Protein AF-0000000085164240 (afdb_homodimer)

InterPro domains:
  IPR003018 GAF domain [PF01590] (214-352)
  IPR003018 GAF domain [SM00065] (28-179)
  IPR003018 GAF domain [SM00065] (210-363)
  IPR003018 GAF domain [SM00065] (384-533)
  IPR029016 GAF-like domain superfamily [G3DSA:3.30.450.40] (12-178)
  IPR029016 GAF-like domain superfamily [G3DSA:3.30.450.40] (197-368)
  IPR029016 GAF-like domain superfamily [G3DSA:3.30.450.40] (369-536)
  IPR029016 GAF-like domain superfamily [G3DSA:3.30.450.40] (543-715)
  IPR036890 Histidine kinase/HSP90-like ATPase superfamily [G3DSA:3.30.565.10] (780-933)
  IPR036890 Histidine kinase/HSP90-like ATPase superfamily [SSF55874] (793-945)

Organism: Thermosynechococcus vestitus (strain NIES-2133 / IAM M-273 / BP-1) (NCBI:txid197221)

Structure (mmCIF, N/CA/C/O backbone):
data_AF-0000000085164240-model_v1
#
loop_
_entity.id
_entity.type
_entity.pdbx_description
1 polymer 'Tlr1447 protein'
#
loop_
_atom_site.group_PDB
_atom_site.id
_atom_site.type_symbol
_atom_site.label_atom_id
_atom_site.label_alt_id
_atom_site.label_comp_id
_atom_site.label_asym_id
_atom_site.label_entity_id
_atom_site.label_seq_id
_atom_site.pdbx_PDB_ins_code
_atom_site.Cartn_x
_atom_site.Cartn_y
_atom_site.Cartn_z
_atom_site.occupancy
_atom_site.B_iso_or_equiv
_atom_site.auth_seq_id
_atom_site.auth_comp_id
_atom_site.auth_asym_id
_atom_site.auth_atom_id
_atom_site.pdbx_PDB_model_num
ATOM 1 N N . MET A 1 1 ? -30.953 139.5 67.5 1 20.92 1 MET A N 1
ATOM 2 C CA . MET A 1 1 ? -30.75 138.75 66.25 1 20.92 1 MET A CA 1
ATOM 3 C C . MET A 1 1 ? -29.328 139 65.75 1 20.92 1 MET A C 1
ATOM 5 O O . MET A 1 1 ? -29.062 139.875 64.875 1 20.92 1 MET A O 1
ATOM 9 N N . THR A 1 2 ? -28.453 138.875 66.625 1 24.66 2 THR A N 1
ATOM 10 C CA . THR A 1 2 ? -27.031 139.25 66.5 1 24.66 2 THR A CA 1
ATOM 11 C C . THR A 1 2 ? -26.391 138.25 65.5 1 24.66 2 THR A C 1
ATOM 13 O O . THR A 1 2 ? -26.625 137 65.5 1 24.66 2 THR A O 1
ATOM 16 N N . SER A 1 3 ? -26.25 138.75 64.25 1 29.78 3 SER A N 1
ATOM 17 C CA . SER A 1 3 ? -25.641 138.125 63.062 1 29.78 3 SER A CA 1
ATOM 18 C C . SER A 1 3 ? -24.281 137.5 63.375 1 29.78 3 SER A C 1
ATOM 20 O O . SER A 1 3 ? -23.312 138.25 63.625 1 29.78 3 SER A O 1
ATOM 22 N N . ALA A 1 4 ? -24.25 136.625 64.25 1 35.75 4 ALA A N 1
ATOM 23 C CA . ALA A 1 4 ? -23 135.875 64.562 1 35.75 4 ALA A CA 1
ATOM 24 C C . ALA A 1 4 ? -22.25 135.625 63.281 1 35.75 4 ALA A C 1
ATOM 26 O O . ALA A 1 4 ? -22.812 135 62.406 1 35.75 4 ALA A O 1
ATOM 27 N N . LYS A 1 5 ? -21.359 136.375 63 1 40.09 5 LYS A N 1
ATOM 28 C CA . LYS A 1 5 ? -20.406 136.5 61.906 1 40.09 5 LYS A CA 1
ATOM 29 C C . LYS A 1 5 ? -19.766 135.125 61.688 1 40.09 5 LYS A C 1
ATOM 31 O O . LYS A 1 5 ? -19.234 134.5 62.625 1 40.09 5 LYS A O 1
ATOM 36 N N . SER A 1 6 ? -20.266 134.5 60.719 1 45.69 6 SER A N 1
ATOM 37 C CA . SER A 1 6 ? -19.844 133.125 60.281 1 45.69 6 SER A CA 1
ATOM 38 C C . SER A 1 6 ? -18.328 133.125 60.125 1 45.69 6 SER A C 1
ATOM 40 O O . SER A 1 6 ? -17.75 133.875 59.406 1 45.69 6 SER A O 1
ATOM 42 N N . PRO A 1 7 ? -17.516 132.875 61.156 1 52.88 7 PRO A N 1
ATOM 43 C CA . PRO A 1 7 ? -16.047 132.875 61.125 1 52.88 7 PRO A CA 1
ATOM 44 C C . PRO A 1 7 ? -15.469 132.25 59.844 1 52.88 7 PRO A C 1
ATOM 46 O O . PRO A 1 7 ? -15.898 131.25 59.406 1 52.88 7 PRO A O 1
ATOM 49 N N . LYS A 1 8 ? -14.969 133.25 58.906 1 58.16 8 LYS A N 1
ATOM 50 C CA . LYS A 1 8 ? -14.453 133 57.562 1 58.16 8 LYS A CA 1
ATOM 51 C C . LYS A 1 8 ? -13.18 132.125 57.594 1 58.16 8 LYS A C 1
ATOM 53 O O . LYS A 1 8 ? -12.359 132.25 58.5 1 58.16 8 LYS A O 1
ATOM 58 N N . VAL A 1 9 ? -13.016 130.875 57.031 1 69.44 9 VAL A N 1
ATOM 59 C CA . VAL A 1 9 ? -11.844 130.125 56.875 1 69.44 9 VAL A CA 1
ATOM 60 C C . VAL A 1 9 ? -10.672 130.875 56.312 1 69.44 9 VAL A C 1
ATOM 62 O O . VAL A 1 9 ? -10.859 131.75 55.469 1 69.44 9 VAL A O 1
ATOM 65 N N . SER A 1 10 ? -9.562 131 57 1 79.31 10 SER A N 1
ATOM 66 C CA . SER A 1 10 ? -8.367 131.75 56.5 1 79.31 10 SER A CA 1
ATOM 67 C C . SER A 1 10 ? -8.078 131.375 55.062 1 79.31 10 SER A C 1
ATOM 69 O O . SER A 1 10 ? -8.258 130.25 54.656 1 79.31 10 SER A O 1
ATOM 71 N N . PRO A 1 11 ? -7.871 132.375 54.219 1 77.06 11 PRO A N 1
ATOM 72 C CA . PRO A 1 11 ? -7.73 132.125 52.781 1 77.06 11 PRO A CA 1
ATOM 73 C C . PRO A 1 11 ? -6.699 131 52.438 1 77.06 11 PRO A C 1
ATOM 75 O O . PRO A 1 11 ? -6.941 130.25 51.562 1 77.06 11 PRO A O 1
ATOM 78 N N . PRO A 1 12 ? -5.512 131 53.125 1 80.56 12 PRO A N 1
ATOM 79 C CA . PRO A 1 12 ? -4.562 129.875 52.75 1 80.56 12 PRO A CA 1
ATOM 80 C C . PRO A 1 12 ? -5.066 128.5 53.094 1 80.56 12 PRO A C 1
ATOM 82 O O . PRO A 1 12 ? -4.805 127.562 52.344 1 80.56 12 PRO A O 1
ATOM 85 N N . LEU A 1 13 ? -5.715 128.375 54.094 1 81.12 13 LEU A N 1
ATOM 86 C CA . LEU A 1 13 ? -6.262 127.062 54.469 1 81.12 13 LEU A CA 1
ATOM 87 C C . LEU A 1 13 ? -7.379 126.625 53.531 1 81.12 13 LEU A C 1
ATOM 89 O O . LEU A 1 13 ? -7.484 125.5 53.188 1 81.12 13 LEU A O 1
ATOM 93 N N . ALA A 1 14 ? -8.188 127.625 53.125 1 81.81 14 ALA A N 1
ATOM 94 C CA . ALA A 1 14 ? -9.242 127.312 52.156 1 81.81 14 ALA A CA 1
ATOM 95 C C . ALA A 1 14 ? -8.648 126.875 50.812 1 81.81 14 ALA A C 1
ATOM 97 O O . ALA A 1 14 ? -9.148 126 50.156 1 81.81 14 ALA A O 1
ATOM 98 N N . ALA A 1 15 ? -7.602 127.562 50.438 1 84.88 15 ALA A N 1
ATOM 99 C CA . ALA A 1 15 ? -6.93 127.25 49.188 1 84.88 15 ALA A CA 1
ATOM 100 C C . ALA A 1 15 ? -6.32 125.812 49.281 1 84.88 15 ALA A C 1
ATOM 102 O O . ALA A 1 15 ? -6.355 125.062 48.281 1 84.88 15 ALA A O 1
ATOM 103 N N . LEU A 1 16 ? -5.77 125.5 50.406 1 86.56 16 LEU A N 1
ATOM 104 C CA . LEU A 1 16 ? -5.172 124.188 50.594 1 86.56 16 LEU A CA 1
ATOM 105 C C . LEU A 1 16 ? -6.23 123.062 50.5 1 86.56 16 LEU A C 1
ATOM 107 O O . LEU A 1 16 ? -6.02 122.062 49.844 1 86.56 16 LEU A O 1
ATOM 111 N N . VAL A 1 17 ? -7.387 123.312 51.125 1 81.94 17 VAL A N 1
ATOM 112 C CA . VAL A 1 17 ? -8.461 122.312 51.125 1 81.94 17 VAL A CA 1
ATOM 113 C C . VAL A 1 17 ? -8.945 122.125 49.688 1 81.94 17 VAL A C 1
ATOM 115 O O . VAL A 1 17 ? -9.141 121 49.25 1 81.94 17 VAL A O 1
ATOM 118 N N . ASN A 1 18 ? -9.047 123.188 48.969 1 84.56 18 ASN A N 1
ATOM 119 C CA . ASN A 1 18 ? -9.492 123.062 47.594 1 84.56 18 ASN A CA 1
ATOM 120 C C . ASN A 1 18 ? -8.445 122.375 46.688 1 84.56 18 ASN A C 1
ATOM 122 O O . ASN A 1 18 ? -8.789 121.625 45.812 1 84.56 18 ASN A O 1
ATOM 126 N N . THR A 1 19 ? -7.211 122.75 46.906 1 88.5 19 THR A N 1
ATOM 127 C CA . THR A 1 19 ? -6.141 122.125 46.094 1 88.5 19 THR A CA 1
ATOM 128 C C . THR A 1 19 ? -6.082 120.625 46.344 1 88.5 19 THR A C 1
ATOM 130 O O . THR A 1 19 ? -5.922 119.875 45.406 1 88.5 19 THR A O 1
ATOM 133 N N . ILE A 1 20 ? -6.172 120.188 47.594 1 85.56 20 ILE A N 1
ATOM 134 C CA . ILE A 1 20 ? -6.113 118.812 47.906 1 85.56 20 ILE A CA 1
ATOM 135 C C . ILE A 1 20 ? -7.305 118.062 47.281 1 85.56 20 ILE A C 1
ATOM 137 O O . ILE A 1 20 ? -7.156 117 46.75 1 85.56 20 ILE A O 1
ATOM 141 N N . LYS A 1 21 ? -8.484 118.75 47.281 1 83.19 21 LYS A N 1
ATOM 142 C CA . LYS A 1 21 ? -9.656 118.125 46.594 1 83.19 21 LYS A CA 1
ATOM 143 C C . LYS A 1 21 ? -9.414 118 45.094 1 83.19 21 LYS A C 1
ATOM 145 O O . LYS A 1 21 ? -9.797 117 44.5 1 83.19 21 LYS A O 1
ATOM 150 N N . GLN A 1 22 ? -8.719 118.875 44.531 1 85 22 GLN A N 1
ATOM 151 C CA . GLN A 1 22 ? -8.406 118.812 43.094 1 85 22 GLN A CA 1
ATOM 152 C C . GLN A 1 22 ? -7.383 117.75 42.812 1 85 22 GLN A C 1
ATOM 154 O O . GLN A 1 22 ? -7.477 117.062 41.781 1 85 22 GLN A O 1
ATOM 159 N N . LEU A 1 23 ? -6.426 117.625 43.688 1 85.62 23 LEU A N 1
ATOM 160 C CA . LEU A 1 23 ? -5.418 116.562 43.5 1 85.62 23 LEU A CA 1
ATOM 161 C C . LEU A 1 23 ? -6.051 115.188 43.562 1 85.62 23 LEU A C 1
ATOM 163 O O . LEU A 1 23 ? -5.688 114.312 42.781 1 85.62 23 LEU A O 1
ATOM 167 N N . GLN A 1 24 ? -7.07 115 44.406 1 81.69 24 GLN A N 1
ATOM 168 C CA . GLN A 1 24 ? -7.73 113.75 44.594 1 81.69 24 GLN A CA 1
ATOM 169 C C . GLN A 1 24 ? -8.609 113.375 43.406 1 81.69 24 GLN A C 1
ATOM 171 O O . GLN A 1 24 ? -8.867 112.188 43.125 1 81.69 24 GLN A O 1
ATOM 176 N N . GLN A 1 25 ? -8.953 114.375 42.562 1 80 25 GLN A N 1
ATOM 177 C CA . GLN A 1 25 ? -9.836 114.188 41.438 1 80 25 GLN A CA 1
ATOM 178 C C . GLN A 1 25 ? -9.031 113.938 40.156 1 80 25 GLN A C 1
ATOM 180 O O . GLN A 1 25 ? -9.586 113.5 39.125 1 80 25 GLN A O 1
ATOM 185 N N . GLN A 1 26 ? -7.746 114 40.25 1 80.44 26 GLN A N 1
ATOM 186 C CA . GLN A 1 26 ? -6.938 113.812 39.031 1 80.44 26 GLN A CA 1
ATOM 187 C C . GLN A 1 26 ? -6.719 112.375 38.719 1 80.44 26 GLN A C 1
ATOM 189 O O . GLN A 1 26 ? -6.574 111.562 39.625 1 80.44 26 GLN A O 1
ATOM 194 N N . GLU A 1 27 ? -6.816 112.062 37.469 1 76.31 27 GLU A N 1
ATOM 195 C CA . GLU A 1 27 ? -6.691 110.625 37.031 1 76.31 27 GLU A CA 1
ATOM 196 C C . GLU A 1 27 ? -5.336 110.375 36.375 1 76.31 27 GLU A C 1
ATOM 198 O O . GLU A 1 27 ? -4.961 109.25 36.156 1 76.31 27 GLU A O 1
ATOM 203 N N . GLN A 1 28 ? -4.66 111.5 36.125 1 80.69 28 GLN A N 1
ATOM 204 C CA . GLN A 1 28 ? -3.346 111.375 35.5 1 80.69 28 GLN A CA 1
ATOM 205 C C . GLN A 1 28 ? -2.303 112.188 36.25 1 80.69 28 GLN A C 1
ATOM 207 O O . GLN A 1 28 ? -2.633 113.188 36.906 1 80.69 28 GLN A O 1
ATOM 212 N N . ILE A 1 29 ? -1.079 111.812 36.156 1 82.5 29 ILE A N 1
ATOM 213 C CA . ILE A 1 29 ? 0.023 112.438 36.844 1 82.5 29 ILE A CA 1
ATOM 214 C C . ILE A 1 29 ? 0.207 113.875 36.312 1 82.5 29 ILE A C 1
ATOM 216 O O . ILE A 1 29 ? 0.496 114.812 37.094 1 82.5 29 ILE A O 1
ATOM 220 N N . GLY A 1 30 ? 0.004 114 35.031 1 82.94 30 GLY A N 1
ATOM 221 C CA . GLY A 1 30 ? 0.122 115.312 34.438 1 82.94 30 GLY A CA 1
ATOM 222 C C . GLY A 1 30 ? -0.894 116.312 34.969 1 82.94 30 GLY A C 1
ATOM 223 O O . GLY A 1 30 ? -0.644 117.562 35 1 82.94 30 GLY A O 1
ATOM 224 N N . GLY A 1 31 ? -1.991 115.875 35.438 1 83.56 31 GLY A N 1
ATOM 225 C CA . GLY A 1 31 ? -3.055 116.688 35.969 1 83.56 31 GLY A CA 1
ATOM 226 C C . GLY A 1 31 ? -2.748 117.25 37.344 1 83.56 31 GLY A C 1
ATOM 227 O O . GLY A 1 31 ? -3.393 118.188 37.781 1 83.56 31 GLY A O 1
ATOM 228 N N . LEU A 1 32 ? -1.747 116.812 38.031 1 87 32 LEU A N 1
ATOM 229 C CA . LEU A 1 32 ? -1.395 117.25 39.375 1 87 32 LEU A CA 1
ATOM 230 C C . LEU A 1 32 ? -0.602 118.562 39.344 1 87 32 LEU A C 1
ATOM 232 O O . LEU A 1 32 ? -0.555 119.25 40.344 1 87 32 LEU A O 1
ATOM 236 N N . ILE A 1 33 ? -0.113 118.938 38.25 1 88.5 33 ILE A N 1
ATOM 237 C CA . ILE A 1 33 ? 0.854 120 38.156 1 88.5 33 ILE A CA 1
ATOM 238 C C . ILE A 1 33 ? 0.133 121.312 38.25 1 88.5 33 ILE A C 1
ATOM 240 O O . ILE A 1 33 ? 0.576 122.25 38.969 1 88.5 33 ILE A O 1
ATOM 244 N N . ALA A 1 34 ? -0.976 121.375 37.562 1 88.5 34 ALA A N 1
ATOM 245 C CA . ALA A 1 34 ? -1.675 122.688 37.531 1 88.5 34 ALA A CA 1
ATOM 246 C C . ALA A 1 34 ? -2.146 123.125 38.938 1 88.5 34 ALA A C 1
ATOM 248 O O . ALA A 1 34 ? -1.898 124.25 39.344 1 88.5 34 ALA A O 1
ATOM 249 N N . PRO A 1 35 ? -2.748 122.25 39.688 1 88.25 35 PRO A N 1
ATOM 250 C CA . PRO A 1 35 ? -3.156 122.625 41.031 1 88.25 35 PRO A CA 1
ATOM 251 C C . PRO A 1 35 ? -1.97 122.875 41.938 1 88.25 35 PRO A C 1
ATOM 253 O O . PRO A 1 35 ? -2.031 123.812 42.781 1 88.25 35 PRO A O 1
ATOM 256 N N . LEU A 1 36 ? -0.906 122.188 41.812 1 89.75 36 LEU A N 1
ATOM 257 C CA . LEU A 1 36 ? 0.3 122.375 42.625 1 89.75 36 LEU A CA 1
ATOM 258 C C . LEU A 1 36 ? 0.942 123.75 42.375 1 89.75 36 LEU A C 1
ATOM 260 O O . LEU A 1 36 ? 1.32 124.438 43.312 1 89.75 36 LEU A O 1
ATOM 264 N N . VAL A 1 37 ? 1 124.062 41.125 1 89.38 37 VAL A N 1
ATOM 265 C CA . VAL A 1 37 ? 1.612 125.375 40.75 1 89.38 37 VAL A CA 1
ATOM 266 C C . VAL A 1 37 ? 0.749 126.5 41.219 1 89.38 37 VAL A C 1
ATOM 268 O O . VAL A 1 37 ? 1.266 127.5 41.719 1 89.38 37 VAL A O 1
ATOM 271 N N . SER A 1 38 ? -0.516 126.312 41.062 1 89.12 38 SER A N 1
ATOM 272 C CA . SER A 1 38 ? -1.43 127.375 41.469 1 89.12 38 SER A CA 1
ATOM 273 C C . SER A 1 38 ? -1.333 127.625 42.969 1 89.12 38 SER A C 1
ATOM 275 O O . SER A 1 38 ? -1.288 128.75 43.406 1 89.12 38 SER A O 1
ATOM 277 N N . PHE A 1 39 ? -1.188 126.688 43.812 1 90.12 39 PHE A N 1
ATOM 278 C CA . PHE A 1 39 ? -1.126 126.812 45.281 1 90.12 39 PHE A CA 1
ATOM 279 C C . PHE A 1 39 ? 0.209 127.438 45.688 1 90.12 39 PHE A C 1
ATOM 281 O O . PHE A 1 39 ? 0.248 128.375 46.5 1 90.12 39 PHE A O 1
ATOM 288 N N . VAL A 1 40 ? 1.282 126.938 45.125 1 89.44 40 VAL A N 1
ATOM 289 C CA . VAL A 1 40 ? 2.621 127.312 45.562 1 89.44 40 VAL A CA 1
ATOM 290 C C . VAL A 1 40 ? 2.932 128.75 45.094 1 89.44 40 VAL A C 1
ATOM 292 O O . VAL A 1 40 ? 3.516 129.5 45.812 1 89.44 40 VAL A O 1
ATOM 295 N N . GLN A 1 41 ? 2.412 129.125 44 1 87.25 41 GLN A N 1
ATOM 296 C CA . GLN A 1 41 ? 2.693 130.375 43.438 1 87.25 41 GLN A CA 1
ATOM 297 C C . GLN A 1 41 ? 1.724 131.5 43.969 1 87.25 41 GLN A C 1
ATOM 299 O O . GLN A 1 41 ? 2.143 132.5 44.406 1 87.25 41 GLN A O 1
ATOM 304 N N . GLU A 1 42 ? 0.499 131.125 44 1 85.81 42 GLU A N 1
ATOM 305 C CA . GLU A 1 42 ? -0.506 132.125 44.344 1 85.81 42 GLU A CA 1
ATOM 306 C C . GLU A 1 42 ? -0.68 132.125 45.875 1 85.81 42 GLU A C 1
ATOM 308 O O . GLU A 1 42 ? -0.87 133.25 46.406 1 85.81 42 GLU A O 1
ATOM 313 N N . THR A 1 43 ? -0.626 131.125 46.531 1 85.56 43 THR A N 1
ATOM 314 C CA . THR A 1 43 ? -0.916 131.125 47.969 1 85.56 43 THR A CA 1
ATOM 315 C C . THR A 1 43 ? 0.367 131.25 48.781 1 85.56 43 THR A C 1
ATOM 317 O O . THR A 1 43 ? 0.399 132 49.75 1 85.56 43 THR A O 1
ATOM 320 N N . LEU A 1 44 ? 1.481 130.625 48.375 1 87.56 44 LEU A N 1
ATOM 321 C CA . LEU A 1 44 ? 2.705 130.625 49.156 1 87.56 44 LEU A CA 1
ATOM 322 C C . LEU A 1 44 ? 3.717 131.625 48.594 1 87.56 44 LEU A C 1
ATOM 324 O O . LEU A 1 44 ? 4.734 131.875 49.219 1 87.56 44 LEU A O 1
ATOM 328 N N . GLY A 1 45 ? 3.512 132.125 47.344 1 86.44 45 GLY A N 1
ATOM 329 C CA . GLY A 1 45 ? 4.332 133.125 46.781 1 86.44 45 GLY A CA 1
ATOM 330 C C . GLY A 1 45 ? 5.668 132.625 46.281 1 86.44 45 GLY A C 1
ATOM 331 O O . GLY A 1 45 ? 6.637 133.5 46.188 1 86.44 45 GLY A O 1
ATOM 332 N N . MET A 1 46 ? 5.816 131.375 45.969 1 88.25 46 MET A N 1
ATOM 333 C CA . MET A 1 46 ? 7.062 130.875 45.438 1 88.25 46 MET A CA 1
ATOM 334 C C . MET A 1 46 ? 7.074 130.875 43.938 1 88.25 46 MET A C 1
ATOM 336 O O . MET A 1 46 ? 6.047 130.625 43.281 1 88.25 46 MET A O 1
ATOM 340 N N . SER A 1 47 ? 8.195 131.125 43.281 1 89.44 47 SER A N 1
ATOM 341 C CA . SER A 1 47 ? 8.281 131.375 41.812 1 89.44 47 SER A CA 1
ATOM 342 C C . SER A 1 47 ? 8.742 130.125 41.094 1 89.44 47 SER A C 1
ATOM 344 O O . SER A 1 47 ? 8.672 130 39.875 1 89.44 47 SER A O 1
ATOM 346 N N . PHE A 1 48 ? 9.203 129.125 41.812 1 90.19 48 PHE A N 1
ATOM 347 C CA . PHE A 1 48 ? 9.703 127.875 41.219 1 90.19 48 PHE A CA 1
ATOM 348 C C . PHE A 1 48 ? 9.078 126.688 41.875 1 90.19 48 PHE A C 1
ATOM 350 O O . PHE A 1 48 ? 9.023 126.625 43.125 1 90.19 48 PHE A O 1
ATOM 357 N N . VAL A 1 49 ? 8.523 125.688 41.031 1 91 49 VAL A N 1
ATOM 358 C CA . VAL A 1 49 ? 7.98 124.438 41.5 1 91 49 VAL A CA 1
ATOM 359 C C . VAL A 1 49 ? 8.367 123.312 40.531 1 91 49 VAL A C 1
ATOM 361 O O . VAL A 1 49 ? 8.25 123.5 39.312 1 91 49 VAL A O 1
ATOM 364 N N . TRP A 1 50 ? 8.961 122.25 41.031 1 91.94 50 TRP A N 1
ATOM 365 C CA . TRP A 1 50 ? 9.344 121.125 40.188 1 91.94 50 TRP A CA 1
ATOM 366 C C . TRP A 1 50 ? 8.969 119.812 40.906 1 91.94 50 TRP A C 1
ATOM 368 O O . TRP A 1 50 ? 9.336 119.625 42.062 1 91.94 50 TRP A O 1
ATOM 378 N N . LEU A 1 51 ? 8.195 118.938 40.156 1 90.19 51 LEU A N 1
ATOM 379 C CA . LEU A 1 51 ? 7.836 117.625 40.656 1 90.19 51 LEU A CA 1
ATOM 380 C C . LEU A 1 51 ? 8.594 116.562 39.906 1 90.19 51 LEU A C 1
ATOM 382 O O . LEU A 1 51 ? 8.5 116.438 38.688 1 90.19 51 LEU A O 1
ATOM 386 N N . GLY A 1 52 ? 9.414 115.812 40.625 1 89.31 52 GLY A N 1
ATOM 387 C CA . GLY A 1 52 ? 10.156 114.688 40.062 1 89.31 52 GLY A CA 1
ATOM 388 C C . GLY A 1 52 ? 9.742 113.375 40.656 1 89.31 52 GLY A C 1
ATOM 389 O O . GLY A 1 52 ? 9.664 113.188 41.875 1 89.31 52 GLY A O 1
ATOM 390 N N . LEU A 1 53 ? 9.477 112.5 39.781 1 88.19 53 LEU A N 1
ATOM 391 C CA . LEU A 1 53 ? 9.117 111.125 40.219 1 88.19 53 LEU A CA 1
ATOM 392 C C . LEU A 1 53 ? 10.344 110.25 40.219 1 88.19 53 LEU A C 1
ATOM 394 O O . LEU A 1 53 ? 11.18 110.312 39.312 1 88.19 53 LEU A O 1
ATOM 398 N N . TYR A 1 54 ? 10.445 109.438 41.25 1 85.31 54 TYR A N 1
ATOM 399 C CA . TYR A 1 54 ? 11.594 108.562 41.438 1 85.31 54 TYR A CA 1
ATOM 400 C C . TYR A 1 54 ? 11.359 107.188 40.75 1 85.31 54 TYR A C 1
ATOM 402 O O . TYR A 1 54 ? 10.328 106.562 40.938 1 85.31 54 TYR A O 1
ATOM 410 N N . ASN A 1 55 ? 12.188 106.875 39.906 1 79.25 55 ASN A N 1
ATOM 411 C CA . ASN A 1 55 ? 12.227 105.562 39.281 1 79.25 55 ASN A CA 1
ATOM 412 C C . ASN A 1 55 ? 13.328 104.688 39.906 1 79.25 55 ASN A C 1
ATOM 414 O O . ASN A 1 55 ? 14.516 104.938 39.719 1 79.25 55 ASN A O 1
ATOM 418 N N . GLU A 1 56 ? 12.938 103.75 40.688 1 74.38 56 GLU A N 1
ATOM 419 C CA . GLU A 1 56 ? 13.875 102.938 41.438 1 74.38 56 GLU A CA 1
ATOM 420 C C . GLU A 1 56 ? 14.797 102.125 40.531 1 74.38 56 GLU A C 1
ATOM 422 O O . GLU A 1 56 ? 15.977 101.938 40.844 1 74.38 56 GLU A O 1
ATOM 427 N N . ALA A 1 57 ? 14.219 101.688 39.375 1 71.94 57 ALA A N 1
ATOM 428 C CA . ALA A 1 57 ? 14.977 100.812 38.438 1 71.94 57 ALA A CA 1
ATOM 429 C C . ALA A 1 57 ? 16.094 101.625 37.781 1 71.94 57 ALA A C 1
ATOM 431 O O . ALA A 1 57 ? 17.219 101.125 37.656 1 71.94 57 ALA A O 1
ATOM 432 N N . SER A 1 58 ? 15.961 102.875 37.438 1 77.62 58 SER A N 1
ATOM 433 C CA . SER A 1 58 ? 16.938 103.625 36.719 1 77.62 58 SER A CA 1
ATOM 434 C C . SER A 1 58 ? 17.594 104.688 37.656 1 77.62 58 SER A C 1
ATOM 436 O O . SER A 1 58 ? 18.516 105.375 37.219 1 77.62 58 SER A O 1
ATOM 438 N N . LYS A 1 59 ? 17.219 104.625 38.906 1 79.38 59 LYS A N 1
ATOM 439 C CA . LYS A 1 59 ? 17.719 105.562 39.906 1 79.38 59 LYS A CA 1
ATOM 440 C C . LYS A 1 59 ? 17.734 107 39.375 1 79.38 59 LYS A C 1
ATOM 442 O O . LYS A 1 59 ? 18.734 107.688 39.469 1 79.38 59 LYS A O 1
ATOM 447 N N . GLN A 1 60 ? 16.734 107.312 38.75 1 85 60 GLN A N 1
ATOM 448 C CA . GLN A 1 60 ? 16.578 108.625 38.125 1 85 60 GLN A CA 1
ATOM 449 C C . GLN A 1 60 ? 15.312 109.312 38.625 1 85 60 GLN A C 1
ATOM 451 O O . GLN A 1 60 ? 14.375 108.625 39.094 1 85 60 GLN A O 1
ATOM 456 N N . LEU A 1 61 ? 15.352 110.625 38.594 1 86.62 61 LEU A N 1
ATOM 457 C CA . LEU A 1 61 ? 14.172 111.438 38.844 1 86.62 61 LEU A CA 1
ATOM 458 C C . LEU A 1 61 ? 13.617 112.062 37.531 1 86.62 61 LEU A C 1
ATOM 460 O O . LEU A 1 61 ? 14.336 112.688 36.812 1 86.62 61 LEU A O 1
ATOM 464 N N . ILE A 1 62 ? 12.469 111.688 37.219 1 86.38 62 ILE A N 1
ATOM 465 C CA . ILE A 1 62 ? 11.836 112.125 36 1 86.38 62 ILE A CA 1
ATOM 466 C C . ILE A 1 62 ? 10.922 113.312 36.281 1 86.38 62 ILE A C 1
ATOM 468 O O . ILE A 1 62 ? 9.969 113.188 37.062 1 86.38 62 ILE A O 1
ATOM 472 N N . GLY A 1 63 ? 11.164 114.375 35.594 1 88.69 63 GLY A N 1
ATOM 473 C CA . GLY A 1 63 ? 10.359 115.562 35.781 1 88.69 63 GLY A CA 1
ATOM 474 C C . GLY A 1 63 ? 8.977 115.5 35.156 1 88.69 63 GLY A C 1
ATOM 475 O O . GLY A 1 63 ? 8.844 115 34 1 88.69 63 GLY A O 1
ATOM 476 N N . GLN A 1 64 ? 7.969 115.75 35.875 1 86.56 64 GLN A N 1
ATOM 477 C CA . GLN A 1 64 ? 6.59 115.688 35.406 1 86.56 64 GLN A CA 1
ATOM 478 C C . GLN A 1 64 ? 6.035 117 35 1 86.56 64 GLN A C 1
ATOM 480 O O . GLN A 1 64 ? 5.02 117.125 34.312 1 86.56 64 GLN A O 1
ATOM 485 N N . GLY A 1 65 ? 6.719 118.062 35.5 1 87.56 65 GLY A N 1
ATOM 486 C CA . GLY A 1 65 ? 6.266 119.438 35.156 1 87.56 65 GLY A CA 1
ATOM 487 C C . GLY A 1 65 ? 6.449 120.375 36.312 1 87.56 65 GLY A C 1
ATOM 488 O O . GLY A 1 65 ? 6.996 120.062 37.344 1 87.56 65 GLY A O 1
ATOM 489 N N . GLY A 1 66 ? 6.078 121.688 36.188 1 89.31 66 GLY A N 1
ATOM 490 C CA . GLY A 1 66 ? 6.199 122.75 37.156 1 89.31 66 GLY A CA 1
ATOM 491 C C . GLY A 1 66 ? 6.207 124.125 36.562 1 89.31 66 GLY A C 1
ATOM 492 O O . GLY A 1 66 ? 5.629 124.375 35.5 1 89.31 66 GLY A O 1
ATOM 493 N N . THR A 1 67 ? 6.723 125 37.312 1 88.75 67 THR A N 1
ATOM 494 C CA . THR A 1 67 ? 6.816 126.375 36.844 1 88.75 67 THR A CA 1
ATOM 495 C C . THR A 1 67 ? 8.188 127 37.156 1 88.75 67 THR A C 1
ATOM 497 O O . THR A 1 67 ? 8.812 126.625 38.156 1 88.75 67 THR A O 1
ATOM 500 N N . THR A 1 68 ? 8.75 127.812 36.281 1 87.62 68 THR A N 1
ATOM 501 C CA . THR A 1 68 ? 10.023 128.5 36.469 1 87.62 68 THR A CA 1
ATOM 502 C C . THR A 1 68 ? 9.828 130 36.438 1 87.62 68 THR A C 1
ATOM 504 O O . THR A 1 68 ? 8.805 130.5 35.969 1 87.62 68 THR A O 1
ATOM 507 N N . PRO A 1 69 ? 10.734 130.75 36.969 1 85.44 69 PRO A N 1
ATOM 508 C CA . PRO A 1 69 ? 10.609 132.125 36.938 1 85.44 69 PRO A CA 1
ATOM 509 C C . PRO A 1 69 ? 10.641 132.75 35.531 1 85.44 69 PRO A C 1
ATOM 511 O O . PRO A 1 69 ? 10.125 133.875 35.281 1 85.44 69 PRO A O 1
ATOM 514 N N . VAL A 1 70 ? 11.258 132 34.438 1 82.44 70 VAL A N 1
ATOM 515 C CA . VAL A 1 70 ? 11.375 132.5 33.062 1 82.44 70 VAL A CA 1
ATOM 516 C C . VAL A 1 70 ? 10.281 131.875 32.219 1 82.44 70 VAL A C 1
ATOM 518 O O . VAL A 1 70 ? 10.195 132.125 31.016 1 82.44 70 VAL A O 1
ATOM 521 N N . GLY A 1 71 ? 9.188 131.25 32.75 1 78.12 71 GLY A N 1
ATOM 522 C CA . GLY A 1 71 ? 8.094 130.625 32 1 78.12 71 GLY A CA 1
ATOM 523 C C . GLY A 1 71 ? 8.328 129.125 31.719 1 78.12 71 GLY A C 1
ATOM 524 O O . GLY A 1 71 ? 9.008 128.5 32.5 1 78.12 71 GLY A O 1
ATOM 525 N N . ASP A 1 72 ? 7.723 128.625 30.625 1 77.56 72 ASP A N 1
ATOM 526 C CA . ASP A 1 72 ? 7.828 127.188 30.266 1 77.56 72 ASP A CA 1
ATOM 527 C C . ASP A 1 72 ? 9.234 126.875 29.781 1 77.56 72 ASP A C 1
ATOM 529 O O . ASP A 1 72 ? 9.75 127.5 28.859 1 77.56 72 ASP A O 1
ATOM 533 N N . HIS A 1 73 ? 10.039 126.062 30.5 1 83.25 73 HIS A N 1
ATOM 534 C CA . HIS A 1 73 ? 11.414 125.625 30.188 1 83.25 73 HIS A CA 1
ATOM 535 C C . HIS A 1 73 ? 11.531 124.125 30.062 1 83.25 73 HIS A C 1
ATOM 537 O O . HIS A 1 73 ? 10.875 123.375 30.797 1 83.25 73 HIS A O 1
ATOM 543 N N . PRO A 1 74 ? 12.312 123.625 29.141 1 81.5 74 PRO A N 1
ATOM 544 C CA . PRO A 1 74 ? 12.453 122.188 28.922 1 81.5 74 PRO A CA 1
ATOM 545 C C . PRO A 1 74 ? 12.969 121.438 30.156 1 81.5 74 PRO A C 1
ATOM 547 O O . PRO A 1 74 ? 12.773 120.25 30.281 1 81.5 74 PRO A O 1
ATOM 550 N N . PHE A 1 75 ? 13.422 122.062 31.109 1 84.75 75 PHE A N 1
ATOM 551 C CA . PHE A 1 75 ? 13.922 121.5 32.344 1 84.75 75 PHE A CA 1
ATOM 552 C C . PHE A 1 75 ? 12.797 120.812 33.125 1 84.75 75 PHE A C 1
ATOM 554 O O . PHE A 1 75 ? 13.016 119.875 33.844 1 84.75 75 PHE A O 1
ATOM 561 N N . LEU A 1 76 ? 11.734 121.25 33 1 85.88 76 LEU A N 1
ATOM 562 C CA . LEU A 1 76 ? 10.594 120.812 33.781 1 85.88 76 LEU A CA 1
ATOM 563 C C . LEU A 1 76 ? 10.281 119.312 33.469 1 85.88 76 LEU A C 1
ATOM 565 O O . LEU A 1 76 ? 9.703 118.625 34.281 1 85.88 76 LEU A O 1
ATOM 569 N N . LYS A 1 77 ? 10.727 118.875 32.312 1 82.88 77 LYS A N 1
ATOM 570 C CA . LYS A 1 77 ? 10.477 117.5 31.938 1 82.88 77 LYS A CA 1
ATOM 571 C C . LYS A 1 77 ? 11.781 116.688 31.828 1 82.88 77 LYS A C 1
ATOM 573 O O . LYS A 1 77 ? 11.797 115.562 31.328 1 82.88 77 LYS A O 1
ATOM 578 N N . GLN A 1 78 ? 12.805 117.188 32.375 1 84 78 GLN A N 1
ATOM 579 C CA . GLN A 1 78 ? 14.125 116.625 32.25 1 84 78 GLN A CA 1
ATOM 580 C C . GLN A 1 78 ? 14.297 115.438 33.281 1 84 78 GLN A C 1
ATOM 582 O O . GLN A 1 78 ? 13.75 115.5 34.375 1 84 78 GLN A O 1
ATOM 587 N N . LYS A 1 79 ? 15.125 114.438 32.844 1 83.5 79 LYS A N 1
ATOM 588 C CA . LYS A 1 79 ? 15.5 113.312 33.719 1 83.5 79 LYS A CA 1
ATOM 589 C C . LYS A 1 79 ? 16.781 113.625 34.469 1 83.5 79 LYS A C 1
ATOM 591 O O . LYS A 1 79 ? 17.766 114.125 33.906 1 83.5 79 LYS A O 1
ATOM 596 N N . LEU A 1 80 ? 16.734 113.562 35.75 1 86 80 LEU A N 1
ATOM 597 C CA . LEU A 1 80 ? 17.906 113.812 36.594 1 86 80 LEU A CA 1
ATOM 598 C C . LEU A 1 80 ? 18.484 112.5 37.125 1 86 80 LEU A C 1
ATOM 600 O O . LEU A 1 80 ? 17.75 111.688 37.688 1 86 80 LEU A O 1
ATOM 604 N N . THR A 1 81 ? 19.656 112.25 36.844 1 82.19 81 THR A N 1
ATOM 605 C CA . THR A 1 81 ? 20.312 111.062 37.375 1 82.19 81 THR A CA 1
ATOM 606 C C . THR A 1 81 ? 20.703 111.25 38.844 1 82.19 81 THR A C 1
ATOM 608 O O . THR A 1 81 ? 21.281 112.25 39.188 1 82.19 81 THR A O 1
ATOM 611 N N . LEU A 1 82 ? 20.297 110.375 39.688 1 78.56 82 LEU A N 1
ATOM 612 C CA . LEU A 1 82 ? 20.594 110.438 41.125 1 78.56 82 LEU A CA 1
ATOM 613 C C . LEU A 1 82 ? 21.891 109.688 41.438 1 78.56 82 LEU A C 1
ATOM 615 O O . LEU A 1 82 ? 21.938 108.438 41.375 1 78.56 82 LEU A O 1
ATOM 619 N N . ALA A 1 83 ? 23.016 110.312 41.531 1 76.81 83 ALA A N 1
ATOM 620 C CA . ALA A 1 83 ? 24.281 109.75 41.969 1 76.81 83 ALA A CA 1
ATOM 621 C C . ALA A 1 83 ? 24.266 109.438 43.438 1 76.81 83 ALA A C 1
ATOM 623 O O . ALA A 1 83 ? 23.672 110.125 44.25 1 76.81 83 ALA A O 1
ATOM 624 N N . ALA A 1 84 ? 24.891 108.312 43.875 1 76.69 84 ALA A N 1
ATOM 625 C CA . ALA A 1 84 ? 24.984 107.875 45.281 1 76.69 84 ALA A CA 1
ATOM 626 C C . ALA A 1 84 ? 25.688 108.938 46.125 1 76.69 84 ALA A C 1
ATOM 628 O O . ALA A 1 84 ? 26.781 109.375 45.781 1 76.69 84 ALA A O 1
ATOM 629 N N . GLY A 1 85 ? 25 109.5 47.156 1 78.19 85 GLY A N 1
ATOM 630 C CA . GLY A 1 85 ? 25.594 110.5 48.031 1 78.19 85 GLY A CA 1
ATOM 631 C C . GLY A 1 85 ? 25.219 111.938 47.688 1 78.19 85 GLY A C 1
ATOM 632 O O . GLY A 1 85 ? 25.562 112.875 48.406 1 78.19 85 GLY A O 1
ATOM 633 N N . SER A 1 86 ? 24.594 112.125 46.625 1 82.31 86 SER A N 1
ATOM 634 C CA . SER A 1 86 ? 24.172 113.438 46.219 1 82.31 86 SER A CA 1
ATOM 635 C C . SER A 1 86 ? 23.094 114 47.156 1 82.31 86 SER A C 1
ATOM 637 O O . SER A 1 86 ? 22.5 113.188 47.938 1 82.31 86 SER A O 1
ATOM 639 N N . LEU A 1 87 ? 22.828 115.25 47.156 1 86.12 87 LEU A N 1
ATOM 640 C CA . LEU A 1 87 ? 21.891 115.812 48.062 1 86.12 87 LEU A CA 1
ATOM 641 C C . LEU A 1 87 ? 20.469 115.312 47.812 1 86.12 87 LEU A C 1
ATOM 643 O O . LEU A 1 87 ? 19.719 115.062 48.75 1 86.12 87 LEU A O 1
ATOM 647 N N . LEU A 1 88 ? 20.188 115.125 46.562 1 86.31 88 LEU A N 1
ATOM 648 C CA . LEU A 1 88 ? 18.859 114.625 46.25 1 86.31 88 LEU A CA 1
ATOM 649 C C . LEU A 1 88 ? 18.688 113.188 46.688 1 86.31 88 LEU A C 1
ATOM 651 O O . LEU A 1 88 ? 17.609 112.812 47.156 1 86.31 88 LEU A O 1
ATOM 655 N N . ASP A 1 89 ? 19.734 112.5 46.562 1 84.12 89 ASP A N 1
ATOM 656 C CA . ASP A 1 89 ? 19.703 111.125 47.062 1 84.12 89 ASP A CA 1
ATOM 657 C C . ASP A 1 89 ? 19.562 111.062 48.562 1 84.12 89 ASP A C 1
ATOM 659 O O . ASP A 1 89 ? 18.828 110.25 49.094 1 84.12 89 ASP A O 1
ATOM 663 N N . GLN A 1 90 ? 20.219 111.938 49.156 1 83.88 90 GLN A N 1
ATOM 664 C CA . GLN A 1 90 ? 20.141 112 50.625 1 83.88 90 GLN A CA 1
ATOM 665 C C . GLN A 1 90 ? 18.75 112.438 51.094 1 83.88 90 GLN A C 1
ATOM 667 O O . GLN A 1 90 ? 18.25 111.875 52.062 1 83.88 90 GLN A O 1
ATOM 672 N N . VAL A 1 91 ? 18.125 113.25 50.375 1 85.75 91 VAL A N 1
ATOM 673 C CA . VAL A 1 91 ? 16.781 113.688 50.75 1 85.75 91 VAL A CA 1
ATOM 674 C C . VAL A 1 91 ? 15.789 112.562 50.562 1 85.75 91 VAL A C 1
ATOM 676 O O . VAL A 1 91 ? 14.898 112.375 51.375 1 85.75 91 VAL A O 1
ATOM 679 N N . LEU A 1 92 ? 16.062 111.812 49.562 1 84.56 92 LEU A N 1
ATOM 680 C CA . LEU A 1 92 ? 15.156 110.688 49.281 1 84.56 92 LEU A CA 1
ATOM 681 C C . LEU A 1 92 ? 15.344 109.562 50.281 1 84.56 92 LEU A C 1
ATOM 683 O O . LEU A 1 92 ? 14.367 108.938 50.75 1 84.56 92 LEU A O 1
ATOM 687 N N . MET A 1 93 ? 16.594 109.375 50.719 1 81.25 93 MET A N 1
ATOM 688 C CA . MET A 1 93 ? 16.891 108.25 51.625 1 81.25 93 MET A CA 1
ATOM 689 C C . MET A 1 93 ? 16.594 108.625 53.094 1 81.25 93 MET A C 1
ATOM 691 O O . MET A 1 93 ? 16.078 107.812 53.844 1 81.25 93 MET A O 1
ATOM 695 N N . ASN A 1 94 ? 16.828 109.875 53.438 1 80.12 94 ASN A N 1
ATOM 696 C CA . ASN A 1 94 ? 16.609 110.312 54.812 1 80.12 94 ASN A CA 1
ATOM 697 C C . ASN A 1 94 ? 15.164 110.75 55.062 1 80.12 94 ASN A C 1
ATOM 699 O O . ASN A 1 94 ? 14.734 110.875 56.188 1 80.12 94 ASN A O 1
ATOM 703 N N . ARG A 1 95 ? 14.461 110.938 54.031 1 82.19 95 ARG A N 1
ATOM 704 C CA . ARG A 1 95 ? 13.031 111.25 54.062 1 82.19 95 ARG A CA 1
ATOM 705 C C . ARG A 1 95 ? 12.742 112.5 54.875 1 82.19 95 ARG A C 1
ATOM 707 O O . ARG A 1 95 ? 11.734 112.562 55.594 1 82.19 95 ARG A O 1
ATOM 714 N N . LYS A 1 96 ? 13.672 113.438 54.844 1 83.81 96 LYS A N 1
ATOM 715 C CA . LYS A 1 96 ? 13.508 114.688 55.531 1 83.81 96 LYS A CA 1
ATOM 716 C C . LYS A 1 96 ? 13.68 115.875 54.594 1 83.81 96 LYS A C 1
ATOM 718 O O . LYS A 1 96 ? 14.547 115.812 53.719 1 83.81 96 LYS A O 1
ATOM 723 N N . PRO A 1 97 ? 12.797 116.875 54.75 1 86.12 97 PRO A N 1
ATOM 724 C CA . PRO A 1 97 ? 12.93 118.062 53.875 1 86.12 97 PRO A CA 1
ATOM 725 C C . PRO A 1 97 ? 14.164 118.875 54.188 1 86.12 97 PRO A C 1
ATOM 727 O O . PRO A 1 97 ? 14.602 118.938 55.344 1 86.12 97 PRO A O 1
ATOM 730 N N . ILE A 1 98 ? 14.805 119.5 53.25 1 86.06 98 ILE A N 1
ATOM 731 C CA . ILE A 1 98 ? 15.984 120.312 53.406 1 86.06 98 ILE A CA 1
ATOM 732 C C . ILE A 1 98 ? 15.742 121.688 52.781 1 86.06 98 ILE A C 1
ATOM 734 O O . ILE A 1 98 ? 15.07 121.812 51.75 1 86.06 98 ILE A O 1
ATOM 738 N N . SER A 1 99 ? 16.062 122.75 53.469 1 86.56 99 SER A N 1
ATOM 739 C CA . SER A 1 99 ? 16.016 124.125 52.938 1 86.56 99 SER A CA 1
ATOM 740 C C . SER A 1 99 ? 17.406 124.625 52.625 1 86.56 99 SER A C 1
ATOM 742 O O . SER A 1 99 ? 18.344 124.438 53.438 1 86.56 99 SER A O 1
ATOM 744 N N . LEU A 1 100 ? 17.578 125.188 51.469 1 86.06 100 LEU A N 1
ATOM 745 C CA . LEU A 1 100 ? 18.859 125.75 51.031 1 86.06 100 LEU A CA 1
ATOM 746 C C . LEU A 1 100 ? 18.734 127.25 50.688 1 86.06 100 LEU A C 1
ATOM 748 O O . LEU A 1 100 ? 17.719 127.688 50.156 1 86.06 100 LEU A O 1
ATOM 752 N N . PRO A 1 101 ? 19.703 128 51.188 1 83.75 101 PRO A N 1
ATOM 753 C CA . PRO A 1 101 ? 19.672 129.5 50.875 1 83.75 101 PRO A CA 1
ATOM 754 C C . PRO A 1 101 ? 19.828 129.75 49.375 1 83.75 101 PRO A C 1
ATOM 756 O O . PRO A 1 101 ? 19.266 130.75 48.875 1 83.75 101 PRO A O 1
ATOM 759 N N . SER A 1 102 ? 20.703 129 48.719 1 83.19 102 SER A N 1
ATOM 760 C CA . SER A 1 102 ? 20.875 129.125 47.25 1 83.19 102 SER A CA 1
ATOM 761 C C . SER A 1 102 ? 21.141 127.812 46.562 1 83.19 102 SER A C 1
ATOM 763 O O . SER A 1 102 ? 22.031 127.062 47 1 83.19 102 SER A O 1
ATOM 765 N N . LEU A 1 103 ? 20.219 127.562 45.562 1 82.31 103 LEU A N 1
ATOM 766 C CA . LEU A 1 103 ? 20.391 126.312 44.781 1 82.31 103 LEU A CA 1
ATOM 767 C C . LEU A 1 103 ? 21.625 126.438 43.875 1 82.31 103 LEU A C 1
ATOM 769 O O . LEU A 1 103 ? 22.203 125.438 43.5 1 82.31 103 LEU A O 1
ATOM 773 N N . LYS A 1 104 ? 22.172 127.625 43.625 1 81.31 104 LYS A N 1
ATOM 774 C CA . LYS A 1 104 ? 23.312 127.938 42.75 1 81.31 104 LYS A CA 1
ATOM 775 C C . LYS A 1 104 ? 24.641 127.562 43.469 1 81.31 104 LYS A C 1
ATOM 777 O O . LYS A 1 104 ? 25.625 127.25 42.812 1 81.31 104 LYS A O 1
ATOM 782 N N . GLU A 1 105 ? 24.609 127.625 44.75 1 81.44 105 GLU A N 1
ATOM 783 C CA . GLU A 1 105 ? 25.859 127.562 45.469 1 81.44 105 GLU A CA 1
ATOM 784 C C . GLU A 1 105 ? 26.094 126.125 46 1 81.44 105 GLU A C 1
ATOM 786 O O . GLU A 1 105 ? 27.172 125.812 46.531 1 81.44 105 GLU A O 1
ATOM 791 N N . GLU A 1 106 ? 25.188 125.188 45.969 1 78.81 106 GLU A N 1
ATOM 792 C CA . GLU A 1 106 ? 25.344 123.812 46.5 1 78.81 106 GLU A CA 1
ATOM 793 C C . GLU A 1 106 ? 25.938 122.875 45.469 1 78.81 106 GLU A C 1
ATOM 795 O O . GLU A 1 106 ? 25.266 122.438 44.531 1 78.81 106 GLU A O 1
ATOM 800 N N . PRO A 1 107 ? 27.203 122.5 45.5 1 78.25 107 PRO A N 1
ATOM 801 C CA . PRO A 1 107 ? 27.875 121.625 44.5 1 78.25 107 PRO A CA 1
ATOM 802 C C . PRO A 1 107 ? 27.328 120.25 44.438 1 78.25 107 PRO A C 1
ATOM 804 O O . PRO A 1 107 ? 27.453 119.562 43.406 1 78.25 107 PRO A O 1
ATOM 807 N N . ARG A 1 108 ? 26.75 119.75 45.375 1 80.81 108 ARG A N 1
ATOM 808 C CA . ARG A 1 108 ? 26.297 118.312 45.438 1 80.81 108 ARG A CA 1
ATOM 809 C C . ARG A 1 108 ? 25.031 118.125 44.625 1 80.81 108 ARG A C 1
ATOM 811 O O . ARG A 1 108 ? 24.5 117 44.531 1 80.81 108 ARG A O 1
ATOM 818 N N . LEU A 1 109 ? 24.484 119.125 43.875 1 81.69 109 LEU A N 1
ATOM 819 C CA . LEU A 1 109 ? 23.234 119 43.125 1 81.69 109 LEU A CA 1
ATOM 820 C C . LEU A 1 109 ? 23.516 118.875 41.625 1 81.69 109 LEU A C 1
ATOM 822 O O . LEU A 1 109 ? 22.578 118.688 40.844 1 81.69 109 LEU A O 1
ATOM 826 N N . GLY A 1 110 ? 24.734 118.75 41.156 1 77.12 110 GLY A N 1
ATOM 827 C CA . GLY A 1 110 ? 25.156 118.438 39.812 1 77.12 110 GLY A CA 1
ATOM 828 C C . GLY A 1 110 ? 24.375 119.188 38.75 1 77.12 110 GLY A C 1
ATOM 829 O O . GLY A 1 110 ? 24.484 120.375 38.656 1 77.12 110 GLY A O 1
ATOM 830 N N . GLU A 1 111 ? 23.453 118.5 38.094 1 80.75 111 GLU A N 1
ATOM 831 C CA . GLU A 1 111 ? 22.703 119.062 36.938 1 80.75 111 GLU A CA 1
ATOM 832 C C . GLU A 1 111 ? 21.688 120.062 37.375 1 80.75 111 GLU A C 1
ATOM 834 O O . GLU A 1 111 ? 21.406 121 36.656 1 80.75 111 GLU A O 1
ATOM 839 N N . LEU A 1 112 ? 21.234 120 38.531 1 85.5 112 LEU A N 1
ATOM 840 C CA . LEU A 1 112 ? 20.25 120.938 39.062 1 85.5 112 LEU A CA 1
ATOM 841 C C . LEU A 1 112 ? 20.891 122.312 39.344 1 85.5 112 LEU A C 1
ATOM 843 O O . LEU A 1 112 ? 20.25 123.375 39.188 1 85.5 112 LEU A O 1
ATOM 847 N N . ARG A 1 113 ? 22.125 122.25 39.656 1 85.38 113 ARG A N 1
ATOM 848 C CA . ARG A 1 113 ? 22.859 123.5 39.906 1 85.38 113 ARG A CA 1
ATOM 849 C C . ARG A 1 113 ? 23 124.312 38.625 1 85.38 113 ARG A C 1
ATOM 851 O O . ARG A 1 113 ? 22.828 125.562 38.656 1 85.38 113 ARG A O 1
ATOM 858 N N . GLU A 1 114 ? 23.344 123.625 37.594 1 84.19 114 GLU A N 1
ATOM 859 C CA . GLU A 1 114 ? 23.5 124.312 36.312 1 84.19 114 GLU A CA 1
ATOM 860 C C . GLU A 1 114 ? 22.172 124.938 35.844 1 84.19 114 GLU A C 1
ATOM 862 O O . GLU A 1 114 ? 22.141 126.062 35.375 1 84.19 114 GLU A O 1
ATOM 867 N N . ALA A 1 115 ? 21.125 124.25 36.094 1 86.12 115 ALA A N 1
ATOM 868 C CA . ALA A 1 115 ? 19.812 124.75 35.719 1 86.12 115 ALA A CA 1
ATOM 869 C C . ALA A 1 115 ? 19.391 125.938 36.594 1 86.12 115 ALA A C 1
ATOM 871 O O . ALA A 1 115 ? 18.781 126.875 36.125 1 86.12 115 ALA A O 1
ATOM 872 N N . ALA A 1 116 ? 19.781 125.875 37.875 1 87.94 116 ALA A N 1
ATOM 873 C CA . ALA A 1 116 ? 19.438 126.938 38.844 1 87.94 116 ALA A CA 1
ATOM 874 C C . ALA A 1 116 ? 20.141 128.25 38.469 1 87.94 116 ALA A C 1
ATOM 876 O O . ALA A 1 116 ? 19.562 129.25 38.625 1 87.94 116 ALA A O 1
ATOM 877 N N . THR A 1 117 ? 21.391 128.125 37.969 1 85.94 117 THR A N 1
ATOM 878 C CA . THR A 1 117 ? 22.141 129.25 37.562 1 85.94 117 THR A CA 1
ATOM 879 C C . THR A 1 117 ? 21.516 129.875 36.312 1 85.94 117 THR A C 1
ATOM 881 O O . THR A 1 117 ? 21.422 131.125 36.219 1 85.94 117 THR A O 1
ATOM 884 N N . ARG A 1 118 ? 21.047 129.125 35.438 1 84.44 118 ARG A N 1
ATOM 885 C CA . ARG A 1 118 ? 20.469 129.5 34.188 1 84.44 118 ARG A CA 1
ATOM 886 C C . ARG A 1 118 ? 19.094 130.125 34.438 1 84.44 118 ARG A C 1
ATOM 888 O O . ARG A 1 118 ? 18.734 131.125 33.812 1 84.44 118 ARG A O 1
ATOM 895 N N . LEU A 1 119 ? 18.312 129.75 35.469 1 86.31 119 LEU A N 1
ATOM 896 C CA . LEU A 1 119 ? 16.922 130.125 35.656 1 86.31 119 LEU A CA 1
ATOM 897 C C . LEU A 1 119 ? 16.828 131.125 36.812 1 86.31 119 LEU A C 1
ATOM 899 O O . LEU A 1 119 ? 15.75 131.625 37.062 1 86.31 119 LEU A O 1
ATOM 903 N N . GLY A 1 120 ? 17.953 131.375 37.469 1 85.81 120 GLY A N 1
ATOM 904 C CA . GLY A 1 120 ? 18 132.375 38.5 1 85.81 120 GLY A CA 1
ATOM 905 C C . GLY A 1 120 ? 17.297 131.875 39.781 1 85.81 120 GLY A C 1
ATOM 906 O O . GLY A 1 120 ? 16.625 132.75 40.438 1 85.81 120 GLY A O 1
ATOM 907 N N . ILE A 1 121 ? 17.375 130.625 40.219 1 87 121 ILE A N 1
ATOM 908 C CA . ILE A 1 121 ? 16.719 130.125 41.406 1 87 121 ILE A CA 1
ATOM 909 C C . ILE A 1 121 ? 17.672 130.25 42.594 1 87 121 ILE A C 1
ATOM 911 O O . ILE A 1 121 ? 18.812 129.75 42.531 1 87 121 ILE A O 1
ATOM 915 N N . GLN A 1 122 ? 17.312 130.75 43.719 1 88.75 122 GLN A N 1
ATOM 916 C CA . GLN A 1 122 ? 18.156 130.875 44.875 1 88.75 122 GLN A CA 1
ATOM 917 C C . GLN A 1 122 ? 17.547 130.25 46.094 1 88.75 122 GLN A C 1
ATOM 919 O O . GLN A 1 122 ? 17.641 129 46.188 1 88.75 122 GLN A O 1
ATOM 924 N N . GLY A 1 123 ? 16.656 130.875 46.875 1 85.38 123 GLY A N 1
ATOM 925 C CA . GLY A 1 123 ? 16.031 130.25 48 1 85.38 123 GLY A CA 1
ATOM 926 C C . GLY A 1 123 ? 15.195 129 47.562 1 85.38 123 GLY A C 1
ATOM 927 O O . GLY A 1 123 ? 14.297 129.125 46.75 1 85.38 123 GLY A O 1
ATOM 928 N N . THR A 1 124 ? 15.641 127.75 48.094 1 88.38 124 THR A N 1
ATOM 929 C CA . THR A 1 124 ? 14.953 126.5 47.656 1 88.38 124 THR A CA 1
ATOM 930 C C . THR A 1 124 ? 14.703 125.562 48.812 1 88.38 124 THR A C 1
ATOM 932 O O . THR A 1 124 ? 15.484 125.5 49.75 1 88.38 124 THR A O 1
ATOM 935 N N . ALA A 1 125 ? 13.523 124.938 48.781 1 89.62 125 ALA A N 1
ATOM 936 C CA . ALA A 1 125 ? 13.211 123.812 49.688 1 89.62 125 ALA A CA 1
ATOM 937 C C . ALA A 1 125 ? 12.906 122.562 48.938 1 89.62 125 ALA A C 1
ATOM 939 O O . ALA A 1 125 ? 12.219 122.562 47.906 1 89.62 125 ALA A O 1
ATOM 940 N N . ILE A 1 126 ? 13.578 121.5 49.344 1 89.31 126 ILE A N 1
ATOM 941 C CA . ILE A 1 126 ? 13.383 120.188 48.719 1 89.31 126 ILE A CA 1
ATOM 942 C C . ILE A 1 126 ? 12.602 119.312 49.688 1 89.31 126 ILE A C 1
ATOM 944 O O . ILE A 1 126 ? 13 119.125 50.812 1 89.31 126 ILE A O 1
ATOM 948 N N . TYR A 1 127 ? 11.453 118.75 49.156 1 90.12 127 TYR A N 1
ATOM 949 C CA . TYR A 1 127 ? 10.578 117.938 49.969 1 90.12 127 TYR A CA 1
ATOM 950 C C . TYR A 1 127 ? 10.516 116.5 49.406 1 90.12 127 TYR A C 1
ATOM 952 O O . TYR A 1 127 ? 10.109 116.312 48.25 1 90.12 127 TYR A O 1
ATOM 960 N N . PRO A 1 128 ? 10.898 115.562 50.188 1 89 128 PRO A N 1
ATOM 961 C CA . PRO A 1 128 ? 10.719 114.188 49.75 1 89 128 PRO A CA 1
ATOM 962 C C . PRO A 1 128 ? 9.266 113.688 49.844 1 89 128 PRO A C 1
ATOM 964 O O . PRO A 1 128 ? 8.562 114.062 50.781 1 89 128 PRO A O 1
ATOM 967 N N . ILE A 1 129 ? 8.789 113.062 48.812 1 87.81 129 ILE A N 1
ATOM 968 C CA . ILE A 1 129 ? 7.461 112.438 48.812 1 87.81 129 ILE A CA 1
ATOM 969 C C . ILE A 1 129 ? 7.566 110.938 49.156 1 87.81 129 ILE A C 1
ATOM 971 O O . ILE A 1 129 ? 8.086 110.188 48.344 1 87.81 129 ILE A O 1
ATOM 975 N N . VAL A 1 130 ? 7.16 110.625 50.344 1 81.81 130 VAL A N 1
ATOM 976 C CA . VAL A 1 130 ? 7.34 109.25 50.844 1 81.81 130 VAL A CA 1
ATOM 977 C C . VAL A 1 130 ? 5.988 108.625 51.25 1 81.81 130 VAL A C 1
ATOM 979 O O . VAL A 1 130 ? 5.129 109.375 51.781 1 81.81 130 VAL A O 1
ATOM 982 N N . ARG A 1 131 ? 5.738 107.438 50.781 1 76.94 131 ARG A N 1
ATOM 983 C CA . ARG A 1 131 ? 4.566 106.688 51.25 1 76.94 131 ARG A CA 1
ATOM 984 C C . ARG A 1 131 ? 4.965 105.375 51.875 1 76.94 131 ARG A C 1
ATOM 986 O O . ARG A 1 131 ? 5.59 104.5 51.219 1 76.94 131 ARG A O 1
ATOM 993 N N . HIS A 1 132 ? 4.648 105.125 53.188 1 73.75 132 HIS A N 1
ATOM 994 C CA . HIS A 1 132 ? 4.922 103.938 53.938 1 73.75 132 HIS A CA 1
ATOM 995 C C . HIS A 1 132 ? 6.367 103.5 53.781 1 73.75 132 HIS A C 1
ATOM 997 O O . HIS A 1 132 ? 6.625 102.312 53.438 1 73.75 132 HIS A O 1
ATOM 1003 N N . ARG A 1 133 ? 7.305 104.25 53.844 1 68.38 133 ARG A N 1
ATOM 1004 C CA . ARG A 1 133 ? 8.75 104.125 53.844 1 68.38 133 ARG A CA 1
ATOM 1005 C C . ARG A 1 133 ? 9.289 103.875 52.438 1 68.38 133 ARG A C 1
ATOM 1007 O O . ARG A 1 133 ? 10.438 103.438 52.281 1 68.38 133 ARG A O 1
ATOM 1014 N N . GLN A 1 134 ? 8.492 104.062 51.406 1 77.94 134 GLN A N 1
ATOM 1015 C CA . GLN A 1 134 ? 8.938 103.938 50.031 1 77.94 134 GLN A CA 1
ATOM 1016 C C . GLN A 1 134 ? 8.992 105.312 49.375 1 77.94 134 GLN A C 1
ATOM 1018 O O . GLN A 1 134 ? 8.031 106.125 49.469 1 77.94 134 GLN A O 1
ATOM 1023 N N . PRO A 1 135 ? 10.07 105.625 48.781 1 84.62 135 PRO A N 1
ATOM 1024 C CA . PRO A 1 135 ? 10.188 106.938 48.125 1 84.62 135 PRO A CA 1
ATOM 1025 C C . PRO A 1 135 ? 9.477 107 46.781 1 84.62 135 PRO A C 1
ATOM 1027 O O . PRO A 1 135 ? 9.672 106.062 45.938 1 84.62 135 PRO A O 1
ATOM 1030 N N . LEU A 1 136 ? 8.672 107.938 46.562 1 86.62 136 LEU A N 1
ATOM 1031 C CA . LEU A 1 136 ? 7.902 108.062 45.312 1 86.62 136 LEU A CA 1
ATOM 1032 C C . LEU A 1 136 ? 8.453 109.188 44.438 1 86.62 136 LEU A C 1
ATOM 1034 O O . LEU A 1 136 ? 8.32 109.125 43.219 1 86.62 136 LEU A O 1
ATOM 1038 N N . GLY A 1 137 ? 9.039 110.188 45.094 1 90.12 137 GLY A N 1
ATOM 1039 C CA . GLY A 1 137 ? 9.547 111.312 44.312 1 90.12 137 GLY A CA 1
ATOM 1040 C C . GLY A 1 137 ? 9.969 112.5 45.188 1 90.12 137 GLY A C 1
ATOM 1041 O O . GLY A 1 137 ? 10.102 112.375 46.406 1 90.12 137 GLY A O 1
ATOM 1042 N N . ILE A 1 138 ? 10.234 113.75 44.5 1 91.25 138 ILE A N 1
ATOM 1043 C CA . ILE A 1 138 ? 10.703 114.938 45.188 1 91.25 138 ILE A CA 1
ATOM 1044 C C . ILE A 1 138 ? 9.945 116.125 44.656 1 91.25 138 ILE A C 1
ATOM 1046 O O . ILE A 1 138 ? 9.656 116.25 43.438 1 91.25 138 ILE A O 1
ATOM 1050 N N . LEU A 1 139 ? 9.547 117 45.562 1 91.94 139 LEU A N 1
ATOM 1051 C CA . LEU A 1 139 ? 8.984 118.312 45.219 1 91.94 139 LEU A CA 1
ATOM 1052 C C . LEU A 1 139 ? 9.945 119.438 45.562 1 91.94 139 LEU A C 1
ATOM 1054 O O . LEU A 1 139 ? 10.398 119.5 46.719 1 91.94 139 LEU A O 1
ATOM 1058 N N . ILE A 1 140 ? 10.312 120.25 44.625 1 91.25 140 ILE A N 1
ATOM 1059 C CA . ILE A 1 140 ? 11.234 121.312 44.875 1 91.25 140 ILE A CA 1
ATOM 1060 C C . ILE A 1 140 ? 10.508 122.688 44.688 1 91.25 140 ILE A C 1
ATOM 1062 O O . ILE A 1 140 ? 9.812 122.875 43.688 1 91.25 140 ILE A O 1
ATOM 1066 N N . THR A 1 141 ? 10.531 123.438 45.688 1 91.75 141 THR A N 1
ATOM 1067 C CA . THR A 1 141 ? 9.992 124.812 45.594 1 91.75 141 THR A CA 1
ATOM 1068 C C . THR A 1 141 ? 11.102 125.812 45.812 1 91.75 141 THR A C 1
ATOM 1070 O O . THR A 1 141 ? 12.055 125.625 46.531 1 91.75 141 THR A O 1
ATOM 1073 N N . GLY A 1 142 ? 11.047 126.938 45.031 1 89.38 142 GLY A N 1
ATOM 1074 C CA . GLY A 1 142 ? 12.117 127.938 45.125 1 89.38 142 GLY A CA 1
ATOM 1075 C C . GLY A 1 142 ? 11.648 129.375 44.812 1 89.38 142 GLY A C 1
ATOM 1076 O O . GLY A 1 142 ? 10.531 129.5 44.344 1 89.38 142 GLY A O 1
ATOM 1077 N N . SER A 1 143 ? 12.445 130.25 45.281 1 88.56 143 SER A N 1
ATOM 1078 C CA . SER A 1 143 ? 12.227 131.75 45.031 1 88.56 143 SER A CA 1
ATOM 1079 C C . SER A 1 143 ? 13.453 132.375 44.375 1 88.56 143 SER A C 1
ATOM 1081 O O . SER A 1 143 ? 14.523 131.75 44.344 1 88.56 143 SER A O 1
ATOM 1083 N N . THR A 1 144 ? 13.352 133.5 43.781 1 87.31 144 THR A N 1
ATOM 1084 C CA . THR A 1 144 ? 14.438 134.25 43.094 1 87.31 144 THR A CA 1
ATOM 1085 C C . THR A 1 144 ? 15.266 135 44.094 1 87.31 144 THR A C 1
ATOM 1087 O O . THR A 1 144 ? 16.281 135.625 43.75 1 87.31 144 THR A O 1
ATOM 1090 N N . THR A 1 145 ? 14.883 135 45.406 1 87.38 145 THR A N 1
ATOM 1091 C CA . THR A 1 145 ? 15.562 135.75 46.438 1 87.38 145 THR A CA 1
ATOM 1092 C C . THR A 1 145 ? 16.375 134.875 47.344 1 87.38 145 THR A C 1
ATOM 1094 O O . THR A 1 145 ? 15.922 133.75 47.719 1 87.38 145 THR A O 1
ATOM 1097 N N . TRP A 1 146 ? 17.547 135.375 47.625 1 80.69 146 TRP A N 1
ATOM 1098 C CA . TRP A 1 146 ? 18.484 134.5 48.438 1 80.69 146 TRP A CA 1
ATOM 1099 C C . TRP A 1 146 ? 17.922 134.375 49.844 1 80.69 146 TRP A C 1
ATOM 1101 O O . TRP A 1 146 ? 17.438 135.25 50.469 1 80.69 146 TRP A O 1
ATOM 1111 N N . GLY A 1 147 ? 17.797 133.125 50.406 1 80.25 147 GLY A N 1
ATOM 1112 C CA . GLY A 1 147 ? 17.422 132.75 51.75 1 80.25 147 GLY A CA 1
ATOM 1113 C C . GLY A 1 147 ? 15.922 132.75 51.969 1 80.25 147 GLY A C 1
ATOM 1114 O O . GLY A 1 147 ? 15.453 132.5 53.094 1 80.25 147 GLY A O 1
ATOM 1115 N N . ASP A 1 148 ? 15.156 133 50.969 1 80.06 148 ASP A N 1
ATOM 1116 C CA . ASP A 1 148 ? 13.703 133 51.062 1 80.06 148 ASP A CA 1
ATOM 1117 C C . ASP A 1 148 ? 13.094 131.625 51.031 1 80.06 148 ASP A C 1
ATOM 1119 O O . ASP A 1 148 ? 12.922 131 49.969 1 80.06 148 ASP A O 1
ATOM 1123 N N . THR A 1 149 ? 12.945 131 52.25 1 78.62 149 THR A N 1
ATOM 1124 C CA . THR A 1 149 ? 12.32 129.625 52.375 1 78.62 149 THR A CA 1
ATOM 1125 C C . THR A 1 149 ? 11.031 129.75 53.188 1 78.62 149 THR A C 1
ATOM 1127 O O . THR A 1 149 ? 10.797 130.75 53.875 1 78.62 149 THR A O 1
ATOM 1130 N N . LEU A 1 150 ? 10.141 128.875 52.938 1 81.31 150 LEU A N 1
ATOM 1131 C CA . LEU A 1 150 ? 8.852 128.875 53.594 1 81.31 150 LEU A CA 1
ATOM 1132 C C . LEU A 1 150 ? 9.031 128.75 55.125 1 81.31 150 LEU A C 1
ATOM 1134 O O . LEU A 1 150 ? 9.891 127.938 55.562 1 81.31 150 LEU A O 1
ATOM 1138 N N . ARG A 1 151 ? 8.453 129.625 55.938 1 78.69 151 ARG A N 1
ATOM 1139 C CA . ARG A 1 151 ? 8.555 129.625 57.406 1 78.69 151 ARG A CA 1
ATOM 1140 C C . ARG A 1 151 ? 7.176 129.625 58.031 1 78.69 151 ARG A C 1
ATOM 1142 O O . ARG A 1 151 ? 6.199 130 57.375 1 78.69 151 ARG A O 1
ATOM 1149 N N . GLY A 1 152 ? 6.957 129 59.125 1 80.75 152 GLY A N 1
ATOM 1150 C CA . GLY A 1 152 ? 5.75 129.125 59.938 1 80.75 152 GLY A CA 1
ATOM 1151 C C . GLY A 1 152 ? 4.578 128.375 59.375 1 80.75 152 GLY A C 1
ATOM 1152 O O . GLY A 1 152 ? 4.723 127.188 59.031 1 80.75 152 GLY A O 1
ATOM 1153 N N . ASP A 1 153 ? 3.385 129 59.188 1 80.56 153 ASP A N 1
ATOM 1154 C CA . ASP A 1 153 ? 2.16 128.375 58.719 1 80.56 153 ASP A CA 1
ATOM 1155 C C . ASP A 1 153 ? 2.309 127.875 57.281 1 80.56 153 ASP A C 1
ATOM 1157 O O . ASP A 1 153 ? 1.76 126.875 56.875 1 80.56 153 ASP A O 1
ATOM 1161 N N . ASP A 1 154 ? 3.162 128.625 56.531 1 84.56 154 ASP A N 1
ATOM 1162 C CA . ASP A 1 154 ? 3.363 128.25 55.156 1 84.56 154 ASP A CA 1
ATOM 1163 C C . ASP A 1 154 ? 4.094 126.875 55.031 1 84.56 154 ASP A C 1
ATOM 1165 O O . ASP A 1 154 ? 3.781 126.062 54.156 1 84.56 154 ASP A O 1
ATOM 1169 N N . LEU A 1 155 ? 5.031 126.625 55.906 1 84.5 155 LEU A N 1
ATOM 1170 C CA . LEU A 1 155 ? 5.727 125.375 55.938 1 84.5 155 LEU A CA 1
ATOM 1171 C C . LEU A 1 155 ? 4.773 124.25 56.312 1 84.5 155 LEU A C 1
ATOM 1173 O O . LEU A 1 155 ? 4.855 123.125 55.75 1 84.5 155 LEU A O 1
ATOM 1177 N N . ALA A 1 156 ? 3.9 124.438 57.219 1 85.12 156 ALA A N 1
ATOM 1178 C CA . ALA A 1 156 ? 2.92 123.438 57.625 1 85.12 156 ALA A CA 1
ATOM 1179 C C . ALA A 1 156 ? 1.964 123.125 56.5 1 85.12 156 ALA A C 1
ATOM 1181 O O . ALA A 1 156 ? 1.608 122 56.281 1 85.12 156 ALA A O 1
ATOM 1182 N N . HIS A 1 157 ? 1.597 124.188 55.75 1 87.62 157 HIS A N 1
ATOM 1183 C CA . HIS A 1 157 ? 0.726 124 54.594 1 87.62 157 HIS A CA 1
ATOM 1184 C C . HIS A 1 157 ? 1.407 123.125 53.531 1 87.62 157 HIS A C 1
ATOM 1186 O O . HIS A 1 157 ? 0.779 122.188 52.969 1 87.62 157 HIS A O 1
ATOM 1192 N N . MET A 1 158 ? 2.699 123.375 53.344 1 86.31 158 MET A N 1
ATOM 1193 C CA . MET A 1 158 ? 3.453 122.562 52.375 1 86.31 158 MET A CA 1
ATOM 1194 C C . MET A 1 158 ? 3.584 121.125 52.844 1 86.31 158 MET A C 1
ATOM 1196 O O . MET A 1 158 ? 3.465 120.188 52.062 1 86.31 158 MET A O 1
ATOM 1200 N N . SER A 1 159 ? 3.832 120.938 54.125 1 85.94 159 SER A N 1
ATOM 1201 C CA . SER A 1 159 ? 3.953 119.562 54.656 1 85.94 159 SER A CA 1
ATOM 1202 C C . SER A 1 159 ? 2.654 118.812 54.469 1 85.94 159 SER A C 1
ATOM 1204 O O . SER A 1 159 ? 2.678 117.625 54.156 1 85.94 159 SER A O 1
ATOM 1206 N N . LEU A 1 160 ? 1.559 119.5 54.656 1 86.25 160 LEU A N 1
ATOM 1207 C CA . LEU A 1 160 ? 0.261 118.875 54.469 1 86.25 160 LEU A CA 1
ATOM 1208 C C . LEU A 1 160 ? 0.016 118.562 53 1 86.25 160 LEU A C 1
ATOM 1210 O O . LEU A 1 160 ? -0.528 117.5 52.688 1 86.25 160 LEU A O 1
ATOM 1214 N N . LEU A 1 161 ? 0.456 119.375 52.156 1 86.88 161 LEU A N 1
ATOM 1215 C CA . LEU A 1 161 ? 0.297 119.188 50.719 1 86.88 161 LEU A CA 1
ATOM 1216 C C . LEU A 1 161 ? 1.132 118 50.25 1 86.88 161 LEU A C 1
ATOM 1218 O O . LEU A 1 161 ? 0.648 117.125 49.5 1 86.88 161 LEU A O 1
ATOM 1222 N N . VAL A 1 162 ? 2.363 117.938 50.719 1 87.31 162 VAL A N 1
ATOM 1223 C CA . VAL A 1 162 ? 3.254 116.812 50.344 1 87.31 162 VAL A CA 1
ATOM 1224 C C . VAL A 1 162 ? 2.707 115.5 50.875 1 87.31 162 VAL A C 1
ATOM 1226 O O . VAL A 1 162 ? 2.758 114.5 50.188 1 87.31 162 VAL A O 1
ATOM 1229 N N . SER A 1 163 ? 2.162 115.5 52.062 1 85.69 163 SER A N 1
ATOM 1230 C CA . SER A 1 163 ? 1.579 114.312 52.656 1 85.69 163 SER A CA 1
ATOM 1231 C C . SER A 1 163 ? 0.371 113.812 51.844 1 85.69 163 SER A C 1
ATOM 1233 O O . SER A 1 163 ? 0.112 112.625 51.75 1 85.69 163 SER A O 1
ATOM 1235 N N . ALA A 1 164 ? -0.368 114.75 51.219 1 85.44 164 ALA A N 1
ATOM 1236 C CA . ALA A 1 164 ? -1.5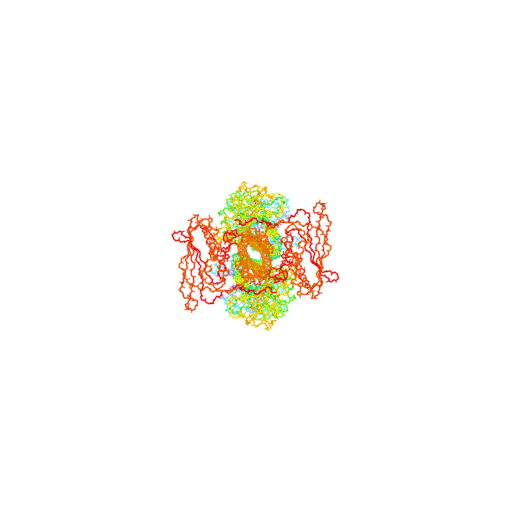31 114.375 50.406 1 85.44 164 ALA A CA 1
ATOM 1237 C C . ALA A 1 164 ? -1.109 113.875 49.031 1 85.44 164 ALA A C 1
ATOM 1239 O O . ALA A 1 164 ? -1.827 113.125 48.406 1 85.44 164 ALA A O 1
ATOM 1240 N N . LEU A 1 165 ? 0.064 114.312 48.594 1 85.88 165 LEU A N 1
ATOM 1241 C CA . LEU A 1 165 ? 0.561 113.938 47.25 1 85.88 165 LEU A CA 1
ATOM 1242 C C . LEU A 1 165 ? 1.014 112.5 47.25 1 85.88 165 LEU A C 1
ATOM 1244 O O . LEU A 1 165 ? 0.888 111.812 46.25 1 85.88 165 LEU A O 1
ATOM 1248 N N . GLY A 1 166 ? 1.514 112 48.312 1 83.56 166 GLY A N 1
ATOM 1249 C CA . GLY A 1 166 ? 2.027 110.625 48.406 1 83.56 166 GLY A CA 1
ATOM 1250 C C . GLY A 1 166 ? 1.009 109.562 48 1 83.56 166 GLY A C 1
ATOM 1251 O O . GLY A 1 166 ? 1.229 108.812 47.031 1 83.56 166 GLY A O 1
ATOM 1252 N N . PRO A 1 167 ? -0.135 109.5 48.625 1 81.75 167 PRO A N 1
ATOM 1253 C CA . PRO A 1 167 ? -1.151 108.5 48.25 1 81.75 167 PRO A CA 1
ATOM 1254 C C . PRO A 1 167 ? -1.688 108.688 46.844 1 81.75 167 PRO A C 1
ATOM 1256 O O . PRO A 1 167 ? -1.989 107.688 46.156 1 81.75 167 PRO A O 1
ATOM 1259 N N . GLU A 1 168 ? -1.731 109.875 46.375 1 84 168 GLU A N 1
ATOM 1260 C CA . GLU A 1 168 ? -2.232 110.125 45.031 1 84 168 GLU A CA 1
ATOM 1261 C C . GLU A 1 168 ? -1.216 109.688 43.969 1 84 168 GLU A C 1
ATOM 1263 O O . GLU A 1 168 ? -1.586 109.125 42.938 1 84 168 GLU A O 1
ATOM 1268 N N . LEU A 1 169 ? 0.009 109.938 44.156 1 82.88 169 LEU A N 1
ATOM 1269 C CA . LEU A 1 169 ? 1.043 109.5 43.219 1 82.88 169 LEU A CA 1
ATOM 1270 C C . LEU A 1 169 ? 1.137 108 43.188 1 82.88 169 LEU A C 1
ATOM 1272 O O . LEU A 1 169 ? 1.327 107.375 42.125 1 82.88 169 LEU A O 1
ATOM 1276 N N . GLU A 1 170 ? 1.016 107.312 44.281 1 78.44 170 GLU A N 1
ATOM 1277 C CA . GLU A 1 170 ? 1.034 105.875 44.312 1 78.44 170 GLU A CA 1
ATOM 1278 C C . GLU A 1 170 ? -0.126 105.25 43.531 1 78.44 170 GLU A C 1
ATOM 1280 O O . GLU A 1 170 ? 0.058 104.312 42.781 1 78.44 170 GLU A O 1
ATOM 1285 N N . ARG A 1 171 ? -1.202 105.812 43.594 1 75.81 171 ARG A N 1
ATOM 1286 C CA . ARG A 1 171 ? -2.385 105.375 42.875 1 75.81 171 ARG A CA 1
ATOM 1287 C C . ARG A 1 171 ? -2.221 105.625 41.375 1 75.81 171 ARG A C 1
ATOM 1289 O O . ARG A 1 171 ? -2.51 104.688 40.562 1 75.81 171 ARG A O 1
ATOM 1296 N N . LEU A 1 172 ? -1.789 106.75 41 1 75.19 172 LEU A N 1
ATOM 1297 C CA . LEU A 1 172 ? -1.688 107.125 39.594 1 75.19 172 LEU A CA 1
ATOM 1298 C C . LEU A 1 172 ? -0.525 106.375 38.906 1 75.19 172 LEU A C 1
ATOM 1300 O O . LEU A 1 172 ? -0.586 106.062 37.719 1 75.19 172 LEU A O 1
ATOM 1304 N N . ALA A 1 173 ? 0.466 106.125 39.531 1 64.69 173 ALA A N 1
ATOM 1305 C CA . ALA A 1 173 ? 1.578 105.312 39 1 64.69 173 ALA A CA 1
ATOM 1306 C C . ALA A 1 173 ? 1.17 103.875 38.75 1 64.69 173 ALA A C 1
ATOM 1308 O O . ALA A 1 173 ? 1.637 103.25 37.812 1 64.69 173 ALA A O 1
ATOM 1309 N N . ALA A 1 174 ? 0.272 103.375 39.5 1 59.41 174 ALA A N 1
ATOM 1310 C CA . ALA A 1 174 ? -0.245 102.062 39.312 1 59.41 174 ALA A CA 1
ATOM 1311 C C . ALA A 1 174 ? -1.188 102 38.094 1 59.41 174 ALA A C 1
ATOM 1313 O O . ALA A 1 174 ? -1.243 101 37.406 1 59.41 174 ALA A O 1
ATOM 1314 N N . THR A 1 175 ? -1.955 103 37.75 1 51.59 175 THR A N 1
ATOM 1315 C CA . THR A 1 175 ? -2.898 103.062 36.625 1 51.59 175 THR A CA 1
ATOM 1316 C C . THR A 1 175 ? -2.172 103.312 35.312 1 51.59 175 THR A C 1
ATOM 1318 O O . THR A 1 175 ? -2.684 103 34.219 1 51.59 175 THR A O 1
ATOM 1321 N N . LYS A 1 176 ? -1.279 104.062 34.875 1 46.41 176 LYS A N 1
ATOM 1322 C CA . LYS A 1 176 ? -0.6 104.375 33.625 1 46.41 176 LYS A CA 1
ATOM 1323 C C . LYS A 1 176 ? -0.08 103.125 32.938 1 46.41 176 LYS A C 1
ATOM 1325 O O . LYS A 1 176 ? 0.14 103.125 31.734 1 46.41 176 LYS A O 1
ATOM 1330 N N . THR A 1 177 ? 0.399 102.25 33.625 1 38.19 177 THR A N 1
ATOM 1331 C CA . THR A 1 177 ? 0.952 101.125 32.844 1 38.19 177 THR A CA 1
ATOM 1332 C C . THR A 1 177 ? -0.087 100.625 31.891 1 38.19 177 THR A C 1
ATOM 1334 O O . THR A 1 177 ? 0.228 99.75 31.047 1 38.19 177 THR A O 1
ATOM 1337 N N . THR A 1 178 ? -1.38 101 32 1 33.09 178 THR A N 1
ATOM 1338 C CA . THR A 1 178 ? -2.344 100.375 31.094 1 33.09 178 THR A CA 1
ATOM 1339 C C . THR A 1 178 ? -2.512 101.188 29.828 1 33.09 178 THR A C 1
ATOM 1341 O O . THR A 1 178 ? -2.965 100.688 28.812 1 33.09 178 THR A O 1
ATOM 1344 N N . LYS A 1 179 ? -2.604 102.438 29.609 1 34.78 179 LYS A N 1
ATOM 1345 C CA . LYS A 1 179 ? -3.281 103.125 28.5 1 34.78 179 LYS A CA 1
ATOM 1346 C C . LYS A 1 179 ? -2.336 103.312 27.312 1 34.78 179 LYS A C 1
ATOM 1348 O O . LYS A 1 179 ? -2.697 103.938 26.328 1 34.78 179 LYS A O 1
ATOM 1353 N N . GLY A 1 180 ? -1.173 103.438 27.344 1 30.88 180 GLY A N 1
ATOM 1354 C CA . GLY A 1 180 ? -0.596 104.125 26.203 1 30.88 180 GLY A CA 1
ATOM 1355 C C . GLY A 1 180 ? -0.749 103.375 24.906 1 30.88 180 GLY A C 1
ATOM 1356 O O . GLY A 1 180 ? -0.073 103.625 23.922 1 30.88 180 GLY A O 1
ATOM 1357 N N . VAL A 1 181 ? -1.02 102.125 24.734 1 27.31 181 VAL A N 1
ATOM 1358 C CA . VAL A 1 181 ? -0.793 101.625 23.375 1 27.31 181 VAL A CA 1
ATOM 1359 C C . VAL A 1 181 ? -1.832 102.25 22.438 1 27.31 181 VAL A C 1
ATOM 1361 O O . VAL A 1 181 ? -3.002 102.375 22.797 1 27.31 181 VAL A O 1
ATOM 1364 N N . PRO A 1 182 ? -1.5 103 21.375 1 27.41 182 PRO A N 1
ATOM 1365 C CA . PRO A 1 182 ? -2.311 103.625 20.328 1 27.41 182 PRO A CA 1
ATOM 1366 C C . PRO A 1 182 ? -3.467 102.75 19.875 1 27.41 182 PRO A C 1
ATOM 1368 O O . PRO A 1 182 ? -3.434 101.5 20.062 1 27.41 182 PRO A O 1
ATOM 1371 N N . GLU A 1 183 ? -4.625 103.25 19.266 1 26.33 183 GLU A N 1
ATOM 1372 C CA . GLU A 1 183 ? -5.926 102.688 18.875 1 26.33 183 GLU A CA 1
ATOM 1373 C C . GLU A 1 183 ? -5.766 101.438 18.016 1 26.33 183 GLU A C 1
ATOM 1375 O O . GLU A 1 183 ? -6.527 100.438 18.156 1 26.33 183 GLU A O 1
ATOM 1380 N N . ALA A 1 184 ? -5.223 101.688 16.656 1 27.8 184 ALA A N 1
ATOM 1381 C CA . ALA A 1 184 ? -5.375 100.688 15.578 1 27.8 184 ALA A CA 1
ATOM 1382 C C . ALA A 1 184 ? -4.879 99.312 16 1 27.8 184 ALA A C 1
ATOM 1384 O O . ALA A 1 184 ? -5.523 98.312 15.727 1 27.8 184 ALA A O 1
ATOM 1385 N N . LYS A 1 185 ? -3.67 99.312 15.953 1 29.28 185 LYS A N 1
ATOM 1386 C CA . LYS A 1 185 ? -3.123 98 16.203 1 29.28 185 LYS A CA 1
ATOM 1387 C C . LYS A 1 185 ? -3.518 97.5 17.594 1 29.28 185 LYS A C 1
ATOM 1389 O O . LYS A 1 185 ? -2.951 96.562 18.094 1 29.28 185 LYS A O 1
ATOM 1394 N N . GLN A 1 186 ? -4.297 98.188 18.312 1 25.92 186 GLN A N 1
ATOM 1395 C CA . GLN A 1 186 ? -5.016 97.875 19.547 1 25.92 186 GLN A CA 1
ATOM 1396 C C . GLN A 1 186 ? -5.992 96.688 19.328 1 25.92 186 GLN A C 1
ATOM 1398 O O . GLN A 1 186 ? -6.59 96.188 20.281 1 25.92 186 GLN A O 1
ATOM 1403 N N . VAL A 1 187 ? -6.637 96.625 18.172 1 25.94 187 VAL A N 1
ATOM 1404 C CA . VAL A 1 187 ? -7.641 95.625 17.859 1 25.94 187 VAL A CA 1
ATOM 1405 C C . VAL A 1 187 ? -7.074 94.25 18.094 1 25.94 187 VAL A C 1
ATOM 1407 O O . VAL A 1 187 ? -7.75 93.375 18.656 1 25.94 187 VAL A O 1
ATOM 1410 N N . ALA A 1 188 ? -5.984 93.938 17.422 1 26 188 ALA A N 1
ATOM 1411 C CA . ALA A 1 188 ? -5.477 92.562 17.5 1 26 188 ALA A CA 1
ATOM 1412 C C . ALA A 1 188 ? -4.898 92.25 18.875 1 26 188 ALA A C 1
ATOM 1414 O O . ALA A 1 188 ? -4.863 91.125 19.312 1 26 188 ALA A O 1
ATOM 1415 N N . ALA A 1 189 ? -4.164 93.188 19.438 1 27.94 189 ALA A N 1
ATOM 1416 C CA . ALA A 1 189 ? -3.557 93.062 20.766 1 27.94 189 ALA A CA 1
ATOM 1417 C C . ALA A 1 189 ? -4.598 93.188 21.875 1 27.94 189 ALA A C 1
ATOM 1419 O O . ALA A 1 189 ? -4.297 93 23.047 1 27.94 189 ALA A O 1
ATOM 1420 N N . ALA A 1 190 ? -5.574 94 21.875 1 30.92 190 ALA A N 1
ATOM 1421 C CA . ALA A 1 190 ? -6.664 94.062 22.828 1 30.92 190 ALA A CA 1
ATOM 1422 C C . ALA A 1 190 ? -7.246 92.688 23.156 1 30.92 190 ALA A C 1
ATOM 1424 O O . ALA A 1 190 ? -7.957 92.562 24.141 1 30.92 190 ALA A O 1
ATOM 1425 N N . ALA A 1 191 ? -7.43 92.062 22.156 1 30.09 191 ALA A N 1
ATOM 1426 C CA . ALA A 1 191 ? -7.965 90.75 22.359 1 30.09 191 ALA A CA 1
ATOM 1427 C C . ALA A 1 191 ? -7.059 89.938 23.297 1 30.09 191 ALA A C 1
ATOM 1429 O O . ALA A 1 191 ? -7.434 88.812 23.75 1 30.09 191 ALA A O 1
ATOM 1430 N N . MET A 1 192 ? -5.758 90.25 23.297 1 30.69 192 MET A N 1
ATOM 1431 C CA . MET A 1 192 ? -4.703 89.812 24.188 1 30.69 192 MET A CA 1
ATOM 1432 C C . MET A 1 192 ? -4.691 90.562 25.484 1 30.69 192 MET A C 1
ATOM 1434 O O . MET A 1 192 ? -3.715 90.562 26.234 1 30.69 192 MET A O 1
ATOM 1438 N N . THR A 1 193 ? -5.16 91.875 25.781 1 32.41 193 THR A N 1
ATOM 1439 C CA . THR A 1 193 ? -5.172 92.812 26.922 1 32.41 193 THR A CA 1
ATOM 1440 C C . THR A 1 193 ? -5.152 92 28.234 1 32.41 193 THR A C 1
ATOM 1442 O O . THR A 1 193 ? -4.293 92.25 29.094 1 32.41 193 THR A O 1
ATOM 1445 N N . SER A 1 194 ? -6.223 92.312 29.156 1 34.94 194 SER A N 1
ATOM 1446 C CA . SER A 1 194 ? -6.34 91.938 30.578 1 34.94 194 SER A CA 1
ATOM 1447 C C . SER A 1 194 ? -5.98 90.5 30.844 1 34.94 194 SER A C 1
ATOM 1449 O O . SER A 1 194 ? -6.164 90 31.969 1 34.94 194 SER A O 1
ATOM 1451 N N . ASP A 1 195 ? -5.992 89.625 29.938 1 42.88 195 ASP A N 1
ATOM 1452 C CA . ASP A 1 195 ? -6.219 88.188 30.094 1 42.88 195 ASP A CA 1
ATOM 1453 C C . ASP A 1 195 ? -4.977 87.5 30.641 1 42.88 195 ASP A C 1
ATOM 1455 O O . ASP A 1 195 ? -3.855 87.75 30.219 1 42.88 195 ASP A O 1
ATOM 1459 N N . ASP A 1 196 ? -5.039 87.125 31.875 1 66.19 196 ASP A N 1
ATOM 1460 C CA . ASP A 1 196 ? -4.137 86.312 32.656 1 66.19 196 ASP A CA 1
ATOM 1461 C C . ASP A 1 196 ? -3.32 85.375 31.734 1 66.19 196 ASP A C 1
ATOM 1463 O O . ASP A 1 196 ? -3.879 84.562 31.031 1 66.19 196 ASP A O 1
ATOM 1467 N N . PRO A 1 197 ? -1.964 86.062 31.203 1 78.62 197 PRO A N 1
ATOM 1468 C CA . PRO A 1 197 ? -1.132 85.25 30.344 1 78.62 197 PRO A CA 1
ATOM 1469 C C . PRO A 1 197 ? -1.229 83.75 30.688 1 78.62 197 PRO A C 1
ATOM 1471 O O . PRO A 1 197 ? -1.169 82.875 29.797 1 78.62 197 PRO A O 1
ATOM 1474 N N . ILE A 1 198 ? -1.37 83.562 31.859 1 79.31 198 ILE A N 1
ATOM 1475 C CA . ILE A 1 198 ? -1.445 82.188 32.312 1 79.31 198 ILE A CA 1
ATOM 1476 C C . ILE A 1 198 ? -2.721 81.562 31.766 1 79.31 198 ILE A C 1
ATOM 1478 O O . ILE A 1 198 ? -2.699 80.375 31.297 1 79.31 198 ILE A O 1
ATOM 1482 N N . ARG A 1 199 ? -3.707 82.312 31.75 1 76 199 ARG A N 1
ATOM 1483 C CA . ARG A 1 199 ? -4.965 81.812 31.234 1 76 199 ARG A CA 1
ATOM 1484 C C . ARG A 1 199 ? -4.895 81.562 29.734 1 76 199 ARG A C 1
ATOM 1486 O O . ARG A 1 199 ? -5.43 80.562 29.219 1 76 199 ARG A O 1
ATOM 1493 N N . HIS A 1 200 ? -4.238 82.5 29.125 1 81.56 200 HIS A N 1
ATOM 1494 C CA . HIS A 1 200 ? -4.09 82.312 27.672 1 81.56 200 HIS A CA 1
ATOM 1495 C C . HIS A 1 200 ? -3.26 81.062 27.328 1 81.56 200 HIS A C 1
ATOM 1497 O O . HIS A 1 200 ? -3.592 80.375 26.391 1 81.56 200 HIS A O 1
ATOM 1503 N N . LEU A 1 201 ? -2.25 80.875 28.062 1 86 201 LEU A N 1
ATOM 1504 C CA . LEU A 1 201 ? -1.413 79.688 27.828 1 86 201 LEU A CA 1
ATOM 1505 C C . LEU A 1 201 ? -2.203 78.438 28.062 1 86 201 LEU A C 1
ATOM 1507 O O . LEU A 1 201 ? -2.082 77.5 27.297 1 86 201 LEU A O 1
ATOM 1511 N N . LEU A 1 202 ? -3.004 78.438 29 1 79.12 202 LEU A N 1
ATOM 1512 C CA . LEU A 1 202 ? -3.811 77.25 29.328 1 79.12 202 LEU A CA 1
ATOM 1513 C C . LEU A 1 202 ? -4.848 77 28.234 1 79.12 202 LEU A C 1
ATOM 1515 O O . LEU A 1 202 ? -5.086 75.875 27.859 1 79.12 202 LEU A O 1
ATOM 1519 N N . GLN A 1 203 ? -5.375 78.062 27.75 1 76.25 203 GLN A N 1
ATOM 1520 C CA . GLN A 1 203 ? -6.375 77.938 26.703 1 76.25 203 GLN A CA 1
ATOM 1521 C C . GLN A 1 203 ? -5.75 77.375 25.406 1 76.25 203 GLN A C 1
ATOM 1523 O O . GLN A 1 203 ? -6.324 76.562 24.75 1 76.25 203 GLN A O 1
ATOM 1528 N N . GLU A 1 204 ? -4.578 77.875 25.141 1 80.06 204 GLU A N 1
ATOM 1529 C CA . GLU A 1 204 ? -3.883 77.438 23.953 1 80.06 204 GLU A CA 1
ATOM 1530 C C . GLU A 1 204 ? -3.494 75.938 24.062 1 80.06 204 GLU A C 1
ATOM 1532 O O . GLU A 1 204 ? -3.561 75.188 23.094 1 80.06 204 GLU A O 1
ATOM 1537 N N . ALA A 1 205 ? -3.129 75.562 25.188 1 79.56 205 ALA A N 1
ATOM 1538 C CA . ALA A 1 205 ? -2.719 74.188 25.422 1 79.56 205 ALA A CA 1
ATOM 1539 C C . ALA A 1 205 ? -3.906 73.25 25.297 1 79.56 205 ALA A C 1
ATOM 1541 O O . ALA A 1 205 ? -3.766 72.125 24.797 1 79.56 205 ALA A O 1
ATOM 1542 N N . SER A 1 206 ? -5.043 73.625 25.734 1 72.56 206 SER A N 1
ATOM 1543 C CA . SER A 1 206 ? -6.219 72.75 25.766 1 72.56 206 SER A CA 1
ATOM 1544 C C . SER A 1 206 ? -6.879 72.688 24.391 1 72.56 206 SER A C 1
ATOM 1546 O O . SER A 1 206 ? -7.52 71.688 24.062 1 72.56 206 SER A O 1
ATOM 1548 N N . ARG A 1 207 ? -6.672 73.688 23.609 1 70.06 207 ARG A N 1
ATOM 1549 C CA . ARG A 1 207 ? -7.32 73.75 22.312 1 70.06 207 ARG A CA 1
ATOM 1550 C C . ARG A 1 207 ? -6.605 72.812 21.312 1 70.06 207 ARG A C 1
ATOM 1552 O O . ARG A 1 207 ? -7.223 72.312 20.359 1 70.06 207 ARG A O 1
ATOM 1559 N N . ALA A 1 208 ? -5.414 72.562 21.531 1 71.5 208 ALA A N 1
ATOM 1560 C CA . ALA A 1 208 ? -4.641 71.812 20.594 1 71.5 208 ALA A CA 1
ATOM 1561 C C . ALA A 1 208 ? -5 70.312 20.688 1 71.5 208 ALA A C 1
ATOM 1563 O O . ALA A 1 208 ? -5.188 69.812 21.797 1 71.5 208 ALA A O 1
ATOM 1564 N N . ASN A 1 209 ? -5.199 69.688 19.547 1 66.62 209 ASN A N 1
ATOM 1565 C CA . ASN A 1 209 ? -5.625 68.312 19.484 1 66.62 209 ASN A CA 1
ATOM 1566 C C . ASN A 1 209 ? -4.434 67.375 19.531 1 66.62 209 ASN A C 1
ATOM 1568 O O . ASN A 1 209 ? -4.586 66.188 19.875 1 66.62 209 ASN A O 1
ATOM 1572 N N . SER A 1 210 ? -3.363 67.875 19.078 1 74 210 SER A N 1
ATOM 1573 C CA . SER A 1 210 ? -2.178 67.062 19.047 1 74 210 SER A CA 1
ATOM 1574 C C . SER A 1 210 ? -1.046 67.625 19.875 1 74 210 SER A C 1
ATOM 1576 O O . SER A 1 210 ? -1.054 68.812 20.172 1 74 210 SER A O 1
ATOM 1578 N N . PHE A 1 211 ? -0.194 66.812 20.328 1 75.62 211 PHE A N 1
ATOM 1579 C CA . PHE A 1 211 ? 0.941 67.25 21.109 1 75.62 211 PHE A CA 1
ATOM 1580 C C . PHE A 1 211 ? 1.784 68.25 20.312 1 75.62 211 PHE A C 1
ATOM 1582 O O . PHE A 1 211 ? 2.242 69.25 20.844 1 75.62 211 PHE A O 1
ATOM 1589 N N . SER A 1 212 ? 1.916 67.938 19.047 1 78.69 212 SER A N 1
ATOM 1590 C CA . SER A 1 212 ? 2.723 68.812 18.219 1 78.69 212 SER A CA 1
ATOM 1591 C C . SER A 1 212 ? 2.078 70.188 18.094 1 78.69 212 SER A C 1
ATOM 1593 O O . SER A 1 212 ? 2.764 71.25 18.172 1 78.69 212 SER A O 1
ATOM 1595 N N . GLN A 1 213 ? 0.785 70.188 18.031 1 80.62 213 GLN A N 1
ATOM 1596 C CA . GLN A 1 213 ? 0.067 71.438 17.938 1 80.62 213 GLN A CA 1
ATOM 1597 C C . GLN A 1 213 ? 0.117 72.188 19.25 1 80.62 213 GLN A C 1
ATOM 1599 O O . GLN A 1 213 ? 0.206 73.438 19.266 1 80.62 213 GLN A O 1
ATOM 1604 N N . ARG A 1 214 ? 0.124 71.438 20.25 1 81.56 214 ARG A N 1
ATOM 1605 C CA . ARG A 1 214 ? 0.193 72 21.578 1 81.56 214 ARG A CA 1
ATOM 1606 C C . ARG A 1 214 ? 1.541 72.688 21.797 1 81.56 214 ARG A C 1
ATOM 1608 O O . ARG A 1 214 ? 1.604 73.812 22.344 1 81.56 214 ARG A O 1
ATOM 1615 N N . ILE A 1 215 ? 2.551 72.062 21.328 1 83.62 215 ILE A N 1
ATOM 1616 C CA . ILE A 1 215 ? 3.891 72.625 21.469 1 83.62 215 ILE A CA 1
ATOM 1617 C C . ILE A 1 215 ? 3.986 73.875 20.688 1 83.62 215 ILE A C 1
ATOM 1619 O O . ILE A 1 215 ? 4.434 74.938 21.219 1 83.62 215 ILE A O 1
ATOM 1623 N N . GLU A 1 216 ? 3.516 73.875 19.547 1 86.25 216 GLU A N 1
ATOM 1624 C CA . GLU A 1 216 ? 3.611 75.062 18.688 1 86.25 216 GLU A CA 1
ATOM 1625 C C . GLU A 1 216 ? 2.787 76.188 19.234 1 86.25 216 GLU A C 1
ATOM 1627 O O . GLU A 1 216 ? 3.242 77.375 19.25 1 86.25 216 GLU A O 1
ATOM 1632 N N . ALA A 1 217 ? 1.6 75.812 19.703 1 85.56 217 ALA A N 1
ATOM 1633 C CA . ALA A 1 217 ? 0.72 76.875 20.25 1 85.56 217 ALA A CA 1
ATOM 1634 C C . ALA A 1 217 ? 1.309 77.5 21.5 1 85.56 217 ALA A C 1
ATOM 1636 O O . ALA A 1 217 ? 1.281 78.75 21.672 1 85.56 217 ALA A O 1
ATOM 1637 N N . LEU A 1 218 ? 1.863 76.75 22.312 1 87.75 218 LEU A N 1
ATOM 1638 C CA . LEU A 1 218 ? 2.428 77.188 23.578 1 87.75 218 LEU A CA 1
ATOM 1639 C C . LEU A 1 218 ? 3.701 78 23.328 1 87.75 218 LEU A C 1
ATOM 1641 O O . LEU A 1 218 ? 3.912 79.062 23.938 1 87.75 218 LEU A O 1
ATOM 1645 N N . LEU A 1 219 ? 4.527 77.5 22.422 1 89.44 219 LEU A N 1
ATOM 1646 C CA . LEU A 1 219 ? 5.762 78.25 22.109 1 89.44 219 LEU A CA 1
ATOM 1647 C C . LEU A 1 219 ? 5.465 79.562 21.5 1 89.44 219 LEU A C 1
ATOM 1649 O O . LEU A 1 219 ? 6.098 80.562 21.859 1 89.44 219 LEU A O 1
ATOM 1653 N N . LEU A 1 220 ? 4.5 79.625 20.688 1 87.69 220 LEU A N 1
ATOM 1654 C CA . LEU A 1 220 ? 4.125 80.875 20.062 1 87.69 220 LEU A CA 1
ATOM 1655 C C . LEU A 1 220 ? 3.543 81.875 21.094 1 87.69 220 LEU A C 1
ATOM 1657 O O . LEU A 1 220 ? 3.863 83.062 21.094 1 87.69 220 LEU A O 1
ATOM 1661 N N . ALA A 1 221 ? 2.701 81.375 21.953 1 87.12 221 ALA A N 1
ATOM 1662 C CA . ALA A 1 221 ? 2.053 82.188 22.953 1 87.12 221 ALA A CA 1
ATOM 1663 C C . ALA A 1 221 ? 3.076 82.812 23.922 1 87.12 221 ALA A C 1
ATOM 1665 O O . ALA A 1 221 ? 3.049 84 24.203 1 87.12 221 ALA A O 1
ATOM 1666 N N . VAL A 1 222 ? 3.992 82 24.344 1 89.19 222 VAL A N 1
ATOM 1667 C CA . VAL A 1 222 ? 4.969 82.438 25.312 1 89.19 222 VAL A CA 1
ATOM 1668 C C . VAL A 1 222 ? 5.953 83.438 24.625 1 89.19 222 VAL A C 1
ATOM 1670 O O . VAL A 1 222 ? 6.379 84.375 25.219 1 89.19 222 VAL A O 1
ATOM 1673 N N . HIS A 1 223 ? 6.25 83.125 23.453 1 90 223 HIS A N 1
ATOM 1674 C CA . HIS A 1 223 ? 7.145 84 22.703 1 90 223 HIS A CA 1
ATOM 1675 C C . HIS A 1 223 ? 6.52 85.375 22.484 1 90 223 HIS A C 1
ATOM 1677 O O . HIS A 1 223 ? 7.207 86.375 22.562 1 90 223 HIS A O 1
ATOM 1683 N N . GLN A 1 224 ? 5.289 85.438 22.234 1 84.12 224 GLN A N 1
ATOM 1684 C CA . GLN A 1 224 ? 4.586 86.688 21.984 1 84.12 224 GLN A CA 1
ATOM 1685 C C . GLN A 1 224 ? 4.48 87.5 23.266 1 84.12 224 GLN A C 1
ATOM 1687 O O . GLN A 1 224 ? 4.57 88.75 23.203 1 84.12 224 GLN A O 1
ATOM 1692 N N . PHE A 1 225 ? 4.406 86.875 24.375 1 85.31 225 PHE A N 1
ATOM 1693 C CA . PHE A 1 225 ? 4.258 87.562 25.641 1 85.31 225 PHE A CA 1
ATOM 1694 C C . PHE A 1 225 ? 5.598 88.125 26.109 1 85.31 225 PHE A C 1
ATOM 1696 O O . PHE A 1 225 ? 5.676 89.25 26.594 1 85.31 225 PHE A O 1
ATOM 1703 N N . CYS A 1 226 ? 6.633 87.312 25.922 1 86.31 226 CYS A N 1
ATOM 1704 C CA . CYS A 1 226 ? 7.926 87.688 26.484 1 86.31 226 CYS A CA 1
ATOM 1705 C C . CYS A 1 226 ? 8.836 88.25 25.406 1 86.31 226 CYS A C 1
ATOM 1707 O O . CYS A 1 226 ? 9.797 89 25.703 1 86.31 226 CYS A O 1
ATOM 1709 N N . GLN A 1 227 ? 8.641 88.125 24.172 1 83.19 227 GLN A N 1
ATOM 1710 C CA . GLN A 1 227 ? 9.328 88.625 22.984 1 83.19 227 GLN A CA 1
ATOM 1711 C C . GLN A 1 227 ? 10.836 88.5 23.125 1 83.19 227 GLN A C 1
ATOM 1713 O O . GLN A 1 227 ? 11.578 89.438 22.984 1 83.19 227 GLN A O 1
ATOM 1718 N N . PRO A 1 228 ? 11.25 87.312 23.453 1 89.12 228 PRO A N 1
ATOM 1719 C CA . PRO A 1 228 ? 12.695 87.062 23.344 1 89.12 228 PRO A CA 1
ATOM 1720 C C . PRO A 1 228 ? 13.18 87.062 21.891 1 89.12 228 PRO A C 1
ATOM 1722 O O . PRO A 1 228 ? 12.383 87.25 20.969 1 89.12 228 PRO A O 1
ATOM 1725 N N . GLN A 1 229 ? 14.508 87 21.734 1 86.94 229 GLN A N 1
ATOM 1726 C CA . GLN A 1 229 ? 15 86.875 20.359 1 86.94 229 GLN A CA 1
ATOM 1727 C C . GLN A 1 229 ? 14.648 85.5 19.781 1 86.94 229 GLN A C 1
ATOM 1729 O O . GLN A 1 229 ? 14.266 85.375 18.609 1 86.94 229 GLN A O 1
ATOM 1734 N N . ARG A 1 230 ? 14.844 84.5 20.719 1 88.88 230 ARG A N 1
ATOM 1735 C CA . ARG A 1 230 ? 14.531 83.125 20.297 1 88.88 230 ARG A CA 1
ATOM 1736 C C . ARG A 1 230 ? 13.977 82.312 21.453 1 88.88 230 ARG A C 1
ATOM 1738 O O . ARG A 1 230 ? 14.461 82.375 22.578 1 88.88 230 ARG A O 1
ATOM 1745 N N . THR A 1 231 ? 12.977 81.562 21.156 1 91.31 231 THR A N 1
ATOM 1746 C CA . THR A 1 231 ? 12.43 80.562 22.078 1 91.31 231 THR A CA 1
ATOM 1747 C C . THR A 1 231 ? 12.57 79.125 21.5 1 91.31 231 THR A C 1
ATOM 1749 O O . THR A 1 231 ? 12.133 78.875 20.391 1 91.31 231 THR A O 1
ATOM 1752 N N . SER A 1 232 ? 13.242 78.25 22.266 1 90.75 232 SER A N 1
ATOM 1753 C CA . SER A 1 232 ? 13.492 76.938 21.75 1 90.75 232 SER A CA 1
ATOM 1754 C C . SER A 1 232 ? 13.008 75.875 22.719 1 90.75 232 SER A C 1
ATOM 1756 O O . SER A 1 232 ? 13.008 76.062 23.938 1 90.75 232 SER A O 1
ATOM 1758 N N . LEU A 1 233 ? 12.586 74.812 22.109 1 91.88 233 LEU A N 1
ATOM 1759 C CA . LEU A 1 233 ? 12.211 73.625 22.875 1 91.88 233 LEU A CA 1
ATOM 1760 C C . LEU A 1 233 ? 13.125 72.438 22.531 1 91.88 233 LEU A C 1
ATOM 1762 O O . LEU A 1 233 ? 13.281 72.062 21.359 1 91.88 233 LEU A O 1
ATOM 1766 N N . PHE A 1 234 ? 13.758 71.875 23.547 1 89.69 234 PHE A N 1
ATOM 1767 C CA . PHE A 1 234 ? 14.578 70.688 23.391 1 89.69 234 PHE A CA 1
ATOM 1768 C C . PHE A 1 234 ? 13.906 69.438 24.031 1 89.69 234 PHE A C 1
ATOM 1770 O O . PHE A 1 234 ? 13.391 69.562 25.156 1 89.69 234 PHE A O 1
ATOM 1777 N N . TRP A 1 235 ? 13.859 68.375 23.266 1 86.75 235 TRP A N 1
ATOM 1778 C CA . TRP A 1 235 ? 13.188 67.188 23.703 1 86.75 235 TRP A CA 1
ATOM 1779 C C . TRP A 1 235 ? 14.125 65.938 23.656 1 86.75 235 TRP A C 1
ATOM 1781 O O . TRP A 1 235 ? 14.93 65.812 22.734 1 86.75 235 TRP A O 1
ATOM 1791 N N . ARG A 1 236 ? 13.922 65.125 24.578 1 81.69 236 ARG A N 1
ATOM 1792 C CA . ARG A 1 236 ? 14.773 63.906 24.672 1 81.69 236 ARG A CA 1
ATOM 1793 C C . ARG A 1 236 ? 14.453 62.906 23.578 1 81.69 236 ARG A C 1
ATOM 1795 O O . ARG A 1 236 ? 13.281 62.625 23.312 1 81.69 236 ARG A O 1
ATOM 1802 N N . ASP A 1 237 ? 15.453 62.438 23.016 1 72.69 237 ASP A N 1
ATOM 1803 C CA . ASP A 1 237 ? 15.281 61.406 22 1 72.69 237 ASP A CA 1
ATOM 1804 C C . ASP A 1 237 ? 15.055 60.062 22.641 1 72.69 237 ASP A C 1
ATOM 18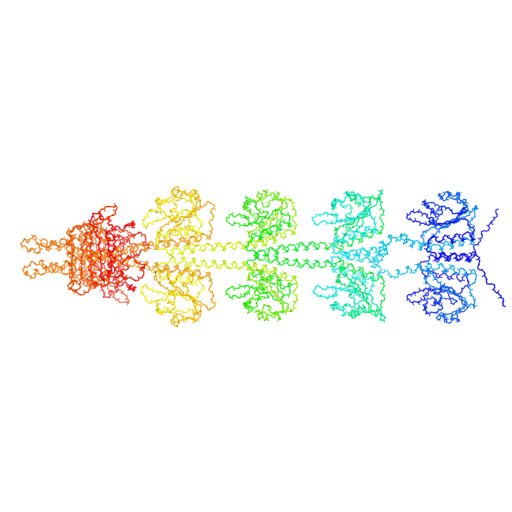06 O O . ASP A 1 237 ? 15.586 59.75 23.703 1 72.69 237 ASP A O 1
ATOM 1810 N N . VAL A 1 238 ? 14.18 59.281 22.109 1 61.69 238 VAL A N 1
ATOM 1811 C CA . VAL A 1 238 ? 13.82 57.969 22.641 1 61.69 238 VAL A CA 1
ATOM 1812 C C . VAL A 1 238 ? 14.977 57 22.422 1 61.69 238 VAL A C 1
ATOM 1814 O O . VAL A 1 238 ? 15.25 56.156 23.266 1 61.69 238 VAL A O 1
ATOM 1817 N N . ALA A 1 239 ? 15.688 57.094 21.359 1 60.12 239 ALA A N 1
ATOM 1818 C CA . ALA A 1 239 ? 16.672 56.062 20.984 1 60.12 239 ALA A CA 1
ATOM 1819 C C . ALA A 1 239 ? 18.047 56.406 21.531 1 60.12 239 ALA A C 1
ATOM 1821 O O . ALA A 1 239 ? 18.812 55.531 21.938 1 60.12 239 ALA A O 1
ATOM 1822 N N . GLN A 1 240 ? 18.391 57.781 21.656 1 64.25 240 GLN A N 1
ATOM 1823 C CA . GLN A 1 240 ? 19.719 58.25 22.062 1 64.25 240 GLN A CA 1
ATOM 1824 C C . GLN A 1 240 ? 19.625 59.219 23.25 1 64.25 240 GLN A C 1
ATOM 1826 O O . GLN A 1 240 ? 18.625 59.938 23.391 1 64.25 240 GLN A O 1
ATOM 1831 N N . PRO A 1 241 ? 20.438 59.031 24.188 1 68.69 241 PRO A N 1
ATOM 1832 C CA . PRO A 1 241 ? 20.438 59.969 25.312 1 68.69 241 PRO A CA 1
ATOM 1833 C C . PRO A 1 241 ? 20.797 61.406 24.891 1 68.69 241 PRO A C 1
ATOM 1835 O O . PRO A 1 241 ? 21.828 61.906 25.297 1 68.69 241 PRO A O 1
ATOM 1838 N N . LEU A 1 242 ? 20.109 61.938 23.969 1 79.31 242 LEU A N 1
ATOM 1839 C CA . LEU A 1 242 ? 20.344 63.312 23.516 1 79.31 242 LEU A CA 1
ATOM 1840 C C . LEU A 1 242 ? 19.047 64.062 23.422 1 79.31 242 LEU A C 1
ATOM 1842 O O . LEU A 1 242 ? 17.969 63.5 23.312 1 79.31 242 LEU A O 1
ATOM 1846 N N . TYR A 1 243 ? 19.156 65.375 23.703 1 85.38 243 TYR A N 1
ATOM 1847 C CA . TYR A 1 243 ? 18.031 66.312 23.547 1 85.38 243 TYR A CA 1
ATOM 1848 C C . TYR A 1 243 ? 18.062 67 22.188 1 85.38 243 TYR A C 1
ATOM 1850 O O . TYR A 1 243 ? 19.078 67.562 21.812 1 85.38 243 TYR A O 1
ATOM 1858 N N . ARG A 1 244 ? 17.047 66.812 21.422 1 85.25 244 ARG A N 1
ATOM 1859 C CA . ARG A 1 244 ? 16.953 67.438 20.109 1 85.25 244 ARG A CA 1
ATOM 1860 C C . ARG A 1 244 ? 16.016 68.688 20.141 1 85.25 244 ARG A C 1
ATOM 1862 O O . ARG A 1 244 ? 14.984 68.625 20.828 1 85.25 244 ARG A O 1
ATOM 1869 N N . ARG A 1 245 ? 16.422 69.688 19.438 1 85.56 245 ARG A N 1
ATOM 1870 C CA . ARG A 1 245 ? 15.531 70.812 19.312 1 85.56 245 ARG A CA 1
ATOM 1871 C C . ARG A 1 245 ? 14.297 70.5 18.484 1 85.56 245 ARG A C 1
ATOM 1873 O O . ARG A 1 245 ? 14.398 70.188 17.297 1 85.56 245 ARG A O 1
ATOM 1880 N N . ARG A 1 246 ? 13.242 70.312 19.047 1 81.88 246 ARG A N 1
ATOM 1881 C CA . ARG A 1 246 ? 12 69.875 18.406 1 81.88 246 ARG A CA 1
ATOM 1882 C C . ARG A 1 246 ? 11.32 71.062 17.688 1 81.88 246 ARG A C 1
ATOM 1884 O O . ARG A 1 246 ? 10.734 70.875 16.625 1 81.88 246 ARG A O 1
ATOM 1891 N N . SER A 1 247 ? 11.289 72.25 18.344 1 84.06 247 SER A N 1
ATOM 1892 C CA . SER A 1 247 ? 10.633 73.438 17.781 1 84.06 247 SER A CA 1
ATOM 1893 C C . SER A 1 247 ? 11.266 74.688 18.312 1 84.06 247 SER A C 1
ATOM 1895 O O . SER A 1 247 ? 11.891 74.688 19.359 1 84.06 247 SER A O 1
ATOM 1897 N N . TYR A 1 248 ? 11.297 75.75 17.562 1 82.19 248 TYR A N 1
ATOM 1898 C CA . TYR A 1 248 ? 11.773 77.062 18 1 82.19 248 TYR A CA 1
ATOM 1899 C C . TYR A 1 248 ? 10.984 78.188 17.328 1 82.19 248 TYR A C 1
ATOM 1901 O O . TYR A 1 248 ? 10.336 78 16.297 1 82.19 248 TYR A O 1
ATOM 1909 N N . THR A 1 249 ? 10.672 79.25 17.984 1 81.88 249 THR A N 1
ATOM 1910 C CA . THR A 1 249 ? 10.008 80.438 17.469 1 81.88 249 THR A CA 1
ATOM 1911 C C . THR A 1 249 ? 10.945 81.625 17.547 1 81.88 249 THR A C 1
ATOM 1913 O O . THR A 1 249 ? 11.648 81.812 18.531 1 81.88 249 THR A O 1
ATOM 1916 N N . VAL A 1 250 ? 11.156 82.438 16.344 1 75.5 250 VAL A N 1
ATOM 1917 C CA . VAL A 1 250 ? 12.047 83.562 16.266 1 75.5 250 VAL A CA 1
ATOM 1918 C C . VAL A 1 250 ? 11.234 84.875 16.109 1 75.5 250 VAL A C 1
ATOM 1920 O O . VAL A 1 250 ? 10.18 84.812 15.469 1 75.5 250 VAL A O 1
ATOM 1923 N N . GLY A 1 251 ? 11.336 85.875 16.938 1 62.03 251 GLY A N 1
ATOM 1924 C CA . GLY A 1 251 ? 10.656 87.188 16.734 1 62.03 251 GLY A CA 1
ATOM 1925 C C . GLY A 1 251 ? 10.875 87.75 15.359 1 62.03 251 GLY A C 1
ATOM 1926 O O . GLY A 1 251 ? 10.031 87.625 14.477 1 62.03 251 GLY A O 1
ATOM 1927 N N . LYS A 1 252 ? 11.859 88.875 15.062 1 53.31 252 LYS A N 1
ATOM 1928 C CA . LYS A 1 252 ? 12.141 89.562 13.781 1 53.31 252 LYS A CA 1
ATOM 1929 C C . LYS A 1 252 ? 12.867 88.562 12.844 1 53.31 252 LYS A C 1
ATOM 1931 O O . LYS A 1 252 ? 13.758 87.812 13.273 1 53.31 252 LYS A O 1
ATOM 1936 N N . PRO A 1 253 ? 12.289 88.5 11.641 1 46.44 253 PRO A N 1
ATOM 1937 C CA . PRO A 1 253 ? 12.859 87.562 10.641 1 46.44 253 PRO A CA 1
ATOM 1938 C C . PRO A 1 253 ? 14.383 87.688 10.555 1 46.44 253 PRO A C 1
ATOM 1940 O O . PRO A 1 253 ? 14.906 88.688 10.133 1 46.44 253 PRO A O 1
ATOM 1943 N N . GLN A 1 254 ? 15.195 87.688 11.477 1 41.56 254 GLN A N 1
ATOM 1944 C CA . GLN A 1 254 ? 16.578 87.75 11.016 1 41.56 254 GLN A CA 1
ATOM 1945 C C . GLN A 1 254 ? 16.859 86.688 9.922 1 41.56 254 GLN A C 1
ATOM 1947 O O . GLN A 1 254 ? 16.094 85.75 9.75 1 41.56 254 GLN A O 1
ATOM 1952 N N . SER A 1 255 ? 18.125 86.812 9.359 1 40.88 255 SER A N 1
ATOM 1953 C CA . SER A 1 255 ? 18.688 86.125 8.203 1 40.88 255 SER A CA 1
ATOM 1954 C C . SER A 1 255 ? 18.469 84.625 8.289 1 40.88 255 SER A C 1
ATOM 1956 O O . SER A 1 255 ? 18.359 84.062 9.383 1 40.88 255 SER A O 1
ATOM 1958 N N . ARG A 1 256 ? 18.312 83.938 7.168 1 41.59 256 ARG A N 1
ATOM 1959 C CA . ARG A 1 256 ? 17.984 82.625 6.617 1 41.59 256 ARG A CA 1
ATOM 1960 C C . ARG A 1 256 ? 18.734 81.5 7.352 1 41.59 256 ARG A C 1
ATOM 1962 O O . ARG A 1 256 ? 18.344 80.375 7.309 1 41.59 256 ARG A O 1
ATOM 1969 N N . GLU A 1 257 ? 20.109 81.688 7.465 1 38.88 257 GLU A N 1
ATOM 1970 C CA . GLU A 1 257 ? 21.047 80.562 7.426 1 38.88 257 GLU A CA 1
ATOM 1971 C C . GLU A 1 257 ? 20.875 79.625 8.641 1 38.88 257 GLU A C 1
ATOM 1973 O O . GLU A 1 257 ? 21.094 78.438 8.555 1 38.88 257 GLU A O 1
ATOM 1978 N N . SER A 1 258 ? 20.75 80.125 9.883 1 40.75 258 SER A N 1
ATOM 1979 C CA . SER A 1 258 ? 21.047 79.25 11.008 1 40.75 258 SER A CA 1
ATOM 1980 C C . SER A 1 258 ? 19.891 78.312 11.281 1 40.75 258 SER A C 1
ATOM 1982 O O . SER A 1 258 ? 19.844 77.625 12.328 1 40.75 258 SER A O 1
ATOM 1984 N N . GLN A 1 259 ? 18.844 78.375 10.523 1 42.91 259 GLN A N 1
ATOM 1985 C CA . GLN A 1 259 ? 17.578 77.688 10.719 1 42.91 259 GLN A CA 1
ATOM 1986 C C . GLN A 1 259 ? 17.766 76.125 10.695 1 42.91 259 GLN A C 1
ATOM 1988 O O . GLN A 1 259 ? 16.891 75.375 11.133 1 42.91 259 GLN A O 1
ATOM 1993 N N . ARG A 1 260 ? 18.656 75.562 9.805 1 47.72 260 ARG A N 1
ATOM 1994 C CA . ARG A 1 260 ? 18.453 74.25 9.203 1 47.72 260 ARG A CA 1
ATOM 1995 C C . ARG A 1 260 ? 18.984 73.125 10.109 1 47.72 260 ARG A C 1
ATOM 1997 O O . ARG A 1 260 ? 18.812 71.938 9.828 1 47.72 260 ARG A O 1
ATOM 2004 N N . GLN A 1 261 ? 20.078 73.438 10.969 1 50.5 261 GLN A N 1
ATOM 2005 C CA . GLN A 1 261 ? 20.688 72.188 11.406 1 50.5 261 GLN A CA 1
ATOM 2006 C C . GLN A 1 261 ? 20 71.625 12.641 1 50.5 261 GLN A C 1
ATOM 2008 O O . GLN A 1 261 ? 19.75 72.312 13.602 1 50.5 261 GLN A O 1
ATOM 2013 N N . PRO A 1 262 ? 19.5 70.5 12.609 1 64.25 262 PRO A N 1
ATOM 2014 C CA . PRO A 1 262 ? 18.984 69.812 13.789 1 64.25 262 PRO A CA 1
ATOM 2015 C C . PRO A 1 262 ? 19.953 69.812 14.969 1 64.25 262 PRO A C 1
ATOM 2017 O O . PRO A 1 262 ? 21.125 69.5 14.812 1 64.25 262 PRO A O 1
ATOM 2020 N N . LEU A 1 263 ? 19.766 70.75 15.984 1 76.12 263 LEU A N 1
ATOM 2021 C CA . LEU A 1 263 ? 20.609 70.875 17.172 1 76.12 263 LEU A CA 1
ATOM 2022 C C . LEU A 1 263 ? 20.312 69.75 18.156 1 76.12 263 LEU A C 1
ATOM 2024 O O . LEU A 1 263 ? 19.156 69.562 18.516 1 76.12 263 LEU A O 1
ATOM 2028 N N . ALA A 1 264 ? 21.266 68.875 18.375 1 80.19 264 ALA A N 1
ATOM 2029 C CA . ALA A 1 264 ? 21.219 67.812 19.359 1 80.19 264 ALA A CA 1
ATOM 2030 C C . ALA A 1 264 ? 22.234 68.062 20.484 1 80.19 264 ALA A C 1
ATOM 2032 O O . ALA A 1 264 ? 23.391 68.375 20.219 1 80.19 264 ALA A O 1
ATOM 2033 N N . ILE A 1 265 ? 21.719 68.125 21.688 1 83.69 265 ILE A N 1
ATOM 2034 C CA . ILE A 1 265 ? 22.562 68.375 22.859 1 83.69 265 ILE A CA 1
ATOM 2035 C C . ILE A 1 265 ? 22.672 67.125 23.703 1 83.69 265 ILE A C 1
ATOM 2037 O O . ILE A 1 265 ? 21.641 66.562 24.094 1 83.69 265 ILE A O 1
ATOM 2041 N N . THR A 1 266 ? 23.859 66.688 23.938 1 80.56 266 THR A N 1
ATOM 2042 C CA . THR A 1 266 ? 24.047 65.562 24.797 1 80.56 266 THR A CA 1
ATOM 2043 C C . THR A 1 266 ? 23.953 65.938 26.266 1 80.56 266 THR A C 1
ATOM 2045 O O . THR A 1 266 ? 24.109 67.062 26.625 1 80.56 266 THR A O 1
ATOM 2048 N N . GLN A 1 267 ? 23.578 65 27.062 1 77.38 267 GLN A N 1
ATOM 2049 C CA . GLN A 1 267 ? 23.5 65.25 28.5 1 77.38 267 GLN A CA 1
ATOM 2050 C C . GLN A 1 267 ? 24.844 65.688 29.047 1 77.38 267 GLN A C 1
ATOM 2052 O O . GLN A 1 267 ? 24.875 66.438 30.031 1 77.38 267 GLN A O 1
ATOM 2057 N N . GLN A 1 268 ? 25.906 65.312 28.422 1 74 268 GLN A N 1
ATOM 2058 C CA . GLN A 1 268 ? 27.234 65.688 28.844 1 74 268 GLN A CA 1
ATOM 2059 C C . GLN A 1 268 ? 27.484 67.188 28.562 1 74 268 GLN A C 1
ATOM 2061 O O . GLN A 1 268 ? 28.125 67.875 29.344 1 74 268 GLN A O 1
ATOM 2066 N N . GLU A 1 269 ? 27 67.625 27.5 1 78.56 269 GLU A N 1
ATOM 2067 C CA . GLU A 1 269 ? 27.141 69 27.141 1 78.56 269 GLU A CA 1
ATOM 2068 C C . GLU A 1 269 ? 26.312 69.938 28.047 1 78.56 269 GLU A C 1
ATOM 2070 O O . GLU A 1 269 ? 26.594 71.125 28.172 1 78.56 269 GLU A O 1
ATOM 2075 N N . LEU A 1 270 ? 25.328 69.25 28.641 1 77.69 270 LEU A N 1
ATOM 2076 C CA . LEU A 1 270 ? 24.484 70 29.562 1 77.69 270 LEU A CA 1
ATOM 2077 C C . LEU A 1 270 ? 24.969 69.812 31 1 77.69 270 LEU A C 1
ATOM 2079 O O . LEU A 1 270 ? 24.297 70.25 31.938 1 77.69 270 LEU A O 1
ATOM 2083 N N . ALA A 1 271 ? 26.062 69.25 31.203 1 71.81 271 ALA A N 1
ATOM 2084 C CA . ALA A 1 271 ? 26.547 68.812 32.531 1 71.81 271 ALA A CA 1
ATOM 2085 C C . ALA A 1 271 ? 26.547 70 33.5 1 71.81 271 ALA A C 1
ATOM 2087 O O . ALA A 1 271 ? 26.188 69.875 34.656 1 71.81 271 ALA A O 1
ATOM 2088 N N . GLY A 1 272 ? 26.906 71.25 33.125 1 71.25 272 GLY A N 1
ATOM 2089 C CA . GLY A 1 272 ? 27 72.438 34 1 71.25 272 GLY A CA 1
ATOM 2090 C C . GLY A 1 272 ? 25.641 72.875 34.562 1 71.25 272 GLY A C 1
ATOM 2091 O O . GLY A 1 272 ? 25.547 73.312 35.688 1 71.25 272 GLY A O 1
ATOM 2092 N N . CYS A 1 273 ? 24.562 72.562 33.75 1 79.44 273 CYS A N 1
ATOM 2093 C CA . CYS A 1 273 ? 23.266 73.062 34.188 1 79.44 273 CYS A CA 1
ATOM 2094 C C . CYS A 1 273 ? 22.266 71.875 34.375 1 79.44 273 CYS A C 1
ATOM 2096 O O . CYS A 1 273 ? 21.125 72.125 34.781 1 79.44 273 CYS A O 1
ATOM 2098 N N . TYR A 1 274 ? 22.719 70.75 34.125 1 82.12 274 TYR A N 1
ATOM 2099 C CA . TYR A 1 274 ? 21.781 69.625 34.156 1 82.12 274 TYR A CA 1
ATOM 2100 C C . TYR A 1 274 ? 21.297 69.312 35.562 1 82.12 274 TYR A C 1
ATOM 2102 O O . TYR A 1 274 ? 20.125 69 35.781 1 82.12 274 TYR A O 1
ATOM 2110 N N . THR A 1 275 ? 22.156 69.5 36.438 1 78.88 275 THR A N 1
ATOM 2111 C CA . THR A 1 275 ? 21.766 69.25 37.812 1 78.88 275 THR A CA 1
ATOM 2112 C C . THR A 1 275 ? 20.688 70.188 38.25 1 78.88 275 THR A C 1
ATOM 2114 O O . THR A 1 275 ? 19.75 69.812 38.969 1 78.88 275 THR A O 1
ATOM 2117 N N . ALA A 1 276 ? 20.859 71.438 37.844 1 81.94 276 ALA A N 1
ATOM 2118 C CA . ALA A 1 276 ? 19.859 72.5 38.188 1 81.94 276 ALA A CA 1
ATOM 2119 C C . ALA A 1 276 ? 18.531 72.188 37.5 1 81.94 276 ALA A C 1
ATOM 2121 O O . ALA A 1 276 ? 17.469 72.25 38.094 1 81.94 276 ALA A O 1
ATOM 2122 N N . LEU A 1 277 ? 18.672 71.812 36.281 1 85.81 277 LEU A N 1
ATOM 2123 C CA . LEU A 1 277 ? 17.469 71.5 35.531 1 85.81 277 LEU A CA 1
ATOM 2124 C C . LEU A 1 277 ? 16.766 70.25 36.094 1 85.81 277 LEU A C 1
ATOM 2126 O O . LEU A 1 277 ? 15.547 70.25 36.219 1 85.81 277 LEU A O 1
ATOM 2130 N N . ALA A 1 278 ? 17.516 69.312 36.438 1 83.19 278 ALA A N 1
ATOM 2131 C CA . ALA A 1 278 ? 16.953 68.062 36.969 1 83.19 278 ALA A CA 1
ATOM 2132 C C . ALA A 1 278 ? 16.266 68.312 38.312 1 83.19 278 ALA A C 1
ATOM 2134 O O . ALA A 1 278 ? 15.344 67.562 38.688 1 83.19 278 ALA A O 1
ATOM 2135 N N . SER A 1 279 ? 16.75 69.25 39 1 79.5 279 SER A N 1
ATOM 2136 C CA . SER A 1 279 ? 16.141 69.625 40.281 1 79.5 279 SER A CA 1
ATOM 2137 C C . SER A 1 279 ? 14.938 70.5 40.094 1 79.5 279 SER A C 1
ATOM 2139 O O . SER A 1 279 ? 14.328 70.938 41.062 1 79.5 279 SER A O 1
ATOM 2141 N N . GLY A 1 280 ? 14.586 70.812 38.844 1 80.25 280 GLY A N 1
ATOM 2142 C CA . GLY A 1 280 ? 13.422 71.688 38.562 1 80.25 280 GLY A CA 1
ATOM 2143 C C . GLY A 1 280 ? 13.711 73.125 38.656 1 80.25 280 GLY A C 1
ATOM 2144 O O . GLY A 1 280 ? 12.781 73.938 38.688 1 80.25 280 GLY A O 1
ATOM 2145 N N . GLN A 1 281 ? 14.969 73.5 38.625 1 81.75 281 GLN A N 1
ATOM 2146 C CA . GLN A 1 281 ? 15.328 74.938 38.781 1 81.75 281 GLN A CA 1
ATOM 2147 C C . GLN A 1 281 ? 15.523 75.562 37.438 1 81.75 281 GLN A C 1
ATOM 2149 O O . GLN A 1 281 ? 15.922 74.938 36.469 1 81.75 281 GLN A O 1
ATOM 2154 N N . THR A 1 282 ? 15.016 76.75 37.312 1 88.19 282 THR A N 1
ATOM 2155 C CA . THR A 1 282 ? 15.242 77.562 36.125 1 88.19 282 THR A CA 1
ATOM 2156 C C . THR A 1 282 ? 16.625 78.25 36.156 1 88.19 282 THR A C 1
ATOM 2158 O O . THR A 1 282 ? 17.047 78.75 37.188 1 88.19 282 THR A O 1
ATOM 2161 N N . VAL A 1 283 ? 17.328 78.062 35.125 1 84.69 283 VAL A N 1
ATOM 2162 C CA . VAL A 1 283 ? 18.672 78.625 35.031 1 84.69 283 VAL A CA 1
ATOM 2163 C C . VAL A 1 283 ? 18.625 79.938 34.219 1 84.69 283 VAL A C 1
ATOM 2165 O O . VAL A 1 283 ? 18.109 79.938 33.125 1 84.69 283 VAL A O 1
ATOM 2168 N N . SER A 1 284 ? 18.922 81.062 34.875 1 85.25 284 SER A N 1
ATOM 2169 C CA . SER A 1 284 ? 18.969 82.375 34.25 1 85.25 284 SER A CA 1
ATOM 2170 C C . SER A 1 284 ? 20.391 82.938 34.188 1 85.25 284 SER A C 1
ATOM 2172 O O . SER A 1 284 ? 21.094 83 35.188 1 85.25 284 SER A O 1
ATOM 2174 N N . VAL A 1 285 ? 20.922 83.188 32.938 1 78.19 285 VAL A N 1
ATOM 2175 C CA . VAL A 1 285 ? 22.266 83.688 32.781 1 78.19 285 VAL A CA 1
ATOM 2176 C C . VAL A 1 285 ? 22.219 85 31.984 1 78.19 285 VAL A C 1
ATOM 2178 O O . VAL A 1 285 ? 21.531 85.125 30.953 1 78.19 285 VAL A O 1
ATOM 2181 N N . SER A 1 286 ? 22.453 86.25 32.344 1 64.5 286 SER A N 1
ATOM 2182 C CA . SER A 1 286 ? 22.578 87.5 31.547 1 64.5 286 SER A CA 1
ATOM 2183 C C . SER A 1 286 ? 24.031 87.938 31.422 1 64.5 286 SER A C 1
ATOM 2185 O O . SER A 1 286 ? 24.922 87.312 32.062 1 64.5 286 SER A O 1
ATOM 2187 N N . ASP A 1 287 ? 24.578 89.312 31.75 1 50.44 287 ASP A N 1
ATOM 2188 C CA . ASP A 1 287 ? 25.812 90 31.359 1 50.44 287 ASP A CA 1
ATOM 2189 C C . ASP A 1 287 ? 27.031 89.25 31.859 1 50.44 287 ASP A C 1
ATOM 2191 O O . ASP A 1 287 ? 26.922 88.438 32.75 1 50.44 287 ASP A O 1
ATOM 2195 N N . SER A 1 288 ? 28.391 90.125 31.672 1 40.84 288 SER A N 1
ATOM 2196 C CA . SER A 1 288 ? 29.844 89.938 31.578 1 40.84 288 SER A CA 1
ATOM 2197 C C . SER A 1 288 ? 30.391 89.312 32.844 1 40.84 288 SER A C 1
ATOM 2199 O O . SER A 1 288 ? 31.188 88.375 32.781 1 40.84 288 SER A O 1
ATOM 2201 N N . GLN A 1 289 ? 30.938 90.375 33.969 1 38.03 289 GLN A N 1
ATOM 2202 C CA . GLN A 1 289 ? 32.062 90.062 34.844 1 38.03 289 GLN A CA 1
ATOM 2203 C C . GLN A 1 289 ? 31.703 88.938 35.781 1 38.03 289 GLN A C 1
ATOM 2205 O O . GLN A 1 289 ? 32.594 88.188 36.25 1 38.03 289 GLN A O 1
ATOM 2210 N N . SER A 1 290 ? 31.016 89.375 36.969 1 35.44 290 SER A N 1
ATOM 2211 C CA . SER A 1 290 ? 31.312 88.562 38.188 1 35.44 290 SER A CA 1
ATOM 2212 C C . SER A 1 290 ? 30.984 87.125 38 1 35.44 290 SER A C 1
ATOM 2214 O O . SER A 1 290 ? 31.828 86.25 38.25 1 35.44 290 SER A O 1
ATOM 2216 N N . VAL A 1 291 ? 29.859 86.688 38.75 1 36.97 291 VAL A N 1
ATOM 2217 C CA . VAL A 1 291 ? 29.766 85.375 39.438 1 36.97 291 VAL A CA 1
ATOM 2218 C C . VAL A 1 291 ? 29.578 84.25 38.406 1 36.97 291 VAL A C 1
ATOM 2220 O O . VAL A 1 291 ? 28.562 84.25 37.719 1 36.97 291 VAL A O 1
ATOM 2223 N N . VAL A 1 292 ? 30.609 83.875 37.719 1 39.59 292 VAL A N 1
ATOM 2224 C CA . VAL A 1 292 ? 30.844 82.562 37.281 1 39.59 292 VAL A CA 1
ATOM 2225 C C . VAL A 1 292 ? 30.281 81.562 38.281 1 39.59 292 VAL A C 1
ATOM 2227 O O . VAL A 1 292 ? 30.938 81.25 39.281 1 39.59 292 VAL A O 1
ATOM 2230 N N . SER A 1 293 ? 29.344 81.75 39.031 1 39.69 293 SER A N 1
ATOM 2231 C CA . SER A 1 293 ? 29.125 80.562 39.781 1 39.69 293 SER A CA 1
ATOM 2232 C C . SER A 1 293 ? 29.219 79.312 38.875 1 39.69 293 SER A C 1
ATOM 2234 O O . SER A 1 293 ? 29.031 79.375 37.688 1 39.69 293 SER A O 1
ATOM 2236 N N . ALA A 1 294 ? 30.016 78.25 39.188 1 43.28 294 ALA A N 1
ATOM 2237 C CA . ALA A 1 294 ? 30.391 76.938 38.75 1 43.28 294 ALA A CA 1
ATOM 2238 C C . ALA A 1 294 ? 29.266 76.312 37.938 1 43.28 294 ALA A C 1
ATOM 2240 O O . ALA A 1 294 ? 29.5 75.312 37.188 1 43.28 294 ALA A O 1
ATOM 2241 N N . THR A 1 295 ? 28.016 76.688 38.125 1 51.38 295 THR A N 1
ATOM 2242 C CA . THR A 1 295 ? 26.938 75.875 37.5 1 51.38 295 THR A CA 1
ATOM 2243 C C . THR A 1 295 ? 26.453 76.562 36.219 1 51.38 295 THR A C 1
ATOM 2245 O O . THR A 1 295 ? 25.359 76.25 35.719 1 51.38 295 THR A O 1
ATOM 2248 N N . ALA A 1 296 ? 27.125 77.5 35.562 1 55.09 296 ALA A N 1
ATOM 2249 C CA . ALA A 1 296 ? 26.641 78.25 34.406 1 55.09 296 ALA A CA 1
ATOM 2250 C C . ALA A 1 296 ? 26.734 77.375 33.125 1 55.09 296 ALA A C 1
ATOM 2252 O O . ALA A 1 296 ? 27.734 76.75 32.875 1 55.09 296 ALA A O 1
ATOM 2253 N N . PRO A 1 297 ? 25.609 77.188 32.312 1 69.12 297 PRO A N 1
ATOM 2254 C CA . PRO A 1 297 ? 25.594 76.375 31.094 1 69.12 297 PRO A CA 1
ATOM 2255 C C . PRO A 1 297 ? 26.328 77.062 29.938 1 69.12 297 PRO A C 1
ATOM 2257 O O . PRO A 1 297 ? 25.719 77.375 28.906 1 69.12 297 PRO A O 1
ATOM 2260 N N . LEU A 1 298 ? 27.75 77.375 30.031 1 72.31 298 LEU A N 1
ATOM 2261 C CA . LEU A 1 298 ? 28.531 78.062 29.016 1 72.31 298 LEU A CA 1
ATOM 2262 C C . LEU A 1 298 ? 28.5 77.312 27.703 1 72.31 298 LEU A C 1
ATOM 2264 O O . LEU A 1 298 ? 28.344 77.875 26.641 1 72.31 298 LEU A O 1
ATOM 2268 N N . ARG A 1 299 ? 28.703 76.062 27.859 1 79.75 299 ARG A N 1
ATOM 2269 C CA . ARG A 1 299 ? 28.719 75.25 26.641 1 79.75 299 ARG A CA 1
ATOM 2270 C C . ARG A 1 299 ? 27.375 75.375 25.906 1 79.75 299 ARG A C 1
ATOM 2272 O O . ARG A 1 299 ? 27.359 75.438 24.672 1 79.75 299 ARG A O 1
ATOM 2279 N N . LEU A 1 300 ? 26.375 75.438 26.625 1 84.44 300 LEU A N 1
ATOM 2280 C CA . LEU A 1 300 ? 25.047 75.562 26.016 1 84.44 300 LEU A CA 1
ATOM 2281 C C . LEU A 1 300 ? 24.891 76.938 25.359 1 84.44 300 LEU A C 1
ATOM 2283 O O . LEU A 1 300 ? 24.344 77 24.25 1 84.44 300 LEU A O 1
ATOM 2287 N N . MET A 1 301 ? 25.344 77.938 25.875 1 83.69 301 MET A N 1
ATOM 2288 C CA . MET A 1 301 ? 25.234 79.25 25.344 1 83.69 301 MET A CA 1
ATOM 2289 C C . MET A 1 301 ? 26.047 79.438 24.062 1 83.69 301 MET A C 1
ATOM 2291 O O . MET A 1 301 ? 25.625 80.062 23.125 1 83.69 301 MET A O 1
ATOM 2295 N N . GLN A 1 302 ? 27.219 78.75 24.078 1 81.44 302 GLN A N 1
ATOM 2296 C CA . GLN A 1 302 ? 28.031 78.812 22.875 1 81.44 302 GLN A CA 1
ATOM 2297 C C . GLN A 1 302 ? 27.344 78.062 21.719 1 81.44 302 GLN A C 1
ATOM 2299 O O . GLN A 1 302 ? 27.344 78.562 20.578 1 81.44 302 GLN A O 1
ATOM 2304 N N . MET A 1 303 ? 26.75 77 22.125 1 83.06 303 MET A N 1
ATOM 2305 C CA . MET A 1 303 ? 26.078 76.188 21.094 1 83.06 303 MET A CA 1
ATOM 2306 C C . MET A 1 303 ? 24.875 76.938 20.531 1 83.06 303 MET A C 1
ATOM 2308 O O . MET A 1 303 ? 24.578 76.875 19.344 1 83.06 303 MET A O 1
ATOM 2312 N N . LEU A 1 304 ? 24.172 77.688 21.406 1 85.81 304 LEU A N 1
ATOM 2313 C CA . LEU A 1 304 ? 22.984 78.438 21 1 85.81 304 LEU A CA 1
ATOM 2314 C C . LEU A 1 304 ? 23.344 79.812 20.516 1 85.81 304 LEU A C 1
ATOM 2316 O O . LEU A 1 304 ? 22.484 80.562 20.047 1 85.81 304 LEU A O 1
ATOM 2320 N N . ASN A 1 305 ? 24.594 80.188 20.547 1 81.62 305 ASN A N 1
ATOM 2321 C CA . ASN A 1 305 ? 25.094 81.5 20.125 1 81.62 305 ASN A CA 1
ATOM 2322 C C . ASN A 1 305 ? 24.312 82.625 20.766 1 81.62 305 ASN A C 1
ATOM 2324 O O . ASN A 1 305 ? 23.797 83.562 20.078 1 81.62 305 ASN A O 1
ATOM 2328 N N . CYS A 1 306 ? 24.141 82.562 22.141 1 83.31 306 CYS A N 1
ATOM 2329 C CA . CYS A 1 306 ? 23.406 83.562 22.859 1 83.31 306 CYS A CA 1
ATOM 2330 C C . CYS A 1 306 ? 24.219 84.125 24.047 1 83.31 306 CYS A C 1
ATOM 2332 O O . CYS A 1 306 ? 25.156 83.438 24.5 1 83.31 306 CYS A O 1
ATOM 2334 N N . ARG A 1 307 ? 23.953 85.375 24.469 1 82.12 307 ARG A N 1
ATOM 2335 C CA . ARG A 1 307 ? 24.656 86 25.594 1 82.12 307 ARG A CA 1
ATOM 2336 C C . ARG A 1 307 ? 23.766 86 26.828 1 82.12 307 ARG A C 1
ATOM 2338 O O . ARG A 1 307 ? 24.25 86.25 27.938 1 82.12 307 ARG A O 1
ATOM 2345 N N . ALA A 1 308 ? 22.531 85.938 26.656 1 86.44 308 ALA A N 1
ATOM 2346 C CA . ALA A 1 308 ? 21.578 85.75 27.75 1 86.44 308 ALA A CA 1
ATOM 2347 C C . ALA A 1 308 ? 20.703 84.562 27.547 1 86.44 308 ALA A C 1
ATOM 2349 O O . ALA A 1 308 ? 20.203 84.312 26.453 1 86.44 308 ALA A O 1
ATOM 2350 N N . LEU A 1 309 ? 20.656 83.75 28.625 1 89.56 309 LEU A N 1
ATOM 2351 C CA . LEU A 1 309 ? 19.938 82.5 28.5 1 89.56 309 LEU A CA 1
ATOM 2352 C C . LEU A 1 309 ? 19.062 82.25 29.719 1 89.56 309 LEU A C 1
ATOM 2354 O O . LEU A 1 309 ? 19.484 82.5 30.859 1 89.56 309 LEU A O 1
ATOM 2358 N N . LEU A 1 310 ? 17.797 81.938 29.453 1 90 310 LEU A N 1
ATOM 2359 C CA . LEU A 1 310 ? 16.875 81.375 30.453 1 90 310 LEU A CA 1
ATOM 2360 C C . LEU A 1 310 ? 16.422 80 30.078 1 90 310 LEU A C 1
ATOM 2362 O O . LEU A 1 310 ? 15.883 79.75 28.984 1 90 310 LEU A O 1
ATOM 2366 N N . ALA A 1 311 ? 16.75 79.062 30.906 1 90.81 311 ALA A N 1
ATOM 2367 C CA . ALA A 1 311 ? 16.391 77.688 30.625 1 90.81 311 ALA A CA 1
ATOM 2368 C C . ALA A 1 311 ? 15.594 77.062 31.781 1 90.81 311 ALA A C 1
ATOM 2370 O O . ALA A 1 311 ? 15.953 77.25 32.938 1 90.81 311 ALA A O 1
ATOM 2371 N N . THR A 1 312 ? 14.484 76.438 31.438 1 91.31 312 THR A N 1
ATOM 2372 C CA . THR A 1 312 ? 13.664 75.75 32.438 1 91.31 312 THR A CA 1
ATOM 2373 C C . THR A 1 312 ? 13.414 74.312 32 1 91.31 312 THR A C 1
ATOM 2375 O O . THR A 1 312 ? 13.234 74 30.828 1 91.31 312 THR A O 1
ATOM 2378 N N . PRO A 1 313 ? 13.43 73.375 32.938 1 89.94 313 PRO A N 1
ATOM 2379 C CA . PRO A 1 313 ? 13.25 72 32.625 1 89.94 313 PRO A CA 1
ATOM 2380 C C . PRO A 1 313 ? 11.781 71.562 32.469 1 89.94 313 PRO A C 1
ATOM 2382 O O . PRO A 1 313 ? 10.906 72.25 33.062 1 89.94 313 PRO A O 1
ATOM 2385 N N . ILE A 1 314 ? 11.531 70.75 31.641 1 88.56 314 ILE A N 1
ATOM 2386 C CA . ILE A 1 314 ? 10.258 70.062 31.562 1 88.56 314 ILE A CA 1
ATOM 2387 C C . ILE A 1 314 ? 10.367 68.688 32.281 1 88.56 314 ILE A C 1
ATOM 2389 O O . ILE A 1 314 ? 10.969 67.75 31.766 1 88.56 314 ILE A O 1
ATOM 2393 N N . LEU A 1 315 ? 9.75 68.688 33.438 1 82.12 315 LEU A N 1
ATOM 2394 C CA . LEU A 1 315 ? 9.922 67.5 34.281 1 82.12 315 LEU A CA 1
ATOM 2395 C C . LEU A 1 315 ? 8.664 66.625 34.312 1 82.12 315 LEU A C 1
ATOM 2397 O O . LEU A 1 315 ? 7.555 67.188 34.5 1 82.12 315 LEU A O 1
ATOM 2401 N N . VAL A 1 316 ? 8.805 65.438 33.969 1 76.31 316 VAL A N 1
ATOM 2402 C CA . VAL A 1 316 ? 7.766 64.438 34.219 1 76.31 316 VAL A CA 1
ATOM 2403 C C . VAL A 1 316 ? 8.211 63.469 35.312 1 76.31 316 VAL A C 1
ATOM 2405 O O . VAL A 1 316 ? 9.086 62.625 35.125 1 76.31 316 VAL A O 1
ATOM 2408 N N . GLY A 1 317 ? 7.641 63.656 36.5 1 68 317 GLY A N 1
ATOM 2409 C CA . GLY A 1 317 ? 8.195 62.938 37.625 1 68 317 GLY A CA 1
ATOM 2410 C C . GLY A 1 317 ? 9.57 63.438 38.031 1 68 317 GLY A C 1
ATOM 2411 O O . GLY A 1 317 ? 9.742 64.625 38.375 1 68 317 GLY A O 1
ATOM 2412 N N . THR A 1 318 ? 10.555 62.5 37.844 1 70.5 318 THR A N 1
ATOM 2413 C CA . THR A 1 318 ? 11.938 62.844 38.156 1 70.5 318 THR A CA 1
ATOM 2414 C C . THR A 1 318 ? 12.781 62.938 36.906 1 70.5 318 THR A C 1
ATOM 2416 O O . THR A 1 318 ? 13.977 63.25 36.969 1 70.5 318 THR A O 1
ATOM 2419 N N . GLU A 1 319 ? 12.156 62.812 35.812 1 78.06 319 GLU A N 1
ATOM 2420 C CA . GLU A 1 319 ? 12.914 62.75 34.562 1 78.06 319 GLU A CA 1
ATOM 2421 C C . GLU A 1 319 ? 12.781 64.062 33.75 1 78.06 319 GLU A C 1
ATOM 2423 O O . GLU A 1 319 ? 11.688 64.625 33.656 1 78.06 319 GLU A O 1
ATOM 2428 N N . VAL A 1 320 ? 13.938 64.5 33.312 1 83.44 320 VAL A N 1
ATOM 2429 C CA . VAL A 1 320 ? 13.945 65.688 32.438 1 83.44 320 VAL A CA 1
ATOM 2430 C C . VAL A 1 320 ? 13.648 65.25 31 1 83.44 320 VAL A C 1
ATOM 2432 O O . VAL A 1 320 ? 14.547 64.75 30.297 1 83.44 320 VAL A O 1
ATOM 2435 N N . VAL A 1 321 ? 12.453 65.375 30.531 1 84.25 321 VAL A N 1
ATOM 2436 C CA . VAL A 1 321 ? 12.047 64.938 29.203 1 84.25 321 VAL A CA 1
ATOM 2437 C C . VAL A 1 321 ? 12.461 66 28.172 1 84.25 321 VAL A C 1
ATOM 2439 O O . VAL A 1 321 ? 12.562 65.688 26.984 1 84.25 321 VAL A O 1
ATOM 2442 N N . GLY A 1 322 ? 12.695 67.25 28.688 1 88.44 322 GLY A N 1
ATOM 2443 C CA . GLY A 1 322 ? 13.117 68.312 27.844 1 88.44 322 GLY A CA 1
ATOM 2444 C C . GLY A 1 322 ? 13.336 69.625 28.625 1 88.44 322 GLY A C 1
ATOM 2445 O O . GLY A 1 322 ? 13.289 69.625 29.844 1 88.44 322 GLY A O 1
ATOM 2446 N N . PHE A 1 323 ? 13.688 70.688 27.922 1 90.38 323 PHE A N 1
ATOM 2447 C CA . PHE A 1 323 ? 13.805 72 28.547 1 90.38 323 PHE A CA 1
ATOM 2448 C C . PHE A 1 323 ? 13.477 73.125 27.547 1 90.38 323 PHE A C 1
ATOM 2450 O O . PHE A 1 323 ? 13.594 72.938 26.344 1 90.38 323 PHE A O 1
ATOM 2457 N N . LEU A 1 324 ? 12.953 74.125 28.016 1 92.81 324 LEU A N 1
ATOM 2458 C CA . LEU A 1 324 ? 12.602 75.312 27.266 1 92.81 324 LEU A CA 1
ATOM 2459 C C . LEU A 1 324 ? 13.633 76.438 27.469 1 92.81 324 LEU A C 1
ATOM 2461 O O . LEU A 1 324 ? 14.156 76.562 28.578 1 92.81 324 LEU A O 1
ATOM 2465 N N . THR A 1 325 ? 13.922 77.188 26.438 1 91.75 325 THR A N 1
ATOM 2466 C CA . THR A 1 325 ? 14.93 78.25 26.562 1 91.75 325 THR A CA 1
ATOM 2467 C C . THR A 1 325 ? 14.453 79.5 25.938 1 91.75 325 THR A C 1
ATOM 2469 O O . THR A 1 325 ? 13.742 79.5 24.922 1 91.75 325 THR A O 1
ATOM 2472 N N . PHE A 1 326 ? 14.734 80.625 26.594 1 90.94 326 PHE A N 1
ATOM 2473 C CA . PHE A 1 326 ? 14.727 82 26.016 1 90.94 326 PHE A CA 1
ATOM 2474 C C . PHE A 1 326 ? 16.156 82.438 25.703 1 90.94 326 PHE A C 1
ATOM 2476 O O . PHE A 1 326 ? 17.047 82.312 26.547 1 90.94 326 PHE A O 1
ATOM 2483 N N . GLU A 1 327 ? 16.297 82.875 24.5 1 90.25 327 GLU A N 1
ATOM 2484 C CA . GLU A 1 327 ? 17.641 83.25 24.062 1 90.25 327 GLU A CA 1
ATOM 2485 C C . GLU A 1 327 ? 17.656 84.625 23.516 1 90.25 327 GLU A C 1
ATOM 2487 O O . GLU A 1 327 ? 16.734 85.062 22.812 1 90.25 327 GLU A O 1
ATOM 2492 N N . ARG A 1 328 ? 18.656 85.375 23.938 1 85.88 328 ARG A N 1
ATOM 2493 C CA . ARG A 1 328 ? 18.906 86.688 23.375 1 85.88 328 ARG A CA 1
ATOM 2494 C C . ARG A 1 328 ? 20.391 86.875 23.078 1 85.88 328 ARG A C 1
ATOM 2496 O O . ARG A 1 328 ? 21.25 86.375 23.797 1 85.88 328 ARG A O 1
ATOM 2503 N N . ASN A 1 329 ? 20.719 87.5 22 1 83.19 329 ASN A N 1
ATOM 2504 C CA . ASN A 1 329 ? 22.109 87.75 21.594 1 83.19 329 ASN A CA 1
ATOM 2505 C C . ASN A 1 329 ? 22.75 88.875 22.375 1 83.19 329 ASN A C 1
ATOM 2507 O O . ASN A 1 329 ? 23.969 89.062 22.344 1 83.19 329 ASN A O 1
ATOM 2511 N N . ASP A 1 330 ? 21.969 89.688 23.109 1 80.31 330 ASP A N 1
ATOM 2512 C CA . ASP A 1 330 ? 22.453 90.75 23.938 1 80.31 330 ASP A CA 1
ATOM 2513 C C . ASP A 1 330 ? 22.203 90.5 25.422 1 80.31 330 ASP A C 1
ATOM 2515 O O . ASP A 1 330 ? 21.281 89.75 25.766 1 80.31 330 ASP A O 1
ATOM 2519 N N . PRO A 1 331 ? 23.141 90.938 26.25 1 78.88 331 PRO A N 1
ATOM 2520 C CA . PRO A 1 331 ? 22.891 90.688 27.688 1 78.88 331 PRO A CA 1
ATOM 2521 C C . PRO A 1 331 ? 21.547 91.25 28.125 1 78.88 331 PRO A C 1
ATOM 2523 O O . PRO A 1 331 ? 21.156 92.375 27.703 1 78.88 331 PRO A O 1
ATOM 2526 N N . TYR A 1 332 ? 20.812 90.5 28.719 1 81.69 332 TYR A N 1
ATOM 2527 C CA . TYR A 1 332 ? 19.453 90.875 29.109 1 81.69 332 TYR A CA 1
ATOM 2528 C C . TYR A 1 332 ? 19.109 90.312 30.484 1 81.69 332 TYR A C 1
ATOM 2530 O O . TYR A 1 332 ? 19.234 89.125 30.734 1 81.69 332 TYR A O 1
ATOM 2538 N N . PRO A 1 333 ? 18.844 91.188 31.453 1 78.12 333 PRO A N 1
ATOM 2539 C CA . PRO A 1 333 ? 18.406 90.688 32.75 1 78.12 333 PRO A CA 1
ATOM 2540 C C . PRO A 1 333 ? 16.953 90.188 32.75 1 78.12 333 PRO A C 1
ATOM 2542 O O . PRO A 1 333 ? 16.031 91 32.656 1 78.12 333 PRO A O 1
ATOM 2545 N N . TRP A 1 334 ? 16.703 89 32.812 1 85.19 334 TRP A N 1
ATOM 2546 C CA . TRP A 1 334 ? 15.375 88.375 32.719 1 85.19 334 TRP A CA 1
ATOM 2547 C C . TRP A 1 334 ? 14.539 88.75 33.938 1 85.19 334 TRP A C 1
ATOM 2549 O O . TRP A 1 334 ? 15.039 88.75 35.062 1 85.19 334 TRP A O 1
ATOM 2559 N N . ASN A 1 335 ? 13.305 89.188 33.781 1 79.38 335 ASN A N 1
ATOM 2560 C CA . ASN A 1 335 ? 12.391 89.562 34.875 1 79.38 335 ASN A CA 1
ATOM 2561 C C . ASN A 1 335 ? 11.688 88.312 35.469 1 79.38 335 ASN A C 1
ATOM 2563 O O . ASN A 1 335 ? 11.688 87.25 34.844 1 79.38 335 ASN A O 1
ATOM 2567 N N . ASP A 1 336 ? 11.18 88.5 36.594 1 80.56 336 ASP A N 1
ATOM 2568 C CA . ASP A 1 336 ? 10.523 87.375 37.312 1 80.56 336 ASP A CA 1
ATOM 2569 C C . ASP A 1 336 ? 9.266 86.938 36.562 1 80.56 336 ASP A C 1
ATOM 2571 O O . ASP A 1 336 ? 8.906 85.75 36.594 1 80.56 336 ASP A O 1
ATOM 2575 N N . ASN A 1 337 ? 8.633 87.812 35.906 1 80.5 337 ASN A N 1
ATOM 2576 C CA . ASN A 1 337 ? 7.449 87.438 35.156 1 80.5 337 ASN A CA 1
ATOM 2577 C C . ASN A 1 337 ? 7.805 86.562 33.969 1 80.5 337 ASN A C 1
ATOM 2579 O O . ASN A 1 337 ? 7.07 85.625 33.656 1 80.5 337 ASN A O 1
ATOM 2583 N N . GLU A 1 338 ? 8.906 86.875 33.344 1 87.88 338 GLU A N 1
ATOM 2584 C CA . GLU A 1 338 ? 9.367 86.062 32.219 1 87.88 338 GLU A CA 1
ATOM 2585 C C . GLU A 1 338 ? 9.758 84.688 32.688 1 87.88 338 GLU A C 1
ATOM 2587 O O . GLU A 1 338 ? 9.438 83.688 32.062 1 87.88 338 GLU A O 1
ATOM 2592 N N . LYS A 1 339 ? 10.398 84.688 33.844 1 87 339 LYS A N 1
ATOM 2593 C CA . LYS A 1 339 ? 10.773 83.375 34.438 1 87 339 LYS A CA 1
ATOM 2594 C C . LYS A 1 339 ? 9.547 82.562 34.812 1 87 339 LYS A C 1
ATOM 2596 O O . LYS A 1 339 ? 9.484 81.375 34.531 1 87 339 LYS A O 1
ATOM 2601 N N . LYS A 1 340 ? 8.586 83.25 35.312 1 82.62 340 LYS A N 1
ATOM 2602 C CA . LYS A 1 340 ? 7.359 82.562 35.719 1 82.62 340 LYS A CA 1
ATOM 2603 C C . LYS A 1 340 ? 6.59 82.062 34.531 1 82.62 340 LYS A C 1
ATOM 2605 O O . LYS A 1 340 ? 6.09 80.938 34.562 1 82.62 340 LYS A O 1
ATOM 2610 N N . LEU A 1 341 ? 6.531 82.75 33.531 1 87.31 341 LEU A N 1
ATOM 2611 C CA . LEU A 1 341 ? 5.789 82.312 32.344 1 87.31 341 LEU A CA 1
ATOM 2612 C C . LEU A 1 341 ? 6.477 81.188 31.641 1 87.31 341 LEU A C 1
ATOM 2614 O O . LEU A 1 341 ? 5.809 80.25 31.156 1 87.31 341 LEU A O 1
ATOM 2618 N N . LEU A 1 342 ? 7.777 81.188 31.578 1 90.75 342 LEU A N 1
ATOM 2619 C CA . LEU A 1 342 ? 8.508 80.125 31 1 90.75 342 LEU A CA 1
ATOM 2620 C C . LEU A 1 342 ? 8.328 78.812 31.828 1 90.75 342 LEU A C 1
ATOM 2622 O O . LEU A 1 342 ? 8.195 77.75 31.281 1 90.75 342 LEU A O 1
ATOM 2626 N N . GLN A 1 343 ? 8.375 79 33.094 1 88.06 343 GLN A N 1
ATOM 2627 C CA . GLN A 1 343 ? 8.188 77.875 34 1 88.06 343 GLN A CA 1
ATOM 2628 C C . GLN A 1 343 ? 6.785 77.25 33.844 1 88.06 343 GLN A C 1
ATOM 2630 O O . GLN A 1 343 ? 6.617 76.062 33.812 1 88.06 343 GLN A O 1
ATOM 2635 N N . ILE A 1 344 ? 5.832 78.125 33.75 1 84.19 344 ILE A N 1
ATOM 2636 C CA . ILE A 1 344 ? 4.457 77.688 33.562 1 84.19 344 ILE A CA 1
ATOM 2637 C C . ILE A 1 344 ? 4.312 76.938 32.25 1 84.19 344 ILE A C 1
ATOM 2639 O O . ILE A 1 344 ? 3.664 75.875 32.156 1 84.19 344 ILE A O 1
ATOM 2643 N N . THR A 1 345 ? 4.914 77.438 31.219 1 88 345 THR A N 1
ATOM 2644 C CA . THR A 1 345 ? 4.859 76.75 29.922 1 88 345 THR A CA 1
ATOM 2645 C C . THR A 1 345 ? 5.508 75.375 29.984 1 88 345 THR A C 1
ATOM 2647 O O . THR A 1 345 ? 4.992 74.438 29.406 1 88 345 THR A O 1
ATOM 2650 N N . ALA A 1 346 ? 6.59 75.312 30.625 1 88.88 346 ALA A N 1
ATOM 2651 C CA . ALA A 1 346 ? 7.273 74 30.781 1 88.88 346 ALA A CA 1
ATOM 2652 C C . ALA A 1 346 ? 6.406 73 31.562 1 88.88 346 ALA A C 1
ATOM 2654 O O . ALA A 1 346 ? 6.367 71.812 31.234 1 88.88 346 ALA A O 1
ATOM 2655 N N . GLU A 1 347 ? 5.777 73.5 32.562 1 82.06 347 GLU A N 1
ATOM 2656 C CA . GLU A 1 347 ? 4.918 72.625 33.344 1 82.06 347 GLU A CA 1
ATOM 2657 C C . GLU A 1 347 ? 3.719 72.125 32.531 1 82.06 347 GLU A C 1
ATOM 2659 O O . GLU A 1 347 ? 3.281 71 32.688 1 82.06 347 GLU A O 1
ATOM 2664 N N . LEU A 1 348 ? 3.24 73 31.734 1 82.69 348 LEU A N 1
ATOM 2665 C CA . LEU A 1 348 ? 2.133 72.625 30.859 1 82.69 348 LEU A CA 1
ATOM 2666 C C . LEU A 1 348 ? 2.58 71.562 29.859 1 82.69 348 LEU A C 1
ATOM 2668 O O . LEU A 1 348 ? 1.847 70.625 29.578 1 82.69 348 LEU A O 1
ATOM 2672 N N . LEU A 1 349 ? 3.705 71.688 29.328 1 84.19 349 LEU A N 1
ATOM 2673 C CA . LEU A 1 349 ? 4.246 70.688 28.406 1 84.19 349 LEU A CA 1
ATOM 2674 C C . LEU A 1 349 ? 4.523 69.375 29.109 1 84.19 349 LEU A C 1
ATOM 2676 O O . LEU A 1 349 ? 4.352 68.312 28.531 1 84.19 349 LEU A O 1
ATOM 2680 N N . ALA A 1 350 ? 4.957 69.438 30.359 1 79.94 350 ALA A N 1
ATOM 2681 C CA . ALA A 1 350 ? 5.199 68.25 31.141 1 79.94 350 ALA A CA 1
ATOM 2682 C C . ALA A 1 350 ? 3.914 67.438 31.328 1 79.94 350 ALA A C 1
ATOM 2684 O O . ALA A 1 350 ? 3.934 66.188 31.328 1 79.94 350 ALA A O 1
ATOM 2685 N N . LEU A 1 351 ? 2.854 68.125 31.438 1 75.56 351 LEU A N 1
ATOM 2686 C CA . LEU A 1 351 ? 1.561 67.5 31.625 1 75.56 351 LEU A CA 1
ATOM 2687 C C . LEU A 1 351 ? 1.123 66.812 30.328 1 75.56 351 LEU A C 1
ATOM 2689 O O . LEU A 1 351 ? 0.432 65.75 30.391 1 75.56 351 LEU A O 1
ATOM 2693 N N . ALA A 1 352 ? 1.559 67.25 29.203 1 74.06 352 ALA A N 1
ATOM 2694 C CA . ALA A 1 352 ? 1.142 66.688 27.922 1 74.06 352 ALA A CA 1
ATOM 2695 C C . ALA A 1 352 ? 2.135 65.625 27.422 1 74.06 352 ALA A C 1
ATOM 2697 O O . ALA A 1 352 ? 1.84 64.875 26.5 1 74.06 352 ALA A O 1
ATOM 2698 N N . ALA A 1 353 ? 3.35 65.562 27.953 1 74.06 353 ALA A N 1
ATOM 2699 C CA . ALA A 1 353 ? 4.438 64.688 27.469 1 74.06 353 ALA A CA 1
ATOM 2700 C C . ALA A 1 353 ? 4.039 63.25 27.484 1 74.06 353 ALA A C 1
ATOM 2702 O O . ALA A 1 353 ? 4.312 62.5 26.531 1 74.06 353 ALA A O 1
ATOM 2703 N N . PRO A 1 354 ? 3.357 62.781 28.531 1 70.81 354 PRO A N 1
ATOM 2704 C CA . PRO A 1 354 ? 3.029 61.344 28.531 1 70.81 354 PRO A CA 1
ATOM 2705 C C . PRO A 1 354 ? 2.105 60.938 27.391 1 70.81 354 PRO A C 1
ATOM 2707 O O . PRO A 1 354 ? 2.123 59.781 26.953 1 70.81 354 PRO A O 1
ATOM 2710 N N . THR A 1 355 ? 1.354 61.875 26.875 1 71.19 355 THR A N 1
ATOM 2711 C CA . THR A 1 355 ? 0.459 61.594 25.766 1 71.19 355 THR A CA 1
ATOM 2712 C C . THR A 1 355 ? 1.253 61.219 24.531 1 71.19 355 THR A C 1
ATOM 2714 O O . THR A 1 355 ? 0.853 60.312 23.781 1 71.19 355 THR A O 1
ATOM 2717 N N . GLU A 1 356 ? 2.371 61.812 24.266 1 68.75 356 GLU A N 1
ATOM 2718 C CA . GLU A 1 356 ? 3.18 61.5 23.094 1 68.75 356 GLU A CA 1
ATOM 2719 C C . GLU A 1 356 ? 3.768 60.094 23.188 1 68.75 356 GLU A C 1
ATOM 2721 O O . GLU A 1 356 ? 3.754 59.344 22.203 1 68.75 356 GLU A O 1
ATOM 2726 N N . ARG A 1 357 ? 4.266 59.844 24.344 1 68.44 357 ARG A N 1
ATOM 2727 C CA . ARG A 1 357 ? 4.859 58.531 24.547 1 68.44 357 ARG A CA 1
ATOM 2728 C C . ARG A 1 357 ? 3.818 57.438 24.359 1 68.44 357 ARG A C 1
ATOM 2730 O O . ARG A 1 357 ? 4.09 56.406 23.734 1 68.44 357 ARG A O 1
ATOM 2737 N N . LEU A 1 358 ? 2.691 57.719 24.922 1 68.69 358 LEU A N 1
ATOM 2738 C CA . LEU A 1 358 ? 1.64 56.719 24.859 1 68.69 358 LEU A CA 1
ATOM 2739 C C . LEU A 1 358 ? 1.117 56.562 23.438 1 68.69 358 LEU A C 1
ATOM 2741 O O . LEU A 1 358 ? 0.812 55.438 23 1 68.69 358 LEU A O 1
ATOM 2745 N N . GLU A 1 359 ? 1.112 57.656 22.75 1 69.5 359 GLU A N 1
ATOM 2746 C CA . GLU A 1 359 ? 0.67 57.562 21.359 1 69.5 359 GLU A CA 1
ATOM 2747 C C . GLU A 1 359 ? 1.657 56.781 20.516 1 69.5 359 GLU A C 1
ATOM 2749 O O . GLU A 1 359 ? 1.253 55.969 19.672 1 69.5 359 GLU A O 1
ATOM 2754 N N . HIS A 1 360 ? 2.932 56.969 20.828 1 66.25 360 HIS A N 1
ATOM 2755 C CA . HIS A 1 360 ? 3.947 56.219 20.078 1 66.25 360 HIS A CA 1
ATOM 2756 C C . HIS A 1 360 ? 3.898 54.75 20.406 1 66.25 360 HIS A C 1
ATOM 2758 O O . HIS A 1 360 ? 3.98 53.906 19.516 1 66.25 360 HIS A O 1
ATOM 2764 N N . LEU A 1 361 ? 3.736 54.469 21.625 1 66.88 361 LEU A N 1
ATOM 2765 C CA . LEU A 1 361 ? 3.674 53.062 22.047 1 66.88 361 LEU A CA 1
ATOM 2766 C C . LEU A 1 361 ? 2.436 52.375 21.469 1 66.88 361 LEU A C 1
ATOM 2768 O O . LEU A 1 361 ? 2.486 51.219 21.094 1 66.88 361 LEU A O 1
ATOM 2772 N N . LEU A 1 362 ? 1.404 53.125 21.484 1 68.56 362 LEU A N 1
ATOM 2773 C CA . LEU A 1 362 ? 0.175 52.562 20.922 1 68.56 362 LEU A CA 1
ATOM 2774 C C . LEU A 1 362 ? 0.327 52.281 19.438 1 68.56 362 LEU A C 1
ATOM 2776 O O . LEU A 1 362 ? -0.108 51.25 18.953 1 68.56 362 LEU A O 1
ATOM 2780 N N . ALA A 1 363 ? 0.938 53.25 18.766 1 68.75 363 ALA A N 1
ATOM 2781 C CA . ALA A 1 363 ? 1.135 53.062 17.344 1 68.75 363 ALA A CA 1
ATOM 2782 C C . ALA A 1 363 ? 2.016 51.844 17.062 1 68.75 363 ALA A C 1
ATOM 2784 O O . ALA A 1 363 ? 1.732 51.062 16.156 1 68.75 363 ALA A O 1
ATOM 2785 N N . GLN A 1 364 ? 3.02 51.719 17.891 1 65.44 364 GLN A N 1
ATOM 2786 C CA . GLN A 1 364 ? 3.928 50.594 17.719 1 65.44 364 GLN A CA 1
ATOM 2787 C C . GLN A 1 364 ? 3.219 49.25 17.984 1 65.44 364 GLN A C 1
ATOM 2789 O O . GLN A 1 364 ? 3.402 48.281 17.25 1 65.44 364 GLN A O 1
ATOM 2794 N N . THR A 1 365 ? 2.492 49.25 18.969 1 66.94 365 THR A N 1
ATOM 2795 C CA . THR A 1 365 ? 1.79 48 19.328 1 66.94 365 THR A CA 1
ATOM 2796 C C . THR A 1 365 ? 0.724 47.656 18.297 1 66.94 365 THR A C 1
ATOM 2798 O O . THR A 1 365 ? 0.525 46.5 17.953 1 66.94 365 THR A O 1
ATOM 2801 N N . GLN A 1 366 ? 0.101 48.781 17.922 1 69.5 366 GLN A N 1
ATOM 2802 C CA . GLN A 1 366 ? -0.928 48.531 16.922 1 69.5 366 GLN A CA 1
ATOM 2803 C C . GLN A 1 366 ? -0.315 48.062 15.617 1 69.5 366 GLN A C 1
ATOM 2805 O O . GLN A 1 366 ? -0.893 47.188 14.938 1 69.5 366 GLN A O 1
ATOM 2810 N N . HIS A 1 367 ? 0.839 48.562 15.336 1 68.25 367 HIS A N 1
ATOM 2811 C CA . HIS A 1 367 ? 1.517 48.125 14.125 1 68.25 367 HIS A CA 1
ATOM 2812 C C . HIS A 1 367 ? 1.945 46.656 14.242 1 68.25 367 HIS A C 1
ATOM 2814 O O . HIS A 1 367 ? 1.78 45.875 13.297 1 68.25 367 HIS A O 1
ATOM 2820 N N . ALA A 1 368 ? 2.48 46.344 15.328 1 65.31 368 ALA A N 1
ATOM 2821 C CA . ALA A 1 368 ? 2.881 44.969 15.555 1 65.31 368 ALA A CA 1
ATOM 2822 C C . ALA A 1 368 ? 1.68 44.031 15.469 1 65.31 368 ALA A C 1
ATOM 2824 O O . ALA A 1 368 ? 1.769 42.938 14.883 1 65.31 368 ALA A O 1
ATOM 2825 N N . GLN A 1 369 ? 0.638 44.531 16.016 1 65.56 369 GLN A N 1
ATOM 2826 C CA . GLN A 1 369 ? -0.575 43.719 15.992 1 65.56 369 GLN A CA 1
ATOM 2827 C C . GLN A 1 369 ? -1.106 43.562 14.57 1 65.56 369 GLN A C 1
ATOM 2829 O O . GLN A 1 369 ? -1.589 42.5 14.195 1 65.56 369 GLN A O 1
ATOM 2834 N N . SER A 1 370 ? -1.045 44.688 13.938 1 68.62 370 SER A N 1
ATOM 2835 C CA . SER A 1 370 ? -1.53 44.656 12.562 1 68.62 370 SER A CA 1
ATOM 2836 C C . SER A 1 370 ? -0.694 43.688 11.719 1 68.62 370 SER A C 1
ATOM 2838 O O . SER A 1 370 ? -1.231 42.969 10.891 1 68.62 370 SER A O 1
ATOM 2840 N N . LEU A 1 371 ? 0.576 43.688 11.922 1 69.88 371 LEU A N 1
ATOM 2841 C CA . LEU A 1 371 ? 1.45 42.812 11.172 1 69.88 371 LEU A CA 1
ATOM 2842 C C . LEU A 1 371 ? 1.147 41.344 11.5 1 69.88 371 LEU A C 1
ATOM 2844 O O . LEU A 1 371 ? 1.039 40.531 10.594 1 69.88 371 LEU A O 1
ATOM 2848 N N . VAL A 1 372 ? 1.019 41.125 12.727 1 66.19 372 VAL A N 1
ATOM 2849 C CA . VAL A 1 372 ? 0.75 39.75 13.164 1 66.19 372 VAL A CA 1
ATOM 2850 C C . VAL A 1 372 ? -0.603 39.281 12.625 1 66.19 372 VAL A C 1
ATOM 2852 O O . VAL A 1 372 ? -0.743 38.156 12.172 1 66.19 372 VAL A O 1
ATOM 2855 N N . SER A 1 373 ? -1.539 40.156 12.648 1 64.06 373 SER A N 1
ATOM 2856 C CA . SER A 1 373 ? -2.869 39.812 12.148 1 64.06 373 SER A CA 1
ATOM 2857 C C . SER A 1 373 ? -2.854 39.594 10.641 1 64.06 373 SER A C 1
ATOM 2859 O O . SER A 1 373 ? -3.516 38.688 10.133 1 64.06 373 SER A O 1
ATOM 2861 N N . GLU A 1 374 ? -2.123 40.438 10.023 1 67.19 374 GLU A N 1
ATOM 2862 C CA . GLU A 1 374 ? -2.033 40.281 8.57 1 67.19 374 GLU A CA 1
ATOM 2863 C C . GLU A 1 374 ? -1.347 38.969 8.195 1 67.19 374 GLU A C 1
ATOM 2865 O O . GLU A 1 374 ? -1.743 38.312 7.23 1 67.19 374 GLU A O 1
ATOM 2870 N N . LEU A 1 375 ? -0.381 38.688 8.891 1 68.19 375 LEU A N 1
ATOM 2871 C CA . LEU A 1 375 ? 0.326 37.438 8.625 1 68.19 375 LEU A CA 1
ATOM 2872 C C . LEU A 1 375 ? -0.557 36.219 8.93 1 68.19 375 LEU A C 1
ATOM 2874 O O . LEU A 1 375 ? -0.57 35.25 8.18 1 68.19 375 LEU A O 1
ATOM 2878 N N . ALA A 1 376 ? -1.231 36.312 10.016 1 61.25 376 ALA A N 1
ATOM 2879 C CA . ALA A 1 376 ? -2.152 35.219 10.359 1 61.25 376 ALA A CA 1
ATOM 2880 C C . ALA A 1 376 ? -3.219 35.062 9.281 1 61.25 376 ALA A C 1
ATOM 2882 O O . ALA A 1 376 ? -3.566 33.938 8.922 1 61.25 376 ALA A O 1
ATOM 2883 N N . GLN A 1 377 ? -3.652 36.188 8.812 1 62.66 377 GLN A N 1
ATOM 2884 C CA . GLN A 1 377 ? -4.648 36.156 7.746 1 62.66 377 GLN A CA 1
ATOM 2885 C C . GLN A 1 377 ? -4.07 35.531 6.477 1 62.66 377 GLN A C 1
ATOM 2887 O O . GLN A 1 377 ? -4.746 34.75 5.801 1 62.66 377 GLN A O 1
ATOM 2892 N N . ALA A 1 378 ? -2.93 35.844 6.199 1 62.12 378 ALA A N 1
ATOM 2893 C CA . ALA A 1 378 ? -2.299 35.344 4.988 1 62.12 378 ALA A CA 1
ATOM 2894 C C . ALA A 1 378 ? -2.096 33.812 5.078 1 62.12 378 ALA A C 1
ATOM 2896 O O . ALA A 1 378 ? -2.242 33.125 4.082 1 62.12 378 ALA A O 1
ATOM 2897 N N . ILE A 1 379 ? -1.767 33.406 6.254 1 61.59 379 ILE A N 1
ATOM 2898 C CA . ILE A 1 379 ? -1.53 31.984 6.477 1 61.59 379 ILE A CA 1
ATOM 2899 C C . ILE A 1 379 ? -2.826 31.203 6.258 1 61.59 379 ILE A C 1
ATOM 2901 O O . ILE A 1 379 ? -2.812 30.109 5.672 1 61.59 379 ILE A O 1
ATOM 2905 N N . CYS A 1 380 ? -3.916 31.812 6.73 1 56.16 380 CYS A N 1
ATOM 2906 C CA . CYS A 1 380 ? -5.203 31.141 6.621 1 56.16 380 CYS A CA 1
ATOM 2907 C C . CYS A 1 380 ? -5.723 31.172 5.191 1 56.16 380 CYS A C 1
ATOM 2909 O O . CYS A 1 380 ? -6.383 30.234 4.738 1 56.16 380 CYS A O 1
ATOM 2911 N N . ASP A 1 381 ? -5.512 32.375 4.484 1 56.09 381 ASP A N 1
ATOM 2912 C CA . ASP A 1 381 ? -6.129 32.625 3.188 1 56.09 381 ASP A CA 1
ATOM 2913 C C . ASP A 1 381 ? -5.387 31.875 2.076 1 56.09 381 ASP A C 1
ATOM 2915 O O . ASP A 1 381 ? -6.004 31.406 1.12 1 56.09 381 ASP A O 1
ATOM 2919 N N . GLU A 1 382 ? -4.059 32.188 2.086 1 54.44 382 GLU A N 1
ATOM 2920 C CA . GLU A 1 382 ? -3.334 31.906 0.853 1 54.44 382 GLU A CA 1
ATOM 2921 C C . GLU A 1 382 ? -2.807 30.469 0.852 1 54.44 382 GLU A C 1
ATOM 2923 O O . GLU A 1 382 ? -2.143 30.047 1.801 1 54.44 382 GLU A O 1
ATOM 2928 N N . GLN A 1 383 ? -3.498 29.859 -0.005 1 57.78 383 GLN A N 1
ATOM 2929 C CA . GLN A 1 383 ? -2.961 28.547 -0.366 1 57.78 383 GLN A CA 1
ATOM 2930 C C . GLN A 1 383 ? -1.496 28.656 -0.785 1 57.78 383 GLN A C 1
ATOM 2932 O O . GLN A 1 383 ? -0.721 27.719 -0.587 1 57.78 383 GLN A O 1
ATOM 2937 N N . ASP A 1 384 ? -1.178 29.906 -1.292 1 64.38 384 ASP A N 1
ATOM 2938 C CA . ASP A 1 384 ? 0.204 30.094 -1.729 1 64.38 384 ASP A CA 1
ATOM 2939 C C . ASP A 1 384 ? 1.062 30.672 -0.608 1 64.38 384 ASP A C 1
ATOM 2941 O O . ASP A 1 384 ? 1.105 31.891 -0.422 1 64.38 384 ASP A O 1
ATOM 2945 N N . TRP A 1 385 ? 1.617 30.047 0.192 1 69.12 385 TRP A N 1
ATOM 2946 C CA . TRP A 1 385 ? 2.43 30.406 1.353 1 69.12 385 TRP A CA 1
ATOM 2947 C C . TRP A 1 385 ? 3.617 31.266 0.946 1 69.12 385 TRP A C 1
ATOM 2949 O O . TRP A 1 385 ? 4.129 32.062 1.75 1 69.12 385 TRP A O 1
ATOM 2959 N N . ARG A 1 386 ? 4.039 31.188 -0.286 1 70.62 386 ARG A N 1
ATOM 2960 C CA . ARG A 1 386 ? 5.191 31.953 -0.735 1 70.62 386 ARG A CA 1
ATOM 2961 C C . ARG A 1 386 ? 4.867 33.438 -0.779 1 70.62 386 ARG A C 1
ATOM 2963 O O . ARG A 1 386 ? 5.711 34.281 -0.453 1 70.62 386 ARG A O 1
ATOM 2970 N N . ARG A 1 387 ? 3.643 33.656 -1.094 1 74.38 387 ARG A N 1
ATOM 2971 C CA . ARG A 1 387 ? 3.217 35.062 -1.158 1 74.38 387 ARG A CA 1
ATOM 2972 C C . ARG A 1 387 ? 3.109 35.656 0.237 1 74.38 387 ARG A C 1
ATOM 2974 O O . ARG A 1 387 ? 3.428 36.844 0.437 1 74.38 387 ARG A O 1
ATOM 2981 N N . VAL A 1 388 ? 2.672 34.844 1.106 1 74.19 388 VAL A N 1
ATOM 2982 C CA . VAL A 1 388 ? 2.547 35.312 2.484 1 74.19 388 VAL A CA 1
ATOM 2983 C C . VAL A 1 388 ? 3.934 35.625 3.059 1 74.19 388 VAL A C 1
ATOM 2985 O O . VAL A 1 388 ? 4.129 36.625 3.752 1 74.19 388 VAL A O 1
ATOM 2988 N N . LEU A 1 389 ? 4.871 34.812 2.725 1 79.06 389 LEU A N 1
ATOM 2989 C CA . LEU A 1 389 ? 6.227 34.969 3.23 1 79.06 389 LEU A CA 1
ATOM 2990 C C . LEU A 1 389 ? 6.871 36.219 2.627 1 79.06 389 LEU A C 1
ATOM 2992 O O . LEU A 1 389 ? 7.582 36.969 3.318 1 79.06 389 LEU A O 1
ATOM 2996 N N . HIS A 1 390 ? 6.539 36.469 1.436 1 81.5 390 HIS A N 1
ATOM 2997 C CA . HIS A 1 390 ? 7.102 37.656 0.777 1 81.5 390 HIS A CA 1
ATOM 2998 C C . HIS A 1 390 ? 6.543 38.938 1.379 1 81.5 390 HIS A C 1
ATOM 3000 O O . HIS A 1 390 ? 7.289 39.875 1.608 1 81.5 390 HIS A O 1
ATOM 3006 N N . ARG A 1 391 ? 5.312 38.844 1.603 1 76.81 391 ARG A N 1
ATOM 3007 C CA . ARG A 1 391 ? 4.688 40.031 2.205 1 76.81 391 ARG A CA 1
ATOM 3008 C C . ARG A 1 391 ? 5.207 40.25 3.621 1 76.81 391 ARG A C 1
ATOM 3010 O O . ARG A 1 391 ? 5.473 41.375 4.012 1 76.81 391 ARG A O 1
ATOM 3017 N N . ALA A 1 392 ? 5.25 39.219 4.312 1 78.81 392 ALA A N 1
ATOM 3018 C CA . ALA A 1 392 ? 5.746 39.312 5.684 1 78.81 392 ALA A CA 1
ATOM 3019 C C . ALA A 1 392 ? 7.195 39.781 5.707 1 78.81 392 ALA A C 1
ATOM 3021 O O . ALA A 1 392 ? 7.566 40.625 6.543 1 78.81 392 ALA A O 1
ATOM 3022 N N . GLY A 1 393 ? 7.984 39.312 4.824 1 83.12 393 GLY A N 1
ATOM 3023 C CA . GLY A 1 393 ? 9.383 39.688 4.758 1 83.12 393 GLY A CA 1
ATOM 3024 C C . GLY A 1 393 ? 9.578 41.156 4.355 1 83.12 393 GLY A C 1
ATOM 3025 O O . GLY A 1 393 ? 10.406 41.844 4.941 1 83.12 393 GLY A O 1
ATOM 3026 N N . GLU A 1 394 ? 8.781 41.531 3.473 1 84.62 394 GLU A N 1
ATOM 3027 C CA . GLU A 1 394 ? 8.859 42.906 3.016 1 84.62 394 GLU A CA 1
ATOM 3028 C C . GLU A 1 394 ? 8.445 43.875 4.121 1 84.62 394 GLU A C 1
ATOM 3030 O O . GLU A 1 394 ? 9.086 44.906 4.316 1 84.62 394 GLU A O 1
ATOM 3035 N N . ARG A 1 395 ? 7.43 43.531 4.762 1 81.38 395 ARG A N 1
ATOM 3036 C CA . ARG A 1 395 ? 6.938 44.406 5.832 1 81.38 395 ARG A CA 1
ATOM 3037 C C . ARG A 1 395 ? 7.918 44.438 7.004 1 81.38 395 ARG A C 1
ATOM 3039 O O . ARG A 1 395 ? 8.125 45.469 7.613 1 81.38 395 ARG A O 1
ATOM 3046 N N . LEU A 1 396 ? 8.414 43.344 7.281 1 86.25 396 LEU A N 1
ATOM 3047 C CA . LEU A 1 396 ? 9.383 43.25 8.367 1 86.25 396 LEU A CA 1
ATOM 3048 C C . LEU A 1 396 ? 10.641 44.062 8.031 1 86.25 396 LEU A C 1
ATOM 3050 O O . LEU A 1 396 ? 11.195 44.75 8.898 1 86.25 396 LEU A O 1
ATOM 3054 N N . ALA A 1 397 ? 11.062 43.938 6.871 1 89.5 397 ALA A N 1
ATOM 3055 C CA . ALA A 1 397 ? 12.242 44.688 6.426 1 89.5 397 ALA A CA 1
ATOM 3056 C C . ALA A 1 397 ? 12 46.188 6.484 1 89.5 397 ALA A C 1
ATOM 3058 O O . ALA A 1 397 ? 12.883 46.938 6.902 1 89.5 397 ALA A O 1
ATOM 3059 N N . ALA A 1 398 ? 10.828 46.594 6.121 1 83.44 398 ALA A N 1
ATOM 3060 C CA . ALA A 1 398 ? 10.477 48 6.117 1 83.44 398 ALA A CA 1
ATOM 3061 C C . ALA A 1 398 ? 10.367 48.531 7.543 1 83.44 398 ALA A C 1
ATOM 3063 O O . ALA A 1 398 ? 10.836 49.656 7.832 1 83.44 398 ALA A O 1
ATOM 3064 N N . ASP A 1 399 ? 9.789 47.781 8.328 1 80.5 399 ASP A N 1
ATOM 3065 C CA . ASP A 1 399 ? 9.555 48.219 9.703 1 80.5 399 ASP A CA 1
ATOM 3066 C C . ASP A 1 399 ? 10.867 48.312 10.477 1 80.5 399 ASP A C 1
ATOM 3068 O O . ASP A 1 399 ? 11.039 49.188 11.312 1 80.5 399 ASP A O 1
ATOM 3072 N N . LEU A 1 400 ? 11.758 47.406 10.227 1 86.38 400 LEU A N 1
ATOM 3073 C CA . LEU A 1 400 ? 13 47.344 10.992 1 86.38 400 LEU A CA 1
ATOM 3074 C C . LEU A 1 400 ? 14.133 48.031 10.234 1 86.38 400 LEU A C 1
ATOM 3076 O O . LEU A 1 400 ? 15.234 48.188 10.766 1 86.38 400 LEU A O 1
ATOM 3080 N N . GLY A 1 401 ? 13.852 48.531 9.078 1 86.31 401 GLY A N 1
ATOM 3081 C CA . GLY A 1 401 ? 14.914 49.094 8.25 1 86.31 401 GLY A CA 1
ATOM 3082 C C . GLY A 1 401 ? 16 48.094 7.91 1 86.31 401 GLY A C 1
ATOM 3083 O O . GLY A 1 401 ? 17.188 48.438 7.898 1 86.31 401 GLY A O 1
ATOM 3084 N N . ALA A 1 402 ? 15.594 46.875 7.816 1 91.88 402 ALA A N 1
ATOM 3085 C CA . ALA A 1 402 ? 16.547 45.812 7.523 1 91.88 402 ALA A CA 1
ATOM 3086 C C . ALA A 1 402 ? 16.688 45.594 6.02 1 91.88 402 ALA A C 1
ATOM 3088 O O . ALA A 1 402 ? 15.727 45.781 5.27 1 91.88 402 ALA A O 1
ATOM 3089 N N . GLN A 1 403 ? 17.844 45.156 5.59 1 91 403 GLN A N 1
ATOM 3090 C CA . GLN A 1 403 ? 18.094 44.938 4.172 1 91 403 GLN A CA 1
ATOM 3091 C C . GLN A 1 403 ? 17.875 43.469 3.812 1 91 403 GLN A C 1
ATOM 3093 O O . GLN A 1 403 ? 17.625 43.125 2.65 1 91 403 GLN A O 1
ATOM 3098 N N . TRP A 1 404 ? 18.109 42.625 4.832 1 91.81 404 TRP A N 1
ATOM 3099 C CA . TRP A 1 404 ? 18 41.188 4.543 1 91.81 404 TRP A CA 1
ATOM 3100 C C . TRP A 1 404 ? 17.047 40.531 5.523 1 91.81 404 TRP A C 1
ATOM 3102 O O . TRP A 1 404 ? 17.062 40.812 6.723 1 91.81 404 TRP A O 1
ATOM 3112 N N . VAL A 1 405 ? 16.219 39.656 5.043 1 92.88 405 VAL A N 1
ATOM 3113 C CA . VAL A 1 405 ? 15.375 38.781 5.852 1 92.88 405 VAL A CA 1
ATOM 3114 C C . VAL A 1 405 ? 15.406 37.375 5.297 1 92.88 405 VAL A C 1
ATOM 3116 O O . VAL A 1 405 ? 15.227 37.156 4.094 1 92.88 405 VAL A O 1
ATOM 3119 N N . PHE A 1 406 ? 15.75 36.375 6.141 1 92.19 406 PHE A N 1
ATOM 3120 C CA . PHE A 1 406 ? 15.812 35 5.727 1 92.19 406 PHE A CA 1
ATOM 3121 C C . PHE A 1 406 ? 14.906 34.125 6.598 1 92.19 406 PHE A C 1
ATOM 3123 O O . PHE A 1 406 ? 14.805 34.344 7.805 1 92.19 406 PHE A O 1
ATOM 3130 N N . LEU A 1 407 ? 14.242 33.281 6.012 1 90.94 407 LEU A N 1
ATOM 3131 C CA . LEU A 1 407 ? 13.617 32.188 6.727 1 90.94 407 LEU A CA 1
ATOM 3132 C C . LEU A 1 407 ? 14.305 30.859 6.387 1 90.94 407 LEU A C 1
ATOM 3134 O O . LEU A 1 407 ? 14.328 30.438 5.227 1 90.94 407 LEU A O 1
ATOM 3138 N N . LEU A 1 408 ? 14.898 30.234 7.359 1 91.5 408 LEU A N 1
ATOM 3139 C CA . LEU A 1 408 ? 15.656 29 7.184 1 91.5 408 LEU A CA 1
ATOM 3140 C C . LEU A 1 408 ? 14.922 27.812 7.797 1 91.5 408 LEU A C 1
ATOM 3142 O O . LEU A 1 408 ? 14.273 27.953 8.836 1 91.5 408 LEU A O 1
ATOM 3146 N N . THR A 1 409 ? 14.953 26.719 7.168 1 88.81 409 THR A N 1
ATOM 3147 C CA . THR A 1 409 ? 14.398 25.484 7.715 1 88.81 409 THR A CA 1
ATOM 3148 C C . THR A 1 409 ? 15.477 24.406 7.824 1 88.81 409 THR A C 1
ATOM 3150 O O . THR A 1 409 ? 16.328 24.297 6.945 1 88.81 409 THR A O 1
ATOM 3153 N N . TYR A 1 410 ? 15.391 23.641 8.844 1 86.75 410 TYR A N 1
ATOM 3154 C CA . TYR A 1 410 ? 16.359 22.578 9.078 1 86.75 410 TYR A CA 1
ATOM 3155 C C . TYR A 1 410 ? 16.047 21.344 8.258 1 86.75 410 TYR A C 1
ATOM 3157 O O . TYR A 1 410 ? 14.914 20.844 8.281 1 86.75 410 TYR A O 1
ATOM 3165 N N . ASN A 1 411 ? 17.016 20.938 7.551 1 83.19 411 ASN A N 1
ATOM 3166 C CA . ASN A 1 411 ? 16.922 19.688 6.809 1 83.19 411 ASN A CA 1
ATOM 3167 C C . ASN A 1 411 ? 17.641 18.547 7.535 1 83.19 411 ASN A C 1
ATOM 3169 O O . ASN A 1 411 ? 18.859 18.5 7.582 1 83.19 411 ASN A O 1
ATOM 3173 N N . SER A 1 412 ? 16.859 17.625 7.973 1 78.25 412 SER A N 1
ATOM 3174 C CA . SER A 1 412 ? 17.406 16.562 8.797 1 78.25 412 SER A CA 1
ATOM 3175 C C . SER A 1 412 ? 18.281 15.609 7.973 1 78.25 412 SER A C 1
ATOM 3177 O O . SER A 1 412 ? 19.156 14.938 8.516 1 78.25 412 SER A O 1
ATOM 3179 N N . LEU A 1 413 ? 18.141 15.578 6.715 1 73.25 413 LEU A N 1
ATOM 3180 C CA . LEU A 1 413 ? 18.922 14.688 5.855 1 73.25 413 LEU A CA 1
ATOM 3181 C C . LEU A 1 413 ? 20.312 15.25 5.629 1 73.25 413 LEU A C 1
ATOM 3183 O O . LEU A 1 413 ? 21.312 14.523 5.746 1 73.25 413 LEU A O 1
ATOM 3187 N N . THR A 1 414 ? 20.406 16.531 5.387 1 76.56 414 THR A N 1
ATOM 3188 C CA . THR A 1 414 ? 21.688 17.172 5.094 1 76.56 414 THR A CA 1
ATOM 3189 C C . THR A 1 414 ? 22.266 17.828 6.344 1 76.56 414 THR A C 1
ATOM 3191 O O . THR A 1 414 ? 23.453 18.188 6.379 1 76.56 414 THR A O 1
ATOM 3194 N N . GLN A 1 415 ? 21.453 17.984 7.434 1 81.06 415 GLN A N 1
ATOM 3195 C CA . GLN A 1 415 ? 21.812 18.656 8.68 1 81.06 415 GLN A CA 1
ATOM 3196 C C . GLN A 1 415 ? 22.172 20.125 8.438 1 81.06 415 GLN A C 1
ATOM 3198 O O . GLN A 1 415 ? 22.938 20.719 9.188 1 81.06 415 GLN A O 1
ATOM 3203 N N . ALA A 1 416 ? 21.703 20.547 7.281 1 87.44 416 ALA A N 1
ATOM 3204 C CA . ALA A 1 416 ? 21.891 21.953 6.922 1 87.44 416 ALA A CA 1
ATOM 3205 C C . ALA A 1 416 ? 20.578 22.719 6.957 1 87.44 416 ALA A C 1
ATOM 3207 O O . ALA A 1 416 ? 19.547 22.156 7.324 1 87.44 416 ALA A O 1
ATOM 3208 N N . PHE A 1 417 ? 20.719 24.062 6.855 1 90.06 417 PHE A N 1
ATOM 3209 C CA . PHE A 1 417 ? 19.531 24.891 6.855 1 90.06 417 PHE A CA 1
ATOM 3210 C C . PHE A 1 417 ? 19.219 25.406 5.453 1 90.06 417 PHE A C 1
ATOM 3212 O O . PHE A 1 417 ? 20.016 26.125 4.855 1 90.06 417 PHE A O 1
ATOM 3219 N N . ASP A 1 418 ? 18.109 25.016 4.973 1 88 418 ASP A N 1
ATOM 3220 C CA . ASP A 1 418 ? 17.672 25.438 3.645 1 88 418 ASP A CA 1
ATOM 3221 C C . ASP A 1 418 ? 16.984 26.797 3.695 1 88 418 ASP A C 1
ATOM 3223 O O . ASP A 1 418 ? 16.25 27.094 4.645 1 88 418 ASP A O 1
ATOM 3227 N N . VAL A 1 419 ? 17.188 27.562 2.691 1 88.44 419 VAL A N 1
ATOM 3228 C CA . VAL A 1 419 ? 16.547 28.859 2.609 1 88.44 419 VAL A CA 1
ATOM 3229 C C . VAL A 1 419 ? 15.156 28.719 1.98 1 88.44 419 VAL A C 1
ATOM 3231 O O . VAL A 1 419 ? 15.039 28.406 0.793 1 88.44 419 VAL A O 1
ATOM 3234 N N . VAL A 1 420 ? 14.203 28.891 2.748 1 81.12 420 VAL A N 1
ATOM 3235 C CA . VAL A 1 420 ? 12.828 28.797 2.273 1 81.12 420 VAL A CA 1
ATOM 3236 C C . VAL A 1 420 ? 12.391 30.125 1.665 1 81.12 420 VAL A C 1
ATOM 3238 O O . VAL A 1 420 ? 11.625 30.156 0.698 1 81.12 420 VAL A O 1
ATOM 3241 N N . PHE A 1 421 ? 12.891 31.172 2.385 1 84.62 421 PHE A N 1
ATOM 3242 C CA . PHE A 1 421 ? 12.531 32.531 1.953 1 84.62 421 PHE A CA 1
ATOM 3243 C C . PHE A 1 421 ? 13.68 33.5 2.18 1 84.62 421 PHE A C 1
ATOM 3245 O O . PHE A 1 421 ? 14.406 33.375 3.174 1 84.62 421 PHE A O 1
ATOM 3252 N N . GLN A 1 422 ? 13.82 34.312 1.2 1 88.31 422 GLN A N 1
ATOM 3253 C CA . GLN A 1 422 ? 14.828 35.344 1.287 1 88.31 422 GLN A CA 1
ATOM 3254 C C . GLN A 1 422 ? 14.289 36.688 0.752 1 88.31 422 GLN A C 1
ATOM 3256 O O . GLN A 1 422 ? 13.578 36.719 -0.253 1 88.31 422 GLN A O 1
ATOM 3261 N N . TYR A 1 423 ? 14.406 37.656 1.525 1 86.31 423 TYR A N 1
ATOM 3262 C CA . TYR A 1 423 ? 14.109 39 1.072 1 86.31 423 TYR A CA 1
ATOM 3263 C C . TYR A 1 423 ? 15.367 39.875 1.074 1 86.31 423 TYR A C 1
ATOM 3265 O O . TYR A 1 423 ? 16.062 39.969 2.088 1 86.31 423 TYR A O 1
ATOM 3273 N N . PRO A 1 424 ? 15.75 40.625 0.074 1 82.62 424 PRO A N 1
ATOM 3274 C CA . PRO A 1 424 ? 15.109 40.719 -1.239 1 82.62 424 PRO A CA 1
ATOM 3275 C C . PRO A 1 424 ? 15.266 39.438 -2.076 1 82.62 424 PRO A C 1
ATOM 3277 O O . PRO A 1 424 ? 16.219 38.688 -1.889 1 82.62 424 PRO A O 1
ATOM 3280 N N . ALA A 1 425 ? 14.211 39.219 -2.898 1 80.25 425 ALA A N 1
ATOM 3281 C CA . ALA A 1 425 ? 14.195 38 -3.713 1 80.25 425 ALA A CA 1
ATOM 3282 C C . ALA A 1 425 ? 15.477 37.875 -4.531 1 80.25 425 ALA A C 1
ATOM 3284 O O . ALA A 1 425 ? 16.016 38.875 -5.023 1 80.25 425 ALA A O 1
ATOM 3285 N N . PRO A 1 426 ? 15.977 36.625 -4.453 1 72.62 426 PRO A N 1
ATOM 3286 C CA . PRO A 1 426 ? 17.234 36.438 -5.184 1 72.62 426 PRO A CA 1
ATOM 3287 C C . PRO A 1 426 ? 17.109 36.75 -6.672 1 72.62 426 PRO A C 1
ATOM 3289 O O . PRO A 1 426 ? 16.047 36.531 -7.27 1 72.62 426 PRO A O 1
ATOM 3292 N N . ARG A 1 427 ? 17.703 37.656 -7.32 1 61.06 427 ARG A N 1
ATOM 3293 C CA . ARG A 1 427 ? 17.766 37.906 -8.758 1 61.06 427 ARG A CA 1
ATOM 3294 C C . ARG A 1 427 ? 18.562 36.812 -9.469 1 61.06 427 ARG A C 1
ATOM 3296 O O . ARG A 1 427 ? 19.719 36.594 -9.148 1 61.06 427 ARG A O 1
ATOM 3303 N N . GLY A 1 428 ? 17.891 35.906 -10.25 1 55.25 428 GLY A N 1
ATOM 3304 C CA . GLY A 1 428 ? 18.359 34.844 -11.117 1 55.25 428 GLY A CA 1
ATOM 3305 C C . GLY A 1 428 ? 19.188 33.781 -10.391 1 55.25 428 GLY A C 1
ATOM 3306 O O . GLY A 1 428 ? 18.656 32.781 -9.922 1 55.25 428 GLY A O 1
ATOM 3307 N N . ARG A 1 429 ? 20.547 33.938 -10.539 1 52.72 429 ARG A N 1
ATOM 3308 C CA . ARG A 1 429 ? 21.609 33.062 -10.117 1 52.72 429 ARG A CA 1
ATOM 3309 C C . ARG A 1 429 ? 21.812 33.125 -8.602 1 52.72 429 ARG A C 1
ATOM 3311 O O . ARG A 1 429 ? 22.609 32.344 -8.047 1 52.72 429 ARG A O 1
ATOM 3318 N N . ASP A 1 430 ? 21.094 33.938 -7.906 1 54.25 430 ASP A N 1
ATOM 3319 C CA . ASP A 1 430 ? 21.531 34.281 -6.559 1 54.25 430 ASP A CA 1
ATOM 3320 C C . ASP A 1 430 ? 20.797 33.438 -5.512 1 54.25 430 ASP A C 1
ATOM 3322 O O . ASP A 1 430 ? 20.516 33.938 -4.406 1 54.25 430 ASP A O 1
ATOM 3326 N N . ARG A 1 431 ? 20.406 32.281 -5.855 1 62.12 431 ARG A N 1
ATOM 3327 C CA . ARG A 1 431 ? 19.906 31.406 -4.785 1 62.12 431 ARG A CA 1
ATOM 3328 C C . ARG A 1 431 ? 21.016 31.078 -3.787 1 62.12 431 ARG A C 1
ATOM 3330 O O . ARG A 1 431 ? 22.094 30.609 -4.172 1 62.12 431 ARG A O 1
ATOM 3337 N N . HIS A 1 432 ? 20.812 31.609 -2.623 1 67.19 432 HIS A N 1
ATOM 3338 C CA . HIS A 1 432 ? 21.812 31.375 -1.591 1 67.19 432 HIS A CA 1
ATOM 3339 C C . HIS A 1 432 ? 21.922 29.891 -1.255 1 67.19 432 HIS A C 1
ATOM 3341 O O . HIS A 1 432 ? 20.906 29.188 -1.211 1 67.19 432 HIS A O 1
ATOM 3347 N N . PRO A 1 433 ? 23.109 29.453 -1.363 1 70.12 433 PRO A N 1
ATOM 3348 C CA . PRO A 1 433 ? 23.328 28.062 -0.932 1 70.12 433 PRO A CA 1
ATOM 3349 C C . PRO A 1 433 ? 22.812 27.797 0.481 1 70.12 433 PRO A C 1
ATOM 3351 O O . PRO A 1 433 ? 22.578 28.75 1.242 1 70.12 433 PRO A O 1
ATOM 3354 N N . PRO A 1 434 ? 22.562 26.609 0.803 1 81.75 434 PRO A N 1
ATOM 3355 C CA . PRO A 1 434 ? 22.156 26.25 2.162 1 81.75 434 PRO A CA 1
ATOM 3356 C C . PRO A 1 434 ? 23.172 26.656 3.217 1 81.75 434 PRO A C 1
ATOM 3358 O O . PRO A 1 434 ? 24.375 26.656 2.939 1 81.75 434 PRO A O 1
ATOM 3361 N N . PHE A 1 435 ? 22.594 27.125 4.289 1 90.56 435 PHE A N 1
ATOM 3362 C CA . PHE A 1 435 ? 23.453 27.469 5.414 1 90.56 435 PHE A CA 1
ATOM 3363 C C . PHE A 1 435 ? 24.062 26.219 6.035 1 90.56 435 PHE A C 1
ATOM 3365 O O . PHE A 1 435 ? 23.359 25.234 6.273 1 90.56 435 PHE A O 1
ATOM 3372 N N . PRO A 1 436 ? 25.344 26.219 6.121 1 89.38 436 PRO A N 1
ATOM 3373 C CA . PRO A 1 436 ? 26 25.047 6.68 1 89.38 436 PRO A CA 1
ATOM 3374 C C . PRO A 1 436 ? 25.469 24.656 8.062 1 89.38 436 PRO A C 1
ATOM 3376 O O . PRO A 1 436 ? 24.797 25.469 8.703 1 89.38 436 PRO A O 1
ATOM 3379 N N . PRO A 1 437 ? 25.75 23.422 8.57 1 90.81 437 PRO A N 1
ATOM 3380 C CA . PRO A 1 437 ? 25.281 22.984 9.891 1 90.81 437 PRO A CA 1
ATOM 3381 C C . PRO A 1 437 ? 25.875 23.812 11.031 1 90.81 437 PRO A C 1
ATOM 3383 O O . PRO A 1 437 ? 27 24.312 10.922 1 90.81 437 PRO A O 1
ATOM 3386 N N . LEU A 1 438 ? 25.062 23.938 12.008 1 89.75 438 LEU A N 1
ATOM 3387 C CA . LEU A 1 438 ? 25.469 24.719 13.172 1 89.75 438 LEU A CA 1
ATOM 3388 C C . LEU A 1 438 ? 26.297 23.859 14.133 1 89.75 438 LEU A C 1
ATOM 3390 O O . LEU A 1 438 ? 26.078 22.656 14.242 1 89.75 438 LEU A O 1
ATOM 3394 N N . GLN A 1 439 ? 27.234 24.531 14.773 1 89.06 439 GLN A N 1
ATOM 3395 C CA . GLN A 1 439 ? 27.969 23.859 15.852 1 89.06 439 GLN A CA 1
ATOM 3396 C C . GLN A 1 439 ? 27.062 23.594 17.047 1 89.06 439 GLN A C 1
ATOM 3398 O O . GLN A 1 439 ? 26 24.219 17.188 1 89.06 439 GLN A O 1
ATOM 3403 N N . LYS A 1 440 ? 27.453 22.75 17.953 1 89.56 440 LYS A N 1
ATOM 3404 C CA . LYS A 1 440 ? 26.625 22.297 19.078 1 89.56 440 LYS A CA 1
ATOM 3405 C C . LYS A 1 440 ? 26.281 23.469 19.984 1 89.56 440 LYS A C 1
ATOM 3407 O O . LYS A 1 440 ? 25.141 23.562 20.453 1 89.56 440 LYS A O 1
ATOM 3412 N N . MET A 1 441 ? 27.203 24.328 20.203 1 90 441 MET A N 1
ATOM 3413 C CA . MET A 1 441 ? 26.969 25.453 21.109 1 90 441 MET A CA 1
ATOM 3414 C C . MET A 1 441 ? 25.969 26.422 20.516 1 90 441 MET A C 1
ATOM 3416 O O . MET A 1 441 ? 25.078 26.922 21.219 1 90 441 MET A O 1
ATOM 3420 N N . ASP A 1 442 ? 26.141 26.734 19.266 1 91.12 442 ASP A N 1
ATOM 3421 C CA . ASP A 1 442 ? 25.219 27.641 18.609 1 91.12 442 ASP A CA 1
ATOM 3422 C C . ASP A 1 442 ? 23.812 27.031 18.484 1 91.12 442 ASP A C 1
ATOM 3424 O O . ASP A 1 442 ? 22.812 27.734 18.578 1 91.12 442 ASP A O 1
ATOM 3428 N N . TRP A 1 443 ? 23.812 25.734 18.312 1 91.62 443 TRP A N 1
ATOM 3429 C CA . TRP A 1 443 ? 22.531 25.031 18.25 1 91.62 443 TRP A CA 1
ATOM 3430 C C . TRP A 1 443 ? 21.781 25.172 19.562 1 91.62 443 TRP A C 1
ATOM 3432 O O . TRP A 1 443 ? 20.578 25.469 19.578 1 91.62 443 TRP A O 1
ATOM 3442 N N . GLN A 1 444 ? 22.469 24.984 20.641 1 89.69 444 GLN A N 1
ATOM 3443 C CA . GLN A 1 444 ? 21.844 25.078 21.953 1 89.69 444 GLN A CA 1
ATOM 3444 C C . GLN A 1 444 ? 21.406 26.5 22.266 1 89.69 444 GLN A C 1
ATOM 3446 O O . GLN A 1 444 ? 20.359 26.719 22.891 1 89.69 444 GLN A O 1
ATOM 3451 N N . LEU A 1 445 ? 22.172 27.453 21.781 1 90.81 445 LEU A N 1
ATOM 3452 C CA . LEU A 1 445 ? 21.844 28.859 21.969 1 90.81 445 LEU A CA 1
ATOM 3453 C C . LEU A 1 445 ? 20.5 29.203 21.328 1 90.81 445 LEU A C 1
ATOM 3455 O O . LEU A 1 445 ? 19.641 29.828 21.953 1 90.81 445 LEU A O 1
ATOM 3459 N N . LEU A 1 446 ? 20.375 28.766 20.156 1 90.31 446 LEU A N 1
ATOM 3460 C CA . LEU A 1 446 ? 19.172 29.078 19.391 1 90.31 446 LEU A CA 1
ATOM 3461 C C . LEU A 1 446 ? 17.984 28.266 19.906 1 90.31 446 LEU A C 1
ATOM 3463 O O . LEU A 1 446 ? 16.844 28.734 19.891 1 90.31 446 LEU A O 1
ATOM 3467 N N . GLU A 1 447 ? 18.234 27.078 20.359 1 88.25 447 GLU A N 1
ATOM 3468 C CA . GLU A 1 447 ? 17.172 26.188 20.828 1 88.25 447 GLU A CA 1
ATOM 3469 C C . GLU A 1 447 ? 16.594 26.688 22.156 1 88.25 447 GLU A C 1
ATOM 3471 O O . GLU A 1 447 ? 15.383 26.594 22.375 1 88.25 447 GLU A O 1
ATOM 3476 N N . THR A 1 448 ? 17.375 27.266 22.969 1 85.25 448 THR A N 1
ATOM 3477 C CA . THR A 1 448 ? 16.922 27.656 24.297 1 85.25 448 THR A CA 1
ATOM 3478 C C . THR A 1 448 ? 16.469 29.109 24.297 1 85.25 448 THR A C 1
ATOM 3480 O O . THR A 1 448 ? 15.875 29.578 25.266 1 85.25 448 THR A O 1
ATOM 3483 N N . ALA A 1 449 ? 16.656 29.766 23.219 1 84.75 449 ALA A N 1
ATOM 3484 C CA . ALA A 1 449 ? 16.312 31.188 23.172 1 84.75 449 ALA A CA 1
ATOM 3485 C C . ALA A 1 449 ? 14.805 31.391 23.203 1 84.75 449 ALA A C 1
ATOM 3487 O O . ALA A 1 449 ? 14.07 30.703 22.484 1 84.75 449 ALA A O 1
ATOM 3488 N N . THR A 1 450 ? 14.352 32.281 24.078 1 78.19 450 THR A N 1
ATOM 3489 C CA . THR A 1 450 ? 12.93 32.594 24.172 1 78.19 450 THR A CA 1
ATOM 3490 C C . THR A 1 450 ? 12.617 33.875 23.406 1 78.19 450 THR A C 1
ATOM 3492 O O . THR A 1 450 ? 11.469 34.125 23.031 1 78.19 450 THR A O 1
ATOM 3495 N N . THR A 1 451 ? 13.625 34.688 23.266 1 84 451 THR A N 1
ATOM 3496 C CA . THR A 1 451 ? 13.508 35.906 22.469 1 84 451 THR A CA 1
ATOM 3497 C C . THR A 1 451 ? 14.57 35.938 21.375 1 84 451 THR A C 1
ATOM 3499 O O . THR A 1 451 ? 15.516 35.156 21.391 1 84 451 THR A O 1
ATOM 3502 N N . ALA A 1 452 ? 14.328 36.781 20.422 1 92.06 452 ALA A N 1
ATOM 3503 C CA . ALA A 1 452 ? 15.289 36.906 19.328 1 92.06 452 ALA A CA 1
ATOM 3504 C C . ALA A 1 452 ? 16.672 37.281 19.844 1 92.06 452 ALA A C 1
ATOM 3506 O O . ALA A 1 452 ? 16.781 38.125 20.75 1 92.06 452 ALA A O 1
ATOM 3507 N N . ILE A 1 453 ? 17.672 36.688 19.344 1 92.5 453 ILE A N 1
ATOM 3508 C CA . ILE A 1 453 ? 19.062 36.969 19.719 1 92.5 453 ILE A CA 1
ATOM 3509 C C . ILE A 1 453 ? 19.594 38.125 18.859 1 92.5 453 ILE A C 1
ATOM 3511 O O . ILE A 1 453 ? 19.594 38.062 17.625 1 92.5 453 ILE A O 1
ATOM 3515 N N . ALA A 1 454 ? 19.953 39.188 19.531 1 92.94 454 ALA A N 1
ATOM 3516 C CA . ALA A 1 454 ? 20.5 40.344 18.844 1 92.94 454 ALA A CA 1
ATOM 3517 C C . ALA A 1 454 ? 22.016 40.281 18.781 1 92.94 454 ALA A C 1
ATOM 3519 O O . ALA A 1 454 ? 22.672 40.125 19.812 1 92.94 454 ALA A O 1
ATOM 3520 N N . LEU A 1 455 ? 22.531 40.281 17.625 1 92.12 455 LEU A N 1
ATOM 3521 C CA . LEU A 1 455 ? 23.969 40.438 17.391 1 92.12 455 LEU A CA 1
ATOM 3522 C C . LEU A 1 455 ? 24.297 41.781 16.781 1 92.12 455 LEU A C 1
ATOM 3524 O O . LEU A 1 455 ? 24.156 41.969 15.57 1 92.12 455 LEU A O 1
ATOM 3528 N N . GLU A 1 456 ? 24.766 42.688 17.531 1 87 456 GLU A N 1
ATOM 3529 C CA . GLU A 1 456 ? 24.922 44.094 17.156 1 87 456 GLU A CA 1
ATOM 3530 C C . GLU A 1 456 ? 26.125 44.312 16.25 1 87 456 GLU A C 1
ATOM 3532 O O . GLU A 1 456 ? 26.094 45.125 15.336 1 87 456 GLU A O 1
ATOM 3537 N N . ASP A 1 457 ? 27.219 43.688 16.516 1 85.31 457 ASP A N 1
ATOM 3538 C CA . ASP A 1 457 ? 28.406 43.719 15.656 1 85.31 457 ASP A CA 1
ATOM 3539 C C . ASP A 1 457 ? 28.859 42.281 15.32 1 85.31 457 ASP A C 1
ATOM 3541 O O . ASP A 1 457 ? 29.734 41.75 15.992 1 85.31 457 ASP A O 1
ATOM 3545 N N . TYR A 1 458 ? 28.328 41.812 14.266 1 83.88 458 TYR A N 1
ATOM 3546 C CA . TYR A 1 458 ? 28.5 40.406 13.891 1 83.88 458 TYR A CA 1
ATOM 3547 C C . TYR A 1 458 ? 29.938 40.156 13.453 1 83.88 458 TYR A C 1
ATOM 3549 O O . TYR A 1 458 ? 30.453 39.031 13.617 1 83.88 458 TYR A O 1
ATOM 3557 N N . SER A 1 459 ? 30.641 41.188 13.008 1 79.44 459 SER A N 1
ATOM 3558 C CA . SER A 1 459 ? 32.031 41 12.562 1 79.44 459 SER A CA 1
ATOM 3559 C C . SER A 1 459 ? 32.906 40.562 13.711 1 79.44 459 SER A C 1
ATOM 3561 O O . SER A 1 459 ? 33.875 39.812 13.5 1 79.44 459 SER A O 1
ATOM 3563 N N . ASN A 1 460 ? 32.469 40.875 14.938 1 80.88 460 ASN A N 1
ATOM 3564 C CA . ASN A 1 460 ? 33.344 40.562 16.078 1 80.88 460 ASN A CA 1
ATOM 3565 C C . ASN A 1 460 ? 32.656 39.562 17.016 1 80.88 460 ASN A C 1
ATOM 3567 O O . ASN A 1 460 ? 33.156 39.312 18.109 1 80.88 460 ASN A O 1
ATOM 3571 N N . GLU A 1 461 ? 31.609 38.969 16.547 1 83.06 461 GLU A N 1
ATOM 3572 C CA . GLU A 1 461 ? 30.844 38.031 17.375 1 83.06 461 GLU A CA 1
ATOM 3573 C C . GLU A 1 461 ? 31.281 36.594 17.156 1 83.06 461 GLU A C 1
ATOM 3575 O O . GLU A 1 461 ? 31.656 36.219 16.031 1 83.06 461 GLU A O 1
ATOM 3580 N N . LEU A 1 462 ? 31.312 35.75 18.156 1 83.94 462 LEU A N 1
ATOM 3581 C CA . LEU A 1 462 ? 31.641 34.344 18.078 1 83.94 462 LEU A CA 1
ATOM 3582 C C . LEU A 1 462 ? 30.391 33.5 17.891 1 83.94 462 LEU A C 1
ATOM 3584 O O . LEU A 1 462 ? 30.469 32.344 17.453 1 83.94 462 LEU A O 1
ATOM 3588 N N . ARG A 1 463 ? 29.344 34.062 18.281 1 91.19 463 ARG A N 1
ATOM 3589 C CA . ARG A 1 463 ? 28.078 33.344 18.109 1 91.19 463 ARG A CA 1
ATOM 3590 C C . ARG A 1 463 ? 27.719 33.188 16.641 1 91.19 463 ARG A C 1
ATOM 3592 O O . ARG A 1 463 ? 27.891 34.125 15.859 1 91.19 463 ARG A O 1
ATOM 3599 N N . LEU A 1 464 ? 27.266 32.031 16.219 1 92.31 464 LEU A N 1
ATOM 3600 C CA . LEU A 1 464 ? 26.875 31.688 14.859 1 92.31 464 LEU A CA 1
ATOM 3601 C C . LEU A 1 464 ? 28.047 31.859 13.898 1 92.31 464 LEU A C 1
ATOM 3603 O O . LEU A 1 464 ? 27.875 32.375 12.797 1 92.31 464 LEU A O 1
ATOM 3607 N N . TYR A 1 465 ? 29.188 31.422 14.391 1 89.25 465 TYR A N 1
ATOM 3608 C CA . TYR A 1 465 ? 30.422 31.531 13.625 1 89.25 465 TYR A CA 1
ATOM 3609 C C . TYR A 1 465 ? 30.344 30.719 12.336 1 89.25 465 TYR A C 1
ATOM 3611 O O . TYR A 1 465 ? 30.922 31.109 11.312 1 89.25 465 TYR A O 1
ATOM 3619 N N . SER A 1 466 ? 29.641 29.625 12.312 1 89.25 466 SER A N 1
ATOM 3620 C CA . SER A 1 466 ? 29.531 28.734 11.156 1 89.25 466 SER A CA 1
ATOM 3621 C C . SER A 1 466 ? 28.938 29.484 9.961 1 89.25 466 SER A C 1
ATOM 3623 O O . SER A 1 466 ? 29.156 29.078 8.812 1 89.25 466 SER A O 1
ATOM 3625 N N . TRP A 1 467 ? 28.219 30.562 10.234 1 91.88 467 TRP A N 1
ATOM 3626 C CA . TRP A 1 467 ? 27.531 31.266 9.164 1 91.88 467 TRP A CA 1
ATOM 3627 C C . TRP A 1 467 ? 28.266 32.562 8.797 1 91.88 467 TRP A C 1
ATOM 3629 O O . TRP A 1 467 ? 27.797 33.312 7.941 1 91.88 467 TRP A O 1
ATOM 3639 N N . LYS A 1 468 ? 29.359 32.781 9.328 1 88.69 468 LYS A N 1
ATOM 3640 C CA . LYS A 1 468 ? 30.094 34 9.133 1 88.69 468 LYS A CA 1
ATOM 3641 C C . LYS A 1 468 ? 30.484 34.188 7.668 1 88.69 468 LYS A C 1
ATOM 3643 O O . LYS A 1 468 ? 30.406 35.281 7.129 1 88.69 468 LYS A O 1
ATOM 3648 N N . GLU A 1 469 ? 30.844 33.125 7.066 1 86.94 469 GLU A N 1
ATOM 3649 C CA . GLU A 1 469 ? 31.25 33.188 5.668 1 86.94 469 GLU A CA 1
ATOM 3650 C C . GLU A 1 469 ? 30.078 33.531 4.762 1 86.94 469 GLU A C 1
ATOM 3652 O O . GLU A 1 469 ? 30.203 34.375 3.863 1 86.94 469 GLU A O 1
ATOM 3657 N N . VAL A 1 470 ? 28.984 32.906 4.984 1 88.31 470 VAL A N 1
ATOM 3658 C CA . VAL A 1 470 ? 27.812 33.062 4.141 1 88.31 470 VAL A CA 1
ATOM 3659 C C . VAL A 1 470 ? 27.234 34.469 4.367 1 88.31 470 VAL A C 1
ATOM 3661 O O . VAL A 1 470 ? 26.875 35.156 3.41 1 88.31 470 VAL A O 1
ATOM 3664 N N . LEU A 1 471 ? 27.125 34.906 5.625 1 88.56 471 LEU A N 1
ATOM 3665 C CA . LEU A 1 471 ? 26.516 36.156 5.965 1 88.56 471 LEU A CA 1
ATOM 3666 C C . LEU A 1 471 ? 27.469 37.312 5.695 1 88.56 471 LEU A C 1
ATOM 3668 O O . LEU A 1 471 ? 27.031 38.438 5.406 1 88.56 471 LEU A O 1
ATOM 3672 N N . GLY A 1 472 ? 28.734 37.062 5.805 1 85.19 472 GLY A N 1
ATOM 3673 C CA . GLY A 1 472 ? 29.734 38.094 5.492 1 85.19 472 GLY A CA 1
ATOM 3674 C C . GLY A 1 472 ? 29.719 38.5 4.031 1 85.19 472 GLY A C 1
ATOM 3675 O O . GLY A 1 472 ? 29.922 39.656 3.709 1 85.19 472 GLY A O 1
ATOM 3676 N N . LYS A 1 473 ? 29.422 37.531 3.227 1 85.88 473 LYS A N 1
ATOM 3677 C CA . LYS A 1 473 ? 29.359 37.812 1.794 1 85.88 473 LYS A CA 1
ATOM 3678 C C . LYS A 1 473 ? 28.219 38.75 1.46 1 85.88 473 LYS A C 1
ATOM 3680 O O . LYS A 1 473 ? 28.266 39.469 0.449 1 85.88 473 LYS A O 1
ATOM 3685 N N . LEU A 1 474 ? 27.281 38.812 2.326 1 87 474 LEU A N 1
ATOM 3686 C CA . LEU A 1 474 ? 26.141 39.688 2.117 1 87 474 LEU A CA 1
ATOM 3687 C C . LEU A 1 474 ? 26.328 41.031 2.832 1 87 474 LEU A C 1
ATOM 3689 O O . LEU A 1 474 ? 25.422 41.875 2.838 1 87 474 LEU A O 1
ATOM 3693 N N . ASN A 1 475 ? 27.453 41.188 3.453 1 87.94 475 ASN A N 1
ATOM 3694 C CA . ASN A 1 475 ? 27.812 42.406 4.164 1 87.94 475 ASN A CA 1
ATOM 3695 C C . ASN A 1 475 ? 26.891 42.688 5.352 1 87.94 475 ASN A C 1
ATOM 3697 O O . ASN A 1 475 ? 26.484 43.812 5.586 1 87.94 475 ASN A O 1
ATOM 3701 N N . ILE A 1 476 ? 26.469 41.688 5.977 1 91 476 ILE A N 1
ATOM 3702 C CA . ILE A 1 476 ? 25.609 41.844 7.156 1 91 476 ILE A CA 1
ATOM 3703 C C . ILE A 1 476 ? 26.484 42.125 8.383 1 91 476 ILE A C 1
ATOM 3705 O O . ILE A 1 476 ? 27.375 41.344 8.711 1 91 476 ILE A O 1
ATOM 3709 N N . GLN A 1 477 ? 26.188 43.25 9.062 1 91.19 477 GLN A N 1
ATOM 3710 C CA . GLN A 1 477 ? 26.984 43.656 10.211 1 91.19 477 GLN A CA 1
ATOM 3711 C C . GLN A 1 477 ? 26.203 43.5 11.508 1 91.19 477 GLN A C 1
ATOM 3713 O O . GLN A 1 477 ? 26.781 43.438 12.594 1 91.19 477 GLN A O 1
ATOM 3718 N N . SER A 1 478 ? 24.984 43.594 11.469 1 92.31 478 SER A N 1
ATOM 3719 C CA . SER A 1 478 ? 24.109 43.312 12.602 1 92.31 478 SER A CA 1
ATOM 3720 C C . SER A 1 478 ? 23.047 42.281 12.242 1 92.31 478 SER A C 1
ATOM 3722 O O . SER A 1 478 ? 22.547 42.281 11.109 1 92.31 478 SER A O 1
ATOM 3724 N N . LEU A 1 479 ? 22.766 41.406 13.164 1 93.5 479 LEU A N 1
ATOM 3725 C CA . LEU A 1 479 ? 21.875 40.281 12.859 1 93.5 479 LEU A CA 1
ATOM 3726 C C . LEU A 1 479 ? 20.938 40 14.023 1 93.5 479 LEU A C 1
ATOM 3728 O O . LEU A 1 479 ? 21.344 40.062 15.188 1 93.5 479 LEU A O 1
ATOM 3732 N N . LEU A 1 480 ? 19.688 39.812 13.703 1 94.56 480 LEU A N 1
ATOM 3733 C CA . LEU A 1 480 ? 18.703 39.281 14.641 1 94.56 480 LEU A CA 1
ATOM 3734 C C . LEU A 1 480 ? 18.312 37.844 14.266 1 94.56 480 LEU A C 1
ATOM 3736 O O . LEU A 1 480 ? 17.953 37.594 13.117 1 94.56 480 LEU A O 1
ATOM 3740 N N . ALA A 1 481 ? 18.5 36.938 15.125 1 94.81 481 ALA A N 1
ATOM 3741 C CA . ALA A 1 481 ? 18.141 35.531 14.883 1 94.81 481 ALA A CA 1
ATOM 3742 C C . ALA A 1 481 ? 17.047 35.094 15.852 1 94.81 481 ALA A C 1
ATOM 3744 O O . ALA A 1 481 ? 17.203 35.219 17.062 1 94.81 481 ALA A O 1
ATOM 3745 N N . ALA A 1 482 ? 15.945 34.656 15.312 1 93.12 482 ALA A N 1
ATOM 3746 C CA . ALA A 1 482 ? 14.844 34.156 16.141 1 93.12 482 ALA A CA 1
ATOM 3747 C C . ALA A 1 482 ? 14.43 32.75 15.727 1 93.12 482 ALA A C 1
ATOM 3749 O O . ALA A 1 482 ? 14.375 32.438 14.531 1 93.12 482 ALA A O 1
ATOM 3750 N N . THR A 1 483 ? 14.258 31.906 16.719 1 90 483 THR A N 1
ATOM 3751 C CA . THR A 1 483 ? 13.773 30.562 16.469 1 90 483 THR A CA 1
ATOM 3752 C C . THR A 1 483 ? 12.25 30.547 16.359 1 90 483 THR A C 1
ATOM 3754 O O . THR A 1 483 ? 11.57 31.344 17 1 90 483 THR A O 1
ATOM 3757 N N . THR A 1 484 ? 11.734 29.766 15.523 1 83.81 484 THR A N 1
ATOM 3758 C CA . THR A 1 484 ? 10.289 29.656 15.359 1 83.81 484 THR A CA 1
ATOM 3759 C C . THR A 1 484 ? 9.68 28.797 16.469 1 83.81 484 THR A C 1
ATOM 3761 O O . THR A 1 484 ? 8.469 28.859 16.703 1 83.81 484 THR A O 1
ATOM 3764 N N . THR A 1 485 ? 10.523 27.953 17.062 1 78.56 485 THR A N 1
ATOM 3765 C CA . THR A 1 485 ? 10.055 27.078 18.125 1 78.56 485 THR A CA 1
ATOM 3766 C C . THR A 1 485 ? 10.867 27.281 19.391 1 78.56 485 THR A C 1
ATOM 3768 O O . THR A 1 485 ? 11.664 26.422 19.766 1 78.56 485 THR A O 1
ATOM 3771 N N . PRO A 1 486 ? 10.57 28.281 19.984 1 74.56 486 PRO A N 1
ATOM 3772 C CA . PRO A 1 486 ? 11.383 28.547 21.188 1 74.56 486 PRO A CA 1
ATOM 3773 C C . PRO A 1 486 ? 11.266 27.438 22.234 1 74.56 486 PRO A C 1
ATOM 3775 O O . PRO A 1 486 ? 10.156 27.031 22.594 1 74.56 486 PRO A O 1
ATOM 3778 N N . GLY A 1 487 ? 12.375 26.906 22.641 1 69.44 487 GLY A N 1
ATOM 3779 C CA . GLY A 1 487 ? 12.414 25.891 23.688 1 69.44 487 GLY A CA 1
ATOM 3780 C C . GLY A 1 487 ? 12.328 24.469 23.141 1 69.44 487 GLY A C 1
ATOM 3781 O O . GLY A 1 487 ? 12.359 23.516 23.906 1 69.44 487 GLY A O 1
ATOM 3782 N N . HIS A 1 488 ? 12.109 24.328 21.844 1 75.5 488 HIS A N 1
ATOM 3783 C CA . HIS A 1 488 ? 12.039 23.016 21.203 1 75.5 488 HIS A CA 1
ATOM 3784 C C . HIS A 1 488 ? 13.133 22.844 20.156 1 75.5 488 HIS A C 1
ATOM 3786 O O . HIS A 1 488 ? 13.945 23.75 19.953 1 75.5 488 HIS A O 1
ATOM 3792 N N . SER A 1 489 ? 13.078 21.672 19.625 1 79.12 489 SER A N 1
ATOM 3793 C CA . SER A 1 489 ? 14.102 21.406 18.609 1 79.12 489 SER A CA 1
ATOM 3794 C C . SER A 1 489 ? 13.984 22.375 17.438 1 79.12 489 SER A C 1
ATOM 3796 O O . SER A 1 489 ? 12.883 22.781 17.062 1 79.12 489 SER A O 1
ATOM 3798 N N . LEU A 1 490 ? 15.07 22.719 16.875 1 83.75 490 LEU A N 1
ATOM 3799 C CA . LEU A 1 490 ? 15.133 23.719 15.82 1 83.75 490 LEU A CA 1
ATOM 3800 C C . LEU A 1 490 ? 14.484 23.219 14.539 1 83.75 490 LEU A C 1
ATOM 3802 O O . LEU A 1 490 ? 14.883 22.172 14.008 1 83.75 490 LEU A O 1
ATOM 3806 N N . GLU A 1 491 ? 13.414 23.891 14.125 1 81.62 491 GLU A N 1
ATOM 3807 C CA . GLU A 1 491 ? 12.773 23.547 12.859 1 81.62 491 GLU A CA 1
ATOM 3808 C C . GLU A 1 491 ? 13.023 24.625 11.812 1 81.62 491 GLU A C 1
ATOM 3810 O O . GLU A 1 491 ? 13.305 24.312 10.656 1 81.62 491 GLU A O 1
ATOM 3815 N N . ALA A 1 492 ? 12.883 25.828 12.25 1 88.31 492 ALA A N 1
ATOM 3816 C CA . ALA A 1 492 ? 13.078 26.969 11.359 1 88.31 492 ALA A CA 1
ATOM 3817 C C . ALA A 1 492 ? 13.602 28.172 12.125 1 88.31 492 ALA A C 1
ATOM 3819 O O . ALA A 1 492 ? 13.453 28.266 13.352 1 88.31 492 ALA A O 1
ATOM 3820 N N . LEU A 1 493 ? 14.297 29.062 11.352 1 92.44 493 LEU A N 1
ATOM 3821 C CA . LEU A 1 493 ? 14.883 30.266 11.93 1 92.44 493 LEU A CA 1
ATOM 3822 C C . LEU A 1 493 ? 14.586 31.484 11.062 1 92.44 493 LEU A C 1
ATOM 3824 O O . LEU A 1 493 ? 14.594 31.391 9.836 1 92.44 493 LEU A O 1
ATOM 3828 N N . LEU A 1 494 ? 14.25 32.469 11.719 1 93.31 494 LEU A N 1
ATOM 3829 C CA . LEU A 1 494 ? 14.094 33.75 11.055 1 93.31 494 LEU A CA 1
ATOM 3830 C C . LEU A 1 494 ? 15.305 34.656 11.305 1 93.31 494 LEU A C 1
ATOM 3832 O O . LEU A 1 494 ? 15.672 34.875 12.453 1 93.31 494 LEU A O 1
ATOM 3836 N N . LEU A 1 495 ? 15.953 35.062 10.242 1 94.44 495 LEU A N 1
ATOM 3837 C CA . LEU A 1 495 ? 17.109 35.969 10.336 1 94.44 495 LEU A CA 1
ATOM 3838 C C . LEU A 1 495 ? 16.812 37.312 9.727 1 94.44 495 LEU A C 1
ATOM 3840 O O . LEU A 1 495 ? 16.234 37.406 8.641 1 94.44 495 LEU A O 1
ATOM 3844 N N . VAL A 1 496 ? 17.078 38.281 10.43 1 94.12 496 VAL A N 1
ATOM 3845 C CA . VAL A 1 496 ? 16.969 39.656 9.945 1 94.12 496 VAL A CA 1
ATOM 3846 C C . VAL A 1 496 ? 18.328 40.375 10.062 1 94.12 496 VAL A C 1
ATOM 3848 O O . VAL A 1 496 ? 18.906 40.438 11.148 1 94.12 496 VAL A O 1
ATOM 3851 N N . GLY A 1 497 ? 18.828 40.906 8.953 1 92.88 497 GLY A N 1
ATOM 3852 C CA . GLY A 1 497 ? 20.172 41.5 8.945 1 92.88 497 GLY A CA 1
ATOM 3853 C C . GLY A 1 497 ? 20.188 42.906 8.406 1 92.88 497 GLY A C 1
ATOM 3854 O O . GLY A 1 497 ? 19.422 43.25 7.512 1 92.88 497 GLY A O 1
ATOM 3855 N N . ARG A 1 498 ? 21.062 43.656 8.992 1 91.56 498 ARG A N 1
ATOM 3856 C CA . ARG A 1 498 ? 21.359 45 8.523 1 91.56 498 ARG A CA 1
ATOM 3857 C C . ARG A 1 498 ? 22.812 45.125 8.102 1 91.56 498 ARG A C 1
ATOM 3859 O O . ARG A 1 498 ? 23.672 44.406 8.602 1 91.56 498 ARG A O 1
ATOM 3866 N N . THR A 1 499 ? 23.094 46.062 7.23 1 90.62 499 THR A N 1
ATOM 3867 C CA . THR A 1 499 ? 24.453 46.25 6.73 1 90.62 499 THR A CA 1
ATOM 3868 C C . THR A 1 499 ? 25.25 47.188 7.637 1 90.62 499 THR A C 1
ATOM 3870 O O . THR A 1 499 ? 26.469 47.281 7.5 1 90.62 499 THR A O 1
ATOM 3873 N N . GLU A 1 500 ? 24.594 47.844 8.609 1 87.12 500 GLU A N 1
ATOM 3874 C CA . GLU A 1 500 ? 25.25 48.719 9.57 1 87.12 500 GLU A CA 1
ATOM 3875 C C . GLU A 1 500 ? 25.109 48.188 10.992 1 87.12 500 GLU A C 1
ATOM 3877 O O . GLU A 1 500 ? 24.109 47.562 11.328 1 87.12 500 GLU A O 1
ATOM 3882 N N . PRO A 1 501 ? 26.172 48.438 11.773 1 85.31 501 PRO A N 1
ATOM 3883 C CA . PRO A 1 501 ? 26.031 48.031 13.172 1 85.31 501 PRO A CA 1
ATOM 3884 C C . PRO A 1 501 ? 24.922 48.812 13.891 1 85.31 501 PRO A C 1
ATOM 3886 O O . PRO A 1 501 ? 24.891 50.031 13.805 1 85.31 501 PRO A O 1
ATOM 3889 N N . THR A 1 502 ? 23.938 48.094 14.266 1 82.88 502 THR A N 1
ATOM 3890 C CA . THR A 1 502 ? 22.781 48.75 14.875 1 82.88 502 THR A CA 1
ATOM 3891 C C . THR A 1 502 ? 22.406 48.031 16.188 1 82.88 502 THR A C 1
ATOM 3893 O O . THR A 1 502 ? 22.578 46.812 16.312 1 82.88 502 THR A O 1
ATOM 3896 N N . LEU A 1 503 ? 22.078 48.875 17.188 1 82.12 503 LEU A N 1
ATOM 3897 C CA . LEU A 1 503 ? 21.562 48.312 18.438 1 82.12 503 LEU A CA 1
ATOM 3898 C C . LEU A 1 503 ? 20.078 48 18.297 1 82.12 503 LEU A C 1
ATOM 3900 O O . LEU A 1 503 ? 19.281 48.844 17.844 1 82.12 503 LEU A O 1
ATOM 3904 N N . TRP A 1 504 ? 19.703 46.719 18.469 1 86.5 504 TRP A N 1
ATOM 3905 C CA . TRP A 1 504 ? 18.328 46.25 18.375 1 86.5 504 TRP A CA 1
ATOM 3906 C C . TRP A 1 504 ? 17.594 46.438 19.703 1 86.5 504 TRP A C 1
ATOM 3908 O O . TRP A 1 504 ? 18.016 45.906 20.719 1 86.5 504 TRP A O 1
ATOM 3918 N N . GLY A 1 505 ? 16.547 47.188 19.75 1 76.19 505 GLY A N 1
ATOM 3919 C CA . GLY A 1 505 ? 15.75 47.406 20.953 1 76.19 505 GLY A CA 1
ATOM 3920 C C . GLY A 1 505 ? 14.992 46.156 21.391 1 76.19 505 GLY A C 1
ATOM 3921 O O . GLY A 1 505 ? 14.875 45.188 20.641 1 76.19 505 GLY A O 1
ATOM 3922 N N . LYS A 1 506 ? 14.57 46.125 22.609 1 76.69 506 LYS A N 1
ATOM 3923 C CA . LYS A 1 506 ? 13.805 45 23.141 1 76.69 506 LYS A CA 1
ATOM 3924 C C . LYS A 1 506 ? 12.477 44.875 22.406 1 76.69 506 LYS A C 1
ATOM 3926 O O . LYS A 1 506 ? 12 43.75 22.203 1 76.69 506 LYS A O 1
ATOM 3931 N N . GLY A 1 507 ? 11.906 45.969 22.031 1 72.38 507 GLY A N 1
ATOM 3932 C CA . GLY A 1 507 ? 10.664 45.938 21.266 1 72.38 507 GLY A CA 1
ATOM 3933 C C . GLY A 1 507 ? 10.828 45.281 19.906 1 72.38 507 GLY A C 1
ATOM 3934 O O . GLY A 1 507 ? 9.961 44.5 19.469 1 72.38 507 GLY A O 1
ATOM 3935 N N . GLN A 1 508 ? 11.961 45.562 19.312 1 81.75 508 GLN A N 1
ATOM 3936 C CA . GLN A 1 508 ? 12.234 44.969 18.016 1 81.75 508 GLN A CA 1
ATOM 3937 C C . GLN A 1 508 ? 12.492 43.469 18.141 1 81.75 508 GLN A C 1
ATOM 3939 O O . GLN A 1 508 ? 12.047 42.688 17.312 1 81.75 508 GLN A O 1
ATOM 3944 N N . GLN A 1 509 ? 13.156 43.062 19.219 1 87.62 509 GLN A N 1
ATOM 3945 C CA . GLN A 1 509 ? 13.43 41.656 19.453 1 87.62 509 GLN A CA 1
ATOM 3946 C C . GLN A 1 509 ? 12.133 40.906 19.703 1 87.62 509 GLN A C 1
ATOM 3948 O O . GLN A 1 509 ? 11.961 39.781 19.188 1 87.62 509 GLN A O 1
ATOM 3953 N N . THR A 1 510 ? 11.312 41.5 20.438 1 78.06 510 THR A N 1
ATOM 3954 C CA . THR A 1 510 ? 10.039 40.844 20.719 1 78.06 510 THR A CA 1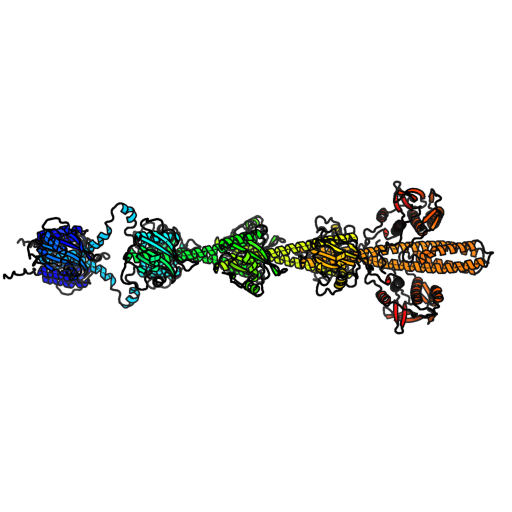
ATOM 3955 C C . THR A 1 510 ? 9.188 40.75 19.469 1 78.06 510 THR A C 1
ATOM 3957 O O . THR A 1 510 ? 8.5 39.75 19.25 1 78.06 510 THR A O 1
ATOM 3960 N N . LEU A 1 511 ? 9.219 41.75 18.672 1 78 511 LEU A N 1
ATOM 3961 C CA . LEU A 1 511 ? 8.445 41.75 17.438 1 78 511 LEU A CA 1
ATOM 3962 C C . LEU A 1 511 ? 8.93 40.656 16.5 1 78 511 LEU A C 1
ATOM 3964 O O . LEU A 1 511 ? 8.117 39.906 15.953 1 78 511 LEU A O 1
ATOM 3968 N N . VAL A 1 512 ? 10.227 40.562 16.328 1 87.19 512 VAL A N 1
ATOM 3969 C CA . VAL A 1 512 ? 10.789 39.562 15.414 1 87.19 512 VAL A CA 1
ATOM 3970 C C . VAL A 1 512 ? 10.5 38.156 15.938 1 87.19 512 VAL A C 1
ATOM 3972 O O . VAL A 1 512 ? 10.242 37.25 15.156 1 87.19 512 VAL A O 1
ATOM 3975 N N . GLN A 1 513 ? 10.547 38 17.203 1 84.38 513 GLN A N 1
ATOM 3976 C CA . GLN A 1 513 ? 10.25 36.688 17.781 1 84.38 513 GLN A CA 1
ATOM 3977 C C . GLN A 1 513 ? 8.789 36.312 17.547 1 84.38 513 GLN A C 1
ATOM 3979 O O . GLN A 1 513 ? 8.477 35.125 17.266 1 84.38 513 GLN A O 1
ATOM 3984 N N . GLU A 1 514 ? 7.918 37.25 17.688 1 76.38 514 GLU A N 1
ATOM 3985 C CA . GLU A 1 514 ? 6.504 36.969 17.453 1 76.38 514 GLU A CA 1
ATOM 3986 C C . GLU A 1 514 ? 6.246 36.625 15.992 1 76.38 514 GLU A C 1
ATOM 3988 O O . GLU A 1 514 ? 5.461 35.719 15.695 1 76.38 514 GLU A O 1
ATOM 3993 N N . VAL A 1 515 ? 6.91 37.344 15.164 1 79.19 515 VAL A N 1
ATOM 3994 C CA . VAL A 1 515 ? 6.758 37.062 13.742 1 79.19 515 VAL A CA 1
ATOM 3995 C C . VAL A 1 515 ? 7.336 35.688 13.422 1 79.19 515 VAL A C 1
ATOM 3997 O O . VAL A 1 515 ? 6.77 34.938 12.625 1 79.19 515 VAL A O 1
ATOM 4000 N N . ALA A 1 516 ? 8.469 35.406 14 1 83.56 516 ALA A N 1
ATOM 4001 C CA . ALA A 1 516 ? 9.086 34.094 13.789 1 83.56 516 ALA A CA 1
ATOM 4002 C C . ALA A 1 516 ? 8.148 32.969 14.227 1 83.56 516 ALA A C 1
ATOM 4004 O O . ALA A 1 516 ? 8.047 31.938 13.555 1 83.56 516 ALA A O 1
ATOM 4005 N N . ARG A 1 517 ? 7.547 33.125 15.312 1 76.56 517 ARG A N 1
ATOM 4006 C CA . ARG A 1 517 ? 6.609 32.125 15.805 1 76.56 517 ARG A CA 1
ATOM 4007 C C . ARG A 1 517 ? 5.457 31.922 14.828 1 76.56 517 ARG A C 1
ATOM 4009 O O . ARG A 1 517 ? 5.035 30.797 14.578 1 76.56 517 ARG A O 1
ATOM 4016 N N . LEU A 1 518 ? 4.988 33.031 14.344 1 72.31 518 LEU A N 1
ATOM 4017 C CA . LEU A 1 518 ? 3.881 32.938 13.398 1 72.31 518 LEU A CA 1
ATOM 4018 C C . LEU A 1 518 ? 4.324 32.281 12.094 1 72.31 518 LEU A C 1
ATOM 4020 O O . LEU A 1 518 ? 3.59 31.469 11.523 1 72.31 518 LEU A O 1
ATOM 4024 N N . LEU A 1 519 ? 5.5 32.656 11.695 1 77.31 519 LEU A N 1
ATOM 4025 C CA . LEU A 1 519 ? 6.008 32.062 10.469 1 77.31 519 LEU A CA 1
ATOM 4026 C C . LEU A 1 519 ? 6.312 30.578 10.664 1 77.31 519 LEU A C 1
ATOM 4028 O O . LEU A 1 519 ? 6.246 29.781 9.719 1 77.31 519 LEU A O 1
ATOM 4032 N N . GLY A 1 520 ? 6.719 30.234 11.852 1 75.75 520 GLY A N 1
ATOM 4033 C CA . GLY A 1 520 ? 6.922 28.828 12.172 1 75.75 520 GLY A CA 1
ATOM 4034 C C . GLY A 1 520 ? 5.664 28 12.008 1 75.75 520 GLY A C 1
ATOM 4035 O O . GLY A 1 520 ? 5.727 26.844 11.547 1 75.75 520 GLY A O 1
ATOM 4036 N N . LEU A 1 521 ? 4.555 28.578 12.297 1 70.62 521 LEU A N 1
ATOM 4037 C CA . LEU A 1 521 ? 3.287 27.875 12.117 1 70.62 521 LEU A CA 1
ATOM 4038 C C . LEU A 1 521 ? 3.006 27.625 10.641 1 70.62 521 LEU A C 1
ATOM 4040 O O . LEU A 1 521 ? 2.549 26.547 10.266 1 70.62 521 LEU A O 1
ATOM 4044 N N . ILE A 1 522 ? 3.393 28.578 9.906 1 69.38 522 ILE A N 1
ATOM 4045 C CA . ILE A 1 522 ? 3.168 28.453 8.469 1 69.38 522 ILE A CA 1
ATOM 4046 C C . ILE A 1 522 ? 4.113 27.422 7.879 1 69.38 522 ILE A C 1
ATOM 4048 O O . ILE A 1 522 ? 3.711 26.594 7.051 1 69.38 522 ILE A O 1
ATOM 4052 N N . SER A 1 523 ? 5.273 27.625 8.352 1 72.88 523 SER A N 1
ATOM 4053 C CA . SER A 1 523 ? 6.273 26.703 7.844 1 72.88 523 SER A CA 1
ATOM 4054 C C . SER A 1 523 ? 5.941 25.266 8.227 1 72.88 523 SER A C 1
ATOM 4056 O O . SER A 1 523 ? 6.121 24.344 7.426 1 72.88 523 SER A O 1
ATOM 4058 N N . HIS A 1 524 ? 5.461 25.109 9.383 1 72.5 524 HIS A N 1
ATOM 4059 C CA . HIS A 1 524 ? 5.086 23.781 9.836 1 72.5 524 HIS A CA 1
ATOM 4060 C C . HIS A 1 524 ? 3.896 23.234 9.047 1 72.5 524 HIS A C 1
ATOM 4062 O O . HIS A 1 524 ? 3.863 22.062 8.695 1 72.5 524 HIS A O 1
ATOM 4068 N N . GLN A 1 525 ? 2.969 24.109 8.852 1 70.12 525 GLN A N 1
ATOM 4069 C CA . GLN A 1 525 ? 1.819 23.703 8.055 1 70.12 525 GLN A CA 1
ATOM 4070 C C . GLN A 1 525 ? 2.246 23.297 6.645 1 70.12 525 GLN A C 1
ATOM 4072 O O . GLN A 1 525 ? 1.749 22.312 6.098 1 70.12 525 GLN A O 1
ATOM 4077 N N . TRP A 1 526 ? 3.148 24 6.203 1 71.75 526 TRP A N 1
ATOM 4078 C CA . TRP A 1 526 ? 3.621 23.703 4.855 1 71.75 526 TRP A CA 1
ATOM 4079 C C . TRP A 1 526 ? 4.379 22.391 4.82 1 71.75 526 TRP A C 1
ATOM 4081 O O . TRP A 1 526 ? 4.223 21.594 3.887 1 71.75 526 TRP A O 1
ATOM 4091 N N . GLN A 1 527 ? 5.164 22.25 5.816 1 73.56 527 GLN A N 1
ATOM 4092 C CA . GLN A 1 527 ? 5.91 21 5.883 1 73.56 527 GLN A CA 1
ATOM 4093 C C . GLN A 1 527 ? 4.969 19.797 6.016 1 73.56 527 GLN A C 1
ATOM 4095 O O . GLN A 1 527 ? 5.203 18.75 5.422 1 73.56 527 GLN A O 1
ATOM 4100 N N . LEU A 1 528 ? 3.92 20.016 6.766 1 73.44 528 LEU A N 1
ATOM 4101 C CA . LEU A 1 528 ? 2.936 18.953 6.934 1 73.44 528 LEU A CA 1
ATOM 4102 C C . LEU A 1 528 ? 2.193 18.688 5.625 1 73.44 528 LEU A C 1
ATOM 4104 O O . LEU A 1 528 ? 1.945 17.531 5.27 1 73.44 528 LEU A O 1
ATOM 4108 N N . GLN A 1 529 ? 1.956 19.734 4.953 1 74.56 529 GLN A N 1
ATOM 4109 C CA . GLN A 1 529 ? 1.275 19.578 3.672 1 74.56 529 GLN A CA 1
ATOM 4110 C C . GLN A 1 529 ? 2.182 18.891 2.646 1 74.56 529 GLN A C 1
ATOM 4112 O O . GLN A 1 529 ? 1.728 18.047 1.869 1 74.56 529 GLN A O 1
ATOM 4117 N N . LYS A 1 530 ? 3.4 19.359 2.676 1 73.88 530 LYS A N 1
ATOM 4118 C CA . LYS A 1 530 ? 4.359 18.75 1.761 1 73.88 530 LYS A CA 1
ATOM 4119 C C . LYS A 1 530 ? 4.527 17.266 2.051 1 73.88 530 LYS A C 1
ATOM 4121 O O . LYS A 1 530 ? 4.551 16.438 1.128 1 73.88 530 LYS A O 1
ATOM 4126 N N . THR A 1 531 ? 4.609 16.984 3.291 1 76.69 531 THR A N 1
ATOM 4127 C CA . THR A 1 531 ? 4.742 15.594 3.688 1 76.69 531 THR A CA 1
ATOM 4128 C C . THR A 1 531 ? 3.502 14.797 3.297 1 76.69 531 THR A C 1
ATOM 4130 O O . THR A 1 531 ? 3.605 13.664 2.82 1 76.69 531 THR A O 1
ATOM 4133 N N . ASN A 1 532 ? 2.4 15.398 3.439 1 79.12 532 ASN A N 1
ATOM 4134 C CA . ASN A 1 532 ? 1.153 14.734 3.08 1 79.12 532 ASN A CA 1
ATOM 4135 C C . ASN A 1 532 ? 1.06 14.492 1.576 1 79.12 532 ASN A C 1
ATOM 4137 O O . ASN A 1 532 ? 0.617 13.43 1.141 1 79.12 532 ASN A O 1
ATOM 4141 N N . THR A 1 533 ? 1.493 15.453 0.922 1 81.25 533 THR A N 1
ATOM 4142 C CA . THR A 1 533 ? 1.436 15.32 -0.53 1 81.25 533 THR A CA 1
ATOM 4143 C C . THR A 1 533 ? 2.428 14.266 -1.015 1 81.25 533 THR A C 1
ATOM 4145 O O . THR A 1 533 ? 2.117 13.484 -1.914 1 81.25 533 THR A O 1
ATOM 4148 N N . GLN A 1 534 ? 3.555 14.328 -0.43 1 83.19 534 GLN A N 1
ATOM 4149 C CA . GLN A 1 534 ? 4.555 13.328 -0.799 1 83.19 534 GLN A CA 1
ATOM 4150 C C . GLN A 1 534 ? 4.09 11.922 -0.431 1 83.19 534 GLN A C 1
ATOM 4152 O O . GLN A 1 534 ? 4.281 10.977 -1.2 1 83.19 534 GLN A O 1
ATOM 4157 N N . GLN A 1 535 ? 3.529 11.836 0.66 1 83.62 535 GLN A N 1
ATOM 4158 C CA . GLN A 1 535 ? 3.01 10.539 1.093 1 83.62 535 GLN A CA 1
ATOM 4159 C C . GLN A 1 535 ? 1.913 10.047 0.155 1 83.62 535 GLN A C 1
ATOM 4161 O O . GLN A 1 535 ? 1.865 8.859 -0.183 1 83.62 535 GLN A O 1
ATOM 4166 N N . GLU A 1 536 ? 1.113 10.977 -0.245 1 83.5 536 GLU A N 1
ATOM 4167 C CA . GLU A 1 536 ? 0.028 10.602 -1.146 1 83.5 536 GLU A CA 1
ATOM 4168 C C . GLU A 1 536 ? 0.563 10.203 -2.52 1 83.5 536 GLU A C 1
ATOM 4170 O O . GLU A 1 536 ? 0.065 9.266 -3.137 1 83.5 536 GLU A O 1
ATOM 4175 N N . GLN A 1 537 ? 1.543 10.891 -2.922 1 87.12 537 GLN A N 1
ATOM 4176 C CA . GLN A 1 537 ? 2.121 10.586 -4.227 1 87.12 537 GLN A CA 1
ATOM 4177 C C . GLN A 1 537 ? 2.809 9.227 -4.219 1 87.12 537 GLN A C 1
ATOM 4179 O O . GLN A 1 537 ? 2.639 8.438 -5.152 1 87.12 537 GLN A O 1
ATOM 4184 N N . VAL A 1 538 ? 3.594 8.961 -3.23 1 88.81 538 VAL A N 1
ATOM 4185 C CA . VAL A 1 538 ? 4.297 7.688 -3.115 1 88.81 538 VAL A CA 1
ATOM 4186 C C . VAL A 1 538 ? 3.291 6.551 -2.945 1 88.81 538 VAL A C 1
ATOM 4188 O O . VAL A 1 538 ? 3.434 5.488 -3.557 1 88.81 538 VAL A O 1
ATOM 4191 N N . ARG A 1 539 ? 2.289 6.762 -2.186 1 85.62 539 ARG A N 1
ATOM 4192 C CA . ARG A 1 539 ? 1.256 5.754 -1.979 1 85.62 539 ARG A CA 1
ATOM 4193 C C . ARG A 1 539 ? 0.515 5.453 -3.277 1 85.62 539 ARG A C 1
ATOM 4195 O O . ARG A 1 539 ? 0.294 4.289 -3.617 1 85.62 539 ARG A O 1
ATOM 4202 N N . SER A 1 540 ? 0.154 6.516 -3.934 1 88.25 540 SER A N 1
ATOM 4203 C CA . SER A 1 540 ? -0.581 6.332 -5.18 1 88.25 540 SER A CA 1
ATOM 4204 C C . SER A 1 540 ? 0.257 5.586 -6.211 1 88.25 540 SER A C 1
ATOM 4206 O O . SER A 1 540 ? -0.257 4.723 -6.93 1 88.25 540 SER A O 1
ATOM 4208 N N . ALA A 1 541 ? 1.5 5.918 -6.285 1 91.81 541 ALA A N 1
ATOM 4209 C CA . ALA A 1 541 ? 2.395 5.234 -7.215 1 91.81 541 ALA A CA 1
ATOM 4210 C C . ALA A 1 541 ? 2.562 3.766 -6.832 1 91.81 541 ALA A C 1
ATOM 4212 O O . ALA A 1 541 ? 2.586 2.889 -7.699 1 91.81 541 ALA A O 1
ATOM 4213 N N . MET A 1 542 ? 2.75 3.52 -5.625 1 92.25 542 MET A N 1
ATOM 4214 C CA . MET A 1 542 ? 2.883 2.148 -5.145 1 92.25 542 MET A CA 1
ATOM 4215 C C . MET A 1 542 ? 1.636 1.333 -5.469 1 92.25 542 MET A C 1
ATOM 4217 O O . MET A 1 542 ? 1.736 0.206 -5.953 1 92.25 542 MET A O 1
ATOM 4221 N N . LEU A 1 543 ? 0.422 1.907 -5.219 1 88.56 543 LEU A N 1
ATOM 4222 C CA . LEU A 1 543 ? -0.834 1.212 -5.477 1 88.56 543 LEU A CA 1
ATOM 4223 C C . LEU A 1 543 ? -1.026 0.97 -6.973 1 88.56 543 LEU A C 1
ATOM 4225 O O . LEU A 1 543 ? -1.52 -0.086 -7.375 1 88.56 543 LEU A O 1
ATOM 4229 N N . ALA A 1 544 ? -0.598 1.953 -7.719 1 90.31 544 ALA A N 1
ATOM 4230 C CA . ALA A 1 544 ? -0.661 1.772 -9.164 1 90.31 544 ALA A CA 1
ATOM 4231 C C . ALA A 1 544 ? 0.245 0.63 -9.617 1 90.31 544 ALA A C 1
ATOM 4233 O O . ALA A 1 544 ? -0.116 -0.144 -10.508 1 90.31 544 ALA A O 1
ATOM 4234 N N . GLY A 1 545 ? 1.438 0.573 -9.055 1 92.75 545 GLY A N 1
ATOM 4235 C CA . GLY A 1 545 ? 2.346 -0.522 -9.352 1 92.75 545 GLY A CA 1
ATOM 4236 C C . GLY A 1 545 ? 1.787 -1.881 -8.977 1 92.75 545 GLY A C 1
ATOM 4237 O O . GLY A 1 545 ? 1.897 -2.84 -9.742 1 92.75 545 GLY A O 1
ATOM 4238 N N . LEU A 1 546 ? 1.13 -2.033 -7.82 1 91.06 546 LEU A N 1
ATOM 4239 C CA . LEU A 1 546 ? 0.527 -3.283 -7.375 1 91.06 546 LEU A CA 1
ATOM 4240 C C . LEU A 1 546 ? -0.575 -3.729 -8.328 1 91.06 546 LEU A C 1
ATOM 4242 O O . LEU A 1 546 ? -0.64 -4.898 -8.711 1 91.06 546 LEU A O 1
ATOM 4246 N N . ARG A 1 547 ? -1.368 -2.787 -8.789 1 87.88 547 ARG A N 1
ATOM 4247 C CA . ARG A 1 547 ? -2.463 -3.098 -9.695 1 87.88 547 ARG A CA 1
ATOM 4248 C C . ARG A 1 547 ? -1.935 -3.559 -11.055 1 87.88 547 ARG A C 1
ATOM 4250 O O . ARG A 1 547 ? -2.465 -4.5 -11.641 1 87.88 547 ARG A O 1
ATOM 4257 N N . ALA A 1 548 ? -0.911 -2.918 -11.5 1 91.31 548 ALA A N 1
ATOM 4258 C CA . ALA A 1 548 ? -0.335 -3.264 -12.797 1 91.31 548 ALA A CA 1
ATOM 4259 C C . ALA A 1 548 ? 0.249 -4.676 -12.773 1 91.31 548 ALA A C 1
ATOM 4261 O O . ALA A 1 548 ? 0.108 -5.422 -13.742 1 91.31 548 ALA A O 1
ATOM 4262 N N . LEU A 1 549 ? 0.899 -5.023 -11.703 1 92.62 549 LEU A N 1
ATOM 4263 C CA . LEU A 1 549 ? 1.515 -6.344 -11.594 1 92.62 549 LEU A CA 1
ATOM 4264 C C . LEU A 1 549 ? 0.452 -7.434 -11.508 1 92.62 549 LEU A C 1
ATOM 4266 O O . LEU A 1 549 ? 0.629 -8.523 -12.047 1 92.62 549 LEU A O 1
ATOM 4270 N N . GLN A 1 550 ? -0.645 -7.16 -10.891 1 85.69 550 GLN A N 1
ATOM 4271 C CA . GLN A 1 550 ? -1.707 -8.141 -10.711 1 85.69 550 GLN A CA 1
ATOM 4272 C C . GLN A 1 550 ? -2.428 -8.422 -12.023 1 85.69 550 GLN A C 1
ATOM 4274 O O . GLN A 1 550 ? -2.953 -9.516 -12.227 1 85.69 550 GLN A O 1
ATOM 4279 N N . ARG A 1 551 ? -2.357 -7.508 -12.922 1 82.5 551 ARG A N 1
ATOM 4280 C CA . ARG A 1 551 ? -3.096 -7.641 -14.18 1 82.5 551 ARG A CA 1
ATOM 4281 C C . ARG A 1 551 ? -2.246 -8.328 -15.242 1 82.5 551 ARG A C 1
ATOM 4283 O O . ARG A 1 551 ? -2.754 -8.703 -16.297 1 82.5 551 ARG A O 1
ATOM 4290 N N . THR A 1 552 ? -0.988 -8.586 -14.93 1 85.5 552 THR A N 1
ATOM 4291 C CA . THR A 1 552 ? -0.087 -9.156 -15.93 1 85.5 552 THR A CA 1
ATOM 4292 C C . THR A 1 552 ? 0.145 -10.641 -15.664 1 85.5 552 THR A C 1
ATOM 4294 O O . THR A 1 552 ? 0.529 -11.023 -14.562 1 85.5 552 THR A O 1
ATOM 4297 N N . GLN A 1 553 ? -0.117 -11.484 -16.656 1 80.88 553 GLN A N 1
ATOM 4298 C CA . GLN A 1 553 ? -0.011 -12.922 -16.469 1 80.88 553 GLN A CA 1
ATOM 4299 C C . GLN A 1 553 ? 1.208 -13.492 -17.188 1 80.88 553 GLN A C 1
ATOM 4301 O O . GLN A 1 553 ? 1.675 -14.586 -16.875 1 80.88 553 GLN A O 1
ATOM 4306 N N . ASN A 1 554 ? 1.771 -12.773 -18.109 1 88.81 554 ASN A N 1
ATOM 4307 C CA . ASN A 1 554 ? 2.959 -13.203 -18.828 1 88.81 554 ASN A CA 1
ATOM 4308 C C . ASN A 1 554 ? 4.238 -12.789 -18.109 1 88.81 554 ASN A C 1
ATOM 4310 O O . ASN A 1 554 ? 4.371 -11.641 -17.688 1 88.81 554 ASN A O 1
ATOM 4314 N N . LEU A 1 555 ? 5.141 -13.719 -18.016 1 92.69 555 LEU A N 1
ATOM 4315 C CA . LEU A 1 555 ? 6.336 -13.492 -17.203 1 92.69 555 LEU A CA 1
ATOM 4316 C C . LEU A 1 555 ? 7.168 -12.344 -17.766 1 92.69 555 LEU A C 1
ATOM 4318 O O . LEU A 1 555 ? 7.629 -11.477 -17.031 1 92.69 555 LEU A O 1
ATOM 4322 N N . GLU A 1 556 ? 7.453 -12.344 -19.125 1 92.5 556 GLU A N 1
ATOM 4323 C CA . GLU A 1 556 ? 8.273 -11.305 -19.75 1 92.5 556 GLU A CA 1
ATOM 4324 C C . GLU A 1 556 ? 7.633 -9.93 -19.594 1 92.5 556 GLU A C 1
ATOM 4326 O O . GLU A 1 556 ? 8.32 -8.953 -19.266 1 92.5 556 GLU A O 1
ATOM 4331 N N . ARG A 1 557 ? 6.387 -9.93 -19.828 1 93.75 557 ARG A N 1
ATOM 4332 C CA . ARG A 1 557 ? 5.66 -8.672 -19.672 1 93.75 557 ARG A CA 1
ATOM 4333 C C . ARG A 1 557 ? 5.625 -8.234 -18.219 1 93.75 557 ARG A C 1
ATOM 4335 O O . ARG A 1 557 ? 5.652 -7.039 -17.906 1 93.75 557 ARG A O 1
ATOM 4342 N N . LEU A 1 558 ? 5.488 -9.188 -17.312 1 95.62 558 LEU A N 1
ATOM 4343 C CA . LEU A 1 558 ? 5.477 -8.906 -15.875 1 95.62 558 LEU A CA 1
ATOM 4344 C C . LEU A 1 558 ? 6.777 -8.234 -15.445 1 95.62 558 LEU A C 1
ATOM 4346 O O . LEU A 1 558 ? 6.762 -7.273 -14.68 1 95.62 558 LEU A O 1
ATOM 4350 N N . GLU A 1 559 ? 7.879 -8.758 -15.93 1 96.38 559 GLU A N 1
ATOM 4351 C CA . GLU A 1 559 ? 9.18 -8.195 -15.594 1 96.38 559 GLU A CA 1
ATOM 4352 C C . GLU A 1 559 ? 9.297 -6.75 -16.062 1 96.38 559 GLU A C 1
ATOM 4354 O O . GLU A 1 559 ? 9.664 -5.867 -15.289 1 96.38 559 GLU A O 1
ATOM 4359 N N . LEU A 1 560 ? 8.906 -6.48 -17.281 1 95.75 560 LEU A N 1
ATOM 4360 C CA . LEU A 1 560 ? 9.023 -5.137 -17.844 1 95.75 560 LEU A CA 1
ATOM 4361 C C . LEU A 1 560 ? 8.055 -4.176 -17.156 1 95.75 560 LEU A C 1
ATOM 4363 O O . LEU A 1 560 ? 8.414 -3.035 -16.859 1 95.75 560 LEU A O 1
ATOM 4367 N N . THR A 1 561 ? 6.852 -4.617 -16.922 1 95.75 561 THR A N 1
ATOM 4368 C CA . THR A 1 561 ? 5.867 -3.791 -16.234 1 95.75 561 THR A CA 1
ATOM 4369 C C . THR A 1 561 ? 6.34 -3.459 -14.828 1 95.75 561 THR A C 1
ATOM 4371 O O . THR A 1 561 ? 6.203 -2.32 -14.367 1 95.75 561 THR A O 1
ATOM 4374 N N . GLY A 1 562 ? 6.824 -4.465 -14.102 1 96.62 562 GLY A N 1
ATOM 4375 C CA . GLY A 1 562 ? 7.344 -4.23 -12.758 1 96.62 562 GLY A CA 1
ATOM 4376 C C . GLY A 1 562 ? 8.461 -3.209 -12.727 1 96.62 562 GLY A C 1
ATOM 4377 O O . GLY A 1 562 ? 8.477 -2.326 -11.867 1 96.62 562 GLY A O 1
ATOM 4378 N N . LEU A 1 563 ? 9.367 -3.285 -13.656 1 97.19 563 LEU A N 1
ATOM 4379 C CA . LEU A 1 563 ? 10.508 -2.377 -13.711 1 97.19 563 LEU A CA 1
ATOM 4380 C C . LEU A 1 563 ? 10.062 -0.959 -14.047 1 97.19 563 LEU A C 1
ATOM 4382 O O . LEU A 1 563 ? 10.555 0.008 -13.461 1 97.19 563 LEU A O 1
ATOM 4386 N N . GLN A 1 564 ? 9.125 -0.833 -14.922 1 95.88 564 G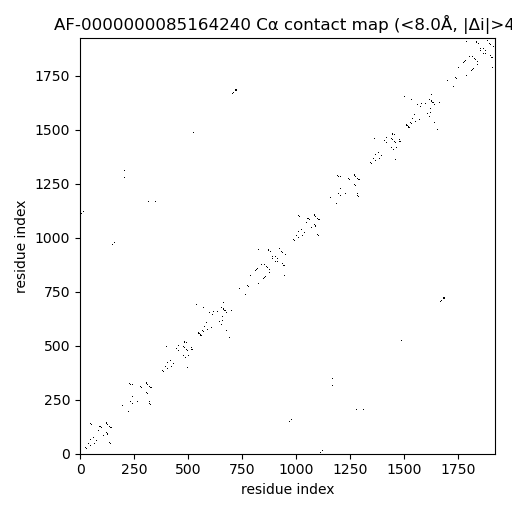LN A N 1
ATOM 4387 C CA . GLN A 1 564 ? 8.617 0.487 -15.273 1 95.88 564 GLN A CA 1
ATOM 4388 C C . GLN A 1 564 ? 7.93 1.146 -14.078 1 95.88 564 GLN A C 1
ATOM 4390 O O . GLN A 1 564 ? 8.086 2.348 -13.859 1 95.88 564 GLN A O 1
ATOM 4395 N N . GLN A 1 565 ? 7.148 0.375 -13.359 1 96.44 565 GLN A N 1
ATOM 4396 C CA . GLN A 1 565 ? 6.457 0.911 -12.195 1 96.44 565 GLN A CA 1
ATOM 4397 C C . GLN A 1 565 ? 7.449 1.312 -11.102 1 96.44 565 GLN A C 1
ATOM 4399 O O . GLN A 1 565 ? 7.23 2.293 -10.391 1 96.44 565 GLN A O 1
ATOM 4404 N N . LEU A 1 566 ? 8.508 0.546 -10.977 1 96.94 566 LEU A N 1
ATOM 4405 C CA . LEU A 1 566 ? 9.539 0.881 -10 1 96.94 566 LEU A CA 1
ATOM 4406 C C . LEU A 1 566 ? 10.281 2.148 -10.398 1 96.94 566 LEU A C 1
ATOM 4408 O O . LEU A 1 566 ? 10.648 2.959 -9.547 1 96.94 566 LEU A O 1
ATOM 4412 N N . MET A 1 567 ? 10.477 2.338 -11.711 1 95.56 567 MET A N 1
ATOM 4413 C CA . MET A 1 567 ? 11.102 3.559 -12.219 1 95.56 567 MET A CA 1
ATOM 4414 C C . MET A 1 567 ? 10.242 4.781 -11.898 1 95.56 567 MET A C 1
ATOM 4416 O O . MET A 1 567 ? 10.766 5.82 -11.492 1 95.56 567 MET A O 1
ATOM 4420 N N . ASN A 1 568 ? 8.984 4.641 -11.984 1 93.88 568 ASN A N 1
ATOM 4421 C CA . ASN A 1 568 ? 8.047 5.727 -11.695 1 93.88 568 ASN A CA 1
ATOM 4422 C C . ASN A 1 568 ? 7.965 6.012 -10.203 1 93.88 568 ASN A C 1
ATOM 4424 O O . ASN A 1 568 ? 7.891 7.172 -9.789 1 93.88 568 ASN A O 1
ATOM 4428 N N . LEU A 1 569 ? 7.918 4.953 -9.406 1 95.56 569 LEU A N 1
ATOM 4429 C CA . LEU A 1 569 ? 7.824 5.105 -7.957 1 95.56 569 LEU A CA 1
ATOM 4430 C C . LEU A 1 569 ? 9.055 5.809 -7.402 1 95.56 569 LEU A C 1
ATOM 4432 O O . LEU A 1 569 ? 8.938 6.75 -6.613 1 95.56 569 LEU A O 1
ATOM 4436 N N . MET A 1 570 ? 10.227 5.336 -7.891 1 94.69 570 MET A N 1
ATOM 4437 C CA . MET A 1 570 ? 11.477 5.852 -7.348 1 94.69 570 MET A CA 1
ATOM 4438 C C . MET A 1 570 ? 11.938 7.09 -8.109 1 94.69 570 MET A C 1
ATOM 4440 O O . MET A 1 570 ? 12.82 7.816 -7.648 1 94.69 570 MET A O 1
ATOM 4444 N N . GLN A 1 571 ? 11.32 7.406 -9.211 1 91.69 571 GLN A N 1
ATOM 4445 C CA . GLN A 1 571 ? 11.711 8.516 -10.07 1 91.69 571 GLN A CA 1
ATOM 4446 C C . GLN A 1 571 ? 13.203 8.477 -10.375 1 91.69 571 GLN A C 1
ATOM 4448 O O . GLN A 1 571 ? 13.914 9.453 -10.141 1 91.69 571 GLN A O 1
ATOM 4453 N N . VAL A 1 572 ? 13.633 7.344 -10.867 1 94.44 572 VAL A N 1
ATOM 4454 C CA . VAL A 1 572 ? 15.031 7.117 -11.211 1 94.44 572 VAL A CA 1
ATOM 4455 C C . VAL A 1 572 ? 15.172 6.859 -12.711 1 94.44 572 VAL A C 1
ATOM 4457 O O . VAL A 1 572 ? 14.219 6.426 -13.359 1 94.44 572 VAL A O 1
ATOM 4460 N N . PRO A 1 573 ? 16.344 7.098 -13.227 1 94.31 573 PRO A N 1
ATOM 4461 C CA . PRO A 1 573 ? 16.516 6.938 -14.672 1 94.31 573 PRO A CA 1
ATOM 4462 C C . PRO A 1 573 ? 16.766 5.488 -15.078 1 94.31 573 PRO A C 1
ATOM 4464 O O . PRO A 1 573 ? 16.594 5.129 -16.25 1 94.31 573 PRO A O 1
ATOM 4467 N N . LEU A 1 574 ? 17.234 4.602 -14.117 1 95.06 574 LEU A N 1
ATOM 4468 C CA . LEU A 1 574 ? 17.609 3.246 -14.508 1 95.06 574 LEU A CA 1
ATOM 4469 C C . LEU A 1 574 ? 17.141 2.23 -13.469 1 95.06 574 LEU A C 1
ATOM 4471 O O . LEU A 1 574 ? 17.406 2.395 -12.281 1 95.06 574 LEU A O 1
ATOM 4475 N N . VAL A 1 575 ? 16.469 1.256 -13.891 1 96.38 575 VAL A N 1
ATOM 4476 C CA . VAL A 1 575 ? 16.109 0.053 -13.141 1 96.38 575 VAL A CA 1
ATOM 4477 C C . VAL A 1 575 ? 16.344 -1.182 -14.016 1 96.38 575 VAL A C 1
ATOM 4479 O O . VAL A 1 575 ? 16 -1.188 -15.195 1 96.38 575 VAL A O 1
ATOM 4482 N N . ALA A 1 576 ? 17 -2.164 -13.5 1 96.5 576 ALA A N 1
ATOM 4483 C CA . ALA A 1 576 ? 17.281 -3.381 -14.258 1 96.5 576 ALA A CA 1
ATOM 4484 C C . ALA A 1 576 ? 17.094 -4.621 -13.391 1 96.5 576 ALA A C 1
ATOM 4486 O O . ALA A 1 576 ? 17.141 -4.547 -12.164 1 96.5 576 ALA A O 1
ATOM 4487 N N . LEU A 1 577 ? 16.797 -5.688 -14.016 1 97.69 577 LEU A N 1
ATOM 4488 C CA . LEU A 1 577 ? 16.625 -6.977 -13.359 1 97.69 577 LEU A CA 1
ATOM 4489 C C . LEU A 1 577 ? 17.547 -8.031 -13.953 1 97.69 577 LEU A C 1
ATOM 4491 O O . LEU A 1 577 ? 17.562 -8.234 -15.172 1 97.69 577 LEU A O 1
ATOM 4495 N N . VAL A 1 578 ? 18.406 -8.57 -13.172 1 97.38 578 VAL A N 1
ATOM 4496 C CA . VAL A 1 578 ? 19.172 -9.75 -13.555 1 97.38 578 VAL A CA 1
ATOM 4497 C C . VAL A 1 578 ? 18.406 -11.016 -13.156 1 97.38 578 VAL A C 1
ATOM 4499 O O . VAL A 1 578 ? 18.234 -11.289 -11.969 1 97.38 578 VAL A O 1
ATOM 4502 N N . THR A 1 579 ? 17.906 -11.711 -14.078 1 96.06 579 THR A N 1
ATOM 4503 C CA . THR A 1 579 ? 17.078 -12.875 -13.789 1 96.06 579 THR A CA 1
ATOM 4504 C C . THR A 1 579 ? 17.656 -14.125 -14.43 1 96.06 579 THR A C 1
ATOM 4506 O O . THR A 1 579 ? 18.5 -14.039 -15.336 1 96.06 579 THR A O 1
ATOM 4509 N N . TRP A 1 580 ? 17.312 -15.297 -13.883 1 93.75 580 TRP A N 1
ATOM 4510 C CA . TRP A 1 580 ? 17.781 -16.578 -14.383 1 93.75 580 TRP A CA 1
ATOM 4511 C C . TRP A 1 580 ? 16.719 -17.656 -14.195 1 93.75 580 TRP A C 1
ATOM 4513 O O . TRP A 1 580 ? 15.812 -17.5 -13.383 1 93.75 580 TRP A O 1
ATOM 4523 N N . GLN A 1 581 ? 16.812 -18.656 -14.984 1 88.19 581 GLN A N 1
ATOM 4524 C CA . GLN A 1 581 ? 15.945 -19.828 -14.812 1 88.19 581 GLN A CA 1
ATOM 4525 C C . GLN A 1 581 ? 16.422 -20.703 -13.656 1 88.19 581 GLN A C 1
ATOM 4527 O O . GLN A 1 581 ? 17.625 -20.75 -13.367 1 88.19 581 GLN A O 1
ATOM 4532 N N . PRO A 1 582 ? 15.461 -21.328 -13.023 1 83.81 582 PRO A N 1
ATOM 4533 C CA . PRO A 1 582 ? 15.852 -22.188 -11.906 1 83.81 582 PRO A CA 1
ATOM 4534 C C . PRO A 1 582 ? 16.922 -23.203 -12.281 1 83.81 582 PRO A C 1
ATOM 4536 O O . PRO A 1 582 ? 16.812 -23.875 -13.312 1 83.81 582 PRO A O 1
ATOM 4539 N N . GLY A 1 583 ? 17.984 -23.297 -11.531 1 82.62 583 GLY A N 1
ATOM 4540 C CA . GLY A 1 583 ? 19.062 -24.25 -11.742 1 82.62 583 GLY A CA 1
ATOM 4541 C C . GLY A 1 583 ? 20.219 -23.672 -12.555 1 82.62 583 GLY A C 1
ATOM 4542 O O . GLY A 1 583 ? 21.312 -24.219 -12.547 1 82.62 583 GLY A O 1
ATOM 4543 N N . GLN A 1 584 ? 19.969 -22.594 -13.234 1 88.25 584 GLN A N 1
ATOM 4544 C CA . GLN A 1 584 ? 21.016 -21.969 -14.039 1 88.25 584 GLN A CA 1
ATOM 4545 C C . GLN A 1 584 ? 21.953 -21.125 -13.172 1 88.25 584 GLN A C 1
ATOM 4547 O O . GLN A 1 584 ? 21.547 -20.641 -12.117 1 88.25 584 GLN A O 1
ATOM 4552 N N . THR A 1 585 ? 23.172 -20.984 -13.664 1 91.69 585 THR A N 1
ATOM 4553 C CA . THR A 1 585 ? 24.172 -20.219 -12.906 1 91.69 585 THR A CA 1
ATOM 4554 C C . THR A 1 585 ? 24.5 -18.906 -13.609 1 91.69 585 THR A C 1
ATOM 4556 O O . THR A 1 585 ? 25.359 -18.156 -13.156 1 91.69 585 THR A O 1
ATOM 4559 N N . VAL A 1 586 ? 23.828 -18.719 -14.766 1 94.31 586 VAL A N 1
ATOM 4560 C CA . VAL A 1 586 ? 24.016 -17.469 -15.508 1 94.31 586 VAL A CA 1
ATOM 4561 C C . VAL A 1 586 ? 22.688 -16.734 -15.625 1 94.31 586 VAL A C 1
ATOM 4563 O O . VAL A 1 586 ? 21.641 -17.344 -15.812 1 94.31 586 VAL A O 1
ATOM 4566 N N . GLY A 1 587 ? 22.844 -15.477 -15.414 1 94.38 587 GLY A N 1
ATOM 4567 C CA . GLY A 1 587 ? 21.641 -14.664 -15.508 1 94.38 587 GLY A CA 1
ATOM 4568 C C . GLY A 1 587 ? 21.641 -13.719 -16.688 1 94.38 587 GLY A C 1
ATOM 4569 O O . GLY A 1 587 ? 22.688 -13.469 -17.297 1 94.38 587 GLY A O 1
ATOM 4570 N N . SER A 1 588 ? 20.453 -13.312 -17.094 1 95.62 588 SER A N 1
ATOM 4571 C CA . SER A 1 588 ? 20.266 -12.336 -18.172 1 95.62 588 SER A CA 1
ATOM 4572 C C . SER A 1 588 ? 19.719 -11.023 -17.625 1 95.62 588 SER A C 1
ATOM 4574 O O . SER A 1 588 ? 19.047 -11.008 -16.578 1 95.62 588 SER A O 1
ATOM 4576 N N . ILE A 1 589 ? 20 -9.938 -18.344 1 96 589 ILE A N 1
ATOM 4577 C CA . ILE A 1 589 ? 19.594 -8.617 -17.891 1 96 589 ILE A CA 1
ATOM 4578 C C . ILE A 1 589 ? 18.344 -8.172 -18.641 1 96 589 ILE A C 1
ATOM 4580 O O . ILE A 1 589 ? 18.297 -8.234 -19.859 1 96 589 ILE A O 1
ATOM 4584 N N . VAL A 1 590 ? 17.312 -7.801 -17.906 1 95.75 590 VAL A N 1
ATOM 4585 C CA . VAL A 1 590 ? 16.109 -7.184 -18.453 1 95.75 590 VAL A CA 1
ATOM 4586 C C . VAL A 1 590 ? 16.016 -5.73 -17.984 1 95.75 590 VAL A C 1
ATOM 4588 O O . VAL A 1 590 ? 16.094 -5.445 -16.797 1 95.75 590 VAL A O 1
ATOM 4591 N N . ALA A 1 591 ? 15.938 -4.785 -18.859 1 93.62 591 ALA A N 1
ATOM 4592 C CA . ALA A 1 591 ? 15.852 -3.365 -18.516 1 93.62 591 ALA A CA 1
ATOM 4593 C C . ALA A 1 591 ? 14.977 -2.613 -19.516 1 93.62 591 ALA A C 1
ATOM 4595 O O . ALA A 1 591 ? 15.039 -2.863 -20.719 1 93.62 591 ALA A O 1
ATOM 4596 N N . PRO A 1 592 ? 14.062 -1.813 -18.953 1 91.38 592 PRO A N 1
ATOM 4597 C CA . PRO A 1 592 ? 13.352 -0.919 -19.875 1 91.38 592 PRO A CA 1
ATOM 4598 C C . PRO A 1 592 ? 14.266 0.13 -20.5 1 91.38 592 PRO A C 1
ATOM 4600 O O . PRO A 1 592 ? 15.391 0.335 -20.031 1 91.38 592 PRO A O 1
ATOM 4603 N N . PRO A 1 593 ? 13.805 0.682 -21.547 1 83.75 593 PRO A N 1
ATOM 4604 C CA . PRO A 1 593 ? 14.633 1.74 -22.125 1 83.75 593 PRO A CA 1
ATOM 4605 C C . PRO A 1 593 ? 14.914 2.879 -21.141 1 83.75 593 PRO A C 1
ATOM 4607 O O . PRO A 1 593 ? 14.008 3.318 -20.438 1 83.75 593 PRO A O 1
ATOM 4610 N N . PRO A 1 594 ? 16.219 3.186 -21.031 1 76.75 594 PRO A N 1
ATOM 4611 C CA . PRO A 1 594 ? 16.562 4.246 -20.094 1 76.75 594 PRO A CA 1
ATOM 4612 C C . PRO A 1 594 ? 15.961 5.598 -20.469 1 76.75 594 PRO A C 1
ATOM 4614 O O . PRO A 1 594 ? 15.75 5.871 -21.656 1 76.75 594 PRO A O 1
ATOM 4617 N N . SER A 1 595 ? 15.641 6.301 -19.438 1 78 595 SER A N 1
ATOM 4618 C CA . SER A 1 595 ? 15.094 7.637 -19.656 1 78 595 SER A CA 1
ATOM 4619 C C . SER A 1 595 ? 16.172 8.609 -20.109 1 78 595 SER A C 1
ATOM 4621 O O . SER A 1 595 ? 15.859 9.617 -20.766 1 78 595 SER A O 1
ATOM 4623 N N . HIS A 1 596 ? 17.453 8.352 -19.672 1 84.69 596 HIS A N 1
ATOM 4624 C CA . HIS A 1 596 ? 18.578 9.211 -20.031 1 84.69 596 HIS A CA 1
ATOM 4625 C C . HIS A 1 596 ? 19.719 8.406 -20.656 1 84.69 596 HIS A C 1
ATOM 4627 O O . HIS A 1 596 ? 20.062 7.328 -20.156 1 84.69 596 HIS A O 1
ATOM 4633 N N . PRO A 1 597 ? 20.328 8.82 -21.656 1 83.44 597 PRO A N 1
ATOM 4634 C CA . PRO A 1 597 ? 21.359 8.07 -22.391 1 83.44 597 PRO A CA 1
ATOM 4635 C C . PRO A 1 597 ? 22.609 7.82 -21.562 1 83.44 597 PRO A C 1
ATOM 4637 O O . PRO A 1 597 ? 23.406 6.934 -21.891 1 83.44 597 PRO A O 1
ATOM 4640 N N . LYS A 1 598 ? 22.797 8.586 -20.516 1 89.62 598 LYS A N 1
ATOM 4641 C CA . LYS A 1 598 ? 24.016 8.43 -19.734 1 89.62 598 LYS A CA 1
ATOM 4642 C C . LYS A 1 598 ? 23.859 7.332 -18.688 1 89.62 598 LYS A C 1
ATOM 4644 O O . LYS A 1 598 ? 24.797 7.016 -17.953 1 89.62 598 LYS A O 1
ATOM 4649 N N . PHE A 1 599 ? 22.75 6.84 -18.594 1 90.94 599 PHE A N 1
ATOM 4650 C CA . PHE A 1 599 ? 22.484 5.699 -17.734 1 90.94 599 PHE A CA 1
ATOM 4651 C C . PHE A 1 599 ? 22.375 4.414 -18.531 1 90.94 599 PHE A C 1
ATOM 4653 O O . PHE A 1 599 ? 21.281 3.875 -18.719 1 90.94 599 PHE A O 1
ATOM 4660 N N . VAL A 1 600 ? 23.562 3.904 -19.031 1 85.31 600 VAL A N 1
ATOM 4661 C CA . VAL A 1 600 ? 23.594 2.783 -19.969 1 85.31 600 VAL A CA 1
ATOM 4662 C C . VAL A 1 600 ? 23.922 1.496 -19.219 1 85.31 600 VAL A C 1
ATOM 4664 O O . VAL A 1 600 ? 24.75 1.501 -18.297 1 85.31 600 VAL A O 1
ATOM 4667 N N . ILE A 1 601 ? 23.234 0.427 -19.562 1 91 601 ILE A N 1
ATOM 4668 C CA . ILE A 1 601 ? 23.5 -0.925 -19.094 1 91 601 ILE A CA 1
ATOM 4669 C C . ILE A 1 601 ? 23.688 -1.864 -20.281 1 91 601 ILE A C 1
ATOM 4671 O O . ILE A 1 601 ? 22.969 -1.761 -21.266 1 91 601 ILE A O 1
ATOM 4675 N N . ARG A 1 602 ? 24.688 -2.721 -20.297 1 91.12 602 ARG A N 1
ATOM 4676 C CA . ARG A 1 602 ? 24.906 -3.699 -21.359 1 91.12 602 ARG A CA 1
ATOM 4677 C C . ARG A 1 602 ? 24.031 -4.934 -21.156 1 91.12 602 ARG A C 1
ATOM 4679 O O . ARG A 1 602 ? 24.438 -5.879 -20.469 1 91.12 602 ARG A O 1
ATOM 4686 N N . ASN A 1 603 ? 22.953 -4.984 -21.844 1 85.94 603 ASN A N 1
ATOM 4687 C CA . ASN A 1 603 ? 21.953 -6.027 -21.609 1 85.94 603 ASN A CA 1
ATOM 4688 C C . ASN A 1 603 ? 22.266 -7.289 -22.406 1 85.94 603 ASN A C 1
ATOM 4690 O O . ASN A 1 603 ? 21.578 -8.297 -22.281 1 85.94 603 ASN A O 1
ATOM 4694 N N . ASP A 1 604 ? 23.297 -7.371 -23.172 1 87.62 604 ASP A N 1
ATOM 4695 C CA . ASP A 1 604 ? 23.625 -8.531 -24 1 87.62 604 ASP A CA 1
ATOM 4696 C C . ASP A 1 604 ? 24.641 -9.438 -23.297 1 87.62 604 ASP A C 1
ATOM 4698 O O . ASP A 1 604 ? 24.891 -10.555 -23.766 1 87.62 604 ASP A O 1
ATOM 4702 N N . ILE A 1 605 ? 25.016 -9.055 -22.156 1 89.62 605 ILE A N 1
ATOM 4703 C CA . ILE A 1 605 ? 26.047 -9.82 -21.453 1 89.62 605 ILE A CA 1
ATOM 4704 C C . ILE A 1 605 ? 25.391 -10.789 -20.469 1 89.62 605 ILE A C 1
ATOM 4706 O O . ILE A 1 605 ? 24.375 -10.453 -19.859 1 89.62 605 ILE A O 1
ATOM 4710 N N . GLU A 1 606 ? 25.922 -11.969 -20.406 1 93.06 606 GLU A N 1
ATOM 4711 C CA . GLU A 1 606 ? 25.516 -12.938 -19.391 1 93.06 606 GLU A CA 1
ATOM 4712 C C . GLU A 1 606 ? 26.297 -12.742 -18.094 1 93.06 606 GLU A C 1
ATOM 4714 O O . GLU A 1 606 ? 27.516 -12.539 -18.109 1 93.06 606 GLU A O 1
ATOM 4719 N N . ILE A 1 607 ? 25.547 -12.766 -17.031 1 94.94 607 ILE A N 1
ATOM 4720 C CA . ILE A 1 607 ? 26.156 -12.461 -15.742 1 94.94 607 ILE A CA 1
ATOM 4721 C C . ILE A 1 607 ? 26.297 -13.742 -14.922 1 94.94 607 ILE A C 1
ATOM 4723 O O . ILE A 1 607 ? 25.297 -14.398 -14.617 1 94.94 607 ILE A O 1
ATOM 4727 N N . PRO A 1 608 ? 27.516 -14.102 -14.547 1 95.31 608 PRO A N 1
ATOM 4728 C CA . PRO A 1 608 ? 27.672 -15.219 -13.609 1 95.31 608 PRO A CA 1
ATOM 4729 C C . PRO A 1 608 ? 27.141 -14.891 -12.211 1 95.31 608 PRO A C 1
ATOM 4731 O O . PRO A 1 608 ? 27.734 -14.078 -11.508 1 95.31 608 PRO A O 1
ATOM 4734 N N . ILE A 1 609 ? 26.172 -15.508 -11.727 1 93.38 609 ILE A N 1
ATOM 4735 C CA . ILE A 1 609 ? 25.391 -15.172 -10.539 1 93.38 609 ILE A CA 1
ATOM 4736 C C . ILE A 1 609 ? 26.266 -15.273 -9.297 1 93.38 609 ILE A C 1
ATOM 4738 O O . ILE A 1 609 ? 26.203 -14.422 -8.406 1 93.38 609 ILE A O 1
ATOM 4742 N N . TYR A 1 610 ? 27.125 -16.234 -9.195 1 90.62 610 TYR A N 1
ATOM 4743 C CA . TYR A 1 610 ? 27.875 -16.469 -7.969 1 90.62 610 TYR A CA 1
ATOM 4744 C C . TYR A 1 610 ? 29.25 -15.812 -8.031 1 90.62 610 TYR A C 1
ATOM 4746 O O . TYR A 1 610 ? 29.906 -15.633 -7.004 1 90.62 610 TYR A O 1
ATOM 4754 N N . GLU A 1 611 ? 29.625 -15.336 -9.203 1 93.38 611 GLU A N 1
ATOM 4755 C CA . GLU A 1 611 ? 30.953 -14.758 -9.367 1 93.38 611 GLU A CA 1
ATOM 4756 C C . GLU A 1 611 ? 30.891 -13.227 -9.344 1 93.38 611 GLU A C 1
ATOM 4758 O O . GLU A 1 611 ? 31.844 -12.57 -8.938 1 93.38 611 GLU A O 1
ATOM 4763 N N . ASP A 1 612 ? 29.859 -12.68 -9.82 1 95.94 612 ASP A N 1
ATOM 4764 C CA . ASP A 1 612 ? 29.719 -11.227 -9.781 1 95.94 612 ASP A CA 1
ATOM 4765 C C . ASP A 1 612 ? 29.531 -10.734 -8.352 1 95.94 612 ASP A C 1
ATOM 4767 O O . ASP A 1 612 ? 28.594 -11.133 -7.668 1 95.94 612 ASP A O 1
ATOM 4771 N N . PRO A 1 613 ? 30.281 -9.867 -7.891 1 96.06 613 PRO A N 1
ATOM 4772 C CA . PRO A 1 613 ? 30.266 -9.484 -6.477 1 96.06 613 PRO A CA 1
ATOM 4773 C C . PRO A 1 613 ? 28.969 -8.781 -6.07 1 96.06 613 PRO A C 1
ATOM 4775 O O . PRO A 1 613 ? 28.484 -8.969 -4.949 1 96.06 613 PRO A O 1
ATOM 4778 N N . LEU A 1 614 ? 28.422 -7.875 -6.891 1 96.25 614 LEU A N 1
ATOM 4779 C CA . LEU A 1 614 ? 27.188 -7.188 -6.535 1 96.25 614 LEU A CA 1
ATOM 4780 C C . LEU A 1 614 ? 26.031 -8.172 -6.398 1 96.25 614 LEU A C 1
ATOM 4782 O O . LEU A 1 614 ? 25.266 -8.109 -5.434 1 96.25 614 LEU A O 1
ATOM 4786 N N . ILE A 1 615 ? 25.906 -9.102 -7.371 1 96.56 615 ILE A N 1
ATOM 4787 C CA . ILE A 1 615 ? 24.844 -10.102 -7.363 1 96.56 615 ILE A CA 1
ATOM 4788 C C . ILE A 1 615 ? 25.016 -11.031 -6.172 1 96.56 615 ILE A C 1
ATOM 4790 O O . ILE A 1 615 ? 24.062 -11.352 -5.469 1 96.56 615 ILE A O 1
ATOM 4794 N N . HIS A 1 616 ? 26.203 -11.359 -5.965 1 94.69 616 HIS A N 1
ATOM 4795 C CA . HIS A 1 616 ? 26.5 -12.258 -4.848 1 94.69 616 HIS A CA 1
ATOM 4796 C C . HIS A 1 616 ? 26.156 -11.594 -3.514 1 94.69 616 HIS A C 1
ATOM 4798 O O . HIS A 1 616 ? 25.609 -12.242 -2.621 1 94.69 616 HIS A O 1
ATOM 4804 N N . SER A 1 617 ? 26.562 -10.344 -3.379 1 94.69 617 SER A N 1
ATOM 4805 C CA . SER A 1 617 ? 26.266 -9.617 -2.148 1 94.69 617 SER A CA 1
ATOM 4806 C C . SER A 1 617 ? 24.766 -9.508 -1.903 1 94.69 617 SER A C 1
ATOM 4808 O O . SER A 1 617 ? 24.312 -9.625 -0.765 1 94.69 617 SER A O 1
ATOM 4810 N N . ALA A 1 618 ? 24.047 -9.227 -2.938 1 95.69 618 ALA A N 1
ATOM 4811 C CA . ALA A 1 618 ? 22.594 -9.117 -2.82 1 95.69 618 ALA A CA 1
ATOM 4812 C C . ALA A 1 618 ? 21.969 -10.453 -2.396 1 95.69 618 ALA A C 1
ATOM 4814 O O . ALA A 1 618 ? 21.031 -10.477 -1.594 1 95.69 618 ALA A O 1
ATOM 4815 N N . LEU A 1 619 ? 22.453 -11.602 -2.955 1 94.69 619 LEU A N 1
ATOM 4816 C CA . LEU A 1 619 ? 21.953 -12.93 -2.627 1 94.69 619 LEU A CA 1
ATOM 4817 C C . LEU A 1 619 ? 22.266 -13.281 -1.177 1 94.69 619 LEU A C 1
ATOM 4819 O O . LEU A 1 619 ? 21.422 -13.859 -0.481 1 94.69 619 LEU A O 1
ATOM 4823 N N . MET A 1 620 ? 23.359 -12.859 -0.697 1 92.62 620 MET A N 1
ATOM 4824 C CA . MET A 1 620 ? 23.75 -13.133 0.686 1 92.62 620 MET A CA 1
ATOM 4825 C C . MET A 1 620 ? 22.906 -12.305 1.653 1 92.62 620 MET A C 1
ATOM 4827 O O . MET A 1 620 ? 22.516 -12.789 2.713 1 92.62 620 MET A O 1
ATOM 4831 N N . ALA A 1 621 ? 22.672 -11.109 1.245 1 91.75 621 ALA A N 1
ATOM 4832 C CA . ALA A 1 621 ? 21.891 -10.211 2.09 1 91.75 621 ALA A CA 1
ATOM 4833 C C . ALA A 1 621 ? 20.453 -10.703 2.23 1 91.75 621 ALA A C 1
ATOM 4835 O O . ALA A 1 621 ? 19.812 -10.477 3.254 1 91.75 621 ALA A O 1
ATOM 4836 N N . SER A 1 622 ? 19.938 -11.328 1.259 1 90.12 622 SER A N 1
ATOM 4837 C CA . SER A 1 622 ? 18.547 -11.797 1.254 1 90.12 622 SER A CA 1
ATOM 4838 C C . SER A 1 622 ? 18.344 -12.906 2.277 1 90.12 622 SER A C 1
ATOM 4840 O O . SER A 1 622 ? 17.203 -13.195 2.662 1 90.12 622 SER A O 1
ATOM 4842 N N . GLN A 1 623 ? 19.391 -13.562 2.664 1 84.88 623 GLN A N 1
ATOM 4843 C CA . GLN A 1 623 ? 19.281 -14.664 3.621 1 84.88 623 GLN A CA 1
ATOM 4844 C C . GLN A 1 623 ? 19.344 -14.148 5.055 1 84.88 623 GLN A C 1
ATOM 4846 O O . GLN A 1 623 ? 19.141 -14.906 6.004 1 84.88 623 GLN A O 1
ATOM 4851 N N . ALA A 1 624 ? 19.5 -12.828 5.141 1 74.62 624 ALA A N 1
ATOM 4852 C CA . ALA A 1 624 ? 19.625 -12.227 6.469 1 74.62 624 ALA A CA 1
ATOM 4853 C C . ALA A 1 624 ? 18.281 -12.172 7.184 1 74.62 624 ALA A C 1
ATOM 4855 O O . ALA A 1 624 ? 17.234 -12.164 6.539 1 74.62 624 ALA A O 1
ATOM 4856 N N . ASP A 1 625 ? 18.25 -12.391 8.508 1 67.19 625 ASP A N 1
ATOM 4857 C CA . ASP A 1 625 ? 17.062 -12.359 9.336 1 67.19 625 ASP A CA 1
ATOM 4858 C C . ASP A 1 625 ? 16.453 -10.953 9.367 1 67.19 625 ASP A C 1
ATOM 4860 O O . ASP A 1 625 ? 17.125 -9.992 9.758 1 67.19 625 ASP A O 1
ATOM 4864 N N . VAL A 1 626 ? 15.266 -10.734 8.805 1 63.06 626 VAL A N 1
ATOM 4865 C CA . VAL A 1 626 ? 14.578 -9.461 8.617 1 63.06 626 VAL A CA 1
ATOM 4866 C C . VAL A 1 626 ? 13.969 -9 9.938 1 63.06 626 VAL A C 1
ATOM 4868 O O . VAL A 1 626 ? 13.523 -7.859 10.062 1 63.06 626 VAL A O 1
ATOM 4871 N N . ASN A 1 627 ? 13.906 -9.68 11.078 1 63.56 627 ASN A N 1
ATOM 4872 C CA . ASN A 1 627 ? 13.133 -9.336 12.266 1 63.56 627 ASN A CA 1
ATOM 4873 C C . ASN A 1 627 ? 13.602 -8.023 12.875 1 63.56 627 ASN A C 1
ATOM 4875 O O . ASN A 1 627 ? 12.805 -7.289 13.469 1 63.56 627 ASN A O 1
ATOM 4879 N N . GLY A 1 628 ? 14.773 -7.605 12.516 1 64.5 628 GLY A N 1
ATOM 4880 C CA . GLY A 1 628 ? 15.188 -6.383 13.188 1 64.5 628 GLY A CA 1
ATOM 4881 C C . GLY A 1 628 ? 15.297 -5.195 12.242 1 64.5 628 GLY A C 1
ATOM 4882 O O . GLY A 1 628 ? 14.906 -4.082 12.602 1 64.5 628 GLY A O 1
ATOM 4883 N N . ASN A 1 629 ? 15.641 -5.355 11.109 1 79.69 629 ASN A N 1
ATOM 4884 C CA . ASN A 1 629 ? 15.875 -4.297 10.133 1 79.69 629 ASN A CA 1
ATOM 4885 C C . ASN A 1 629 ? 15.188 -4.594 8.805 1 79.69 629 ASN A C 1
ATOM 4887 O O . ASN A 1 629 ? 15.625 -5.473 8.062 1 79.69 629 ASN A O 1
ATOM 4891 N N . PRO A 1 630 ? 14.102 -3.865 8.57 1 77.44 630 PRO A N 1
ATOM 4892 C CA . PRO A 1 630 ? 13.375 -4.129 7.332 1 77.44 630 PRO A CA 1
ATOM 4893 C C . PRO A 1 630 ? 14.219 -3.873 6.086 1 77.44 630 PRO A C 1
ATOM 4895 O O . PRO A 1 630 ? 13.844 -4.289 4.984 1 77.44 630 PRO A O 1
ATOM 4898 N N . TYR A 1 631 ? 15.438 -3.256 6.32 1 83.44 631 TYR A N 1
ATOM 4899 C CA . TYR A 1 631 ? 16.281 -2.922 5.176 1 83.44 631 TYR A CA 1
ATOM 4900 C C . TYR A 1 631 ? 17.5 -3.832 5.105 1 83.44 631 TYR A C 1
ATOM 4902 O O . TYR A 1 631 ? 18.438 -3.568 4.352 1 83.44 631 TYR A O 1
ATOM 4910 N N . ALA A 1 632 ? 17.516 -4.844 5.82 1 84.06 632 ALA A N 1
ATOM 4911 C CA . ALA A 1 632 ? 18.672 -5.727 5.902 1 84.06 632 ALA A CA 1
ATOM 4912 C C . ALA A 1 632 ? 18.953 -6.383 4.555 1 84.06 632 ALA A C 1
ATOM 4914 O O . ALA A 1 632 ? 20.109 -6.676 4.227 1 84.06 632 ALA A O 1
ATOM 4915 N N . GLY A 1 633 ? 18 -6.617 3.762 1 88.75 633 GLY A N 1
ATOM 4916 C CA . GLY A 1 633 ? 18.188 -7.277 2.479 1 88.75 633 GLY A CA 1
ATOM 4917 C C . GLY A 1 633 ? 18.531 -6.312 1.356 1 88.75 633 GLY A C 1
ATOM 4918 O O . GLY A 1 633 ? 18.828 -6.734 0.239 1 88.75 633 GLY A O 1
ATOM 4919 N N . LEU A 1 634 ? 18.578 -5.094 1.701 1 93.31 634 LEU A N 1
ATOM 4920 C CA . LEU A 1 634 ? 18.812 -4.055 0.703 1 93.31 634 LEU A CA 1
ATOM 4921 C C . LEU A 1 634 ? 20.266 -3.607 0.719 1 93.31 634 LEU A C 1
ATOM 4923 O O . LEU A 1 634 ? 20.797 -3.248 1.772 1 93.31 634 LEU A O 1
ATOM 4927 N N . ILE A 1 635 ? 20.906 -3.66 -0.435 1 95 635 ILE A N 1
ATOM 4928 C CA . ILE A 1 635 ? 22.281 -3.189 -0.578 1 95 635 ILE A CA 1
ATOM 4929 C C . ILE A 1 635 ? 22.281 -1.758 -1.112 1 95 635 ILE A C 1
ATOM 4931 O O . ILE A 1 635 ? 21.656 -1.468 -2.129 1 95 635 ILE A O 1
ATOM 4935 N N . GLN A 1 636 ? 22.891 -0.932 -0.368 1 94.06 636 GLN A N 1
ATOM 4936 C CA . GLN A 1 636 ? 23.109 0.441 -0.81 1 94.06 636 GLN A CA 1
ATOM 4937 C C . GLN A 1 636 ? 24.594 0.714 -1.037 1 94.06 636 GLN A C 1
ATOM 4939 O O . GLN A 1 636 ? 25.391 0.595 -0.113 1 94.06 636 GLN A O 1
ATOM 4944 N N . THR A 1 637 ? 24.938 0.959 -2.311 1 94.62 637 THR A N 1
ATOM 4945 C CA . THR A 1 637 ? 26.328 1.188 -2.639 1 94.62 637 THR A CA 1
ATOM 4946 C C . THR A 1 637 ? 26.469 2.309 -3.666 1 94.62 637 THR A C 1
ATOM 4948 O O . THR A 1 637 ? 25.469 2.861 -4.129 1 94.62 637 THR A O 1
ATOM 4951 N N . THR A 1 638 ? 27.703 2.684 -3.932 1 94.5 638 THR A N 1
ATOM 4952 C CA . THR A 1 638 ? 28 3.734 -4.898 1 94.5 638 THR A CA 1
ATOM 4953 C C . THR A 1 638 ? 28.766 3.172 -6.09 1 94.5 638 THR A C 1
ATOM 4955 O O . THR A 1 638 ? 29.359 2.092 -6.004 1 94.5 638 THR A O 1
ATOM 4958 N N . ALA A 1 639 ? 28.703 3.861 -7.184 1 92.25 639 ALA A N 1
ATOM 4959 C CA . ALA A 1 639 ? 29.391 3.434 -8.398 1 92.25 639 ALA A CA 1
ATOM 4960 C C . ALA A 1 639 ? 30.891 3.293 -8.148 1 92.25 639 ALA A C 1
ATOM 4962 O O . ALA A 1 639 ? 31.547 2.438 -8.75 1 92.25 639 ALA A O 1
ATOM 4963 N N . ALA A 1 640 ? 31.406 4.098 -7.219 1 90.69 640 ALA A N 1
ATOM 4964 C CA . ALA A 1 640 ? 32.844 4.082 -6.918 1 90.69 640 ALA A CA 1
ATOM 4965 C C . ALA A 1 640 ? 33.219 2.809 -6.18 1 90.69 640 ALA A C 1
ATOM 4967 O O . ALA A 1 640 ? 34.375 2.33 -6.309 1 90.69 640 ALA A O 1
ATOM 4968 N N . GLU A 1 641 ? 32.375 2.209 -5.531 1 93.38 641 GLU A N 1
ATOM 4969 C CA . GLU A 1 641 ? 32.656 1.038 -4.703 1 93.38 641 GLU A CA 1
ATOM 4970 C C . GLU A 1 641 ? 32.406 -0.254 -5.48 1 93.38 641 GLU A C 1
ATOM 4972 O O . GLU A 1 641 ? 32.719 -1.343 -4.996 1 93.38 641 GLU A O 1
ATOM 4977 N N . LEU A 1 642 ? 32 -0.17 -6.699 1 94.31 642 LEU A N 1
ATOM 4978 C CA . LEU A 1 642 ? 31.672 -1.356 -7.48 1 94.31 642 LEU A CA 1
ATOM 4979 C C . LEU A 1 642 ? 32.938 -2.055 -7.977 1 94.31 642 LEU A C 1
ATOM 4981 O O . LEU A 1 642 ? 33.906 -1.396 -8.352 1 94.31 642 LEU A O 1
ATOM 4985 N N . ASP A 1 643 ? 32.938 -3.348 -7.965 1 94.81 643 ASP A N 1
ATOM 4986 C CA . ASP A 1 643 ? 33.969 -4.164 -8.547 1 94.81 643 ASP A CA 1
ATOM 4987 C C . ASP A 1 643 ? 34.031 -4.004 -10.07 1 94.81 643 ASP A C 1
ATOM 4989 O O . ASP A 1 643 ? 33 -3.738 -10.695 1 94.81 643 ASP A O 1
ATOM 4993 N N . PRO A 1 644 ? 35.156 -4.184 -10.688 1 93.31 644 PRO A N 1
ATOM 4994 C CA . PRO A 1 644 ? 35.312 -4.035 -12.141 1 93.31 644 PRO A CA 1
ATOM 4995 C C . PRO A 1 644 ? 34.406 -4.996 -12.922 1 93.31 644 PRO A C 1
ATOM 4997 O O . PRO A 1 644 ? 33.938 -4.66 -14.008 1 93.31 644 PRO A O 1
ATOM 5000 N N . ARG A 1 645 ? 34.156 -6.125 -12.414 1 93.31 645 ARG A N 1
ATOM 5001 C CA . ARG A 1 645 ? 33.312 -7.09 -13.102 1 93.31 645 ARG A CA 1
ATOM 5002 C C . ARG A 1 645 ? 31.906 -6.555 -13.258 1 93.31 645 ARG A C 1
ATOM 5004 O O . ARG A 1 645 ? 31.266 -6.734 -14.305 1 93.31 645 ARG A O 1
ATOM 5011 N N . THR A 1 646 ? 31.406 -5.988 -12.172 1 95.31 646 THR A N 1
ATOM 5012 C CA . THR A 1 646 ? 30.062 -5.414 -12.203 1 95.31 646 THR A CA 1
ATOM 5013 C C . THR A 1 646 ? 30.031 -4.172 -13.094 1 95.31 646 THR A C 1
ATOM 5015 O O . THR A 1 646 ? 29.047 -3.924 -13.781 1 95.31 646 THR A O 1
ATOM 5018 N N . ARG A 1 647 ? 31.078 -3.385 -13.172 1 94 647 ARG A N 1
ATOM 5019 C CA . ARG A 1 647 ? 31.156 -2.148 -13.945 1 94 647 ARG A CA 1
ATOM 5020 C C . ARG A 1 647 ? 31.156 -2.436 -15.445 1 94 647 ARG A C 1
ATOM 5022 O O . ARG A 1 647 ? 30.875 -1.548 -16.25 1 94 647 ARG A O 1
ATOM 5029 N N . GLU A 1 648 ? 31.516 -3.631 -15.758 1 92.19 648 GLU A N 1
ATOM 5030 C CA . GLU A 1 648 ? 31.5 -4.012 -17.172 1 92.19 648 GLU A CA 1
ATOM 5031 C C . GLU A 1 648 ? 30.109 -3.9 -17.766 1 92.19 648 GLU A C 1
ATOM 5033 O O . GLU A 1 648 ? 29.938 -3.449 -18.891 1 92.19 648 GLU A O 1
ATOM 5038 N N . TRP A 1 649 ? 29.125 -4.348 -16.953 1 93.81 649 TRP A N 1
ATOM 5039 C CA . TRP A 1 649 ? 27.781 -4.316 -17.5 1 93.81 649 TRP A CA 1
ATOM 5040 C C . TRP A 1 649 ? 26.984 -3.137 -16.938 1 93.81 649 TRP A C 1
ATOM 5042 O O . TRP A 1 649 ? 25.984 -2.723 -17.531 1 93.81 649 TRP A O 1
ATOM 5052 N N . LEU A 1 650 ? 27.297 -2.588 -15.781 1 93.25 650 LEU A N 1
ATOM 5053 C CA . LEU A 1 650 ? 26.734 -1.353 -15.242 1 93.25 650 LEU A CA 1
ATOM 5054 C C . LEU A 1 650 ? 27.672 -0.175 -15.5 1 93.25 650 LEU A C 1
ATOM 5056 O O . LEU A 1 650 ? 28.266 0.364 -14.57 1 93.25 650 LEU A O 1
ATOM 5060 N N . SER A 1 651 ? 27.672 0.346 -16.719 1 88.44 651 SER A N 1
ATOM 5061 C CA . SER A 1 651 ? 28.781 1.165 -17.188 1 88.44 651 SER A CA 1
ATOM 5062 C C . SER A 1 651 ? 28.359 2.619 -17.359 1 88.44 651 SER A C 1
ATOM 5064 O O . SER A 1 651 ? 29.172 3.471 -17.719 1 88.44 651 SER A O 1
ATOM 5066 N N . GLY A 1 652 ? 27.25 3.035 -17.047 1 90.44 652 GLY A N 1
ATOM 5067 C CA . GLY A 1 652 ? 26.828 4.414 -17.25 1 90.44 652 GLY A CA 1
ATOM 5068 C C . GLY A 1 652 ? 27.641 5.414 -16.453 1 90.44 652 GLY A C 1
ATOM 5069 O O . GLY A 1 652 ? 27.891 5.207 -15.266 1 90.44 652 GLY A O 1
ATOM 5070 N N . PRO A 1 653 ? 28.078 6.441 -17.016 1 90.69 653 PRO A N 1
ATOM 5071 C CA . PRO A 1 653 ? 28.969 7.391 -16.344 1 90.69 653 PRO A CA 1
ATOM 5072 C C . PRO A 1 653 ? 28.234 8.211 -15.273 1 90.69 653 PRO A C 1
ATOM 5074 O O . PRO A 1 653 ? 28.859 8.664 -14.312 1 90.69 653 PRO A O 1
ATOM 5077 N N . ASP A 1 654 ? 26.984 8.422 -15.43 1 92.12 654 ASP A N 1
ATOM 5078 C CA . ASP A 1 654 ? 26.25 9.266 -14.492 1 92.12 654 ASP A CA 1
ATOM 5079 C C . ASP A 1 654 ? 25.719 8.445 -13.32 1 92.12 654 ASP A C 1
ATOM 5081 O O . ASP A 1 654 ? 25.109 8.992 -12.398 1 92.12 654 ASP A O 1
ATOM 5085 N N . ILE A 1 655 ? 26.016 7.156 -13.359 1 93.5 655 ILE A N 1
ATOM 5086 C CA . ILE A 1 655 ? 25.562 6.312 -12.258 1 93.5 655 ILE A CA 1
ATOM 5087 C C . ILE A 1 655 ? 26.375 6.617 -11.008 1 93.5 655 ILE A C 1
ATOM 5089 O O . ILE A 1 655 ? 27.609 6.531 -11.023 1 93.5 655 ILE A O 1
ATOM 5093 N N . GLY A 1 656 ? 25.688 7.07 -9.945 1 93.69 656 GLY A N 1
ATOM 5094 C CA . GLY A 1 656 ? 26.344 7.387 -8.695 1 93.69 656 GLY A CA 1
ATOM 5095 C C . GLY A 1 656 ? 25.906 6.508 -7.543 1 93.69 656 GLY A C 1
ATOM 5096 O O . GLY A 1 656 ? 26.719 5.793 -6.949 1 93.69 656 GLY A O 1
ATOM 5097 N N . GLN A 1 657 ? 24.594 6.52 -7.27 1 95.5 657 GLN A N 1
ATOM 5098 C CA . GLN A 1 657 ? 24.031 5.711 -6.195 1 95.5 657 GLN A CA 1
ATOM 5099 C C . GLN A 1 657 ? 23.344 4.469 -6.75 1 95.5 657 GLN A C 1
ATOM 5101 O O . GLN A 1 657 ? 22.672 4.535 -7.785 1 95.5 657 GLN A O 1
ATOM 5106 N N . ILE A 1 658 ? 23.578 3.275 -6.062 1 96.31 658 ILE A N 1
ATOM 5107 C CA . ILE A 1 658 ? 23.031 2.016 -6.551 1 96.31 658 ILE A CA 1
ATOM 5108 C C . ILE A 1 658 ? 22.344 1.272 -5.41 1 96.31 658 ILE A C 1
ATOM 5110 O O . ILE A 1 658 ? 22.859 1.216 -4.293 1 96.31 658 ILE A O 1
ATOM 5114 N N . LEU A 1 659 ? 21.125 0.802 -5.637 1 96.75 659 LEU A N 1
ATOM 5115 C CA . LEU A 1 659 ? 20.422 -0.121 -4.758 1 96.75 659 LEU A CA 1
ATOM 5116 C C . LEU A 1 659 ? 20.297 -1.5 -5.398 1 96.75 659 LEU A C 1
ATOM 5118 O O . LEU A 1 659 ? 20.094 -1.612 -6.609 1 96.75 659 LEU A O 1
ATOM 5122 N N . ALA A 1 660 ? 20.516 -2.541 -4.672 1 97.44 660 ALA A N 1
ATOM 5123 C CA . ALA A 1 660 ? 20.359 -3.908 -5.164 1 97.44 660 ALA A CA 1
ATOM 5124 C C . ALA A 1 660 ? 19.609 -4.77 -4.152 1 97.44 660 ALA A C 1
ATOM 5126 O O . ALA A 1 660 ? 19.859 -4.68 -2.947 1 97.44 660 ALA A O 1
ATOM 5127 N N . ILE A 1 661 ? 18.641 -5.547 -4.629 1 96.75 661 ILE A N 1
ATOM 5128 C CA . ILE A 1 661 ? 17.859 -6.402 -3.754 1 96.75 661 ILE A CA 1
ATOM 5129 C C . ILE A 1 66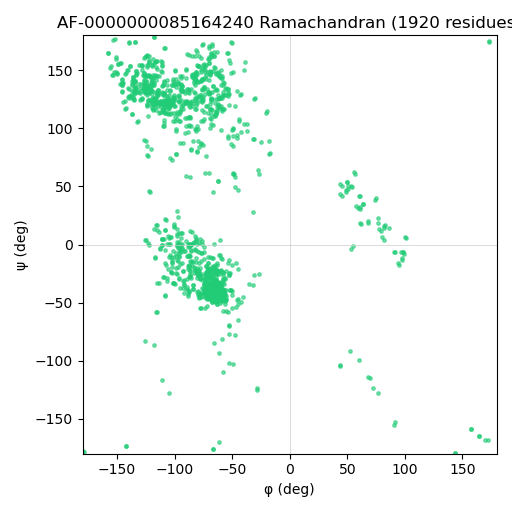1 ? 17.5 -7.695 -4.484 1 96.75 661 ILE A C 1
ATOM 5131 O O . ILE A 1 661 ? 17.172 -7.676 -5.676 1 96.75 661 ILE A O 1
ATOM 5135 N N . ALA A 1 662 ? 17.562 -8.812 -3.863 1 96.88 662 ALA A N 1
ATOM 5136 C CA . ALA A 1 662 ? 17.25 -10.109 -4.453 1 96.88 662 ALA A CA 1
ATOM 5137 C C . ALA A 1 662 ? 15.734 -10.359 -4.426 1 96.88 662 ALA A C 1
ATOM 5139 O O . ALA A 1 662 ? 15.055 -9.969 -3.477 1 96.88 662 ALA A O 1
ATOM 5140 N N . LEU A 1 663 ? 15.188 -10.938 -5.457 1 95.69 663 LEU A N 1
ATOM 5141 C CA . LEU A 1 663 ? 13.789 -11.328 -5.508 1 95.69 663 LEU A CA 1
ATOM 5142 C C . LEU A 1 663 ? 13.562 -12.648 -4.773 1 95.69 663 LEU A C 1
ATOM 5144 O O . LEU A 1 663 ? 13.469 -13.703 -5.402 1 95.69 663 LEU A O 1
ATOM 5148 N N . ARG A 1 664 ? 13.469 -12.586 -3.531 1 90.88 664 ARG A N 1
ATOM 5149 C CA . ARG A 1 664 ? 13.227 -13.766 -2.707 1 90.88 664 ARG A CA 1
ATOM 5150 C C . ARG A 1 664 ? 11.922 -13.625 -1.93 1 90.88 664 ARG A C 1
ATOM 5152 O O . ARG A 1 664 ? 11.688 -12.609 -1.278 1 90.88 664 ARG A O 1
ATOM 5159 N N . THR A 1 665 ? 11.039 -14.523 -2.021 1 87.69 665 THR A N 1
ATOM 5160 C CA . THR A 1 665 ? 9.727 -14.453 -1.387 1 87.69 665 THR A CA 1
ATOM 5161 C C . THR A 1 665 ? 9.758 -15.102 -0.008 1 87.69 665 THR A C 1
ATOM 5163 O O . THR A 1 665 ? 8.953 -14.766 0.862 1 87.69 665 THR A O 1
ATOM 5166 N N . ASP A 1 666 ? 10.555 -16.172 0.168 1 84.81 666 ASP A N 1
ATOM 5167 C CA . ASP A 1 666 ? 10.719 -16.906 1.411 1 84.81 666 ASP A CA 1
ATOM 5168 C C . ASP A 1 666 ? 12.172 -17.359 1.601 1 84.81 666 ASP A C 1
ATOM 5170 O O . ASP A 1 666 ? 12.859 -17.672 0.629 1 84.81 666 ASP A O 1
ATOM 5174 N N . PRO A 1 667 ? 12.625 -17.422 2.762 1 82.44 667 PRO A N 1
ATOM 5175 C CA . PRO A 1 667 ? 14.016 -17.828 3 1 82.44 667 PRO A CA 1
ATOM 5176 C C . PRO A 1 667 ? 14.32 -19.234 2.51 1 82.44 667 PRO A C 1
ATOM 5178 O O . PRO A 1 667 ? 15.461 -19.547 2.162 1 82.44 667 PRO A O 1
ATOM 5181 N N . GLU A 1 668 ? 13.32 -20.078 2.385 1 83.31 668 GLU A N 1
ATOM 5182 C CA . GLU A 1 668 ? 13.523 -21.469 1.958 1 83.31 668 GLU A CA 1
ATOM 5183 C C . GLU A 1 668 ? 13.5 -21.578 0.437 1 83.31 668 GLU A C 1
ATOM 5185 O O . GLU A 1 668 ? 13.914 -22.594 -0.119 1 83.31 668 GLU A O 1
ATOM 5190 N N . TYR A 1 669 ? 13.125 -20.531 -0.217 1 88.44 669 TYR A N 1
ATOM 5191 C CA . TYR A 1 669 ? 13.016 -20.562 -1.671 1 88.44 669 TYR A CA 1
ATOM 5192 C C . TYR A 1 669 ? 14.242 -19.938 -2.324 1 88.44 669 TYR A C 1
ATOM 5194 O O . TYR A 1 669 ? 14.867 -19.047 -1.757 1 88.44 669 TYR A O 1
ATOM 5202 N N . GLU A 1 670 ? 14.523 -20.406 -3.395 1 89.56 670 GLU A N 1
ATOM 5203 C CA . GLU A 1 670 ? 15.609 -19.812 -4.172 1 89.56 670 GLU A CA 1
ATOM 5204 C C . GLU A 1 670 ? 15.172 -18.516 -4.824 1 89.56 670 GLU A C 1
ATOM 5206 O O . GLU A 1 670 ? 14.039 -18.391 -5.289 1 89.56 670 GLU A O 1
ATOM 5211 N N . PRO A 1 671 ? 16.094 -17.578 -4.84 1 92.56 671 PRO A N 1
ATOM 5212 C CA . PRO A 1 671 ? 15.758 -16.328 -5.52 1 92.56 671 PRO A CA 1
ATOM 5213 C C . PRO A 1 671 ? 15.664 -16.484 -7.035 1 92.56 671 PRO A C 1
ATOM 5215 O O . PRO A 1 671 ? 16.25 -17.406 -7.598 1 92.56 671 PRO A O 1
ATOM 5218 N N . SER A 1 672 ? 14.93 -15.609 -7.648 1 92.5 672 SER A N 1
ATOM 5219 C CA . SER A 1 672 ? 14.695 -15.719 -9.086 1 92.5 672 SER A CA 1
ATOM 5220 C C . SER A 1 672 ? 15.367 -14.578 -9.836 1 92.5 672 SER A C 1
ATOM 5222 O O . SER A 1 672 ? 15.359 -14.547 -11.07 1 92.5 672 SER A O 1
ATOM 5224 N N . GLY A 1 673 ? 15.961 -13.656 -9.086 1 96 673 GLY A N 1
ATOM 5225 C CA . GLY A 1 673 ? 16.641 -12.539 -9.719 1 96 673 GLY A CA 1
ATOM 5226 C C . GLY A 1 673 ? 17.125 -11.492 -8.734 1 96 673 GLY A C 1
ATOM 5227 O O . GLY A 1 673 ? 16.953 -11.656 -7.523 1 96 673 GLY A O 1
ATOM 5228 N N . VAL A 1 674 ? 17.844 -10.508 -9.266 1 97.69 674 VAL A N 1
ATOM 5229 C CA . VAL A 1 674 ? 18.312 -9.367 -8.492 1 97.69 674 VAL A CA 1
ATOM 5230 C C . VAL A 1 674 ? 17.922 -8.07 -9.195 1 97.69 674 VAL A C 1
ATOM 5232 O O . VAL A 1 674 ? 18.219 -7.887 -10.375 1 97.69 674 VAL A O 1
ATOM 5235 N N . LEU A 1 675 ? 17.266 -7.258 -8.445 1 98.06 675 LEU A N 1
ATOM 5236 C CA . LEU A 1 675 ? 16.828 -5.969 -8.961 1 98.06 675 LEU A CA 1
ATOM 5237 C C . LEU A 1 675 ? 17.828 -4.875 -8.641 1 98.06 675 LEU A C 1
ATOM 5239 O O . LEU A 1 675 ? 18.344 -4.809 -7.52 1 98.06 675 LEU A O 1
ATOM 5243 N N . ILE A 1 676 ? 18.141 -4.035 -9.602 1 97.12 676 ILE A N 1
ATOM 5244 C CA . ILE A 1 676 ? 19.125 -2.971 -9.453 1 97.12 676 ILE A CA 1
ATOM 5245 C C . ILE A 1 676 ? 18.484 -1.627 -9.805 1 97.12 676 ILE A C 1
ATOM 5247 O O . ILE A 1 676 ? 17.812 -1.501 -10.836 1 97.12 676 ILE A O 1
ATOM 5251 N N . VAL A 1 677 ? 18.656 -0.672 -8.969 1 96.75 677 VAL A N 1
ATOM 5252 C CA . VAL A 1 677 ? 18.203 0.699 -9.188 1 96.75 677 VAL A CA 1
ATOM 5253 C C . VAL A 1 677 ? 19.391 1.65 -9.125 1 96.75 677 VAL A C 1
ATOM 5255 O O . VAL A 1 677 ? 20.25 1.532 -8.234 1 96.75 677 VAL A O 1
ATOM 5258 N N . ALA A 1 678 ? 19.469 2.535 -10.055 1 95.19 678 ALA A N 1
ATOM 5259 C CA . ALA A 1 678 ? 20.594 3.465 -10.094 1 95.19 678 ALA A CA 1
ATOM 5260 C C . ALA A 1 678 ? 20.125 4.891 -10.367 1 95.19 678 ALA A C 1
ATOM 5262 O O . ALA A 1 678 ? 19.172 5.102 -11.109 1 95.19 678 ALA A O 1
ATOM 5263 N N . ASP A 1 679 ? 20.75 5.793 -9.688 1 94.88 679 ASP A N 1
ATOM 5264 C CA . ASP A 1 679 ? 20.484 7.219 -9.852 1 94.88 679 ASP A CA 1
ATOM 5265 C C . ASP A 1 679 ? 21.766 8.039 -9.75 1 94.88 679 ASP A C 1
ATOM 5267 O O . ASP A 1 679 ? 22.859 7.473 -9.719 1 94.88 679 ASP A O 1
ATOM 5271 N N . HIS A 1 680 ? 21.625 9.344 -9.742 1 93.12 680 HIS A N 1
ATOM 5272 C CA . HIS A 1 680 ? 22.766 10.25 -9.711 1 93.12 680 HIS A CA 1
ATOM 5273 C C . HIS A 1 680 ? 23.469 10.211 -8.352 1 93.12 680 HIS A C 1
ATOM 5275 O O . HIS A 1 680 ? 22.922 9.68 -7.383 1 93.12 680 HIS A O 1
ATOM 5281 N N . ARG A 1 681 ? 24.609 10.828 -8.258 1 89.19 681 ARG A N 1
ATOM 5282 C CA . ARG A 1 681 ? 25.469 10.797 -7.078 1 89.19 681 ARG A CA 1
ATOM 5283 C C . ARG A 1 681 ? 24.828 11.555 -5.918 1 89.19 681 ARG A C 1
ATOM 5285 O O . ARG A 1 681 ? 25 11.18 -4.754 1 89.19 681 ARG A O 1
ATOM 5292 N N . ASP A 1 682 ? 24.031 12.5 -6.145 1 85.12 682 ASP A N 1
ATOM 5293 C CA . ASP A 1 682 ? 23.516 13.375 -5.102 1 85.12 682 ASP A CA 1
ATOM 5294 C C . ASP A 1 682 ? 22.156 12.867 -4.594 1 85.12 682 ASP A C 1
ATOM 5296 O O . ASP A 1 682 ? 21.547 13.492 -3.723 1 85.12 682 ASP A O 1
ATOM 5300 N N . ARG A 1 683 ? 21.859 11.664 -5.043 1 88.06 683 ARG A N 1
ATOM 5301 C CA . ARG A 1 683 ? 20.547 11.141 -4.652 1 88.06 683 ARG A CA 1
ATOM 5302 C C . ARG A 1 683 ? 20.562 10.68 -3.199 1 88.06 683 ARG A C 1
ATOM 5304 O O . ARG A 1 683 ? 21.484 9.977 -2.771 1 88.06 683 ARG A O 1
ATOM 5311 N N . LEU A 1 684 ? 19.594 11.281 -2.418 1 85.06 684 LEU A N 1
ATOM 5312 C CA . LEU A 1 684 ? 19.344 10.773 -1.074 1 85.06 684 LEU A CA 1
ATOM 5313 C C . LEU A 1 684 ? 18.031 9.992 -1.021 1 85.06 684 LEU A C 1
ATOM 5315 O O . LEU A 1 684 ? 17 10.484 -1.492 1 85.06 684 LEU A O 1
ATOM 5319 N N . TRP A 1 685 ? 18.125 8.719 -0.574 1 87.06 685 TRP A N 1
ATOM 5320 C CA . TRP A 1 685 ? 16.922 7.871 -0.536 1 87.06 685 TRP A CA 1
ATOM 5321 C C . TRP A 1 685 ? 16.094 8.156 0.713 1 87.06 685 TRP A C 1
ATOM 5323 O O . TRP A 1 685 ? 16.562 7.934 1.836 1 87.06 685 TRP A O 1
ATOM 5333 N N . SER A 1 686 ? 14.867 8.641 0.599 1 83.44 686 SER A N 1
ATOM 5334 C CA . SER A 1 686 ? 13.969 8.859 1.731 1 83.44 686 SER A CA 1
ATOM 5335 C C . SER A 1 686 ? 13.438 7.543 2.279 1 83.44 686 SER A C 1
ATOM 5337 O O . SER A 1 686 ? 13.297 6.566 1.539 1 83.44 686 SER A O 1
ATOM 5339 N N . THR A 1 687 ? 13.078 7.512 3.523 1 84 687 THR A N 1
ATOM 5340 C CA . THR A 1 687 ? 12.547 6.309 4.152 1 84 687 THR A CA 1
ATOM 5341 C C . THR A 1 687 ? 11.188 5.949 3.555 1 84 687 THR A C 1
ATOM 5343 O O . THR A 1 687 ? 10.859 4.766 3.418 1 84 687 THR A O 1
ATOM 5346 N N . LEU A 1 688 ? 10.453 6.953 3.219 1 83.19 688 LEU A N 1
ATOM 5347 C CA . LEU A 1 688 ? 9.141 6.727 2.631 1 83.19 688 LEU A CA 1
ATOM 5348 C C . LEU A 1 688 ? 9.258 6.012 1.29 1 83.19 688 LEU A C 1
ATOM 5350 O O . LEU A 1 688 ? 8.531 5.047 1.03 1 83.19 688 LEU A O 1
ATOM 5354 N N . HIS A 1 689 ? 10.211 6.387 0.508 1 89.69 689 HIS A N 1
ATOM 5355 C CA . HIS A 1 689 ? 10.422 5.781 -0.802 1 89.69 689 HIS A CA 1
ATOM 5356 C C . HIS A 1 689 ? 10.977 4.367 -0.674 1 89.69 689 HIS A C 1
ATOM 5358 O O . HIS A 1 689 ? 10.594 3.473 -1.433 1 89.69 689 HIS A O 1
ATOM 5364 N N . LEU A 1 690 ? 11.844 4.191 0.31 1 91.88 690 LEU A N 1
ATOM 5365 C CA . LEU A 1 690 ? 12.453 2.877 0.488 1 91.88 690 LEU A CA 1
ATOM 5366 C C . LEU A 1 690 ? 11.422 1.861 0.961 1 91.88 690 LEU A C 1
ATOM 5368 O O . LEU A 1 690 ? 11.43 0.707 0.528 1 91.88 690 LEU A O 1
ATOM 5372 N N . GLU A 1 691 ? 10.562 2.316 1.789 1 88 691 GLU A N 1
ATOM 5373 C CA . GLU A 1 691 ? 9.516 1.418 2.264 1 88 691 GLU A CA 1
ATOM 5374 C C . GLU A 1 691 ? 8.586 1.008 1.127 1 88 691 GLU A C 1
ATOM 5376 O O . GLU A 1 691 ? 8.219 -0.163 1.009 1 88 691 GLU A O 1
ATOM 5381 N N . ALA A 1 692 ? 8.141 1.994 0.377 1 91.06 692 ALA A N 1
ATOM 5382 C CA . ALA A 1 692 ? 7.289 1.715 -0.775 1 91.06 692 ALA A CA 1
ATOM 5383 C C . ALA A 1 692 ? 8.016 0.848 -1.799 1 91.06 692 ALA A C 1
ATOM 5385 O O . ALA A 1 692 ? 7.414 -0.042 -2.406 1 91.06 692 ALA A O 1
ATOM 5386 N N . PHE A 1 693 ? 9.336 1.079 -1.941 1 94.75 693 PHE A N 1
ATOM 5387 C CA . PHE A 1 693 ? 10.188 0.327 -2.855 1 94.75 693 PHE A CA 1
ATOM 5388 C C . PHE A 1 693 ? 10.242 -1.144 -2.459 1 94.75 693 PHE A C 1
ATOM 5390 O O . PHE A 1 693 ? 9.984 -2.023 -3.281 1 94.75 693 PHE A O 1
ATOM 5397 N N . ILE A 1 694 ? 10.523 -1.404 -1.236 1 92.25 694 ILE A N 1
ATOM 5398 C CA . ILE A 1 694 ? 10.648 -2.771 -0.745 1 92.25 694 ILE A CA 1
ATOM 5399 C C . ILE A 1 694 ? 9.305 -3.492 -0.874 1 92.25 694 ILE A C 1
ATOM 5401 O O . ILE A 1 694 ? 9.258 -4.668 -1.242 1 92.25 694 ILE A O 1
ATOM 5405 N N . THR A 1 695 ? 8.227 -2.799 -0.631 1 90.81 695 THR A N 1
ATOM 5406 C CA . THR A 1 695 ? 6.902 -3.395 -0.737 1 90.81 695 THR A CA 1
ATOM 5407 C C . THR A 1 695 ? 6.609 -3.814 -2.176 1 90.81 695 THR A C 1
ATOM 5409 O O . THR A 1 695 ? 6.141 -4.93 -2.42 1 90.81 695 THR A O 1
ATOM 5412 N N . LEU A 1 696 ? 6.855 -2.945 -3.09 1 94.25 696 LEU A N 1
ATOM 5413 C CA . LEU A 1 696 ? 6.586 -3.244 -4.492 1 94.25 696 LEU A CA 1
ATOM 5414 C C . LEU A 1 696 ? 7.512 -4.344 -5 1 94.25 696 LEU A C 1
ATOM 5416 O O . LEU A 1 696 ? 7.098 -5.191 -5.797 1 94.25 696 LEU A O 1
ATOM 5420 N N . VAL A 1 697 ? 8.781 -4.316 -4.574 1 95.31 697 VAL A N 1
ATOM 5421 C CA . VAL A 1 697 ? 9.734 -5.34 -4.977 1 95.31 697 VAL A CA 1
ATOM 5422 C C . VAL A 1 697 ? 9.297 -6.699 -4.445 1 95.31 697 VAL A C 1
ATOM 5424 O O . VAL A 1 697 ? 9.398 -7.711 -5.145 1 95.31 697 VAL A O 1
ATOM 5427 N N . ASN A 1 698 ? 8.852 -6.75 -3.254 1 91.69 698 ASN A N 1
ATOM 5428 C CA . ASN A 1 698 ? 8.359 -8 -2.684 1 91.69 698 ASN A CA 1
ATOM 5429 C C . ASN A 1 698 ? 7.172 -8.547 -3.471 1 91.69 698 ASN A C 1
ATOM 5431 O O . ASN A 1 698 ? 7.07 -9.75 -3.693 1 91.69 698 ASN A O 1
ATOM 5435 N N . HIS A 1 699 ? 6.305 -7.652 -3.816 1 92.94 699 HIS A N 1
ATOM 5436 C CA . HIS A 1 699 ? 5.168 -8.086 -4.621 1 92.94 699 HIS A CA 1
ATOM 5437 C C . HIS A 1 699 ? 5.621 -8.586 -5.988 1 92.94 699 HIS A C 1
ATOM 5439 O O . HIS A 1 699 ? 5.082 -9.57 -6.508 1 92.94 699 HIS A O 1
ATOM 5445 N N . LEU A 1 700 ? 6.543 -7.879 -6.562 1 95.25 700 LEU A N 1
ATOM 5446 C CA . LEU A 1 700 ? 7.094 -8.328 -7.836 1 95.25 700 LEU A CA 1
ATOM 5447 C C . LEU A 1 700 ? 7.73 -9.703 -7.699 1 95.25 700 LEU A C 1
ATOM 5449 O O . LEU A 1 700 ? 7.57 -10.555 -8.578 1 95.25 700 LEU A O 1
ATOM 5453 N N . ALA A 1 701 ? 8.492 -9.883 -6.648 1 94.94 701 ALA A N 1
ATOM 5454 C CA . ALA A 1 701 ? 9.117 -11.18 -6.402 1 94.94 701 ALA A CA 1
ATOM 5455 C C . ALA A 1 701 ? 8.062 -12.281 -6.309 1 94.94 701 ALA A C 1
ATOM 5457 O O . ALA A 1 701 ? 8.234 -13.359 -6.883 1 94.94 701 ALA A O 1
ATOM 5458 N N . TRP A 1 702 ? 7.023 -12.016 -5.617 1 92.44 702 TRP A N 1
ATOM 5459 C CA . TRP A 1 702 ? 5.938 -12.984 -5.461 1 92.44 702 TRP A CA 1
ATOM 5460 C C . TRP A 1 702 ? 5.266 -13.266 -6.801 1 92.44 702 TRP A C 1
ATOM 5462 O O . TRP A 1 702 ? 4.992 -14.422 -7.133 1 92.44 702 TRP A O 1
ATOM 5472 N N . ALA A 1 703 ? 4.93 -12.227 -7.484 1 92.69 703 ALA A N 1
ATOM 5473 C CA . ALA A 1 703 ? 4.293 -12.383 -8.789 1 92.69 703 ALA A CA 1
ATOM 5474 C C . ALA A 1 703 ? 5.207 -13.117 -9.766 1 92.69 703 ALA A C 1
ATOM 5476 O O . ALA A 1 703 ? 4.754 -13.977 -10.523 1 92.69 703 ALA A O 1
ATOM 5477 N N . HIS A 1 704 ? 6.461 -12.742 -9.742 1 95 704 HIS A N 1
ATOM 5478 C CA . HIS A 1 704 ? 7.461 -13.367 -10.594 1 95 704 HIS A CA 1
ATOM 5479 C C . HIS A 1 704 ? 7.559 -14.859 -10.32 1 95 704 HIS A C 1
ATOM 5481 O O . HIS A 1 704 ? 7.527 -15.672 -11.25 1 95 704 HIS A O 1
ATOM 5487 N N . ARG A 1 705 ? 7.629 -15.195 -9.102 1 92.56 705 ARG A N 1
ATOM 5488 C CA . ARG A 1 705 ? 7.742 -16.609 -8.719 1 92.56 705 ARG A CA 1
ATOM 5489 C C . ARG A 1 705 ? 6.465 -17.359 -9.047 1 92.56 705 ARG A C 1
ATOM 5491 O O . ARG A 1 705 ? 6.516 -18.469 -9.602 1 92.56 705 ARG A O 1
ATOM 5498 N N . SER A 1 706 ? 5.328 -16.859 -8.656 1 91.44 706 SER A N 1
ATOM 5499 C CA . SER A 1 706 ? 4.055 -17.547 -8.883 1 91.44 706 SER A CA 1
ATOM 5500 C C . SER A 1 706 ? 3.816 -17.781 -10.367 1 91.44 706 SER A C 1
ATOM 5502 O O . SER A 1 706 ? 3.387 -18.859 -10.773 1 91.44 706 SER A O 1
ATOM 5504 N N . THR A 1 707 ? 4.082 -16.75 -11.172 1 92.19 707 THR A N 1
ATOM 5505 C CA . THR A 1 707 ? 3.889 -16.891 -12.609 1 92.19 707 THR A CA 1
ATOM 5506 C C . THR A 1 707 ? 4.844 -17.922 -13.188 1 92.19 707 THR A C 1
ATOM 5508 O O . THR A 1 707 ? 4.457 -18.734 -14.039 1 92.19 707 THR A O 1
ATOM 5511 N N . SER A 1 708 ? 6.094 -17.891 -12.742 1 92.94 708 SER A N 1
ATOM 5512 C CA . SER A 1 708 ? 7.078 -18.875 -13.195 1 92.94 708 SER A CA 1
ATOM 5513 C C . SER A 1 708 ? 6.664 -20.297 -12.805 1 92.94 708 SER A C 1
ATOM 5515 O O . SER A 1 708 ? 6.785 -21.219 -13.609 1 92.94 708 SER A O 1
ATOM 5517 N N . LEU A 1 709 ? 6.215 -20.406 -11.594 1 92.69 709 LEU A N 1
ATOM 5518 C CA . LEU A 1 709 ? 5.812 -21.719 -11.094 1 92.69 709 LEU A CA 1
ATOM 5519 C C . LEU A 1 709 ? 4.59 -22.234 -11.844 1 92.69 709 LEU A C 1
ATOM 5521 O O . LEU A 1 709 ? 4.547 -23.406 -12.234 1 92.69 709 LEU A O 1
ATOM 5525 N N . ILE A 1 710 ? 3.6 -21.406 -12.07 1 92.06 710 ILE A N 1
ATOM 5526 C CA . ILE A 1 710 ? 2.389 -21.797 -12.789 1 92.06 710 ILE A CA 1
ATOM 5527 C C . ILE A 1 710 ? 2.738 -22.203 -14.211 1 92.06 710 ILE A C 1
ATOM 5529 O O . ILE A 1 710 ? 2.23 -23.219 -14.719 1 92.06 710 ILE A O 1
ATOM 5533 N N . GLN A 1 711 ? 3.598 -21.469 -14.812 1 90.62 711 GLN A N 1
ATOM 5534 C CA . GLN A 1 711 ? 4.016 -21.781 -16.172 1 90.62 711 GLN A CA 1
ATOM 5535 C C . GLN A 1 711 ? 4.727 -23.141 -16.219 1 90.62 711 GLN A C 1
ATOM 5537 O O . GLN A 1 711 ? 4.457 -23.953 -17.109 1 90.62 711 GLN A O 1
ATOM 5542 N N . MET A 1 712 ? 5.59 -23.328 -15.273 1 91.5 712 MET A N 1
ATOM 5543 C CA . MET A 1 712 ? 6.32 -24.594 -15.219 1 91.5 712 MET A CA 1
ATOM 5544 C C . MET A 1 712 ? 5.375 -25.766 -14.977 1 91.5 712 MET A C 1
ATOM 5546 O O . MET A 1 712 ? 5.465 -26.797 -15.648 1 91.5 712 MET A O 1
ATOM 5550 N N . LEU A 1 713 ? 4.48 -25.609 -14.047 1 92.81 713 LEU A N 1
ATOM 5551 C CA . LEU A 1 713 ? 3.555 -26.688 -13.695 1 92.81 713 LEU A CA 1
ATOM 5552 C C . LEU A 1 713 ? 2.592 -26.969 -14.844 1 92.81 713 LEU A C 1
ATOM 5554 O O . LEU A 1 713 ? 2.252 -28.125 -15.094 1 92.81 713 LEU A O 1
ATOM 5558 N N . THR A 1 714 ? 2.168 -25.938 -15.539 1 91.31 714 THR A N 1
ATOM 5559 C CA . THR A 1 714 ? 1.268 -26.109 -16.672 1 91.31 714 THR A CA 1
ATOM 5560 C C . THR A 1 714 ? 1.974 -26.844 -17.812 1 91.31 714 THR A C 1
ATOM 5562 O O . THR A 1 714 ? 1.398 -27.734 -18.438 1 91.31 714 THR A O 1
ATOM 5565 N N . GLN A 1 715 ? 3.178 -26.453 -18.062 1 89.69 715 GLN A N 1
ATOM 5566 C CA . GLN A 1 715 ? 3.953 -27.125 -19.094 1 89.69 715 GLN A CA 1
ATOM 5567 C C . GLN A 1 715 ? 4.219 -28.578 -18.734 1 89.69 715 GLN A C 1
ATOM 5569 O O . GLN A 1 715 ? 4.145 -29.469 -19.594 1 89.69 715 GLN A O 1
ATOM 5574 N N . GLY A 1 716 ? 4.574 -28.75 -17.453 1 90.31 716 GLY A N 1
ATOM 5575 C CA . GLY A 1 716 ? 4.766 -30.125 -16.984 1 90.31 716 GLY A CA 1
ATOM 5576 C C . GLY A 1 716 ? 3.514 -30.969 -17.094 1 90.31 716 GLY A C 1
ATOM 5577 O O . GLY A 1 716 ? 3.58 -32.125 -17.469 1 90.31 716 GLY A O 1
ATOM 5578 N N . TRP A 1 717 ? 2.416 -30.391 -16.766 1 91.62 717 TRP A N 1
ATOM 5579 C CA . TRP A 1 717 ? 1.128 -31.062 -16.875 1 91.62 717 TRP A CA 1
ATOM 5580 C C . TRP A 1 717 ? 0.839 -31.469 -18.312 1 91.62 717 TRP A C 1
ATOM 5582 O O . TRP A 1 717 ? 0.435 -32.594 -18.578 1 91.62 717 TRP A O 1
ATOM 5592 N N . GLN A 1 718 ? 1.058 -30.578 -19.219 1 90.5 718 GLN A N 1
ATOM 5593 C CA . GLN A 1 718 ? 0.789 -30.859 -20.641 1 90.5 718 GLN A CA 1
ATOM 5594 C C . GLN A 1 718 ? 1.686 -31.969 -21.156 1 90.5 718 GLN A C 1
ATOM 5596 O O . GLN A 1 718 ? 1.229 -32.844 -21.891 1 90.5 718 GLN A O 1
ATOM 5601 N N . THR A 1 719 ? 2.922 -31.953 -20.75 1 93.12 719 THR A N 1
ATOM 5602 C CA . THR A 1 719 ? 3.867 -32.969 -21.188 1 93.12 719 THR A CA 1
ATOM 5603 C C . THR A 1 719 ? 3.469 -34.344 -20.641 1 93.12 719 THR A C 1
ATOM 5605 O O . THR A 1 719 ? 3.453 -35.344 -21.375 1 93.12 719 THR A O 1
ATOM 5608 N N . LEU A 1 720 ? 3.123 -34.344 -19.375 1 95.31 720 LEU A N 1
ATOM 5609 C CA . LEU A 1 720 ? 2.768 -35.625 -18.75 1 95.31 720 LEU A CA 1
ATOM 5610 C C . LEU A 1 720 ? 1.425 -36.125 -19.266 1 95.31 720 LEU A C 1
ATOM 5612 O O . LEU A 1 720 ? 1.224 -37.344 -19.406 1 95.31 720 LEU A O 1
ATOM 5616 N N . GLU A 1 721 ? 0.54 -35.188 -19.547 1 95.19 721 GLU A N 1
ATOM 5617 C CA . GLU A 1 721 ? -0.755 -35.562 -20.125 1 95.19 721 GLU A CA 1
ATOM 5618 C C . GLU A 1 721 ? -0.592 -36.188 -21.5 1 95.19 721 GLU A C 1
ATOM 5620 O O . GLU A 1 721 ? -1.207 -37.219 -21.781 1 95.19 721 GLU A O 1
ATOM 5625 N N . THR A 1 722 ? 0.236 -35.594 -22.297 1 95.5 722 THR A N 1
ATOM 5626 C CA . THR A 1 722 ? 0.495 -36.125 -23.625 1 95.5 722 THR A CA 1
ATOM 5627 C C . THR A 1 722 ? 1.183 -37.469 -23.547 1 95.5 722 THR A C 1
ATOM 5629 O O . THR A 1 722 ? 0.844 -38.406 -24.312 1 95.5 722 THR A O 1
ATOM 5632 N N . LEU A 1 723 ? 2.115 -37.562 -22.672 1 95.81 723 LEU A N 1
ATOM 5633 C CA . LEU A 1 723 ? 2.842 -38.812 -22.516 1 95.81 723 LEU A CA 1
ATOM 5634 C C . LEU A 1 723 ? 1.906 -39.938 -22.047 1 95.81 723 LEU A C 1
ATOM 5636 O O . LEU A 1 723 ? 2 -41.062 -22.531 1 95.81 723 LEU A O 1
ATOM 5640 N N . ASN A 1 724 ? 1.035 -39.625 -21.109 1 96.44 724 ASN A N 1
ATOM 5641 C CA . ASN A 1 724 ? 0.081 -40.625 -20.609 1 96.44 724 ASN A CA 1
ATOM 5642 C C . ASN A 1 724 ? -0.85 -41.094 -21.719 1 96.44 724 ASN A C 1
ATOM 5644 O O . ASN A 1 724 ? -1.116 -42.281 -21.844 1 96.44 724 ASN A O 1
ATOM 5648 N N . TRP A 1 725 ? -1.369 -40.125 -22.484 1 97 725 TRP A N 1
ATOM 5649 C CA . TRP A 1 725 ? -2.221 -40.469 -23.625 1 97 725 TRP A CA 1
ATOM 5650 C C . TRP A 1 725 ? -1.484 -41.375 -24.609 1 97 725 TRP A C 1
ATOM 5652 O O . TRP A 1 725 ? -2.027 -42.375 -25.047 1 97 725 TRP A O 1
ATOM 5662 N N . TYR A 1 726 ? -0.266 -41 -24.953 1 95.88 726 TYR A N 1
ATOM 5663 C CA . TYR A 1 726 ? 0.542 -41.75 -25.906 1 95.88 726 TYR A CA 1
ATOM 5664 C C . TYR A 1 726 ? 0.773 -43.188 -25.438 1 95.88 726 TYR A C 1
ATOM 5666 O O . TYR A 1 726 ? 0.556 -44.125 -26.188 1 95.88 726 TYR A O 1
ATOM 5674 N N . LYS A 1 727 ? 1.183 -43.344 -24.188 1 95.5 727 LYS A N 1
ATOM 5675 C CA . LYS A 1 727 ? 1.456 -44.656 -23.641 1 95.5 727 LYS A CA 1
ATOM 5676 C C . LYS A 1 727 ? 0.188 -45.5 -23.594 1 95.5 727 LYS A C 1
ATOM 5678 O O . LYS A 1 727 ? 0.228 -46.719 -23.859 1 95.5 727 LYS A O 1
ATOM 5683 N N . HIS A 1 728 ? -0.882 -44.844 -23.203 1 95.81 728 HIS A N 1
ATOM 5684 C CA . HIS A 1 728 ? -2.141 -45.562 -23.109 1 95.81 728 HIS A CA 1
ATOM 5685 C C . HIS A 1 728 ? -2.586 -46.062 -24.484 1 95.81 728 HIS A C 1
ATOM 5687 O O . HIS A 1 728 ? -2.986 -47.219 -24.625 1 95.81 728 HIS A O 1
ATOM 5693 N N . ARG A 1 729 ? -2.477 -45.25 -25.453 1 95 729 ARG A N 1
ATOM 5694 C CA . ARG A 1 729 ? -2.902 -45.656 -26.797 1 95 729 ARG A CA 1
ATOM 5695 C C . ARG A 1 729 ? -1.979 -46.719 -27.391 1 95 729 ARG A C 1
ATOM 5697 O O . ARG A 1 729 ? -2.428 -47.594 -28.125 1 95 729 ARG A O 1
ATOM 5704 N N . ARG A 1 730 ? -0.71 -46.562 -27.109 1 92.81 730 ARG A N 1
ATOM 5705 C CA . ARG A 1 730 ? 0.228 -47.594 -27.547 1 92.81 730 ARG A CA 1
ATOM 5706 C C . ARG A 1 730 ? -0.079 -48.938 -26.891 1 92.81 730 ARG A C 1
ATOM 5708 O O . ARG A 1 730 ? 0.041 -50 -27.516 1 92.81 730 ARG A O 1
ATOM 5715 N N . LEU A 1 731 ? -0.453 -48.844 -25.609 1 92.88 731 LEU A N 1
ATOM 5716 C CA . LEU A 1 731 ? -0.821 -50.062 -24.875 1 92.88 731 LEU A CA 1
ATOM 5717 C C . LEU A 1 731 ? -2.088 -50.688 -25.453 1 92.88 731 LEU A C 1
ATOM 5719 O O . LEU A 1 731 ? -2.197 -51.906 -25.547 1 92.88 731 LEU A O 1
ATOM 5723 N N . GLU A 1 732 ? -2.988 -49.875 -25.812 1 92.69 732 GLU A N 1
ATOM 5724 C CA . GLU A 1 732 ? -4.215 -50.375 -26.438 1 92.69 732 GLU A CA 1
ATOM 5725 C C . GLU A 1 732 ? -3.916 -51.062 -27.766 1 92.69 732 GLU A C 1
ATOM 5727 O O . GLU A 1 732 ? -4.543 -52.062 -28.094 1 92.69 732 GLU A O 1
ATOM 5732 N N . GLN A 1 733 ? -3.018 -50.5 -28.484 1 89.19 733 GLN A N 1
ATOM 5733 C CA . GLN A 1 733 ? -2.615 -51.094 -29.75 1 89.19 733 GLN A CA 1
ATOM 5734 C C . GLN A 1 733 ? -1.986 -52.469 -29.547 1 89.19 733 GLN A C 1
ATOM 5736 O O . GLN A 1 733 ? -2.324 -53.438 -30.234 1 89.19 733 GLN A O 1
ATOM 5741 N N . VAL A 1 734 ? -1.146 -52.531 -28.578 1 87.69 734 VAL A N 1
ATOM 5742 C CA . VAL A 1 734 ? -0.485 -53.781 -28.266 1 87.69 734 VAL A CA 1
ATOM 5743 C C . VAL A 1 734 ? -1.517 -54.812 -27.797 1 87.69 734 VAL A C 1
ATOM 5745 O O . VAL A 1 734 ? -1.451 -55.969 -28.172 1 87.69 734 VAL A O 1
ATOM 5748 N N . TYR A 1 735 ? -2.41 -54.344 -27.047 1 90.31 735 TYR A N 1
ATOM 5749 C CA . TYR A 1 735 ? -3.465 -55.219 -26.531 1 90.31 735 TYR A CA 1
ATOM 5750 C C . TYR A 1 735 ? -4.289 -55.781 -27.672 1 90.31 735 TYR A C 1
ATOM 5752 O O . TYR A 1 735 ? -4.59 -57 -27.688 1 90.31 735 TYR A O 1
ATOM 5760 N N . GLY A 1 736 ? -4.656 -54.938 -28.641 1 88.56 736 GLY A N 1
ATOM 5761 C CA . GLY A 1 736 ? -5.414 -55.406 -29.797 1 88.56 736 GLY A CA 1
ATOM 5762 C C . GLY A 1 736 ? -4.664 -56.406 -30.625 1 88.56 736 GLY A C 1
ATOM 5763 O O . GLY A 1 736 ? -5.242 -57.438 -31.062 1 88.56 736 GLY A O 1
ATOM 5764 N N . GLN A 1 737 ? -3.465 -56.219 -30.812 1 85 737 GLN A N 1
ATOM 5765 C CA . GLN A 1 737 ? -2.637 -57.125 -31.594 1 85 737 GLN A CA 1
ATOM 5766 C C . GLN A 1 737 ? -2.445 -58.438 -30.859 1 85 737 GLN A C 1
ATOM 5768 O O . GLN A 1 737 ? -2.5 -59.5 -31.484 1 85 737 GLN A O 1
ATOM 5773 N N . LEU A 1 738 ? -2.236 -58.344 -29.562 1 87.31 738 LEU A N 1
ATOM 5774 C CA . LEU A 1 738 ? -2.051 -59.562 -28.766 1 87.31 738 LEU A CA 1
ATOM 5775 C C . LEU A 1 738 ? -3.342 -60.375 -28.688 1 87.31 738 LEU A C 1
ATOM 5777 O O . LEU A 1 738 ? -3.307 -61.594 -28.656 1 87.31 738 LEU A O 1
ATOM 5781 N N . THR A 1 739 ? -4.406 -59.625 -28.672 1 89.69 739 THR A N 1
ATOM 5782 C CA . THR A 1 739 ? -5.691 -60.344 -28.672 1 89.69 739 THR A CA 1
ATOM 5783 C C . THR A 1 739 ? -5.887 -61.125 -29.969 1 89.69 739 THR A C 1
ATOM 5785 O O . THR A 1 739 ? -6.324 -62.281 -29.938 1 89.69 739 THR A O 1
ATOM 5788 N N . SER A 1 740 ? -5.598 -60.469 -31.094 1 88.31 740 SER A N 1
ATOM 5789 C CA . SER A 1 740 ? -5.676 -61.156 -32.375 1 88.31 740 SER A CA 1
ATOM 5790 C C . SER A 1 740 ? -4.73 -62.344 -32.438 1 88.31 740 SER A C 1
ATOM 5792 O O . SER A 1 740 ? -5.094 -63.406 -32.938 1 88.31 740 SER A O 1
ATOM 5794 N N . PHE A 1 741 ? -3.59 -62.125 -31.922 1 88 741 PHE A N 1
ATOM 5795 C CA . PHE A 1 741 ? -2.6 -63.219 -31.859 1 88 741 PHE A CA 1
ATOM 5796 C C . PHE A 1 741 ? -3.119 -64.375 -31.016 1 88 741 PHE A C 1
ATOM 5798 O O . PHE A 1 741 ? -3.02 -65.5 -31.438 1 88 741 PHE A O 1
ATOM 5805 N N . CYS A 1 742 ? -3.646 -64.062 -29.875 1 88.5 742 CYS A N 1
ATOM 5806 C CA . CYS A 1 742 ? -4.156 -65.062 -28.953 1 88.5 742 CYS A CA 1
ATOM 5807 C C . CYS A 1 742 ? -5.312 -65.875 -29.578 1 88.5 742 CYS A C 1
ATOM 5809 O O . CYS A 1 742 ? -5.395 -67.062 -29.422 1 88.5 742 CYS A O 1
ATOM 5811 N N . GLN A 1 743 ? -6.09 -65.188 -30.328 1 89.88 743 GLN A N 1
ATOM 5812 C CA . GLN A 1 743 ? -7.227 -65.875 -30.984 1 89.88 743 GLN A CA 1
ATOM 5813 C C . GLN A 1 743 ? -6.766 -66.812 -32.062 1 89.88 743 GLN A C 1
ATOM 5815 O O . GLN A 1 743 ? -7.277 -67.938 -32.188 1 89.88 743 GLN A O 1
ATOM 5820 N N . GLN A 1 744 ? -5.84 -66.375 -32.812 1 89.69 744 GLN A N 1
ATOM 5821 C CA . GLN A 1 744 ? -5.309 -67.188 -33.906 1 89.69 744 GLN A CA 1
ATOM 5822 C C . GLN A 1 744 ? -4.598 -68.438 -33.344 1 89.69 744 GLN A C 1
ATOM 5824 O O . GLN A 1 744 ? -4.77 -69.562 -33.844 1 89.69 744 GLN A O 1
ATOM 5829 N N . LEU A 1 745 ? -3.859 -68.25 -32.344 1 88.56 745 LEU A N 1
ATOM 5830 C CA . LEU A 1 745 ? -3.133 -69.312 -31.719 1 88.56 745 LEU A CA 1
ATOM 5831 C C . LEU A 1 745 ? -4.094 -70.312 -31.062 1 88.56 745 LEU A C 1
ATOM 5833 O O . LEU A 1 745 ? -3.932 -71.562 -31.203 1 88.56 745 LEU A O 1
ATOM 5837 N N . THR A 1 746 ? -5.105 -69.812 -30.359 1 87.06 746 THR A N 1
ATOM 5838 C CA . THR A 1 746 ? -6.086 -70.688 -29.703 1 87.06 746 THR A CA 1
ATOM 5839 C C . THR A 1 746 ? -6.898 -71.438 -30.719 1 87.06 746 THR A C 1
ATOM 5841 O O . THR A 1 746 ? -7.184 -72.625 -30.516 1 87.06 746 THR A O 1
ATOM 5844 N N . GLN A 1 747 ? -7.238 -70.812 -31.797 1 88.62 747 GLN A N 1
ATOM 5845 C CA . GLN A 1 747 ? -7.953 -71.5 -32.844 1 88.62 747 GLN A CA 1
ATOM 5846 C C . GLN A 1 747 ? -7.098 -72.625 -33.469 1 88.62 747 GLN A C 1
ATOM 5848 O O . GLN A 1 747 ? -7.59 -73.75 -33.75 1 88.62 747 GLN A O 1
ATOM 5853 N N . TRP A 1 748 ? -5.848 -72.312 -33.719 1 87 748 TRP A N 1
ATOM 5854 C CA . TRP A 1 748 ? -4.93 -73.312 -34.281 1 87 748 TRP A CA 1
ATOM 5855 C C . TRP A 1 748 ? -4.781 -74.5 -33.344 1 87 748 TRP A C 1
ATOM 5857 O O . TRP A 1 748 ? -4.781 -75.625 -33.781 1 87 748 TRP A O 1
ATOM 5867 N N . VAL A 1 749 ? -4.648 -74.25 -32.031 1 86.31 749 VAL A N 1
ATOM 5868 C CA . VAL A 1 749 ? -4.477 -75.312 -31.031 1 86.31 749 VAL A CA 1
ATOM 5869 C C . VAL A 1 749 ? -5.734 -76.188 -30.969 1 86.31 749 VAL A C 1
ATOM 5871 O O . VAL A 1 749 ? -5.656 -77.375 -30.75 1 86.31 749 VAL A O 1
ATOM 5874 N N . GLN A 1 750 ? -6.852 -75.562 -31.141 1 87 750 GLN A N 1
ATOM 5875 C CA . GLN A 1 750 ? -8.109 -76.312 -31.125 1 87 750 GLN A CA 1
ATOM 5876 C C . GLN A 1 750 ? -8.25 -77.188 -32.344 1 87 750 GLN A C 1
ATOM 5878 O O . GLN A 1 750 ? -8.789 -78.312 -32.25 1 87 750 GLN A O 1
ATOM 5883 N N . GLU A 1 751 ? -7.773 -76.75 -33.469 1 88.56 751 GLU A N 1
ATOM 5884 C CA . GLU A 1 751 ? -7.852 -77.562 -34.719 1 88.56 751 GLU A CA 1
ATOM 5885 C C . GLU A 1 751 ? -6.805 -78.625 -34.781 1 88.56 751 GLU A C 1
ATOM 5887 O O . GLU A 1 751 ? -6.93 -79.625 -35.531 1 88.56 751 GLU A O 1
ATOM 5892 N N . HIS A 1 752 ? -5.781 -78.5 -33.938 1 87.44 752 HIS A N 1
ATOM 5893 C CA . HIS A 1 752 ? -4.703 -79.5 -33.906 1 87.44 752 HIS A CA 1
ATOM 5894 C C . HIS A 1 752 ? -4.551 -80.062 -32.5 1 87.44 752 HIS A C 1
ATOM 5896 O O . HIS A 1 752 ? -3.639 -79.75 -31.766 1 87.44 752 HIS A O 1
ATOM 5902 N N . PRO A 1 753 ? -5.336 -81.062 -32.156 1 82.94 753 PRO A N 1
ATOM 5903 C CA . PRO A 1 753 ? -5.301 -81.688 -30.828 1 82.94 753 PRO A CA 1
ATOM 5904 C C . PRO A 1 753 ? -3.959 -82.312 -30.516 1 82.94 753 PRO A C 1
ATOM 5906 O O . PRO A 1 753 ? -3.605 -82.5 -29.344 1 82.94 753 PRO A O 1
ATOM 5909 N N . GLU A 1 754 ? -3.225 -82.688 -31.562 1 81.62 754 GLU A N 1
ATOM 5910 C CA . GLU A 1 754 ? -1.933 -83.375 -31.359 1 81.62 754 GLU A CA 1
ATOM 5911 C C . GLU A 1 754 ? -0.817 -82.312 -31.188 1 81.62 754 GLU A C 1
ATOM 5913 O O . GLU A 1 754 ? 0.348 -82.688 -31.016 1 81.62 754 GLU A O 1
ATOM 5918 N N . ALA A 1 755 ? -1.252 -81 -31 1 78.88 755 ALA A N 1
ATOM 5919 C CA . ALA A 1 755 ? -0.278 -79.938 -30.938 1 78.88 755 ALA A CA 1
ATOM 5920 C C . ALA A 1 755 ? 0.591 -80.062 -29.688 1 78.88 755 ALA A C 1
ATOM 5922 O O . ALA A 1 755 ? 0.148 -80.625 -28.656 1 78.88 755 ALA A O 1
ATOM 5923 N N . ASP A 1 756 ? 1.854 -79.625 -29.734 1 84.12 756 ASP A N 1
ATOM 5924 C CA . ASP A 1 756 ? 2.836 -79.688 -28.656 1 84.12 756 ASP A CA 1
ATOM 5925 C C . ASP A 1 756 ? 2.289 -78.938 -27.406 1 84.12 756 ASP A C 1
ATOM 5927 O O . ASP A 1 756 ? 1.674 -77.875 -27.5 1 84.12 756 ASP A O 1
ATOM 5931 N N . PRO A 1 757 ? 2.357 -79.562 -26.266 1 87.69 757 PRO A N 1
ATOM 5932 C CA . PRO A 1 757 ? 1.887 -78.938 -25.016 1 87.69 757 PRO A CA 1
ATOM 5933 C C . PRO A 1 757 ? 2.457 -77.562 -24.75 1 87.69 757 PRO A C 1
ATOM 5935 O O . PRO A 1 757 ? 1.811 -76.75 -24.094 1 87.69 757 PRO A O 1
ATOM 5938 N N . LEU A 1 758 ? 3.564 -77.375 -25.328 1 87.94 758 LEU A N 1
ATOM 5939 C CA . LEU A 1 758 ? 4.18 -76.062 -25.156 1 87.94 758 LEU A CA 1
ATOM 5940 C C . LEU A 1 758 ? 3.33 -74.938 -25.812 1 87.94 758 LEU A C 1
ATOM 5942 O O . LEU A 1 758 ? 3.176 -73.875 -25.25 1 87.94 758 LEU A O 1
ATOM 5946 N N . LEU A 1 759 ? 2.783 -75.188 -26.953 1 87.5 759 LEU A N 1
ATOM 5947 C CA . LEU A 1 759 ? 1.979 -74.25 -27.672 1 87.5 759 LEU A CA 1
ATOM 5948 C C . LEU A 1 759 ? 0.671 -73.938 -26.938 1 87.5 759 LEU A C 1
ATOM 5950 O O . LEU A 1 759 ? 0.191 -72.812 -26.922 1 87.5 759 LEU A O 1
ATOM 5954 N N . ARG A 1 760 ? 0.125 -74.938 -26.312 1 88.94 760 ARG A N 1
ATOM 5955 C CA . ARG A 1 760 ? -1.077 -74.75 -25.5 1 88.94 760 ARG A CA 1
ATOM 5956 C C . ARG A 1 760 ? -0.789 -73.938 -24.266 1 88.94 760 ARG A C 1
ATOM 5958 O O . ARG A 1 760 ? -1.601 -73.062 -23.891 1 88.94 760 ARG A O 1
ATOM 5965 N N . ARG A 1 761 ? 0.306 -74.188 -23.734 1 88.31 761 ARG A N 1
ATOM 5966 C CA . ARG A 1 761 ? 0.708 -73.375 -22.562 1 88.31 761 ARG A CA 1
ATOM 5967 C C . ARG A 1 761 ? 0.932 -71.938 -22.922 1 88.31 761 ARG A C 1
ATOM 5969 O O . ARG A 1 761 ? 0.547 -71.062 -22.172 1 88.31 761 ARG A O 1
ATOM 5976 N N . LEU A 1 762 ? 1.542 -71.75 -24.031 1 86.81 762 LEU A N 1
ATOM 5977 C CA . LEU A 1 762 ? 1.795 -70.375 -24.5 1 86.81 762 LEU A CA 1
ATOM 5978 C C . LEU A 1 762 ? 0.487 -69.625 -24.766 1 86.81 762 LEU A C 1
ATOM 5980 O O . LEU A 1 762 ? 0.362 -68.438 -24.469 1 86.81 762 LEU A O 1
ATOM 5984 N N . GLY A 1 763 ? -0.427 -70.312 -25.297 1 86.12 763 GLY A N 1
ATOM 5985 C CA . GLY A 1 763 ? -1.738 -69.75 -25.516 1 86.12 763 GLY A CA 1
ATOM 5986 C C . GLY A 1 763 ? -2.434 -69.312 -24.234 1 86.12 763 GLY A C 1
ATOM 5987 O O . GLY A 1 763 ? -3.023 -68.25 -24.156 1 86.12 763 GLY A O 1
ATOM 5988 N N . THR A 1 764 ? -2.326 -70.188 -23.266 1 88.19 764 THR A N 1
ATOM 5989 C CA . THR A 1 764 ? -2.945 -69.875 -21.969 1 88.19 764 THR A CA 1
ATOM 5990 C C . THR A 1 764 ? -2.246 -68.75 -21.281 1 88.19 764 THR A C 1
ATOM 5992 O O . THR A 1 764 ? -2.895 -67.875 -20.641 1 88.19 764 THR A O 1
ATOM 5995 N N . LEU A 1 765 ? -0.953 -68.688 -21.406 1 84.94 765 LEU A N 1
ATOM 5996 C CA . LEU A 1 765 ? -0.177 -67.562 -20.812 1 84.94 765 LEU A CA 1
ATOM 5997 C C . LEU A 1 765 ? -0.545 -66.25 -21.438 1 84.94 765 LEU A C 1
ATOM 5999 O O . LEU A 1 765 ? -0.669 -65.25 -20.734 1 84.94 765 LEU A O 1
ATOM 6003 N N . LEU A 1 766 ? -0.677 -66.25 -22.688 1 88.19 766 LEU A N 1
ATOM 6004 C CA . LEU A 1 766 ? -1.04 -65.062 -23.406 1 88.19 766 LEU A CA 1
ATOM 6005 C C . LEU A 1 766 ? -2.439 -64.562 -23 1 88.19 766 LEU A C 1
ATOM 6007 O O . LEU A 1 766 ? -2.682 -63.375 -22.859 1 88.19 766 LEU A O 1
ATOM 6011 N N . GLN A 1 767 ? -3.309 -65.5 -22.844 1 89 767 GLN A N 1
ATOM 6012 C CA . GLN A 1 767 ? -4.668 -65.188 -22.438 1 89 767 GLN A CA 1
ATOM 6013 C C . GLN A 1 767 ? -4.68 -64.562 -21.031 1 89 767 GLN A C 1
ATOM 6015 O O . GLN A 1 767 ? -5.395 -63.594 -20.781 1 89 767 GLN A O 1
ATOM 6020 N N . THR A 1 768 ? -3.893 -65.062 -20.203 1 86.06 768 THR A N 1
ATOM 6021 C CA . THR A 1 768 ? -3.803 -64.562 -18.844 1 86.06 768 THR A CA 1
ATOM 6022 C C . THR A 1 768 ? -3.227 -63.156 -18.828 1 86.06 768 THR A C 1
ATOM 6024 O O . THR A 1 768 ? -3.652 -62.312 -18.047 1 86.06 768 THR A O 1
ATOM 6027 N N . GLN A 1 769 ? -2.271 -62.906 -19.641 1 84.56 769 GLN A N 1
ATOM 6028 C CA . GLN A 1 769 ? -1.663 -61.594 -19.734 1 84.56 769 GLN A CA 1
ATOM 6029 C C . GLN A 1 769 ? -2.666 -60.562 -20.25 1 84.56 769 GLN A C 1
ATOM 6031 O O . GLN A 1 769 ? -2.691 -59.438 -19.766 1 84.56 769 GLN A O 1
ATOM 6036 N N . LEU A 1 770 ? -3.424 -60.938 -21.203 1 89.44 770 LEU A N 1
ATOM 6037 C CA . LEU A 1 770 ? -4.434 -60.031 -21.766 1 89.44 770 LEU A CA 1
ATOM 6038 C C . LEU A 1 770 ? -5.488 -59.688 -20.719 1 89.44 770 LEU A C 1
ATOM 6040 O O . LEU A 1 770 ? -5.938 -58.562 -20.625 1 89.44 770 LEU A O 1
ATOM 6044 N N . GLU A 1 771 ? -5.828 -60.656 -19.922 1 87.81 771 GLU A N 1
ATOM 6045 C CA . GLU A 1 771 ? -6.801 -60.406 -18.859 1 87.81 771 GLU A CA 1
ATOM 6046 C C . GLU A 1 771 ? -6.242 -59.469 -17.797 1 87.81 771 GLU A C 1
ATOM 6048 O O . GLU A 1 771 ? -6.984 -58.656 -17.219 1 87.81 771 GLU A O 1
ATOM 6053 N N . SER A 1 772 ? -5.023 -59.562 -17.609 1 85.5 772 SER A N 1
ATOM 6054 C CA . SER A 1 772 ? -4.379 -58.719 -16.609 1 85.5 772 SER A CA 1
ATOM 6055 C C . SER A 1 772 ? -4.289 -57.281 -17.078 1 85.5 772 SER A C 1
ATOM 6057 O O . SER A 1 772 ? -4.246 -56.375 -16.266 1 85.5 772 SER A O 1
ATOM 6059 N N . LEU A 1 773 ? -4.262 -57.031 -18.359 1 89.81 773 LEU A N 1
ATOM 6060 C CA . LEU A 1 773 ? -4.086 -55.688 -18.922 1 89.81 773 LEU A CA 1
ATOM 6061 C C . LEU A 1 773 ? -5.426 -54.969 -19.078 1 89.81 773 LEU A C 1
ATOM 6063 O O . LEU A 1 773 ? -5.477 -53.75 -19.172 1 89.81 773 LEU A O 1
ATOM 6067 N N . HIS A 1 774 ? -6.484 -55.688 -19.047 1 87.88 774 HIS A N 1
ATOM 6068 C CA . HIS A 1 774 ? -7.801 -55.156 -19.344 1 87.88 774 HIS A CA 1
ATOM 6069 C C . HIS A 1 774 ? -8.203 -54.062 -18.359 1 87.88 774 HIS A C 1
ATOM 6071 O O . HIS A 1 774 ? -8.688 -53 -18.75 1 87.88 774 HIS A O 1
ATOM 6077 N N . PRO A 1 775 ? -7.98 -54.281 -17.062 1 87.19 775 PRO A N 1
ATOM 6078 C CA . PRO A 1 775 ? -8.367 -53.219 -16.125 1 87.19 775 PRO A CA 1
ATOM 6079 C C . PRO A 1 775 ? -7.594 -51.938 -16.328 1 87.19 775 PRO A C 1
ATOM 6081 O O . PRO A 1 775 ? -8.148 -50.844 -16.156 1 87.19 775 PRO A O 1
ATOM 6084 N N . LEU A 1 776 ? -6.34 -52.031 -16.641 1 91.5 776 LEU A N 1
ATOM 6085 C CA . LEU A 1 776 ? -5.508 -50.875 -16.906 1 91.5 776 LEU A CA 1
ATOM 6086 C C . LEU A 1 776 ? -6.047 -50.062 -18.078 1 91.5 776 LEU A C 1
ATOM 6088 O O . LEU A 1 776 ? -6.082 -48.844 -18.047 1 91.5 776 LEU A O 1
ATOM 6092 N N . LEU A 1 777 ? -6.5 -50.719 -19.109 1 93 777 LEU A N 1
ATOM 6093 C CA . LEU A 1 777 ? -6.941 -50.062 -20.344 1 93 777 LEU A CA 1
ATOM 6094 C C . LEU A 1 777 ? -8.344 -49.5 -20.188 1 93 777 LEU A C 1
ATOM 6096 O O . LEU A 1 777 ? -8.656 -48.438 -20.766 1 93 777 LEU A O 1
ATOM 6100 N N . SER A 1 778 ? -9.125 -50.094 -19.312 1 91.56 778 SER A N 1
ATOM 6101 C CA . SER A 1 778 ? -10.531 -49.719 -19.234 1 91.56 778 SER A CA 1
ATOM 6102 C C . SER A 1 778 ? -10.773 -48.75 -18.062 1 91.56 778 SER A C 1
ATOM 6104 O O . SER A 1 778 ? -11.57 -47.812 -18.172 1 91.56 778 SER A O 1
ATOM 6106 N N . HIS A 1 779 ? -10.039 -48.906 -16.953 1 90.94 779 HIS A N 1
ATOM 6107 C CA . HIS A 1 779 ? -10.406 -48.188 -15.734 1 90.94 779 HIS A CA 1
ATOM 6108 C C . HIS A 1 779 ? -9.305 -47.219 -15.32 1 90.94 779 HIS A C 1
ATOM 6110 O O . HIS A 1 779 ? -9.523 -46.375 -14.461 1 90.94 779 HIS A O 1
ATOM 6116 N N . GLU A 1 780 ? -8.203 -47.312 -15.891 1 93.44 780 GLU A N 1
ATOM 6117 C CA . GLU A 1 780 ? -7.09 -46.469 -15.438 1 93.44 780 GLU A CA 1
ATOM 6118 C C . GLU A 1 780 ? -6.562 -45.594 -16.562 1 93.44 780 GLU A C 1
ATOM 6120 O O . GLU A 1 780 ? -5.352 -45.5 -16.781 1 93.44 780 GLU A O 1
ATOM 6125 N N . VAL A 1 781 ? -7.473 -45 -17.281 1 93.5 781 VAL A N 1
ATOM 6126 C CA . VAL A 1 781 ? -7.086 -44.156 -18.406 1 93.5 781 VAL A CA 1
ATOM 6127 C C . VAL A 1 781 ? -6.469 -42.875 -17.891 1 93.5 781 VAL A C 1
ATOM 6129 O O . VAL A 1 781 ? -5.348 -42.531 -18.266 1 93.5 781 VAL A O 1
ATOM 6132 N N . TRP A 1 782 ? -7.188 -42.188 -17 1 93.81 782 TRP A N 1
ATOM 6133 C CA . TRP A 1 782 ? -6.715 -40.906 -16.531 1 93.81 782 TRP A CA 1
ATOM 6134 C C . TRP A 1 782 ? -6.641 -40.844 -15.016 1 93.81 782 TRP A C 1
ATOM 6136 O O . TRP A 1 782 ? -6.285 -39.812 -14.43 1 93.81 782 TRP A O 1
ATOM 6146 N N . GLN A 1 783 ? -6.934 -41.969 -14.391 1 90.81 783 GLN A N 1
ATOM 6147 C CA . GLN A 1 783 ? -6.828 -42.125 -12.945 1 90.81 783 GLN A CA 1
ATOM 6148 C C . GLN A 1 783 ? -6.586 -43.594 -12.578 1 90.81 783 GLN A C 1
ATOM 6150 O O . GLN A 1 783 ? -7.047 -44.5 -13.273 1 90.81 783 GLN A O 1
ATOM 6155 N N . LEU A 1 784 ? -5.84 -43.688 -11.57 1 92.69 784 LEU A N 1
ATOM 6156 C CA . LEU A 1 784 ? -5.609 -45.062 -11.109 1 92.69 784 LEU A CA 1
ATOM 6157 C C . LEU A 1 784 ? -6.852 -45.625 -10.414 1 92.69 784 LEU A C 1
ATOM 6159 O O . LEU A 1 784 ? -7.664 -44.844 -9.883 1 92.69 784 LEU A O 1
ATOM 6163 N N . ASP A 1 785 ? -6.996 -46.812 -10.531 1 89.44 785 ASP A N 1
ATOM 6164 C CA . ASP A 1 785 ? -8.102 -47.5 -9.875 1 89.44 785 ASP A CA 1
ATOM 6165 C C . ASP A 1 785 ? -7.59 -48.594 -8.953 1 89.44 785 ASP A C 1
ATOM 6167 O O . ASP A 1 785 ? -6.531 -49.188 -9.203 1 89.44 785 ASP A O 1
ATOM 6171 N N . LYS A 1 786 ? -8.266 -48.75 -7.906 1 86.69 786 LYS A N 1
ATOM 6172 C CA . LYS A 1 786 ? -7.875 -49.812 -6.957 1 86.69 786 LYS A CA 1
ATOM 6173 C C . LYS A 1 786 ? -8.555 -51.125 -7.281 1 86.69 786 LYS A C 1
ATOM 6175 O O . LYS A 1 786 ? -9.758 -51.188 -7.52 1 86.69 786 LYS A O 1
ATOM 6180 N N . ALA A 1 787 ? -7.723 -52.094 -7.477 1 83.81 787 ALA A N 1
ATOM 6181 C CA . ALA A 1 787 ? -8.227 -53.469 -7.699 1 83.81 787 ALA A CA 1
ATOM 6182 C C . ALA A 1 787 ? -7.719 -54.406 -6.633 1 83.81 787 ALA A C 1
ATOM 6184 O O . ALA A 1 787 ? -6.57 -54.312 -6.188 1 83.81 787 ALA A O 1
ATOM 6185 N N . THR A 1 788 ? -8.586 -55.312 -6.152 1 86.06 788 THR A N 1
ATOM 6186 C CA . THR A 1 788 ? -8.195 -56.25 -5.113 1 86.06 788 THR A CA 1
ATOM 6187 C C . THR A 1 788 ? -8.055 -57.656 -5.691 1 86.06 788 THR A C 1
ATOM 6189 O O . THR A 1 788 ? -8.977 -58.188 -6.34 1 86.06 788 THR A O 1
ATOM 6192 N N . HIS A 1 789 ? -6.812 -58.188 -5.555 1 85.88 789 HIS A N 1
ATOM 6193 C CA . HIS A 1 789 ? -6.504 -59.562 -5.938 1 85.88 789 HIS A CA 1
ATOM 6194 C C . HIS A 1 789 ? -5.852 -60.312 -4.789 1 85.88 789 HIS A C 1
ATOM 6196 O O . HIS A 1 789 ? -5.418 -59.719 -3.807 1 85.88 789 HIS A O 1
ATOM 6202 N N . THR A 1 790 ? -5.91 -61.625 -4.898 1 89.44 790 THR A N 1
ATOM 6203 C CA . THR A 1 790 ? -5.316 -62.469 -3.869 1 89.44 790 THR A CA 1
ATOM 6204 C C . THR A 1 790 ? -4.219 -63.344 -4.457 1 89.44 790 THR A C 1
ATOM 6206 O O . THR A 1 790 ? -4.367 -63.875 -5.559 1 89.44 790 THR A O 1
ATOM 6209 N N . ALA A 1 791 ? -3.121 -63.406 -3.869 1 90.88 791 ALA A N 1
ATOM 6210 C CA . ALA A 1 791 ? -2.016 -64.25 -4.262 1 90.88 791 ALA A CA 1
ATOM 6211 C C . ALA A 1 791 ? -1.094 -64.562 -3.08 1 90.88 791 ALA A C 1
ATOM 6213 O O . ALA A 1 791 ? -1.066 -63.781 -2.109 1 90.88 791 ALA A O 1
ATOM 6214 N N . GLY A 1 792 ? -0.431 -65.688 -3.203 1 90.56 792 GLY A N 1
ATOM 6215 C CA . GLY A 1 792 ? 0.539 -66 -2.164 1 90.56 792 GLY A CA 1
ATOM 6216 C C . GLY A 1 792 ? 1.759 -65.125 -2.197 1 90.56 792 GLY A C 1
ATOM 6217 O O . GLY A 1 792 ? 2.201 -64.688 -3.271 1 90.56 792 GLY A O 1
ATOM 6218 N N . LEU A 1 793 ? 2.332 -64.875 -1.023 1 93.19 793 LEU A N 1
ATOM 6219 C CA . LEU A 1 793 ? 3.516 -64 -0.921 1 93.19 793 LEU A CA 1
ATOM 6220 C C . LEU A 1 793 ? 4.66 -64.562 -1.758 1 93.19 793 LEU A C 1
ATOM 6222 O O . LEU A 1 793 ? 5.379 -63.812 -2.42 1 93.19 793 LEU A O 1
ATOM 6226 N N . ALA A 1 794 ? 4.789 -65.875 -1.779 1 92.06 794 ALA A N 1
ATOM 6227 C CA . ALA A 1 794 ? 5.871 -66.562 -2.514 1 92.06 794 ALA A CA 1
ATOM 6228 C C . ALA A 1 794 ? 5.746 -66.312 -4.012 1 92.06 794 ALA A C 1
ATOM 6230 O O . ALA A 1 794 ? 6.746 -66.125 -4.703 1 92.06 794 ALA A O 1
ATOM 6231 N N . VAL A 1 795 ? 4.531 -66.312 -4.477 1 91 795 VAL A N 1
ATOM 6232 C CA . VAL A 1 795 ? 4.273 -66.125 -5.898 1 91 795 VAL A CA 1
ATOM 6233 C C . VAL A 1 795 ? 4.621 -64.688 -6.289 1 91 795 VAL A C 1
ATOM 6235 O O . VAL A 1 795 ? 5.234 -64.438 -7.332 1 91 795 VAL A O 1
ATOM 6238 N N . VAL A 1 796 ? 4.246 -63.75 -5.414 1 93.38 796 VAL A N 1
ATOM 6239 C CA . VAL A 1 796 ? 4.496 -62.344 -5.68 1 93.38 796 VAL A CA 1
ATOM 6240 C C . VAL A 1 796 ? 6 -62.094 -5.691 1 93.38 796 VAL A C 1
ATOM 6242 O O . VAL A 1 796 ? 6.508 -61.406 -6.582 1 93.38 796 VAL A O 1
ATOM 6245 N N . LEU A 1 797 ? 6.727 -62.625 -4.742 1 94.5 797 LEU A N 1
ATOM 6246 C CA . LEU A 1 797 ? 8.164 -62.406 -4.641 1 94.5 797 LEU A CA 1
ATOM 6247 C C . LEU A 1 797 ? 8.898 -63.062 -5.805 1 94.5 797 LEU A C 1
ATOM 6249 O O . LEU A 1 797 ? 9.883 -62.531 -6.309 1 94.5 797 LEU A O 1
ATOM 6253 N N . LYS A 1 798 ? 8.414 -64.25 -6.199 1 92.38 798 LYS A N 1
ATOM 6254 C CA . LYS A 1 798 ? 9.031 -64.938 -7.336 1 92.38 798 LYS A CA 1
ATOM 6255 C C . LYS A 1 798 ? 8.906 -64.125 -8.609 1 92.38 798 LYS A C 1
ATOM 6257 O O . LYS A 1 798 ? 9.859 -63.969 -9.375 1 92.38 798 LYS A O 1
ATOM 6262 N N . ARG A 1 799 ? 7.77 -63.531 -8.82 1 89.81 799 ARG A N 1
ATOM 6263 C CA . ARG A 1 799 ? 7.543 -62.719 -10 1 89.81 799 ARG A CA 1
ATOM 6264 C C . ARG A 1 799 ? 8.461 -61.5 -10.008 1 89.81 799 ARG A C 1
ATOM 6266 O O . ARG A 1 799 ? 8.992 -61.125 -11.055 1 89.81 799 ARG A O 1
ATOM 6273 N N . VAL A 1 800 ? 8.625 -60.875 -8.844 1 94.56 800 VAL A N 1
ATOM 6274 C CA . VAL A 1 800 ? 9.477 -59.688 -8.734 1 94.56 800 VAL A CA 1
ATOM 6275 C C . VAL A 1 800 ? 10.938 -60.094 -8.938 1 94.56 800 VAL A C 1
ATOM 6277 O O . VAL A 1 800 ? 11.695 -59.375 -9.602 1 94.56 800 VAL A O 1
ATOM 6280 N N . MET A 1 801 ? 11.305 -61.281 -8.438 1 93.25 801 MET A N 1
ATOM 6281 C CA . MET A 1 801 ? 12.68 -61.75 -8.57 1 93.25 801 MET A CA 1
ATOM 6282 C C . MET A 1 801 ? 13.008 -62.062 -10.023 1 93.25 801 MET A C 1
ATOM 6284 O O . MET A 1 801 ? 14.133 -61.812 -10.477 1 93.25 801 MET A O 1
ATOM 6288 N N . ASP A 1 802 ? 12.016 -62.594 -10.719 1 90.25 802 ASP A N 1
ATOM 6289 C CA . ASP A 1 802 ? 12.195 -62.875 -12.141 1 90.25 802 ASP A CA 1
ATOM 6290 C C . ASP A 1 802 ? 12.477 -61.625 -12.93 1 90.25 802 ASP A C 1
ATOM 6292 O O . ASP A 1 802 ? 13.242 -61.625 -13.898 1 90.25 802 ASP A O 1
ATOM 6296 N N . ARG A 1 803 ? 11.914 -60.531 -12.516 1 90.25 803 ARG A N 1
ATOM 6297 C CA . ARG A 1 803 ? 12.055 -59.281 -13.219 1 90.25 803 ARG A CA 1
ATOM 6298 C C . ARG A 1 803 ? 13.445 -58.688 -13.016 1 90.25 803 ARG A C 1
ATOM 6300 O O . ARG A 1 803 ? 13.945 -57.938 -13.883 1 90.25 803 ARG A O 1
ATOM 6307 N N . ILE A 1 804 ? 14.055 -58.969 -11.875 1 93.44 804 ILE A N 1
ATOM 6308 C CA . ILE A 1 804 ? 15.336 -58.344 -11.594 1 93.44 804 ILE A CA 1
ATOM 6309 C C . ILE A 1 804 ? 16.469 -59.281 -11.938 1 93.44 804 ILE A C 1
ATOM 6311 O O . ILE A 1 804 ? 17.641 -59.031 -11.633 1 93.44 804 ILE A O 1
ATOM 6315 N N . GLU A 1 805 ? 16.141 -60.375 -12.539 1 90.88 805 GLU A N 1
ATOM 6316 C CA . GLU A 1 805 ? 17.109 -61.438 -12.82 1 90.88 805 GLU A CA 1
ATOM 6317 C C . GLU A 1 805 ? 18.281 -60.906 -13.656 1 90.88 805 GLU A C 1
ATOM 6319 O O . GLU A 1 805 ? 19.422 -61.281 -13.438 1 90.88 805 GLU A O 1
ATOM 6324 N N . ASN A 1 806 ? 17.984 -60.062 -14.578 1 88.5 806 ASN A N 1
ATOM 6325 C CA . ASN A 1 806 ? 19.031 -59.5 -15.422 1 88.5 806 ASN A CA 1
ATOM 6326 C C . ASN A 1 806 ? 20.047 -58.719 -14.609 1 88.5 806 ASN A C 1
ATOM 6328 O O . ASN A 1 806 ? 21.25 -58.781 -14.875 1 88.5 806 ASN A O 1
ATOM 6332 N N . TRP A 1 807 ? 19.578 -57.969 -13.656 1 91.81 807 TRP A N 1
ATOM 6333 C CA . TRP A 1 807 ? 20.453 -57.188 -12.797 1 91.81 807 TRP A CA 1
ATOM 6334 C C . TRP A 1 807 ? 21.281 -58.094 -11.891 1 91.81 807 TRP A C 1
ATOM 6336 O O . TRP A 1 807 ? 22.453 -57.812 -11.633 1 91.81 807 TRP A O 1
ATOM 6346 N N . LYS A 1 808 ? 20.625 -59.125 -11.383 1 93.56 808 LYS A N 1
ATOM 6347 C CA . LYS A 1 808 ? 21.297 -60.094 -10.539 1 93.56 808 LYS A CA 1
ATOM 6348 C C . LYS A 1 808 ? 22.484 -60.75 -11.273 1 93.56 808 LYS A C 1
ATOM 6350 O O . LYS A 1 808 ? 23.578 -60.844 -10.719 1 93.56 808 LYS A O 1
ATOM 6355 N N . GLN A 1 809 ? 22.234 -61.062 -12.555 1 94.5 809 GLN A N 1
ATOM 6356 C CA . GLN A 1 809 ? 23.266 -61.75 -13.352 1 94.5 809 GLN A CA 1
ATOM 6357 C C . GLN A 1 809 ? 24.375 -60.781 -13.742 1 94.5 809 GLN A C 1
ATOM 6359 O O . GLN A 1 809 ? 25.562 -61.125 -13.648 1 94.5 809 GLN A O 1
ATOM 6364 N N . ARG A 1 810 ? 23.953 -59.594 -14.125 1 94.12 810 ARG A N 1
ATOM 6365 C CA . ARG A 1 810 ? 24.922 -58.625 -14.602 1 94.12 810 ARG A CA 1
ATOM 6366 C C . ARG A 1 810 ? 25.891 -58.219 -13.492 1 94.12 810 ARG A C 1
ATOM 6368 O O . ARG A 1 810 ? 27.094 -58.062 -13.734 1 94.12 810 ARG A O 1
ATOM 6375 N N . LYS A 1 811 ? 25.406 -58.094 -12.32 1 94.75 811 LYS A N 1
ATOM 6376 C CA . LYS A 1 811 ? 26.234 -57.625 -11.211 1 94.75 811 LYS A CA 1
ATOM 6377 C C . LYS A 1 811 ? 26.625 -58.781 -10.297 1 94.75 811 LYS A C 1
ATOM 6379 O O . LYS A 1 811 ? 27.297 -58.594 -9.281 1 94.75 811 LYS A O 1
ATOM 6384 N N . GLN A 1 812 ? 26.188 -60.031 -10.609 1 95.62 812 GLN A N 1
ATOM 6385 C CA . GLN A 1 812 ? 26.469 -61.219 -9.836 1 95.62 812 GLN A CA 1
ATOM 6386 C C . GLN A 1 812 ? 26.078 -61.031 -8.375 1 95.62 812 GLN A C 1
ATOM 6388 O O . GLN A 1 812 ? 26.875 -61.312 -7.473 1 95.62 812 GLN A O 1
ATOM 6393 N N . LEU A 1 813 ? 24.922 -60.594 -8.195 1 96.56 813 LEU A N 1
ATOM 6394 C CA . LEU A 1 813 ? 24.438 -60.281 -6.855 1 96.56 813 LEU A CA 1
ATOM 6395 C C . LEU A 1 813 ? 23.938 -61.562 -6.16 1 96.56 813 LEU A C 1
ATOM 6397 O O . LEU A 1 813 ? 23.406 -62.469 -6.812 1 96.56 813 LEU A O 1
ATOM 6401 N N . TRP A 1 814 ? 24.125 -61.594 -4.848 1 95.69 814 TRP A N 1
ATOM 6402 C CA . TRP A 1 814 ? 23.547 -62.656 -4.016 1 95.69 814 TRP A CA 1
ATOM 6403 C C . TRP A 1 814 ? 22.266 -62.188 -3.344 1 95.69 814 TRP A C 1
ATOM 6405 O O . TRP A 1 814 ? 22.312 -61.438 -2.35 1 95.69 814 TRP A O 1
ATOM 6415 N N . ILE A 1 815 ? 21.156 -62.562 -3.916 1 95.94 815 ILE A N 1
ATOM 6416 C CA . ILE A 1 815 ? 19.859 -62.156 -3.367 1 95.94 815 ILE A CA 1
ATOM 6417 C C . ILE A 1 815 ? 19.219 -63.312 -2.619 1 95.94 815 ILE A C 1
ATOM 6419 O O . ILE A 1 815 ? 19.047 -64.375 -3.182 1 95.94 815 ILE A O 1
ATOM 6423 N N . GLN A 1 816 ? 18.875 -63.156 -1.333 1 94.75 816 GLN A N 1
ATOM 6424 C CA . GLN A 1 816 ? 18.281 -64.25 -0.529 1 94.75 816 GLN A CA 1
ATOM 6425 C C . GLN A 1 816 ? 17.016 -63.75 0.175 1 94.75 816 GLN A C 1
ATOM 6427 O O . GLN A 1 816 ? 16.953 -62.625 0.68 1 94.75 816 GLN A O 1
ATOM 6432 N N . VAL A 1 817 ? 15.984 -64.562 0.11 1 95.06 817 VAL A N 1
ATOM 6433 C CA . VAL A 1 817 ? 14.734 -64.312 0.817 1 95.06 817 VAL A CA 1
ATOM 6434 C C . VAL A 1 817 ? 14.703 -65.062 2.121 1 95.06 817 VAL A C 1
ATOM 6436 O O . VAL A 1 817 ? 14.953 -66.312 2.125 1 95.06 817 VAL A O 1
ATOM 6439 N N . HIS A 1 818 ? 14.445 -64.375 3.17 1 92.44 818 HIS A N 1
ATOM 6440 C CA . HIS A 1 818 ? 14.43 -65 4.477 1 92.44 818 HIS A CA 1
ATOM 6441 C C . HIS A 1 818 ? 13.016 -65.062 5.043 1 92.44 818 HIS A C 1
ATOM 6443 O O . HIS A 1 818 ? 12.203 -64.188 4.809 1 92.44 818 HIS A O 1
ATOM 6449 N N . ASN A 1 819 ? 12.688 -66.062 5.836 1 79.75 819 ASN A N 1
ATOM 6450 C CA . ASN A 1 819 ? 11.461 -66.25 6.613 1 79.75 819 ASN A CA 1
ATOM 6451 C C . ASN A 1 819 ? 10.219 -66.188 5.73 1 79.75 819 ASN A C 1
ATOM 6453 O O . ASN A 1 819 ? 9.383 -65.25 5.926 1 79.75 819 ASN A O 1
ATOM 6457 N N . GLN A 1 820 ? 10.031 -67 4.828 1 74.94 820 GLN A N 1
ATOM 6458 C CA . GLN A 1 820 ? 8.914 -66.938 3.891 1 74.94 820 GLN A CA 1
ATOM 6459 C C . GLN A 1 820 ? 7.668 -67.625 4.457 1 74.94 820 GLN A C 1
ATOM 6461 O O . GLN A 1 820 ? 7.383 -68.75 4.137 1 74.94 820 GLN A O 1
ATOM 6466 N N . PRO A 1 821 ? 7.102 -66.688 5.281 1 75.69 821 PRO A N 1
ATOM 6467 C CA . PRO A 1 821 ? 5.871 -67.312 5.789 1 75.69 821 PRO A CA 1
ATOM 6468 C C . PRO A 1 821 ? 4.871 -67.625 4.68 1 75.69 821 PRO A C 1
ATOM 6470 O O . PRO A 1 821 ? 4.871 -67 3.635 1 75.69 821 PRO A O 1
ATOM 6473 N N . VAL A 1 822 ? 4.121 -68.688 4.902 1 82.5 822 VAL A N 1
ATOM 6474 C CA . VAL A 1 822 ? 3.049 -69 3.963 1 82.5 822 VAL A CA 1
ATOM 6475 C C . VAL A 1 822 ? 1.857 -68.062 4.203 1 82.5 822 VAL A C 1
ATOM 6477 O O . VAL A 1 822 ? 1.049 -68.312 5.102 1 82.5 822 VAL A O 1
ATOM 6480 N N . LEU A 1 823 ? 1.942 -66.938 3.541 1 87.5 823 LEU A N 1
ATOM 6481 C CA . LEU A 1 823 ? 0.907 -65.875 3.707 1 87.5 823 LEU A CA 1
ATOM 6482 C C . LEU A 1 823 ? 0.221 -65.625 2.379 1 87.5 823 LEU A C 1
ATOM 6484 O O . LEU A 1 823 ? 0.851 -65.688 1.32 1 87.5 823 LEU A O 1
ATOM 6488 N N . THR A 1 824 ? -1.097 -65.312 2.514 1 87.94 824 THR A N 1
ATOM 6489 C CA . THR A 1 824 ? -1.876 -64.875 1.371 1 87.94 824 THR A CA 1
ATOM 6490 C C . THR A 1 824 ? -2.113 -63.375 1.456 1 87.94 824 THR A C 1
ATOM 6492 O O . THR A 1 824 ? -2.572 -62.875 2.482 1 87.94 824 THR A O 1
ATOM 6495 N N . LEU A 1 825 ? -1.684 -62.688 0.438 1 89.81 825 LEU A N 1
ATOM 6496 C CA . LEU A 1 825 ? -1.856 -61.25 0.375 1 89.81 825 LEU A CA 1
ATOM 6497 C C . LEU A 1 825 ? -3.16 -60.875 -0.329 1 89.81 825 LEU A C 1
ATOM 6499 O O . LEU A 1 825 ? -3.531 -61.5 -1.319 1 89.81 825 LEU A O 1
ATOM 6503 N N . ASN A 1 826 ? -3.914 -60.031 0.281 1 87.81 826 ASN A N 1
ATOM 6504 C CA . ASN A 1 826 ? -5.125 -59.469 -0.313 1 87.81 826 ASN A CA 1
ATOM 6505 C C . ASN A 1 826 ? -5.008 -57.938 -0.52 1 87.81 826 ASN A C 1
ATOM 6507 O O . ASN A 1 826 ? -4.773 -57.219 0.433 1 87.81 826 ASN A O 1
ATOM 6511 N N . GLY A 1 827 ? -5.023 -57.469 -1.681 1 88.31 827 GLY A N 1
ATOM 6512 C CA . GLY A 1 827 ? -4.918 -56.062 -1.999 1 88.31 827 GLY A CA 1
ATOM 6513 C C . GLY A 1 827 ? -4.586 -55.812 -3.457 1 88.31 827 GLY A C 1
ATOM 6514 O O . GLY A 1 827 ? -4.816 -56.656 -4.312 1 88.31 827 GLY A O 1
ATOM 6515 N N . ASP A 1 828 ? -4.18 -54.625 -3.799 1 90.44 828 ASP A N 1
ATOM 6516 C CA . ASP A 1 828 ? -3.779 -54.281 -5.16 1 90.44 828 ASP A CA 1
ATOM 6517 C C . ASP A 1 828 ? -2.389 -54.844 -5.48 1 90.44 828 ASP A C 1
ATOM 6519 O O . ASP A 1 828 ? -1.397 -54.094 -5.398 1 90.44 828 ASP A O 1
ATOM 6523 N N . LEU A 1 829 ? -2.348 -56.031 -5.895 1 90.5 829 LEU A N 1
ATOM 6524 C CA . LEU A 1 829 ? -1.094 -56.781 -6.043 1 90.5 829 LEU A CA 1
ATOM 6525 C C . LEU A 1 829 ? -0.304 -56.25 -7.242 1 90.5 829 LEU A C 1
ATOM 6527 O O . LEU A 1 829 ? 0.928 -56.312 -7.246 1 90.5 829 LEU A O 1
ATOM 6531 N N . SER A 1 830 ? -1.008 -55.781 -8.297 1 90.19 830 SER A N 1
ATOM 6532 C CA . SER A 1 830 ? -0.304 -55.25 -9.461 1 90.19 830 SER A CA 1
ATOM 6533 C C . SER A 1 830 ? 0.575 -54.062 -9.078 1 90.19 830 SER A C 1
ATOM 6535 O O . SER A 1 830 ? 1.723 -53.969 -9.516 1 90.19 830 SER A O 1
ATOM 6537 N N . LYS A 1 831 ? 0.032 -53.156 -8.242 1 94.19 831 LYS A N 1
ATOM 6538 C CA . LYS A 1 831 ? 0.784 -51.969 -7.809 1 94.19 831 LYS A CA 1
ATOM 6539 C C . LYS A 1 831 ? 1.822 -52.344 -6.754 1 94.19 831 LYS A C 1
ATOM 6541 O O . LYS A 1 831 ? 2.904 -51.75 -6.703 1 94.19 831 LYS A O 1
ATOM 6546 N N . LEU A 1 832 ? 1.459 -53.281 -5.867 1 94.56 832 LEU A N 1
ATOM 6547 C CA . LEU A 1 832 ? 2.4 -53.75 -4.852 1 94.56 832 LEU A CA 1
ATOM 6548 C C . LEU A 1 832 ? 3.633 -54.375 -5.496 1 94.56 832 LEU A C 1
ATOM 6550 O O . LEU A 1 832 ? 4.758 -54.125 -5.059 1 94.56 832 LEU A O 1
ATOM 6554 N N . GLU A 1 833 ? 3.391 -55.25 -6.5 1 95.31 833 GLU A N 1
ATOM 6555 C CA . GLU A 1 833 ? 4.496 -55.875 -7.211 1 95.31 833 GLU A CA 1
ATOM 6556 C C . GLU A 1 833 ? 5.43 -54.844 -7.824 1 95.31 833 GLU A C 1
ATOM 6558 O O . GLU A 1 833 ? 6.648 -55.031 -7.828 1 95.31 833 GLU A O 1
ATOM 6563 N N . LEU A 1 834 ? 4.836 -53.781 -8.375 1 96.19 834 LEU A N 1
ATOM 6564 C CA . LEU A 1 834 ? 5.648 -52.75 -9 1 96.19 834 LEU A CA 1
ATOM 6565 C C . LEU A 1 834 ? 6.438 -51.969 -7.953 1 96.19 834 LEU A C 1
ATOM 6567 O O . LEU A 1 834 ? 7.562 -51.531 -8.211 1 96.19 834 LEU A O 1
ATOM 6571 N N . ILE A 1 835 ? 5.828 -51.688 -6.75 1 97.25 835 ILE A N 1
ATOM 6572 C CA . ILE A 1 835 ? 6.531 -51.031 -5.656 1 97.25 835 ILE A CA 1
ATOM 6573 C C . ILE A 1 835 ? 7.727 -51.875 -5.223 1 97.25 835 ILE A C 1
ATOM 6575 O O . ILE A 1 835 ? 8.836 -51.375 -5.074 1 97.25 835 ILE A O 1
ATOM 6579 N N . LEU A 1 836 ? 7.465 -53.156 -5.035 1 97.06 836 LEU A N 1
ATOM 6580 C CA . LEU A 1 836 ? 8.523 -54.062 -4.625 1 97.06 836 LEU A CA 1
ATOM 6581 C C . LEU A 1 836 ? 9.625 -54.125 -5.684 1 97.06 836 LEU A C 1
ATOM 6583 O O . LEU A 1 836 ? 10.805 -54.188 -5.352 1 97.06 836 LEU A O 1
ATOM 6587 N N . TYR A 1 837 ? 9.195 -54.188 -6.887 1 96.75 837 TYR A N 1
ATOM 6588 C CA . TYR A 1 837 ? 10.156 -54.188 -7.988 1 96.75 837 TYR A CA 1
ATOM 6589 C C . TYR A 1 837 ? 11.062 -52.938 -7.922 1 96.75 837 TYR A C 1
ATOM 6591 O O . TYR A 1 837 ? 12.281 -53.062 -8.07 1 96.75 837 TYR A O 1
ATOM 6599 N N . GLU A 1 838 ? 10.453 -51.719 -7.75 1 97.56 838 GLU A N 1
ATOM 6600 C CA . GLU A 1 838 ? 11.227 -50.469 -7.703 1 97.56 838 GLU A CA 1
ATOM 6601 C C . GLU A 1 838 ? 12.227 -50.5 -6.547 1 97.56 838 GLU A C 1
ATOM 6603 O O . GLU A 1 838 ? 13.352 -50 -6.684 1 97.56 838 GLU A O 1
ATOM 6608 N N . LEU A 1 839 ? 11.781 -51 -5.402 1 97.38 839 LEU A N 1
ATOM 6609 C CA . LEU A 1 839 ? 12.641 -51.031 -4.227 1 97.38 839 LEU A CA 1
ATOM 6610 C C . LEU A 1 839 ? 13.812 -52 -4.457 1 97.38 839 LEU A C 1
ATOM 6612 O O . LEU A 1 839 ? 14.953 -51.656 -4.105 1 97.38 839 LEU A O 1
ATOM 6616 N N . LEU A 1 840 ? 13.516 -53.094 -5 1 97.06 840 LEU A N 1
ATOM 6617 C CA . LEU A 1 840 ? 14.57 -54.094 -5.266 1 97.06 840 LEU A CA 1
ATOM 6618 C C . LEU A 1 840 ? 15.5 -53.594 -6.367 1 97.06 840 LEU A C 1
ATOM 6620 O O . LEU A 1 840 ? 16.703 -53.844 -6.32 1 97.06 840 LEU A O 1
ATOM 6624 N N . LEU A 1 841 ? 14.875 -53 -7.434 1 96.12 841 LEU A N 1
ATOM 6625 C CA . LEU A 1 841 ? 15.688 -52.438 -8.5 1 96.12 841 LEU A CA 1
ATOM 6626 C C . LEU A 1 841 ? 16.656 -51.406 -7.93 1 96.12 841 LEU A C 1
ATOM 6628 O O . LEU A 1 841 ? 17.828 -51.375 -8.312 1 96.12 841 LEU A O 1
ATOM 6632 N N . PHE A 1 842 ? 16.156 -50.5 -7.09 1 96.06 842 PHE A N 1
ATOM 6633 C CA . PHE A 1 842 ? 16.984 -49.5 -6.434 1 96.06 842 PHE A CA 1
ATOM 6634 C C . PHE A 1 842 ? 18.109 -50.156 -5.641 1 96.06 842 PHE A C 1
ATOM 6636 O O . PHE A 1 842 ? 19.25 -49.688 -5.66 1 96.06 842 PHE A O 1
ATOM 6643 N N . ALA A 1 843 ? 17.812 -51.219 -4.922 1 96.69 843 ALA A N 1
ATOM 6644 C CA . ALA A 1 843 ? 18.812 -51.969 -4.152 1 96.69 843 ALA A CA 1
ATOM 6645 C C . ALA A 1 843 ? 19.875 -52.594 -5.07 1 96.69 843 ALA A C 1
ATOM 6647 O O . ALA A 1 843 ? 21.062 -52.562 -4.758 1 96.69 843 ALA A O 1
ATOM 6648 N N . CYS A 1 844 ? 19.438 -53.188 -6.164 1 96.44 844 CYS A N 1
ATOM 6649 C CA . CYS A 1 844 ? 20.344 -53.844 -7.109 1 96.44 844 CYS A CA 1
ATOM 6650 C C . CYS A 1 844 ? 21.297 -52.812 -7.73 1 96.44 844 CYS A C 1
ATOM 6652 O O . CYS A 1 844 ? 22.484 -53.062 -7.895 1 96.44 844 CYS A O 1
ATOM 6654 N N . GLN A 1 845 ? 20.734 -51.625 -8.094 1 94.44 845 GLN A N 1
ATOM 6655 C CA . GLN A 1 845 ? 21.516 -50.594 -8.781 1 94.44 845 GLN A CA 1
ATOM 6656 C C . GLN A 1 845 ? 22.594 -50.031 -7.863 1 94.44 845 GLN A C 1
ATOM 6658 O O . GLN A 1 845 ? 23.688 -49.719 -8.312 1 94.44 845 GLN A O 1
ATOM 6663 N N . ARG A 1 846 ? 22.328 -49.875 -6.586 1 94.12 846 ARG A N 1
ATOM 6664 C CA . ARG A 1 846 ? 23.266 -49.219 -5.684 1 94.12 846 ARG A CA 1
ATOM 6665 C C . ARG A 1 846 ? 24.25 -50.188 -5.086 1 94.12 846 ARG A C 1
ATOM 6667 O O . ARG A 1 846 ? 25.312 -49.812 -4.598 1 94.12 846 ARG A O 1
ATOM 6674 N N . SER A 1 847 ? 23.891 -51.469 -5.145 1 94.88 847 SER A N 1
ATOM 6675 C CA . SER A 1 847 ? 24.734 -52.5 -4.555 1 94.88 847 SER A CA 1
ATOM 6676 C C . SER A 1 847 ? 26 -52.719 -5.391 1 94.88 847 SER A C 1
ATOM 6678 O O . SER A 1 847 ? 25.953 -52.656 -6.621 1 94.88 847 SER A O 1
ATOM 6680 N N . PRO A 1 848 ? 27.125 -52.969 -4.738 1 94.19 848 PRO A N 1
ATOM 6681 C CA . PRO A 1 848 ? 28.344 -53.281 -5.484 1 94.19 848 PRO A CA 1
ATOM 6682 C C . PRO A 1 848 ? 28.297 -54.656 -6.164 1 94.19 848 PRO A C 1
ATOM 6684 O O . PRO A 1 848 ? 27.484 -55.5 -5.793 1 94.19 848 PRO A O 1
ATOM 6687 N N . SER A 1 849 ? 29.188 -54.781 -7.199 1 94.12 849 SER A N 1
ATOM 6688 C CA . SER A 1 849 ? 29.281 -56.094 -7.863 1 94.12 849 SER A CA 1
ATOM 6689 C C . SER A 1 849 ? 29.578 -57.188 -6.859 1 94.12 849 SER A C 1
ATOM 6691 O O . SER A 1 849 ? 30.391 -57.031 -5.949 1 94.12 849 SER A O 1
ATOM 6693 N N . GLN A 1 850 ? 28.875 -58.312 -6.949 1 94.44 850 GLN A N 1
ATOM 6694 C CA . GLN A 1 850 ? 28.984 -59.469 -6.066 1 94.44 850 GLN A CA 1
ATOM 6695 C C . GLN A 1 850 ? 28.484 -59.156 -4.66 1 94.44 850 GLN A C 1
ATOM 6697 O O . GLN A 1 850 ? 28.906 -59.75 -3.682 1 94.44 850 GLN A O 1
ATOM 6702 N N . GLY A 1 851 ? 27.734 -58.125 -4.609 1 94.12 851 GLY A N 1
ATOM 6703 C CA . GLY A 1 851 ? 27.156 -57.75 -3.33 1 94.12 851 GLY A CA 1
ATOM 6704 C C . GLY A 1 851 ? 26 -58.625 -2.898 1 94.12 851 GLY A C 1
ATOM 6705 O O . GLY A 1 851 ? 25.531 -59.469 -3.666 1 94.12 851 GLY A O 1
ATOM 6706 N N . ARG A 1 852 ? 25.547 -58.375 -1.598 1 95.38 852 ARG A N 1
ATOM 6707 C CA . ARG A 1 852 ? 24.484 -59.188 -1.024 1 95.38 852 ARG A CA 1
ATOM 6708 C C . ARG A 1 852 ? 23.25 -58.344 -0.744 1 95.38 852 ARG A C 1
ATOM 6710 O O . ARG A 1 852 ? 23.344 -57.219 -0.283 1 95.38 852 ARG A O 1
ATOM 6717 N N . ILE A 1 853 ? 22.047 -58.812 -1.175 1 97.31 853 ILE A N 1
ATOM 6718 C CA . ILE A 1 853 ? 20.75 -58.219 -0.881 1 97.31 853 ILE A CA 1
ATOM 6719 C C . ILE A 1 853 ? 19.875 -59.219 -0.124 1 97.31 853 ILE A C 1
ATOM 6721 O O . ILE A 1 853 ? 19.688 -60.344 -0.583 1 97.31 853 ILE A O 1
ATOM 6725 N N . ASP A 1 854 ? 19.438 -58.875 1.011 1 97 854 ASP A N 1
ATOM 6726 C CA . ASP A 1 854 ? 18.594 -59.75 1.821 1 97 854 ASP A CA 1
ATOM 6727 C C . ASP A 1 854 ? 17.172 -59.219 1.906 1 97 854 ASP A C 1
ATOM 6729 O O . ASP A 1 854 ? 16.953 -58 2.096 1 97 854 ASP A O 1
ATOM 6733 N N . ILE A 1 855 ? 16.188 -60.031 1.65 1 96.94 855 ILE A N 1
ATOM 6734 C CA . ILE A 1 855 ? 14.766 -59.719 1.791 1 96.94 855 ILE A CA 1
ATOM 6735 C C . ILE A 1 855 ? 14.18 -60.469 2.979 1 96.94 855 ILE A C 1
ATOM 6737 O O . ILE A 1 855 ? 14.164 -61.688 2.988 1 96.94 855 ILE A O 1
ATOM 6741 N N . TRP A 1 856 ? 13.789 -59.781 3.984 1 95.5 856 TRP A N 1
ATOM 6742 C CA . TRP A 1 856 ? 13.211 -60.375 5.191 1 95.5 856 TRP A CA 1
ATOM 6743 C C . TRP A 1 856 ? 11.695 -60.219 5.207 1 95.5 856 TRP A C 1
ATOM 6745 O O . TRP A 1 856 ? 11.18 -59.125 5.051 1 95.5 856 TRP A O 1
ATOM 6755 N N . CYS A 1 857 ? 10.945 -61.281 5.301 1 95.06 857 CYS A N 1
ATOM 6756 C CA . CYS A 1 857 ? 9.492 -61.281 5.387 1 95.06 857 CYS A CA 1
ATOM 6757 C C . CYS A 1 857 ? 9.023 -61.719 6.77 1 95.06 857 CYS A C 1
ATOM 6759 O O . CYS A 1 857 ? 9.297 -62.844 7.191 1 95.06 857 CYS A O 1
ATOM 6761 N N . GLN A 1 858 ? 8.406 -60.812 7.492 1 91.81 858 GLN A N 1
ATOM 6762 C CA . GLN A 1 858 ? 7.969 -61.156 8.844 1 91.81 858 GLN A CA 1
ATOM 6763 C C . GLN A 1 858 ? 6.535 -60.688 9.086 1 91.81 858 GLN A C 1
ATOM 6765 O O . GLN A 1 858 ? 6.141 -59.594 8.641 1 91.81 858 GLN A O 1
ATOM 6770 N N . GLN A 1 859 ? 5.781 -61.5 9.609 1 90.12 859 GLN A N 1
ATOM 6771 C CA . GLN A 1 859 ? 4.441 -61.125 10.039 1 90.12 859 GLN A CA 1
ATOM 6772 C C . GLN A 1 859 ? 4.473 -60.5 11.438 1 90.12 859 GLN A C 1
ATOM 6774 O O . GLN A 1 859 ? 5.062 -61.062 12.359 1 90.12 859 GLN A O 1
ATOM 6779 N N . ILE A 1 860 ? 3.994 -59.312 11.5 1 86.94 860 ILE A N 1
ATOM 6780 C CA . ILE A 1 860 ? 4.004 -58.594 12.773 1 86.94 860 ILE A CA 1
ATOM 6781 C C . ILE A 1 860 ? 2.57 -58.375 13.242 1 86.94 860 ILE A C 1
ATOM 6783 O O . ILE A 1 860 ? 1.683 -58.094 12.438 1 86.94 860 ILE A O 1
ATOM 6787 N N . GLU A 1 861 ? 2.303 -58.656 14.5 1 81.81 861 GLU A N 1
ATOM 6788 C CA . GLU A 1 861 ? 0.999 -58.406 15.102 1 81.81 861 GLU A CA 1
ATOM 6789 C C . GLU A 1 861 ? 1.01 -57.094 15.914 1 81.81 861 GLU A C 1
ATOM 6791 O O . GLU A 1 861 ? 2 -56.781 16.578 1 81.81 861 GLU A O 1
ATOM 6796 N N . GLY A 1 862 ? 0.192 -56.156 15.531 1 74.38 862 GLY A N 1
ATOM 6797 C CA . GLY A 1 862 ? 0.107 -54.906 16.297 1 74.38 862 GLY A CA 1
ATOM 6798 C C . GLY A 1 862 ? -1.319 -54.469 16.547 1 74.38 862 GLY A C 1
ATOM 6799 O O . GLY A 1 862 ? -2.27 -55.188 16.234 1 74.38 862 GLY A O 1
ATOM 6800 N N . ILE A 1 863 ? -1.529 -53.406 17.344 1 68.06 863 ILE A N 1
ATOM 6801 C CA . ILE A 1 863 ? -2.832 -52.844 17.672 1 68.06 863 ILE A CA 1
ATOM 6802 C C . ILE A 1 863 ? -3.24 -51.844 16.594 1 68.06 863 ILE A C 1
ATOM 6804 O O . ILE A 1 863 ? -2.49 -50.906 16.297 1 68.06 863 ILE A O 1
ATOM 6808 N N . GLY A 1 864 ? -4.133 -52.125 15.602 1 59.66 864 GLY A N 1
ATOM 6809 C CA . GLY A 1 864 ? -4.605 -51.188 14.586 1 59.66 864 GLY A CA 1
ATOM 6810 C C . GLY A 1 864 ? -5.434 -50.062 15.148 1 59.66 864 GLY A C 1
ATOM 6811 O O . GLY A 1 864 ? -5.504 -49.875 16.359 1 59.66 864 GLY A O 1
ATOM 6812 N N . GLN A 1 865 ? -5.984 -49.188 14.188 1 57.81 865 GLN A N 1
ATOM 6813 C CA . GLN A 1 865 ? -6.875 -48.094 14.586 1 57.81 865 GLN A CA 1
ATOM 6814 C C . GLN A 1 865 ? -8.141 -48.656 15.25 1 57.81 865 GLN A C 1
ATOM 6816 O O . GLN A 1 865 ? -8.758 -49.594 14.742 1 57.81 865 GLN A O 1
ATOM 6821 N N . GLY A 1 866 ? -8.477 -48.281 16.578 1 59.09 866 GLY A N 1
ATOM 6822 C CA . GLY A 1 866 ? -9.664 -48.594 17.344 1 59.09 866 GLY A CA 1
ATOM 6823 C C . GLY A 1 866 ? -9.445 -49.75 18.328 1 59.09 866 GLY A C 1
ATOM 6824 O O . GLY A 1 866 ? -10.406 -50.312 18.844 1 59.09 866 GLY A O 1
ATOM 6825 N N . GLY A 1 867 ? -8.25 -50.281 18.531 1 61.97 867 GLY A N 1
ATOM 6826 C CA . GLY A 1 867 ? -7.93 -51.281 19.562 1 61.97 867 GLY A CA 1
ATOM 6827 C C . GLY A 1 867 ? -7.938 -52.688 19.047 1 61.97 867 GLY A C 1
ATOM 6828 O O . GLY A 1 867 ? -7.734 -53.625 19.828 1 61.97 867 GLY A O 1
ATOM 6829 N N . LYS A 1 868 ? -8.352 -52.875 17.797 1 66.19 868 LYS A N 1
ATOM 6830 C CA . LYS A 1 868 ? -8.414 -54.219 17.297 1 66.19 868 LYS A CA 1
ATOM 6831 C C . LYS A 1 868 ? -7.051 -54.719 16.797 1 66.19 868 LYS A C 1
ATOM 6833 O O . LYS A 1 868 ? -6.215 -53.906 16.391 1 66.19 868 LYS A O 1
ATOM 6838 N N . THR A 1 869 ? -6.832 -55.969 16.969 1 72.56 869 THR A N 1
ATOM 6839 C CA . THR A 1 869 ? -5.578 -56.625 16.578 1 72.56 869 THR A CA 1
ATOM 6840 C C . THR A 1 869 ? -5.402 -56.594 15.07 1 72.56 869 THR A C 1
ATOM 6842 O O . THR A 1 869 ? -6.32 -56.969 14.328 1 72.56 869 THR A O 1
ATOM 6845 N N . ALA A 1 870 ? -4.434 -55.812 14.555 1 78.38 870 ALA A N 1
ATOM 6846 C CA . ALA A 1 870 ? -4.148 -55.75 13.125 1 78.38 870 ALA A CA 1
ATOM 6847 C C . ALA A 1 870 ? -2.854 -56.469 12.797 1 78.38 870 ALA A C 1
ATOM 6849 O O . ALA A 1 870 ? -1.919 -56.5 13.602 1 78.38 870 ALA A O 1
ATOM 6850 N N . SER A 1 871 ? -2.947 -57.375 11.82 1 85.75 871 SER A N 1
ATOM 6851 C CA . SER A 1 871 ? -1.769 -58.094 11.352 1 85.75 871 SER A CA 1
ATOM 6852 C C . SER A 1 871 ? -1.142 -57.406 10.141 1 85.75 871 SER A C 1
ATOM 6854 O O . SER A 1 871 ? -1.853 -56.938 9.258 1 85.75 871 SER A O 1
ATOM 6856 N N . TRP A 1 872 ? 0.179 -57.25 10.227 1 89.19 872 TRP A N 1
ATOM 6857 C CA . TRP A 1 872 ? 0.919 -56.625 9.133 1 89.19 872 TRP A CA 1
ATOM 6858 C C . TRP A 1 872 ? 2.004 -57.562 8.602 1 89.19 872 TRP A C 1
ATOM 6860 O O . TRP A 1 872 ? 2.51 -58.406 9.328 1 89.19 872 TRP A O 1
ATOM 6870 N N . LEU A 1 873 ? 2.273 -57.531 7.355 1 92.81 873 LEU A N 1
ATOM 6871 C CA . LEU A 1 873 ? 3.467 -58.094 6.758 1 92.81 873 LEU A CA 1
ATOM 6872 C C . LEU A 1 873 ? 4.582 -57.062 6.645 1 92.81 873 LEU A C 1
ATOM 6874 O O . LEU A 1 873 ? 4.375 -55.969 6.102 1 92.81 873 LEU A O 1
ATOM 6878 N N . GLU A 1 874 ? 5.617 -57.281 7.305 1 94.12 874 GLU A N 1
ATOM 6879 C CA . GLU A 1 874 ? 6.801 -56.438 7.168 1 94.12 874 GLU A CA 1
ATOM 6880 C C . GLU A 1 874 ? 7.793 -57.031 6.168 1 94.12 874 GLU A C 1
ATOM 6882 O O . GLU A 1 874 ? 8.258 -58.188 6.348 1 94.12 874 GLU A O 1
ATOM 6887 N N . LEU A 1 875 ? 8.008 -56.375 5.055 1 95.88 875 LEU A N 1
ATOM 6888 C CA . LEU A 1 875 ? 9.039 -56.719 4.086 1 95.88 875 LEU A CA 1
ATOM 6889 C C . LEU A 1 875 ? 10.234 -55.781 4.195 1 95.88 875 LEU A C 1
ATOM 6891 O O . LEU A 1 875 ? 10.102 -54.594 3.938 1 95.88 875 LEU A O 1
ATOM 6895 N N . SER A 1 876 ? 11.375 -56.312 4.625 1 96.25 876 SER A N 1
ATOM 6896 C CA . SER A 1 876 ? 12.578 -55.5 4.785 1 96.25 876 SER A CA 1
ATOM 6897 C C . SER A 1 876 ? 13.656 -55.906 3.793 1 96.25 876 SER A C 1
ATOM 6899 O O . SER A 1 876 ? 14.023 -57.094 3.717 1 96.25 876 SER A O 1
ATOM 6901 N N . ILE A 1 877 ? 14.086 -54.969 2.969 1 97.44 877 ILE A N 1
ATOM 6902 C CA . ILE A 1 877 ? 15.18 -55.219 2.025 1 97.44 877 ILE A CA 1
ATOM 6903 C C . ILE A 1 877 ? 16.453 -54.531 2.541 1 97.44 877 ILE A C 1
ATOM 6905 O O . ILE A 1 877 ? 16.469 -53.344 2.811 1 97.44 877 ILE A O 1
ATOM 6909 N N . THR A 1 878 ? 17.469 -55.25 2.775 1 96.69 878 THR A N 1
ATOM 6910 C CA . THR A 1 878 ? 18.734 -54.719 3.268 1 96.69 878 THR A CA 1
ATOM 6911 C C . THR A 1 878 ? 19.859 -54.969 2.273 1 96.69 878 THR A C 1
ATOM 6913 O O . THR A 1 878 ? 19.906 -56.031 1.641 1 96.69 878 THR A O 1
ATOM 6916 N N . ASP A 1 879 ? 20.719 -54.062 2.047 1 96.12 879 ASP A N 1
ATOM 6917 C CA . ASP A 1 879 ? 21.875 -54.188 1.166 1 96.12 879 ASP A CA 1
ATOM 6918 C C . ASP A 1 879 ? 23.016 -53.281 1.616 1 96.12 879 ASP A C 1
ATOM 6920 O O . ASP A 1 879 ? 22.859 -52.5 2.549 1 96.12 879 ASP A O 1
ATOM 6924 N N . ASN A 1 880 ? 24.141 -53.375 0.916 1 93.12 880 ASN A N 1
ATOM 6925 C CA . ASN A 1 880 ? 25.312 -52.594 1.294 1 93.12 880 ASN A CA 1
ATOM 6926 C C . ASN A 1 880 ? 25.578 -51.469 0.314 1 93.12 880 ASN A C 1
ATOM 6928 O O . ASN A 1 880 ? 26.703 -50.969 0.202 1 93.12 880 ASN A O 1
ATOM 6932 N N . GLY A 1 881 ? 24.641 -51.062 -0.405 1 93 881 GLY A N 1
ATOM 6933 C CA . GLY A 1 881 ? 24.828 -50 -1.361 1 93 881 GLY A CA 1
ATOM 6934 C C . GLY A 1 881 ? 24.828 -48.625 -0.716 1 93 881 GLY A C 1
ATOM 6935 O O . GLY A 1 881 ? 24.391 -48.469 0.421 1 93 881 GLY A O 1
ATOM 6936 N N . GLU A 1 882 ? 25.375 -47.625 -1.482 1 91.19 882 GLU A N 1
ATOM 6937 C CA . GLU A 1 882 ? 25.453 -46.25 -0.981 1 91.19 882 GLU A CA 1
ATOM 6938 C C . GLU A 1 882 ? 24.312 -45.406 -1.542 1 91.19 882 GLU A C 1
ATOM 6940 O O . GLU A 1 882 ? 23.938 -45.531 -2.709 1 91.19 882 GLU A O 1
ATOM 6945 N N . VAL A 1 883 ? 23.688 -44.625 -0.692 1 91.88 883 VAL A N 1
ATOM 6946 C CA . VAL A 1 883 ? 22.641 -43.688 -1.091 1 91.88 883 VAL A CA 1
ATOM 6947 C C . VAL A 1 883 ? 23 -42.281 -0.628 1 91.88 883 VAL A C 1
ATOM 6949 O O . VAL A 1 883 ? 23.516 -42.094 0.473 1 91.88 883 VAL A O 1
ATOM 6952 N N . GLU A 1 884 ? 22.828 -41.312 -1.484 1 90.94 884 GLU A N 1
ATOM 6953 C CA . GLU A 1 884 ? 23.062 -39.938 -1.112 1 90.94 884 GLU A CA 1
ATOM 6954 C C . GLU A 1 884 ? 22.125 -39.5 0.025 1 90.94 884 GLU A C 1
ATOM 6956 O O . GLU A 1 884 ? 20.906 -39.625 -0.087 1 90.94 884 GLU A O 1
ATOM 6961 N N . PRO A 1 885 ? 22.672 -39 1.072 1 89.81 885 PRO A N 1
ATOM 6962 C CA . PRO A 1 885 ? 21.859 -38.625 2.225 1 89.81 885 PRO A CA 1
ATOM 6963 C C . PRO A 1 885 ? 20.781 -37.594 1.869 1 89.81 885 PRO A C 1
ATOM 6965 O O . PRO A 1 885 ? 19.672 -37.625 2.422 1 89.81 885 PRO A O 1
ATOM 6968 N N . GLN A 1 886 ? 21.047 -36.75 0.954 1 88.44 886 GLN A N 1
ATOM 6969 C CA . GLN A 1 886 ? 20.078 -35.719 0.568 1 88.44 886 GLN A CA 1
ATOM 6970 C C . GLN A 1 886 ? 18.828 -36.344 -0.036 1 88.44 886 GLN A C 1
ATOM 6972 O O . GLN A 1 886 ? 17.719 -35.844 0.132 1 88.44 886 GLN A O 1
ATOM 6977 N N . LEU A 1 887 ? 18.984 -37.406 -0.767 1 91.44 887 LEU A N 1
ATOM 6978 C CA . LEU A 1 887 ? 17.844 -38.094 -1.355 1 91.44 887 LEU A CA 1
ATOM 6979 C C . LEU A 1 887 ? 16.922 -38.656 -0.271 1 91.44 887 LEU A C 1
ATOM 6981 O O . LEU A 1 887 ? 15.703 -38.562 -0.371 1 91.44 887 LEU A O 1
ATOM 6985 N N . LEU A 1 888 ? 17.531 -39.125 0.809 1 91.12 888 LEU A N 1
ATOM 6986 C CA . LEU A 1 888 ? 16.766 -39.719 1.897 1 91.12 888 LEU A CA 1
ATOM 6987 C C . LEU A 1 888 ? 15.977 -38.656 2.646 1 91.12 888 LEU A C 1
ATOM 6989 O O . LEU A 1 888 ? 14.82 -38.875 3.014 1 91.12 888 LEU A O 1
ATOM 6993 N N . ILE A 1 889 ? 16.594 -37.562 2.811 1 88.69 889 ILE A N 1
ATOM 6994 C CA . ILE A 1 889 ? 15.953 -36.469 3.504 1 88.69 889 ILE A CA 1
ATOM 6995 C C . ILE A 1 889 ? 14.75 -36 2.695 1 88.69 889 ILE A C 1
ATOM 6997 O O . ILE A 1 889 ? 13.672 -35.75 3.252 1 88.69 889 ILE A O 1
ATOM 7001 N N . LYS A 1 890 ? 14.938 -35.875 1.395 1 88.88 890 LYS A N 1
ATOM 7002 C CA . LYS A 1 890 ? 13.867 -35.375 0.527 1 88.88 890 LYS A CA 1
ATOM 7003 C C . LYS A 1 890 ? 12.727 -36.375 0.431 1 88.88 890 LYS A C 1
ATOM 7005 O O . LYS A 1 890 ? 11.562 -36 0.35 1 88.88 890 LYS A O 1
ATOM 7010 N N . LEU A 1 891 ? 13.039 -37.594 0.406 1 90.38 891 LEU A N 1
ATOM 7011 C CA . LEU A 1 891 ? 12.031 -38.625 0.332 1 90.38 891 LEU A CA 1
ATOM 7012 C C . LEU A 1 891 ? 11.203 -38.688 1.613 1 90.38 891 LEU A C 1
ATOM 7014 O O . LEU A 1 891 ? 10.016 -39 1.579 1 90.38 891 LEU A O 1
ATOM 7018 N N . HIS A 1 892 ? 11.852 -38.344 2.707 1 87 892 HIS A N 1
ATOM 7019 C CA . HIS A 1 892 ? 11.141 -38.312 3.98 1 87 892 HIS A CA 1
ATOM 7020 C C . HIS A 1 892 ? 10.141 -37.188 4.027 1 87 892 HIS A C 1
ATOM 7022 O O . HIS A 1 892 ? 9.078 -37.281 4.645 1 87 892 HIS A O 1
ATOM 7028 N N . GLN A 1 893 ? 10.531 -36.219 3.447 1 81.5 893 GLN A N 1
ATOM 7029 C CA . GLN A 1 893 ? 9.656 -35.031 3.443 1 81.5 893 GLN A CA 1
ATOM 7030 C C . GLN A 1 893 ? 8.57 -35.156 2.375 1 81.5 893 GLN A C 1
ATOM 7032 O O . GLN A 1 893 ? 7.449 -34.688 2.561 1 81.5 893 GLN A O 1
ATOM 7037 N N . LEU A 1 894 ? 8.789 -35.969 1.316 1 71.94 894 LEU A N 1
ATOM 7038 C CA . LEU A 1 894 ? 7.941 -36.312 0.182 1 71.94 894 LEU A CA 1
ATOM 7039 C C . LEU A 1 894 ? 7.422 -35.062 -0.523 1 71.94 894 LEU A C 1
ATOM 7041 O O . LEU A 1 894 ? 6.559 -35.156 -1.398 1 71.94 894 LEU A O 1
ATOM 7045 N N . GLU A 1 895 ? 7.746 -33.875 0.038 1 69.62 895 GLU A N 1
ATOM 7046 C CA . GLU A 1 895 ? 7.254 -32.656 -0.614 1 69.62 895 GLU A CA 1
ATOM 7047 C C . GLU A 1 895 ? 8.406 -31.734 -1 1 69.62 895 GLU A C 1
ATOM 7049 O O . GLU A 1 895 ? 9.398 -31.641 -0.277 1 69.62 895 GLU A O 1
ATOM 7054 N N . HIS A 1 896 ? 8.227 -31.344 -2.271 1 70.44 896 HIS A N 1
ATOM 7055 C CA . HIS A 1 896 ? 9.164 -30.312 -2.691 1 70.44 896 HIS A CA 1
ATOM 7056 C C . HIS A 1 896 ? 9.062 -29.078 -1.804 1 70.44 896 HIS A C 1
ATOM 7058 O O . HIS A 1 896 ? 7.988 -28.484 -1.682 1 70.44 896 HIS A O 1
ATOM 7064 N N . LEU A 1 897 ? 10.133 -28.859 -1.169 1 73.56 897 LEU A N 1
ATOM 7065 C CA . LEU A 1 897 ? 10.141 -27.609 -0.424 1 73.56 897 LEU A CA 1
ATOM 7066 C C . LEU A 1 897 ? 9.992 -26.422 -1.364 1 73.56 897 LEU A C 1
ATOM 7068 O O . LEU A 1 897 ? 9.234 -25.484 -1.076 1 73.56 897 LEU A O 1
ATOM 7072 N N . ASP A 1 898 ? 10.688 -26.547 -2.523 1 85.81 898 ASP A N 1
ATOM 7073 C CA . ASP A 1 898 ? 10.633 -25.531 -3.578 1 85.81 898 ASP A CA 1
ATOM 7074 C C . ASP A 1 898 ? 10.508 -26.188 -4.953 1 85.81 898 ASP A C 1
ATOM 7076 O O . ASP A 1 898 ? 11.469 -26.766 -5.461 1 85.81 898 ASP A O 1
ATOM 7080 N N . TRP A 1 899 ? 9.398 -26.031 -5.613 1 87.62 899 TRP A N 1
ATOM 7081 C CA . TRP A 1 899 ? 9.117 -26.656 -6.895 1 87.62 899 TRP A CA 1
ATOM 7082 C C . TRP A 1 899 ? 9.961 -26.047 -8 1 87.62 899 TRP A C 1
ATOM 7084 O O . TRP A 1 899 ? 10.188 -26.672 -9.039 1 87.62 899 TRP A O 1
ATOM 7094 N N . LEU A 1 900 ? 10.422 -24.891 -7.785 1 89.44 900 LEU A N 1
ATOM 7095 C CA . LEU A 1 900 ? 11.195 -24.234 -8.828 1 89.44 900 LEU A CA 1
ATOM 7096 C C . LEU A 1 900 ? 12.664 -24.625 -8.75 1 89.44 900 LEU A C 1
ATOM 7098 O O . LEU A 1 900 ? 13.398 -24.5 -9.734 1 89.44 900 LEU A O 1
ATOM 7102 N N . ALA A 1 901 ? 13.102 -25.062 -7.574 1 88.25 901 ALA A N 1
ATOM 7103 C CA . ALA A 1 901 ? 14.484 -25.484 -7.398 1 88.25 901 ALA A CA 1
ATOM 7104 C C . ALA A 1 901 ? 14.703 -26.906 -7.891 1 88.25 901 ALA A C 1
ATOM 7106 O O . ALA A 1 901 ? 13.836 -27.781 -7.707 1 88.25 901 ALA A O 1
ATOM 7107 N N . PRO A 1 902 ? 15.828 -27.125 -8.516 1 87.19 902 PRO A N 1
ATOM 7108 C CA . PRO A 1 902 ? 16.125 -28.516 -8.898 1 87.19 902 PRO A CA 1
ATOM 7109 C C . PRO A 1 902 ? 16.172 -29.453 -7.695 1 87.19 902 PRO A C 1
ATOM 7111 O O . PRO A 1 902 ? 16.641 -29.078 -6.625 1 87.19 902 PRO A O 1
ATOM 7114 N N . SER A 1 903 ? 15.703 -30.688 -7.855 1 88.56 903 SER A N 1
ATOM 7115 C CA . SER A 1 903 ? 15.656 -31.672 -6.785 1 88.56 903 SER A CA 1
ATOM 7116 C C . SER A 1 903 ? 16.016 -33.062 -7.301 1 88.56 903 SER A C 1
ATOM 7118 O O . SER A 1 903 ? 15.758 -33.375 -8.461 1 88.56 903 SER A O 1
ATOM 7120 N N . SER A 1 904 ? 16.562 -33.844 -6.465 1 90.06 904 SER A N 1
ATOM 7121 C CA . SER A 1 904 ? 16.859 -35.219 -6.805 1 90.06 904 SER A CA 1
ATOM 7122 C C . SER A 1 904 ? 15.57 -36.031 -6.992 1 90.06 904 SER A C 1
ATOM 7124 O O . SER A 1 904 ? 15.586 -37.094 -7.574 1 90.06 904 SER A O 1
ATOM 7126 N N . LEU A 1 905 ? 14.477 -35.469 -6.605 1 91.44 905 LEU A N 1
ATOM 7127 C CA . LEU A 1 905 ? 13.195 -36.125 -6.723 1 91.44 905 LEU A CA 1
ATOM 7128 C C . LEU A 1 905 ? 12.625 -35.969 -8.133 1 91.44 905 LEU A C 1
ATOM 7130 O O . LEU A 1 905 ? 11.633 -36.625 -8.477 1 91.44 905 LEU A O 1
ATOM 7134 N N . ASP A 1 906 ? 13.328 -35.219 -8.953 1 89 906 ASP A N 1
ATOM 7135 C CA . ASP A 1 906 ? 12.805 -34.938 -10.289 1 89 906 ASP A CA 1
ATOM 7136 C C . ASP A 1 906 ? 13.383 -35.906 -11.312 1 89 906 ASP A C 1
ATOM 7138 O O . ASP A 1 906 ? 12.898 -36 -12.445 1 89 906 ASP A O 1
ATOM 7142 N N . GLN A 1 907 ? 14.336 -36.688 -10.859 1 91.25 907 GLN A N 1
ATOM 7143 C CA . GLN A 1 907 ? 14.961 -37.688 -11.719 1 91.25 907 GLN A CA 1
ATOM 7144 C C . GLN A 1 907 ? 15.055 -39.031 -11.008 1 91.25 907 GLN A C 1
ATOM 7146 O O . GLN A 1 907 ? 15.102 -39.094 -9.781 1 91.25 907 GLN A O 1
ATOM 7151 N N . PRO A 1 908 ? 14.992 -40.156 -11.828 1 92.38 908 PRO A N 1
ATOM 7152 C CA . PRO A 1 908 ? 15.227 -41.438 -11.211 1 92.38 908 PRO A CA 1
ATOM 7153 C C . PRO A 1 908 ? 16.609 -41.562 -10.578 1 92.38 908 PRO A C 1
ATOM 7155 O O . PRO A 1 908 ? 17.562 -40.969 -11.062 1 92.38 908 PRO A O 1
ATOM 7158 N N . PRO A 1 909 ? 16.719 -42.219 -9.531 1 94.5 909 PRO A N 1
ATOM 7159 C CA . PRO A 1 909 ? 15.727 -43.062 -8.883 1 94.5 909 PRO A CA 1
ATOM 7160 C C . PRO A 1 909 ? 14.805 -42.281 -7.949 1 94.5 909 PRO A C 1
ATOM 7162 O O . PRO A 1 909 ? 13.773 -42.812 -7.52 1 94.5 909 PRO A O 1
ATOM 7165 N N . GLY A 1 910 ? 15.195 -41.031 -7.586 1 93.88 910 GLY A N 1
ATOM 7166 C CA . GLY A 1 910 ? 14.422 -40.25 -6.648 1 93.88 910 GLY A CA 1
ATOM 7167 C C . GLY A 1 910 ? 12.969 -40.062 -7.066 1 93.88 910 GLY A C 1
ATOM 7168 O O . GLY A 1 910 ? 12.062 -40.219 -6.242 1 93.88 910 GLY A O 1
ATOM 7169 N N . ARG A 1 911 ? 12.703 -39.781 -8.32 1 94.06 911 ARG A N 1
ATOM 7170 C CA . ARG A 1 911 ? 11.359 -39.594 -8.852 1 94.06 911 ARG A CA 1
ATOM 7171 C C . ARG A 1 911 ? 10.516 -40.844 -8.664 1 94.06 911 ARG A C 1
ATOM 7173 O O . ARG A 1 911 ? 9.359 -40.781 -8.242 1 94.06 911 ARG A O 1
ATOM 7180 N N . HIS A 1 912 ? 11.078 -42 -9.023 1 96.44 912 HIS A N 1
ATOM 7181 C CA . HIS A 1 912 ? 10.375 -43.281 -8.922 1 96.44 912 HIS A CA 1
ATOM 7182 C C . HIS A 1 912 ? 10.07 -43.625 -7.469 1 96.44 912 HIS A C 1
ATOM 7184 O O . HIS A 1 912 ? 8.977 -44.094 -7.156 1 96.44 912 HIS A O 1
ATOM 7190 N N . LEU A 1 913 ? 11.055 -43.438 -6.609 1 96.12 913 LEU A N 1
ATOM 7191 C CA . LEU A 1 913 ? 10.859 -43.719 -5.195 1 96.12 913 LEU A CA 1
ATOM 7192 C C . LEU A 1 913 ? 9.789 -42.812 -4.594 1 96.12 913 LEU A C 1
ATOM 7194 O O . LEU A 1 913 ? 9.008 -43.25 -3.744 1 96.12 913 LEU A O 1
ATOM 7198 N N . LYS A 1 914 ? 9.867 -41.562 -4.988 1 94.31 914 LYS A N 1
ATOM 7199 C CA . LYS A 1 914 ? 8.836 -40.625 -4.547 1 94.31 914 LYS A CA 1
ATOM 7200 C C . LYS A 1 914 ? 7.441 -41.125 -4.93 1 94.31 914 LYS A C 1
ATOM 7202 O O . LYS A 1 914 ? 6.512 -41.062 -4.125 1 94.31 914 LYS A O 1
ATOM 7207 N N . ILE A 1 915 ? 7.266 -41.562 -6.184 1 95.62 915 ILE A N 1
ATOM 7208 C CA . ILE A 1 915 ? 6 -42.094 -6.676 1 95.62 915 ILE A CA 1
ATOM 7209 C C . ILE A 1 915 ? 5.582 -43.281 -5.828 1 95.62 915 ILE A C 1
ATOM 7211 O O . ILE A 1 915 ? 4.414 -43.406 -5.449 1 95.62 915 ILE A O 1
ATOM 7215 N N . CYS A 1 916 ? 6.531 -44.156 -5.52 1 96.25 916 CYS A N 1
ATOM 7216 C CA . CYS A 1 916 ? 6.246 -45.344 -4.703 1 96.25 916 CYS A CA 1
ATOM 7217 C C . CYS A 1 916 ? 5.762 -44.938 -3.316 1 96.25 916 CYS A C 1
ATOM 7219 O O . CYS A 1 916 ? 4.828 -45.531 -2.781 1 96.25 916 CYS A O 1
ATOM 7221 N N . CYS A 1 917 ? 6.391 -43.969 -2.75 1 94.12 917 CYS A N 1
ATOM 7222 C CA . CYS A 1 917 ? 5.973 -43.469 -1.438 1 94.12 917 CYS A CA 1
ATOM 7223 C C . CYS A 1 917 ? 4.535 -42.969 -1.473 1 94.12 917 CYS A C 1
ATOM 7225 O O . CYS A 1 917 ? 3.738 -43.312 -0.589 1 94.12 917 CYS A O 1
ATOM 7227 N N . HIS A 1 918 ? 4.227 -42.219 -2.486 1 90.94 918 HIS A N 1
ATOM 7228 C CA . HIS A 1 918 ? 2.875 -41.688 -2.627 1 90.94 918 HIS A CA 1
ATOM 7229 C C . HIS A 1 918 ? 1.858 -42.812 -2.826 1 90.94 918 HIS A C 1
ATOM 7231 O O . HIS A 1 918 ? 0.753 -42.75 -2.281 1 90.94 918 HIS A O 1
ATOM 7237 N N . LEU A 1 919 ? 2.229 -43.719 -3.672 1 93.19 919 LEU A N 1
ATOM 7238 C CA . LEU A 1 919 ? 1.343 -44.844 -3.951 1 93.19 919 LEU A CA 1
ATOM 7239 C C . LEU A 1 919 ? 1.101 -45.656 -2.691 1 93.19 919 LEU A C 1
ATOM 7241 O O . LEU A 1 919 ? -0.016 -46.125 -2.457 1 93.19 919 LEU A O 1
ATOM 7245 N N . CYS A 1 920 ? 2.133 -45.844 -1.877 1 93.44 920 CYS A N 1
ATOM 7246 C CA . CYS A 1 920 ? 2.002 -46.594 -0.62 1 93.44 920 CYS A CA 1
ATOM 7247 C C . CYS A 1 920 ? 1.014 -45.906 0.311 1 93.44 920 CYS A C 1
ATOM 7249 O O . CYS A 1 920 ? 0.162 -46.562 0.916 1 93.44 920 CYS A O 1
ATOM 7251 N N . GLN A 1 921 ? 1.106 -44.625 0.375 1 89.25 921 GLN A N 1
ATOM 7252 C CA . GLN A 1 921 ? 0.201 -43.844 1.228 1 89.25 921 GLN A CA 1
ATOM 7253 C C . GLN A 1 921 ? -1.25 -44.031 0.789 1 89.25 921 GLN A C 1
ATOM 7255 O O . GLN A 1 921 ? -2.145 -44.188 1.626 1 89.25 921 GLN A O 1
ATOM 7260 N N . ARG A 1 922 ? -1.432 -44.031 -0.513 1 88.38 922 ARG A N 1
ATOM 7261 C CA . ARG A 1 922 ? -2.781 -44.156 -1.056 1 88.38 922 ARG A CA 1
ATOM 7262 C C . ARG A 1 922 ? -3.334 -45.562 -0.856 1 88.38 922 ARG A C 1
ATOM 7264 O O . ARG A 1 922 ? -4.547 -45.75 -0.777 1 88.38 922 ARG A O 1
ATOM 7271 N N . LEU A 1 923 ? -2.449 -46.531 -0.768 1 90.31 923 LEU A N 1
ATOM 7272 C CA . LEU A 1 923 ? -2.855 -47.906 -0.639 1 90.31 923 LEU A CA 1
ATOM 7273 C C . LEU A 1 923 ? -2.924 -48.344 0.827 1 90.31 923 LEU A C 1
ATOM 7275 O O . LEU A 1 923 ? -3.355 -49.438 1.144 1 90.31 923 LEU A O 1
ATOM 7279 N N . GLY A 1 924 ? -2.529 -47.406 1.73 1 87.38 924 GLY A N 1
ATOM 7280 C CA . GLY A 1 924 ? -2.529 -47.688 3.156 1 87.38 924 GLY A CA 1
ATOM 7281 C C . GLY A 1 924 ? -1.294 -48.438 3.615 1 87.38 924 GLY A C 1
ATOM 7282 O O . GLY A 1 924 ? -1.3 -49.062 4.68 1 87.38 924 GLY A O 1
ATOM 7283 N N . TYR A 1 925 ? -0.228 -48.5 2.756 1 92.19 925 TYR A N 1
ATOM 7284 C CA . TYR A 1 925 ? 1.052 -49.094 3.127 1 92.19 925 TYR A CA 1
ATOM 7285 C C . TYR A 1 925 ? 1.96 -48.062 3.787 1 92.19 925 TYR A C 1
ATOM 7287 O O . TYR A 1 925 ? 1.637 -46.875 3.822 1 92.19 925 TYR A O 1
ATOM 7295 N N . SER A 1 926 ? 2.988 -48.531 4.461 1 91.88 926 SER A N 1
ATOM 7296 C CA . SER A 1 926 ? 4.02 -47.656 5 1 91.88 926 SER A CA 1
ATOM 7297 C C . SER A 1 926 ? 5.402 -48.031 4.48 1 91.88 926 SER A C 1
ATOM 7299 O O . SER A 1 926 ? 5.762 -49.219 4.465 1 91.88 926 SER A O 1
ATOM 7301 N N . LEU A 1 927 ? 6.043 -47.094 3.885 1 95 927 LEU A N 1
ATOM 7302 C CA . LEU A 1 927 ? 7.379 -47.312 3.338 1 95 927 LEU A CA 1
ATOM 7303 C C . LEU A 1 927 ? 8.398 -46.406 4.043 1 95 927 LEU A C 1
ATOM 7305 O O . LEU A 1 927 ? 8.258 -45.188 4.082 1 95 927 LEU A O 1
ATOM 7309 N N . ASP A 1 928 ? 9.367 -47 4.629 1 94.06 928 ASP A N 1
ATOM 7310 C CA . ASP A 1 928 ? 10.445 -46.281 5.309 1 94.06 928 ASP A CA 1
ATOM 7311 C C . ASP A 1 928 ? 11.812 -46.688 4.762 1 94.06 928 ASP A C 1
ATOM 7313 O O . ASP A 1 928 ? 12.031 -47.875 4.445 1 94.06 928 ASP A O 1
ATOM 7317 N N . MET A 1 929 ? 12.648 -45.719 4.555 1 94.25 929 MET A N 1
ATOM 7318 C CA . MET A 1 929 ? 14 -45.969 4.059 1 94.25 929 MET A CA 1
ATOM 7319 C C . MET A 1 929 ? 15.039 -45.25 4.938 1 94.25 929 MET A C 1
ATOM 7321 O O . MET A 1 929 ? 14.945 -44.062 5.176 1 94.25 929 MET A O 1
ATOM 7325 N N . TYR A 1 930 ? 15.992 -45.938 5.465 1 91.88 930 TYR A N 1
ATOM 7326 C CA . TYR A 1 930 ? 17.031 -45.312 6.262 1 91.88 930 TYR A CA 1
ATOM 7327 C C . TYR A 1 930 ? 18.281 -46.188 6.309 1 91.88 930 TYR A C 1
ATOM 7329 O O . TYR A 1 930 ? 18.25 -47.344 5.934 1 91.88 930 TYR A O 1
ATOM 7337 N N . LYS A 1 931 ? 19.312 -45.562 6.723 1 91.94 931 LYS A N 1
ATOM 7338 C CA . LYS A 1 931 ? 20.594 -46.25 6.902 1 91.94 931 LYS A CA 1
ATOM 7339 C C . LYS A 1 931 ? 20.703 -46.844 8.305 1 91.94 931 LYS A C 1
ATOM 7341 O O . LYS A 1 931 ? 20.422 -46.156 9.289 1 91.94 931 LYS A O 1
ATOM 7346 N N . LEU A 1 932 ? 21.094 -48.094 8.328 1 92.38 932 LEU A N 1
ATOM 7347 C CA . LEU A 1 932 ? 21.25 -48.781 9.609 1 92.38 932 LEU A CA 1
ATOM 7348 C C . LEU A 1 932 ? 22.594 -48.438 10.242 1 92.38 932 LEU A C 1
ATOM 7350 O O . LEU A 1 932 ? 23.484 -47.938 9.57 1 92.38 932 LEU A O 1
ATOM 7354 N N . GLU A 1 933 ? 22.734 -48.812 11.578 1 90.69 933 GLU A N 1
ATOM 7355 C CA . GLU A 1 933 ? 23.953 -48.5 12.328 1 90.69 933 GLU A CA 1
ATOM 7356 C C . GLU A 1 933 ? 25.141 -49.281 11.789 1 90.69 933 GLU A C 1
ATOM 7358 O O . GLU A 1 933 ? 26.281 -48.812 11.828 1 90.69 933 GLU A O 1
ATOM 7363 N N . ASP A 1 934 ? 24.922 -50.438 11.305 1 90.88 934 ASP A N 1
ATOM 7364 C CA . ASP A 1 934 ? 26 -51.281 10.797 1 90.88 934 ASP A CA 1
ATOM 7365 C C . ASP A 1 934 ? 26.391 -50.875 9.375 1 90.88 934 ASP A C 1
ATOM 7367 O O . ASP A 1 934 ? 27.25 -51.5 8.758 1 90.88 934 ASP A O 1
ATOM 7371 N N . GLY A 1 935 ? 25.75 -49.781 8.867 1 87.44 935 GLY A N 1
ATOM 7372 C CA . GLY A 1 935 ? 26.141 -49.25 7.578 1 87.44 935 GLY A CA 1
ATOM 7373 C C . GLY A 1 935 ? 25.266 -49.719 6.434 1 87.44 935 GLY A C 1
ATOM 7374 O O . GLY A 1 935 ? 25.312 -49.125 5.34 1 87.44 935 GLY A O 1
ATOM 7375 N N . ARG A 1 936 ? 24.391 -50.781 6.609 1 93.38 936 ARG A N 1
ATOM 7376 C CA . ARG A 1 936 ? 23.5 -51.281 5.562 1 93.38 936 ARG A CA 1
ATOM 7377 C C . ARG A 1 936 ? 22.328 -50.312 5.352 1 93.38 936 ARG A C 1
ATOM 7379 O O . ARG A 1 936 ? 22 -49.531 6.23 1 93.38 936 ARG A O 1
ATOM 7386 N N . PHE A 1 937 ? 21.891 -50.375 4.145 1 95.25 937 PHE A N 1
ATOM 7387 C CA . PHE A 1 937 ? 20.703 -49.594 3.809 1 95.25 937 PHE A CA 1
ATOM 7388 C C . PHE A 1 937 ? 19.453 -50.469 3.918 1 95.25 937 PHE A C 1
ATOM 7390 O O . PHE A 1 937 ? 19.438 -51.625 3.484 1 95.25 937 PHE A O 1
ATOM 7397 N N . LEU A 1 938 ? 18.453 -49.938 4.551 1 96.25 938 LEU A N 1
ATOM 7398 C CA . LEU A 1 938 ? 17.219 -50.656 4.789 1 96.25 938 LEU A CA 1
ATOM 7399 C C . LEU A 1 938 ? 16.031 -50 4.109 1 96.25 938 LEU A C 1
ATOM 7401 O O . LEU A 1 938 ? 15.852 -48.781 4.242 1 96.25 938 LEU A O 1
ATOM 7405 N N . SER A 1 939 ? 15.297 -50.719 3.27 1 96.94 939 SER A N 1
ATOM 7406 C CA . SER A 1 939 ? 13.953 -50.344 2.807 1 96.94 939 SER A CA 1
ATOM 7407 C C . SER A 1 939 ? 12.891 -51.219 3.471 1 96.94 939 SER A C 1
ATOM 7409 O O . SER A 1 939 ? 12.82 -52.406 3.223 1 96.94 939 SER A O 1
ATOM 7411 N N . ARG A 1 940 ? 12.102 -50.656 4.27 1 96.19 940 ARG A N 1
ATOM 7412 C CA . ARG A 1 940 ? 11.102 -51.375 5.051 1 96.19 940 ARG A CA 1
ATOM 7413 C C . ARG A 1 940 ? 9.695 -51.062 4.555 1 96.19 940 ARG A C 1
ATOM 7415 O O . ARG A 1 940 ? 9.266 -49.906 4.547 1 96.19 940 ARG A O 1
ATOM 7422 N N . LEU A 1 941 ? 8.977 -52.031 4.051 1 96.56 941 LEU A N 1
ATOM 7423 C CA . LEU A 1 941 ? 7.609 -51.906 3.568 1 96.56 941 LEU A CA 1
ATOM 7424 C C . LEU A 1 941 ? 6.645 -52.656 4.48 1 96.56 941 LEU A C 1
ATOM 7426 O O . LEU A 1 941 ? 6.812 -53.844 4.707 1 96.56 941 LEU A O 1
ATOM 7430 N N . LEU A 1 942 ? 5.68 -52 5.059 1 93.69 942 LEU A N 1
ATOM 7431 C CA . LEU A 1 942 ? 4.652 -52.594 5.906 1 93.69 942 LEU A CA 1
ATOM 7432 C C . LEU A 1 942 ? 3.322 -52.688 5.168 1 93.69 942 LEU A C 1
ATOM 7434 O O . LEU A 1 942 ? 2.787 -51.688 4.715 1 93.69 942 LEU A O 1
ATOM 7438 N N . ILE A 1 943 ? 2.789 -53.812 5.02 1 92.5 943 ILE A N 1
ATOM 7439 C CA . ILE A 1 943 ? 1.549 -54.062 4.293 1 92.5 943 ILE A CA 1
ATOM 7440 C C . ILE A 1 943 ? 0.498 -54.625 5.246 1 92.5 943 ILE A C 1
ATOM 7442 O O . ILE A 1 943 ? 0.728 -55.656 5.902 1 92.5 943 ILE A O 1
ATOM 7446 N N . PRO A 1 944 ? -0.662 -54.031 5.332 1 89.12 944 PRO A N 1
ATOM 7447 C CA . PRO A 1 944 ? -1.719 -54.594 6.176 1 89.12 944 PRO A CA 1
ATOM 7448 C C . PRO A 1 944 ? -2.301 -55.906 5.609 1 89.12 944 PRO A C 1
ATOM 7450 O O . PRO A 1 944 ? -2.541 -56 4.406 1 89.12 944 PRO A O 1
ATOM 7453 N N . LEU A 1 945 ? -2.43 -57 6.344 1 83.19 945 LEU A N 1
ATOM 7454 C CA . LEU A 1 945 ? -2.941 -58.281 5.898 1 83.19 945 LEU A CA 1
ATOM 7455 C C . LEU A 1 945 ? -4.457 -58.344 6.035 1 83.19 945 LEU A C 1
ATOM 7457 O O . LEU A 1 945 ? -5.121 -59.094 5.32 1 83.19 945 LEU A O 1
ATOM 7461 N N . ASN A 1 946 ? -4.977 -57.812 7.129 1 65 946 ASN A N 1
ATOM 7462 C CA . ASN A 1 946 ? -6.414 -57.969 7.328 1 65 946 ASN A CA 1
ATOM 7463 C C . ASN A 1 946 ? -7.203 -57.031 6.391 1 65 946 ASN A C 1
ATOM 7465 O O . ASN A 1 946 ? -6.648 -56.094 5.824 1 65 946 ASN A O 1
ATOM 7469 N N . HIS A 1 947 ? -8.469 -57.219 5.973 1 56.72 947 HIS A N 1
ATOM 7470 C CA . HIS A 1 947 ? -9.523 -56.875 5.02 1 56.72 947 HIS A CA 1
ATOM 7471 C C . HIS A 1 947 ? -9.555 -55.375 4.758 1 56.72 947 HIS A C 1
ATOM 7473 O O . HIS A 1 947 ? -10.156 -54.938 3.781 1 56.72 947 HIS A O 1
ATOM 7479 N N . GLY A 1 948 ? -9.555 -54.562 5.59 1 49.44 948 GLY A N 1
ATOM 7480 C CA . GLY A 1 948 ? -10.172 -53.281 5.25 1 49.44 948 GLY A CA 1
ATOM 7481 C C . GLY A 1 948 ? -9.219 -52.312 4.57 1 49.44 948 GLY A C 1
ATOM 7482 O O . GLY A 1 948 ? -8.578 -51.5 5.234 1 49.44 948 GLY A O 1
ATOM 7483 N N . ASP A 1 949 ? -8.688 -52.812 3.426 1 53.03 949 ASP A N 1
ATOM 7484 C CA . ASP A 1 949 ? -7.867 -51.906 2.639 1 53.03 949 ASP A CA 1
ATOM 7485 C C . ASP A 1 949 ? -8.547 -50.562 2.498 1 53.03 949 ASP A C 1
ATOM 7487 O O . ASP A 1 949 ? -9.555 -50.406 1.805 1 53.03 949 ASP A O 1
ATOM 7491 N N . THR A 1 950 ? -8.312 -49.688 3.316 1 53.78 950 THR A N 1
ATOM 7492 C CA . THR A 1 950 ? -8.953 -48.375 3.434 1 53.78 950 THR A CA 1
ATOM 7493 C C . THR A 1 950 ? -8.344 -47.375 2.449 1 53.78 950 THR A C 1
ATOM 7495 O O . THR A 1 950 ? -8.734 -46.219 2.416 1 53.78 950 THR A O 1
ATOM 7498 N N . GLY A 1 951 ? -7.387 -47.906 1.534 1 54.69 951 GLY A N 1
ATOM 7499 C CA . GLY A 1 951 ? -6.805 -46.875 0.675 1 54.69 951 GLY A CA 1
ATOM 7500 C C . GLY A 1 951 ? -7.672 -46.531 -0.523 1 54.69 951 GLY A C 1
ATOM 7501 O O . GLY A 1 951 ? -8.445 -47.375 -0.995 1 54.69 951 GLY A O 1
ATOM 7502 N N . THR A 1 952 ? -7.984 -45.219 -0.842 1 57.25 952 THR A N 1
ATOM 7503 C CA . THR A 1 952 ? -8.758 -44.812 -2.012 1 57.25 952 THR A CA 1
ATOM 7504 C C . THR A 1 952 ? -7.926 -43.906 -2.918 1 57.25 952 THR A C 1
ATOM 7506 O O . THR A 1 952 ? -7.02 -43.219 -2.449 1 57.25 952 THR A O 1
ATOM 7509 N N . PHE A 1 953 ? -7.777 -44.344 -4.172 1 51.72 953 PHE A N 1
ATOM 7510 C CA . PHE A 1 953 ? -7.145 -43.438 -5.145 1 51.72 953 PHE A CA 1
ATOM 7511 C C . PHE A 1 953 ? -8.047 -42.25 -5.465 1 51.72 953 PHE A C 1
ATOM 7513 O O . PHE A 1 953 ? -7.688 -41.406 -6.262 1 51.72 953 PHE A O 1
ATOM 7520 N N . GLU A 1 954 ? -9.273 -42.406 -4.977 1 47.84 954 GLU A N 1
ATOM 7521 C CA . GLU A 1 954 ? -10.141 -41.281 -5.289 1 47.84 954 GLU A CA 1
ATOM 7522 C C . GLU A 1 954 ? -9.516 -39.969 -4.844 1 47.84 954 GLU A C 1
ATOM 7524 O O . GLU A 1 954 ? -8.984 -39.875 -3.734 1 47.84 954 GLU A O 1
ATOM 7529 N N . LEU A 1 955 ? -8.836 -39.375 -5.77 1 44.81 955 LEU A N 1
ATOM 7530 C CA . LEU A 1 955 ? -8.438 -38.031 -5.402 1 44.81 955 LEU A CA 1
ATOM 7531 C C . LEU A 1 955 ? -9.477 -37.375 -4.48 1 44.81 955 LEU A C 1
ATOM 7533 O O . LEU A 1 955 ? -10.68 -37.562 -4.691 1 44.81 955 LEU A O 1
ATOM 7537 N N . GLN A 1 956 ? -9.258 -37.562 -3.275 1 36.69 956 GLN A N 1
ATOM 7538 C CA . GLN A 1 956 ? -10.234 -36.75 -2.559 1 36.69 956 GLN A CA 1
ATOM 7539 C C . GLN A 1 956 ? -10.836 -35.688 -3.467 1 36.69 956 GLN A C 1
ATOM 7541 O O . GLN A 1 956 ? -10.109 -34.844 -4.012 1 36.69 956 GLN A O 1
ATOM 7546 N N . SER A 1 957 ? -11.789 -36.219 -4.281 1 33.12 957 SER A N 1
ATOM 7547 C CA . SER A 1 957 ? -12.617 -35.406 -5.18 1 33.12 957 SER A CA 1
ATOM 7548 C C . SER A 1 957 ? -12.773 -33.969 -4.664 1 33.12 957 SER A C 1
ATOM 7550 O O . SER A 1 957 ? -13.383 -33.75 -3.617 1 33.12 957 SER A O 1
ATOM 7552 N N . SER A 1 958 ? -11.852 -33.188 -4.48 1 34.06 958 SER A N 1
ATOM 7553 C CA . SER A 1 958 ? -12.508 -31.953 -4.883 1 34.06 958 SER A CA 1
ATOM 7554 C C . SER A 1 958 ? -13.305 -32.125 -6.172 1 34.06 958 SER A C 1
ATOM 7556 O O . SER A 1 958 ? -12.875 -32.875 -7.066 1 34.06 958 SER A O 1
ATOM 7558 N N . GLN A 1 959 ? -14.602 -32.156 -6.227 1 29.31 959 GLN A N 1
ATOM 7559 C CA . GLN A 1 959 ? -15.609 -32.312 -7.273 1 29.31 959 GLN A CA 1
ATOM 7560 C C . GLN A 1 959 ? -15.031 -31.969 -8.641 1 29.31 959 GLN A C 1
ATOM 7562 O O . GLN A 1 959 ? -14.344 -30.969 -8.797 1 29.31 959 GLN A O 1
ATOM 7567 N N . PRO A 1 960 ? -14.883 -33 -9.609 1 30.05 960 PRO A N 1
ATOM 7568 C CA . PRO A 1 960 ? -14.5 -32.812 -11.008 1 30.05 960 PRO A CA 1
ATOM 7569 C C . PRO A 1 960 ? -14.977 -31.453 -11.547 1 30.05 960 PRO A C 1
ATOM 7571 O O . PRO A 1 960 ? -15.984 -30.922 -11.086 1 30.05 960 PRO A O 1
ATOM 7574 N N . ARG A 1 961 ? -14.078 -30.625 -12.109 1 32.88 961 ARG A N 1
ATOM 7575 C CA . ARG A 1 961 ? -14.617 -29.609 -13.016 1 32.88 961 ARG A CA 1
ATOM 7576 C C . ARG A 1 961 ? -15.578 -30.234 -14.016 1 32.88 961 ARG A C 1
ATOM 7578 O O . ARG A 1 961 ? -15.156 -30.891 -14.969 1 32.88 961 ARG A O 1
ATOM 7585 N N . GLN A 1 962 ? -16.781 -30.922 -13.633 1 23.62 962 GLN A N 1
ATOM 7586 C CA . GLN A 1 962 ? -17.766 -31.125 -14.695 1 23.62 962 GLN A CA 1
ATOM 7587 C C . GLN A 1 962 ? -17.984 -29.844 -15.492 1 23.62 962 GLN A C 1
ATOM 7589 O O . GLN A 1 962 ? -18.078 -28.75 -14.922 1 23.62 962 GLN A O 1
ATOM 7594 N N . MET B 1 1 ? 21.766 142.125 64.438 1 20.59 1 MET B N 1
ATOM 7595 C CA . MET B 1 1 ? 21.547 140.75 64.75 1 20.59 1 MET B CA 1
ATOM 7596 C C . MET B 1 1 ? 20.094 140.5 65.125 1 20.59 1 MET B C 1
ATOM 7598 O O . MET B 1 1 ? 19.766 140.375 66.312 1 20.59 1 MET B O 1
ATOM 7602 N N . THR B 1 2 ? 19.266 141.125 64.438 1 24.78 2 THR B N 1
ATOM 7603 C CA . THR B 1 2 ? 17.828 141.125 64.688 1 24.78 2 THR B CA 1
ATOM 7604 C C . THR B 1 2 ? 17.234 139.75 64.625 1 24.78 2 THR B C 1
ATOM 7606 O O . THR B 1 2 ? 17.531 139 63.688 1 24.78 2 THR B O 1
ATOM 7609 N N . SER B 1 3 ? 17.031 139.125 65.75 1 29.75 3 SER B N 1
ATOM 7610 C CA . SER B 1 3 ? 16.484 137.875 66.062 1 29.75 3 SER B CA 1
ATOM 7611 C C . SER B 1 3 ? 15.148 137.625 65.375 1 29.75 3 SER B C 1
ATOM 7613 O O . SER B 1 3 ? 14.148 138.25 65.688 1 29.75 3 SER B O 1
ATOM 7615 N N . ALA B 1 4 ? 15.172 137.625 64.125 1 38.19 4 ALA B N 1
ATOM 7616 C CA . ALA B 1 4 ? 13.969 137.375 63.312 1 38.19 4 ALA B CA 1
ATOM 7617 C C . ALA B 1 4 ? 13.219 136.125 63.906 1 38.19 4 ALA B C 1
ATOM 7619 O O . ALA B 1 4 ? 13.789 135.125 64.062 1 38.19 4 ALA B O 1
ATOM 7620 N N . LYS B 1 5 ? 12.352 136.5 64.688 1 39.75 5 LYS B N 1
ATOM 7621 C CA . LYS B 1 5 ? 11.391 135.75 65.438 1 39.75 5 LYS B CA 1
ATOM 7622 C C . LYS B 1 5 ? 10.797 134.625 64.5 1 39.75 5 LYS B C 1
ATOM 7624 O O . LYS B 1 5 ? 10.305 135 63.406 1 39.75 5 LYS B O 1
ATOM 7629 N N . SER B 1 6 ? 11.344 133.5 64.625 1 45.25 6 SER B N 1
ATOM 7630 C CA . SER B 1 6 ? 10.984 132.375 63.875 1 45.25 6 SER B CA 1
ATOM 7631 C C . SER B 1 6 ? 9.477 132.125 63.875 1 45.25 6 SER B C 1
ATOM 7633 O O . SER B 1 6 ? 8.852 132 64.938 1 45.25 6 SER B O 1
ATOM 7635 N N . PRO B 1 7 ? 8.68 132.75 63 1 52.81 7 PRO B N 1
ATOM 7636 C CA . PRO B 1 7 ? 7.215 132.625 63 1 52.81 7 PRO B CA 1
ATOM 7637 C C . PRO B 1 7 ? 6.676 131.25 63.344 1 52.81 7 PRO B C 1
ATOM 7639 O O . PRO B 1 7 ? 7.164 130.25 62.812 1 52.81 7 PRO B O 1
ATOM 7642 N N . LYS B 1 8 ? 6.16 131.125 64.625 1 57.25 8 LYS B N 1
ATOM 7643 C CA . LYS B 1 8 ? 5.672 129.875 65.312 1 57.25 8 LYS B CA 1
ATOM 7644 C C . LYS B 1 8 ? 4.441 129.375 64.562 1 57.25 8 LYS B C 1
ATOM 7646 O O . LYS B 1 8 ? 3.594 130.125 64.125 1 57.25 8 LYS B O 1
ATOM 7651 N N . VAL B 1 9 ? 4.336 128.125 64 1 69.5 9 VAL B N 1
ATOM 7652 C CA . VAL B 1 9 ? 3.217 127.438 63.406 1 69.5 9 VAL B CA 1
ATOM 7653 C C . VAL B 1 9 ? 2.018 127.438 64.375 1 69.5 9 VAL B C 1
ATOM 7655 O O . VAL B 1 9 ? 2.174 127.375 65.562 1 69.5 9 VAL B O 1
ATOM 7658 N N . SER B 1 10 ? 0.895 128 64 1 79.31 10 SER B N 1
ATOM 7659 C CA . SER B 1 10 ? -0.32 128 64.812 1 79.31 10 SER B CA 1
ATOM 7660 C C . SER B 1 10 ? -0.561 126.688 65.438 1 79.31 10 SER B C 1
ATOM 7662 O O . SER B 1 10 ? -0.316 125.625 64.812 1 79.31 10 SER B O 1
ATOM 7664 N N . PRO B 1 11 ? -0.792 126.625 66.688 1 77.06 11 PRO B N 1
ATOM 7665 C CA . PRO B 1 11 ? -0.889 125.375 67.438 1 77.06 11 PRO B CA 1
ATOM 7666 C C . PRO B 1 11 ? -1.865 124.375 66.812 1 77.06 11 PRO B C 1
ATOM 7668 O O . PRO B 1 11 ? -1.563 123.188 66.688 1 77.06 11 PRO B O 1
ATOM 7671 N N . PRO B 1 12 ? -3.057 124.812 66.25 1 80.38 12 PRO B N 1
ATOM 7672 C CA . PRO B 1 12 ? -3.943 123.812 65.688 1 80.38 12 PRO B CA 1
ATOM 7673 C C . PRO B 1 12 ? -3.381 123.188 64.375 1 80.38 12 PRO B C 1
ATOM 7675 O O . PRO B 1 12 ? -3.578 122 64.125 1 80.38 12 PRO B O 1
ATOM 7678 N N . LEU B 1 13 ? -2.758 123.938 63.656 1 81.19 13 LEU B N 1
ATOM 7679 C CA . LEU B 1 13 ? -2.164 123.438 62.438 1 81.19 13 LEU B CA 1
ATOM 7680 C C . LEU B 1 13 ? -1.002 122.5 62.719 1 81.19 13 LEU B C 1
ATOM 7682 O O . LEU B 1 13 ? -0.834 121.5 62.031 1 81.19 13 LEU B O 1
ATOM 7686 N N . ALA B 1 14 ? -0.222 122.812 63.75 1 81.62 14 ALA B N 1
ATOM 7687 C CA . ALA B 1 14 ? 0.866 121.938 64.125 1 81.62 14 ALA B CA 1
ATOM 7688 C C . ALA B 1 14 ? 0.327 120.625 64.688 1 81.62 14 ALA B C 1
ATOM 7690 O O . ALA B 1 14 ? 0.887 119.562 64.375 1 81.62 14 ALA B O 1
ATOM 7691 N N . ALA B 1 15 ? -0.751 120.688 65.375 1 84.94 15 ALA B N 1
ATOM 7692 C CA . ALA B 1 15 ? -1.373 119.5 65.938 1 84.94 15 ALA B CA 1
ATOM 7693 C C . ALA B 1 15 ? -1.918 118.625 64.75 1 84.94 15 ALA B C 1
ATOM 7695 O O . ALA B 1 15 ? -1.826 117.375 64.812 1 84.94 15 ALA B O 1
ATOM 7696 N N . LEU B 1 16 ? -2.479 119.25 63.75 1 86.62 16 LEU B N 1
ATOM 7697 C CA . LEU B 1 16 ? -3.016 118.562 62.625 1 86.62 16 LEU B CA 1
ATOM 7698 C C . LEU B 1 16 ? -1.905 117.812 61.844 1 86.62 16 LEU B C 1
ATOM 7700 O O . LEU B 1 16 ? -2.051 116.688 61.469 1 86.62 16 LEU B O 1
ATOM 7704 N N . VAL B 1 17 ? -0.771 118.562 61.625 1 81.88 17 VAL B N 1
ATOM 7705 C CA . VAL B 1 17 ? 0.35 117.938 60.906 1 81.88 17 VAL B CA 1
ATOM 7706 C C . VAL B 1 17 ? 0.874 116.75 61.656 1 81.88 17 VAL B C 1
ATOM 7708 O O . VAL B 1 17 ? 1.134 115.688 61.062 1 81.88 17 VAL B O 1
ATOM 7711 N N . ASN B 1 18 ? 0.945 116.812 62.938 1 84.38 18 ASN B N 1
ATOM 7712 C CA . ASN B 1 18 ? 1.422 115.75 63.75 1 84.38 18 ASN B CA 1
ATOM 7713 C C . ASN B 1 18 ? 0.432 114.562 63.781 1 84.38 18 ASN B C 1
ATOM 7715 O O . ASN B 1 18 ? 0.833 113.438 63.719 1 84.38 18 ASN B O 1
ATOM 7719 N N . THR B 1 19 ? -0.824 114.875 63.875 1 88.62 19 THR B N 1
ATOM 7720 C CA . THR B 1 19 ? -1.845 113.812 63.875 1 88.62 19 THR B CA 1
ATOM 7721 C C . THR B 1 19 ? -1.838 113.062 62.562 1 88.62 19 THR B C 1
ATOM 7723 O O . THR B 1 19 ? -1.938 111.812 62.531 1 88.62 19 THR B O 1
ATOM 7726 N N . ILE B 1 20 ? -1.755 113.812 61.469 1 85.44 20 ILE B N 1
ATOM 7727 C CA . ILE B 1 20 ? -1.753 113.125 60.156 1 85.44 20 ILE B CA 1
ATOM 7728 C C . ILE B 1 20 ? -0.516 112.25 60.031 1 85.44 20 ILE B C 1
ATOM 7730 O O . ILE B 1 20 ? -0.598 111.125 59.5 1 85.44 20 ILE B O 1
ATOM 7734 N N . LYS B 1 21 ? 0.65 112.688 60.562 1 83.25 21 LYS B N 1
ATOM 7735 C CA . LYS B 1 21 ? 1.856 111.875 60.562 1 83.25 21 LYS B CA 1
ATOM 7736 C C . LYS B 1 21 ? 1.658 110.625 61.375 1 83.25 21 LYS B C 1
ATOM 7738 O O . LYS B 1 21 ? 2.104 109.5 60.969 1 83.25 21 LYS B O 1
ATOM 7743 N N . GLN B 1 22 ? 0.938 110.688 62.438 1 85 22 GLN B N 1
ATOM 7744 C CA . GLN B 1 22 ? 0.657 109.562 63.281 1 85 22 GLN B CA 1
ATOM 7745 C C . GLN B 1 22 ? -0.305 108.562 62.594 1 85 22 GLN B C 1
ATOM 7747 O O . GLN B 1 22 ? -0.157 107.375 62.719 1 85 22 GLN B O 1
ATOM 7752 N N . LEU B 1 23 ? -1.281 109.125 61.906 1 85.75 23 LEU B N 1
ATOM 7753 C CA . LEU B 1 23 ? -2.232 108.25 61.188 1 85.75 23 LEU B CA 1
ATOM 7754 C C . LEU B 1 23 ? -1.534 107.438 60.094 1 85.75 23 LEU B C 1
ATOM 7756 O O . LEU B 1 23 ? -1.838 106.312 59.906 1 85.75 23 LEU B O 1
ATOM 7760 N N . GLN B 1 24 ? -0.524 108.062 59.469 1 81.62 24 GLN B N 1
ATOM 7761 C CA . GLN B 1 24 ? 0.193 107.438 58.375 1 81.62 24 GLN B CA 1
ATOM 7762 C C . GLN B 1 24 ? 1.116 106.312 58.875 1 81.62 24 GLN B C 1
ATOM 7764 O O . GLN B 1 24 ? 1.434 105.375 58.156 1 81.62 24 GLN B O 1
ATOM 7769 N N . GLN B 1 25 ? 1.421 106.312 60.188 1 80 25 GLN B N 1
ATOM 7770 C CA . GLN B 1 25 ? 2.338 105.375 60.75 1 80 25 GLN B CA 1
ATOM 7771 C C . GLN B 1 25 ? 1.576 104.188 61.375 1 80 25 GLN B C 1
ATOM 7773 O O . GLN B 1 25 ? 2.178 103.188 61.719 1 80 25 GLN B O 1
ATOM 7778 N N . GLN B 1 26 ? 0.282 104.25 61.344 1 80.5 26 GLN B N 1
ATOM 7779 C CA . GLN B 1 26 ? -0.49 103.188 61.969 1 80.5 26 GLN B CA 1
ATOM 7780 C C . GLN B 1 26 ? -0.628 102 61.031 1 80.5 26 GLN B C 1
ATOM 7782 O O . GLN B 1 26 ? -0.763 102.125 59.812 1 80.5 26 GLN B O 1
ATOM 7787 N N . GLU B 1 27 ? -0.465 100.812 61.562 1 76.12 27 GLU B N 1
ATOM 7788 C CA . GLU B 1 27 ? -0.515 99.562 60.75 1 76.12 27 GLU B CA 1
ATOM 7789 C C . GLU B 1 27 ? -1.841 98.875 60.938 1 76.12 27 GLU B C 1
ATOM 7791 O O . GLU B 1 27 ? -2.148 97.938 60.188 1 76.12 27 GLU B O 1
ATOM 7796 N N . GLN B 1 28 ? -2.566 99.312 61.938 1 80.69 28 GLN B N 1
ATOM 7797 C CA . GLN B 1 28 ? -3.861 98.688 62.219 1 80.69 28 GLN B CA 1
ATOM 7798 C C . GLN B 1 28 ? -4.957 99.75 62.344 1 80.69 28 GLN B C 1
ATOM 7800 O O . GLN B 1 28 ? -4.691 100.875 62.719 1 80.69 28 GLN B O 1
ATOM 7805 N N . ILE B 1 29 ? -6.148 99.375 62.094 1 82.94 29 ILE B N 1
ATOM 7806 C CA . ILE B 1 29 ? -7.297 100.25 62.125 1 82.94 29 ILE B CA 1
ATOM 7807 C C . ILE B 1 29 ? -7.531 100.75 63.562 1 82.94 29 ILE B C 1
ATOM 7809 O O . ILE B 1 29 ? -7.879 101.938 63.781 1 82.94 29 ILE B O 1
ATOM 7813 N N . GLY B 1 30 ? -7.324 99.875 64.5 1 82.88 30 GLY B N 1
ATOM 7814 C CA . GLY B 1 30 ? -7.492 100.25 65.875 1 82.88 30 GLY B CA 1
ATOM 7815 C C . GLY B 1 30 ? -6.539 101.312 66.312 1 82.88 30 GLY B C 1
ATOM 7816 O O . GLY B 1 30 ? -6.844 102.062 67.25 1 82.88 30 GLY B O 1
ATOM 7817 N N . GLY B 1 31 ? -5.43 101.438 65.688 1 83.44 31 GLY B N 1
ATOM 7818 C CA . GLY B 1 31 ? -4.422 102.375 66.062 1 83.44 31 GLY B CA 1
ATOM 7819 C C . GLY B 1 31 ? -4.785 103.812 65.562 1 83.44 31 GLY B C 1
ATOM 7820 O O . GLY B 1 31 ? -4.203 104.812 66.062 1 83.44 31 GLY B O 1
ATOM 7821 N N . LEU B 1 32 ? -5.789 104 64.812 1 87.19 32 LEU B N 1
ATOM 7822 C CA . LEU B 1 32 ? -6.195 105.312 64.25 1 87.19 32 LEU B CA 1
ATOM 7823 C C . LEU B 1 32 ? -7.043 106.062 65.25 1 87.19 32 LEU B C 1
ATOM 7825 O O . LEU B 1 32 ? -7.141 107.312 65.188 1 87.19 32 LEU B O 1
ATOM 7829 N N . ILE B 1 33 ? -7.523 105.438 66.25 1 88.75 33 ILE B N 1
ATOM 7830 C CA . ILE B 1 33 ? -8.539 106 67.125 1 88.75 33 ILE B CA 1
ATOM 7831 C C . ILE B 1 33 ? -7.879 106.938 68.125 1 88.75 33 ILE B C 1
ATOM 7833 O O . ILE B 1 33 ? -8.375 108.062 68.375 1 88.75 33 ILE B O 1
ATOM 7837 N N . ALA B 1 34 ? -6.766 106.562 68.625 1 88.5 34 ALA B N 1
ATOM 7838 C CA . ALA B 1 34 ? -6.121 107.312 69.625 1 88.5 34 ALA B CA 1
ATOM 7839 C C . ALA B 1 34 ? -5.703 108.688 69.062 1 88.5 34 ALA B C 1
ATOM 7841 O O . ALA B 1 34 ? -6.016 109.75 69.688 1 88.5 34 ALA B O 1
ATOM 7842 N N . PRO B 1 35 ? -5.078 108.75 67.938 1 87.94 35 PRO B N 1
ATOM 7843 C CA . PRO B 1 35 ? -4.719 110.062 67.438 1 87.94 35 PRO B CA 1
ATOM 7844 C C . PRO B 1 35 ? -5.938 110.875 67 1 87.94 35 PRO B C 1
ATOM 7846 O O . PRO B 1 35 ? -5.934 112.125 67.188 1 87.94 35 PRO B O 1
ATOM 7849 N N . LEU B 1 36 ? -6.957 110.312 66.5 1 89.69 36 LEU B N 1
ATOM 7850 C CA . LEU B 1 36 ? -8.188 111 66.125 1 89.69 36 LEU B CA 1
ATOM 7851 C C . LEU B 1 36 ? -8.883 111.625 67.312 1 89.69 36 LEU B C 1
ATOM 7853 O O . LEU B 1 36 ? -9.312 112.812 67.25 1 89.69 36 LEU B O 1
ATOM 7857 N N . VAL B 1 37 ? -8.945 110.875 68.375 1 89.5 37 VAL B N 1
ATOM 7858 C CA . VAL B 1 37 ? -9.602 111.375 69.625 1 89.5 37 VAL B CA 1
ATOM 7859 C C . VAL B 1 37 ? -8.805 112.5 70.25 1 89.5 37 VAL B C 1
ATOM 7861 O O . VAL B 1 37 ? -9.375 113.5 70.688 1 89.5 37 VAL B O 1
ATOM 7864 N N . SER B 1 38 ? -7.527 112.312 70.188 1 89.19 38 SER B N 1
ATOM 7865 C CA . SER B 1 38 ? -6.668 113.375 70.812 1 89.19 38 SER B CA 1
ATOM 7866 C C . SER B 1 38 ? -6.812 114.688 70.062 1 89.19 38 SER B C 1
ATOM 7868 O O . SER B 1 38 ? -6.922 115.75 70.625 1 89.19 38 SER B O 1
ATOM 7870 N N . PHE B 1 39 ? -6.934 114.688 68.75 1 90.25 39 PHE B N 1
ATOM 7871 C CA . PHE B 1 39 ? -7.035 115.938 67.938 1 90.25 39 PHE B CA 1
ATOM 7872 C C . PHE B 1 39 ? -8.406 116.562 68.125 1 90.25 39 PHE B C 1
ATOM 7874 O O . PHE B 1 39 ? -8.508 117.75 68.312 1 90.25 39 PHE B O 1
ATOM 7881 N N . VAL B 1 40 ? -9.445 115.75 68.062 1 89.62 40 VAL B N 1
ATOM 7882 C CA . VAL B 1 40 ? -10.812 116.25 68.062 1 89.62 40 VAL B CA 1
ATOM 7883 C C . VAL B 1 40 ? -11.172 116.75 69.438 1 89.62 40 VAL B C 1
ATOM 7885 O O . VAL B 1 40 ? -11.805 117.812 69.625 1 89.62 40 VAL B O 1
ATOM 7888 N N . GLN B 1 41 ? -10.664 116.188 70.438 1 87.19 41 GLN B N 1
ATOM 7889 C CA . GLN B 1 41 ? -10.992 116.562 71.812 1 87.19 41 GLN B CA 1
ATOM 7890 C C . GLN B 1 41 ? -10.078 117.688 72.312 1 87.19 41 GLN B C 1
ATOM 7892 O O . GLN B 1 41 ? -10.555 118.688 72.875 1 87.19 41 GLN B O 1
ATOM 7897 N N . GLU B 1 42 ? -8.844 117.562 72 1 85.81 42 GLU B N 1
ATOM 7898 C CA . GLU B 1 42 ? -7.891 118.5 72.562 1 85.81 42 GLU B CA 1
ATOM 7899 C C . GLU B 1 42 ? -7.762 119.75 71.688 1 85.81 42 GLU B C 1
ATOM 7901 O O . GLU B 1 42 ? -7.641 120.875 72.25 1 85.81 42 GLU B O 1
ATOM 7906 N N . THR B 1 43 ? -7.77 119.562 70.438 1 85.69 43 THR B N 1
ATOM 7907 C CA . THR B 1 43 ? -7.52 120.688 69.562 1 85.69 43 THR B CA 1
ATOM 7908 C C . THR B 1 43 ? -8.828 121.375 69.125 1 85.69 43 THR B C 1
ATOM 7910 O O . THR B 1 43 ? -8.922 122.562 69.125 1 85.69 43 THR B O 1
ATOM 7913 N N . LEU B 1 44 ? -9.898 120.562 68.875 1 87.44 44 LEU B N 1
ATOM 7914 C CA . LEU B 1 44 ? -11.141 121.125 68.312 1 87.44 44 LEU B CA 1
ATOM 7915 C C . LEU B 1 44 ? -12.18 121.25 69.438 1 87.44 44 LEU B C 1
ATOM 7917 O O . LEU B 1 44 ? -13.227 121.875 69.25 1 87.44 44 LEU B O 1
ATOM 7921 N N . GLY B 1 45 ? -11.969 120.688 70.625 1 86.5 45 GLY B N 1
ATOM 7922 C CA . GLY B 1 45 ? -12.828 120.875 71.812 1 86.5 45 GLY B CA 1
ATOM 7923 C C . GLY B 1 45 ? -14.125 120.062 71.75 1 86.5 45 GLY B C 1
ATOM 7924 O O . GLY B 1 45 ? -15.125 120.438 72.312 1 86.5 45 GLY B O 1
ATOM 7925 N N . MET B 1 46 ? -14.195 119.062 70.938 1 88.19 46 MET B N 1
ATOM 7926 C CA . MET B 1 46 ? -15.398 118.25 70.812 1 88.19 46 MET B CA 1
ATOM 7927 C C . MET B 1 46 ? -15.375 117.062 71.812 1 88.19 46 MET B C 1
ATOM 7929 O O . MET B 1 46 ? -14.32 116.5 72.062 1 88.19 46 MET B O 1
ATOM 7933 N N . SER B 1 47 ? -16.516 116.688 72.375 1 89.31 47 SER B N 1
ATOM 7934 C CA . SER B 1 47 ? -16.578 115.688 73.438 1 89.31 47 SER B CA 1
ATOM 7935 C C . SER B 1 47 ? -16.953 114.312 72.938 1 89.31 47 SER B C 1
ATOM 7937 O O . SER B 1 47 ? -16.859 113.312 73.625 1 89.31 47 SER B O 1
ATOM 7939 N N . PHE B 1 48 ? -17.312 114.188 71.688 1 89.12 48 PHE B N 1
ATOM 7940 C CA . PHE B 1 48 ? -17.734 112.938 71.125 1 89.12 48 PHE B CA 1
ATOM 7941 C C . PHE B 1 48 ? -17.062 112.688 69.75 1 89.12 48 PHE B C 1
ATOM 7943 O O . PHE B 1 48 ? -17.031 113.625 68.938 1 89.12 48 PHE B O 1
ATOM 7950 N N . VAL B 1 49 ? -16.484 111.5 69.562 1 90.69 49 VAL B N 1
ATOM 7951 C CA . VAL B 1 49 ? -15.898 111.062 68.312 1 90.69 49 VAL B CA 1
ATOM 7952 C C . VAL B 1 49 ? -16.219 109.625 68.062 1 90.69 49 VAL B C 1
ATOM 7954 O O . VAL B 1 49 ? -16.062 108.75 68.938 1 90.69 49 VAL B O 1
ATOM 7957 N N . TRP B 1 50 ? -16.781 109.312 66.938 1 91.94 50 TRP B N 1
ATOM 7958 C CA . TRP B 1 50 ? -17.094 107.938 66.562 1 91.94 50 TRP B CA 1
ATOM 7959 C C . TRP B 1 50 ? -16.688 107.625 65.062 1 91.94 50 TRP B C 1
ATOM 7961 O O . TRP B 1 50 ? -17.078 108.375 64.188 1 91.94 50 TRP B O 1
ATOM 7971 N N . LEU B 1 51 ? -15.844 106.562 64.875 1 90.12 51 LEU B N 1
ATOM 7972 C CA . LEU B 1 51 ? -15.438 106.125 63.562 1 90.12 51 LEU B CA 1
ATOM 7973 C C . LEU B 1 51 ? -16.125 104.875 63.188 1 90.12 51 LEU B C 1
ATOM 7975 O O . LEU B 1 51 ? -16 103.812 63.875 1 90.12 51 LEU B O 1
ATOM 7979 N N . GLY B 1 52 ? -16.922 104.875 62.125 1 89.44 52 GLY B N 1
ATOM 7980 C CA . GLY B 1 52 ? -17.609 103.688 61.594 1 89.44 52 GLY B CA 1
ATOM 7981 C C . GLY B 1 52 ? -17.141 103.312 60.219 1 89.44 52 GLY B C 1
ATOM 7982 O O . GLY B 1 52 ? -17.094 104.188 59.312 1 89.44 52 GLY B O 1
ATOM 7983 N N . LEU B 1 53 ? -16.797 102.125 60.094 1 88.19 53 LEU B N 1
ATOM 7984 C CA . LEU B 1 53 ? -16.391 101.625 58.781 1 88.19 53 LEU B CA 1
ATOM 7985 C C . LEU B 1 53 ? -17.578 101 58.062 1 88.19 53 LEU B C 1
ATOM 7987 O O . LEU B 1 53 ? -18.391 100.312 58.656 1 88.19 53 LEU B O 1
ATOM 7991 N N . TYR B 1 54 ? -17.688 101.312 56.781 1 85.56 54 TYR B N 1
ATOM 7992 C CA . TYR B 1 54 ? -18.797 100.812 55.969 1 85.56 54 TYR B CA 1
ATOM 7993 C C . TYR B 1 54 ? -18.484 99.5 55.344 1 85.56 54 TYR B C 1
ATOM 7995 O O . TYR B 1 54 ? -17.422 99.312 54.75 1 85.56 54 TYR B O 1
ATOM 8003 N N . ASN B 1 55 ? -19.266 98.562 55.625 1 79.19 55 ASN B N 1
ATOM 8004 C CA . ASN B 1 55 ? -19.234 97.25 54.969 1 79.19 55 ASN B CA 1
ATOM 8005 C C . ASN B 1 55 ? -20.297 97.188 53.906 1 79.19 55 ASN B C 1
ATOM 8007 O O . ASN B 1 55 ? -21.5 97.125 54.219 1 79.19 55 ASN B O 1
ATOM 8011 N N . GLU B 1 56 ? -19.906 97.188 52.688 1 74.56 56 GLU B N 1
ATOM 8012 C CA . GLU B 1 56 ? -20.828 97.188 51.562 1 74.56 56 GLU B CA 1
ATOM 8013 C C . GLU B 1 56 ? -21.672 95.938 51.5 1 74.56 56 GLU B C 1
ATOM 8015 O O . GLU B 1 56 ? -22.844 96 51.125 1 74.56 56 GLU B O 1
ATOM 8020 N N . ALA B 1 57 ? -21.047 94.812 51.875 1 72.31 57 ALA B N 1
ATOM 8021 C CA . ALA B 1 57 ? -21.734 93.5 51.812 1 72.31 57 ALA B CA 1
ATOM 8022 C C . ALA B 1 57 ? -22.875 93.438 52.812 1 72.31 57 ALA B C 1
ATOM 8024 O O . ALA B 1 57 ? -23.984 93 52.5 1 72.31 57 ALA B O 1
ATOM 8025 N N . SER B 1 58 ? -22.812 93.938 54 1 78.06 58 SER B N 1
ATOM 8026 C CA . SER B 1 58 ? -23.797 93.875 55.062 1 78.06 58 SER B CA 1
ATOM 8027 C C . SER B 1 58 ? -24.531 95.188 55.25 1 78.06 58 SER B C 1
ATOM 8029 O O . SER B 1 58 ? -25.469 95.25 56.062 1 78.06 58 SER B O 1
ATOM 8031 N N . LYS B 1 59 ? -24.172 96.188 54.406 1 79.5 59 LYS B N 1
ATOM 8032 C CA . LYS B 1 59 ? -24.75 97.5 54.5 1 79.5 59 LYS B CA 1
ATOM 8033 C C . LYS B 1 59 ? -24.812 98 55.969 1 79.5 59 LYS B C 1
ATOM 8035 O O . LYS B 1 59 ? -25.844 98.438 56.406 1 79.5 59 LYS B O 1
ATOM 8040 N N . GLN B 1 60 ? -23.812 97.75 56.594 1 85.38 60 GLN B N 1
ATOM 8041 C CA . GLN B 1 60 ? -23.703 98.125 58.031 1 85.38 60 GLN B CA 1
ATOM 8042 C C . GLN B 1 60 ? -22.484 99 58.25 1 85.38 60 GLN B C 1
ATOM 8044 O O . GLN B 1 60 ? -21.531 99 57.5 1 85.38 60 GLN B O 1
ATOM 8049 N N . LEU B 1 61 ? -22.578 99.812 59.312 1 86.44 61 LEU B N 1
ATOM 8050 C CA . LEU B 1 61 ? -21.438 100.562 59.812 1 86.44 61 LEU B CA 1
ATOM 8051 C C . LEU B 1 61 ? -20.875 99.938 61.094 1 86.44 61 LEU B C 1
ATOM 8053 O O . LEU B 1 61 ? -21.609 99.75 62.062 1 86.44 61 LEU B O 1
ATOM 8057 N N . ILE B 1 62 ? -19.719 99.562 61.062 1 86.69 62 ILE B N 1
ATOM 8058 C CA . ILE B 1 62 ? -19.078 98.875 62.188 1 86.69 62 ILE B CA 1
ATOM 8059 C C . ILE B 1 62 ? -18.234 99.938 62.938 1 86.69 62 ILE B C 1
ATOM 8061 O O . ILE B 1 62 ? -17.297 100.5 62.375 1 86.69 62 ILE B O 1
ATOM 8065 N N . GLY B 1 63 ? -18.5 100.062 64.188 1 88.81 63 GLY B N 1
ATOM 8066 C CA . GLY B 1 63 ? -17.75 100.938 65 1 88.81 63 GLY B CA 1
ATOM 8067 C C . GLY B 1 63 ? -16.344 100.5 65.375 1 88.81 63 GLY B C 1
ATOM 8068 O O . GLY B 1 63 ? -16.156 99.312 65.75 1 88.81 63 GLY B O 1
ATOM 8069 N N . GLN B 1 64 ? -15.398 101.312 65.188 1 86.5 64 GLN B N 1
ATOM 8070 C CA . GLN B 1 64 ? -14.008 100.938 65.375 1 86.5 64 GLN B CA 1
ATOM 8071 C C . GLN B 1 64 ? -13.5 101.5 66.75 1 86.5 64 GLN B C 1
ATOM 8073 O O . GLN B 1 64 ? -12.477 101.062 67.25 1 86.5 64 GLN B O 1
ATOM 8078 N N . GLY B 1 65 ? -14.234 102.5 67.25 1 87.5 65 GLY B N 1
ATOM 8079 C CA . GLY B 1 65 ? -13.836 103.062 68.5 1 87.5 65 GLY B CA 1
ATOM 8080 C C . GLY B 1 65 ? -14.086 104.562 68.5 1 87.5 65 GLY B C 1
ATOM 8081 O O . GLY B 1 65 ? -14.656 105.125 67.562 1 87.5 65 GLY B O 1
ATOM 8082 N N . GLY B 1 66 ? -13.781 105.312 69.562 1 89.31 66 GLY B N 1
ATOM 8083 C CA . GLY B 1 66 ? -13.969 106.75 69.75 1 89.31 66 GLY B CA 1
ATOM 8084 C C . GLY B 1 66 ? -14.023 107.125 71.25 1 89.31 66 GLY B C 1
ATOM 8085 O O . GLY B 1 66 ? -13.43 106.5 72.125 1 89.31 66 GLY B O 1
ATOM 8086 N N . THR B 1 67 ? -14.602 108.25 71.438 1 89 67 THR B N 1
ATOM 8087 C CA . THR B 1 67 ? -14.75 108.75 72.812 1 89 67 THR B CA 1
ATOM 8088 C C . THR B 1 67 ? -16.156 109.312 73 1 89 67 THR B C 1
ATOM 8090 O O . THR B 1 67 ? -16.781 109.812 72.062 1 89 67 THR B O 1
ATOM 8093 N N . THR B 1 68 ? -16.719 109.125 74.188 1 87.56 68 THR B N 1
ATOM 8094 C CA . THR B 1 68 ? -18.031 109.688 74.562 1 87.56 68 THR B CA 1
ATOM 8095 C C . THR B 1 68 ? -17.906 110.562 75.812 1 87.56 68 THR B C 1
ATOM 8097 O O . THR B 1 68 ? -16.891 110.562 76.5 1 87.56 68 THR B O 1
ATOM 8100 N N . PRO B 1 69 ? -18.859 111.438 76 1 85.12 69 PRO B N 1
ATOM 8101 C CA . PRO B 1 69 ? -18.797 112.312 77.188 1 85.12 69 PRO B CA 1
ATOM 8102 C C . PRO B 1 69 ? -18.828 111.562 78.5 1 85.12 69 PRO B C 1
ATOM 8104 O O . PRO B 1 69 ? -18.344 112.062 79.5 1 85.12 69 PRO B O 1
ATOM 8107 N N . VAL B 1 70 ? -19.375 110.25 78.625 1 82.5 70 VAL B N 1
ATOM 8108 C CA . VAL B 1 70 ? -19.484 109.5 79.875 1 82.5 70 VAL B CA 1
ATOM 8109 C C . VAL B 1 70 ? -18.344 108.5 79.938 1 82.5 70 VAL B C 1
ATOM 8111 O O . VAL B 1 70 ? -18.234 107.75 80.938 1 82.5 70 VAL B O 1
ATOM 8114 N N . GLY B 1 71 ? -17.25 108.562 79.125 1 78.12 71 GLY B N 1
ATOM 8115 C CA . GLY B 1 71 ? -16.125 107.625 79.125 1 78.12 71 GLY B CA 1
ATOM 8116 C C . GLY B 1 71 ? -16.281 106.438 78.188 1 78.12 71 GLY B C 1
ATOM 8117 O O . GLY B 1 71 ? -16.953 106.562 77.125 1 78.12 71 GLY B O 1
ATOM 8118 N N . ASP B 1 72 ? -15.625 105.312 78.438 1 77.44 72 ASP B N 1
ATOM 8119 C CA . ASP B 1 72 ? -15.664 104.125 77.562 1 77.44 72 ASP B CA 1
ATOM 8120 C C . ASP B 1 72 ? -17.047 103.438 77.562 1 77.44 72 ASP B C 1
ATOM 8122 O O . ASP B 1 72 ? -17.578 103.125 78.625 1 77.44 72 ASP B O 1
ATOM 8126 N N . HIS B 1 73 ? -17.812 103.438 76.5 1 83.19 73 HIS B N 1
ATOM 8127 C CA . HIS B 1 73 ? -19.156 102.938 76.312 1 83.19 73 HIS B CA 1
ATOM 8128 C C . HIS B 1 73 ? -19.203 101.875 75.25 1 83.19 73 HIS B C 1
ATOM 8130 O O . HIS B 1 73 ? -18.531 102 74.25 1 83.19 73 HIS B O 1
ATOM 8136 N N . PRO B 1 74 ? -19.922 100.812 75.438 1 81.44 74 PRO B N 1
ATOM 8137 C CA . PRO B 1 74 ? -19.984 99.688 74.438 1 81.44 74 PRO B CA 1
ATOM 8138 C C . PRO B 1 74 ? -20.5 100.188 73.062 1 81.44 74 PRO B C 1
ATOM 8140 O O . PRO B 1 74 ? -20.25 99.5 72.062 1 81.44 74 PRO B O 1
ATOM 8143 N N . PHE B 1 75 ? -21.016 101.312 72.938 1 85.06 75 PHE B N 1
ATOM 8144 C CA . PHE B 1 75 ? -21.516 101.812 71.688 1 85.06 75 PHE B CA 1
ATOM 8145 C C . PHE B 1 75 ? -20.375 102.062 70.75 1 85.06 75 PHE B C 1
ATOM 8147 O O . PHE B 1 75 ? -20.562 102 69.5 1 85.06 75 PHE B O 1
ATOM 8154 N N . LEU B 1 76 ? -19.328 102.312 71.125 1 86.19 76 LEU B N 1
ATOM 8155 C CA . LEU B 1 76 ? -18.188 102.688 70.312 1 86.19 76 LEU B CA 1
ATOM 8156 C C . LEU B 1 76 ? -17.797 101.5 69.375 1 86.19 76 LEU B C 1
ATOM 8158 O O . LEU B 1 76 ? -17.203 101.75 68.312 1 86.19 76 LEU B O 1
ATOM 8162 N N . LYS B 1 77 ? -18.203 100.312 69.75 1 83.25 77 LYS B N 1
ATOM 8163 C CA . LYS B 1 77 ? -17.875 99.188 68.938 1 83.25 77 LYS B CA 1
ATOM 8164 C C . LYS B 1 77 ? -19.141 98.562 68.375 1 83.25 77 LYS B C 1
ATOM 8166 O O . LYS B 1 77 ? -19.078 97.438 67.812 1 83.25 77 LYS B O 1
ATOM 8171 N N . GLN B 1 78 ? -20.188 99.188 68.375 1 84.25 78 GLN B N 1
ATOM 8172 C CA . GLN B 1 78 ? -21.469 98.688 67.938 1 84.25 78 GLN B CA 1
ATOM 8173 C C . GLN B 1 78 ? -21.609 98.75 66.438 1 84.25 78 GLN B C 1
ATOM 8175 O O . GLN B 1 78 ? -21.094 99.625 65.812 1 84.25 78 GLN B O 1
ATOM 8180 N N . LYS B 1 79 ? -22.391 97.75 65.938 1 83.44 79 LYS B N 1
ATOM 8181 C CA . LYS B 1 79 ? -22.734 97.688 64.5 1 83.44 79 LYS B CA 1
ATOM 8182 C C . LYS B 1 79 ? -24.047 98.438 64.188 1 83.44 79 LYS B C 1
ATOM 8184 O O . LYS B 1 79 ? -25.031 98.188 64.938 1 83.44 79 LYS B O 1
ATOM 8189 N N . LEU B 1 80 ? -24.031 99.375 63.344 1 86.38 80 LEU B N 1
ATOM 8190 C CA . LEU B 1 80 ? -25.234 100.125 63 1 86.38 80 LEU B CA 1
ATOM 8191 C C . LEU B 1 80 ? -25.766 99.688 61.625 1 86.38 80 LEU B C 1
ATOM 8193 O O . LEU B 1 80 ? -25.016 99.625 60.656 1 86.38 80 LEU B O 1
ATOM 8197 N N . THR B 1 81 ? -26.906 99.25 61.594 1 82.25 81 THR B N 1
ATOM 8198 C CA . THR B 1 81 ? -27.531 98.875 60.344 1 82.25 81 THR B CA 1
ATOM 8199 C C . THR B 1 81 ? -27.969 100.062 59.562 1 82.25 81 THR B C 1
ATOM 8201 O O . THR B 1 81 ? -28.594 101 60.094 1 82.25 81 THR B O 1
ATOM 8204 N N . LEU B 1 82 ? -27.531 100.25 58.344 1 78.5 82 LEU B N 1
ATOM 8205 C CA . LEU B 1 82 ? -27.875 101.375 57.469 1 78.5 82 LEU B CA 1
ATOM 8206 C C . LEU B 1 82 ? -29.141 101.062 56.656 1 78.5 82 LEU B C 1
ATOM 8208 O O . LEU B 1 82 ? -29.125 100.25 55.75 1 78.5 82 LEU B O 1
ATOM 8212 N N . ALA B 1 83 ? -30.297 101.5 57.094 1 77 83 ALA B N 1
ATOM 8213 C CA . ALA B 1 83 ? -31.547 101.375 56.312 1 77 83 ALA B CA 1
ATOM 8214 C C . ALA B 1 83 ? -31.547 102.375 55.125 1 77 83 ALA B C 1
ATOM 8216 O O . ALA B 1 83 ? -31 103.438 55.219 1 77 83 ALA B O 1
ATOM 8217 N N . ALA B 1 84 ? -32.156 101.938 54.031 1 76.81 84 ALA B N 1
ATOM 8218 C CA . ALA B 1 84 ? -32.25 102.75 52.812 1 76.81 84 ALA B CA 1
ATOM 8219 C C . ALA B 1 84 ? -33.031 104.062 53.062 1 76.81 84 ALA B C 1
ATOM 8221 O O . ALA B 1 84 ? -34.125 104 53.594 1 76.81 84 ALA B O 1
ATOM 8222 N N . GLY B 1 85 ? -32.406 105.25 52.875 1 78.31 85 GLY B N 1
ATOM 8223 C CA . GLY B 1 85 ? -33.031 106.562 53.062 1 78.31 85 GLY B CA 1
ATOM 8224 C C . GLY B 1 85 ? -32.719 107.188 54.406 1 78.31 85 GLY B C 1
ATOM 8225 O O . GLY B 1 85 ? -33.125 108.375 54.656 1 78.31 85 GLY B O 1
ATOM 8226 N N . SER B 1 86 ? -32.094 106.5 55.219 1 82.44 86 SER B N 1
ATOM 8227 C CA . SER B 1 86 ? -31.703 107.062 56.5 1 82.44 86 SER B CA 1
ATOM 8228 C C . SER B 1 86 ? -30.672 108.188 56.344 1 82.44 86 SER B C 1
ATOM 8230 O O . SER B 1 86 ? -30.062 108.312 55.281 1 82.44 86 SER B O 1
ATOM 8232 N N . LEU B 1 87 ? -30.453 108.938 57.312 1 86.19 87 LEU B N 1
ATOM 8233 C CA . LEU B 1 87 ? -29.562 110.125 57.219 1 86.19 87 LEU B CA 1
ATOM 8234 C C . LEU B 1 87 ? -28.125 109.625 57.031 1 86.19 87 LEU B C 1
ATOM 8236 O O . LEU B 1 87 ? -27.375 110.25 56.25 1 86.19 87 LEU B O 1
ATOM 8240 N N . LEU B 1 88 ? -27.797 108.562 57.656 1 86.5 88 LEU B N 1
ATOM 8241 C CA . LEU B 1 88 ? -26.422 108.062 57.5 1 86.5 88 LEU B CA 1
ATOM 8242 C C . LEU B 1 88 ? -26.203 107.5 56.125 1 86.5 88 LEU B C 1
ATOM 8244 O O . LEU B 1 88 ? -25.125 107.688 55.531 1 86.5 88 LEU B O 1
ATOM 8248 N N . ASP B 1 89 ? -27.219 106.938 55.656 1 84.31 89 ASP B N 1
ATOM 8249 C CA . ASP B 1 89 ? -27.156 106.438 54.281 1 84.31 89 ASP B CA 1
ATOM 8250 C C . ASP B 1 89 ? -27.047 107.625 53.281 1 84.31 89 ASP B C 1
ATOM 8252 O O . ASP B 1 89 ? -26.281 107.5 52.312 1 84.31 89 ASP B O 1
ATOM 8256 N N . GLN B 1 90 ? -27.734 108.562 53.562 1 83.62 90 GLN B N 1
ATOM 8257 C CA . GLN B 1 90 ? -27.703 109.75 52.688 1 83.62 90 GLN B CA 1
ATOM 8258 C C . GLN B 1 90 ? -26.344 110.438 52.719 1 83.62 90 GLN B C 1
ATOM 8260 O O . GLN B 1 90 ? -25.828 110.875 51.688 1 83.62 90 GLN B O 1
ATOM 8265 N N . VAL B 1 91 ? -25.734 110.438 53.844 1 86 91 VAL B N 1
ATOM 8266 C CA . VAL B 1 91 ? -24.422 111.062 53.969 1 86 91 VAL B CA 1
ATOM 8267 C C . VAL B 1 91 ? -23.375 110.25 53.219 1 86 91 VAL B C 1
ATOM 8269 O O . VAL B 1 91 ? -22.5 110.812 52.562 1 86 91 VAL B O 1
ATOM 8272 N N . LEU B 1 92 ? -23.578 108.938 53.25 1 84.94 92 LEU B N 1
ATOM 8273 C CA . LEU B 1 92 ? -22.625 108.062 52.594 1 84.94 92 LEU B CA 1
ATOM 8274 C C . LEU B 1 92 ? -22.781 108.125 51.062 1 84.94 92 LEU B C 1
ATOM 8276 O O . LEU B 1 92 ? -21.797 108.125 50.344 1 84.94 92 LEU B O 1
ATOM 8280 N N . MET B 1 93 ? -24.047 108.312 50.625 1 81.19 93 MET B N 1
ATOM 8281 C CA . MET B 1 93 ? -24.312 108.312 49.219 1 81.19 93 MET B CA 1
ATOM 8282 C C . MET B 1 93 ? -24.062 109.688 48.594 1 81.19 93 MET B C 1
ATOM 8284 O O . MET B 1 93 ? -23.547 109.812 47.469 1 81.19 93 MET B O 1
ATOM 8288 N N . ASN B 1 94 ? -24.359 110.75 49.344 1 80.25 94 ASN B N 1
ATOM 8289 C CA . ASN B 1 94 ? -24.203 112.125 48.812 1 80.25 94 ASN B CA 1
ATOM 8290 C C . ASN B 1 94 ? -22.781 112.625 48.969 1 80.25 94 ASN B C 1
ATOM 8292 O O . ASN B 1 94 ? -22.391 113.625 48.375 1 80.25 94 ASN B O 1
ATOM 8296 N N . ARG B 1 95 ? -22.062 112 49.812 1 82.19 95 ARG B N 1
ATOM 8297 C CA . ARG B 1 95 ? -20.656 112.25 50.031 1 82.19 95 ARG B CA 1
ATOM 8298 C C . ARG B 1 95 ? -20.438 113.688 50.5 1 82.19 95 ARG B C 1
ATOM 8300 O O . ARG B 1 95 ? -19.453 114.312 50.125 1 82.19 95 ARG B O 1
ATOM 8307 N N . LYS B 1 96 ? -21.406 114.188 51.219 1 83.62 96 LYS B N 1
ATOM 8308 C CA . LYS B 1 96 ? -21.328 115.562 51.781 1 83.62 96 LYS B CA 1
ATOM 8309 C C . LYS B 1 96 ? -21.531 115.562 53.281 1 83.62 96 LYS B C 1
ATOM 8311 O O . LYS B 1 96 ? -22.359 114.812 53.781 1 83.62 96 LYS B O 1
ATOM 8316 N N . PRO B 1 97 ? -20.688 116.312 53.969 1 86.19 97 PRO B N 1
ATOM 8317 C CA . PRO B 1 97 ? -20.844 116.375 55.438 1 86.19 97 PRO B CA 1
ATOM 8318 C C . PRO B 1 97 ? -22.125 117.125 55.844 1 86.19 97 PRO B C 1
ATOM 8320 O O . PRO B 1 97 ? -22.594 118 55.125 1 86.19 97 PRO B O 1
ATOM 8323 N N . ILE B 1 98 ? -22.766 116.75 56.906 1 86.19 98 ILE B N 1
ATOM 8324 C CA . ILE B 1 98 ? -23.984 117.375 57.438 1 86.19 98 ILE B CA 1
ATOM 8325 C C . ILE B 1 98 ? -23.797 117.75 58.906 1 86.19 98 ILE B C 1
ATOM 8327 O O . ILE B 1 98 ? -23.109 117 59.656 1 86.19 98 ILE B O 1
ATOM 8331 N N . SER B 1 99 ? -24.188 118.938 59.25 1 86.62 99 SER B N 1
ATOM 8332 C CA . SER B 1 99 ? -24.188 119.375 60.656 1 86.62 99 SER B CA 1
ATOM 8333 C C . SER B 1 99 ? -25.594 119.375 61.219 1 86.62 99 SER B C 1
ATOM 8335 O O . SER B 1 99 ? -26.531 119.875 60.562 1 86.62 99 SER B O 1
ATOM 8337 N N . LEU B 1 100 ? -25.75 118.812 62.406 1 86.06 100 LEU B N 1
ATOM 8338 C CA . LEU B 1 100 ? -27.047 118.75 63.094 1 86.06 100 LEU B CA 1
ATOM 8339 C C . LEU B 1 100 ? -26.984 119.438 64.438 1 86.06 100 LEU B C 1
ATOM 8341 O O . LEU B 1 100 ? -25.984 119.375 65.188 1 86.06 100 LEU B O 1
ATOM 8345 N N . PRO B 1 101 ? -28 120.312 64.75 1 83.5 101 PRO B N 1
ATOM 8346 C CA . PRO B 1 101 ? -28.016 120.938 66.062 1 83.5 101 PRO B CA 1
ATOM 8347 C C . PRO B 1 101 ? -28.172 120 67.25 1 83.5 101 PRO B C 1
ATOM 8349 O O . PRO B 1 101 ? -27.625 120.188 68.312 1 83.5 101 PRO B O 1
ATOM 8352 N N . SER B 1 102 ? -29 118.938 67.062 1 82.81 102 SER B N 1
ATOM 8353 C CA . SER B 1 102 ? -29.156 117.938 68.062 1 82.81 102 SER B CA 1
ATOM 8354 C C . SER B 1 102 ? -29.344 116.562 67.5 1 82.81 102 SER B C 1
ATOM 8356 O O . SER B 1 102 ? -30.219 116.375 66.625 1 82.81 102 SER B O 1
ATOM 8358 N N . LEU B 1 103 ? -28.391 115.625 67.938 1 82.38 103 LEU B N 1
ATOM 8359 C CA . LEU B 1 103 ? -28.484 114.25 67.438 1 82.38 103 LEU B CA 1
ATOM 8360 C C . LEU B 1 103 ? -29.703 113.562 68.062 1 82.38 103 LEU B C 1
ATOM 8362 O O . LEU B 1 103 ? -30.234 112.562 67.5 1 82.38 103 LEU B O 1
ATOM 8366 N N . LYS B 1 104 ? -30.312 114.125 69.188 1 81.19 104 LYS B N 1
ATOM 8367 C CA . LYS B 1 104 ? -31.438 113.562 69.938 1 81.19 104 LYS B CA 1
ATOM 8368 C C . LYS B 1 104 ? -32.75 113.812 69.188 1 81.19 104 LYS B C 1
ATOM 8370 O O . LYS B 1 104 ? -33.719 113.062 69.375 1 81.19 104 LYS B O 1
ATOM 8375 N N . GLU B 1 105 ? -32.75 114.812 68.438 1 81.5 105 GLU B N 1
ATOM 8376 C CA . GLU B 1 105 ? -34.031 115.25 67.875 1 81.5 105 GLU B CA 1
ATOM 8377 C C . GLU B 1 105 ? -34.219 114.812 66.438 1 81.5 105 GLU B C 1
ATOM 8379 O O . GLU B 1 105 ? -35.281 114.938 65.812 1 81.5 105 GLU B O 1
ATOM 8384 N N . GLU B 1 106 ? -33.25 114.188 65.75 1 79.12 106 GLU B N 1
ATOM 8385 C CA . GLU B 1 106 ? -33.344 113.75 64.375 1 79.12 106 GLU B CA 1
ATOM 8386 C C . GLU B 1 106 ? -33.875 112.312 64.25 1 79.12 106 GLU B C 1
ATOM 8388 O O . GLU B 1 106 ? -33.156 111.375 64.562 1 79.12 106 GLU B O 1
ATOM 8393 N N . PRO B 1 107 ? -35.125 112.062 63.906 1 78.25 107 PRO B N 1
ATOM 8394 C CA . PRO B 1 107 ? -35.75 110.688 63.875 1 78.25 107 PRO B CA 1
ATOM 8395 C C . PRO B 1 107 ? -35.125 109.812 62.844 1 78.25 107 PRO B C 1
ATOM 8397 O O . PRO B 1 107 ? -35.219 108.562 62.938 1 78.25 107 PRO B O 1
ATOM 8400 N N . ARG B 1 108 ? -34.562 110.25 61.875 1 81.12 108 ARG B N 1
ATOM 8401 C CA . ARG B 1 108 ? -34.031 109.438 60.75 1 81.12 108 ARG B CA 1
ATOM 8402 C C . ARG B 1 108 ? -32.75 108.75 61.156 1 81.12 108 ARG B C 1
ATOM 8404 O O . ARG B 1 108 ? -32.156 108 60.344 1 81.12 108 ARG B O 1
ATOM 8411 N N . LEU B 1 109 ? -32.219 108.812 62.375 1 81.69 109 LEU B N 1
ATOM 8412 C CA . LEU B 1 109 ? -30.938 108.188 62.812 1 81.69 109 LEU B CA 1
ATOM 8413 C C . LEU B 1 109 ? -31.188 106.938 63.625 1 81.69 109 LEU B C 1
ATOM 8415 O O . LEU B 1 109 ? -30.234 106.25 64 1 81.69 109 LEU B O 1
ATOM 8419 N N . GLY B 1 110 ? -32.375 106.438 63.781 1 77.25 110 GLY B N 1
ATOM 8420 C CA . GLY B 1 110 ? -32.75 105.188 64.375 1 77.25 110 GLY B CA 1
ATOM 8421 C C . GLY B 1 110 ? -32 104.875 65.688 1 77.25 110 GLY B C 1
ATOM 8422 O O . GLY B 1 110 ? -32.156 105.562 66.688 1 77.25 110 GLY B O 1
ATOM 8423 N N . GLU B 1 111 ? -31.031 103.938 65.562 1 80.81 111 GLU B N 1
ATOM 8424 C CA . GLU B 1 111 ? -30.281 103.438 66.75 1 80.81 111 GLU B CA 1
ATOM 8425 C C . GLU B 1 111 ? -29.312 104.5 67.25 1 80.81 111 GLU B C 1
ATOM 8427 O O . GLU B 1 111 ? -29.062 104.562 68.5 1 80.81 111 GLU B O 1
ATOM 8432 N N . LEU B 1 112 ? -28.875 105.375 66.5 1 85.44 112 LEU B N 1
ATOM 8433 C CA . LEU B 1 112 ? -27.953 106.438 66.938 1 85.44 112 LEU B CA 1
ATOM 8434 C C . LEU B 1 112 ? -28.656 107.438 67.75 1 85.44 112 LEU B C 1
ATOM 8436 O O . LEU B 1 112 ? -28.062 108 68.688 1 85.44 112 LEU B O 1
ATOM 8440 N N . ARG B 1 113 ? -29.891 107.625 67.5 1 85.38 113 ARG B N 1
ATOM 8441 C CA . ARG B 1 113 ? -30.688 108.562 68.312 1 85.38 113 ARG B CA 1
ATOM 8442 C C . ARG B 1 113 ? -30.844 108.062 69.75 1 85.38 113 ARG B C 1
ATOM 8444 O O . ARG B 1 113 ? -30.719 108.875 70.688 1 85.38 113 ARG B O 1
ATOM 8451 N N . GLU B 1 114 ? -31.125 106.812 69.875 1 84.31 114 GLU B N 1
ATOM 8452 C CA . GLU B 1 114 ? -31.281 106.25 71.188 1 84.31 114 GLU B CA 1
ATOM 8453 C C . GLU B 1 114 ? -29.969 106.312 72 1 84.31 114 GLU B C 1
ATOM 8455 O O . GLU B 1 114 ? -29.984 106.688 73.188 1 84.31 114 GLU B O 1
ATOM 8460 N N . ALA B 1 115 ? -28.906 106.188 71.375 1 85.81 115 ALA B N 1
ATOM 8461 C CA . ALA B 1 115 ? -27.609 106.25 72 1 85.81 115 ALA B CA 1
ATOM 8462 C C . ALA B 1 115 ? -27.266 107.688 72.375 1 85.81 115 ALA B C 1
ATOM 8464 O O . ALA B 1 115 ? -26.688 107.938 73.438 1 85.81 115 ALA B O 1
ATOM 8465 N N . ALA B 1 116 ? -27.672 108.625 71.5 1 87.94 116 ALA B N 1
ATOM 8466 C CA . ALA B 1 116 ? -27.406 110.062 71.688 1 87.94 116 ALA B CA 1
ATOM 8467 C C . ALA B 1 116 ? -28.172 110.562 72.938 1 87.94 116 ALA B C 1
ATOM 8469 O O . ALA B 1 116 ? -27.641 111.375 73.688 1 87.94 116 ALA B O 1
ATOM 8470 N N . THR B 1 117 ? -29.391 110 73.125 1 85.69 117 THR B N 1
ATOM 8471 C CA . THR B 1 117 ? -30.188 110.375 74.312 1 85.69 117 THR B CA 1
ATOM 8472 C C . THR B 1 117 ? -29.562 109.875 75.562 1 85.69 117 THR B C 1
ATOM 8474 O O . THR B 1 117 ? -29.531 110.562 76.562 1 85.69 117 THR B O 1
ATOM 8477 N N . ARG B 1 118 ? -29.047 108.688 75.5 1 84.19 118 ARG B N 1
ATOM 8478 C CA . ARG B 1 118 ? -28.453 108.062 76.688 1 84.19 118 ARG B CA 1
ATOM 8479 C C . ARG B 1 118 ? -27.109 108.688 77 1 84.19 118 ARG B C 1
ATOM 8481 O O . ARG B 1 118 ? -26.781 108.875 78.188 1 84.19 118 ARG B O 1
ATOM 8488 N N . LEU B 1 119 ? -26.344 109.25 76.062 1 86.25 119 LEU B N 1
ATOM 8489 C CA . LEU B 1 119 ? -24.984 109.75 76.25 1 86.25 119 LEU B CA 1
ATOM 8490 C C . LEU B 1 119 ? -24.969 111.25 76.312 1 86.25 119 LEU B C 1
ATOM 8492 O O . LEU B 1 119 ? -23.922 111.875 76.562 1 86.25 119 LEU B O 1
ATOM 8496 N N . GLY B 1 120 ? -26.109 111.875 76 1 85.56 120 GLY B N 1
ATOM 8497 C CA . GLY B 1 120 ? -26.234 113.312 76.125 1 85.56 120 GLY B CA 1
ATOM 8498 C C . GLY B 1 120 ? -25.547 114.062 75.062 1 85.56 120 GLY B C 1
ATOM 8499 O O . GLY B 1 120 ? -24.938 115.125 75.25 1 85.56 120 GLY B O 1
ATOM 8500 N N . ILE B 1 121 ? -25.578 113.625 73.75 1 86.88 121 ILE B N 1
ATOM 8501 C CA . ILE B 1 121 ? -24.922 114.25 72.625 1 86.88 121 ILE B CA 1
ATOM 8502 C C . ILE B 1 121 ? -25.906 115.125 71.938 1 86.88 121 ILE B C 1
ATOM 8504 O O . ILE B 1 121 ? -27.016 114.688 71.562 1 86.88 121 ILE B O 1
ATOM 8508 N N . GLN B 1 122 ? -25.594 116.375 71.688 1 88.5 122 GLN B N 1
ATOM 8509 C CA . GLN B 1 122 ? -26.469 117.312 71 1 88.5 122 GLN B CA 1
ATOM 8510 C C . GLN B 1 122 ? -25.859 117.812 69.688 1 88.5 122 GLN B C 1
ATOM 8512 O O . GLN B 1 122 ? -25.891 117.125 68.688 1 88.5 122 GLN B O 1
ATOM 8517 N N . GLY B 1 123 ? -25 118.938 69.75 1 85.38 123 GLY B N 1
ATOM 8518 C CA . GLY B 1 123 ? -24.375 119.375 68.5 1 85.38 123 GLY B CA 1
ATOM 8519 C C . GLY B 1 123 ? -23.484 118.375 67.875 1 85.38 123 GLY B C 1
ATOM 8520 O O . GLY B 1 123 ? -22.562 117.812 68.5 1 85.38 123 GLY B O 1
ATOM 8521 N N . THR B 1 124 ? -23.875 117.938 66.562 1 88.5 124 TH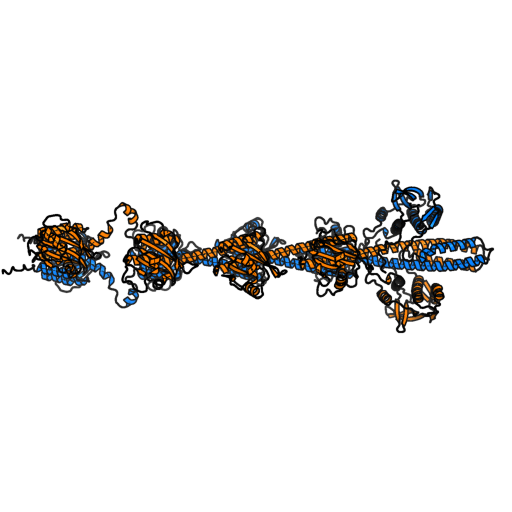R B N 1
ATOM 8522 C CA . THR B 1 124 ? -23.125 116.875 65.875 1 88.5 124 THR B CA 1
ATOM 8523 C C . THR B 1 124 ? -22.859 117.188 64.438 1 88.5 124 THR B C 1
ATOM 8525 O O . THR B 1 124 ? -23.672 117.812 63.781 1 88.5 124 THR B O 1
ATOM 8528 N N . ALA B 1 125 ? -21.641 116.75 63.969 1 89.62 125 ALA B N 1
ATOM 8529 C CA . ALA B 1 125 ? -21.297 116.812 62.531 1 89.62 125 ALA B CA 1
ATOM 8530 C C . ALA B 1 125 ? -20.922 115.438 62.031 1 89.62 125 ALA B C 1
ATOM 8532 O O . ALA B 1 125 ? -20.219 114.688 62.719 1 89.62 125 ALA B O 1
ATOM 8533 N N . ILE B 1 126 ? -21.547 115.062 60.969 1 89.5 126 ILE B N 1
ATOM 8534 C CA . ILE B 1 126 ? -21.281 113.75 60.344 1 89.5 126 ILE B CA 1
ATOM 8535 C C . ILE B 1 126 ? -20.484 113.938 59.062 1 89.5 126 ILE B C 1
ATOM 8537 O O . ILE B 1 126 ? -20.906 114.688 58.188 1 89.5 126 ILE B O 1
ATOM 8541 N N . TYR B 1 127 ? -19.297 113.25 59 1 90.19 127 TYR B N 1
ATOM 8542 C CA . TYR B 1 127 ? -18.406 113.438 57.844 1 90.19 127 TYR B CA 1
ATOM 8543 C C . TYR B 1 127 ? -18.266 112.062 57.094 1 90.19 127 TYR B C 1
ATOM 8545 O O . TYR B 1 127 ? -17.828 111.062 57.688 1 90.19 127 TYR B O 1
ATOM 8553 N N . PRO B 1 128 ? -18.609 112.062 55.844 1 89.06 128 PRO B N 1
ATOM 8554 C CA . PRO B 1 128 ? -18.359 110.875 55.062 1 89.06 128 PRO B CA 1
ATOM 8555 C C . PRO B 1 128 ? -16.875 110.688 54.688 1 89.06 128 PRO B C 1
ATOM 8557 O O . PRO B 1 128 ? -16.219 111.688 54.375 1 89.06 128 PRO B O 1
ATOM 8560 N N . ILE B 1 129 ? -16.359 109.5 54.812 1 87.69 129 ILE B N 1
ATOM 8561 C CA . ILE B 1 129 ? -15 109.188 54.375 1 87.69 129 ILE B CA 1
ATOM 8562 C C . ILE B 1 129 ? -15.047 108.5 53 1 87.69 129 ILE B C 1
ATOM 8564 O O . ILE B 1 129 ? -15.5 107.375 52.906 1 87.69 129 ILE B O 1
ATOM 8568 N N . VAL B 1 130 ? -14.664 109.25 52 1 81.88 130 VAL B N 1
ATOM 8569 C CA . VAL B 1 130 ? -14.797 108.75 50.625 1 81.88 130 VAL B CA 1
ATOM 8570 C C . VAL B 1 130 ? -13.422 108.75 49.938 1 81.88 130 VAL B C 1
ATOM 8572 O O . VAL B 1 130 ? -12.617 109.688 50.156 1 81.88 130 VAL B O 1
ATOM 8575 N N . ARG B 1 131 ? -13.094 107.625 49.312 1 76.75 131 ARG B N 1
ATOM 8576 C CA . ARG B 1 131 ? -11.898 107.625 48.469 1 76.75 131 ARG B CA 1
ATOM 8577 C C . ARG B 1 131 ? -12.25 107.188 47.031 1 76.75 131 ARG B C 1
ATOM 8579 O O . ARG B 1 131 ? -12.82 106.125 46.781 1 76.75 131 ARG B O 1
ATOM 8586 N N . HIS B 1 132 ? -11.961 108.125 46.031 1 73.75 132 HIS B N 1
ATOM 8587 C CA . HIS B 1 132 ? -12.195 107.938 44.594 1 73.75 132 HIS B CA 1
ATOM 8588 C C . HIS B 1 132 ? -13.609 107.438 44.344 1 73.75 132 HIS B C 1
ATOM 8590 O O . HIS B 1 132 ? -13.805 106.438 43.625 1 73.75 132 HIS B O 1
ATOM 8596 N N . ARG B 1 133 ? -14.586 107.938 44.875 1 68.31 133 ARG B N 1
ATOM 8597 C CA . ARG B 1 133 ? -16.031 107.75 44.688 1 68.31 133 ARG B CA 1
ATOM 8598 C C . ARG B 1 133 ? -16.516 106.5 45.375 1 68.31 133 ARG B C 1
ATOM 8600 O O . ARG B 1 133 ? -17.641 106.062 45.156 1 68.31 133 ARG B O 1
ATOM 8607 N N . GLN B 1 134 ? -15.711 105.875 46.219 1 77.88 134 GLN B N 1
ATOM 8608 C CA . GLN B 1 134 ? -16.125 104.688 47.031 1 77.88 134 GLN B CA 1
ATOM 8609 C C . GLN B 1 134 ? -16.234 105.062 48.5 1 77.88 134 GLN B C 1
ATOM 8611 O O . GLN B 1 134 ? -15.305 105.688 49.062 1 77.88 134 GLN B O 1
ATOM 8616 N N . PRO B 1 135 ? -17.297 104.75 49.062 1 84.75 135 PRO B N 1
ATOM 8617 C CA . PRO B 1 135 ? -17.469 105.062 50.469 1 84.75 135 PRO B CA 1
ATOM 8618 C C . PRO B 1 135 ? -16.734 104.125 51.375 1 84.75 135 PRO B C 1
ATOM 8620 O O . PRO B 1 135 ? -16.859 102.875 51.219 1 84.75 135 PRO B O 1
ATOM 8623 N N . LEU B 1 136 ? -15.961 104.562 52.281 1 86.69 136 LEU B N 1
ATOM 8624 C CA . LEU B 1 136 ? -15.164 103.688 53.188 1 86.69 136 LEU B CA 1
ATOM 8625 C C . LEU B 1 136 ? -15.75 103.688 54.594 1 86.69 136 LEU B C 1
ATOM 8627 O O . LEU B 1 136 ? -15.586 102.75 55.344 1 86.69 136 LEU B O 1
ATOM 8631 N N . GLY B 1 137 ? -16.391 104.875 55 1 90.31 137 GLY B N 1
ATOM 8632 C CA . GLY B 1 137 ? -16.938 104.938 56.344 1 90.31 137 GLY B CA 1
ATOM 8633 C C . GLY B 1 137 ? -17.422 106.312 56.688 1 90.31 137 GLY B C 1
ATOM 8634 O O . GLY B 1 137 ? -17.594 107.188 55.812 1 90.31 137 GLY B O 1
ATOM 8635 N N . ILE B 1 138 ? -17.734 106.562 58.062 1 91.25 138 ILE B N 1
ATOM 8636 C CA . ILE B 1 138 ? -18.266 107.812 58.562 1 91.25 138 ILE B CA 1
ATOM 8637 C C . ILE B 1 138 ? -17.562 108.188 59.844 1 91.25 138 ILE B C 1
ATOM 8639 O O . ILE B 1 138 ? -17.234 107.312 60.656 1 91.25 138 ILE B O 1
ATOM 8643 N N . LEU B 1 139 ? -17.25 109.438 59.938 1 92.19 139 LEU B N 1
ATOM 8644 C CA . LEU B 1 139 ? -16.734 110.062 61.188 1 92.19 139 LEU B CA 1
ATOM 8645 C C . LEU B 1 139 ? -17.75 111 61.812 1 92.19 139 LEU B C 1
ATOM 8647 O O . LEU B 1 139 ? -18.234 111.938 61.156 1 92.19 139 LEU B O 1
ATOM 8651 N N . ILE B 1 140 ? -18.141 110.75 63.031 1 91.19 140 ILE B N 1
ATOM 8652 C CA . ILE B 1 140 ? -19.109 111.562 63.719 1 91.19 140 ILE B CA 1
ATOM 8653 C C . ILE B 1 140 ? -18.438 112.312 64.875 1 91.19 140 ILE B C 1
ATOM 8655 O O . ILE B 1 140 ? -17.734 111.75 65.688 1 91.19 140 ILE B O 1
ATOM 8659 N N . THR B 1 141 ? -18.531 113.562 64.875 1 91.75 141 THR B N 1
ATOM 8660 C CA . THR B 1 141 ? -18.062 114.375 65.938 1 91.75 141 THR B CA 1
ATOM 8661 C C . THR B 1 141 ? -19.219 115.188 66.625 1 91.75 141 THR B C 1
ATOM 8663 O O . THR B 1 141 ? -20.172 115.5 65.938 1 91.75 141 THR B O 1
ATOM 8666 N N . GLY B 1 142 ? -19.203 115.25 67.938 1 89.38 142 GLY B N 1
ATOM 8667 C CA . GLY B 1 142 ? -20.312 115.938 68.625 1 89.38 142 GLY B CA 1
ATOM 8668 C C . GLY B 1 142 ? -19.906 116.562 69.938 1 89.38 142 GLY B C 1
ATOM 8669 O O . GLY B 1 142 ? -18.781 116.375 70.375 1 89.38 142 GLY B O 1
ATOM 8670 N N . SER B 1 143 ? -20.75 117.5 70.375 1 88.62 143 SER B N 1
ATOM 8671 C CA . SER B 1 143 ? -20.594 118.188 71.625 1 88.62 143 SER B CA 1
ATOM 8672 C C . SER B 1 143 ? -21.828 118.062 72.5 1 88.62 143 SER B C 1
ATOM 8674 O O . SER B 1 143 ? -22.859 117.562 72.062 1 88.62 143 SER B O 1
ATOM 8676 N N . THR B 1 144 ? -21.766 118.312 73.812 1 87.38 144 THR B N 1
ATOM 8677 C CA . THR B 1 144 ? -22.875 118.188 74.75 1 87.38 144 THR B CA 1
ATOM 8678 C C . THR B 1 144 ? -23.75 119.438 74.75 1 87.38 144 THR B C 1
ATOM 8680 O O . THR B 1 144 ? -24.797 119.5 75.375 1 87.38 144 THR B O 1
ATOM 8683 N N . THR B 1 145 ? -23.406 120.438 73.875 1 87.62 145 THR B N 1
ATOM 8684 C CA . THR B 1 145 ? -24.156 121.688 73.812 1 87.62 145 THR B CA 1
ATOM 8685 C C . THR B 1 145 ? -24.938 121.812 72.5 1 87.62 145 THR B C 1
ATOM 8687 O O . THR B 1 145 ? -24.438 121.438 71.438 1 87.62 145 THR B O 1
ATOM 8690 N N . TRP B 1 146 ? -26.141 122.25 72.688 1 80.31 146 TRP B N 1
ATOM 8691 C CA . TRP B 1 146 ? -27.047 122.375 71.562 1 80.31 146 TRP B CA 1
ATOM 8692 C C . TRP B 1 146 ? -26.5 123.312 70.5 1 80.31 146 TRP B C 1
ATOM 8694 O O . TRP B 1 146 ? -26.078 124.438 70.812 1 80.31 146 TRP B O 1
ATOM 8704 N N . GLY B 1 147 ? -26.344 123 69.188 1 80.38 147 GLY B N 1
ATOM 8705 C CA . GLY B 1 147 ? -25.969 123.812 68.062 1 80.38 147 GLY B CA 1
ATOM 8706 C C . GLY B 1 147 ? -24.484 124.062 67.938 1 80.38 147 GLY B C 1
ATOM 8707 O O . GLY B 1 147 ? -24.031 124.875 67.125 1 80.38 147 GLY B O 1
ATOM 8708 N N . ASP B 1 148 ? -23.703 123.438 68.75 1 79.69 148 ASP B N 1
ATOM 8709 C CA . ASP B 1 148 ? -22.25 123.625 68.812 1 79.69 148 ASP B CA 1
ATOM 8710 C C . ASP B 1 148 ? -21.594 122.75 67.75 1 79.69 148 ASP B C 1
ATOM 8712 O O . ASP B 1 148 ? -21.344 121.562 67.938 1 79.69 148 ASP B O 1
ATOM 8716 N N . THR B 1 149 ? -21.438 123.312 66.5 1 78.75 149 THR B N 1
ATOM 8717 C CA . THR B 1 149 ? -20.766 122.625 65.375 1 78.75 149 THR B CA 1
ATOM 8718 C C . THR B 1 149 ? -19.5 123.375 65 1 78.75 149 THR B C 1
ATOM 8720 O O . THR B 1 149 ? -19.328 124.562 65.312 1 78.75 149 THR B O 1
ATOM 8723 N N . LEU B 1 150 ? -18.562 122.625 64.5 1 81.44 150 LEU B N 1
ATOM 8724 C CA . LEU B 1 150 ? -17.281 123.25 64.125 1 81.44 150 LEU B CA 1
ATOM 8725 C C . LEU B 1 150 ? -17.5 124.312 63 1 81.44 150 LEU B C 1
ATOM 8727 O O . LEU B 1 150 ? -18.328 124.125 62.125 1 81.44 150 LEU B O 1
ATOM 8731 N N . ARG B 1 151 ? -16.984 125.5 63.219 1 78.06 151 ARG B N 1
ATOM 8732 C CA . ARG B 1 151 ? -17.125 126.562 62.25 1 78.06 151 ARG B CA 1
ATOM 8733 C C . ARG B 1 151 ? -15.766 127.188 61.906 1 78.06 151 ARG B C 1
ATOM 8735 O O . ARG B 1 151 ? -14.781 126.938 62.625 1 78.06 151 ARG B O 1
ATOM 8742 N N . GLY B 1 152 ? -15.547 127.688 60.75 1 80.75 152 GLY B N 1
ATOM 8743 C CA . GLY B 1 152 ? -14.367 128.375 60.312 1 80.75 152 GLY B CA 1
ATOM 8744 C C . GLY B 1 152 ? -13.148 127.562 60.094 1 80.75 152 GLY B C 1
ATOM 8745 O O . GLY B 1 152 ? -13.242 126.5 59.438 1 80.75 152 GLY B O 1
ATOM 8746 N N . ASP B 1 153 ? -11.984 127.812 60.719 1 80.62 153 ASP B N 1
ATOM 8747 C CA . ASP B 1 153 ? -10.719 127.125 60.562 1 80.62 153 ASP B CA 1
ATOM 8748 C C . ASP B 1 153 ? -10.812 125.688 61.094 1 80.62 153 ASP B C 1
ATOM 8750 O O . ASP B 1 153 ? -10.203 124.812 60.531 1 80.62 153 ASP B O 1
ATOM 8754 N N . ASP B 1 154 ? -11.68 125.562 62.094 1 84.62 154 ASP B N 1
ATOM 8755 C CA . ASP B 1 154 ? -11.836 124.25 62.688 1 84.62 154 ASP B CA 1
ATOM 8756 C C . ASP B 1 154 ? -12.5 123.25 61.719 1 84.62 154 ASP B C 1
ATOM 8758 O O . ASP B 1 154 ? -12.133 122.125 61.625 1 84.62 154 ASP B O 1
ATOM 8762 N N . LEU B 1 155 ? -13.438 123.75 60.938 1 84.5 155 LEU B N 1
ATOM 8763 C CA . LEU B 1 155 ? -14.07 122.938 59.906 1 84.5 155 LEU B CA 1
ATOM 8764 C C . LEU B 1 155 ? -13.078 122.562 58.812 1 84.5 155 LEU B C 1
ATOM 8766 O O . LEU B 1 155 ? -13.094 121.438 58.312 1 84.5 155 LEU B O 1
ATOM 8770 N N . ALA B 1 156 ? -12.234 123.438 58.438 1 85 156 ALA B N 1
ATOM 8771 C CA . ALA B 1 156 ? -11.219 123.188 57.438 1 85 156 ALA B CA 1
ATOM 8772 C C . ALA B 1 156 ? -10.227 122.125 57.938 1 85 156 ALA B C 1
ATOM 8774 O O . ALA B 1 156 ? -9.812 121.25 57.156 1 85 156 ALA B O 1
ATOM 8775 N N . HIS B 1 157 ? -9.883 122.25 59.219 1 87.56 157 HIS B N 1
ATOM 8776 C CA . HIS B 1 157 ? -8.984 121.25 59.812 1 87.56 157 HIS B CA 1
ATOM 8777 C C . HIS B 1 157 ? -9.602 119.875 59.781 1 87.56 157 HIS B C 1
ATOM 8779 O O . HIS B 1 157 ? -8.914 118.875 59.469 1 87.56 157 HIS B O 1
ATOM 8785 N N . MET B 1 158 ? -10.898 119.812 60.031 1 86.44 158 MET B N 1
ATOM 8786 C CA . MET B 1 158 ? -11.586 118.5 60.031 1 86.44 158 MET B CA 1
ATOM 8787 C C . MET B 1 158 ? -11.664 117.938 58.594 1 86.44 158 MET B C 1
ATOM 8789 O O . MET B 1 158 ? -11.484 116.75 58.406 1 86.44 158 MET B O 1
ATOM 8793 N N . SER B 1 159 ? -11.93 118.812 57.688 1 86.12 159 SER B N 1
ATOM 8794 C CA . SER B 1 159 ? -11.992 118.375 56.281 1 86.12 159 SER B CA 1
ATOM 8795 C C . SER B 1 159 ? -10.656 117.812 55.812 1 86.12 159 SER B C 1
ATOM 8797 O O . SER B 1 159 ? -10.617 116.812 55.125 1 86.12 159 SER B O 1
ATOM 8799 N N . LEU B 1 160 ? -9.602 118.438 56.312 1 86.12 160 LEU B N 1
ATOM 8800 C CA . LEU B 1 160 ? -8.273 117.938 55.938 1 86.12 160 LEU B CA 1
ATOM 8801 C C . LEU B 1 160 ? -7.977 116.625 56.625 1 86.12 160 LEU B C 1
ATOM 8803 O O . LEU B 1 160 ? -7.375 115.75 56 1 86.12 160 LEU B O 1
ATOM 8807 N N . LEU B 1 161 ? -8.438 116.5 57.812 1 86.94 161 LEU B N 1
ATOM 8808 C CA . LEU B 1 161 ? -8.234 115.25 58.531 1 86.94 161 LEU B CA 1
ATOM 8809 C C . LEU B 1 161 ? -9 114.062 57.875 1 86.94 161 LEU B C 1
ATOM 8811 O O . LEU B 1 161 ? -8.461 113 57.719 1 86.94 161 LEU B O 1
ATOM 8815 N N . VAL B 1 162 ? -10.234 114.312 57.5 1 87.5 162 VAL B N 1
ATOM 8816 C CA . VAL B 1 162 ? -11.062 113.312 56.875 1 87.5 162 VAL B CA 1
ATOM 8817 C C . VAL B 1 162 ? -10.461 112.938 55.531 1 87.5 162 VAL B C 1
ATOM 8819 O O . VAL B 1 162 ? -10.453 111.75 55.156 1 87.5 162 VAL B O 1
ATOM 8822 N N . SER B 1 163 ? -9.953 113.875 54.812 1 85.69 163 SER B N 1
ATOM 8823 C CA . SER B 1 163 ? -9.328 113.625 53.531 1 85.69 163 SER B CA 1
ATOM 8824 C C . SER B 1 163 ? -8.078 112.75 53.688 1 85.69 163 SER B C 1
ATOM 8826 O O . SER B 1 163 ? -7.762 111.938 52.812 1 85.69 163 SER B O 1
ATOM 8828 N N . ALA B 1 164 ? -7.359 112.875 54.781 1 85.44 164 ALA B N 1
ATOM 8829 C CA . ALA B 1 164 ? -6.16 112.062 55.062 1 85.44 164 ALA B CA 1
ATOM 8830 C C . ALA B 1 164 ? -6.523 110.688 55.531 1 85.44 164 ALA B C 1
ATOM 8832 O O . ALA B 1 164 ? -5.754 109.75 55.344 1 85.44 164 ALA B O 1
ATOM 8833 N N . LEU B 1 165 ? -7.715 110.562 56.156 1 85.88 165 LEU B N 1
ATOM 8834 C CA . LEU B 1 165 ? -8.156 109.25 56.688 1 85.88 165 LEU B CA 1
ATOM 8835 C C . LEU B 1 165 ? -8.539 108.312 55.562 1 85.88 165 LEU B C 1
ATOM 8837 O O . LEU B 1 165 ? -8.352 107.062 55.656 1 85.88 165 LEU B O 1
ATOM 8841 N N . GLY B 1 166 ? -9.039 108.812 54.5 1 83.75 166 GLY B N 1
ATOM 8842 C CA . GLY B 1 166 ? -9.492 107.938 53.375 1 83.75 166 GLY B CA 1
ATOM 8843 C C . GLY B 1 166 ? -8.414 107.062 52.844 1 83.75 166 GLY B C 1
ATOM 8844 O O . GLY B 1 166 ? -8.578 105.812 52.875 1 83.75 166 GLY B O 1
ATOM 8845 N N . PRO B 1 167 ? -7.281 107.5 52.375 1 81.69 167 PRO B N 1
ATOM 8846 C CA . PRO B 1 167 ? -6.211 106.688 51.875 1 81.69 167 PRO B CA 1
ATOM 8847 C C . PRO B 1 167 ? -5.652 105.688 52.906 1 81.69 167 PRO B C 1
ATOM 8849 O O . PRO B 1 167 ? -5.289 104.562 52.594 1 81.69 167 PRO B O 1
ATOM 8852 N N . GLU B 1 168 ? -5.648 106.062 54.125 1 83.88 168 GLU B N 1
ATOM 8853 C CA . GLU B 1 168 ? -5.129 105.25 55.188 1 83.88 168 GLU B CA 1
ATOM 8854 C C . GLU B 1 168 ? -6.098 104.062 55.5 1 83.88 168 GLU B C 1
ATOM 8856 O O . GLU B 1 168 ? -5.68 102.938 55.719 1 83.88 168 GLU B O 1
ATOM 8861 N N . LEU B 1 169 ? -7.348 104.312 55.531 1 83.06 169 LEU B N 1
ATOM 8862 C CA . LEU B 1 169 ? -8.336 103.312 55.75 1 83.06 169 LEU B CA 1
ATOM 8863 C C . LEU B 1 169 ? -8.359 102.312 54.594 1 83.06 169 LEU B C 1
ATOM 8865 O O . LEU B 1 169 ? -8.492 101.062 54.812 1 83.06 169 LEU B O 1
ATOM 8869 N N . GLU B 1 170 ? -8.227 102.75 53.438 1 78.25 170 GLU B N 1
ATOM 8870 C CA . GLU B 1 170 ? -8.18 101.875 52.281 1 78.25 170 GLU B CA 1
ATOM 8871 C C . GLU B 1 170 ? -6.977 100.938 52.312 1 78.25 170 GLU B C 1
ATOM 8873 O O . GLU B 1 170 ? -7.094 99.75 52.062 1 78.25 170 GLU B O 1
ATOM 8878 N N . ARG B 1 171 ? -5.926 101.375 52.75 1 75.62 171 ARG B N 1
ATOM 8879 C CA . ARG B 1 171 ? -4.707 100.562 52.875 1 75.62 171 ARG B CA 1
ATOM 8880 C C . ARG B 1 171 ? -4.844 99.562 53.969 1 75.62 171 ARG B C 1
ATOM 8882 O O . ARG B 1 171 ? -4.496 98.375 53.781 1 75.62 171 ARG B O 1
ATOM 8889 N N . LEU B 1 172 ? -5.324 99.938 55.094 1 75.25 172 LEU B N 1
ATOM 8890 C CA . LEU B 1 172 ? -5.41 99.062 56.25 1 75.25 172 LEU B CA 1
ATOM 8891 C C . LEU B 1 172 ? -6.52 98 56.094 1 75.25 172 LEU B C 1
ATOM 8893 O O . LEU B 1 172 ? -6.418 96.875 56.562 1 75.25 172 LEU B O 1
ATOM 8897 N N . ALA B 1 173 ? -7.52 98.312 55.469 1 64.69 173 ALA B N 1
ATOM 8898 C CA . ALA B 1 173 ? -8.578 97.312 55.188 1 64.69 173 ALA B CA 1
ATOM 8899 C C . ALA B 1 173 ? -8.094 96.25 54.219 1 64.69 173 ALA B C 1
ATOM 8901 O O . ALA B 1 173 ? -8.5 95.125 54.312 1 64.69 173 ALA B O 1
ATOM 8902 N N . ALA B 1 174 ? -7.203 96.562 53.375 1 59.34 174 ALA B N 1
ATOM 8903 C CA . ALA B 1 174 ? -6.621 95.562 52.469 1 59.34 174 ALA B CA 1
ATOM 8904 C C . ALA B 1 174 ? -5.645 94.688 53.188 1 59.34 174 ALA B C 1
ATOM 8906 O O . ALA B 1 174 ? -5.527 93.5 52.844 1 59.34 174 ALA B O 1
ATOM 8907 N N . THR B 1 175 ? -4.91 95.062 54.219 1 51.75 175 THR B N 1
ATOM 8908 C CA . THR B 1 175 ? -3.941 94.25 54.969 1 51.75 175 THR B CA 1
ATOM 8909 C C . THR B 1 175 ? -4.648 93.312 55.969 1 51.75 175 THR B C 1
ATOM 8911 O O . THR B 1 175 ? -4.098 92.312 56.375 1 51.75 175 THR B O 1
ATOM 8914 N N . LYS B 1 176 ? -5.586 93.438 56.812 1 47.12 176 LYS B N 1
ATOM 8915 C CA . LYS B 1 176 ? -6.258 92.562 57.812 1 47.12 176 LYS B CA 1
ATOM 8916 C C . LYS B 1 176 ? -6.695 91.25 57.219 1 47.12 176 LYS B C 1
ATOM 8918 O O . LYS B 1 176 ? -6.855 90.25 57.938 1 47.12 176 LYS B O 1
ATOM 8923 N N . THR B 1 177 ? -7.168 91.188 56.125 1 38.5 177 THR B N 1
ATOM 8924 C CA . THR B 1 177 ? -7.645 89.938 55.688 1 38.5 177 THR B CA 1
ATOM 8925 C C . THR B 1 177 ? -6.543 88.875 55.844 1 38.5 177 THR B C 1
ATOM 8927 O O . THR B 1 177 ? -6.797 87.688 55.688 1 38.5 177 THR B O 1
ATOM 8930 N N . THR B 1 178 ? -5.273 89.25 56.031 1 33.28 178 THR B N 1
ATOM 8931 C CA . THR B 1 178 ? -4.246 88.188 56.062 1 33.28 178 THR B CA 1
ATOM 8932 C C . THR B 1 178 ? -4.047 87.688 57.5 1 33.28 178 THR B C 1
ATOM 8934 O O . THR B 1 178 ? -3.502 86.562 57.688 1 33.28 178 THR B O 1
ATOM 8937 N N . LYS B 1 179 ? -4.027 88.25 58.625 1 35.25 179 LYS B N 1
ATOM 8938 C CA . LYS B 1 179 ? -3.346 87.812 59.844 1 35.25 179 LYS B CA 1
ATOM 8939 C C . LYS B 1 179 ? -4.238 86.875 60.656 1 35.25 179 LYS B C 1
ATOM 8941 O O . LYS B 1 179 ? -3.881 86.5 61.781 1 35.25 179 LYS B O 1
ATOM 8946 N N . GLY B 1 180 ? -5.434 86.875 60.656 1 31.23 180 GLY B N 1
ATOM 8947 C CA . GLY B 1 180 ? -5.992 86.25 61.875 1 31.23 180 GLY B CA 1
ATOM 8948 C C . GLY B 1 180 ? -5.648 84.812 62 1 31.23 180 GLY B C 1
ATOM 8949 O O . GLY B 1 180 ? -6.266 84.062 62.781 1 31.23 180 GLY B O 1
ATOM 8950 N N . VAL B 1 181 ? -5.312 84 61.062 1 27.5 181 VAL B N 1
ATOM 8951 C CA . VAL B 1 181 ? -5.379 82.625 61.469 1 27.5 181 VAL B CA 1
ATOM 8952 C C . VAL B 1 181 ? -4.301 82.312 62.5 1 27.5 181 VAL B C 1
ATOM 8954 O O . VAL B 1 181 ? -3.182 82.812 62.406 1 27.5 181 VAL B O 1
ATOM 8957 N N . PRO B 1 182 ? -4.574 81.812 63.688 1 28.05 182 PRO B N 1
ATOM 8958 C CA . PRO B 1 182 ? -3.701 81.375 64.75 1 28.05 182 PRO B CA 1
ATOM 8959 C C . PRO B 1 182 ? -2.445 80.625 64.312 1 28.05 182 PRO B C 1
ATOM 8961 O O . PRO B 1 182 ? -2.422 80.125 63.156 1 28.05 182 PRO B O 1
ATOM 8964 N N . GLU B 1 183 ? -1.25 80.625 65 1 26.84 183 GLU B N 1
ATOM 8965 C CA . GLU B 1 183 ? 0.114 80.125 64.75 1 26.84 183 GLU B CA 1
ATOM 8966 C C . GLU B 1 183 ? 0.128 78.75 64.188 1 26.84 183 GLU B C 1
ATOM 8968 O O . GLU B 1 183 ? 0.942 78.375 63.344 1 26.84 183 GLU B O 1
ATOM 8973 N N . ALA B 1 184 ? -0.396 77.75 65.125 1 28.2 184 ALA B N 1
ATOM 8974 C CA . ALA B 1 184 ? -0.1 76.312 64.938 1 28.2 184 ALA B CA 1
ATOM 8975 C C . ALA B 1 184 ? -0.477 75.875 63.5 1 28.2 184 ALA B C 1
ATOM 8977 O O . ALA B 1 184 ? 0.265 75.125 62.844 1 28.2 184 ALA B O 1
ATOM 8978 N N . LYS B 1 185 ? -1.687 75.875 63.406 1 30.31 185 LYS B N 1
ATOM 8979 C CA . LYS B 1 185 ? -2.104 75.312 62.125 1 30.31 185 LYS B CA 1
ATOM 8980 C C . LYS B 1 185 ? -1.675 76.188 60.969 1 30.31 185 LYS B C 1
ATOM 8982 O O . LYS B 1 185 ? -2.119 76 59.844 1 30.31 185 LYS B O 1
ATOM 8987 N N . GLN B 1 186 ? -1.023 77.25 61.188 1 26.06 186 GLN B N 1
ATOM 8988 C CA . GLN B 1 186 ? -0.339 78.188 60.25 1 26.06 186 GLN B CA 1
ATOM 8989 C C . GLN B 1 186 ? 0.786 77.438 59.531 1 26.06 186 GLN B C 1
ATOM 8991 O O . GLN B 1 186 ? 1.369 78 58.562 1 26.06 186 GLN B O 1
ATOM 8996 N N . VAL B 1 187 ? 1.502 76.562 60.188 1 26.44 187 VAL B N 1
ATOM 8997 C CA . VAL B 1 187 ? 2.621 75.812 59.594 1 26.44 187 VAL B CA 1
ATOM 8998 C C . VAL B 1 187 ? 2.176 75.188 58.281 1 26.44 187 VAL B C 1
ATOM 9000 O O . VAL B 1 187 ? 2.896 75.25 57.281 1 26.44 187 VAL B O 1
ATOM 9003 N N . ALA B 1 188 ? 1.124 74.438 58.344 1 27.33 188 ALA B N 1
ATOM 9004 C CA . ALA B 1 188 ? 0.77 73.688 57.156 1 27.33 188 ALA B CA 1
ATOM 9005 C C . ALA B 1 188 ? 0.261 74.625 56.062 1 27.33 188 ALA B C 1
ATOM 9007 O O . ALA B 1 188 ? 0.354 74.312 54.875 1 27.33 188 ALA B O 1
ATOM 9008 N N . ALA B 1 189 ? -0.511 75.562 56.438 1 28.3 189 ALA B N 1
ATOM 9009 C CA . ALA B 1 189 ? -1.061 76.5 55.469 1 28.3 189 ALA B CA 1
ATOM 9010 C C . ALA B 1 189 ? 0.013 77.5 54.969 1 28.3 189 ALA B C 1
ATOM 9012 O O . ALA B 1 189 ? -0.221 78.25 54.031 1 28.3 189 ALA B O 1
ATOM 9013 N N . ALA B 1 190 ? 0.955 78 55.719 1 28.64 190 ALA B N 1
ATOM 9014 C CA . ALA B 1 190 ? 2.053 78.875 55.25 1 28.64 190 ALA B CA 1
ATOM 9015 C C . ALA B 1 190 ? 2.686 78.312 53.969 1 28.64 190 ALA B C 1
ATOM 9017 O O . ALA B 1 190 ? 3.363 79.062 53.25 1 28.64 190 ALA B O 1
ATOM 9018 N N . ALA B 1 191 ? 2.967 77.125 54 1 29.22 191 ALA B N 1
ATOM 9019 C CA . ALA B 1 191 ? 3.545 76.562 52.812 1 29.22 191 ALA B CA 1
ATOM 9020 C C . ALA B 1 191 ? 2.652 76.812 51.594 1 29.22 191 ALA B C 1
ATOM 9022 O O . ALA B 1 191 ? 3.047 76.562 50.438 1 29.22 191 ALA B O 1
ATOM 9023 N N . MET B 1 192 ? 1.31 77.062 51.781 1 30.91 192 MET B N 1
ATOM 9024 C CA . MET B 1 192 ? 0.256 77.438 50.844 1 30.91 192 MET B CA 1
ATOM 9025 C C . MET B 1 192 ? 0.2 78.938 50.719 1 30.91 192 MET B C 1
ATOM 9027 O O . MET B 1 192 ? -0.782 79.5 50.188 1 30.91 192 MET B O 1
ATOM 9031 N N . THR B 1 193 ? 0.64 80 51.531 1 33 193 THR B N 1
ATOM 9032 C CA . THR B 1 193 ? 0.558 81.438 51.5 1 33 193 THR B CA 1
ATOM 9033 C C . THR B 1 193 ? 0.471 82 50.094 1 33 193 THR B C 1
ATOM 9035 O O . THR B 1 193 ? -0.444 82.75 49.75 1 33 193 THR B O 1
ATOM 9038 N N . SER B 1 194 ? 1.448 82.938 49.688 1 35.47 194 SER B N 1
ATOM 9039 C CA . SER B 1 194 ? 1.497 83.875 48.531 1 35.47 194 SER B CA 1
ATOM 9040 C C . SER B 1 194 ? 1.184 83.125 47.25 1 35.47 194 SER B C 1
ATOM 9042 O O . SER B 1 194 ? 1.334 83.688 46.156 1 35.47 194 SER B O 1
ATOM 9044 N N . ASP B 1 195 ? 1.227 81.875 47.094 1 42.97 195 ASP B N 1
ATOM 9045 C CA . ASP B 1 195 ? 1.516 81.062 45.906 1 42.97 195 ASP B CA 1
ATOM 9046 C C . ASP B 1 195 ? 0.292 80.938 45 1 42.97 195 ASP B C 1
ATOM 9048 O O . ASP B 1 195 ? -0.829 80.75 45.469 1 42.97 195 ASP B O 1
ATOM 9052 N N . ASP B 1 196 ? 0.323 81.75 43.906 1 65.88 196 ASP B N 1
ATOM 9053 C CA . ASP B 1 196 ? -0.55 81.75 42.75 1 65.88 196 ASP B CA 1
ATOM 9054 C C . ASP B 1 196 ? -1.312 80.438 42.625 1 65.88 196 ASP B C 1
ATOM 9056 O O . ASP B 1 196 ? -0.706 79.375 42.438 1 65.88 196 ASP B O 1
ATOM 9060 N N . PRO B 1 197 ? -2.701 80.438 43.406 1 78.31 197 PRO B N 1
ATOM 9061 C CA . PRO B 1 197 ? -3.479 79.188 43.344 1 78.31 197 PRO B CA 1
ATOM 9062 C C . PRO B 1 197 ? -3.32 78.5 41.969 1 78.31 197 PRO B C 1
ATOM 9064 O O . PRO B 1 197 ? -3.318 77.25 41.906 1 78.31 197 PRO B O 1
ATOM 9067 N N . ILE B 1 198 ? -3.213 79.312 41.094 1 79.25 198 ILE B N 1
ATOM 9068 C CA . ILE B 1 198 ? -3.082 78.75 39.75 1 79.25 198 ILE B CA 1
ATOM 9069 C C . ILE B 1 198 ? -1.764 77.938 39.656 1 79.25 198 ILE B C 1
ATOM 9071 O O . ILE B 1 198 ? -1.721 76.875 39.094 1 79.25 198 ILE B O 1
ATOM 9075 N N . ARG B 1 199 ? -0.814 78.5 40.25 1 75.69 199 ARG B N 1
ATOM 9076 C CA . ARG B 1 199 ? 0.479 77.875 40.219 1 75.69 199 ARG B CA 1
ATOM 9077 C C . ARG B 1 199 ? 0.453 76.562 41.031 1 75.69 199 ARG B C 1
ATOM 9079 O O . ARG B 1 199 ? 1.05 75.562 40.656 1 75.69 199 ARG B O 1
ATOM 9086 N N . HIS B 1 200 ? -0.235 76.625 42.094 1 81.44 200 HIS B N 1
ATOM 9087 C CA . HIS B 1 200 ? -0.344 75.438 42.938 1 81.44 200 HIS B CA 1
ATOM 9088 C C . HIS B 1 200 ? -1.107 74.375 42.219 1 81.44 200 HIS B C 1
ATOM 9090 O O . HIS B 1 200 ? -0.722 73.188 42.281 1 81.44 200 HIS B O 1
ATOM 9096 N N . LEU B 1 201 ? -2.125 74.688 41.562 1 86.12 201 LEU B N 1
ATOM 9097 C CA . LEU B 1 201 ? -2.9 73.75 40.812 1 86.12 201 LEU B CA 1
ATOM 9098 C C . LEU B 1 201 ? -2.057 73.125 39.688 1 86.12 201 LEU B C 1
ATOM 9100 O O . LEU B 1 201 ? -2.113 71.875 39.469 1 86.12 201 LEU B O 1
ATOM 9104 N N . LEU B 1 202 ? -1.276 73.875 39.094 1 79 202 LEU B N 1
ATOM 9105 C CA . LEU B 1 202 ? -0.423 73.375 38.031 1 79 202 LEU B CA 1
ATOM 9106 C C . LEU B 1 202 ? 0.652 72.438 38.562 1 79 202 LEU B C 1
ATOM 9108 O O . LEU B 1 202 ? 0.95 71.438 37.938 1 79 202 LEU B O 1
ATOM 9112 N N . GLN B 1 203 ? 1.146 72.812 39.688 1 76.25 203 GLN B N 1
ATOM 9113 C CA . GLN B 1 203 ? 2.176 71.938 40.281 1 76.25 203 GLN B CA 1
ATOM 9114 C C . GLN B 1 203 ? 1.606 70.625 40.719 1 76.25 203 GLN B C 1
ATOM 9116 O O . GLN B 1 203 ? 2.238 69.562 40.531 1 76.25 203 GLN B O 1
ATOM 9121 N N . GLU B 1 204 ? 0.417 70.688 41.25 1 80 204 GLU B N 1
ATOM 9122 C CA . GLU B 1 204 ? -0.227 69.438 41.688 1 80 204 GLU B CA 1
ATOM 9123 C C . GLU B 1 204 ? -0.545 68.562 40.469 1 80 204 GLU B C 1
ATOM 9125 O O . GLU B 1 204 ? -0.417 67.312 40.562 1 80 204 GLU B O 1
ATOM 9130 N N . ALA B 1 205 ? -0.92 69.125 39.438 1 79.75 205 ALA B N 1
ATOM 9131 C CA . ALA B 1 205 ? -1.263 68.375 38.25 1 79.75 205 ALA B CA 1
ATOM 9132 C C . ALA B 1 205 ? -0.026 67.75 37.625 1 79.75 205 ALA B C 1
ATOM 9134 O O . ALA B 1 205 ? -0.096 66.625 37.125 1 79.75 205 ALA B O 1
ATOM 9135 N N . SER B 1 206 ? 1.077 68.375 37.656 1 72.44 206 SER B N 1
ATOM 9136 C CA . SER B 1 206 ? 2.293 67.875 37 1 72.44 206 SER B CA 1
ATOM 9137 C C . SER B 1 206 ? 2.99 66.875 37.875 1 72.44 206 SER B C 1
ATOM 9139 O O . SER B 1 206 ? 3.68 66 37.344 1 72.44 206 SER B O 1
ATOM 9141 N N . ARG B 1 207 ? 2.766 66.875 39.125 1 69.88 207 ARG B N 1
ATOM 9142 C CA . ARG B 1 207 ? 3.439 65.938 40.031 1 69.88 207 ARG B CA 1
ATOM 9143 C C . ARG B 1 207 ? 2.793 64.562 40 1 69.88 207 ARG B C 1
ATOM 9145 O O . ARG B 1 207 ? 3.453 63.562 40.25 1 69.88 207 ARG B O 1
ATOM 9152 N N . ALA B 1 208 ? 1.601 64.562 39.656 1 71.19 208 ALA B N 1
ATOM 9153 C CA . ALA B 1 208 ? 0.887 63.281 39.656 1 71.19 208 ALA B CA 1
ATOM 9154 C C . ALA B 1 208 ? 1.312 62.406 38.469 1 71.19 208 ALA B C 1
ATOM 9156 O O . ALA B 1 208 ? 1.503 62.906 37.375 1 71.19 208 ALA B O 1
ATOM 9157 N N . ASN B 1 209 ? 1.564 61.156 38.812 1 66.44 209 ASN B N 1
ATOM 9158 C CA . ASN B 1 209 ? 2.064 60.219 37.812 1 66.44 209 ASN B CA 1
ATOM 9159 C C . ASN B 1 209 ? 0.923 59.562 37.031 1 66.44 209 ASN B C 1
ATOM 9161 O O . ASN B 1 209 ? 1.129 59.062 35.938 1 66.44 209 ASN B O 1
ATOM 9165 N N . SER B 1 210 ? -0.173 59.531 37.688 1 73.88 210 SER B N 1
ATOM 9166 C CA . SER B 1 210 ? -1.312 58.906 37.031 1 73.88 210 SER B CA 1
ATOM 9167 C C . SER B 1 210 ? -2.492 59.844 36.938 1 73.88 210 SER B C 1
ATOM 9169 O O . SER B 1 210 ? -2.555 60.875 37.625 1 73.88 210 SER B O 1
ATOM 9171 N N . PHE B 1 211 ? -3.309 59.594 35.969 1 75.25 211 PHE B N 1
ATOM 9172 C CA . PHE B 1 211 ? -4.484 60.438 35.781 1 75.25 211 PHE B CA 1
ATOM 9173 C C . PHE B 1 211 ? -5.359 60.438 37.031 1 75.25 211 PHE B C 1
ATOM 9175 O O . PHE B 1 211 ? -5.879 61.469 37.438 1 75.25 211 PHE B O 1
ATOM 9182 N N . SER B 1 212 ? -5.449 59.281 37.625 1 78.44 212 SER B N 1
ATOM 9183 C CA . SER B 1 212 ? -6.285 59.188 38.844 1 78.44 212 SER B CA 1
ATOM 9184 C C . SER B 1 212 ? -5.707 60.031 39.969 1 78.44 212 SER B C 1
ATOM 9186 O O . SER B 1 212 ? -6.445 60.719 40.688 1 78.44 212 SER B O 1
ATOM 9188 N N . GLN B 1 213 ? -4.414 60 40 1 80.56 213 GLN B N 1
ATOM 9189 C CA . GLN B 1 213 ? -3.762 60.781 41.031 1 80.56 213 GLN B CA 1
ATOM 9190 C C . GLN B 1 213 ? -3.877 62.281 40.719 1 80.56 213 GLN B C 1
ATOM 9192 O O . GLN B 1 213 ? -4.027 63.094 41.656 1 80.56 213 GLN B O 1
ATOM 9197 N N . ARG B 1 214 ? -3.854 62.531 39.5 1 81.56 214 ARG B N 1
ATOM 9198 C CA . ARG B 1 214 ? -3.982 63.938 39.094 1 81.56 214 ARG B CA 1
ATOM 9199 C C . ARG B 1 214 ? -5.367 64.5 39.438 1 81.56 214 ARG B C 1
ATOM 9201 O O . ARG B 1 214 ? -5.5 65.625 39.906 1 81.56 214 ARG B O 1
ATOM 9208 N N . ILE B 1 215 ? -6.336 63.625 39.188 1 83.56 215 ILE B N 1
ATOM 9209 C CA . ILE B 1 215 ? -7.707 64.062 39.5 1 83.56 215 ILE B CA 1
ATOM 9210 C C . ILE B 1 215 ? -7.848 64.312 40.969 1 83.56 215 ILE B C 1
ATOM 9212 O O . ILE B 1 215 ? -8.359 65.375 41.375 1 83.56 215 ILE B O 1
ATOM 9216 N N . GLU B 1 216 ? -7.359 63.438 41.719 1 86.25 216 GLU B N 1
ATOM 9217 C CA . GLU B 1 216 ? -7.496 63.562 43.156 1 86.25 216 GLU B CA 1
ATOM 9218 C C . GLU B 1 216 ? -6.742 64.75 43.688 1 86.25 216 GLU B C 1
ATOM 9220 O O . GLU B 1 216 ? -7.254 65.5 44.531 1 86.25 216 GLU B O 1
ATOM 9225 N N . ALA B 1 217 ? -5.539 64.938 43.156 1 85.69 217 ALA B N 1
ATOM 9226 C CA . ALA B 1 217 ? -4.727 66.062 43.594 1 85.69 217 ALA B CA 1
ATOM 9227 C C . ALA B 1 217 ? -5.375 67.375 43.219 1 85.69 217 ALA B C 1
ATOM 9229 O O . ALA B 1 217 ? -5.414 68.312 44.031 1 85.69 217 ALA B O 1
ATOM 9230 N N . LEU B 1 218 ? -5.906 67.438 42.094 1 87.75 218 LEU B N 1
ATOM 9231 C CA . LEU B 1 218 ? -6.52 68.688 41.625 1 87.75 218 LEU B CA 1
ATOM 9232 C C . LEU B 1 218 ? -7.828 69 42.375 1 87.75 218 LEU B C 1
ATOM 9234 O O . LEU B 1 218 ? -8.102 70.125 42.75 1 87.75 218 LEU B O 1
ATOM 9238 N N . LEU B 1 219 ? -8.609 67.938 42.562 1 89.31 219 LEU B N 1
ATOM 9239 C CA . LEU B 1 219 ? -9.867 68.125 43.281 1 89.31 219 LEU B CA 1
ATOM 9240 C C . LEU B 1 219 ? -9.625 68.562 44.719 1 89.31 219 LEU B C 1
ATOM 9242 O O . LEU B 1 219 ? -10.312 69.438 45.219 1 89.31 219 LEU B O 1
ATOM 9246 N N . LEU B 1 220 ? -8.656 68 45.281 1 87.5 220 LEU B N 1
ATOM 9247 C CA . LEU B 1 220 ? -8.336 68.375 46.656 1 87.5 220 LEU B CA 1
ATOM 9248 C C . LEU B 1 220 ? -7.824 69.812 46.719 1 87.5 220 LEU B C 1
ATOM 9250 O O . LEU B 1 220 ? -8.211 70.562 47.625 1 87.5 220 LEU B O 1
ATOM 9254 N N . ALA B 1 221 ? -6.965 70.188 45.812 1 87.38 221 ALA B N 1
ATOM 9255 C CA . ALA B 1 221 ? -6.383 71.5 45.812 1 87.38 221 ALA B CA 1
ATOM 9256 C C . ALA B 1 221 ? -7.457 72.562 45.594 1 87.38 221 ALA B C 1
ATOM 9258 O O . ALA B 1 221 ? -7.504 73.562 46.312 1 87.38 221 ALA B O 1
ATOM 9259 N N . VAL B 1 222 ? -8.336 72.312 44.688 1 89.19 222 VAL B N 1
ATOM 9260 C CA . VAL B 1 222 ? -9.359 73.312 44.406 1 89.19 222 VAL B CA 1
ATOM 9261 C C . VAL B 1 222 ? -10.375 73.375 45.531 1 89.19 222 VAL B C 1
ATOM 9263 O O . VAL B 1 222 ? -10.867 74.438 45.875 1 89.19 222 VAL B O 1
ATOM 9266 N N . HIS B 1 223 ? -10.633 72.25 46.062 1 89.88 223 HIS B N 1
ATOM 9267 C CA . HIS B 1 223 ? -11.555 72.25 47.188 1 89.88 223 HIS B CA 1
ATOM 9268 C C . HIS B 1 223 ? -11 73 48.406 1 89.88 223 HIS B C 1
ATOM 9270 O O . HIS B 1 223 ? -11.734 73.688 49.094 1 89.88 223 HIS B O 1
ATOM 9276 N N . GLN B 1 224 ? -9.766 72.938 48.625 1 84.06 224 GLN B N 1
ATOM 9277 C CA . GLN B 1 224 ? -9.117 73.562 49.75 1 84.06 224 GLN B CA 1
ATOM 9278 C C . GLN B 1 224 ? -9.086 75.062 49.562 1 84.06 224 GLN B C 1
ATOM 9280 O O . GLN B 1 224 ? -9.234 75.875 50.531 1 84.06 224 GLN B O 1
ATOM 9285 N N . PHE B 1 225 ? -9 75.5 48.344 1 85.44 225 PHE B N 1
ATOM 9286 C CA . PHE B 1 225 ? -8.922 76.938 48.062 1 85.44 225 PHE B CA 1
ATOM 9287 C C . PHE B 1 225 ? -10.297 77.562 48.125 1 85.44 225 PHE B C 1
ATOM 9289 O O . PHE B 1 225 ? -10.445 78.688 48.688 1 85.44 225 PHE B O 1
ATOM 9296 N N . CYS B 1 226 ? -11.289 76.875 47.625 1 86.38 226 CYS B N 1
ATOM 9297 C CA . CYS B 1 226 ? -12.609 77.438 47.531 1 86.38 226 CYS B CA 1
ATOM 9298 C C . CYS B 1 226 ? -13.523 77 48.656 1 86.38 226 CYS B C 1
ATOM 9300 O O . CYS B 1 226 ? -14.523 77.625 48.969 1 86.38 226 CYS B O 1
ATOM 9302 N N . GLN B 1 227 ? -13.281 75.938 49.344 1 83.25 227 GLN B N 1
ATOM 9303 C CA . GLN B 1 227 ? -13.977 75.312 50.469 1 83.25 227 GLN B CA 1
ATOM 9304 C C . GLN B 1 227 ? -15.477 75.25 50.219 1 83.25 227 GLN B C 1
ATOM 9306 O O . GLN B 1 227 ? -16.266 75.75 51.031 1 83.25 227 GLN B O 1
ATOM 9311 N N . PRO B 1 228 ? -15.844 74.75 49.094 1 89.12 228 PRO B N 1
ATOM 9312 C CA . PRO B 1 228 ? -17.281 74.438 48.969 1 89.12 228 PRO B CA 1
ATOM 9313 C C . PRO B 1 228 ? -17.719 73.312 49.875 1 89.12 228 PRO B C 1
ATOM 9315 O O . PRO B 1 228 ? -16.922 72.812 50.656 1 89.12 228 PRO B O 1
ATOM 9318 N N . GLN B 1 229 ? -19.047 73.125 49.938 1 87.06 229 GLN B N 1
ATOM 9319 C CA . GLN B 1 229 ? -19.5 71.938 50.719 1 87.06 229 GLN B CA 1
ATOM 9320 C C . GLN B 1 229 ? -19.078 70.625 50.094 1 87.06 229 GLN B C 1
ATOM 9322 O O . GLN B 1 229 ? -18.672 69.75 50.781 1 87.06 229 GLN B O 1
ATOM 9327 N N . ARG B 1 230 ? -19.234 70.688 48.688 1 88.94 230 ARG B N 1
ATOM 9328 C CA . ARG B 1 230 ? -18.844 69.5 47.938 1 88.94 230 ARG B CA 1
ATOM 9329 C C . ARG B 1 230 ? -18.281 69.875 46.562 1 88.94 230 ARG B C 1
ATOM 9331 O O . ARG B 1 230 ? -18.797 70.75 45.906 1 88.94 230 ARG B O 1
ATOM 9338 N N . THR B 1 231 ? -17.234 69.188 46.219 1 91.44 231 THR B N 1
ATOM 9339 C CA . THR B 1 231 ? -16.656 69.25 44.906 1 91.44 231 THR B CA 1
ATOM 9340 C C . THR B 1 231 ? -16.719 67.875 44.188 1 91.44 231 THR B C 1
ATOM 9342 O O . THR B 1 231 ? -16.25 66.875 44.75 1 91.44 231 THR B O 1
ATOM 9345 N N . SER B 1 232 ? -17.359 67.875 43.031 1 90.81 232 SER B N 1
ATOM 9346 C CA . SER B 1 232 ? -17.531 66.625 42.344 1 90.81 232 SER B CA 1
ATOM 9347 C C . SER B 1 232 ? -17.016 66.688 40.906 1 90.81 232 SER B C 1
ATOM 9349 O O . SER B 1 232 ? -17.047 67.75 40.281 1 90.81 232 SER B O 1
ATOM 9351 N N . LEU B 1 233 ? -16.516 65.5 40.5 1 92.06 233 LEU B N 1
ATOM 9352 C CA . LEU B 1 233 ? -16.094 65.312 39.125 1 92.06 233 LEU B CA 1
ATOM 9353 C C . LEU B 1 233 ? -16.953 64.25 38.438 1 92.06 233 LEU B C 1
ATOM 9355 O O . LEU B 1 233 ? -17.062 63.156 38.938 1 92.06 233 LEU B O 1
ATOM 9359 N N . PHE B 1 234 ? -17.562 64.625 37.344 1 89.81 234 PHE B N 1
ATOM 9360 C CA . PHE B 1 234 ? -18.328 63.719 36.531 1 89.81 234 PHE B CA 1
ATOM 9361 C C . PHE B 1 234 ? -17.609 63.438 35.219 1 89.81 234 PHE B C 1
ATOM 9363 O O . PHE B 1 234 ? -17.125 64.375 34.562 1 89.81 234 PHE B O 1
ATOM 9370 N N . TRP B 1 235 ? -17.484 62.156 34.906 1 87 235 TRP B N 1
ATOM 9371 C CA . TRP B 1 235 ? -16.75 61.719 33.719 1 87 235 TRP B CA 1
ATOM 9372 C C . TRP B 1 235 ? -17.625 60.844 32.812 1 87 235 TRP B C 1
ATOM 9374 O O . TRP B 1 235 ? -18.406 60.031 33.312 1 87 235 TRP B O 1
ATOM 9384 N N . ARG B 1 236 ? -17.406 60.969 31.562 1 81.88 236 ARG B N 1
ATOM 9385 C CA . ARG B 1 236 ? -18.203 60.25 30.594 1 81.88 236 ARG B CA 1
ATOM 9386 C C . ARG B 1 236 ? -17.812 58.75 30.578 1 81.88 236 ARG B C 1
ATOM 9388 O O . ARG B 1 236 ? -16.609 58.438 30.578 1 81.88 236 ARG B O 1
ATOM 9395 N N . ASP B 1 237 ? -18.766 58 30.562 1 72.88 237 ASP B N 1
ATOM 9396 C CA . ASP B 1 237 ? -18.531 56.562 30.469 1 72.88 237 ASP B CA 1
ATOM 9397 C C . ASP B 1 237 ? -18.25 56.156 29.016 1 72.88 237 ASP B C 1
ATOM 9399 O O . ASP B 1 237 ? -18.812 56.719 28.094 1 72.88 237 ASP B O 1
ATOM 9403 N N . VAL B 1 238 ? -17.344 55.281 28.812 1 61.88 238 VAL B N 1
ATOM 9404 C CA . VAL B 1 238 ? -16.938 54.844 27.484 1 61.88 238 VAL B CA 1
ATOM 9405 C C . VAL B 1 238 ? -18.031 53.969 26.875 1 61.88 238 VAL B C 1
ATOM 9407 O O . VAL B 1 238 ? -18.297 54.031 25.672 1 61.88 238 VAL B O 1
ATOM 9410 N N . ALA B 1 239 ? -18.719 53.188 27.625 1 60.69 239 ALA B N 1
ATOM 9411 C CA . ALA B 1 239 ? -19.641 52.188 27.094 1 60.69 239 ALA B CA 1
ATOM 9412 C C . ALA B 1 239 ? -21.047 52.75 26.969 1 60.69 239 ALA B C 1
ATOM 9414 O O . ALA B 1 239 ? -21.781 52.438 26.031 1 60.69 239 ALA B O 1
ATOM 9415 N N . GLN B 1 240 ? -21.453 53.75 27.891 1 64.62 240 GLN B N 1
ATOM 9416 C CA . GLN B 1 240 ? -22.797 54.312 27.953 1 64.62 240 GLN B CA 1
ATOM 9417 C C . GLN B 1 240 ? -22.781 55.812 27.891 1 64.62 240 GLN B C 1
ATOM 9419 O O . GLN B 1 240 ? -21.828 56.469 28.344 1 64.62 240 GLN B O 1
ATOM 9424 N N . PRO B 1 241 ? -23.625 56.375 27.109 1 69 241 PRO B N 1
ATOM 9425 C CA . PRO B 1 241 ? -23.703 57.844 27.062 1 69 241 PRO B CA 1
ATOM 9426 C C . PRO B 1 241 ? -24.109 58.438 28.391 1 69 241 PRO B C 1
ATOM 9428 O O . PRO B 1 241 ? -25.188 59.031 28.5 1 69 241 PRO B O 1
ATOM 9431 N N . LEU B 1 242 ? -23.438 58.156 29.438 1 79.31 242 LEU B N 1
ATOM 9432 C CA . LEU B 1 242 ? -23.734 58.688 30.75 1 79.31 242 LEU B CA 1
ATOM 9433 C C . LEU B 1 242 ? -22.469 59.188 31.422 1 79.31 242 LEU B C 1
ATOM 9435 O O . LEU B 1 242 ? -21.359 58.781 31.078 1 79.31 242 LEU B O 1
ATOM 9439 N N . TYR B 1 243 ? -22.641 60.25 32.219 1 85.38 243 TYR B N 1
ATOM 9440 C CA . TYR B 1 243 ? -21.562 60.781 33.031 1 85.38 243 TYR B CA 1
ATOM 9441 C C . TYR B 1 243 ? -21.609 60.188 34.438 1 85.38 243 TYR B C 1
ATOM 9443 O O . TYR B 1 243 ? -22.641 60.25 35.125 1 85.38 243 TYR B O 1
ATOM 9451 N N . ARG B 1 244 ? -20.562 59.594 34.875 1 85.31 244 ARG B N 1
ATOM 9452 C CA . ARG B 1 244 ? -20.484 59.031 36.219 1 85.31 244 ARG B CA 1
ATOM 9453 C C . ARG B 1 244 ? -19.594 59.875 37.125 1 85.31 244 ARG B C 1
ATOM 9455 O O . ARG B 1 244 ? -18.594 60.406 36.688 1 85.31 244 ARG B O 1
ATOM 9462 N N . ARG B 1 245 ? -20.047 59.969 38.312 1 85.56 245 ARG B N 1
ATOM 9463 C CA . ARG B 1 245 ? -19.219 60.688 39.312 1 85.56 245 ARG B CA 1
ATOM 9464 C C . ARG B 1 245 ? -17.938 59.906 39.594 1 85.56 245 ARG B C 1
ATOM 9466 O O . ARG B 1 245 ? -18 58.812 40.156 1 85.56 245 ARG B O 1
ATOM 9473 N N . ARG B 1 246 ? -16.906 60.25 39.125 1 82.19 246 ARG B N 1
ATOM 9474 C CA . ARG B 1 246 ? -15.625 59.562 39.25 1 82.19 246 ARG B CA 1
ATOM 9475 C C . ARG B 1 246 ? -14.992 59.812 40.625 1 82.19 246 ARG B C 1
ATOM 9477 O O . ARG B 1 246 ? -14.375 58.906 41.219 1 82.19 246 ARG B O 1
ATOM 9484 N N . SER B 1 247 ? -15.016 61.062 41.062 1 84.12 247 SER B N 1
ATOM 9485 C CA . SER B 1 247 ? -14.406 61.438 42.344 1 84.12 247 SER B CA 1
ATOM 9486 C C . SER B 1 247 ? -15.117 62.656 42.969 1 84.12 247 SER B C 1
ATOM 9488 O O . SER B 1 247 ? -15.773 63.406 42.25 1 84.12 247 SER B O 1
ATOM 9490 N N . TYR B 1 248 ? -15.195 62.781 44.25 1 82.06 248 TYR B N 1
ATOM 9491 C CA . TYR B 1 248 ? -15.742 63.938 44.938 1 82.06 248 TYR B CA 1
ATOM 9492 C C . TYR B 1 248 ? -14.992 64.188 46.25 1 82.06 248 TYR B C 1
ATOM 9494 O O . TYR B 1 248 ? -14.305 63.312 46.781 1 82.06 248 TYR B O 1
ATOM 9502 N N . THR B 1 249 ? -14.758 65.375 46.625 1 81.75 249 THR B N 1
ATOM 9503 C CA . THR B 1 249 ? -14.141 65.812 47.875 1 81.75 249 THR B CA 1
ATOM 9504 C C . THR B 1 249 ? -15.133 66.625 48.719 1 81.75 249 THR B C 1
ATOM 9506 O O . THR B 1 249 ? -15.867 67.438 48.188 1 81.75 249 THR B O 1
ATOM 9509 N N . VAL B 1 250 ? -15.367 66.188 50.094 1 75.12 250 VAL B N 1
ATOM 9510 C CA . VAL B 1 250 ? -16.312 66.812 51 1 75.12 250 VAL B CA 1
ATOM 9511 C C . VAL B 1 250 ? -15.562 67.562 52.094 1 75.12 250 VAL B C 1
ATOM 9513 O O . VAL B 1 250 ? -14.5 67.125 52.531 1 75.12 250 VAL B O 1
ATOM 9516 N N . GLY B 1 251 ? -15.727 68.875 52.375 1 61.81 251 GLY B N 1
ATOM 9517 C CA . GLY B 1 251 ? -15.109 69.625 53.469 1 61.81 251 GLY B CA 1
ATOM 9518 C C . GLY B 1 251 ? -15.344 68.938 54.812 1 61.81 251 GLY B C 1
ATOM 9519 O O . GLY B 1 251 ? -14.43 68.312 55.375 1 61.81 251 GLY B O 1
ATOM 9520 N N . LYS B 1 252 ? -16.391 69.375 55.844 1 53.38 252 LYS B N 1
ATOM 9521 C CA . LYS B 1 252 ? -16.688 68.812 57.156 1 53.38 252 LYS B CA 1
ATOM 9522 C C . LYS B 1 252 ? -17.359 67.438 57.031 1 53.38 252 LYS B C 1
ATOM 9524 O O . LYS B 1 252 ? -18.188 67.25 56.156 1 53.38 252 LYS B O 1
ATOM 9529 N N . PRO B 1 253 ? -16.766 66.5 57.812 1 46.12 253 PRO B N 1
ATOM 9530 C CA . PRO B 1 253 ? -17.281 65.125 57.781 1 46.12 253 PRO B CA 1
ATOM 9531 C C . PRO B 1 253 ? -18.797 65.062 57.844 1 46.12 253 PRO B C 1
ATOM 9533 O O . PRO B 1 253 ? -19.391 65.375 58.875 1 46.12 253 PRO B O 1
ATOM 9536 N N . GLN B 1 254 ? -19.625 65.688 57.219 1 41.53 254 GLN B N 1
ATOM 9537 C CA . GLN B 1 254 ? -21.016 65.312 57.531 1 41.53 254 GLN B CA 1
ATOM 9538 C C . GLN B 1 254 ? -21.219 63.812 57.438 1 41.53 254 GLN B C 1
ATOM 9540 O O . GLN B 1 254 ? -20.391 63.094 56.875 1 41.53 254 GLN B O 1
ATOM 9545 N N . SER B 1 255 ? -22.5 63.406 57.844 1 41.09 255 SER B N 1
ATOM 9546 C CA . SER B 1 255 ? -23 62.031 58.062 1 41.09 255 SER B CA 1
ATOM 9547 C C . SER B 1 255 ? -22.703 61.156 56.875 1 41.09 255 SER B C 1
ATOM 9549 O O . SER B 1 255 ? -22.562 61.625 55.75 1 41.09 255 SER B O 1
ATOM 9551 N N . ARG B 1 256 ? -22.453 59.844 57.062 1 41.88 256 ARG B N 1
ATOM 9552 C CA . ARG B 1 256 ? -22.016 58.625 56.438 1 41.88 256 ARG B CA 1
ATOM 9553 C C . ARG B 1 256 ? -22.719 58.406 55.094 1 41.88 256 ARG B C 1
ATOM 9555 O O . ARG B 1 256 ? -22.219 57.688 54.25 1 41.88 256 ARG B O 1
ATOM 9562 N N . GLU B 1 257 ? -24.094 58.438 55.125 1 39.03 257 GLU B N 1
ATOM 9563 C CA . GLU B 1 257 ? -24.953 57.594 54.281 1 39.03 257 GLU B CA 1
ATOM 9564 C C . GLU B 1 257 ? -24.812 58 52.812 1 39.03 257 GLU B C 1
ATOM 9566 O O . GLU B 1 257 ? -24.969 57.156 51.906 1 39.03 257 GLU B O 1
ATOM 9571 N N . SER B 1 258 ? -24.828 59.281 52.438 1 40.59 258 SER B N 1
ATOM 9572 C CA . SER B 1 258 ? -25.109 59.594 51.031 1 40.59 258 SER B CA 1
ATOM 9573 C C . SER B 1 258 ? -23.906 59.312 50.125 1 40.59 258 SER B C 1
ATOM 9575 O O . SER B 1 258 ? -23.891 59.688 48.969 1 40.59 258 SER B O 1
ATOM 9577 N N . GLN B 1 259 ? -22.812 58.844 50.656 1 43.19 259 GLN B N 1
ATOM 9578 C CA . GLN B 1 259 ? -21.5 58.688 50.062 1 43.19 259 GLN B CA 1
ATOM 9579 C C . GLN B 1 259 ? -21.547 57.625 48.938 1 43.19 259 GLN B C 1
ATOM 9581 O O . GLN B 1 259 ? -20.609 57.562 48.125 1 43.19 259 GLN B O 1
ATOM 9586 N N . ARG B 1 260 ? -22.328 56.5 49.062 1 48.44 260 ARG B N 1
ATOM 9587 C CA . ARG B 1 260 ? -22 55.219 48.469 1 48.44 260 ARG B CA 1
ATOM 9588 C C . ARG B 1 260 ? -22.531 55.156 47.031 1 48.44 260 ARG B C 1
ATOM 9590 O O . ARG B 1 260 ? -22.25 54.156 46.312 1 48.44 260 ARG B O 1
ATOM 9597 N N . GLN B 1 261 ? -23.625 55.906 46.656 1 50.53 261 GLN B N 1
ATOM 9598 C CA . GLN B 1 261 ? -24.188 55.375 45.438 1 50.53 261 GLN B CA 1
ATOM 9599 C C . GLN B 1 261 ? -23.5 55.969 44.188 1 50.53 261 GLN B C 1
ATOM 9601 O O . GLN B 1 261 ? -23.312 57.188 44.125 1 50.53 261 GLN B O 1
ATOM 9606 N N . PRO B 1 262 ? -22.984 55.25 43.375 1 64.5 262 PRO B N 1
ATOM 9607 C CA . PRO B 1 262 ? -22.469 55.688 42.094 1 64.5 262 PRO B CA 1
ATOM 9608 C C . PRO B 1 262 ? -23.469 56.531 41.312 1 64.5 262 PRO B C 1
ATOM 9610 O O . PRO B 1 262 ? -24.625 56.156 41.156 1 64.5 262 PRO B O 1
ATOM 9613 N N . LEU B 1 263 ? -23.344 57.938 41.344 1 76.31 263 LEU B N 1
ATOM 9614 C CA . LEU B 1 263 ? -24.219 58.844 40.625 1 76.31 263 LEU B CA 1
ATOM 9615 C C . LEU B 1 263 ? -23.891 58.875 39.156 1 76.31 263 LEU B C 1
ATOM 9617 O O . LEU B 1 263 ? -22.719 59.062 38.75 1 76.31 263 LEU B O 1
ATOM 9621 N N . ALA B 1 264 ? -24.812 58.438 38.312 1 80.38 264 ALA B N 1
ATOM 9622 C CA . ALA B 1 264 ? -24.734 58.469 36.875 1 80.38 264 ALA B CA 1
ATOM 9623 C C . ALA B 1 264 ? -25.781 59.406 36.281 1 80.38 264 ALA B C 1
ATOM 9625 O O . ALA B 1 264 ? -26.953 59.375 36.688 1 80.38 264 ALA B O 1
ATOM 9626 N N . ILE B 1 265 ? -25.297 60.406 35.594 1 83.69 265 ILE B N 1
ATOM 9627 C CA . ILE B 1 265 ? -26.188 61.438 35 1 83.69 265 ILE B CA 1
ATOM 9628 C C . ILE B 1 265 ? -26.234 61.219 33.469 1 83.69 265 ILE B C 1
ATOM 9630 O O . ILE B 1 265 ? -25.203 61.188 32.812 1 83.69 265 ILE B O 1
ATOM 9634 N N . THR B 1 266 ? -27.406 61.062 32.969 1 80.69 266 THR B N 1
ATOM 9635 C CA . THR B 1 266 ? -27.562 60.938 31.531 1 80.69 266 THR B CA 1
ATOM 9636 C C . THR B 1 266 ? -27.516 62.281 30.844 1 80.69 266 THR B C 1
ATOM 9638 O O . THR B 1 266 ? -27.719 63.312 31.5 1 80.69 266 THR B O 1
ATOM 9641 N N . GLN B 1 267 ? -27.125 62.281 29.625 1 77.12 267 GLN B N 1
ATOM 9642 C CA . GLN B 1 267 ? -27.094 63.531 28.859 1 77.12 267 GLN B CA 1
ATOM 9643 C C . GLN B 1 267 ? -28.469 64.188 28.844 1 77.12 267 GLN B C 1
ATOM 9645 O O . GLN B 1 267 ? -28.562 65.438 28.766 1 77.12 267 GLN B O 1
ATOM 9650 N N . GLN B 1 268 ? -29.5 63.406 28.922 1 73.88 268 GLN B N 1
ATOM 9651 C CA . GLN B 1 268 ? -30.859 63.938 28.938 1 73.88 268 GLN B CA 1
ATOM 9652 C C . GLN B 1 268 ? -31.156 64.688 30.234 1 73.88 268 GLN B C 1
ATOM 9654 O O . GLN B 1 268 ? -31.859 65.688 30.234 1 73.88 268 GLN B O 1
ATOM 9659 N N . GLU B 1 269 ? -30.688 64.188 31.25 1 78.44 269 GLU B N 1
ATOM 9660 C CA . GLU B 1 269 ? -30.875 64.812 32.562 1 78.44 269 GLU B CA 1
ATOM 9661 C C . GLU B 1 269 ? -30.109 66.125 32.656 1 78.44 269 GLU B C 1
ATOM 9663 O O . GLU B 1 269 ? -30.453 67 33.469 1 78.44 269 GLU B O 1
ATOM 9668 N N . LEU B 1 270 ? -29.109 66.188 31.797 1 77.62 270 LEU B N 1
ATOM 9669 C CA . LEU B 1 270 ? -28.312 67.438 31.75 1 77.62 270 LEU B CA 1
ATOM 9670 C C . LEU B 1 270 ? -28.828 68.375 30.688 1 77.62 270 LEU B C 1
ATOM 9672 O O . LEU B 1 270 ? -28.188 69.375 30.391 1 77.62 270 LEU B O 1
ATOM 9676 N N . ALA B 1 271 ? -29.891 68.062 30.078 1 72 271 ALA B N 1
ATOM 9677 C CA . ALA B 1 271 ? -30.375 68.812 28.906 1 72 271 ALA B CA 1
ATOM 9678 C C . ALA B 1 271 ? -30.453 70.312 29.172 1 72 271 ALA B C 1
ATOM 9680 O O . ALA B 1 271 ? -30.125 71.125 28.312 1 72 271 ALA B O 1
ATOM 9681 N N . GLY B 1 272 ? -30.875 70.812 30.375 1 71.44 272 GLY B N 1
ATOM 9682 C CA . GLY B 1 272 ? -31.047 72.188 30.656 1 71.44 272 GLY B CA 1
ATOM 9683 C C . GLY B 1 272 ? -29.734 73 30.656 1 71.44 272 GLY B C 1
ATOM 9684 O O . GLY B 1 272 ? -29.703 74.188 30.297 1 71.44 272 GLY B O 1
ATOM 9685 N N . CYS B 1 273 ? -28.609 72.25 30.938 1 79.31 273 CYS B N 1
ATOM 9686 C CA . CYS B 1 273 ? -27.359 72.938 31.047 1 79.31 273 CYS B CA 1
ATOM 9687 C C . CYS B 1 273 ? -26.312 72.375 30.078 1 79.31 273 CYS B C 1
ATOM 9689 O O . CYS B 1 273 ? -25.188 72.938 30 1 79.31 273 CYS B O 1
ATOM 9691 N N . TYR B 1 274 ? -26.703 71.438 29.344 1 82.12 274 TYR B N 1
ATOM 9692 C CA . TYR B 1 274 ? -25.703 70.75 28.5 1 82.12 274 TYR B CA 1
ATOM 9693 C C . TYR B 1 274 ? -25.234 71.688 27.375 1 82.12 274 TYR B C 1
ATOM 9695 O O . TYR B 1 274 ? -24.062 71.688 27.031 1 82.12 274 TYR B O 1
ATOM 9703 N N . THR B 1 275 ? -26.125 72.375 26.891 1 79 275 THR B N 1
ATOM 9704 C CA . THR B 1 275 ? -25.75 73.312 25.812 1 79 275 THR B CA 1
ATOM 9705 C C . THR B 1 275 ? -24.75 74.312 26.281 1 79 275 THR B C 1
ATOM 9707 O O . THR B 1 275 ? -23.797 74.688 25.562 1 79 275 THR B O 1
ATOM 9710 N N . ALA B 1 276 ? -24.953 74.812 27.516 1 81.94 276 ALA B N 1
ATOM 9711 C CA . ALA B 1 276 ? -24.016 75.812 28.078 1 81.94 276 ALA B CA 1
ATOM 9712 C C . ALA B 1 276 ? -22.656 75.125 28.344 1 81.94 276 ALA B C 1
ATOM 9714 O O . ALA B 1 276 ? -21.625 75.75 28.016 1 81.94 276 ALA B O 1
ATOM 9715 N N . LEU B 1 277 ? -22.766 74 28.844 1 85.88 277 LEU B N 1
ATOM 9716 C CA . LEU B 1 277 ? -21.516 73.25 29.141 1 85.88 277 LEU B CA 1
ATOM 9717 C C . LEU B 1 277 ? -20.781 72.938 27.859 1 85.88 277 LEU B C 1
ATOM 9719 O O . LEU B 1 277 ? -19.562 73.062 27.781 1 85.88 277 LEU B O 1
ATOM 9723 N N . ALA B 1 278 ? -21.484 72.5 26.875 1 83.25 278 ALA B N 1
ATOM 9724 C CA . ALA B 1 278 ? -20.875 72.125 25.609 1 83.25 278 ALA B CA 1
ATOM 9725 C C . ALA B 1 278 ? -20.234 73.312 24.906 1 83.25 278 ALA B C 1
ATOM 9727 O O . ALA B 1 278 ? -19.281 73.188 24.141 1 83.25 278 ALA B O 1
ATOM 9728 N N . SER B 1 279 ? -20.781 74.438 25.188 1 79.44 279 SER B N 1
ATOM 9729 C CA . SER B 1 279 ? -20.203 75.688 24.609 1 79.44 279 SER B CA 1
ATOM 9730 C C . SER B 1 279 ? -19.047 76.188 25.453 1 79.44 279 SER B C 1
ATOM 9732 O O . SER B 1 279 ? -18.469 77.25 25.141 1 79.44 279 SER B O 1
ATOM 9734 N N . GLY B 1 280 ? -18.688 75.5 26.516 1 80.38 280 GLY B N 1
ATOM 9735 C CA . GLY B 1 280 ? -17.562 75.875 27.344 1 80.38 280 GLY B CA 1
ATOM 9736 C C . GLY B 1 280 ? -17.922 76.875 28.406 1 80.38 280 GLY B C 1
ATOM 9737 O O . GLY B 1 280 ? -17.031 77.5 29.016 1 80.38 280 GLY B O 1
ATOM 9738 N N . GLN B 1 281 ? -19.188 77.062 28.656 1 81.81 281 GLN B N 1
ATOM 9739 C CA . GLN B 1 281 ? -19.625 78.062 29.609 1 81.81 281 GLN B CA 1
ATOM 9740 C C . GLN B 1 281 ? -19.828 77.438 31 1 81.81 281 GLN B C 1
ATOM 9742 O O . GLN B 1 281 ? -20.172 76.25 31.125 1 81.81 281 GLN B O 1
ATOM 9747 N N . THR B 1 282 ? -19.375 78.125 32 1 88.19 282 THR B N 1
ATOM 9748 C CA . THR B 1 282 ? -19.609 77.75 33.375 1 88.19 282 THR B CA 1
ATOM 9749 C C . THR B 1 282 ? -21.016 78.188 33.812 1 88.19 282 THR B C 1
ATOM 9751 O O . THR B 1 282 ? -21.484 79.25 33.531 1 88.19 282 THR B O 1
ATOM 9754 N N . VAL B 1 283 ? -21.703 77.25 34.312 1 84.81 283 VAL B N 1
ATOM 9755 C CA . VAL B 1 283 ? -23.078 77.438 34.781 1 84.81 283 VAL B CA 1
ATOM 9756 C C . VAL B 1 283 ? -23.078 77.688 36.281 1 84.81 283 VAL B C 1
ATOM 9758 O O . VAL B 1 283 ? -22.531 76.938 37.062 1 84.81 283 VAL B O 1
ATOM 9761 N N . SER B 1 284 ? -23.453 78.938 36.75 1 85.31 284 SER B N 1
ATOM 9762 C CA . SER B 1 284 ? -23.547 79.312 38.125 1 85.31 284 SER B CA 1
ATOM 9763 C C . SER B 1 284 ? -25 79.5 38.562 1 85.31 284 SER B C 1
ATOM 9765 O O . SER B 1 284 ? -25.719 80.312 37.938 1 85.31 284 SER B O 1
ATOM 9767 N N . VAL B 1 285 ? -25.547 78.688 39.469 1 78.12 285 VAL B N 1
ATOM 9768 C CA . VAL B 1 285 ? -26.922 78.812 39.969 1 78.12 285 VAL B CA 1
ATOM 9769 C C . VAL B 1 285 ? -26.906 79.062 41.469 1 78.12 285 VAL B C 1
ATOM 9771 O O . VAL B 1 285 ? -26.203 78.438 42.219 1 78.12 285 VAL B O 1
ATOM 9774 N N . SER B 1 286 ? -27.297 80.062 42.125 1 65.25 286 SER B N 1
ATOM 9775 C CA . SER B 1 286 ? -27.469 80.25 43.562 1 65.25 286 SER B CA 1
ATOM 9776 C C . SER B 1 286 ? -28.953 80.375 43.938 1 65.25 286 SER B C 1
ATOM 9778 O O . SER B 1 286 ? -29.812 80.312 43.062 1 65.25 286 SER B O 1
ATOM 9780 N N . ASP B 1 287 ? -29.688 81.5 44.531 1 51.38 287 ASP B N 1
ATOM 9781 C CA . ASP B 1 287 ? -30.953 81.688 45.25 1 51.38 287 ASP B CA 1
ATOM 9782 C C . ASP B 1 287 ? -32.125 81.312 44.344 1 51.38 287 ASP B C 1
ATOM 9784 O O . ASP B 1 287 ? -32.031 81.375 43.125 1 51.38 287 ASP B O 1
ATOM 9788 N N . SER B 1 288 ? -33.438 81.125 45.031 1 42.84 288 SER B N 1
ATOM 9789 C CA . SER B 1 288 ? -34.812 80.75 44.75 1 42.84 288 SER B CA 1
ATOM 9790 C C . SER B 1 288 ? -35.344 81.5 43.531 1 42.84 288 SER B C 1
ATOM 9792 O O . SER B 1 288 ? -36.094 80.938 42.719 1 42.84 288 SER B O 1
ATOM 9794 N N . GLN B 1 289 ? -35.75 82.938 43.812 1 39.59 289 GLN B N 1
ATOM 9795 C CA . GLN B 1 289 ? -36.812 83.562 43 1 39.59 289 GLN B CA 1
ATOM 9796 C C . GLN B 1 289 ? -36.438 83.562 41.531 1 39.59 289 GLN B C 1
ATOM 9798 O O . GLN B 1 289 ? -37.25 83.312 40.656 1 39.59 289 GLN B O 1
ATOM 9803 N N . SER B 1 290 ? -35.594 84.562 41.125 1 36.97 290 SER B N 1
ATOM 9804 C CA . SER B 1 290 ? -35.625 85 39.719 1 36.97 290 SER B CA 1
ATOM 9805 C C . SER B 1 290 ? -35.031 83.938 38.812 1 36.97 290 SER B C 1
ATOM 9807 O O . SER B 1 290 ? -34.844 84.188 37.594 1 36.97 290 SER B O 1
ATOM 9809 N N . VAL B 1 291 ? -34.25 83.188 39.219 1 40.81 291 VAL B N 1
ATOM 9810 C CA . VAL B 1 291 ? -33.5 82.625 38.125 1 40.81 291 VAL B CA 1
ATOM 9811 C C . VAL B 1 291 ? -34.406 81.75 37.25 1 40.81 291 VAL B C 1
ATOM 9813 O O . VAL B 1 291 ? -34.688 80.562 37.562 1 40.81 291 VAL B O 1
ATOM 9816 N N . VAL B 1 292 ? -35.531 82.188 36.938 1 38.88 292 VAL B N 1
ATOM 9817 C CA . VAL B 1 292 ? -36.344 81.625 35.844 1 38.88 292 VAL B CA 1
ATOM 9818 C C . VAL B 1 292 ? -35.5 81.438 34.625 1 38.88 292 VAL B C 1
ATOM 9820 O O . VAL B 1 292 ? -36 81.125 33.531 1 38.88 292 VAL B O 1
ATOM 9823 N N . SER B 1 293 ? -34.344 82 34.469 1 41.16 293 SER B N 1
ATOM 9824 C CA . SER B 1 293 ? -34 81.812 33.062 1 41.16 293 SER B CA 1
ATOM 9825 C C . SER B 1 293 ? -34 80.312 32.719 1 41.16 293 SER B C 1
ATOM 9827 O O . SER B 1 293 ? -33.781 79.438 33.625 1 41.16 293 SER B O 1
ATOM 9829 N N . ALA B 1 294 ? -34.656 79.812 31.703 1 43.56 294 ALA B N 1
ATOM 9830 C CA . ALA B 1 294 ? -34.938 78.562 30.953 1 43.56 294 ALA B CA 1
ATOM 9831 C C . ALA B 1 294 ? -33.75 77.625 31.016 1 43.56 294 ALA B C 1
ATOM 9833 O O . ALA B 1 294 ? -33.875 76.438 30.766 1 43.56 294 ALA B O 1
ATOM 9834 N N . THR B 1 295 ? -32.5 78.062 31.188 1 51.38 295 THR B N 1
ATOM 9835 C CA . THR B 1 295 ? -31.359 77.188 31 1 51.38 295 THR B CA 1
ATOM 9836 C C . THR B 1 295 ? -30.859 76.625 32.344 1 51.38 295 THR B C 1
ATOM 9838 O O . THR B 1 295 ? -29.75 76.125 32.438 1 51.38 295 THR B O 1
ATOM 9841 N N . ALA B 1 296 ? -31.516 76.688 33.469 1 55.25 296 ALA B N 1
ATOM 9842 C CA . ALA B 1 296 ? -31.062 76.312 34.812 1 55.25 296 ALA B CA 1
ATOM 9843 C C . ALA B 1 296 ? -31.078 74.812 35 1 55.25 296 ALA B C 1
ATOM 9845 O O . ALA B 1 296 ? -32.031 74.125 34.625 1 55.25 296 ALA B O 1
ATOM 9846 N N . PRO B 1 297 ? -29.906 74.188 35.375 1 69.25 297 PRO B N 1
ATOM 9847 C CA . PRO B 1 297 ? -29.812 72.688 35.562 1 69.25 297 PRO B CA 1
ATOM 9848 C C . PRO B 1 297 ? -30.562 72.188 36.781 1 69.25 297 PRO B C 1
ATOM 9850 O O . PRO B 1 297 ? -29.953 71.625 37.719 1 69.25 297 PRO B O 1
ATOM 9853 N N . LEU B 1 298 ? -31.984 72.375 36.875 1 72.62 298 LEU B N 1
ATOM 9854 C CA . LEU B 1 298 ? -32.781 72.062 38.062 1 72.62 298 LEU B CA 1
ATOM 9855 C C . LEU B 1 298 ? -32.688 70.562 38.344 1 72.62 298 LEU B C 1
ATOM 9857 O O . LEU B 1 298 ? -32.531 70.188 39.5 1 72.62 298 LEU B O 1
ATOM 9861 N N . ARG B 1 299 ? -32.812 69.875 37.312 1 80 299 ARG B N 1
ATOM 9862 C CA . ARG B 1 299 ? -32.781 68.438 37.5 1 80 299 ARG B CA 1
ATOM 9863 C C . ARG B 1 299 ? -31.438 68 38.094 1 80 299 ARG B C 1
ATOM 9865 O O . ARG B 1 299 ? -31.375 67.125 38.969 1 80 299 ARG B O 1
ATOM 9872 N N . LEU B 1 300 ? -30.422 68.625 37.688 1 84.5 300 LEU B N 1
ATOM 9873 C CA . LEU B 1 300 ? -29.109 68.312 38.219 1 84.5 300 LEU B CA 1
ATOM 9874 C C . LEU B 1 300 ? -29 68.75 39.688 1 84.5 300 LEU B C 1
ATOM 9876 O O . LEU B 1 300 ? -28.438 68 40.5 1 84.5 300 LEU B O 1
ATOM 9880 N N . MET B 1 301 ? -29.5 69.75 40.094 1 83.69 301 MET B N 1
ATOM 9881 C CA . MET B 1 301 ? -29.453 70.25 41.469 1 83.69 301 MET B CA 1
ATOM 9882 C C . MET B 1 301 ? -30.25 69.312 42.406 1 83.69 301 MET B C 1
ATOM 9884 O O . MET B 1 301 ? -29.844 69.062 43.531 1 83.69 301 MET B O 1
ATOM 9888 N N . GLN B 1 302 ? -31.375 68.875 41.875 1 81.88 302 GLN B N 1
ATOM 9889 C CA . GLN B 1 302 ? -32.156 67.938 42.656 1 81.88 302 GLN B CA 1
ATOM 9890 C C . GLN B 1 302 ? -31.406 66.625 42.875 1 81.88 302 GLN B C 1
ATOM 9892 O O . GLN B 1 302 ? -31.422 66.062 44 1 81.88 302 GLN B O 1
ATOM 9897 N N . MET B 1 303 ? -30.797 66.25 41.844 1 83.12 303 MET B N 1
ATOM 9898 C CA . MET B 1 303 ? -30.062 65 41.938 1 83.12 303 MET B CA 1
ATOM 9899 C C . MET B 1 303 ? -28.891 65.125 42.906 1 83.12 303 MET B C 1
ATOM 9901 O O . MET B 1 303 ? -28.562 64.188 43.594 1 83.12 303 MET B O 1
ATOM 9905 N N . LEU B 1 304 ? -28.234 66.312 42.875 1 85.94 304 LEU B N 1
ATOM 9906 C CA . LEU B 1 304 ? -27.078 66.5 43.75 1 85.94 304 LEU B CA 1
ATOM 9907 C C . LEU B 1 304 ? -27.5 67.062 45.094 1 85.94 304 LEU B C 1
ATOM 9909 O O . LEU B 1 304 ? -26.672 67.188 46 1 85.94 304 LEU B O 1
ATOM 9913 N N . ASN B 1 305 ? -28.766 67.25 45.344 1 81.75 305 ASN B N 1
ATOM 9914 C CA . ASN B 1 305 ? -29.328 67.75 46.594 1 81.75 305 ASN B CA 1
ATOM 9915 C C . ASN B 1 305 ? -28.609 69.062 47.031 1 81.75 305 ASN B C 1
ATOM 9917 O O . ASN B 1 305 ? -28.141 69.125 48.188 1 81.75 305 ASN B O 1
ATOM 9921 N N . CYS B 1 306 ? -28.469 70 46.062 1 83.44 306 CYS B N 1
ATOM 9922 C CA . CYS B 1 306 ? -27.797 71.25 46.406 1 83.44 306 CYS B CA 1
ATOM 9923 C C . CYS B 1 306 ? -28.656 72.5 46 1 83.44 306 CYS B C 1
ATOM 9925 O O . CYS B 1 306 ? -29.562 72.375 45.188 1 83.44 306 CYS B O 1
ATOM 9927 N N . ARG B 1 307 ? -28.469 73.625 46.656 1 82.19 307 ARG B N 1
ATOM 9928 C CA . ARG B 1 307 ? -29.219 74.812 46.406 1 82.19 307 ARG B CA 1
ATOM 9929 C C . ARG B 1 307 ? -28.359 75.812 45.656 1 82.19 307 ARG B C 1
ATOM 9931 O O . ARG B 1 307 ? -28.891 76.812 45.062 1 82.19 307 ARG B O 1
ATOM 9938 N N . ALA B 1 308 ? -27.109 75.688 45.719 1 86.56 308 ALA B N 1
ATOM 9939 C CA . ALA B 1 308 ? -26.172 76.5 44.906 1 86.56 308 ALA B CA 1
ATOM 9940 C C . ALA B 1 308 ? -25.234 75.562 44.125 1 86.56 308 ALA B C 1
ATOM 9942 O O . ALA B 1 308 ? -24.688 74.625 44.688 1 86.56 308 ALA B O 1
ATOM 9943 N N . LEU B 1 309 ? -25.156 75.875 42.844 1 89.62 309 LEU B N 1
ATOM 9944 C CA . LEU B 1 309 ? -24.375 75 42 1 89.62 309 LEU B CA 1
ATOM 9945 C C . LEU B 1 309 ? -23.516 75.812 41.031 1 89.62 309 LEU B C 1
ATOM 9947 O O . LEU B 1 309 ? -23.984 76.812 40.438 1 89.62 309 LEU B O 1
ATOM 9951 N N . LEU B 1 310 ? -22.234 75.438 40.969 1 90.12 310 LEU B N 1
ATOM 9952 C CA . LEU B 1 310 ? -21.297 75.938 39.938 1 90.12 310 LEU B CA 1
ATOM 9953 C C . LEU B 1 310 ? -20.766 74.75 39.125 1 90.12 310 LEU B C 1
ATOM 9955 O O . LEU B 1 310 ? -20.203 73.812 39.688 1 90.12 310 LEU B O 1
ATOM 9959 N N . ALA B 1 311 ? -21.062 74.75 37.875 1 90.94 311 ALA B N 1
ATOM 9960 C CA . ALA B 1 311 ? -20.641 73.625 37.031 1 90.94 311 ALA B CA 1
ATOM 9961 C C . ALA B 1 311 ? -19.844 74.188 35.844 1 90.94 311 ALA B C 1
ATOM 9963 O O . ALA B 1 311 ? -20.219 75.125 35.219 1 90.94 311 ALA B O 1
ATOM 9964 N N . THR B 1 312 ? -18.688 73.562 35.594 1 91.44 312 THR B N 1
ATOM 9965 C CA . THR B 1 312 ? -17.859 73.875 34.469 1 91.44 312 THR B CA 1
ATOM 9966 C C . THR B 1 312 ? -17.531 72.625 33.656 1 91.44 312 THR B C 1
ATOM 9968 O O . THR B 1 312 ? -17.312 71.562 34.219 1 91.44 312 THR B O 1
ATOM 9971 N N . PRO B 1 313 ? -17.516 72.75 32.344 1 90.06 313 PRO B N 1
ATOM 9972 C CA . PRO B 1 313 ? -17.266 71.562 31.484 1 90.06 313 PRO B CA 1
ATOM 9973 C C . PRO B 1 313 ? -15.773 71.312 31.312 1 90.06 313 PRO B C 1
ATOM 9975 O O . PRO B 1 313 ? -14.945 72.188 31.422 1 90.06 313 PRO B O 1
ATOM 9978 N N . ILE B 1 314 ? -15.477 70.125 31.234 1 88.75 314 ILE B N 1
ATOM 9979 C CA . ILE B 1 314 ? -14.164 69.688 30.781 1 88.75 314 ILE B CA 1
ATOM 9980 C C . ILE B 1 314 ? -14.227 69.312 29.297 1 88.75 314 ILE B C 1
ATOM 9982 O O . ILE B 1 314 ? -14.773 68.25 28.906 1 88.75 314 ILE B O 1
ATOM 9986 N N . LEU B 1 315 ? -13.625 70.188 28.531 1 82.12 315 LEU B N 1
ATOM 9987 C CA . LEU B 1 315 ? -13.758 70.062 27.078 1 82.12 315 LEU B CA 1
ATOM 9988 C C . LEU B 1 315 ? -12.461 69.562 26.453 1 82.12 315 LEU B C 1
ATOM 9990 O O . LEU B 1 315 ? -11.383 70.125 26.766 1 82.12 315 LEU B O 1
ATOM 9994 N N . VAL B 1 316 ? -12.539 68.5 25.734 1 76.44 316 VAL B N 1
ATOM 9995 C CA . VAL B 1 316 ? -11.461 68.125 24.844 1 76.44 316 VAL B CA 1
ATOM 9996 C C . VAL B 1 316 ? -11.883 68.312 23.391 1 76.44 316 VAL B C 1
ATOM 9998 O O . VAL B 1 316 ? -12.711 67.5 22.875 1 76.44 316 VAL B O 1
ATOM 10001 N N . GLY B 1 317 ? -11.352 69.312 22.797 1 68.31 317 GLY B N 1
ATOM 10002 C CA . GLY B 1 317 ? -11.891 69.688 21.5 1 68.31 317 GLY B CA 1
ATOM 10003 C C . GLY B 1 317 ? -13.305 70.25 21.578 1 68.31 317 GLY B C 1
ATOM 10004 O O . GLY B 1 317 ? -13.539 71.25 22.25 1 68.31 317 GLY B O 1
ATOM 10005 N N . THR B 1 318 ? -14.227 69.438 20.953 1 70.88 318 THR B N 1
ATOM 10006 C CA . THR B 1 318 ? -15.625 69.875 20.984 1 70.88 318 THR B CA 1
ATOM 10007 C C . THR B 1 318 ? -16.453 68.875 21.844 1 70.88 318 THR B C 1
ATOM 10009 O O . THR B 1 318 ? -17.656 69.062 22.016 1 70.88 318 THR B O 1
ATOM 10012 N N . GLU B 1 319 ? -15.789 68.062 22.5 1 78.12 319 GLU B N 1
ATOM 10013 C CA . GLU B 1 319 ? -16.516 67 23.25 1 78.12 319 GLU B CA 1
ATOM 10014 C C . GLU B 1 319 ? -16.438 67.25 24.75 1 78.12 319 GLU B C 1
ATOM 10016 O O . GLU B 1 319 ? -15.367 67.625 25.266 1 78.12 319 GLU B O 1
ATOM 10021 N N . VAL B 1 320 ? -17.594 67.188 25.359 1 83.69 320 VAL B N 1
ATOM 10022 C CA . VAL B 1 320 ? -17.641 67.25 26.828 1 83.69 320 VAL B CA 1
ATOM 10023 C C . VAL B 1 320 ? -17.312 65.938 27.438 1 83.69 320 VAL B C 1
ATOM 10025 O O . VAL B 1 320 ? -18.172 65.062 27.531 1 83.69 320 VAL B O 1
ATOM 10028 N N . VAL B 1 321 ? -16.109 65.75 27.891 1 84.62 321 VAL B N 1
ATOM 10029 C CA . VAL B 1 321 ? -15.656 64.438 28.453 1 84.62 321 VAL B CA 1
ATOM 10030 C C . VAL B 1 321 ? -16.094 64.375 29.906 1 84.62 321 VAL B C 1
ATOM 10032 O O . VAL B 1 321 ? -16.156 63.281 30.469 1 84.62 321 VAL B O 1
ATOM 10035 N N . GLY B 1 322 ? -16.391 65.562 30.484 1 88.5 322 GLY B N 1
ATOM 10036 C CA . GLY B 1 322 ? -16.844 65.625 31.875 1 88.5 322 GLY B CA 1
ATOM 10037 C C . GLY B 1 322 ? -17.156 67 32.344 1 88.5 322 GLY B C 1
ATOM 10038 O O . GLY B 1 322 ? -17.125 67.938 31.531 1 88.5 322 GLY B O 1
ATOM 10039 N N . PHE B 1 323 ? -17.547 67.188 33.594 1 90.44 323 PHE B N 1
ATOM 10040 C CA . PHE B 1 323 ? -17.734 68.5 34.156 1 90.44 323 PHE B CA 1
ATOM 10041 C C . PHE B 1 323 ? -17.453 68.5 35.656 1 90.44 323 PHE B C 1
ATOM 10043 O O . PHE B 1 323 ? -17.531 67.438 36.312 1 90.44 323 PHE B O 1
ATOM 10050 N N . LEU B 1 324 ? -16.984 69.5 36.125 1 93 324 LEU B N 1
ATOM 10051 C CA . LEU B 1 324 ? -16.672 69.75 37.531 1 93 324 LEU B CA 1
ATOM 10052 C C . LEU B 1 324 ? -17.766 70.562 38.219 1 93 324 LEU B C 1
ATOM 10054 O O . LEU B 1 324 ? -18.312 71.5 37.594 1 93 324 LEU B O 1
ATOM 10058 N N . THR B 1 325 ? -18.062 70.25 39.469 1 91.69 325 THR B N 1
ATOM 10059 C CA . THR B 1 325 ? -19.125 71 40.125 1 91.69 325 THR B CA 1
ATOM 10060 C C . THR B 1 325 ? -18.703 71.375 41.531 1 91.69 325 THR B C 1
ATOM 10062 O O . THR B 1 325 ? -17.969 70.688 42.219 1 91.69 325 THR B O 1
ATOM 10065 N N . PHE B 1 326 ? -19.047 72.625 41.938 1 91 326 PHE B N 1
ATOM 10066 C CA . PHE B 1 326 ? -19.109 73.062 43.344 1 91 326 PHE B CA 1
ATOM 10067 C C . PHE B 1 326 ? -20.547 73.062 43.844 1 91 326 PHE B C 1
ATOM 10069 O O . PHE B 1 326 ? -21.453 73.562 43.219 1 91 326 PHE B O 1
ATOM 10076 N N . GLU B 1 327 ? -20.688 72.375 44.938 1 90.5 327 GLU B N 1
ATOM 10077 C CA . GLU B 1 327 ? -22.031 72.25 45.469 1 90.5 327 GLU B CA 1
ATOM 10078 C C . GLU B 1 327 ? -22.125 72.75 46.906 1 90.5 327 GLU B C 1
ATOM 10080 O O . GLU B 1 327 ? -21.203 72.5 47.719 1 90.5 327 GLU B O 1
ATOM 10085 N N . ARG B 1 328 ? -23.156 73.5 47.156 1 85.81 328 ARG B N 1
ATOM 10086 C CA . ARG B 1 328 ? -23.469 73.875 48.531 1 85.81 328 ARG B CA 1
ATOM 10087 C C . ARG B 1 328 ? -24.953 73.688 48.812 1 85.81 328 ARG B C 1
ATOM 10089 O O . ARG B 1 328 ? -25.797 73.875 47.938 1 85.81 328 ARG B O 1
ATOM 10096 N N . ASN B 1 329 ? -25.297 73.312 50 1 83.12 329 ASN B N 1
ATOM 10097 C CA . ASN B 1 329 ? -26.672 73.062 50.406 1 83.12 329 ASN B CA 1
ATOM 10098 C C . ASN B 1 329 ? -27.391 74.375 50.75 1 83.12 329 ASN B C 1
ATOM 10100 O O . ASN B 1 329 ? -28.625 74.375 50.875 1 83.12 329 ASN B O 1
ATOM 10104 N N . ASP B 1 330 ? -26.656 75.5 50.875 1 80.06 330 ASP B N 1
ATOM 10105 C CA . ASP B 1 330 ? -27.219 76.812 51.156 1 80.06 330 ASP B CA 1
ATOM 10106 C C . ASP B 1 330 ? -26.984 77.75 49.969 1 80.06 330 ASP B C 1
ATOM 10108 O O . ASP B 1 330 ? -26.047 77.562 49.188 1 80.06 330 ASP B O 1
ATOM 10112 N N . PRO B 1 331 ? -27.969 78.625 49.75 1 79.19 331 PRO B N 1
ATOM 10113 C CA . PRO B 1 331 ? -27.734 79.625 48.656 1 79.19 331 PRO B CA 1
ATOM 10114 C C . PRO B 1 331 ? -26.422 80.375 48.844 1 79.19 331 PRO B C 1
ATOM 10116 O O . PRO B 1 331 ? -26.062 80.75 49.969 1 79.19 331 PRO B O 1
ATOM 10119 N N . TYR B 1 332 ? -25.672 80.375 47.875 1 81.81 332 TYR B N 1
ATOM 10120 C CA . TYR B 1 332 ? -24.344 80.938 47.938 1 81.81 332 TYR B CA 1
ATOM 10121 C C . TYR B 1 332 ? -24 81.625 46.625 1 81.81 332 TYR B C 1
ATOM 10123 O O . TYR B 1 332 ? -24.078 81.062 45.562 1 81.81 332 TYR B O 1
ATOM 10131 N N . PRO B 1 333 ? -23.781 82.938 46.656 1 78.69 333 PRO B N 1
ATOM 10132 C CA . PRO B 1 333 ? -23.359 83.625 45.438 1 78.69 333 PRO B CA 1
ATOM 10133 C C . PRO B 1 333 ? -21.875 83.375 45.094 1 78.69 333 PRO B C 1
ATOM 10135 O O . PRO B 1 333 ? -21 83.875 45.812 1 78.69 333 PRO B O 1
ATOM 10138 N N . TRP B 1 334 ? -21.578 82.625 44.156 1 85.5 334 TRP B N 1
ATOM 10139 C CA . TRP B 1 334 ? -20.219 82.25 43.781 1 85.5 334 TRP B CA 1
ATOM 10140 C C . TRP B 1 334 ? -19.422 83.5 43.281 1 85.5 334 TRP B C 1
ATOM 10142 O O . TRP B 1 334 ? -19.953 84.312 42.531 1 85.5 334 TRP B O 1
ATOM 10152 N N . ASN B 1 335 ? -18.203 83.688 43.75 1 79.62 335 ASN B N 1
ATOM 10153 C CA . ASN B 1 335 ? -17.344 84.812 43.344 1 79.62 335 ASN B CA 1
ATOM 10154 C C . ASN B 1 335 ? -16.594 84.5 42.062 1 79.62 335 ASN B C 1
ATOM 10156 O O . ASN B 1 335 ? -16.531 83.312 41.625 1 79.62 335 ASN B O 1
ATOM 10160 N N . ASP B 1 336 ? -16.109 85.5 41.438 1 80.69 336 ASP B N 1
ATOM 10161 C CA . ASP B 1 336 ? -15.414 85.312 40.156 1 80.69 336 ASP B CA 1
ATOM 10162 C C . ASP B 1 336 ? -14.109 84.562 40.312 1 80.69 336 ASP B C 1
ATOM 10164 O O . ASP B 1 336 ? -13.703 83.812 39.406 1 80.69 336 ASP B O 1
ATOM 10168 N N . ASN B 1 337 ? -13.516 84.625 41.438 1 80.38 337 ASN B N 1
ATOM 10169 C CA . ASN B 1 337 ? -12.297 83.875 41.688 1 80.38 337 ASN B CA 1
ATOM 10170 C C . ASN B 1 337 ? -12.586 82.375 41.75 1 80.38 337 ASN B C 1
ATOM 10172 O O . ASN B 1 337 ? -11.805 81.562 41.281 1 80.38 337 ASN B O 1
ATOM 10176 N N . GLU B 1 338 ? -13.688 82.062 42.406 1 88 338 GLU B N 1
ATOM 10177 C CA . GLU B 1 338 ? -14.086 80.688 42.5 1 88 338 GLU B CA 1
ATOM 10178 C C . GLU B 1 338 ? -14.422 80.125 41.125 1 88 338 GLU B C 1
ATOM 10180 O O . GLU B 1 338 ? -14.039 79 40.812 1 88 338 GLU B O 1
ATOM 10185 N N . LYS B 1 339 ? -15.078 80.938 40.375 1 87.19 339 LYS B N 1
ATOM 10186 C CA . LYS B 1 339 ? -15.406 80.562 39 1 87.19 339 LYS B CA 1
ATOM 10187 C C . LYS B 1 339 ? -14.141 80.312 38.156 1 87.19 339 LYS B C 1
ATOM 10189 O O . LYS B 1 339 ? -14.023 79.375 37.438 1 87.19 339 LYS B O 1
ATOM 10194 N N . LYS B 1 340 ? -13.234 81.188 38.344 1 82.56 340 LYS B N 1
ATOM 10195 C CA . LYS B 1 340 ? -11.984 81.125 37.594 1 82.56 340 LYS B CA 1
ATOM 10196 C C . LYS B 1 340 ? -11.164 79.938 38 1 82.56 340 LYS B C 1
ATOM 10198 O O . LYS B 1 340 ? -10.609 79.25 37.125 1 82.56 340 LYS B O 1
ATOM 10203 N N . LEU B 1 341 ? -11.117 79.625 39.188 1 87.38 341 LEU B N 1
ATOM 10204 C CA . LEU B 1 341 ? -10.328 78.5 39.688 1 87.38 341 LEU B CA 1
ATOM 10205 C C . LEU B 1 341 ? -10.945 77.188 39.219 1 87.38 341 LEU B C 1
ATOM 10207 O O . LEU B 1 341 ? -10.219 76.25 38.875 1 87.38 341 LEU B O 1
ATOM 10211 N N . LEU B 1 342 ? -12.25 77.125 39.281 1 90.88 342 LEU B N 1
ATOM 10212 C CA . LEU B 1 342 ? -12.914 75.875 38.812 1 90.88 342 LEU B CA 1
ATOM 10213 C C . LEU B 1 342 ? -12.688 75.688 37.312 1 90.88 342 LEU B C 1
ATOM 10215 O O . LEU B 1 342 ? -12.484 74.625 36.844 1 90.88 342 LEU B O 1
ATOM 10219 N N . GLN B 1 343 ? -12.766 76.812 36.594 1 88 343 GLN B N 1
ATOM 10220 C CA . GLN B 1 343 ? -12.539 76.75 35.156 1 88 343 GLN B CA 1
ATOM 10221 C C . GLN B 1 343 ? -11.102 76.312 34.844 1 88 343 GLN B C 1
ATOM 10223 O O . GLN B 1 343 ? -10.875 75.5 33.938 1 88 343 GLN B O 1
ATOM 10228 N N . ILE B 1 344 ? -10.195 76.812 35.562 1 84.31 344 ILE B N 1
ATOM 10229 C CA . ILE B 1 344 ? -8.797 76.438 35.375 1 84.31 344 ILE B CA 1
ATOM 10230 C C . ILE B 1 344 ? -8.586 75 35.688 1 84.31 344 ILE B C 1
ATOM 10232 O O . ILE B 1 344 ? -7.883 74.25 34.969 1 84.31 344 ILE B O 1
ATOM 10236 N N . THR B 1 345 ? -9.18 74.5 36.719 1 88.06 345 THR B N 1
ATOM 10237 C CA . THR B 1 345 ? -9.062 73.062 37.062 1 88.06 345 THR B CA 1
ATOM 10238 C C . THR B 1 345 ? -9.648 72.188 35.969 1 88.06 345 THR B C 1
ATOM 10240 O O . THR B 1 345 ? -9.078 71.125 35.625 1 88.06 345 THR B O 1
ATOM 10243 N N . ALA B 1 346 ? -10.742 72.562 35.469 1 88.94 346 ALA B N 1
ATOM 10244 C CA . ALA B 1 346 ? -11.367 71.812 34.375 1 88.94 346 ALA B CA 1
ATOM 10245 C C . ALA B 1 346 ? -10.469 71.812 33.156 1 88.94 346 ALA B C 1
ATOM 10247 O O . ALA B 1 346 ? -10.367 70.75 32.469 1 88.94 346 ALA B O 1
ATOM 10248 N N . GLU B 1 347 ? -9.891 72.875 32.812 1 82 347 GLU B N 1
ATOM 10249 C CA . GLU B 1 347 ? -9 72.938 31.672 1 82 347 GLU B CA 1
ATOM 10250 C C . GLU B 1 347 ? -7.766 72.062 31.875 1 82 347 GLU B C 1
ATOM 10252 O O . GLU B 1 347 ? -7.273 71.5 30.922 1 82 347 GLU B O 1
ATOM 10257 N N . LEU B 1 348 ? -7.301 72.062 33.062 1 82.56 348 LEU B N 1
ATOM 10258 C CA . LEU B 1 348 ? -6.156 71.188 33.375 1 82.56 348 LEU B CA 1
ATOM 10259 C C . LEU B 1 348 ? -6.531 69.75 33.219 1 82.56 348 LEU B C 1
ATOM 10261 O O . LEU B 1 348 ? -5.746 68.938 32.719 1 82.56 348 LEU B O 1
ATOM 10265 N N . LEU B 1 349 ? -7.648 69.375 33.656 1 84.44 349 LEU B N 1
ATOM 10266 C CA . LEU B 1 349 ? -8.117 68 33.5 1 84.44 349 LEU B CA 1
ATOM 10267 C C . LEU B 1 349 ? -8.344 67.688 32.031 1 84.44 349 LEU B C 1
ATOM 10269 O O . LEU B 1 349 ? -8.109 66.562 31.609 1 84.44 349 LEU B O 1
ATOM 10273 N N . ALA B 1 350 ? -8.812 68.625 31.266 1 79.94 350 ALA B N 1
ATOM 10274 C CA . ALA B 1 350 ? -9.016 68.438 29.828 1 79.94 350 ALA B CA 1
ATOM 10275 C C . ALA B 1 350 ? -7.695 68.125 29.125 1 79.94 350 ALA B C 1
ATOM 10277 O O . ALA B 1 350 ? -7.648 67.312 28.203 1 79.94 350 ALA B O 1
ATOM 10278 N N . LEU B 1 351 ? -6.672 68.688 29.609 1 75.69 351 LEU B N 1
ATOM 10279 C CA . LEU B 1 351 ? -5.352 68.5 29.031 1 75.69 351 LEU B CA 1
ATOM 10280 C C . LEU B 1 351 ? -4.848 67.062 29.344 1 75.69 351 LEU B C 1
ATOM 10282 O O . LEU B 1 351 ? -4.105 66.5 28.562 1 75.69 351 LEU B O 1
ATOM 10286 N N . ALA B 1 352 ? -5.281 66.5 30.438 1 73.94 352 ALA B N 1
ATOM 10287 C CA . ALA B 1 352 ? -4.809 65.188 30.859 1 73.94 352 ALA B CA 1
ATOM 10288 C C . ALA B 1 352 ? -5.734 64.062 30.359 1 73.94 352 ALA B C 1
ATOM 10290 O O . ALA B 1 352 ? -5.375 62.906 30.406 1 73.94 352 ALA B O 1
ATOM 10291 N N . ALA B 1 353 ? -6.949 64.375 29.922 1 74.12 353 ALA B N 1
ATOM 10292 C CA . ALA B 1 353 ? -7.98 63.375 29.578 1 74.12 353 ALA B CA 1
ATOM 10293 C C . ALA B 1 353 ? -7.508 62.469 28.469 1 74.12 353 ALA B C 1
ATOM 10295 O O . ALA B 1 353 ? -7.723 61.25 28.531 1 74.12 353 ALA B O 1
ATOM 10296 N N . PRO B 1 354 ? -6.828 62.969 27.422 1 70.81 354 PRO B N 1
ATOM 10297 C CA . PRO B 1 354 ? -6.43 62.062 26.344 1 70.81 354 PRO B CA 1
ATOM 10298 C C . PRO B 1 354 ? -5.457 61 26.812 1 70.81 354 PRO B C 1
ATOM 10300 O O . PRO B 1 354 ? -5.406 59.906 26.234 1 70.81 354 PRO B O 1
ATOM 10303 N N . THR B 1 355 ? -4.73 61.281 27.875 1 71.12 355 THR B N 1
ATOM 10304 C CA . THR B 1 355 ? -3.791 60.281 28.391 1 71.12 355 THR B CA 1
ATOM 10305 C C . THR B 1 355 ? -4.531 59.062 28.906 1 71.12 355 THR B C 1
ATOM 10307 O O . THR B 1 355 ? -4.066 57.906 28.734 1 71.12 355 THR B O 1
ATOM 10310 N N . GLU B 1 356 ? -5.676 59.219 29.5 1 68.62 356 GLU B N 1
ATOM 10311 C CA . GLU B 1 356 ? -6.438 58.094 30.031 1 68.62 356 GLU B CA 1
ATOM 10312 C C . GLU B 1 356 ? -6.961 57.188 28.906 1 68.62 356 GLU B C 1
ATOM 10314 O O . GLU B 1 356 ? -6.891 55.969 28.984 1 68.62 356 GLU B O 1
ATOM 10319 N N . ARG B 1 357 ? -7.477 57.875 27.938 1 68.38 357 ARG B N 1
ATOM 10320 C CA . ARG B 1 357 ? -8.008 57.125 26.797 1 68.38 357 ARG B CA 1
ATOM 10321 C C . ARG B 1 357 ? -6.91 56.312 26.109 1 68.38 357 ARG B C 1
ATOM 10323 O O . ARG B 1 357 ? -7.117 55.156 25.75 1 68.38 357 ARG B O 1
ATOM 10330 N N . LEU B 1 358 ? -5.809 57 25.969 1 68.81 358 LEU B N 1
ATOM 10331 C CA . LEU B 1 358 ? -4.707 56.344 25.281 1 68.81 358 LEU B CA 1
ATOM 10332 C C . LEU B 1 358 ? -4.148 55.188 26.109 1 68.81 358 LEU B C 1
ATOM 10334 O O . LEU B 1 358 ? -3.779 54.156 25.562 1 68.81 358 LEU B O 1
ATOM 10338 N N . GLU B 1 359 ? -4.176 55.406 27.406 1 69.12 359 GLU B N 1
ATOM 10339 C CA . GLU B 1 359 ? -3.697 54.312 28.266 1 69.12 359 GLU B CA 1
ATOM 10340 C C . GLU B 1 359 ? -4.625 53.125 28.188 1 69.12 359 GLU B C 1
ATOM 10342 O O . GLU B 1 359 ? -4.16 51.969 28.156 1 69.12 359 GLU B O 1
ATOM 10347 N N . HIS B 1 360 ? -5.906 53.406 28.109 1 66.31 360 HIS B N 1
ATOM 10348 C CA . HIS B 1 360 ? -6.867 52.312 28.031 1 66.31 360 HIS B CA 1
ATOM 10349 C C . HIS B 1 360 ? -6.758 51.594 26.688 1 66.31 360 HIS B C 1
ATOM 10351 O O . HIS B 1 360 ? -6.777 50.344 26.656 1 66.31 360 HIS B O 1
ATOM 10357 N N . LEU B 1 361 ? -6.609 52.312 25.672 1 66.56 361 LEU B N 1
ATOM 10358 C CA . LEU B 1 361 ? -6.484 51.719 24.344 1 66.56 361 LEU B CA 1
ATOM 10359 C C . LEU B 1 361 ? -5.203 50.906 24.234 1 66.56 361 LEU B C 1
ATOM 10361 O O . LEU B 1 361 ? -5.188 49.844 23.609 1 66.56 361 LEU B O 1
ATOM 10365 N N . LEU B 1 362 ? -4.211 51.469 24.812 1 68.69 362 LEU B N 1
ATOM 10366 C CA . LEU B 1 362 ? -2.941 50.75 24.781 1 68.69 362 LEU B CA 1
ATOM 10367 C C . LEU B 1 362 ? -3.045 49.438 25.562 1 68.69 362 LEU B C 1
ATOM 10369 O O . LEU B 1 362 ? -2.549 48.406 25.109 1 68.69 362 LEU B O 1
ATOM 10373 N N . ALA B 1 363 ? -3.682 49.562 26.719 1 68.75 363 ALA B N 1
ATOM 10374 C CA . ALA B 1 363 ? -3.838 48.344 27.516 1 68.75 363 ALA B CA 1
ATOM 10375 C C . ALA B 1 363 ? -4.652 47.281 26.781 1 68.75 363 ALA B C 1
ATOM 10377 O O . ALA B 1 363 ? -4.312 46.094 26.797 1 68.75 363 ALA B O 1
ATOM 10378 N N . GLN B 1 364 ? -5.664 47.75 26.094 1 65.56 364 GLN B N 1
ATOM 10379 C CA . GLN B 1 364 ? -6.512 46.844 25.344 1 65.56 364 GLN B CA 1
ATOM 10380 C C . GLN B 1 364 ? -5.75 46.219 24.172 1 65.56 364 GLN B C 1
ATOM 10382 O O . GLN B 1 364 ? -5.871 45 23.922 1 65.56 364 GLN B O 1
ATOM 10387 N N . THR B 1 365 ? -5.051 46.969 23.516 1 66.62 365 THR B N 1
ATOM 10388 C CA . THR B 1 365 ? -4.301 46.469 22.375 1 66.62 365 THR B CA 1
ATOM 10389 C C . THR B 1 365 ? -3.195 45.5 22.812 1 66.62 365 THR B C 1
ATOM 10391 O O . THR B 1 365 ? -2.934 44.5 22.172 1 66.62 365 THR B O 1
ATOM 10394 N N . GLN B 1 366 ? -2.617 46 23.906 1 69.25 366 GLN B N 1
ATOM 10395 C CA . GLN B 1 366 ? -1.556 45.156 24.422 1 69.25 366 GLN B CA 1
ATOM 10396 C C . GLN B 1 366 ? -2.113 43.812 24.906 1 69.25 366 GLN B C 1
ATOM 10398 O O . GLN B 1 366 ? -1.482 42.75 24.719 1 69.25 366 GLN B O 1
ATOM 10403 N N . HIS B 1 367 ? -3.279 43.875 25.453 1 68.12 367 HIS B N 1
ATOM 10404 C CA . HIS B 1 367 ? -3.908 42.656 25.906 1 68.12 367 HIS B CA 1
ATOM 10405 C C . HIS B 1 367 ? -4.277 41.75 24.734 1 68.12 367 HIS B C 1
ATOM 10407 O O . HIS B 1 367 ? -4.062 40.531 24.781 1 68.12 367 HIS B O 1
ATOM 10413 N N . ALA B 1 368 ? -4.824 42.344 23.781 1 65.38 368 ALA B N 1
ATOM 10414 C CA . ALA B 1 368 ? -5.168 41.594 22.578 1 65.38 368 ALA B CA 1
ATOM 10415 C C . ALA B 1 368 ? -3.928 40.969 21.953 1 65.38 368 ALA B C 1
ATOM 10417 O O . ALA B 1 368 ? -3.957 39.781 21.531 1 65.38 368 ALA B O 1
ATOM 10418 N N . GLN B 1 369 ? -2.928 41.75 21.984 1 65.62 369 GLN B N 1
ATOM 10419 C CA . GLN B 1 369 ? -1.683 41.25 21.406 1 65.62 369 GLN B CA 1
ATOM 10420 C C . GLN B 1 369 ? -1.112 40.094 22.25 1 65.62 369 GLN B C 1
ATOM 10422 O O . GLN B 1 369 ? -0.575 39.125 21.719 1 65.62 369 GLN B O 1
ATOM 10427 N N . SER B 1 370 ? -1.208 40.375 23.5 1 68.38 370 SER B N 1
ATOM 10428 C CA . SER B 1 370 ? -0.69 39.344 24.391 1 68.38 370 SER B CA 1
ATOM 10429 C C . SER B 1 370 ? -1.465 38.031 24.219 1 68.38 370 SER B C 1
ATOM 10431 O O . SER B 1 370 ? -0.878 36.969 24.234 1 68.38 370 SER B O 1
ATOM 10433 N N . LEU B 1 371 ? -2.746 38.125 24.062 1 69.5 371 LEU B N 1
ATOM 10434 C CA . LEU B 1 371 ? -3.562 36.938 23.875 1 69.5 371 LEU B CA 1
ATOM 10435 C C . LEU B 1 371 ? -3.199 36.219 22.578 1 69.5 371 LEU B C 1
ATOM 10437 O O . LEU B 1 371 ? -3.025 35 22.562 1 69.5 371 LEU B O 1
ATOM 10441 N N . VAL B 1 372 ? -3.082 37 21.594 1 66.06 372 VAL B N 1
ATOM 10442 C CA . VAL B 1 372 ? -2.764 36.438 20.281 1 66.06 372 VAL B CA 1
ATOM 10443 C C . VAL B 1 372 ? -1.379 35.781 20.328 1 66.06 372 VAL B C 1
ATOM 10445 O O . VAL B 1 372 ? -1.177 34.688 19.781 1 66.06 372 VAL B O 1
ATOM 10448 N N . SER B 1 373 ? -0.487 36.438 20.984 1 63.72 373 SER B N 1
ATOM 10449 C CA . SER B 1 373 ? 0.868 35.906 21.094 1 63.72 373 SER B CA 1
ATOM 10450 C C . SER B 1 373 ? 0.897 34.625 21.938 1 63.72 373 SER B C 1
ATOM 10452 O O . SER B 1 373 ? 1.611 33.656 21.609 1 63.72 373 SER B O 1
ATOM 10454 N N . GLU B 1 374 ? 0.145 34.688 22.938 1 67.06 374 GLU B N 1
ATOM 10455 C CA . GLU B 1 374 ? 0.095 33.5 23.781 1 67.06 374 GLU B CA 1
ATOM 10456 C C . GLU B 1 374 ? -0.519 32.312 23.047 1 67.06 374 GLU B C 1
ATOM 10458 O O . GLU B 1 374 ? -0.071 31.172 23.203 1 67.06 374 GLU B O 1
ATOM 10463 N N . LEU B 1 375 ? -1.49 32.562 22.344 1 68.06 375 LEU B N 1
ATOM 10464 C CA . LEU B 1 375 ? -2.129 31.516 21.578 1 68.06 375 LEU B CA 1
ATOM 10465 C C . LEU B 1 375 ? -1.194 30.984 20.5 1 68.06 375 LEU B C 1
ATOM 10467 O O . LEU B 1 375 ? -1.118 29.781 20.266 1 68.06 375 LEU B O 1
ATOM 10471 N N . ALA B 1 376 ? -0.545 31.891 19.859 1 61.16 376 ALA B N 1
ATOM 10472 C CA . ALA B 1 376 ? 0.42 31.469 18.844 1 61.16 376 ALA B CA 1
ATOM 10473 C C . ALA B 1 376 ? 1.517 30.609 19.453 1 61.16 376 ALA B C 1
ATOM 10475 O O . ALA B 1 376 ? 1.929 29.609 18.859 1 61.16 376 ALA B O 1
ATOM 10476 N N . GLN B 1 377 ? 1.904 31.031 20.625 1 62.38 377 GLN B N 1
ATOM 10477 C CA . GLN B 1 377 ? 2.924 30.25 21.328 1 62.38 377 GLN B CA 1
ATOM 10478 C C . GLN B 1 377 ? 2.408 28.875 21.703 1 62.38 377 GLN B C 1
ATOM 10480 O O . GLN B 1 377 ? 3.133 27.875 21.578 1 62.38 377 GLN B O 1
ATOM 10485 N N . ALA B 1 378 ? 1.264 28.812 22.094 1 62.16 378 ALA B N 1
ATOM 10486 C CA . ALA B 1 378 ? 0.685 27.547 22.516 1 62.16 378 ALA B CA 1
ATOM 10487 C C . ALA B 1 378 ? 0.556 26.594 21.328 1 62.16 378 ALA B C 1
ATOM 10489 O O . ALA B 1 378 ? 0.758 25.391 21.453 1 62.16 378 ALA B O 1
ATOM 10490 N N . ILE B 1 379 ? 0.224 27.156 20.219 1 61.56 379 ILE B N 1
ATOM 10491 C CA . ILE B 1 379 ? 0.057 26.359 19 1 61.56 379 ILE B CA 1
ATOM 10492 C C . ILE B 1 379 ? 1.394 25.75 18.609 1 61.56 379 ILE B C 1
ATOM 10494 O O . ILE B 1 379 ? 1.448 24.578 18.203 1 61.56 379 ILE B O 1
ATOM 10498 N N . CYS B 1 380 ? 2.438 26.562 18.766 1 56.09 380 CYS B N 1
ATOM 10499 C CA . CYS B 1 380 ? 3.76 26.094 18.359 1 56.09 380 CYS B CA 1
ATOM 10500 C C . CYS B 1 380 ? 4.309 25.078 19.359 1 56.09 380 CYS B C 1
ATOM 10502 O O . CYS B 1 380 ? 5.02 24.156 18.984 1 56.09 380 CYS B O 1
ATOM 10504 N N . ASP B 1 381 ? 4.047 25.359 20.719 1 56.09 381 ASP B N 1
ATOM 10505 C CA . ASP B 1 381 ? 4.676 24.578 21.781 1 56.09 381 ASP B CA 1
ATOM 10506 C C . ASP B 1 381 ? 3.994 23.219 21.953 1 56.09 381 ASP B C 1
ATOM 10508 O O . ASP B 1 381 ? 4.652 22.219 22.25 1 56.09 381 ASP B O 1
ATOM 10512 N N . GLU B 1 382 ? 2.639 23.391 22.156 1 54.28 382 GLU B N 1
ATOM 10513 C CA . GLU B 1 382 ? 1.957 22.234 22.75 1 54.28 382 GLU B CA 1
ATOM 10514 C C . GLU B 1 382 ? 1.496 21.25 21.688 1 54.28 382 GLU B C 1
ATOM 10516 O O . GLU B 1 382 ? 0.838 21.641 20.719 1 54.28 382 GLU B O 1
ATOM 10521 N N . GLN B 1 383 ? 2.246 20.25 21.828 1 57.84 383 GLN B N 1
ATOM 10522 C CA . GLN B 1 383 ? 1.772 19.078 21.109 1 57.84 383 GLN B CA 1
ATOM 10523 C C . GLN B 1 383 ? 0.318 18.766 21.453 1 57.84 383 GLN B C 1
ATOM 10525 O O . GLN B 1 383 ? -0.42 18.234 20.625 1 57.84 383 GLN B O 1
ATOM 10530 N N . ASP B 1 384 ? -0.042 19.234 22.703 1 64.38 384 ASP B N 1
ATOM 10531 C CA . ASP B 1 384 ? -1.417 18.953 23.109 1 64.38 384 ASP B CA 1
ATOM 10532 C C . ASP B 1 384 ? -2.328 20.141 22.781 1 64.38 384 ASP B C 1
ATOM 10534 O O . ASP B 1 384 ? -2.438 21.078 23.578 1 64.38 384 ASP B O 1
ATOM 10538 N N . TRP B 1 385 ? -2.865 20.297 21.766 1 69 385 TRP B N 1
ATOM 10539 C CA . TRP B 1 385 ? -3.715 21.359 21.234 1 69 385 TRP B CA 1
ATOM 10540 C C . TRP B 1 385 ? -4.941 21.562 22.125 1 69 385 TRP B C 1
ATOM 10542 O O . TRP B 1 385 ? -5.504 22.656 22.172 1 69 385 TRP B O 1
ATOM 10552 N N . ARG B 1 386 ? -5.336 20.547 22.859 1 73.06 386 ARG B N 1
ATOM 10553 C CA . ARG B 1 386 ? -6.52 20.672 23.719 1 73.06 386 ARG B CA 1
ATOM 10554 C C . ARG B 1 386 ? -6.27 21.641 24.859 1 73.06 386 ARG B C 1
ATOM 10556 O O . ARG B 1 386 ? -7.16 22.406 25.234 1 73.06 386 ARG B O 1
ATOM 10563 N N . ARG B 1 387 ? -5.074 21.656 25.266 1 74.5 387 ARG B N 1
ATOM 10564 C CA . ARG B 1 387 ? -4.723 22.562 26.359 1 74.5 387 ARG B CA 1
ATOM 10565 C C . ARG B 1 387 ? -4.668 24 25.875 1 74.5 387 ARG B C 1
ATOM 10567 O O . ARG B 1 387 ? -5.047 24.922 26.609 1 74.5 387 ARG B O 1
ATOM 10574 N N . VAL B 1 388 ? -4.195 24.125 24.703 1 73.88 388 VAL B N 1
ATOM 10575 C CA . VAL B 1 388 ? -4.121 25.469 24.125 1 73.88 388 VAL B CA 1
ATOM 10576 C C . VAL B 1 388 ? -5.531 26.031 23.922 1 73.88 388 VAL B C 1
ATOM 10578 O O . VAL B 1 388 ? -5.793 27.203 24.203 1 73.88 388 VAL B O 1
ATOM 10581 N N . LEU B 1 389 ? -6.414 25.203 23.516 1 78.62 389 LEU B N 1
ATOM 10582 C CA . LEU B 1 389 ? -7.789 25.625 23.266 1 78.62 389 LEU B CA 1
ATOM 10583 C C . LEU B 1 389 ? -8.484 25.984 24.578 1 78.62 389 LEU B C 1
ATOM 10585 O O . LEU B 1 389 ? -9.242 26.953 24.656 1 78.62 389 LEU B O 1
ATOM 10589 N N . HIS B 1 390 ? -8.141 25.266 25.578 1 81.44 390 HIS B N 1
ATOM 10590 C CA . HIS B 1 390 ? -8.75 25.531 26.875 1 81.44 390 HIS B CA 1
ATOM 10591 C C . HIS B 1 390 ? -8.266 26.875 27.453 1 81.44 390 HIS B C 1
ATOM 10593 O O . HIS B 1 390 ? -9.062 27.641 27.984 1 81.44 390 HIS B O 1
ATOM 10599 N N . ARG B 1 391 ? -7.035 27.031 27.266 1 76.69 391 ARG B N 1
ATOM 10600 C CA . ARG B 1 391 ? -6.484 28.297 27.75 1 76.69 391 ARG B CA 1
ATOM 10601 C C . ARG B 1 391 ? -7.035 29.484 26.969 1 76.69 391 ARG B C 1
ATOM 10603 O O . ARG B 1 391 ? -7.363 30.516 27.547 1 76.69 391 ARG B O 1
ATOM 10610 N N . ALA B 1 392 ? -7.043 29.312 25.719 1 78.38 392 ALA B N 1
ATOM 10611 C CA . ALA B 1 392 ? -7.57 30.375 24.875 1 78.38 392 ALA B CA 1
ATOM 10612 C C . ALA B 1 392 ? -9.039 30.641 25.172 1 78.38 392 ALA B C 1
ATOM 10614 O O . ALA B 1 392 ? -9.469 31.797 25.219 1 78.38 392 ALA B O 1
ATOM 10615 N N . GLY B 1 393 ? -9.781 29.609 25.391 1 82.94 393 GLY B N 1
ATOM 10616 C CA . GLY B 1 393 ? -11.195 29.766 25.688 1 82.94 393 GLY B CA 1
ATOM 10617 C C . GLY B 1 393 ? -11.453 30.422 27.031 1 82.94 393 GLY B C 1
ATOM 10618 O O . GLY B 1 393 ? -12.328 31.281 27.141 1 82.94 393 GLY B O 1
ATOM 10619 N N . GLU B 1 394 ? -10.672 30.062 27.922 1 84.5 394 GLU B N 1
ATOM 10620 C CA . GLU B 1 394 ? -10.805 30.641 29.25 1 84.5 394 GLU B CA 1
ATOM 10621 C C . GLU B 1 394 ? -10.461 32.125 29.25 1 84.5 394 GLU B C 1
ATOM 10623 O O . GLU B 1 394 ? -11.156 32.938 29.875 1 84.5 394 GLU B O 1
ATOM 10628 N N . ARG B 1 395 ? -9.438 32.406 28.578 1 81.25 395 ARG B N 1
ATOM 10629 C CA . ARG B 1 395 ? -9.008 33.812 28.516 1 81.25 395 ARG B CA 1
ATOM 10630 C C . ARG B 1 395 ? -10.008 34.656 27.734 1 81.25 395 ARG B C 1
ATOM 10632 O O . ARG B 1 395 ? -10.281 35.812 28.094 1 81.25 395 ARG B O 1
ATOM 10639 N N . LEU B 1 396 ? -10.461 34.125 26.719 1 86.31 396 LEU B N 1
ATOM 10640 C CA . LEU B 1 396 ? -11.445 34.844 25.922 1 86.31 396 LEU B CA 1
ATOM 10641 C C . LEU B 1 396 ? -12.734 35.062 26.703 1 86.31 396 LEU B C 1
ATOM 10643 O O . LEU B 1 396 ? -13.336 36.125 26.625 1 86.31 396 LEU B O 1
ATOM 10647 N N . ALA B 1 397 ? -13.117 34.094 27.391 1 89.38 397 ALA B N 1
ATOM 10648 C CA . ALA B 1 397 ? -14.32 34.188 28.219 1 89.38 397 ALA B CA 1
ATOM 10649 C C . ALA B 1 397 ? -14.156 35.25 29.297 1 89.38 397 ALA B C 1
ATOM 10651 O O . ALA B 1 397 ? -15.078 36.031 29.562 1 89.38 397 ALA B O 1
ATOM 10652 N N . ALA B 1 398 ? -12.992 35.312 29.859 1 83.44 398 ALA B N 1
ATOM 10653 C CA . ALA B 1 398 ? -12.711 36.281 30.922 1 83.44 398 ALA B CA 1
ATOM 10654 C C . ALA B 1 398 ? -12.656 37.688 30.375 1 83.44 398 ALA B C 1
ATOM 10656 O O . ALA B 1 398 ? -13.188 38.625 30.984 1 83.44 398 ALA B O 1
ATOM 10657 N N . ASP B 1 399 ? -12.055 37.812 29.281 1 80.38 399 ASP B N 1
ATOM 10658 C CA . ASP B 1 399 ? -11.875 39.125 28.688 1 80.38 399 ASP B CA 1
ATOM 10659 C C . ASP B 1 399 ? -13.203 39.688 28.219 1 80.38 399 ASP B C 1
ATOM 10661 O O . ASP B 1 399 ? -13.43 40.906 28.312 1 80.38 399 ASP B O 1
ATOM 10665 N N . LEU B 1 400 ? -14.047 38.875 27.688 1 86.19 400 LEU B N 1
ATOM 10666 C CA . LEU B 1 400 ? -15.297 39.344 27.109 1 86.19 400 LEU B CA 1
ATOM 10667 C C . LEU B 1 400 ? -16.453 39.188 28.094 1 86.19 400 LEU B C 1
ATOM 10669 O O . LEU B 1 400 ? -17.562 39.625 27.828 1 86.19 400 LEU B O 1
ATOM 10673 N N . GLY B 1 401 ? -16.172 38.656 29.234 1 86.12 401 GLY B N 1
ATOM 10674 C CA . GLY B 1 401 ? -17.234 38.375 30.188 1 86.12 401 GLY B CA 1
ATOM 10675 C C . GLY B 1 401 ? -18.266 37.406 29.656 1 86.12 401 GLY B C 1
ATOM 10676 O O . GLY B 1 401 ? -19.469 37.562 29.891 1 86.12 401 GLY B O 1
ATOM 10677 N N . ALA B 1 402 ? -17.797 36.531 28.812 1 91.88 402 ALA B N 1
ATOM 10678 C CA . ALA B 1 402 ? -18.703 35.562 28.203 1 91.88 402 ALA B CA 1
ATOM 10679 C C . ALA B 1 402 ? -18.797 34.281 29.047 1 91.88 402 ALA B C 1
ATOM 10681 O O . ALA B 1 402 ? -17.844 33.906 29.734 1 91.88 402 ALA B O 1
ATOM 10682 N N . GLN B 1 403 ? -19.922 33.625 28.984 1 90.88 403 GLN B N 1
ATOM 10683 C CA . GLN B 1 403 ? -20.141 32.406 29.766 1 90.88 403 GLN B CA 1
ATOM 10684 C C . GLN B 1 403 ? -19.844 31.172 28.922 1 90.88 403 GLN B C 1
ATOM 10686 O O . GLN B 1 403 ? -19.562 30.109 29.453 1 90.88 403 GLN B O 1
ATOM 10691 N N . TRP B 1 404 ? -20.078 31.375 27.609 1 91.56 404 TRP B N 1
ATOM 10692 C CA . TRP B 1 404 ? -19.875 30.219 26.75 1 91.56 404 TRP B CA 1
ATOM 10693 C C . TRP B 1 404 ? -18.922 30.531 25.609 1 91.56 404 TRP B C 1
ATOM 10695 O O . TRP B 1 404 ? -18.984 31.625 25.031 1 91.56 404 TRP B O 1
ATOM 10705 N N . VAL B 1 405 ? -18.031 29.625 25.312 1 92.88 405 VAL B N 1
ATOM 10706 C CA . VAL B 1 405 ? -17.156 29.688 24.141 1 92.88 405 VAL B CA 1
ATOM 10707 C C . VAL B 1 405 ? -17.109 28.328 23.453 1 92.88 405 VAL B C 1
ATOM 10709 O O . VAL B 1 405 ? -16.891 27.297 24.109 1 92.88 405 VAL B O 1
ATOM 10712 N N . PHE B 1 406 ? -17.422 28.297 22.172 1 92.06 406 PHE B N 1
ATOM 10713 C CA . PHE B 1 406 ? -17.406 27.047 21.406 1 92.06 406 PHE B CA 1
ATOM 10714 C C . PHE B 1 406 ? -16.484 27.156 20.203 1 92.06 406 PHE B C 1
ATOM 10716 O O . PHE B 1 406 ? -16.422 28.219 19.562 1 92.06 406 PHE B O 1
ATOM 10723 N N . LEU B 1 407 ? -15.766 26.188 19.984 1 90.88 407 LEU B N 1
ATOM 10724 C CA . LEU B 1 407 ? -15.109 26.016 18.688 1 90.88 407 LEU B CA 1
ATOM 10725 C C . LEU B 1 407 ? -15.719 24.844 17.922 1 90.88 407 LEU B C 1
ATOM 10727 O O . LEU B 1 407 ? -15.688 23.703 18.391 1 90.88 407 LEU B O 1
ATOM 10731 N N . LEU B 1 408 ? -16.312 25.109 16.797 1 91.38 408 LEU B N 1
ATOM 10732 C CA . LEU B 1 408 ? -17.016 24.109 15.992 1 91.38 408 LEU B CA 1
ATOM 10733 C C . LEU B 1 408 ? -16.234 23.812 14.719 1 91.38 408 LEU B C 1
ATOM 10735 O O . LEU B 1 408 ? -15.609 24.703 14.133 1 91.38 408 LEU B O 1
ATOM 10739 N N . THR B 1 409 ? -16.172 22.609 14.336 1 88.62 409 THR B N 1
ATOM 10740 C CA . THR B 1 409 ? -15.578 22.219 13.062 1 88.62 409 THR B CA 1
ATOM 10741 C C . THR B 1 409 ? -16.594 21.531 12.172 1 88.62 409 THR B C 1
ATOM 10743 O O . THR B 1 409 ? -17.438 20.75 12.648 1 88.62 409 THR B O 1
ATOM 10746 N N . TYR B 1 410 ? -16.516 21.766 10.906 1 86.56 410 TYR B N 1
ATOM 10747 C CA . TYR B 1 410 ? -17.453 21.188 9.945 1 86.56 410 TYR B CA 1
ATOM 10748 C C . TYR B 1 410 ? -17.047 19.766 9.586 1 86.56 410 TYR B C 1
ATOM 10750 O O . TYR B 1 410 ? -15.891 19.516 9.227 1 86.56 410 TYR B O 1
ATOM 10758 N N . ASN B 1 411 ? -17.969 18.906 9.75 1 83 411 ASN B N 1
ATOM 10759 C CA . ASN B 1 411 ? -17.812 17.531 9.32 1 83 411 ASN B CA 1
ATOM 10760 C C . ASN B 1 411 ? -18.469 17.281 7.973 1 83 411 ASN B C 1
ATOM 10762 O O . ASN B 1 411 ? -19.703 17.219 7.875 1 83 411 ASN B O 1
ATOM 10766 N N . SER B 1 412 ? -17.656 17.031 7.012 1 78.25 412 SER B N 1
ATOM 10767 C CA . SER B 1 412 ? -18.172 16.891 5.648 1 78.25 412 SER B CA 1
ATOM 10768 C C . SER B 1 412 ? -18.969 15.609 5.484 1 78.25 412 SER B C 1
ATOM 10770 O O . SER B 1 412 ? -19.828 15.516 4.598 1 78.25 412 SER B O 1
ATOM 10772 N N . LEU B 1 413 ? -18.812 14.664 6.305 1 73.19 413 LEU B N 1
ATOM 10773 C CA . LEU B 1 413 ? -19.516 13.398 6.203 1 73.19 413 LEU B CA 1
ATOM 10774 C C . LEU B 1 413 ? -20.938 13.531 6.742 1 73.19 413 LEU B C 1
ATOM 10776 O O . LEU B 1 413 ? -21.891 13.086 6.102 1 73.19 413 LEU B O 1
ATOM 10780 N N . THR B 1 414 ? -21.094 14.203 7.859 1 76.25 414 THR B N 1
ATOM 10781 C CA . THR B 1 414 ? -22.391 14.352 8.5 1 76.25 414 THR B CA 1
ATOM 10782 C C . THR B 1 414 ? -23.031 15.68 8.133 1 76.25 414 THR B C 1
ATOM 10784 O O . THR B 1 414 ? -24.234 15.883 8.352 1 76.25 414 THR B O 1
ATOM 10787 N N . GLN B 1 415 ? -22.266 16.641 7.547 1 80.81 415 GLN B N 1
ATOM 10788 C CA . GLN B 1 415 ? -22.688 18 7.199 1 80.81 415 GLN B CA 1
ATOM 10789 C C . GLN B 1 415 ? -23.094 18.781 8.445 1 80.81 415 GLN B C 1
ATOM 10791 O O . GLN B 1 415 ? -23.891 19.719 8.359 1 80.81 415 GLN B O 1
ATOM 10796 N N . ALA B 1 416 ? -22.641 18.219 9.547 1 87.19 416 ALA B N 1
ATOM 10797 C CA . ALA B 1 416 ? -22.891 18.875 10.828 1 87.19 416 ALA B CA 1
ATOM 10798 C C . ALA B 1 416 ? -21.609 19.484 11.391 1 87.19 416 ALA B C 1
ATOM 10800 O O . ALA B 1 416 ? -20.562 19.422 10.75 1 87.19 416 ALA B O 1
ATOM 10801 N N . PHE B 1 417 ? -21.812 20.297 12.445 1 89.81 417 PHE B N 1
ATOM 10802 C CA . PHE B 1 417 ? -20.656 20.922 13.086 1 89.81 417 PHE B CA 1
ATOM 10803 C C . PHE B 1 417 ? -20.344 20.234 14.406 1 89.81 417 PHE B C 1
ATOM 10805 O O . PHE B 1 417 ? -21.172 20.219 15.32 1 89.81 417 PHE B O 1
ATOM 10812 N N . ASP B 1 418 ? -19.203 19.688 14.469 1 87.75 418 ASP B N 1
ATOM 10813 C CA . ASP B 1 418 ? -18.75 19 15.672 1 87.75 418 ASP B CA 1
ATOM 10814 C C . ASP B 1 418 ? -18.125 19.984 16.672 1 87.75 418 ASP B C 1
ATOM 10816 O O . ASP B 1 418 ? -17.438 20.922 16.266 1 87.75 418 ASP B O 1
ATOM 10820 N N . VAL B 1 419 ? -18.344 19.734 17.906 1 88.25 419 VAL B N 1
ATOM 10821 C CA . VAL B 1 419 ? -17.766 20.578 18.953 1 88.25 419 VAL B CA 1
ATOM 10822 C C . VAL B 1 419 ? -16.359 20.094 19.297 1 88.25 419 VAL B C 1
ATOM 10824 O O . VAL B 1 419 ? -16.188 19.016 19.859 1 88.25 419 VAL B O 1
ATOM 10827 N N . VAL B 1 420 ? -15.445 20.828 18.922 1 80.94 420 VAL B N 1
ATOM 10828 C CA . VAL B 1 420 ? -14.055 20.469 19.188 1 80.94 420 VAL B CA 1
ATOM 10829 C C . VAL B 1 420 ? -13.664 20.922 20.594 1 80.94 420 VAL B C 1
ATOM 10831 O O . VAL B 1 420 ? -12.883 20.266 21.281 1 80.94 420 VAL B O 1
ATOM 10834 N N . PHE B 1 421 ? -14.242 22.141 20.875 1 84.31 421 PHE B N 1
ATOM 10835 C CA . PHE B 1 421 ? -13.93 22.734 22.172 1 84.31 421 PHE B CA 1
ATOM 10836 C C . PHE B 1 421 ? -15.133 23.5 22.719 1 84.31 421 PHE B C 1
ATOM 10838 O O . PHE B 1 421 ? -15.875 24.125 21.953 1 84.31 421 PHE B O 1
ATOM 10845 N N . GLN B 1 422 ? -15.281 23.312 23.969 1 88.06 422 GLN B N 1
ATOM 10846 C CA . GLN B 1 422 ? -16.344 24.047 24.672 1 88.06 422 GLN B CA 1
ATOM 10847 C C . GLN B 1 422 ? -15.852 24.562 26.031 1 88.06 422 GLN B C 1
ATOM 10849 O O . GLN B 1 422 ? -15.125 23.859 26.734 1 88.06 422 GLN B O 1
ATOM 10854 N N . TYR B 1 423 ? -16.047 25.766 26.219 1 86 423 TYR B N 1
ATOM 10855 C CA . TYR B 1 423 ? -15.797 26.359 27.531 1 86 423 TYR B CA 1
ATOM 10856 C C . TYR B 1 423 ? -17.094 26.875 28.141 1 86 423 TYR B C 1
ATOM 10858 O O . TYR B 1 423 ? -17.812 27.656 27.516 1 86 423 TYR B O 1
ATOM 10866 N N . PRO B 1 424 ? -17.484 26.609 29.359 1 82.56 424 PRO B N 1
ATOM 10867 C CA . PRO B 1 424 ? -16.828 25.734 30.328 1 82.56 424 PRO B CA 1
ATOM 10868 C C . PRO B 1 424 ? -16.906 24.266 29.938 1 82.56 424 PRO B C 1
ATOM 10870 O O . PRO B 1 424 ? -17.828 23.859 29.219 1 82.56 424 PRO B O 1
ATOM 10873 N N . ALA B 1 425 ? -15.844 23.531 30.328 1 80.19 425 ALA B N 1
ATOM 10874 C CA . ALA B 1 425 ? -15.75 22.125 29.969 1 80.19 425 ALA B CA 1
ATOM 10875 C C . ALA B 1 425 ? -17.016 21.375 30.391 1 80.19 425 ALA B C 1
ATOM 10877 O O . ALA B 1 425 ? -17.594 21.656 31.438 1 80.19 425 ALA B O 1
ATOM 10878 N N . PRO B 1 426 ? -17.453 20.578 29.406 1 72.44 426 PRO B N 1
ATOM 10879 C CA . PRO B 1 426 ? -18.672 19.844 29.703 1 72.44 426 PRO B CA 1
ATOM 10880 C C . PRO B 1 426 ? -18.562 18.969 30.953 1 72.44 426 PRO B C 1
ATOM 10882 O O . PRO B 1 426 ? -17.5 18.391 31.203 1 72.44 426 PRO B O 1
ATOM 10885 N N . ARG B 1 427 ? -19.203 19.062 32.031 1 61.31 427 ARG B N 1
ATOM 10886 C CA . ARG B 1 427 ? -19.281 18.156 33.156 1 61.31 427 ARG B CA 1
ATOM 10887 C C . ARG B 1 427 ? -20.031 16.875 32.781 1 61.31 427 ARG B C 1
ATOM 10889 O O . ARG B 1 427 ? -21.172 16.922 32.312 1 61.31 427 ARG B O 1
ATOM 10896 N N . GLY B 1 428 ? -19.328 15.703 32.656 1 55.34 428 GLY B N 1
ATOM 10897 C CA . GLY B 1 428 ? -19.75 14.336 32.406 1 55.34 428 GLY B CA 1
ATOM 10898 C C . GLY B 1 428 ? -20.656 14.203 31.188 1 55.34 428 GLY B C 1
ATOM 10899 O O . GLY B 1 428 ? -20.281 13.602 30.188 1 55.34 428 GLY B O 1
ATOM 10900 N N . ARG B 1 429 ? -22 14.289 31.453 1 52.47 429 ARG B N 1
ATOM 10901 C CA . ARG B 1 429 ? -23.125 14.055 30.562 1 52.47 429 ARG B CA 1
ATOM 10902 C C . ARG B 1 429 ? -23.297 15.219 29.578 1 52.47 429 ARG B C 1
ATOM 10904 O O . ARG B 1 429 ? -24.109 15.148 28.656 1 52.47 429 ARG B O 1
ATOM 10911 N N . ASP B 1 430 ? -22.578 16.25 29.703 1 54.06 430 ASP B N 1
ATOM 10912 C CA . ASP B 1 430 ? -22.938 17.5 29.031 1 54.06 430 ASP B CA 1
ATOM 10913 C C . ASP B 1 430 ? -22.188 17.656 27.719 1 54.06 430 ASP B C 1
ATOM 10915 O O . ASP B 1 430 ? -21.922 18.781 27.281 1 54.06 430 ASP B O 1
ATOM 10919 N N . ARG B 1 431 ? -21.766 16.578 27.156 1 61.22 431 ARG B N 1
ATOM 10920 C CA . ARG B 1 431 ? -21.234 16.75 25.797 1 61.22 431 ARG B CA 1
ATOM 10921 C C . ARG B 1 431 ? -22.328 17.203 24.828 1 61.22 431 ARG B C 1
ATOM 10923 O O . ARG B 1 431 ? -23.391 16.562 24.734 1 61.22 431 ARG B O 1
ATOM 10930 N N . HIS B 1 432 ? -22.156 18.422 24.422 1 66 432 HIS B N 1
ATOM 10931 C CA . HIS B 1 432 ? -23.156 18.969 23.516 1 66 432 HIS B CA 1
ATOM 10932 C C . HIS B 1 432 ? -23.172 18.203 22.188 1 66 432 HIS B C 1
ATOM 10934 O O . HIS B 1 432 ? -22.125 17.812 21.688 1 66 432 HIS B O 1
ATOM 10940 N N . PRO B 1 433 ? -24.344 17.766 21.906 1 68.12 433 PRO B N 1
ATOM 10941 C CA . PRO B 1 433 ? -24.516 17.141 20.594 1 68.12 433 PRO B CA 1
ATOM 10942 C C . PRO B 1 433 ? -24 18.031 19.453 1 68.12 433 PRO B C 1
ATOM 10944 O O . PRO B 1 433 ? -23.812 19.234 19.641 1 68.12 433 PRO B O 1
ATOM 10947 N N . PRO B 1 434 ? -23.672 17.453 18.375 1 80.12 434 PRO B N 1
ATOM 10948 C CA . PRO B 1 434 ? -23.266 18.234 17.203 1 80.12 434 PRO B CA 1
ATOM 10949 C C . PRO B 1 434 ? -24.328 19.234 16.75 1 80.12 434 PRO B C 1
ATOM 10951 O O . PRO B 1 434 ? -25.516 18.984 16.922 1 80.12 434 PRO B O 1
ATOM 10954 N N . PHE B 1 435 ? -23.781 20.391 16.406 1 90.19 435 PHE B N 1
ATOM 10955 C CA . PHE B 1 435 ? -24.672 21.406 15.867 1 90.19 435 PHE B CA 1
ATOM 10956 C C . PHE B 1 435 ? -25.219 20.984 14.508 1 90.19 435 PHE B C 1
ATOM 10958 O O . PHE B 1 435 ? -24.469 20.531 13.648 1 90.19 435 PHE B O 1
ATOM 10965 N N . PRO B 1 436 ? -26.5 21 14.438 1 89.19 436 PRO B N 1
ATOM 10966 C CA . PRO B 1 436 ? -27.109 20.594 13.172 1 89.19 436 PRO B CA 1
ATOM 10967 C C . PRO B 1 436 ? -26.578 21.391 11.977 1 89.19 436 PRO B C 1
ATOM 10969 O O . PRO B 1 436 ? -25.953 22.438 12.156 1 89.19 436 PRO B O 1
ATOM 10972 N N . PRO B 1 437 ? -26.812 20.906 10.695 1 90.69 437 PRO B N 1
ATOM 10973 C CA . PRO B 1 437 ? -26.359 21.625 9.5 1 90.69 437 PRO B CA 1
ATOM 10974 C C . PRO B 1 437 ? -27 23 9.344 1 90.69 437 PRO B C 1
ATOM 10976 O O . PRO B 1 437 ? -28.141 23.188 9.766 1 90.69 437 PRO B O 1
ATOM 10979 N N . LEU B 1 438 ? -26.25 23.844 8.797 1 89.69 438 LEU B N 1
ATOM 10980 C CA . LEU B 1 438 ? -26.719 25.219 8.586 1 89.69 438 LEU B CA 1
ATOM 10981 C C . LEU B 1 438 ? -27.516 25.312 7.289 1 89.69 438 LEU B C 1
ATOM 10983 O O . LEU B 1 438 ? -27.234 24.609 6.324 1 89.69 438 LEU B O 1
ATOM 10987 N N . GLN B 1 439 ? -28.516 26.188 7.34 1 88.88 439 GLN B N 1
ATOM 10988 C CA . GLN B 1 439 ? -29.234 26.5 6.109 1 88.88 439 GLN B CA 1
ATOM 10989 C C . GLN B 1 439 ? -28.344 27.266 5.129 1 88.88 439 GLN B C 1
ATOM 10991 O O . GLN B 1 439 ? -27.328 27.828 5.516 1 88.88 439 GLN B O 1
ATOM 10996 N N . LYS B 1 440 ? -28.719 27.344 3.891 1 89.44 440 LYS B N 1
ATOM 10997 C CA . LYS B 1 440 ? -27.906 27.922 2.822 1 89.44 440 LYS B CA 1
ATOM 10998 C C . LYS B 1 440 ? -27.625 29.406 3.082 1 89.44 440 LYS B C 1
ATOM 11000 O O . LYS B 1 440 ? -26.516 29.875 2.869 1 89.44 440 LYS B O 1
ATOM 11005 N N . MET B 1 441 ? -28.609 30.094 3.555 1 90 441 MET B N 1
ATOM 11006 C CA . MET B 1 441 ? -28.453 31.531 3.789 1 90 441 MET B CA 1
ATOM 11007 C C . MET B 1 441 ? -27.469 31.781 4.934 1 90 441 MET B C 1
ATOM 11009 O O . MET B 1 441 ? -26.641 32.688 4.848 1 90 441 MET B O 1
ATOM 11013 N N . ASP B 1 442 ? -27.641 31.047 5.996 1 91 442 ASP B N 1
ATOM 11014 C CA . ASP B 1 442 ? -26.75 31.219 7.141 1 91 442 ASP B CA 1
ATOM 11015 C C . ASP B 1 442 ? -25.328 30.781 6.789 1 91 442 ASP B C 1
ATOM 11017 O O . ASP B 1 442 ? -24.359 31.375 7.277 1 91 442 ASP B O 1
ATOM 11021 N N . TRP B 1 443 ? -25.25 29.781 5.945 1 91.44 443 TRP B N 1
ATOM 11022 C CA . TRP B 1 443 ? -23.938 29.328 5.492 1 91.44 443 TRP B CA 1
ATOM 11023 C C . TRP B 1 443 ? -23.219 30.438 4.723 1 91.44 443 TRP B C 1
ATOM 11025 O O . TRP B 1 443 ? -22.031 30.703 4.969 1 91.44 443 TRP B O 1
ATOM 11035 N N . GLN B 1 444 ? -23.922 31.078 3.857 1 89.69 444 GLN B N 1
ATOM 11036 C CA . GLN B 1 444 ? -23.328 32.156 3.049 1 89.69 444 GLN B CA 1
ATOM 11037 C C . GLN B 1 444 ? -22.969 33.344 3.908 1 89.69 444 GLN B C 1
ATOM 11039 O O . GLN B 1 444 ? -21.953 34 3.666 1 89.69 444 GLN B O 1
ATOM 11044 N N . LEU B 1 445 ? -23.766 33.594 4.922 1 90.88 445 LEU B N 1
ATOM 11045 C CA . LEU B 1 445 ? -23.516 34.688 5.836 1 90.88 445 LEU B CA 1
ATOM 11046 C C . LEU B 1 445 ? -22.172 34.5 6.555 1 90.88 445 LEU B C 1
ATOM 11048 O O . LEU B 1 445 ? -21.359 35.438 6.617 1 90.88 445 LEU B O 1
ATOM 11052 N N . LEU B 1 446 ? -21.984 33.375 7.023 1 90.38 446 LEU B N 1
ATOM 11053 C CA . LEU B 1 446 ? -20.781 33.062 7.785 1 90.38 446 LEU B CA 1
ATOM 11054 C C . LEU B 1 446 ? -19.562 32.969 6.863 1 90.38 446 LEU B C 1
ATOM 11056 O O . LEU B 1 446 ? -18.453 33.312 7.246 1 90.38 446 LEU B O 1
ATOM 11060 N N . GLU B 1 447 ? -19.766 32.469 5.668 1 88.25 447 GLU B N 1
ATOM 11061 C CA . GLU B 1 447 ? -18.688 32.281 4.711 1 88.25 447 GLU B CA 1
ATOM 11062 C C . GLU B 1 447 ? -18.156 33.625 4.211 1 88.25 447 GLU B C 1
ATOM 11064 O O . GLU B 1 447 ? -16.953 33.812 4.008 1 88.25 447 GLU B O 1
ATOM 11069 N N . THR B 1 448 ? -18.984 34.594 4.078 1 85.19 448 THR B N 1
ATOM 11070 C CA . THR B 1 448 ? -18.594 35.844 3.488 1 85.19 448 THR B CA 1
ATOM 11071 C C . THR B 1 448 ? -18.203 36.875 4.57 1 85.19 448 THR B C 1
ATOM 11073 O O . THR B 1 448 ? -17.641 37.906 4.273 1 85.19 448 THR B O 1
ATOM 11076 N N . ALA B 1 449 ? -18.391 36.469 5.777 1 84.88 449 ALA B N 1
ATOM 11077 C CA . ALA B 1 449 ? -18.125 37.406 6.871 1 84.88 449 ALA B CA 1
ATOM 11078 C C . ALA B 1 449 ? -16.625 37.656 7.031 1 84.88 449 ALA B C 1
ATOM 11080 O O . ALA B 1 449 ? -15.836 36.688 7.012 1 84.88 449 ALA B O 1
ATOM 11081 N N . THR B 1 450 ? -16.234 38.938 7.113 1 78.19 450 THR B N 1
ATOM 11082 C CA . THR B 1 450 ? -14.828 39.281 7.32 1 78.19 450 THR B CA 1
ATOM 11083 C C . THR B 1 450 ? -14.555 39.562 8.789 1 78.19 450 THR B C 1
ATOM 11085 O O . THR B 1 450 ? -13.414 39.531 9.242 1 78.19 450 THR B O 1
ATOM 11088 N N . THR B 1 451 ? -15.609 39.969 9.469 1 84.06 451 THR B N 1
ATOM 11089 C CA . THR B 1 451 ? -15.531 40.219 10.906 1 84.06 451 THR B CA 1
ATOM 11090 C C . THR B 1 451 ? -16.562 39.344 11.648 1 84.06 451 THR B C 1
ATOM 11092 O O . THR B 1 451 ? -17.469 38.812 11.031 1 84.06 451 THR B O 1
ATOM 11095 N N . ALA B 1 452 ? -16.344 39.219 12.914 1 92.06 452 ALA B N 1
ATOM 11096 C CA . ALA B 1 452 ? -17.281 38.438 13.703 1 92.06 452 ALA B CA 1
ATOM 11097 C C . ALA B 1 452 ? -18.688 39 13.633 1 92.06 452 ALA B C 1
ATOM 11099 O O . ALA B 1 452 ? -18.859 40.219 13.633 1 92.06 452 ALA B O 1
ATOM 11100 N N . ILE B 1 453 ? -19.641 38.188 13.5 1 92.5 453 ILE B N 1
ATOM 11101 C CA . ILE B 1 453 ? -21.047 38.594 13.438 1 92.5 453 ILE B CA 1
ATOM 11102 C C . ILE B 1 453 ? -21.625 38.688 14.844 1 92.5 453 ILE B C 1
ATOM 11104 O O . ILE B 1 453 ? -21.594 37.719 15.609 1 92.5 453 ILE B O 1
ATOM 11108 N N . ALA B 1 454 ? -22.047 39.875 15.172 1 92.94 454 ALA B N 1
ATOM 11109 C CA . ALA B 1 454 ? -22.625 40.125 16.484 1 92.94 454 ALA B CA 1
ATOM 11110 C C . ALA B 1 454 ? -24.141 39.969 16.453 1 92.94 454 ALA B C 1
ATOM 11112 O O . ALA B 1 454 ? -24.812 40.594 15.625 1 92.94 454 ALA B O 1
ATOM 11113 N N . LEU B 1 455 ? -24.641 39.094 17.219 1 92.12 455 LEU B N 1
ATOM 11114 C CA . LEU B 1 455 ? -26.062 38.938 17.438 1 92.12 455 LEU B CA 1
ATOM 11115 C C . LEU B 1 455 ? -26.453 39.375 18.844 1 92.12 455 LEU B C 1
ATOM 11117 O O . LEU B 1 455 ? -26.281 38.594 19.812 1 92.12 455 LEU B O 1
ATOM 11121 N N . GLU B 1 456 ? -27 40.531 19.016 1 86.62 456 GLU B N 1
ATOM 11122 C CA . GLU B 1 456 ? -27.203 41.188 20.297 1 86.62 456 GLU B CA 1
ATOM 11123 C C . GLU B 1 456 ? -28.391 40.562 21.047 1 86.62 456 GLU B C 1
ATOM 11125 O O . GLU B 1 456 ? -28.375 40.469 22.266 1 86.62 456 GLU B O 1
ATOM 11130 N N . ASP B 1 457 ? -29.469 40.312 20.391 1 85.06 457 ASP B N 1
ATOM 11131 C CA . ASP B 1 457 ? -30.625 39.625 20.953 1 85.06 457 ASP B CA 1
ATOM 11132 C C . ASP B 1 457 ? -31 38.406 20.125 1 85.06 457 ASP B C 1
ATOM 11134 O O . ASP B 1 457 ? -31.859 38.469 19.25 1 85.06 457 ASP B O 1
ATOM 11138 N N . TYR B 1 458 ? -30.406 37.344 20.484 1 84.25 458 TYR B N 1
ATOM 11139 C CA . TYR B 1 458 ? -30.5 36.125 19.688 1 84.25 458 TYR B CA 1
ATOM 11140 C C . TYR B 1 458 ? -31.906 35.531 19.75 1 84.25 458 TYR B C 1
ATOM 11142 O O . TYR B 1 458 ? -32.375 34.875 18.812 1 84.25 458 TYR B O 1
ATOM 11150 N N . SER B 1 459 ? -32.656 35.844 20.812 1 79.69 459 SER B N 1
ATOM 11151 C CA . SER B 1 459 ? -34 35.312 20.938 1 79.69 459 SER B CA 1
ATOM 11152 C C . SER B 1 459 ? -34.906 35.844 19.828 1 79.69 459 SER B C 1
ATOM 11154 O O . SER B 1 459 ? -35.812 35.125 19.391 1 79.69 459 SER B O 1
ATOM 11156 N N . ASN B 1 460 ? -34.531 37 19.281 1 80.88 460 ASN B N 1
ATOM 11157 C CA . ASN B 1 460 ? -35.375 37.594 18.266 1 80.88 460 ASN B CA 1
ATOM 11158 C C . ASN B 1 460 ? -34.688 37.656 16.906 1 80.88 460 ASN B C 1
ATOM 11160 O O . ASN B 1 460 ? -35.188 38.281 15.977 1 80.88 460 ASN B O 1
ATOM 11164 N N . GLU B 1 461 ? -33.594 36.969 16.797 1 83.12 461 GLU B N 1
ATOM 11165 C CA . GLU B 1 461 ? -32.812 37.031 15.57 1 83.12 461 GLU B CA 1
ATOM 11166 C C . GLU B 1 461 ? -33.188 35.844 14.648 1 83.12 461 GLU B C 1
ATOM 11168 O O . GLU B 1 461 ? -33.5 34.75 15.109 1 83.12 461 GLU B O 1
ATOM 11173 N N . LEU B 1 462 ? -33.188 36.062 13.336 1 84.06 462 LEU B N 1
ATOM 11174 C CA . LEU B 1 462 ? -33.438 35.031 12.344 1 84.06 462 LEU B CA 1
ATOM 11175 C C . LEU B 1 462 ? -32.156 34.375 11.852 1 84.06 462 LEU B C 1
ATOM 11177 O O . LEU B 1 462 ? -32.156 33.281 11.305 1 84.06 462 LEU B O 1
ATOM 11181 N N . ARG B 1 463 ? -31.141 35.094 12.016 1 91.31 463 ARG B N 1
ATOM 11182 C CA . ARG B 1 463 ? -29.844 34.562 11.617 1 91.31 463 ARG B CA 1
ATOM 11183 C C . ARG B 1 463 ? -29.453 33.375 12.508 1 91.31 463 ARG B C 1
ATOM 11185 O O . ARG B 1 463 ? -29.656 33.406 13.719 1 91.31 463 ARG B O 1
ATOM 11192 N N . LEU B 1 464 ? -28.938 32.312 11.945 1 92.25 464 LEU B N 1
ATOM 11193 C CA . LEU B 1 464 ? -28.484 31.094 12.602 1 92.25 464 LEU B CA 1
ATOM 11194 C C . LEU B 1 464 ? -29.641 30.422 13.344 1 92.25 464 LEU B C 1
ATOM 11196 O O . LEU B 1 464 ? -29.469 29.969 14.477 1 92.25 464 LEU B O 1
ATOM 11200 N N . TYR B 1 465 ? -30.781 30.438 12.656 1 89.12 465 TYR B N 1
ATOM 11201 C CA . TYR B 1 465 ? -32 29.891 13.227 1 89.12 465 TYR B CA 1
ATOM 11202 C C . TYR B 1 465 ? -31.859 28.391 13.492 1 89.12 465 TYR B C 1
ATOM 11204 O O . TYR B 1 465 ? -32.438 27.859 14.445 1 89.12 465 TYR B O 1
ATOM 11212 N N . SER B 1 466 ? -31.094 27.672 12.695 1 89.06 466 SER B N 1
ATOM 11213 C CA . SER B 1 466 ? -30.906 26.234 12.82 1 89.06 466 SER B CA 1
ATOM 11214 C C . SER B 1 466 ? -30.328 25.859 14.18 1 89.06 466 SER B C 1
ATOM 11216 O O . SER B 1 466 ? -30.484 24.734 14.648 1 89.06 466 SER B O 1
ATOM 11218 N N . TRP B 1 467 ? -29.672 26.828 14.828 1 91.62 467 TRP B N 1
ATOM 11219 C CA . TRP B 1 467 ? -28.984 26.531 16.078 1 91.62 467 TRP B CA 1
ATOM 11220 C C . TRP B 1 467 ? -29.781 27.078 17.266 1 91.62 467 TRP B C 1
ATOM 11222 O O . TRP B 1 467 ? -29.328 26.984 18.406 1 91.62 467 TRP B O 1
ATOM 11232 N N . LYS B 1 468 ? -30.906 27.578 17.047 1 88.56 468 LYS B N 1
ATOM 11233 C CA . LYS B 1 468 ? -31.703 28.219 18.094 1 88.56 468 LYS B CA 1
ATOM 11234 C C . LYS B 1 468 ? -32.062 27.234 19.203 1 88.56 468 LYS B C 1
ATOM 11236 O O . LYS B 1 468 ? -32.031 27.562 20.375 1 88.56 468 LYS B O 1
ATOM 11241 N N . GLU B 1 469 ? -32.344 26.047 18.781 1 86.62 469 GLU B N 1
ATOM 11242 C CA . GLU B 1 469 ? -32.719 25.047 19.766 1 86.62 469 GLU B CA 1
ATOM 11243 C C . GLU B 1 469 ? -31.547 24.656 20.656 1 86.62 469 GLU B C 1
ATOM 11245 O O . GLU B 1 469 ? -31.688 24.531 21.875 1 86.62 469 GLU B O 1
ATOM 11250 N N . VAL B 1 470 ? -30.438 24.438 20.047 1 88.06 470 VAL B N 1
ATOM 11251 C CA . VAL B 1 470 ? -29.25 24 20.781 1 88.06 470 VAL B CA 1
ATOM 11252 C C . VAL B 1 470 ? -28.734 25.125 21.672 1 88.06 470 VAL B C 1
ATOM 11254 O O . VAL B 1 470 ? -28.406 24.891 22.844 1 88.06 470 VAL B O 1
ATOM 11257 N N . LEU B 1 471 ? -28.703 26.359 21.156 1 88.38 471 LEU B N 1
ATOM 11258 C CA . LEU B 1 471 ? -28.141 27.484 21.891 1 88.38 471 LEU B CA 1
ATOM 11259 C C . LEU B 1 471 ? -29.156 28.016 22.906 1 88.38 471 LEU B C 1
ATOM 11261 O O . LEU B 1 471 ? -28.766 28.578 23.938 1 88.38 471 LEU B O 1
ATOM 11265 N N . GLY B 1 472 ? -30.406 27.859 22.594 1 84.81 472 GLY B N 1
ATOM 11266 C CA . GLY B 1 472 ? -31.453 28.25 23.531 1 84.81 472 GLY B CA 1
ATOM 11267 C C . GLY B 1 472 ? -31.438 27.453 24.828 1 84.81 472 GLY B C 1
ATOM 11268 O O . GLY B 1 472 ? -31.672 27.984 25.906 1 84.81 472 GLY B O 1
ATOM 11269 N N . LYS B 1 473 ? -31.062 26.219 24.641 1 85.62 473 LYS B N 1
ATOM 11270 C CA . LYS B 1 473 ? -31 25.344 25.812 1 85.62 473 LYS B CA 1
ATOM 11271 C C . LYS B 1 473 ? -29.891 25.781 26.766 1 85.62 473 LYS B C 1
ATOM 11273 O O . LYS B 1 473 ? -29.938 25.5 27.969 1 85.62 473 LYS B O 1
ATOM 11278 N N . LEU B 1 474 ? -28.984 26.531 26.266 1 86.81 474 LEU B N 1
ATOM 11279 C CA . LEU B 1 474 ? -27.875 27.016 27.078 1 86.81 474 LEU B CA 1
ATOM 11280 C C . LEU B 1 474 ? -28.141 28.422 27.578 1 86.81 474 LEU B C 1
ATOM 11282 O O . LEU B 1 474 ? -27.281 29.031 28.219 1 86.81 474 LEU B O 1
ATOM 11286 N N . ASN B 1 475 ? -29.281 28.938 27.266 1 87.75 475 ASN B N 1
ATOM 11287 C CA . ASN B 1 475 ? -29.734 30.25 27.688 1 87.75 475 ASN B CA 1
ATOM 11288 C C . ASN B 1 475 ? -28.844 31.359 27.109 1 87.75 475 ASN B C 1
ATOM 11290 O O . ASN B 1 475 ? -28.5 32.312 27.797 1 87.75 475 ASN B O 1
ATOM 11294 N N . ILE B 1 476 ? -28.375 31.172 25.969 1 90.81 476 ILE B N 1
ATOM 11295 C CA . ILE B 1 476 ? -27.562 32.188 25.312 1 90.81 476 ILE B CA 1
ATOM 11296 C C . ILE B 1 476 ? -28.469 33.25 24.688 1 90.81 476 ILE B C 1
ATOM 11298 O O . ILE B 1 476 ? -29.328 32.938 23.859 1 90.81 476 ILE B O 1
ATOM 11302 N N . GLN B 1 477 ? -28.25 34.531 25.094 1 91.12 477 GLN B N 1
ATOM 11303 C CA . GLN B 1 477 ? -29.094 35.625 24.594 1 91.12 477 GLN B CA 1
ATOM 11304 C C . GLN B 1 477 ? -28.328 36.531 23.625 1 91.12 477 GLN B C 1
ATOM 11306 O O . GLN B 1 477 ? -28.922 37.25 22.844 1 91.12 477 GLN B O 1
ATOM 11311 N N . SER B 1 478 ? -27.109 36.625 23.75 1 92.31 478 SER B N 1
ATOM 11312 C CA . SER B 1 478 ? -26.25 37.312 22.797 1 92.31 478 SER B CA 1
ATOM 11313 C C . SER B 1 478 ? -25.141 36.406 22.297 1 92.31 478 SER B C 1
ATOM 11315 O O . SER B 1 478 ? -24.609 35.562 23.047 1 92.31 478 SER B O 1
ATOM 11317 N N . LEU B 1 479 ? -24.828 36.5 21.031 1 93.44 479 LEU B N 1
ATOM 11318 C CA . LEU B 1 479 ? -23.875 35.562 20.422 1 93.44 479 LEU B CA 1
ATOM 11319 C C . LEU B 1 479 ? -22.953 36.281 19.453 1 93.44 479 LEU B C 1
ATOM 11321 O O . LEU B 1 479 ? -23.391 37.188 18.719 1 93.44 479 LEU B O 1
ATOM 11325 N N . LEU B 1 480 ? -21.672 36 19.547 1 94.56 480 LEU B N 1
ATOM 11326 C CA . LEU B 1 480 ? -20.688 36.375 18.547 1 94.56 480 LEU B CA 1
ATOM 11327 C C . LEU B 1 480 ? -20.234 35.156 17.75 1 94.56 480 LEU B C 1
ATOM 11329 O O . LEU B 1 480 ? -19.844 34.156 18.328 1 94.56 480 LEU B O 1
ATOM 11333 N N . ALA B 1 481 ? -20.375 35.188 16.484 1 94.75 481 ALA B N 1
ATOM 11334 C CA . ALA B 1 481 ? -19.953 34.094 15.617 1 94.75 481 ALA B CA 1
ATOM 11335 C C . ALA B 1 481 ? -18.875 34.562 14.648 1 94.75 481 ALA B C 1
ATOM 11337 O O . ALA B 1 481 ? -19.062 35.531 13.922 1 94.75 481 ALA B O 1
ATOM 11338 N N . ALA B 1 482 ? -17.734 33.906 14.719 1 93.19 482 ALA B N 1
ATOM 11339 C CA . ALA B 1 482 ? -16.625 34.25 13.828 1 93.19 482 ALA B CA 1
ATOM 11340 C C . ALA B 1 482 ? -16.141 33.031 13.062 1 93.19 482 ALA B C 1
ATOM 11342 O O . ALA B 1 482 ? -16.031 31.938 13.633 1 93.19 482 ALA B O 1
ATOM 11343 N N . THR B 1 483 ? -15.961 33.219 11.781 1 89.94 483 THR B N 1
ATOM 11344 C CA . THR B 1 483 ? -15.398 32.156 10.953 1 89.94 483 THR B CA 1
ATOM 11345 C C . THR B 1 483 ? -13.875 32.125 11.039 1 89.94 483 THR B C 1
ATOM 11347 O O . THR B 1 483 ? -13.25 33.188 11.227 1 89.94 483 THR B O 1
ATOM 11350 N N . THR B 1 484 ? -13.305 31 11.031 1 83.94 484 THR B N 1
ATOM 11351 C CA . THR B 1 484 ? -11.852 30.891 11.094 1 83.94 484 THR B CA 1
ATOM 11352 C C . THR B 1 484 ? -11.227 31.156 9.727 1 83.94 484 THR B C 1
ATOM 11354 O O . THR B 1 484 ? -10.031 31.438 9.633 1 83.94 484 THR B O 1
ATOM 11357 N N . THR B 1 485 ? -12.055 30.984 8.688 1 78.5 485 THR B N 1
ATOM 11358 C CA . THR B 1 485 ? -11.562 31.219 7.336 1 78.5 485 THR B CA 1
ATOM 11359 C C . THR B 1 485 ? -12.422 32.25 6.617 1 78.5 485 THR B C 1
ATOM 11361 O O . THR B 1 485 ? -13.188 31.922 5.711 1 78.5 485 THR B O 1
ATOM 11364 N N . PRO B 1 486 ? -12.188 33.375 6.961 1 74.94 486 PRO B N 1
ATOM 11365 C CA . PRO B 1 486 ? -13.031 34.406 6.328 1 74.94 486 PRO B CA 1
ATOM 11366 C C . PRO B 1 486 ? -12.883 34.438 4.809 1 74.94 486 PRO B C 1
ATOM 11368 O O . PRO B 1 486 ? -11.766 34.5 4.301 1 74.94 486 PRO B O 1
ATOM 11371 N N . GLY B 1 487 ? -13.977 34.344 4.117 1 69.5 487 GLY B N 1
ATOM 11372 C CA . GLY B 1 487 ? -13.977 34.438 2.666 1 69.5 487 GLY B CA 1
ATOM 11373 C C . GLY B 1 487 ? -13.805 33.094 1.986 1 69.5 487 GLY B C 1
ATOM 11374 O O . GLY B 1 487 ? -13.797 33 0.756 1 69.5 487 GLY B O 1
ATOM 11375 N N . HIS B 1 488 ? -13.547 32.031 2.756 1 75.44 488 HIS B N 1
ATOM 11376 C CA . HIS B 1 488 ? -13.391 30.688 2.209 1 75.44 488 HIS B CA 1
ATOM 11377 C C . HIS B 1 488 ? -14.453 29.75 2.758 1 75.44 488 HIS B C 1
ATOM 11379 O O . HIS B 1 488 ? -15.312 30.156 3.537 1 75.44 488 HIS B O 1
ATOM 11385 N N . SER B 1 489 ? -14.328 28.562 2.246 1 79.06 489 SER B N 1
ATOM 11386 C CA . SER B 1 489 ? -15.305 27.578 2.699 1 79.06 489 SER B CA 1
ATOM 11387 C C . SER B 1 489 ? -15.211 27.35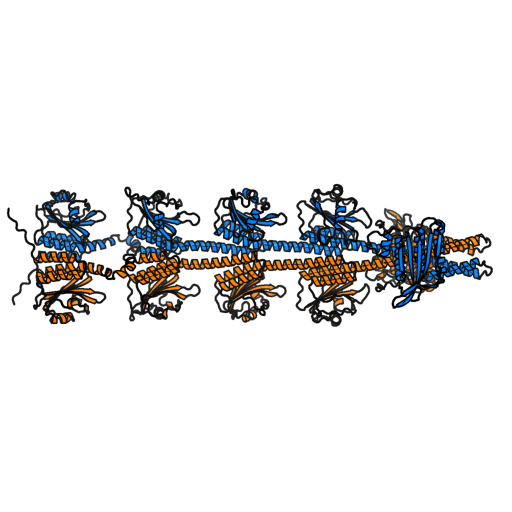9 4.203 1 79.06 489 SER B C 1
ATOM 11389 O O . SER B 1 489 ? -14.125 27.406 4.777 1 79.06 489 SER B O 1
ATOM 11391 N N . LEU B 1 490 ? -16.312 27.125 4.816 1 83.44 490 LEU B N 1
ATOM 11392 C CA . LEU B 1 490 ? -16.406 27.016 6.27 1 83.44 490 LEU B CA 1
ATOM 11393 C C . LEU B 1 490 ? -15.711 25.75 6.766 1 83.44 490 LEU B C 1
ATOM 11395 O O . LEU B 1 490 ? -16.047 24.641 6.344 1 83.44 490 LEU B O 1
ATOM 11399 N N . GLU B 1 491 ? -14.664 25.938 7.566 1 81.69 491 GLU B N 1
ATOM 11400 C CA . GLU B 1 491 ? -13.984 24.797 8.18 1 81.69 491 GLU B CA 1
ATOM 11401 C C . GLU B 1 491 ? -14.266 24.734 9.68 1 81.69 491 GLU B C 1
ATOM 11403 O O . GLU B 1 491 ? -14.523 23.656 10.219 1 81.69 491 GLU B O 1
ATOM 11408 N N . ALA B 1 492 ? -14.195 25.875 10.281 1 88.19 492 ALA B N 1
ATOM 11409 C CA . ALA B 1 492 ? -14.422 25.969 11.719 1 88.19 492 ALA B CA 1
ATOM 11410 C C . ALA B 1 492 ? -15.023 27.328 12.094 1 88.19 492 ALA B C 1
ATOM 11412 O O . ALA B 1 492 ? -14.914 28.297 11.336 1 88.19 492 ALA B O 1
ATOM 11413 N N . LEU B 1 493 ? -15.742 27.312 13.25 1 92.38 493 LEU B N 1
ATOM 11414 C CA . LEU B 1 493 ? -16.406 28.516 13.742 1 92.38 493 LEU B CA 1
ATOM 11415 C C . LEU B 1 493 ? -16.141 28.703 15.234 1 92.38 493 LEU B C 1
ATOM 11417 O O . LEU B 1 493 ? -16.125 27.734 15.992 1 92.38 493 LEU B O 1
ATOM 11421 N N . LEU B 1 494 ? -15.859 29.875 15.531 1 93.19 494 LEU B N 1
ATOM 11422 C CA . LEU B 1 494 ? -15.75 30.234 16.938 1 93.19 494 LEU B CA 1
ATOM 11423 C C . LEU B 1 494 ? -17 30.969 17.406 1 93.19 494 LEU B C 1
ATOM 11425 O O . LEU B 1 494 ? -17.422 31.953 16.797 1 93.19 494 LEU B O 1
ATOM 11429 N N . LEU B 1 495 ? -17.672 30.438 18.438 1 94.31 495 LEU B N 1
ATOM 11430 C CA . LEU B 1 495 ? -18.859 31.047 19 1 94.31 495 LEU B CA 1
ATOM 11431 C C . LEU B 1 495 ? -18.609 31.516 20.422 1 94.31 495 LEU B C 1
ATOM 11433 O O . LEU B 1 495 ? -18.016 30.797 21.234 1 94.31 495 LEU B O 1
ATOM 11437 N N . VAL B 1 496 ? -18.953 32.688 20.672 1 94.06 496 VAL B N 1
ATOM 11438 C CA . VAL B 1 496 ? -18.891 33.25 22.016 1 94.06 496 VAL B CA 1
ATOM 11439 C C . VAL B 1 496 ? -20.281 33.75 22.422 1 94.06 496 VAL B C 1
ATOM 11441 O O . VAL B 1 496 ? -20.875 34.562 21.734 1 94.06 496 VAL B O 1
ATOM 11444 N N . GLY B 1 497 ? -20.797 33.25 23.578 1 92.75 497 GLY B N 1
ATOM 11445 C CA . GLY B 1 497 ? -22.156 33.562 23.984 1 92.75 497 GLY B CA 1
ATOM 11446 C C . GLY B 1 497 ? -22.234 34.125 25.391 1 92.75 497 GLY B C 1
ATOM 11447 O O . GLY B 1 497 ? -21.453 33.719 26.266 1 92.75 497 GLY B O 1
ATOM 11448 N N . ARG B 1 498 ? -23.141 35 25.516 1 91.5 498 ARG B N 1
ATOM 11449 C CA . ARG B 1 498 ? -23.484 35.531 26.828 1 91.5 498 ARG B CA 1
ATOM 11450 C C . ARG B 1 498 ? -24.938 35.25 27.172 1 91.5 498 ARG B C 1
ATOM 11452 O O . ARG B 1 498 ? -25.781 35.094 26.281 1 91.5 498 ARG B O 1
ATOM 11459 N N . THR B 1 499 ? -25.25 35.188 28.438 1 90.56 499 THR B N 1
ATOM 11460 C CA . THR B 1 499 ? -26.609 34.875 28.875 1 90.56 499 THR B CA 1
ATOM 11461 C C . THR B 1 499 ? -27.453 36.125 28.953 1 90.56 499 THR B C 1
ATOM 11463 O O . THR B 1 499 ? -28.672 36.062 29.109 1 90.56 499 THR B O 1
ATOM 11466 N N . GLU B 1 500 ? -26.875 37.344 28.828 1 87 500 GLU B N 1
ATOM 11467 C CA . GLU B 1 500 ? -27.594 38.594 28.828 1 87 500 GLU B CA 1
ATOM 11468 C C . GLU B 1 500 ? -27.438 39.312 27.484 1 87 500 GLU B C 1
ATOM 11470 O O . GLU B 1 500 ? -26.422 39.188 26.828 1 87 500 GLU B O 1
ATOM 11475 N N . PRO B 1 501 ? -28.531 40 27.094 1 85 501 PRO B N 1
ATOM 11476 C CA . PRO B 1 501 ? -28.391 40.781 25.875 1 85 501 PRO B CA 1
ATOM 11477 C C . PRO B 1 501 ? -27.359 41.875 26 1 85 501 PRO B C 1
ATOM 11479 O O . PRO B 1 501 ? -27.375 42.656 26.969 1 85 501 PRO B O 1
ATOM 11482 N N . THR B 1 502 ? -26.344 41.75 25.266 1 82.62 502 THR B N 1
ATOM 11483 C CA . THR B 1 502 ? -25.234 42.688 25.344 1 82.62 502 THR B CA 1
ATOM 11484 C C . THR B 1 502 ? -24.844 43.219 23.969 1 82.62 502 THR B C 1
ATOM 11486 O O . THR B 1 502 ? -24.969 42.5 22.969 1 82.62 502 THR B O 1
ATOM 11489 N N . LEU B 1 503 ? -24.578 44.531 23.906 1 81.75 503 LEU B N 1
ATOM 11490 C CA . LEU B 1 503 ? -24.062 45.094 22.672 1 81.75 503 LEU B CA 1
ATOM 11491 C C . LEU B 1 503 ? -22.562 44.844 22.562 1 81.75 503 LEU B C 1
ATOM 11493 O O . LEU B 1 503 ? -21.797 45.125 23.5 1 81.75 503 LEU B O 1
ATOM 11497 N N . TRP B 1 504 ? -22.141 44.156 21.484 1 86.5 504 TRP B N 1
ATOM 11498 C CA . TRP B 1 504 ? -20.734 43.844 21.25 1 86.5 504 TRP B CA 1
ATOM 11499 C C . TRP B 1 504 ? -20.047 45 20.516 1 86.5 504 TRP B C 1
ATOM 11501 O O . TRP B 1 504 ? -20.469 45.375 19.406 1 86.5 504 TRP B O 1
ATOM 11511 N N . GLY B 1 505 ? -19.016 45.594 21.047 1 76.44 505 GLY B N 1
ATOM 11512 C CA . GLY B 1 505 ? -18.266 46.656 20.406 1 76.44 505 GLY B CA 1
ATOM 11513 C C . GLY B 1 505 ? -17.453 46.188 19.219 1 76.44 505 GLY B C 1
ATOM 11514 O O . GLY B 1 505 ? -17.266 45 19.016 1 76.44 505 GLY B O 1
ATOM 11515 N N . LYS B 1 506 ? -17.078 47.094 18.391 1 76.69 506 LYS B N 1
ATOM 11516 C CA . LYS B 1 506 ? -16.266 46.75 17.219 1 76.69 506 LYS B CA 1
ATOM 11517 C C . LYS B 1 506 ? -14.914 46.188 17.625 1 76.69 506 LYS B C 1
ATOM 11519 O O . LYS B 1 506 ? -14.375 45.312 16.953 1 76.69 506 LYS B O 1
ATOM 11524 N N . GLY B 1 507 ? -14.391 46.688 18.734 1 72.44 507 GLY B N 1
ATOM 11525 C CA . GLY B 1 507 ? -13.133 46.125 19.234 1 72.44 507 GLY B CA 1
ATOM 11526 C C . GLY B 1 507 ? -13.234 44.688 19.641 1 72.44 507 GLY B C 1
ATOM 11527 O O . GLY B 1 507 ? -12.328 43.875 19.375 1 72.44 507 GLY B O 1
ATOM 11528 N N . GLN B 1 508 ? -14.375 44.406 20.234 1 81.69 508 GLN B N 1
ATOM 11529 C CA . GLN B 1 508 ? -14.586 43 20.656 1 81.69 508 GLN B CA 1
ATOM 11530 C C . GLN B 1 508 ? -14.773 42.094 19.453 1 81.69 508 GLN B C 1
ATOM 11532 O O . GLN B 1 508 ? -14.273 40.969 19.438 1 81.69 508 GLN B O 1
ATOM 11537 N N . GLN B 1 509 ? -15.438 42.594 18.422 1 87.56 509 GLN B N 1
ATOM 11538 C CA . GLN B 1 509 ? -15.648 41.812 17.203 1 87.56 509 GLN B CA 1
ATOM 11539 C C . GLN B 1 509 ? -14.32 41.531 16.5 1 87.56 509 GLN B C 1
ATOM 11541 O O . GLN B 1 509 ? -14.078 40.406 16.031 1 87.56 509 GLN B O 1
ATOM 11546 N N . THR B 1 510 ? -13.539 42.531 16.469 1 78.06 510 THR B N 1
ATOM 11547 C CA . THR B 1 510 ? -12.242 42.375 15.82 1 78.06 510 THR B CA 1
ATOM 11548 C C . THR B 1 510 ? -11.359 41.406 16.609 1 78.06 510 THR B C 1
ATOM 11550 O O . THR B 1 510 ? -10.617 40.625 16.016 1 78.06 510 THR B O 1
ATOM 11553 N N . LEU B 1 511 ? -11.43 41.5 17.891 1 77.94 511 LEU B N 1
ATOM 11554 C CA . LEU B 1 511 ? -10.633 40.594 18.734 1 77.94 511 LEU B CA 1
ATOM 11555 C C . LEU B 1 511 ? -11.039 39.156 18.531 1 77.94 511 LEU B C 1
ATOM 11557 O O . LEU B 1 511 ? -10.18 38.281 18.344 1 77.94 511 LEU B O 1
ATOM 11561 N N . VAL B 1 512 ? -12.328 38.906 18.547 1 87.12 512 VAL B N 1
ATOM 11562 C CA . VAL B 1 512 ? -12.82 37.531 18.422 1 87.12 512 VAL B CA 1
ATOM 11563 C C . VAL B 1 512 ? -12.477 37 17.031 1 87.12 512 VAL B C 1
ATOM 11565 O O . VAL B 1 512 ? -12.156 35.812 16.875 1 87.12 512 VAL B O 1
ATOM 11568 N N . GLN B 1 513 ? -12.539 37.812 16.047 1 84.38 513 GLN B N 1
ATOM 11569 C CA . GLN B 1 513 ? -12.195 37.375 14.703 1 84.38 513 GLN B CA 1
ATOM 11570 C C . GLN B 1 513 ? -10.711 37.031 14.602 1 84.38 513 GLN B C 1
ATOM 11572 O O . GLN B 1 513 ? -10.344 36.062 13.93 1 84.38 513 GLN B O 1
ATOM 11577 N N . GLU B 1 514 ? -9.898 37.812 15.211 1 76.25 514 GLU B N 1
ATOM 11578 C CA . GLU B 1 514 ? -8.469 37.5 15.195 1 76.25 514 GLU B CA 1
ATOM 11579 C C . GLU B 1 514 ? -8.164 36.219 15.922 1 76.25 514 GLU B C 1
ATOM 11581 O O . GLU B 1 514 ? -7.328 35.406 15.469 1 76.25 514 GLU B O 1
ATOM 11586 N N . VAL B 1 515 ? -8.844 36.031 17 1 79.31 515 VAL B N 1
ATOM 11587 C CA . VAL B 1 515 ? -8.648 34.812 17.75 1 79.31 515 VAL B CA 1
ATOM 11588 C C . VAL B 1 515 ? -9.156 33.625 16.938 1 79.31 515 VAL B C 1
ATOM 11590 O O . VAL B 1 515 ? -8.531 32.562 16.922 1 79.31 515 VAL B O 1
ATOM 11593 N N . ALA B 1 516 ? -10.289 33.812 16.312 1 83.56 516 ALA B N 1
ATOM 11594 C CA . ALA B 1 516 ? -10.836 32.75 15.477 1 83.56 516 ALA B CA 1
ATOM 11595 C C . ALA B 1 516 ? -9.859 32.375 14.359 1 83.56 516 ALA B C 1
ATOM 11597 O O . ALA B 1 516 ? -9.695 31.188 14.047 1 83.56 516 ALA B O 1
ATOM 11598 N N . ARG B 1 517 ? -9.289 33.312 13.766 1 76.62 517 ARG B N 1
ATOM 11599 C CA . ARG B 1 517 ? -8.312 33.031 12.703 1 76.62 517 ARG B CA 1
ATOM 11600 C C . ARG B 1 517 ? -7.133 32.25 13.234 1 76.62 517 ARG B C 1
ATOM 11602 O O . ARG B 1 517 ? -6.652 31.312 12.57 1 76.62 517 ARG B O 1
ATOM 11609 N N . LEU B 1 518 ? -6.715 32.625 14.383 1 72.5 518 LEU B N 1
ATOM 11610 C CA . LEU B 1 518 ? -5.582 31.922 14.977 1 72.5 518 LEU B CA 1
ATOM 11611 C C . LEU B 1 518 ? -5.961 30.5 15.352 1 72.5 518 LEU B C 1
ATOM 11613 O O . LEU B 1 518 ? -5.176 29.562 15.148 1 72.5 518 LEU B O 1
ATOM 11617 N N . LEU B 1 519 ? -7.148 30.391 15.875 1 77.25 519 LEU B N 1
ATOM 11618 C CA . LEU B 1 519 ? -7.598 29.062 16.25 1 77.25 519 LEU B CA 1
ATOM 11619 C C . LEU B 1 519 ? -7.836 28.203 15.016 1 77.25 519 LEU B C 1
ATOM 11621 O O . LEU B 1 519 ? -7.695 26.984 15.062 1 77.25 519 LEU B O 1
ATOM 11625 N N . GLY B 1 520 ? -8.25 28.844 13.961 1 75.81 520 GLY B N 1
ATOM 11626 C CA . GLY B 1 520 ? -8.391 28.125 12.703 1 75.81 520 GLY B CA 1
ATOM 11627 C C . GLY B 1 520 ? -7.094 27.516 12.219 1 75.81 520 GLY B C 1
ATOM 11628 O O . GLY B 1 520 ? -7.086 26.406 11.68 1 75.81 520 GLY B O 1
ATOM 11629 N N . LEU B 1 521 ? -6.027 28.172 12.461 1 70.44 521 LEU B N 1
ATOM 11630 C CA . LEU B 1 521 ? -4.723 27.641 12.086 1 70.44 521 LEU B CA 1
ATOM 11631 C C . LEU B 1 521 ? -4.387 26.406 12.906 1 70.44 521 LEU B C 1
ATOM 11633 O O . LEU B 1 521 ? -3.865 25.422 12.367 1 70.44 521 LEU B O 1
ATOM 11637 N N . ILE B 1 522 ? -4.812 26.469 14.086 1 69.31 522 ILE B N 1
ATOM 11638 C CA . ILE B 1 522 ? -4.543 25.344 14.977 1 69.31 522 ILE B CA 1
ATOM 11639 C C . ILE B 1 522 ? -5.418 24.156 14.578 1 69.31 522 ILE B C 1
ATOM 11641 O O . ILE B 1 522 ? -4.945 23.016 14.539 1 69.31 522 ILE B O 1
ATOM 11645 N N . SER B 1 523 ? -6.59 24.594 14.391 1 72.88 523 SER B N 1
ATOM 11646 C CA . SER B 1 523 ? -7.527 23.531 14.031 1 72.88 523 SER B CA 1
ATOM 11647 C C . SER B 1 523 ? -7.129 22.875 12.711 1 72.88 523 SER B C 1
ATOM 11649 O O . SER B 1 523 ? -7.242 21.656 12.57 1 72.88 523 SER B O 1
ATOM 11651 N N . HIS B 1 524 ? -6.68 23.656 11.836 1 72.38 524 HIS B N 1
ATOM 11652 C CA . HIS B 1 524 ? -6.25 23.125 10.547 1 72.38 524 HIS B CA 1
ATOM 11653 C C . HIS B 1 524 ? -5.012 22.25 10.703 1 72.38 524 HIS B C 1
ATOM 11655 O O . HIS B 1 524 ? -4.906 21.188 10.07 1 72.38 524 HIS B O 1
ATOM 11661 N N . GLN B 1 525 ? -4.129 22.719 11.492 1 69.94 525 GLN B N 1
ATOM 11662 C CA . GLN B 1 525 ? -2.938 21.922 11.75 1 69.94 525 GLN B CA 1
ATOM 11663 C C . GLN B 1 525 ? -3.303 20.594 12.391 1 69.94 525 GLN B C 1
ATOM 11665 O O . GLN B 1 525 ? -2.742 19.547 12.039 1 69.94 525 GLN B O 1
ATOM 11670 N N . TRP B 1 526 ? -4.219 20.688 13.203 1 71.75 526 TRP B N 1
ATOM 11671 C CA . TRP B 1 526 ? -4.633 19.469 13.875 1 71.75 526 TRP B CA 1
ATOM 11672 C C . TRP B 1 526 ? -5.324 18.516 12.906 1 71.75 526 TRP B C 1
ATOM 11674 O O . TRP B 1 526 ? -5.102 17.297 12.953 1 71.75 526 TRP B O 1
ATOM 11684 N N . GLN B 1 527 ? -6.133 19.109 12.117 1 73.5 527 GLN B N 1
ATOM 11685 C CA . GLN B 1 527 ? -6.816 18.281 11.133 1 73.5 527 GLN B CA 1
ATOM 11686 C C . GLN B 1 527 ? -5.82 17.625 10.172 1 73.5 527 GLN B C 1
ATOM 11688 O O . GLN B 1 527 ? -5.984 16.469 9.789 1 73.5 527 GLN B O 1
ATOM 11693 N N . LEU B 1 528 ? -4.812 18.375 9.852 1 73.31 528 LEU B N 1
ATOM 11694 C CA . LEU B 1 528 ? -3.781 17.844 8.969 1 73.31 528 LEU B CA 1
ATOM 11695 C C . LEU B 1 528 ? -2.988 16.75 9.672 1 73.31 528 LEU B C 1
ATOM 11697 O O . LEU B 1 528 ? -2.674 15.719 9.062 1 73.31 528 LEU B O 1
ATOM 11701 N N . GLN B 1 529 ? -2.777 16.953 10.891 1 74.75 529 GLN B N 1
ATOM 11702 C CA . GLN B 1 529 ? -2.053 15.945 11.648 1 74.75 529 GLN B CA 1
ATOM 11703 C C . GLN B 1 529 ? -2.893 14.688 11.82 1 74.75 529 GLN B C 1
ATOM 11705 O O . GLN B 1 529 ? -2.377 13.57 11.734 1 74.75 529 GLN B O 1
ATOM 11710 N N . LYS B 1 530 ? -4.133 14.953 12.133 1 73.88 530 LYS B N 1
ATOM 11711 C CA . LYS B 1 530 ? -5.035 13.812 12.281 1 73.88 530 LYS B CA 1
ATOM 11712 C C . LYS B 1 530 ? -5.141 13.023 10.984 1 73.88 530 LYS B C 1
ATOM 11714 O O . LYS B 1 530 ? -5.098 11.789 11 1 73.88 530 LYS B O 1
ATOM 11719 N N . THR B 1 531 ? -5.238 13.75 9.938 1 76.5 531 THR B N 1
ATOM 11720 C CA . THR B 1 531 ? -5.316 13.102 8.633 1 76.5 531 THR B CA 1
ATOM 11721 C C . THR B 1 531 ? -4.023 12.344 8.336 1 76.5 531 THR B C 1
ATOM 11723 O O . THR B 1 531 ? -4.062 11.227 7.816 1 76.5 531 THR B O 1
ATOM 11726 N N . ASN B 1 532 ? -2.961 12.914 8.703 1 79.25 532 ASN B N 1
ATOM 11727 C CA . ASN B 1 532 ? -1.672 12.266 8.469 1 79.25 532 ASN B CA 1
ATOM 11728 C C . ASN B 1 532 ? -1.523 11 9.305 1 79.25 532 ASN B C 1
ATOM 11730 O O . ASN B 1 532 ? -1.016 9.984 8.82 1 79.25 532 ASN B O 1
ATOM 11734 N N . THR B 1 533 ? -1.986 11.141 10.445 1 81.38 533 THR B N 1
ATOM 11735 C CA . THR B 1 533 ? -1.881 9.977 11.328 1 81.38 533 THR B CA 1
ATOM 11736 C C . THR B 1 533 ? -2.805 8.859 10.852 1 81.38 533 THR B C 1
ATOM 11738 O O . THR B 1 533 ? -2.43 7.684 10.883 1 81.38 533 THR B O 1
ATOM 11741 N N . GLN B 1 534 ? -3.961 9.273 10.492 1 83.19 534 GLN B N 1
ATOM 11742 C CA . GLN B 1 534 ? -4.898 8.273 9.984 1 83.19 534 GLN B CA 1
ATOM 11743 C C . GLN B 1 534 ? -4.375 7.629 8.711 1 83.19 534 GLN B C 1
ATOM 11745 O O . GLN B 1 534 ? -4.5 6.418 8.523 1 83.19 534 GLN B O 1
ATOM 11750 N N . GLN B 1 535 ? -3.838 8.406 7.906 1 83.62 535 GLN B N 1
ATOM 11751 C CA . GLN B 1 535 ? -3.27 7.887 6.664 1 83.62 535 GLN B CA 1
ATOM 11752 C C . GLN B 1 535 ? -2.123 6.918 6.949 1 83.62 535 GLN B C 1
ATOM 11754 O O . GLN B 1 535 ? -2.004 5.879 6.297 1 83.62 535 GLN B O 1
ATOM 11759 N N . GLU B 1 536 ? -1.357 7.285 7.93 1 83.56 536 GLU B N 1
ATOM 11760 C CA . GLU B 1 536 ? -0.231 6.426 8.273 1 83.56 536 GLU B CA 1
ATOM 11761 C C . GLU B 1 536 ? -0.708 5.113 8.898 1 83.56 536 GLU B C 1
ATOM 11763 O O . GLU B 1 536 ? -0.149 4.051 8.625 1 83.56 536 GLU B O 1
ATOM 11768 N N . GLN B 1 537 ? -1.717 5.234 9.656 1 86.94 537 GLN B N 1
ATOM 11769 C CA . GLN B 1 537 ? -2.242 4.035 10.305 1 86.94 537 GLN B CA 1
ATOM 11770 C C . GLN B 1 537 ? -2.861 3.09 9.273 1 86.94 537 GLN B C 1
ATOM 11772 O O . GLN B 1 537 ? -2.629 1.881 9.32 1 86.94 537 GLN B O 1
ATOM 11777 N N . VAL B 1 538 ? -3.668 3.594 8.406 1 88.88 538 VAL B N 1
ATOM 11778 C CA . VAL B 1 538 ? -4.316 2.789 7.375 1 88.88 538 VAL B CA 1
ATOM 11779 C C . VAL B 1 538 ? -3.26 2.207 6.438 1 88.88 538 VAL B C 1
ATOM 11781 O O . VAL B 1 538 ? -3.332 1.034 6.062 1 88.88 538 VAL B O 1
ATOM 11784 N N . ARG B 1 539 ? -2.283 2.965 6.102 1 85.81 539 ARG B N 1
ATOM 11785 C CA . ARG B 1 539 ? -1.21 2.496 5.23 1 85.81 539 ARG B CA 1
ATOM 11786 C C . ARG B 1 539 ? -0.419 1.372 5.895 1 85.81 539 ARG B C 1
ATOM 11788 O O . ARG B 1 539 ? -0.135 0.351 5.266 1 85.81 539 ARG B O 1
ATOM 11795 N N . SER B 1 540 ? -0.093 1.614 7.133 1 88.38 540 SER B N 1
ATOM 11796 C CA . SER B 1 540 ? 0.685 0.609 7.848 1 88.38 540 SER B CA 1
ATOM 11797 C C . SER B 1 540 ? -0.086 -0.701 7.973 1 88.38 540 SER B C 1
ATOM 11799 O O . SER B 1 540 ? 0.489 -1.782 7.828 1 88.38 540 SER B O 1
ATOM 11801 N N . ALA B 1 541 ? -1.342 -0.592 8.234 1 92.06 541 ALA B N 1
ATOM 11802 C CA . ALA B 1 541 ? -2.174 -1.787 8.336 1 92.06 541 ALA B CA 1
ATOM 11803 C C . ALA B 1 541 ? -2.279 -2.498 6.988 1 92.06 541 ALA B C 1
ATOM 11805 O O . ALA B 1 541 ? -2.236 -3.729 6.922 1 92.06 541 ALA B O 1
ATOM 11806 N N . MET B 1 542 ? -2.486 -1.776 5.996 1 92.25 542 MET B N 1
ATOM 11807 C CA . MET B 1 542 ? -2.562 -2.346 4.652 1 92.25 542 MET B CA 1
ATOM 11808 C C . MET B 1 542 ? -1.267 -3.066 4.293 1 92.25 542 MET B C 1
ATOM 11810 O O . MET B 1 542 ? -1.295 -4.188 3.785 1 92.25 542 MET B O 1
ATOM 11814 N N . LEU B 1 543 ? -0.09 -2.432 4.582 1 88.69 543 LEU B N 1
ATOM 11815 C CA . LEU B 1 543 ? 1.207 -3.02 4.266 1 88.69 543 LEU B CA 1
ATOM 11816 C C . LEU B 1 543 ? 1.448 -4.277 5.094 1 88.69 543 LEU B C 1
ATOM 11818 O O . LEU B 1 543 ? 2.006 -5.258 4.594 1 88.69 543 LEU B O 1
ATOM 11822 N N . ALA B 1 544 ? 0.985 -4.191 6.316 1 90.19 544 ALA B N 1
ATOM 11823 C CA . ALA B 1 544 ? 1.097 -5.383 7.156 1 90.19 544 ALA B CA 1
ATOM 11824 C C . ALA B 1 544 ? 0.262 -6.531 6.594 1 90.19 544 ALA B C 1
ATOM 11826 O O . ALA B 1 544 ? 0.687 -7.688 6.625 1 90.19 544 ALA B O 1
ATOM 11827 N N . GLY B 1 545 ? -0.932 -6.219 6.152 1 92.81 545 GLY B N 1
ATOM 11828 C CA . GLY B 1 545 ? -1.775 -7.223 5.523 1 92.81 545 GLY B CA 1
ATOM 11829 C C . GLY B 1 545 ? -1.158 -7.824 4.273 1 92.81 545 GLY B C 1
ATOM 11830 O O . GLY B 1 545 ? -1.198 -9.039 4.078 1 92.81 545 GLY B O 1
ATOM 11831 N N . LEU B 1 546 ? -0.537 -7.035 3.395 1 91 546 LEU B N 1
ATOM 11832 C CA . LEU B 1 546 ? 0.115 -7.512 2.18 1 91 546 LEU B CA 1
ATOM 11833 C C . LEU B 1 546 ? 1.265 -8.461 2.512 1 91 546 LEU B C 1
ATOM 11835 O O . LEU B 1 546 ? 1.399 -9.516 1.899 1 91 546 LEU B O 1
ATOM 11839 N N . ARG B 1 547 ? 2.02 -8.125 3.529 1 87.81 547 ARG B N 1
ATOM 11840 C CA . ARG B 1 547 ? 3.156 -8.953 3.93 1 87.81 547 ARG B CA 1
ATOM 11841 C C . ARG B 1 547 ? 2.689 -10.289 4.488 1 87.81 547 ARG B C 1
ATOM 11843 O O . ARG B 1 547 ? 3.285 -11.328 4.203 1 87.81 547 ARG B O 1
ATOM 11850 N N . ALA B 1 548 ? 1.644 -10.242 5.234 1 91.31 548 ALA B N 1
ATOM 11851 C CA . ALA B 1 548 ? 1.124 -11.469 5.836 1 91.31 548 ALA B CA 1
ATOM 11852 C C . ALA B 1 548 ? 0.614 -12.438 4.77 1 91.31 548 ALA B C 1
ATOM 11854 O O . ALA B 1 548 ? 0.821 -13.648 4.871 1 91.31 548 ALA B O 1
ATOM 11855 N N . LEU B 1 549 ? -0.039 -11.914 3.781 1 92.62 549 LEU B N 1
ATOM 11856 C CA . LEU B 1 549 ? -0.59 -12.75 2.721 1 92.62 549 LEU B CA 1
ATOM 11857 C C . LEU B 1 549 ? 0.523 -13.359 1.875 1 92.62 549 LEU B C 1
ATOM 11859 O O . LEU B 1 549 ? 0.414 -14.508 1.43 1 92.62 549 LEU B O 1
ATOM 11863 N N . GLN B 1 550 ? 1.59 -12.656 1.678 1 85.5 550 GLN B N 1
ATOM 11864 C CA . GLN B 1 550 ? 2.695 -13.125 0.85 1 85.5 550 GLN B CA 1
ATOM 11865 C C . GLN B 1 550 ? 3.463 -14.25 1.542 1 85.5 550 GLN B C 1
ATOM 11867 O O . GLN B 1 550 ? 4.051 -15.102 0.879 1 85.5 550 GLN B O 1
ATOM 11872 N N . ARG B 1 551 ? 3.369 -14.312 2.836 1 82.38 551 ARG B N 1
ATOM 11873 C CA . ARG B 1 551 ? 4.148 -15.281 3.594 1 82.38 551 ARG B CA 1
ATOM 11874 C C . ARG B 1 551 ? 3.359 -16.578 3.797 1 82.38 551 ARG B C 1
ATOM 11876 O O . ARG B 1 551 ? 3.912 -17.578 4.242 1 82.38 551 ARG B O 1
ATOM 11883 N N . THR B 1 552 ? 2.104 -16.594 3.381 1 85.44 552 THR B N 1
ATOM 11884 C CA . THR B 1 552 ? 1.257 -17.75 3.623 1 85.44 552 THR B CA 1
ATOM 11885 C C . THR B 1 552 ? 1.093 -18.578 2.348 1 85.44 552 THR B C 1
ATOM 11887 O O . THR B 1 552 ? 0.706 -18.047 1.305 1 85.44 552 THR B O 1
ATOM 11890 N N . GLN B 1 553 ? 1.42 -19.859 2.414 1 80.75 553 GLN B N 1
ATOM 11891 C CA . GLN B 1 553 ? 1.385 -20.688 1.218 1 80.75 553 GLN B CA 1
ATOM 11892 C C . GLN B 1 553 ? 0.218 -21.672 1.27 1 80.75 553 GLN B C 1
ATOM 11894 O O . GLN B 1 553 ? -0.185 -22.219 0.241 1 80.75 553 GLN B O 1
ATOM 11899 N N . ASN B 1 554 ? -0.365 -21.891 2.395 1 88.75 554 ASN B N 1
ATOM 11900 C CA . ASN B 1 554 ? -1.508 -22.781 2.549 1 88.75 554 ASN B CA 1
ATOM 11901 C C . ASN B 1 554 ? -2.828 -22.047 2.35 1 88.75 554 ASN B C 1
ATOM 11903 O O . ASN B 1 554 ? -3.027 -20.969 2.906 1 88.75 554 ASN B O 1
ATOM 11907 N N . LEU B 1 555 ? -3.684 -22.641 1.58 1 92.75 555 LEU B N 1
ATOM 11908 C CA . LEU B 1 555 ? -4.91 -21.953 1.183 1 92.75 555 LEU B CA 1
ATOM 11909 C C . LEU B 1 555 ? -5.781 -21.656 2.396 1 92.75 555 LEU B C 1
ATOM 11911 O O . LEU B 1 555 ? -6.305 -20.547 2.531 1 92.75 555 LEU B O 1
ATOM 11915 N N . GLU B 1 556 ? -6.027 -22.672 3.299 1 92.62 556 GLU B N 1
ATOM 11916 C CA . GLU B 1 556 ? -6.879 -22.484 4.469 1 92.62 556 GLU B CA 1
ATOM 11917 C C . GLU B 1 556 ? -6.312 -21.406 5.391 1 92.62 556 GLU B C 1
ATOM 11919 O O . GLU B 1 556 ? -7.055 -20.547 5.891 1 92.62 556 GLU B O 1
ATOM 11924 N N . ARG B 1 557 ? -5.059 -21.5 5.586 1 93.75 557 ARG B N 1
ATOM 11925 C CA . ARG B 1 557 ? -4.402 -20.5 6.418 1 93.75 557 ARG B CA 1
ATOM 11926 C C . ARG B 1 557 ? -4.43 -19.125 5.75 1 93.75 557 ARG B C 1
ATOM 11928 O O . ARG B 1 557 ? -4.527 -18.109 6.43 1 93.75 557 ARG B O 1
ATOM 11935 N N . LEU B 1 558 ? -4.273 -19.094 4.434 1 95.69 558 LEU B N 1
ATOM 11936 C CA . LEU B 1 558 ? -4.32 -17.844 3.68 1 95.69 558 LEU B CA 1
ATOM 11937 C C . LEU B 1 558 ? -5.664 -17.156 3.861 1 95.69 558 LEU B C 1
ATOM 11939 O O . LEU B 1 558 ? -5.719 -15.938 4.055 1 95.69 558 LEU B O 1
ATOM 11943 N N . GLU B 1 559 ? -6.727 -17.922 3.785 1 96.44 559 GLU B N 1
ATOM 11944 C CA . GLU B 1 559 ? -8.062 -17.375 3.951 1 96.44 559 GLU B CA 1
ATOM 11945 C C . GLU B 1 559 ? -8.242 -16.75 5.336 1 96.44 559 GLU B C 1
ATOM 11947 O O . GLU B 1 559 ? -8.672 -15.602 5.457 1 96.44 559 GLU B O 1
ATOM 11952 N N . LEU B 1 560 ? -7.824 -17.453 6.355 1 95.69 560 LEU B N 1
ATOM 11953 C CA . LEU B 1 560 ? -7.992 -16.969 7.723 1 95.69 560 LEU B CA 1
ATOM 11954 C C . LEU B 1 560 ? -7.098 -15.758 7.984 1 95.69 560 LEU B C 1
ATOM 11956 O O . LEU B 1 560 ? -7.523 -14.789 8.617 1 95.69 560 LEU B O 1
ATOM 11960 N N . THR B 1 561 ? -5.871 -15.828 7.531 1 95.69 561 THR B N 1
ATOM 11961 C CA . THR B 1 561 ? -4.949 -14.703 7.695 1 95.69 561 THR B CA 1
ATOM 11962 C C . THR B 1 561 ? -5.477 -13.469 6.973 1 95.69 561 THR B C 1
ATOM 11964 O O . THR B 1 561 ? -5.406 -12.359 7.504 1 95.69 561 THR B O 1
ATOM 11967 N N . GLY B 1 562 ? -5.934 -13.641 5.734 1 96.69 562 GLY B N 1
ATOM 11968 C CA . GLY B 1 562 ? -6.5 -12.523 4.992 1 96.69 562 GLY B CA 1
ATOM 11969 C C . GLY B 1 562 ? -7.668 -11.867 5.699 1 96.69 562 GLY B C 1
ATOM 11970 O O . GLY B 1 562 ? -7.75 -10.641 5.77 1 96.69 562 GLY B O 1
ATOM 11971 N N . LEU B 1 563 ? -8.547 -12.648 6.254 1 97.19 563 LEU B N 1
ATOM 11972 C CA . LEU B 1 563 ? -9.727 -12.133 6.938 1 97.19 563 LEU B CA 1
ATOM 11973 C C . LEU B 1 563 ? -9.344 -11.406 8.219 1 97.19 563 LEU B C 1
ATOM 11975 O O . LEU B 1 563 ? -9.898 -10.352 8.531 1 97.19 563 LEU B O 1
ATOM 11979 N N . GLN B 1 564 ? -8.391 -11.914 8.922 1 95.88 564 GLN B N 1
ATOM 11980 C CA . GLN B 1 564 ? -7.934 -11.258 10.141 1 95.88 564 GLN B CA 1
ATOM 11981 C C . GLN B 1 564 ? -7.312 -9.898 9.836 1 95.88 564 GLN B C 1
ATOM 11983 O O . GLN B 1 564 ? -7.535 -8.93 10.57 1 95.88 564 GLN B O 1
ATOM 11988 N N . GLN B 1 565 ? -6.516 -9.852 8.797 1 96.44 565 GLN B N 1
ATOM 11989 C CA . GLN B 1 565 ? -5.887 -8.594 8.422 1 96.44 565 GLN B CA 1
ATOM 11990 C C . GLN B 1 565 ? -6.926 -7.574 7.965 1 96.44 565 GLN B C 1
ATOM 11992 O O . GLN B 1 565 ? -6.777 -6.375 8.211 1 96.44 565 GLN B O 1
ATOM 11997 N N . LEU B 1 566 ? -7.945 -8.055 7.297 1 96.88 566 LEU B N 1
ATOM 11998 C CA . LEU B 1 566 ? -9.016 -7.156 6.863 1 96.88 566 LEU B CA 1
ATOM 11999 C C . LEU B 1 566 ? -9.812 -6.645 8.062 1 96.88 566 LEU B C 1
ATOM 12001 O O . LEU B 1 566 ? -10.234 -5.488 8.078 1 96.88 566 LEU B O 1
ATOM 12005 N N . MET B 1 567 ? -9.992 -7.496 9.07 1 95.56 567 MET B N 1
ATOM 12006 C CA . MET B 1 567 ? -10.656 -7.086 10.305 1 95.56 567 MET B CA 1
ATOM 12007 C C . MET B 1 567 ? -9.875 -5.984 11.008 1 95.56 567 MET B C 1
ATOM 12009 O O . MET B 1 567 ? -10.461 -5.012 11.492 1 95.56 567 MET B O 1
ATOM 12013 N N . ASN B 1 568 ? -8.609 -6.07 10.992 1 93.88 568 ASN B N 1
ATOM 12014 C CA . ASN B 1 568 ? -7.742 -5.082 11.617 1 93.88 568 ASN B CA 1
ATOM 12015 C C . ASN B 1 568 ? -7.711 -3.777 10.82 1 93.88 568 ASN B C 1
ATOM 12017 O O . ASN B 1 568 ? -7.715 -2.691 11.406 1 93.88 568 ASN B O 1
ATOM 12021 N N . LEU B 1 569 ? -7.629 -3.887 9.508 1 95.62 569 LEU B N 1
ATOM 12022 C CA . LEU B 1 569 ? -7.582 -2.709 8.641 1 95.62 569 LEU B CA 1
ATOM 12023 C C . LEU B 1 569 ? -8.867 -1.895 8.766 1 95.62 569 LEU B C 1
ATOM 12025 O O . LEU B 1 569 ? -8.812 -0.673 8.93 1 95.62 569 LEU B O 1
ATOM 12029 N N . MET B 1 570 ? -9.992 -2.641 8.719 1 94.69 570 MET B N 1
ATOM 12030 C CA . MET B 1 570 ? -11.281 -1.961 8.703 1 94.69 570 MET B CA 1
ATOM 12031 C C . MET B 1 570 ? -11.781 -1.716 10.125 1 94.69 570 MET B C 1
ATOM 12033 O O . MET B 1 570 ? -12.719 -0.939 10.336 1 94.69 570 MET B O 1
ATOM 12037 N N . GLN B 1 571 ? -11.156 -2.285 11.109 1 91.69 571 GLN B N 1
ATOM 12038 C CA . GLN B 1 571 ? -11.586 -2.189 12.5 1 91.69 571 GLN B CA 1
ATOM 12039 C C . GLN B 1 571 ? -13.062 -2.521 12.648 1 91.69 571 GLN B C 1
ATOM 12041 O O . GLN B 1 571 ? -13.836 -1.729 13.195 1 91.69 571 GLN B O 1
ATOM 12046 N N . VAL B 1 572 ? -13.422 -3.676 12.133 1 94.5 572 VAL B N 1
ATOM 12047 C CA . VAL B 1 572 ? -14.805 -4.148 12.164 1 94.5 572 VAL B CA 1
ATOM 12048 C C . VAL B 1 572 ? -14.883 -5.438 12.984 1 94.5 572 VAL B C 1
ATOM 12050 O O . VAL B 1 572 ? -13.898 -6.16 13.117 1 94.5 572 VAL B O 1
ATOM 12053 N N . PRO B 1 573 ? -16.047 -5.723 13.484 1 94.38 573 PRO B N 1
ATOM 12054 C CA . PRO B 1 573 ? -16.188 -6.906 14.336 1 94.38 573 PRO B CA 1
ATOM 12055 C C . PRO B 1 573 ? -16.344 -8.195 13.531 1 94.38 573 PRO B C 1
ATOM 12057 O O . PRO B 1 573 ? -16.125 -9.289 14.055 1 94.38 573 PRO B O 1
ATOM 12060 N N . LEU B 1 574 ? -16.797 -8.102 12.219 1 95.12 574 LEU B N 1
ATOM 12061 C CA . LEU B 1 574 ? -17.094 -9.32 11.477 1 95.12 574 LEU B CA 1
ATOM 12062 C C . LEU B 1 574 ? -16.594 -9.211 10.039 1 95.12 574 LEU B C 1
ATOM 12064 O O . LEU B 1 574 ? -16.891 -8.234 9.344 1 95.12 574 LEU B O 1
ATOM 12068 N N . VAL B 1 575 ? -15.859 -10.141 9.617 1 96.44 575 VAL B N 1
ATOM 12069 C CA . VAL B 1 575 ? -15.469 -10.383 8.234 1 96.44 575 VAL B CA 1
ATOM 12070 C C . VAL B 1 575 ? -15.609 -11.859 7.902 1 96.44 575 VAL B C 1
ATOM 12072 O O . VAL B 1 575 ? -15.234 -12.719 8.703 1 96.44 575 VAL B O 1
ATOM 12075 N N . ALA B 1 576 ? -16.219 -12.18 6.812 1 96.56 576 ALA B N 1
ATOM 12076 C CA . ALA B 1 576 ? -16.422 -13.57 6.414 1 96.56 576 ALA B CA 1
ATOM 12077 C C . ALA B 1 576 ? -16.188 -13.758 4.922 1 96.56 576 ALA B C 1
ATOM 12079 O O . ALA B 1 576 ? -16.266 -12.805 4.145 1 96.56 576 ALA B O 1
ATOM 12080 N N . LEU B 1 577 ? -15.836 -14.922 4.57 1 97.75 577 LEU B N 1
ATOM 12081 C CA . LEU B 1 577 ? -15.602 -15.297 3.178 1 97.75 577 LEU B CA 1
ATOM 12082 C C . LEU B 1 577 ? -16.469 -16.484 2.787 1 97.75 577 LEU B C 1
ATOM 12084 O O . LEU B 1 577 ? -16.438 -17.531 3.459 1 97.75 577 LEU B O 1
ATOM 12088 N N . VAL B 1 578 ? -17.297 -16.328 1.841 1 97.38 578 VAL B N 1
ATOM 12089 C CA . VAL B 1 578 ? -18 -17.453 1.216 1 97.38 578 VAL B CA 1
ATOM 12090 C C . VAL B 1 578 ? -17.188 -17.969 0.029 1 97.38 578 VAL B C 1
ATOM 12092 O O . VAL B 1 578 ? -17.031 -17.266 -0.978 1 97.38 578 VAL B O 1
ATOM 12095 N N . THR B 1 579 ? -16.625 -19.078 0.149 1 96.12 579 THR B N 1
ATOM 12096 C CA . THR B 1 579 ? -15.742 -19.594 -0.887 1 96.12 579 THR B CA 1
ATOM 12097 C C . THR B 1 579 ? -16.25 -20.953 -1.394 1 96.12 579 THR B C 1
ATOM 12099 O O . THR B 1 579 ? -17.062 -21.594 -0.736 1 96.12 579 THR B O 1
ATOM 12102 N N . TRP B 1 580 ? -15.852 -21.312 -2.621 1 93.75 580 TRP B N 1
ATOM 12103 C CA . TRP B 1 580 ? -16.25 -22.578 -3.242 1 93.75 580 TRP B CA 1
ATOM 12104 C C . TRP B 1 580 ? -15.141 -23.109 -4.145 1 93.75 580 TRP B C 1
ATOM 12106 O O . TRP B 1 580 ? -14.258 -22.359 -4.562 1 93.75 580 TRP B O 1
ATOM 12116 N N . GLN B 1 581 ? -15.156 -24.375 -4.355 1 88.12 581 GLN B N 1
ATOM 12117 C CA . GLN B 1 581 ? -14.234 -24.984 -5.312 1 88.12 581 GLN B CA 1
ATOM 12118 C C . GLN B 1 581 ? -14.703 -24.75 -6.746 1 88.12 581 GLN B C 1
ATOM 12120 O O . GLN B 1 581 ? -15.906 -24.625 -7 1 88.12 581 GLN B O 1
ATOM 12125 N N . PRO B 1 582 ? -13.727 -24.688 -7.617 1 83.81 582 PRO B N 1
ATOM 12126 C CA . PRO B 1 582 ? -14.109 -24.469 -9.016 1 83.81 582 PRO B CA 1
ATOM 12127 C C . PRO B 1 582 ? -15.133 -25.484 -9.516 1 83.81 582 PRO B C 1
ATOM 12129 O O . PRO B 1 582 ? -14.961 -26.688 -9.305 1 83.81 582 PRO B O 1
ATOM 12132 N N . GLY B 1 583 ? -16.203 -25.047 -10.117 1 82.75 583 GLY B N 1
ATOM 12133 C CA . GLY B 1 583 ? -17.234 -25.906 -10.688 1 82.75 583 GLY B CA 1
ATOM 12134 C C . GLY B 1 583 ? -18.375 -26.172 -9.742 1 82.75 583 GLY B C 1
ATOM 12135 O O . GLY B 1 583 ? -19.453 -26.578 -10.164 1 82.75 583 GLY B O 1
ATOM 12136 N N . GLN B 1 584 ? -18.172 -25.906 -8.477 1 88.25 584 GLN B N 1
ATOM 12137 C CA . GLN B 1 584 ? -19.234 -26.125 -7.496 1 88.25 584 GLN B CA 1
ATOM 12138 C C . GLN B 1 584 ? -20.234 -24.984 -7.488 1 88.25 584 GLN B C 1
ATOM 12140 O O . GLN B 1 584 ? -19.891 -23.844 -7.836 1 88.25 584 GLN B O 1
ATOM 12145 N N . THR B 1 585 ? -21.453 -25.312 -7.066 1 91.69 585 THR B N 1
ATOM 12146 C CA . THR B 1 585 ? -22.5 -24.297 -7.043 1 91.69 585 THR B CA 1
ATOM 12147 C C . THR B 1 585 ? -22.875 -23.938 -5.609 1 91.69 585 THR B C 1
ATOM 12149 O O . THR B 1 585 ? -23.797 -23.156 -5.379 1 91.69 585 THR B O 1
ATOM 12152 N N . VAL B 1 586 ? -22.188 -24.625 -4.676 1 94.25 586 VAL B N 1
ATOM 12153 C CA . VAL B 1 586 ? -22.422 -24.344 -3.264 1 94.25 586 VAL B CA 1
ATOM 12154 C C . VAL B 1 586 ? -21.125 -23.859 -2.615 1 94.25 586 VAL B C 1
ATOM 12156 O O . VAL B 1 586 ? -20.031 -24.359 -2.926 1 94.25 586 VAL B O 1
ATOM 12159 N N . GLY B 1 587 ? -21.328 -22.859 -1.826 1 94.31 587 GLY B N 1
ATOM 12160 C CA . GLY B 1 587 ? -20.172 -22.312 -1.146 1 94.31 587 GLY B CA 1
ATOM 12161 C C . GLY B 1 587 ? -20.188 -22.562 0.352 1 94.31 587 GLY B C 1
ATOM 12162 O O . GLY B 1 587 ? -21.219 -22.891 0.919 1 94.31 587 GLY B O 1
ATOM 12163 N N . SER B 1 588 ? -19.016 -22.531 0.948 1 95.69 588 SER B N 1
ATOM 12164 C CA . SER B 1 588 ? -18.844 -22.641 2.393 1 95.69 588 SER B CA 1
ATOM 12165 C C . SER B 1 588 ? -18.375 -21.328 3.004 1 95.69 588 SER B C 1
ATOM 12167 O O . SER B 1 588 ? -17.734 -20.516 2.328 1 95.69 588 SER B O 1
ATOM 12169 N N . ILE B 1 589 ? -18.703 -21.156 4.289 1 96 589 ILE B N 1
ATOM 12170 C CA . ILE B 1 589 ? -18.375 -19.891 4.961 1 96 589 ILE B CA 1
ATOM 12171 C C . ILE B 1 589 ? -17.125 -20.078 5.82 1 96 589 ILE B C 1
ATOM 12173 O O . ILE B 1 589 ? -17.047 -21.031 6.613 1 96 589 ILE B O 1
ATOM 12177 N N . VAL B 1 590 ? -16.141 -19.234 5.629 1 95.75 590 VAL B N 1
ATOM 12178 C CA . VAL B 1 590 ? -14.945 -19.156 6.473 1 95.75 590 VAL B CA 1
ATOM 12179 C C . VAL B 1 590 ? -14.945 -17.828 7.234 1 95.75 590 VAL B C 1
ATOM 12181 O O . VAL B 1 590 ? -15.07 -16.766 6.633 1 95.75 590 VAL B O 1
ATOM 12184 N N . ALA B 1 591 ? -14.891 -17.828 8.523 1 93.69 591 ALA B N 1
ATOM 12185 C CA . ALA B 1 591 ? -14.891 -16.625 9.336 1 93.69 591 ALA B CA 1
ATOM 12186 C C . ALA B 1 591 ? -14.023 -16.812 10.586 1 93.69 591 ALA B C 1
ATOM 12188 O O . ALA B 1 591 ? -14.055 -17.859 11.219 1 93.69 591 ALA B O 1
ATOM 12189 N N . PRO B 1 592 ? -13.164 -15.82 10.812 1 91.44 592 PRO B N 1
ATOM 12190 C CA . PRO B 1 592 ? -12.477 -15.859 12.109 1 91.44 592 PRO B CA 1
ATOM 12191 C C . PRO B 1 592 ? -13.43 -15.656 13.289 1 91.44 592 PRO B C 1
ATOM 12193 O O . PRO B 1 592 ? -14.57 -15.227 13.094 1 91.44 592 PRO B O 1
ATOM 12196 N N . PRO B 1 593 ? -12.977 -16.031 14.406 1 83.81 593 PRO B N 1
ATOM 12197 C CA . PRO B 1 593 ? -13.844 -15.789 15.562 1 83.81 593 PRO B CA 1
ATOM 12198 C C . PRO B 1 593 ? -14.195 -14.312 15.734 1 83.81 593 PRO B C 1
ATOM 12200 O O . PRO B 1 593 ? -13.328 -13.445 15.594 1 83.81 593 PRO B O 1
ATOM 12203 N N . PRO B 1 594 ? -15.531 -14.094 15.859 1 76.75 594 PRO B N 1
ATOM 12204 C CA . PRO B 1 594 ? -15.938 -12.695 15.992 1 76.75 594 PRO B CA 1
ATOM 12205 C C . PRO B 1 594 ? -15.406 -12.047 17.266 1 76.75 594 PRO B C 1
ATOM 12207 O O . PRO B 1 594 ? -15.172 -12.727 18.266 1 76.75 594 PRO B O 1
ATOM 12210 N N . SER B 1 595 ? -15.156 -10.781 17.109 1 78.12 595 SER B N 1
ATOM 12211 C CA . SER B 1 595 ? -14.664 -10.023 18.25 1 78.12 595 SER B CA 1
ATOM 12212 C C . SER B 1 595 ? -15.781 -9.773 19.266 1 78.12 595 SER B C 1
ATOM 12214 O O . SER B 1 595 ? -15.523 -9.578 20.453 1 78.12 595 SER B O 1
ATOM 12216 N N . HIS B 1 596 ? -17.062 -9.695 18.734 1 84.62 596 HIS B N 1
ATOM 12217 C CA . HIS B 1 596 ? -18.234 -9.438 19.578 1 84.62 596 HIS B CA 1
ATOM 12218 C C . HIS B 1 596 ? -19.297 -10.5 19.375 1 84.62 596 HIS B C 1
ATOM 12220 O O . HIS B 1 596 ? -19.594 -10.883 18.25 1 84.62 596 HIS B O 1
ATOM 12226 N N . PRO B 1 597 ? -19.922 -10.984 20.344 1 83.44 597 PRO B N 1
ATOM 12227 C CA . PRO B 1 597 ? -20.891 -12.086 20.266 1 83.44 597 PRO B CA 1
ATOM 12228 C C . PRO B 1 597 ? -22.156 -11.711 19.5 1 83.44 597 PRO B C 1
ATOM 12230 O O . PRO B 1 597 ? -22.891 -12.594 19.047 1 83.44 597 PRO B O 1
ATOM 12233 N N . LYS B 1 598 ? -22.391 -10.43 19.359 1 89.69 598 LYS B N 1
ATOM 12234 C CA . LYS B 1 598 ? -23.609 -10.023 18.688 1 89.69 598 LYS B CA 1
ATOM 12235 C C . LYS B 1 598 ? -23.422 -9.977 17.172 1 89.69 598 LYS B C 1
ATOM 12237 O O . LYS B 1 598 ? -24.375 -9.703 16.438 1 89.69 598 LYS B O 1
ATOM 12242 N N . PHE B 1 599 ? -22.297 -10.195 16.781 1 91.06 599 PHE B N 1
ATOM 12243 C CA . PHE B 1 599 ? -22 -10.305 15.359 1 91.06 599 PHE B CA 1
ATOM 12244 C C . PHE B 1 599 ? -21.797 -11.758 14.961 1 91.06 599 PHE B C 1
ATOM 12246 O O . PHE B 1 599 ? -20.672 -12.195 14.719 1 91.06 599 PHE B O 1
ATOM 12253 N N . VAL B 1 600 ? -22.938 -12.523 14.875 1 85.56 600 VAL B N 1
ATOM 12254 C CA . VAL B 1 600 ? -22.891 -13.969 14.672 1 85.56 600 VAL B CA 1
ATOM 12255 C C . VAL B 1 600 ? -23.172 -14.297 13.211 1 85.56 600 VAL B C 1
ATOM 12257 O O . VAL B 1 600 ? -24.016 -13.648 12.57 1 85.56 600 VAL B O 1
ATOM 12260 N N . ILE B 1 601 ? -22.438 -15.234 12.672 1 91 601 ILE B N 1
ATOM 12261 C CA . ILE B 1 601 ? -22.641 -15.805 11.344 1 91 601 ILE B CA 1
ATOM 12262 C C . ILE B 1 601 ? -22.75 -17.328 11.453 1 91 601 ILE B C 1
ATOM 12264 O O . ILE B 1 601 ? -22.016 -17.953 12.219 1 91 601 ILE B O 1
ATOM 12268 N N . ARG B 1 602 ? -23.703 -17.984 10.812 1 91.19 602 ARG B N 1
ATOM 12269 C CA . ARG B 1 602 ? -23.859 -19.438 10.805 1 91.19 602 ARG B CA 1
ATOM 12270 C C . ARG B 1 602 ? -22.922 -20.078 9.781 1 91.19 602 ARG B C 1
ATOM 12272 O O . ARG B 1 602 ? -23.297 -20.234 8.617 1 91.19 602 ARG B O 1
ATOM 12279 N N . ASN B 1 603 ? -21.812 -20.547 10.227 1 85.94 603 ASN B N 1
ATOM 12280 C CA . ASN B 1 603 ? -20.766 -21.031 9.328 1 85.94 603 ASN B CA 1
ATOM 12281 C C . ASN B 1 603 ? -21 -22.484 8.938 1 85.94 603 ASN B C 1
ATOM 12283 O O . ASN B 1 603 ? -20.266 -23.031 8.117 1 85.94 603 ASN B O 1
ATOM 12287 N N . ASP B 1 604 ? -22.016 -23.156 9.367 1 87.56 604 ASP B N 1
ATOM 12288 C CA . ASP B 1 604 ? -22.281 -24.562 9.078 1 87.56 604 ASP B CA 1
ATOM 12289 C C . ASP B 1 604 ? -23.25 -24.703 7.906 1 87.56 604 ASP B C 1
ATOM 12291 O O . ASP B 1 604 ? -23.453 -25.812 7.398 1 87.56 604 ASP B O 1
ATOM 12295 N N . ILE B 1 605 ? -23.672 -23.641 7.41 1 89.62 605 ILE B N 1
ATOM 12296 C CA . ILE B 1 605 ? -24.672 -23.688 6.352 1 89.62 605 ILE B CA 1
ATOM 12297 C C . ILE B 1 605 ? -23.984 -23.578 4.988 1 89.62 605 ILE B C 1
ATOM 12299 O O . ILE B 1 605 ? -23.016 -22.828 4.836 1 89.62 605 ILE B O 1
ATOM 12303 N N . GLU B 1 606 ? -24.469 -24.344 4.051 1 93.06 606 GLU B N 1
ATOM 12304 C CA . GLU B 1 606 ? -24.031 -24.219 2.662 1 93.06 606 GLU B CA 1
ATOM 12305 C C . GLU B 1 606 ? -24.859 -23.188 1.914 1 93.06 606 GLU B C 1
ATOM 12307 O O . GLU B 1 606 ? -26.078 -23.125 2.055 1 93.06 606 GLU B O 1
ATOM 12312 N N . ILE B 1 607 ? -24.125 -22.359 1.214 1 94.94 607 ILE B N 1
ATOM 12313 C CA . ILE B 1 607 ? -24.797 -21.25 0.555 1 94.94 607 ILE B CA 1
ATOM 12314 C C . ILE B 1 607 ? -24.891 -21.516 -0.946 1 94.94 607 ILE B C 1
ATOM 12316 O O . ILE B 1 607 ? -23.859 -21.672 -1.617 1 94.94 607 ILE B O 1
ATOM 12320 N N . PRO B 1 608 ? -26.094 -21.547 -1.492 1 95.25 608 PRO B N 1
ATOM 12321 C CA . PRO B 1 608 ? -26.203 -21.625 -2.951 1 95.25 608 PRO B CA 1
ATOM 12322 C C . PRO B 1 608 ? -25.734 -20.344 -3.645 1 95.25 608 PRO B C 1
ATOM 12324 O O . PRO B 1 608 ? -26.375 -19.297 -3.529 1 95.25 608 PRO B O 1
ATOM 12327 N N . ILE B 1 609 ? -24.75 -20.344 -4.406 1 93.38 609 ILE B N 1
ATOM 12328 C CA . ILE B 1 609 ? -24.016 -19.203 -4.945 1 93.38 609 ILE B CA 1
ATOM 12329 C C . ILE B 1 609 ? -24.922 -18.391 -5.875 1 93.38 609 ILE B C 1
ATOM 12331 O O . ILE B 1 609 ? -24.906 -17.172 -5.848 1 93.38 609 ILE B O 1
ATOM 12335 N N . TYR B 1 610 ? -25.734 -19.016 -6.66 1 90.62 610 TYR B N 1
ATOM 12336 C CA . TYR B 1 610 ? -26.5 -18.312 -7.68 1 90.62 610 TYR B CA 1
ATOM 12337 C C . TYR B 1 610 ? -27.906 -17.984 -7.18 1 90.62 610 TYR B C 1
ATOM 12339 O O . TYR B 1 610 ? -28.594 -17.141 -7.758 1 90.62 610 TYR B O 1
ATOM 12347 N N . GLU B 1 611 ? -28.266 -18.547 -6.055 1 93.38 611 GLU B N 1
ATOM 12348 C CA . GLU B 1 611 ? -29.625 -18.344 -5.547 1 93.38 611 GLU B CA 1
ATOM 12349 C C . GLU B 1 611 ? -29.641 -17.297 -4.434 1 93.38 611 GLU B C 1
ATOM 12351 O O . GLU B 1 611 ? -30.641 -16.609 -4.234 1 93.38 611 GLU B O 1
ATOM 12356 N N . ASP B 1 612 ? -28.641 -17.219 -3.68 1 95.94 612 ASP B N 1
ATOM 12357 C CA . ASP B 1 612 ? -28.578 -16.203 -2.631 1 95.94 612 ASP B CA 1
ATOM 12358 C C . ASP B 1 612 ? -28.453 -14.805 -3.227 1 95.94 612 ASP B C 1
ATOM 12360 O O . ASP B 1 612 ? -27.5 -14.523 -3.961 1 95.94 612 ASP B O 1
ATOM 12364 N N . PRO B 1 613 ? -29.234 -13.922 -2.922 1 96.06 613 PRO B N 1
ATOM 12365 C CA . PRO B 1 613 ? -29.266 -12.625 -3.594 1 96.06 613 PRO B CA 1
ATOM 12366 C C . PRO B 1 613 ? -28.031 -11.781 -3.326 1 96.06 613 PRO B C 1
ATOM 12368 O O . PRO B 1 613 ? -27.562 -11.055 -4.211 1 96.06 613 PRO B O 1
ATOM 12371 N N . LEU B 1 614 ? -27.5 -11.75 -2.092 1 96.19 614 LEU B N 1
ATOM 12372 C CA . LEU B 1 614 ? -26.312 -10.953 -1.799 1 96.19 614 LEU B CA 1
ATOM 12373 C C . LEU B 1 614 ? -25.109 -11.461 -2.596 1 96.19 614 LEU B C 1
ATOM 12375 O O . LEU B 1 614 ? -24.375 -10.664 -3.182 1 96.19 614 LEU B O 1
ATOM 12379 N N . ILE B 1 615 ? -24.906 -12.797 -2.615 1 96.62 615 ILE B N 1
ATOM 12380 C CA . ILE B 1 615 ? -23.797 -13.406 -3.338 1 96.62 615 ILE B CA 1
ATOM 12381 C C . ILE B 1 615 ? -23.969 -13.164 -4.836 1 96.62 615 ILE B C 1
ATOM 12383 O O . ILE B 1 615 ? -23 -12.812 -5.523 1 96.62 615 ILE B O 1
ATOM 12387 N N . HIS B 1 616 ? -25.141 -13.305 -5.238 1 94.69 616 HIS B N 1
ATOM 12388 C CA . HIS B 1 616 ? -25.406 -13.102 -6.656 1 94.69 616 HIS B CA 1
ATOM 12389 C C . HIS B 1 616 ? -25.141 -11.656 -7.066 1 94.69 616 HIS B C 1
ATOM 12391 O O . HIS B 1 616 ? -24.578 -11.398 -8.133 1 94.69 616 HIS B O 1
ATOM 12397 N N . SER B 1 617 ? -25.609 -10.727 -6.246 1 94.69 617 SER B N 1
ATOM 12398 C CA . SER B 1 617 ? -25.391 -9.312 -6.531 1 94.69 617 SER B CA 1
ATOM 12399 C C . SER B 1 617 ? -23.906 -8.977 -6.582 1 94.69 617 SER B C 1
ATOM 12401 O O . SER B 1 617 ? -23.469 -8.188 -7.422 1 94.69 617 SER B O 1
ATOM 12403 N N . ALA B 1 618 ? -23.156 -9.516 -5.664 1 95.69 618 ALA B N 1
ATOM 12404 C CA . ALA B 1 618 ? -21.719 -9.281 -5.633 1 95.69 618 ALA B CA 1
ATOM 12405 C C . ALA B 1 618 ? -21.047 -9.828 -6.887 1 95.69 618 ALA B C 1
ATOM 12407 O O . ALA B 1 618 ? -20.125 -9.211 -7.43 1 95.69 618 ALA B O 1
ATOM 12408 N N . LEU B 1 619 ? -21.453 -11.047 -7.367 1 94.75 619 LEU B N 1
ATOM 12409 C CA . LEU B 1 619 ? -20.891 -11.672 -8.562 1 94.75 619 LEU B CA 1
ATOM 12410 C C . LEU B 1 619 ? -21.219 -10.852 -9.805 1 94.75 619 LEU B C 1
ATOM 12412 O O . LEU B 1 619 ? -20.359 -10.688 -10.68 1 94.75 619 LEU B O 1
ATOM 12416 N N . MET B 1 620 ? -22.344 -10.281 -9.844 1 92.69 620 MET B N 1
ATOM 12417 C CA . MET B 1 620 ? -22.75 -9.461 -10.977 1 92.69 620 MET B CA 1
ATOM 12418 C C . MET B 1 620 ? -21.984 -8.148 -11 1 92.69 620 MET B C 1
ATOM 12420 O O . MET B 1 620 ? -21.594 -7.668 -12.07 1 92.69 620 MET B O 1
ATOM 12424 N N . ALA B 1 621 ? -21.812 -7.625 -9.844 1 91.81 621 ALA B N 1
ATOM 12425 C CA . ALA B 1 621 ? -21.094 -6.359 -9.734 1 91.81 621 ALA B CA 1
ATOM 12426 C C . ALA B 1 621 ? -19.641 -6.512 -10.164 1 91.81 621 ALA B C 1
ATOM 12428 O O . ALA B 1 621 ? -19.031 -5.562 -10.664 1 91.81 621 ALA B O 1
ATOM 12429 N N . SER B 1 622 ? -19.047 -7.625 -9.961 1 90.12 622 SER B N 1
ATOM 12430 C CA . SER B 1 622 ? -17.656 -7.871 -10.273 1 90.12 622 SER B CA 1
ATOM 12431 C C . SER B 1 622 ? -17.406 -7.848 -11.781 1 90.12 622 SER B C 1
ATOM 12433 O O . SER B 1 622 ? -16.266 -7.695 -12.227 1 90.12 622 SER B O 1
ATOM 12435 N N . GLN B 1 623 ? -18.422 -8.062 -12.555 1 84.94 623 GLN B N 1
ATOM 12436 C CA . GLN B 1 623 ? -18.297 -8.086 -14.008 1 84.94 623 GLN B CA 1
ATOM 12437 C C . GLN B 1 623 ? -18.422 -6.684 -14.594 1 84.94 623 GLN B C 1
ATOM 12439 O O . GLN B 1 623 ? -18.203 -6.48 -15.789 1 84.94 623 GLN B O 1
ATOM 12444 N N . ALA B 1 624 ? -18.625 -5.738 -13.672 1 74.88 624 ALA B N 1
ATOM 12445 C CA . ALA B 1 624 ? -18.828 -4.363 -14.125 1 74.88 624 ALA B CA 1
ATOM 12446 C C . ALA B 1 624 ? -17.516 -3.723 -14.539 1 74.88 624 ALA B C 1
ATOM 12448 O O . ALA B 1 624 ? -16.438 -4.133 -14.078 1 74.88 624 ALA B O 1
ATOM 12449 N N . ASP B 1 625 ? -17.5 -2.891 -15.602 1 67.38 625 ASP B N 1
ATOM 12450 C CA . ASP B 1 625 ? -16.328 -2.188 -16.109 1 67.38 625 ASP B CA 1
ATOM 12451 C C . ASP B 1 625 ? -15.797 -1.184 -15.086 1 67.38 625 ASP B C 1
ATOM 12453 O O . ASP B 1 625 ? -16.531 -0.297 -14.648 1 67.38 625 ASP B O 1
ATOM 12457 N N . VAL B 1 626 ? -14.609 -1.386 -14.523 1 63.12 626 VAL B N 1
ATOM 12458 C CA . VAL B 1 626 ? -13.977 -0.628 -13.445 1 63.12 626 VAL B CA 1
ATOM 12459 C C . VAL B 1 626 ? -13.445 0.696 -13.992 1 63.12 626 VAL B C 1
ATOM 12461 O O . VAL B 1 626 ? -13.078 1.587 -13.219 1 63.12 626 VAL B O 1
ATOM 12464 N N . ASN B 1 627 ? -13.391 1.09 -15.273 1 63.94 627 ASN B N 1
ATOM 12465 C CA . ASN B 1 627 ? -12.672 2.242 -15.812 1 63.94 627 ASN B CA 1
ATOM 12466 C C . ASN B 1 627 ? -13.227 3.553 -15.25 1 63.94 627 ASN B C 1
ATOM 12468 O O . ASN B 1 627 ? -12.484 4.527 -15.109 1 63.94 627 ASN B O 1
ATOM 12472 N N . GLY B 1 628 ? -14.398 3.5 -14.672 1 64.81 628 GLY B N 1
ATOM 12473 C CA . GLY B 1 628 ? -14.891 4.789 -14.219 1 64.81 628 GLY B CA 1
ATOM 12474 C C . GLY B 1 628 ? -15.031 4.883 -12.719 1 64.81 628 GLY B C 1
ATOM 12475 O O . GLY B 1 628 ? -14.719 5.914 -12.117 1 64.81 628 GLY B O 1
ATOM 12476 N N . ASN B 1 629 ? -15.328 3.916 -12.094 1 79.62 629 ASN B N 1
ATOM 12477 C CA . ASN B 1 629 ? -15.586 3.895 -10.656 1 79.62 629 ASN B CA 1
ATOM 12478 C C . ASN B 1 629 ? -14.859 2.746 -9.969 1 79.62 629 ASN B C 1
ATOM 12480 O O . ASN B 1 629 ? -15.234 1.583 -10.117 1 79.62 629 ASN B O 1
ATOM 12484 N N . PRO B 1 630 ? -13.805 3.123 -9.266 1 77.44 630 PRO B N 1
ATOM 12485 C CA . PRO B 1 630 ? -13.031 2.062 -8.609 1 77.44 630 PRO B CA 1
ATOM 12486 C C . PRO B 1 630 ? -13.859 1.275 -7.594 1 77.44 630 PRO B C 1
ATOM 12488 O O . PRO B 1 630 ? -13.438 0.201 -7.152 1 77.44 630 PRO B O 1
ATOM 12491 N N . TYR B 1 631 ? -15.109 1.803 -7.32 1 83.75 631 TYR B N 1
ATOM 12492 C CA . TYR B 1 631 ? -15.938 1.142 -6.312 1 83.75 631 TYR B CA 1
ATOM 12493 C C . TYR B 1 631 ? -17.109 0.409 -6.965 1 83.75 631 TYR B C 1
ATOM 12495 O O . TYR B 1 631 ? -18.031 -0.019 -6.277 1 83.75 631 TYR B O 1
ATOM 12503 N N . ALA B 1 632 ? -17.094 0.249 -8.195 1 84.19 632 ALA B N 1
ATOM 12504 C CA . ALA B 1 632 ? -18.203 -0.348 -8.922 1 84.19 632 ALA B CA 1
ATOM 12505 C C . ALA B 1 632 ? -18.422 -1.801 -8.508 1 84.19 632 ALA B C 1
ATOM 12507 O O . ALA B 1 632 ? -19.547 -2.299 -8.523 1 84.19 632 ALA B O 1
ATOM 12508 N N . GLY B 1 633 ? -17.438 -2.49 -8.133 1 88.75 633 GLY B N 1
ATOM 12509 C CA . GLY B 1 633 ? -17.547 -3.889 -7.754 1 88.75 633 GLY B CA 1
ATOM 12510 C C . GLY B 1 633 ? -17.906 -4.086 -6.293 1 88.75 633 GLY B C 1
ATOM 12511 O O . GLY B 1 633 ? -18.156 -5.211 -5.855 1 88.75 633 GLY B O 1
ATOM 12512 N N . LEU B 1 634 ? -18.031 -3.01 -5.625 1 93.38 634 LEU B N 1
ATOM 12513 C CA . LEU B 1 634 ? -18.281 -3.062 -4.188 1 93.38 634 LEU B CA 1
ATOM 12514 C C . LEU B 1 634 ? -19.766 -2.826 -3.896 1 93.38 634 LEU B C 1
ATOM 12516 O O . LEU B 1 634 ? -20.344 -1.835 -4.352 1 93.38 634 LEU B O 1
ATOM 12520 N N . ILE B 1 635 ? -20.375 -3.75 -3.172 1 95 635 ILE B N 1
ATOM 12521 C CA . ILE B 1 635 ? -21.766 -3.611 -2.752 1 95 635 ILE B CA 1
ATOM 12522 C C . ILE B 1 635 ? -21.812 -3.037 -1.338 1 95 635 ILE B C 1
ATOM 12524 O O . ILE B 1 635 ? -21.172 -3.553 -0.426 1 95 635 ILE B O 1
ATOM 12528 N N . GLN B 1 636 ? -22.484 -1.972 -1.245 1 94.06 636 GLN B N 1
ATOM 12529 C CA . GLN B 1 636 ? -22.766 -1.383 0.06 1 94.06 636 GLN B CA 1
ATOM 12530 C C . GLN B 1 636 ? -24.25 -1.442 0.385 1 94.06 636 GLN B C 1
ATOM 12532 O O . GLN B 1 636 ? -25.078 -0.881 -0.343 1 94.06 636 GLN B O 1
ATOM 12537 N N . THR B 1 637 ? -24.578 -2.242 1.412 1 94.62 637 THR B N 1
ATOM 12538 C CA . THR B 1 637 ? -25.984 -2.404 1.774 1 94.62 637 THR B CA 1
ATOM 12539 C C . THR B 1 637 ? -26.141 -2.416 3.291 1 94.62 637 THR B C 1
ATOM 12541 O O . THR B 1 637 ? -25.172 -2.332 4.031 1 94.62 637 THR B O 1
ATOM 12544 N N . THR B 1 638 ? -27.391 -2.434 3.725 1 94.5 638 THR B N 1
ATOM 12545 C CA . THR B 1 638 ? -27.719 -2.455 5.145 1 94.5 638 THR B CA 1
ATOM 12546 C C . THR B 1 638 ? -28.438 -3.752 5.52 1 94.5 638 THR B C 1
ATOM 12548 O O . THR B 1 638 ? -28.969 -4.445 4.652 1 94.5 638 THR B O 1
ATOM 12551 N N . ALA B 1 639 ? -28.375 -4.086 6.77 1 92.31 639 ALA B N 1
ATOM 12552 C CA . ALA B 1 639 ? -29.016 -5.301 7.258 1 92.31 639 ALA B CA 1
ATOM 12553 C C . ALA B 1 639 ? -30.516 -5.293 6.953 1 92.31 639 ALA B C 1
ATOM 12555 O O . ALA B 1 639 ? -31.109 -6.344 6.715 1 92.31 639 ALA B O 1
ATOM 12556 N N . ALA B 1 640 ? -31.094 -4.098 6.906 1 90.62 640 ALA B N 1
ATOM 12557 C CA . ALA B 1 640 ? -32.531 -3.959 6.664 1 90.62 640 ALA B CA 1
ATOM 12558 C C . ALA B 1 640 ? -32.875 -4.293 5.219 1 90.62 640 ALA B C 1
ATOM 12560 O O . ALA B 1 640 ? -33.969 -4.77 4.934 1 90.62 640 ALA B O 1
ATOM 12561 N N . GLU B 1 641 ? -32 -4.168 4.348 1 93.38 641 GLU B N 1
ATOM 12562 C CA . GLU B 1 641 ? -32.25 -4.363 2.92 1 93.38 641 GLU B CA 1
ATOM 12563 C C . GLU B 1 641 ? -31.922 -5.793 2.494 1 93.38 641 GLU B C 1
ATOM 12565 O O . GLU B 1 641 ? -32.188 -6.184 1.356 1 93.38 641 GLU B O 1
ATOM 12570 N N . LEU B 1 642 ? -31.5 -6.609 3.402 1 94.25 642 LEU B N 1
ATOM 12571 C CA . LEU B 1 642 ? -31.078 -7.965 3.059 1 94.25 642 LEU B CA 1
ATOM 12572 C C . LEU B 1 642 ? -32.281 -8.867 2.848 1 94.25 642 LEU B C 1
ATOM 12574 O O . LEU B 1 642 ? -33.281 -8.758 3.564 1 94.25 642 LEU B O 1
ATOM 12578 N N . ASP B 1 643 ? -32.219 -9.734 1.876 1 94.75 643 ASP B N 1
ATOM 12579 C CA . ASP B 1 643 ? -33.219 -10.781 1.644 1 94.75 643 ASP B CA 1
ATOM 12580 C C . ASP B 1 643 ? -33.219 -11.797 2.783 1 94.75 643 ASP B C 1
ATOM 12582 O O . ASP B 1 643 ? -32.188 -12.031 3.422 1 94.75 643 ASP B O 1
ATOM 12586 N N . PRO B 1 644 ? -34.312 -12.438 3.045 1 93.31 644 PRO B N 1
ATOM 12587 C CA . PRO B 1 644 ? -34.438 -13.414 4.129 1 93.31 644 PRO B CA 1
ATOM 12588 C C . PRO B 1 644 ? -33.469 -14.586 3.957 1 93.31 644 PRO B C 1
ATOM 12590 O O . PRO B 1 644 ? -32.969 -15.141 4.949 1 93.31 644 PRO B O 1
ATOM 12593 N N . ARG B 1 645 ? -33.188 -14.961 2.789 1 93.31 645 ARG B N 1
ATOM 12594 C CA . ARG B 1 645 ? -32.281 -16.062 2.555 1 93.31 645 ARG B CA 1
ATOM 12595 C C . ARG B 1 645 ? -30.875 -15.742 3.082 1 93.31 645 ARG B C 1
ATOM 12597 O O . ARG B 1 645 ? -30.219 -16.609 3.666 1 93.31 645 ARG B O 1
ATOM 12604 N N . THR B 1 646 ? -30.453 -14.523 2.789 1 95.38 646 THR B N 1
ATOM 12605 C CA . THR B 1 646 ? -29.141 -14.094 3.268 1 95.38 646 THR B CA 1
ATOM 12606 C C . THR B 1 646 ? -29.156 -13.914 4.785 1 95.38 646 THR B C 1
ATOM 12608 O O . THR B 1 646 ? -28.156 -14.203 5.453 1 95.38 646 THR B O 1
ATOM 12611 N N . ARG B 1 647 ? -30.234 -13.5 5.395 1 94 647 ARG B N 1
ATOM 12612 C CA . ARG B 1 647 ? -30.359 -13.25 6.824 1 94 647 ARG B CA 1
ATOM 12613 C C . ARG B 1 647 ? -30.297 -14.555 7.617 1 94 647 ARG B C 1
ATOM 12615 O O . ARG B 1 647 ? -30.031 -14.539 8.82 1 94 647 ARG B O 1
ATOM 12622 N N . GLU B 1 648 ? -30.594 -15.602 6.938 1 92.25 648 GLU B N 1
ATOM 12623 C CA . GLU B 1 648 ? -30.531 -16.906 7.602 1 92.25 648 GLU B CA 1
ATOM 12624 C C . GLU B 1 648 ? -29.125 -17.203 8.109 1 92.25 648 GLU B C 1
ATOM 12626 O O . GLU B 1 648 ? -28.953 -17.734 9.211 1 92.25 648 GLU B O 1
ATOM 12631 N N . TRP B 1 649 ? -28.141 -16.844 7.258 1 93.94 649 TRP B N 1
ATOM 12632 C CA . TRP B 1 649 ? -26.766 -17.156 7.68 1 93.94 649 TRP B CA 1
ATOM 12633 C C . TRP B 1 649 ? -26.062 -15.914 8.195 1 93.94 649 TRP B C 1
ATOM 12635 O O . TRP B 1 649 ? -25.062 -16.016 8.914 1 93.94 649 TRP B O 1
ATOM 12645 N N . LEU B 1 650 ? -26.438 -14.695 7.812 1 93.31 650 LEU B N 1
ATOM 12646 C CA . LEU B 1 650 ? -25.953 -13.438 8.375 1 93.31 650 LEU B CA 1
ATOM 12647 C C . LEU B 1 650 ? -26.938 -12.883 9.398 1 93.31 650 LEU B C 1
ATOM 12649 O O . LEU B 1 650 ? -27.578 -11.859 9.156 1 93.31 650 LEU B O 1
ATOM 12653 N N . SER B 1 651 ? -26.938 -13.43 10.594 1 88.56 651 SER B N 1
ATOM 12654 C CA . SER B 1 651 ? -28.078 -13.281 11.492 1 88.56 651 SER B CA 1
ATOM 12655 C C . SER B 1 651 ? -27.719 -12.406 12.695 1 88.56 651 SER B C 1
ATOM 12657 O O . SER B 1 651 ? -28.578 -12.141 13.547 1 88.56 651 SER B O 1
ATOM 12659 N N . GLY B 1 652 ? -26.641 -11.836 12.812 1 90.5 652 GLY B N 1
ATOM 12660 C CA . GLY B 1 652 ? -26.297 -11.055 13.984 1 90.5 652 GLY B CA 1
ATOM 12661 C C . GLY B 1 652 ? -27.172 -9.836 14.172 1 90.5 652 GLY B C 1
ATOM 12662 O O . GLY B 1 652 ? -27.453 -9.109 13.219 1 90.5 652 GLY B O 1
ATOM 12663 N N . PRO B 1 653 ? -27.641 -9.586 15.305 1 90.69 653 PRO B N 1
ATOM 12664 C CA . PRO B 1 653 ? -28.594 -8.492 15.539 1 90.69 653 PRO B CA 1
ATOM 12665 C C . PRO B 1 653 ? -27.938 -7.117 15.438 1 90.69 653 PRO B C 1
ATOM 12667 O O . PRO B 1 653 ? -28.609 -6.133 15.117 1 90.69 653 PRO B O 1
ATOM 12670 N N . ASP B 1 654 ? -26.688 -7.031 15.734 1 92.19 654 ASP B N 1
ATOM 12671 C CA . ASP B 1 654 ? -26.016 -5.73 15.734 1 92.19 654 ASP B CA 1
ATOM 12672 C C . ASP B 1 654 ? -25.469 -5.387 14.352 1 92.19 654 ASP B C 1
ATOM 12674 O O . ASP B 1 654 ? -24.906 -4.309 14.156 1 92.19 654 ASP B O 1
ATOM 12678 N N . ILE B 1 655 ? -25.703 -6.289 13.414 1 93.62 655 ILE B N 1
ATOM 12679 C CA . ILE B 1 655 ? -25.234 -6.016 12.062 1 93.62 655 ILE B CA 1
ATOM 12680 C C . ILE B 1 655 ? -26.094 -4.93 11.422 1 93.62 655 ILE B C 1
ATOM 12682 O O . ILE B 1 655 ? -27.312 -5.062 11.344 1 93.62 655 ILE B O 1
ATOM 12686 N N . GLY B 1 656 ? -25.453 -3.814 11.07 1 93.75 656 GLY B N 1
ATOM 12687 C CA . GLY B 1 656 ? -26.156 -2.707 10.445 1 93.75 656 GLY B CA 1
ATOM 12688 C C . GLY B 1 656 ? -25.703 -2.428 9.031 1 93.75 656 GLY B C 1
ATOM 12689 O O . GLY B 1 656 ? -26.5 -2.506 8.086 1 93.75 656 GLY B O 1
ATOM 12690 N N . GLN B 1 657 ? -24.406 -2.148 8.875 1 95.56 657 GLN B N 1
ATOM 12691 C CA . GLN B 1 657 ? -23.828 -1.871 7.562 1 95.56 657 GLN B CA 1
ATOM 12692 C C . GLN B 1 657 ? -23.062 -3.078 7.031 1 95.56 657 GLN B C 1
ATOM 12694 O O . GLN B 1 657 ? -22.375 -3.766 7.789 1 95.56 657 GLN B O 1
ATOM 12699 N N . ILE B 1 658 ? -23.25 -3.379 5.688 1 96.38 658 ILE B N 1
ATOM 12700 C CA . ILE B 1 658 ? -22.641 -4.562 5.098 1 96.38 658 ILE B CA 1
ATOM 12701 C C . ILE B 1 658 ? -21.938 -4.184 3.795 1 96.38 658 ILE B C 1
ATOM 12703 O O . ILE B 1 658 ? -22.469 -3.424 2.99 1 96.38 658 ILE B O 1
ATOM 12707 N N . LEU B 1 659 ? -20.703 -4.598 3.617 1 96.81 659 LEU B N 1
ATOM 12708 C CA . LEU B 1 659 ? -19.969 -4.531 2.359 1 96.81 659 LEU B CA 1
ATOM 12709 C C . LEU B 1 659 ? -19.766 -5.926 1.774 1 96.81 659 LEU B C 1
ATOM 12711 O O . LEU B 1 659 ? -19.531 -6.883 2.514 1 96.81 659 LEU B O 1
ATOM 12715 N N . ALA B 1 660 ? -19.938 -6.105 0.516 1 97.44 660 ALA B N 1
ATOM 12716 C CA . ALA B 1 660 ? -19.703 -7.379 -0.158 1 97.44 660 ALA B CA 1
ATOM 12717 C C . ALA B 1 660 ? -18.938 -7.176 -1.461 1 97.44 660 ALA B C 1
ATOM 12719 O O . ALA B 1 660 ? -19.203 -6.238 -2.213 1 97.44 660 ALA B O 1
ATOM 12720 N N . ILE B 1 661 ? -17.922 -8 -1.696 1 96.81 661 ILE B N 1
ATOM 12721 C CA . ILE B 1 661 ? -17.109 -7.891 -2.902 1 96.81 661 ILE B CA 1
ATOM 12722 C C . ILE B 1 661 ? -16.656 -9.281 -3.355 1 96.81 661 ILE B C 1
ATOM 12724 O O . ILE B 1 661 ? -16.312 -10.125 -2.529 1 96.81 661 ILE B O 1
ATOM 12728 N N . ALA B 1 662 ? -16.688 -9.578 -4.598 1 96.88 662 ALA B N 1
ATOM 12729 C CA . ALA B 1 662 ? -16.281 -10.867 -5.148 1 96.88 662 ALA B CA 1
ATOM 12730 C C . ALA B 1 662 ? -14.766 -10.938 -5.316 1 96.88 662 ALA B C 1
ATOM 12732 O O . ALA B 1 662 ? -14.125 -9.938 -5.652 1 96.88 662 ALA B O 1
ATOM 12733 N N . LEU B 1 663 ? -14.172 -12.062 -5.043 1 95.81 663 LEU B N 1
ATOM 12734 C CA . LEU B 1 663 ? -12.75 -12.289 -5.27 1 95.81 663 LEU B CA 1
ATOM 12735 C C . LEU B 1 663 ? -12.477 -12.617 -6.734 1 95.81 663 LEU B C 1
ATOM 12737 O O . LEU B 1 663 ? -12.305 -13.789 -7.086 1 95.81 663 LEU B O 1
ATOM 12741 N N . ARG B 1 664 ? -12.43 -11.656 -7.527 1 91.25 664 ARG B N 1
ATOM 12742 C CA . ARG B 1 664 ? -12.148 -11.828 -8.953 1 91.25 664 ARG B CA 1
ATOM 12743 C C . ARG B 1 664 ? -10.867 -11.094 -9.344 1 91.25 664 ARG B C 1
ATOM 12745 O O . ARG B 1 664 ? -10.695 -9.922 -9.023 1 91.25 664 ARG B O 1
ATOM 12752 N N . THR B 1 665 ? -9.945 -11.727 -9.922 1 88.12 665 THR B N 1
ATOM 12753 C CA . THR B 1 665 ? -8.648 -11.148 -10.266 1 88.12 665 THR B CA 1
ATOM 12754 C C . THR B 1 665 ? -8.672 -10.578 -11.68 1 88.12 665 THR B C 1
ATOM 12756 O O . THR B 1 665 ? -7.898 -9.672 -12.008 1 88.12 665 THR B O 1
ATOM 12759 N N . ASP B 1 666 ? -9.43 -11.203 -12.602 1 85.25 666 ASP B N 1
ATOM 12760 C CA . ASP B 1 666 ? -9.578 -10.797 -14 1 85.25 666 ASP B CA 1
ATOM 12761 C C . ASP B 1 666 ? -11.008 -11.031 -14.484 1 85.25 666 ASP B C 1
ATOM 12763 O O . ASP B 1 666 ? -11.664 -11.992 -14.078 1 85.25 666 ASP B O 1
ATOM 12767 N N . PRO B 1 667 ? -11.484 -10.242 -15.328 1 82.5 667 PRO B N 1
ATOM 12768 C CA . PRO B 1 667 ? -12.859 -10.406 -15.812 1 82.5 667 PRO B CA 1
ATOM 12769 C C . PRO B 1 667 ? -13.078 -11.734 -16.531 1 82.5 667 PRO B C 1
ATOM 12771 O O . PRO B 1 667 ? -14.203 -12.258 -16.547 1 82.5 667 PRO B O 1
ATOM 12774 N N . GLU B 1 668 ? -12.031 -12.344 -17.047 1 83.19 668 GLU B N 1
ATOM 12775 C CA . GLU B 1 668 ? -12.156 -13.602 -17.781 1 83.19 668 GLU B CA 1
ATOM 12776 C C . GLU B 1 668 ? -12.094 -14.805 -16.844 1 83.19 668 GLU B C 1
ATOM 12778 O O . GLU B 1 668 ? -12.445 -15.914 -17.219 1 83.19 668 GLU B O 1
ATOM 12783 N N . TYR B 1 669 ? -11.75 -14.555 -15.617 1 88.56 669 TYR B N 1
ATOM 12784 C CA . TYR B 1 669 ? -11.609 -15.648 -14.664 1 88.56 669 TYR B CA 1
ATOM 12785 C C . TYR B 1 669 ? -12.844 -15.766 -13.789 1 88.56 669 TYR B C 1
ATOM 12787 O O . TYR B 1 669 ? -13.531 -14.773 -13.523 1 88.56 669 TYR B O 1
ATOM 12795 N N . GLU B 1 670 ? -13.078 -16.875 -13.406 1 89.56 670 GLU B N 1
ATOM 12796 C CA . GLU B 1 670 ? -14.172 -17.109 -12.469 1 89.56 670 GLU B CA 1
ATOM 12797 C C . GLU B 1 670 ? -13.781 -16.688 -11.055 1 89.56 670 GLU B C 1
ATOM 12799 O O . GLU B 1 670 ? -12.641 -16.906 -10.633 1 89.56 670 GLU B O 1
ATOM 12804 N N . PRO B 1 671 ? -14.758 -16.125 -10.367 1 92.62 671 PRO B N 1
ATOM 12805 C CA . PRO B 1 671 ? -14.469 -15.766 -8.977 1 92.62 671 PRO B CA 1
ATOM 12806 C C . PRO B 1 671 ? -14.328 -16.984 -8.07 1 92.62 671 PRO B C 1
ATOM 12808 O O . PRO B 1 671 ? -14.852 -18.062 -8.391 1 92.62 671 PRO B O 1
ATOM 12811 N N . SER B 1 672 ? -13.617 -16.797 -7 1 92.56 672 SER B N 1
ATOM 12812 C CA . SER B 1 672 ? -13.344 -17.922 -6.105 1 92.56 672 SER B CA 1
ATOM 12813 C C . SER B 1 672 ? -14.055 -17.734 -4.766 1 92.56 672 SER B C 1
ATOM 12815 O O . SER B 1 672 ? -14.016 -18.625 -3.916 1 92.56 672 SER B O 1
ATOM 12817 N N . GLY B 1 673 ? -14.711 -16.609 -4.613 1 96 673 GLY B N 1
ATOM 12818 C CA . GLY B 1 673 ? -15.43 -16.344 -3.375 1 96 673 GLY B CA 1
ATOM 12819 C C . GLY B 1 673 ? -15.984 -14.945 -3.283 1 96 673 GLY B C 1
ATOM 12820 O O . GLY B 1 673 ? -15.836 -14.148 -4.211 1 96 673 GLY B O 1
ATOM 12821 N N . VAL B 1 674 ? -16.75 -14.719 -2.209 1 97.69 674 VAL B N 1
ATOM 12822 C CA . VAL B 1 674 ? -17.297 -13.398 -1.902 1 97.69 674 VAL B CA 1
ATOM 12823 C C . VAL B 1 674 ? -16.969 -13.023 -0.462 1 97.69 674 VAL B C 1
ATOM 12825 O O . VAL B 1 674 ? -17.234 -13.789 0.467 1 97.69 674 VAL B O 1
ATOM 12828 N N . LEU B 1 675 ? -16.359 -11.898 -0.357 1 98.06 675 LEU B N 1
ATOM 12829 C CA . LEU B 1 675 ? -15.969 -11.391 0.954 1 98.06 675 LEU B CA 1
ATOM 12830 C C . LEU B 1 675 ? -17.047 -10.469 1.521 1 98.06 675 LEU B C 1
ATOM 12832 O O . LEU B 1 675 ? -17.594 -9.633 0.802 1 98.06 675 LEU B O 1
ATOM 12836 N N . ILE B 1 676 ? -17.359 -10.625 2.789 1 97.12 676 ILE B N 1
ATOM 12837 C CA . ILE B 1 676 ? -18.406 -9.852 3.453 1 97.12 676 ILE B CA 1
ATOM 12838 C C . ILE B 1 676 ? -17.828 -9.172 4.695 1 97.12 676 ILE B C 1
ATOM 12840 O O . ILE B 1 676 ? -17.141 -9.805 5.496 1 97.12 676 ILE B O 1
ATOM 12844 N N . VAL B 1 677 ? -18.062 -7.922 4.828 1 96.81 677 VAL B N 1
ATOM 12845 C CA . VAL B 1 677 ? -17.688 -7.137 5.996 1 96.81 677 VAL B CA 1
ATOM 12846 C C . VAL B 1 677 ? -18.922 -6.512 6.629 1 96.81 677 VAL B C 1
ATOM 12848 O O . VAL B 1 677 ? -19.781 -5.98 5.93 1 96.81 677 VAL B O 1
ATOM 12851 N N . ALA B 1 678 ? -19.031 -6.609 7.906 1 95.25 678 ALA B N 1
ATOM 12852 C CA . ALA B 1 678 ? -20.203 -6.07 8.594 1 95.25 678 ALA B CA 1
ATOM 12853 C C . ALA B 1 678 ? -19.797 -5.289 9.836 1 95.25 678 ALA B C 1
ATOM 12855 O O . ALA B 1 678 ? -18.828 -5.645 10.516 1 95.25 678 ALA B O 1
ATOM 12856 N N . ASP B 1 679 ? -20.469 -4.219 10.039 1 94.88 679 ASP B N 1
ATOM 12857 C CA . ASP B 1 679 ? -20.266 -3.369 11.211 1 94.88 679 ASP B CA 1
ATOM 12858 C C . ASP B 1 679 ? -21.594 -2.811 11.719 1 94.88 679 ASP B C 1
ATOM 12860 O O . ASP B 1 679 ? -22.656 -3.223 11.258 1 94.88 679 ASP B O 1
ATOM 12864 N N . HIS B 1 680 ? -21.531 -1.926 12.68 1 93.25 680 HIS B N 1
ATOM 12865 C CA . HIS B 1 680 ? -22.703 -1.344 13.305 1 93.25 680 HIS B CA 1
ATOM 12866 C C . HIS B 1 680 ? -23.438 -0.402 12.344 1 93.25 680 HIS B C 1
ATOM 12868 O O . HIS B 1 680 ? -22.875 -0.018 11.312 1 93.25 680 HIS B O 1
ATOM 12874 N N . ARG B 1 681 ? -24.609 0.013 12.703 1 89.25 681 ARG B N 1
ATOM 12875 C CA . ARG B 1 681 ? -25.5 0.821 11.859 1 89.25 681 ARG B CA 1
ATOM 12876 C C . ARG B 1 681 ? -24.922 2.223 11.664 1 89.25 681 ARG B C 1
ATOM 12878 O O . ARG B 1 681 ? -25.094 2.82 10.602 1 89.25 681 ARG B O 1
ATOM 12885 N N . ASP B 1 682 ? -24.172 2.732 12.539 1 85.31 682 ASP B N 1
ATOM 12886 C CA . ASP B 1 682 ? -23.703 4.117 12.492 1 85.31 682 ASP B CA 1
ATOM 12887 C C . ASP B 1 682 ? -22.344 4.219 11.805 1 85.31 682 ASP B C 1
ATOM 12889 O O . ASP B 1 682 ? -21.781 5.312 11.688 1 85.31 682 ASP B O 1
ATOM 12893 N N . ARG B 1 683 ? -21.984 3.104 11.227 1 88.06 683 ARG B N 1
ATOM 12894 C CA . ARG B 1 683 ? -20.672 3.109 10.602 1 88.06 683 ARG B CA 1
ATOM 12895 C C . ARG B 1 683 ? -20.688 3.875 9.281 1 88.06 683 ARG B C 1
ATOM 12897 O O . ARG B 1 683 ? -21.562 3.658 8.445 1 88.06 683 ARG B O 1
ATOM 12904 N N . LEU B 1 684 ? -19.766 4.898 9.219 1 85.06 684 LEU B N 1
ATOM 12905 C CA . LEU B 1 684 ? -19.531 5.562 7.941 1 85.06 684 LEU B CA 1
ATOM 12906 C C . LEU B 1 684 ? -18.188 5.148 7.363 1 85.06 684 LEU B C 1
ATOM 12908 O O . LEU B 1 684 ? -17.156 5.184 8.055 1 85.06 684 LEU B O 1
ATOM 12912 N N . TRP B 1 685 ? -18.219 4.621 6.117 1 87.12 685 TRP B N 1
ATOM 12913 C CA . TRP B 1 685 ? -16.984 4.141 5.492 1 87.12 685 TRP B CA 1
ATOM 12914 C C . TRP B 1 685 ? -16.203 5.297 4.875 1 87.12 685 TRP B C 1
ATOM 12916 O O . TRP B 1 685 ? -16.688 5.949 3.941 1 87.12 685 TRP B O 1
ATOM 12926 N N . SER B 1 686 ? -14.984 5.609 5.336 1 83.56 686 SER B N 1
ATOM 12927 C CA . SER B 1 686 ? -14.141 6.641 4.754 1 83.56 686 SER B CA 1
ATOM 12928 C C . SER B 1 686 ? -13.547 6.188 3.424 1 83.56 686 SER B C 1
ATOM 12930 O O . SER B 1 686 ? -13.344 4.992 3.205 1 83.56 686 SER B O 1
ATOM 12932 N N . THR B 1 687 ? -13.227 7.098 2.564 1 84.06 687 THR B N 1
ATOM 12933 C CA . THR B 1 687 ? -12.641 6.781 1.265 1 84.06 687 THR B CA 1
ATOM 12934 C C . THR B 1 687 ? -11.25 6.168 1.43 1 84.06 687 THR B C 1
ATOM 12936 O O . THR B 1 687 ? -10.859 5.289 0.66 1 84.06 687 THR B O 1
ATOM 12939 N N . LEU B 1 688 ? -10.562 6.641 2.418 1 83.25 688 LEU B N 1
ATOM 12940 C CA . LEU B 1 688 ? -9.227 6.125 2.68 1 83.25 688 LEU B CA 1
ATOM 12941 C C . LEU B 1 688 ? -9.281 4.645 3.051 1 83.25 688 LEU B C 1
ATOM 12943 O O . LEU B 1 688 ? -8.5 3.844 2.529 1 83.25 688 LEU B O 1
ATOM 12947 N N . HIS B 1 689 ? -10.242 4.277 3.826 1 89.69 689 HIS B N 1
ATOM 12948 C CA . HIS B 1 689 ? -10.391 2.893 4.258 1 89.69 689 HIS B CA 1
ATOM 12949 C C . HIS B 1 689 ? -10.875 2.008 3.113 1 89.69 689 HIS B C 1
ATOM 12951 O O . HIS B 1 689 ? -10.43 0.868 2.973 1 89.69 689 HIS B O 1
ATOM 12957 N N . LEU B 1 690 ? -11.758 2.574 2.311 1 92 690 LEU B N 1
ATOM 12958 C CA . LEU B 1 690 ? -12.305 1.79 1.206 1 92 690 LEU B CA 1
ATOM 12959 C C . LEU B 1 690 ? -11.227 1.51 0.16 1 92 690 LEU B C 1
ATOM 12961 O O . LEU B 1 690 ? -11.172 0.412 -0.4 1 92 690 LEU B O 1
ATOM 12965 N N . GLU B 1 691 ? -10.406 2.467 -0.053 1 88 691 GLU B N 1
ATOM 12966 C CA . GLU B 1 691 ? -9.328 2.266 -1.014 1 88 691 GLU B CA 1
ATOM 12967 C C . GLU B 1 691 ? -8.344 1.202 -0.528 1 88 691 GLU B C 1
ATOM 12969 O O . GLU B 1 691 ? -7.918 0.344 -1.304 1 88 691 GLU B O 1
ATOM 12974 N N . ALA B 1 692 ? -7.949 1.337 0.718 1 91.12 692 ALA B N 1
ATOM 12975 C CA . ALA B 1 692 ? -7.055 0.345 1.308 1 91.12 692 ALA B CA 1
ATOM 12976 C C . ALA B 1 692 ? -7.711 -1.033 1.344 1 91.12 692 ALA B C 1
ATOM 12978 O O . ALA B 1 692 ? -7.047 -2.049 1.11 1 91.12 692 ALA B O 1
ATOM 12979 N N . PHE B 1 693 ? -9.031 -1.059 1.577 1 94.88 693 PHE B N 1
ATOM 12980 C CA . PHE B 1 693 ? -9.82 -2.285 1.621 1 94.88 693 PHE B CA 1
ATOM 12981 C C . PHE B 1 693 ? -9.812 -2.982 0.266 1 94.88 693 PHE B C 1
ATOM 12983 O O . PHE B 1 693 ? -9.484 -4.168 0.175 1 94.88 693 PHE B O 1
ATOM 12990 N N . ILE B 1 694 ? -10.109 -2.268 -0.75 1 92.31 694 ILE B N 1
ATOM 12991 C CA . ILE B 1 694 ? -10.172 -2.83 -2.094 1 92.31 694 ILE B CA 1
ATOM 12992 C C . ILE B 1 694 ? -8.797 -3.34 -2.51 1 92.31 694 ILE B C 1
ATOM 12994 O O . ILE B 1 694 ? -8.68 -4.398 -3.129 1 92.31 694 ILE B O 1
ATOM 12998 N N . THR B 1 695 ? -7.758 -2.637 -2.146 1 91 695 THR B N 1
ATOM 12999 C CA . THR B 1 695 ? -6.402 -3.045 -2.486 1 91 695 THR B CA 1
ATOM 13000 C C . THR B 1 695 ? -6.055 -4.375 -1.822 1 91 695 THR B C 1
ATOM 13002 O O . THR B 1 695 ? -5.52 -5.277 -2.469 1 91 695 THR B O 1
ATOM 13005 N N . LEU B 1 696 ? -6.32 -4.477 -0.566 1 94.31 696 LEU B N 1
ATOM 13006 C CA . LEU B 1 696 ? -6.004 -5.699 0.165 1 94.31 696 LEU B CA 1
ATOM 13007 C C . LEU B 1 696 ? -6.855 -6.863 -0.325 1 94.31 696 LEU B C 1
ATOM 13009 O O . LEU B 1 696 ? -6.375 -7.996 -0.409 1 94.31 696 LEU B O 1
ATOM 13013 N N . VAL B 1 697 ? -8.133 -6.598 -0.621 1 95.38 697 VAL B N 1
ATOM 13014 C CA . VAL B 1 697 ? -9.023 -7.637 -1.124 1 95.38 697 VAL B CA 1
ATOM 13015 C C . VAL B 1 697 ? -8.523 -8.133 -2.479 1 95.38 697 VAL B C 1
ATOM 13017 O O . VAL B 1 697 ? -8.555 -9.336 -2.756 1 95.38 697 VAL B O 1
ATOM 13020 N N . ASN B 1 698 ? -8.109 -7.27 -3.307 1 91.75 698 ASN B N 1
ATOM 13021 C CA . ASN B 1 698 ? -7.566 -7.664 -4.602 1 91.75 698 ASN B CA 1
ATOM 13022 C C . ASN B 1 698 ? -6.336 -8.547 -4.449 1 91.75 698 ASN B C 1
ATOM 13024 O O . ASN B 1 698 ? -6.168 -9.523 -5.184 1 91.75 698 ASN B O 1
ATOM 13028 N N . HIS B 1 699 ? -5.508 -8.156 -3.543 1 92.94 699 HIS B N 1
ATOM 13029 C CA . HIS B 1 699 ? -4.332 -8.984 -3.301 1 92.94 699 HIS B CA 1
ATOM 13030 C C . HIS B 1 699 ? -4.723 -10.352 -2.754 1 92.94 699 HIS B C 1
ATOM 13032 O O . HIS B 1 699 ? -4.121 -11.367 -3.115 1 92.94 699 HIS B O 1
ATOM 13038 N N . LEU B 1 700 ? -5.668 -10.336 -1.871 1 95.31 700 LEU B N 1
ATOM 13039 C CA . LEU B 1 700 ? -6.16 -11.609 -1.351 1 95.31 700 LEU B CA 1
ATOM 13040 C C . LEU B 1 700 ? -6.73 -12.469 -2.473 1 95.31 700 LEU B C 1
ATOM 13042 O O . LEU B 1 700 ? -6.504 -13.688 -2.502 1 95.31 700 LEU B O 1
ATOM 13046 N N . ALA B 1 701 ? -7.5 -11.859 -3.324 1 95.06 701 ALA B N 1
ATOM 13047 C CA . ALA B 1 701 ? -8.062 -12.586 -4.461 1 95.06 701 ALA B CA 1
ATOM 13048 C C . ALA B 1 701 ? -6.961 -13.211 -5.312 1 95.06 701 ALA B C 1
ATOM 13050 O O . ALA B 1 701 ? -7.066 -14.367 -5.723 1 95.06 701 ALA B O 1
ATOM 13051 N N . TRP B 1 702 ? -5.949 -12.477 -5.555 1 92.56 702 TRP B N 1
ATOM 13052 C CA . TRP B 1 702 ? -4.828 -12.961 -6.355 1 92.56 702 TRP B CA 1
ATOM 13053 C C . TRP B 1 702 ? -4.102 -14.102 -5.645 1 92.56 702 TRP B C 1
ATOM 13055 O O . TRP B 1 702 ? -3.766 -15.109 -6.262 1 92.56 702 TRP B O 1
ATOM 13065 N N . ALA B 1 703 ? -3.811 -13.875 -4.402 1 92.75 703 ALA B N 1
ATOM 13066 C CA . ALA B 1 703 ? -3.137 -14.906 -3.621 1 92.75 703 ALA B CA 1
ATOM 13067 C C . ALA B 1 703 ? -3.99 -16.172 -3.525 1 92.75 703 ALA B C 1
ATOM 13069 O O . ALA B 1 703 ? -3.475 -17.281 -3.633 1 92.75 703 ALA B O 1
ATOM 13070 N N . HIS B 1 704 ? -5.262 -15.961 -3.295 1 95.06 704 HIS B N 1
ATOM 13071 C CA . HIS B 1 704 ? -6.207 -17.062 -3.199 1 95.06 704 HIS B CA 1
ATOM 13072 C C . HIS B 1 704 ? -6.234 -17.875 -4.488 1 95.06 704 HIS B C 1
ATOM 13074 O O . HIS B 1 704 ? -6.137 -19.109 -4.457 1 95.06 704 HIS B O 1
ATOM 13080 N N . ARG B 1 705 ? -6.32 -17.203 -5.559 1 92.69 705 ARG B N 1
ATOM 13081 C CA . ARG B 1 705 ? -6.371 -17.891 -6.848 1 92.69 705 ARG B CA 1
ATOM 13082 C C . ARG B 1 705 ? -5.047 -18.578 -7.16 1 92.69 705 ARG B C 1
ATOM 13084 O O . ARG B 1 705 ? -5.027 -19.734 -7.594 1 92.69 705 ARG B O 1
ATOM 13091 N N . SER B 1 706 ? -3.941 -17.891 -7.043 1 91.5 706 SER B N 1
ATOM 13092 C CA . SER B 1 706 ? -2.631 -18.453 -7.355 1 91.5 706 SER B CA 1
ATOM 13093 C C . SER B 1 706 ? -2.348 -19.688 -6.52 1 91.5 706 SER B C 1
ATOM 13095 O O . SER B 1 706 ? -1.853 -20.688 -7.035 1 91.5 706 SER B O 1
ATOM 13097 N N . THR B 1 707 ? -2.652 -19.594 -5.223 1 92.31 707 THR B N 1
ATOM 13098 C CA . THR B 1 707 ? -2.418 -20.734 -4.344 1 92.31 707 THR B CA 1
ATOM 13099 C C . THR B 1 707 ? -3.307 -21.906 -4.738 1 92.31 707 THR B C 1
ATOM 13101 O O . THR B 1 707 ? -2.857 -23.047 -4.746 1 92.31 707 THR B O 1
ATOM 13104 N N . SER B 1 708 ? -4.566 -21.625 -5.051 1 93.06 708 SER B N 1
ATOM 13105 C CA . SER B 1 708 ? -5.488 -22.672 -5.492 1 93.06 708 SER B CA 1
ATOM 13106 C C . SER B 1 708 ? -5.008 -23.328 -6.785 1 93.06 708 SER B C 1
ATOM 13108 O O . SER B 1 708 ? -5.062 -24.547 -6.93 1 93.06 708 SER B O 1
ATOM 13110 N N . LEU B 1 709 ? -4.586 -22.484 -7.68 1 92.69 709 LEU B N 1
ATOM 13111 C CA . LEU B 1 709 ? -4.125 -22.969 -8.977 1 92.69 709 LEU B CA 1
ATOM 13112 C C . LEU B 1 709 ? -2.861 -23.812 -8.82 1 92.69 709 LEU B C 1
ATOM 13114 O O . LEU B 1 709 ? -2.746 -24.891 -9.422 1 92.69 709 LEU B O 1
ATOM 13118 N N . ILE B 1 710 ? -1.904 -23.375 -8.031 1 92.19 710 ILE B N 1
ATOM 13119 C CA . ILE B 1 710 ? -0.658 -24.094 -7.809 1 92.19 710 ILE B CA 1
ATOM 13120 C C . ILE B 1 710 ? -0.955 -25.438 -7.156 1 92.19 710 ILE B C 1
ATOM 13122 O O . ILE B 1 710 ? -0.384 -26.469 -7.539 1 92.19 710 ILE B O 1
ATOM 13126 N N . GLN B 1 711 ? -1.837 -25.438 -6.223 1 90.69 711 GLN B N 1
ATOM 13127 C CA . GLN B 1 711 ? -2.207 -26.672 -5.555 1 90.69 711 GLN B CA 1
ATOM 13128 C C . GLN B 1 711 ? -2.844 -27.656 -6.535 1 90.69 711 GLN B C 1
ATOM 13130 O O . GLN B 1 711 ? -2.51 -28.844 -6.535 1 90.69 711 GLN B O 1
ATOM 13135 N N . MET B 1 712 ? -3.715 -27.141 -7.34 1 91.44 712 MET B N 1
ATOM 13136 C CA . MET B 1 712 ? -4.379 -27.984 -8.32 1 91.44 712 MET B CA 1
ATOM 13137 C C . MET B 1 712 ? -3.375 -28.547 -9.328 1 91.44 712 MET B C 1
ATOM 13139 O O . MET B 1 712 ? -3.395 -29.734 -9.641 1 91.44 712 MET B O 1
ATOM 13143 N N . LEU B 1 713 ? -2.502 -27.703 -9.812 1 92.88 713 LEU B N 1
ATOM 13144 C CA . LEU B 1 713 ? -1.526 -28.125 -10.82 1 92.88 713 LEU B CA 1
ATOM 13145 C C . LEU B 1 713 ? -0.522 -29.109 -10.234 1 92.88 713 LEU B C 1
ATOM 13147 O O . LEU B 1 713 ? -0.112 -30.047 -10.906 1 92.88 713 LEU B O 1
ATOM 13151 N N . THR B 1 714 ? -0.151 -28.891 -8.984 1 91.38 714 THR B N 1
ATOM 13152 C CA . THR B 1 714 ? 0.782 -29.812 -8.328 1 91.38 714 THR B CA 1
ATOM 13153 C C . THR B 1 714 ? 0.143 -31.172 -8.117 1 91.38 714 THR B C 1
ATOM 13155 O O . THR B 1 714 ? 0.784 -32.219 -8.344 1 91.38 714 THR B O 1
ATOM 13158 N N . GLN B 1 715 ? -1.07 -31.172 -7.707 1 89.69 715 GLN B N 1
ATOM 13159 C CA . GLN B 1 715 ? -1.782 -32.438 -7.523 1 89.69 715 GLN B CA 1
ATOM 13160 C C . GLN B 1 715 ? -1.969 -33.156 -8.852 1 89.69 715 GLN B C 1
ATOM 13162 O O . GLN B 1 715 ? -1.826 -34.375 -8.922 1 89.69 715 GLN B O 1
ATOM 13167 N N . GLY B 1 716 ? -2.332 -32.344 -9.867 1 90.44 716 GLY B N 1
ATOM 13168 C CA . GLY B 1 716 ? -2.451 -32.938 -11.188 1 90.44 716 GLY B CA 1
ATOM 13169 C C . GLY B 1 716 ? -1.147 -33.5 -11.703 1 90.44 716 GLY B C 1
ATOM 13170 O O . GLY B 1 716 ? -1.137 -34.562 -12.32 1 90.44 716 GLY B O 1
ATOM 13171 N N . TRP B 1 717 ? -0.097 -32.812 -11.453 1 91.62 717 TRP B N 1
ATOM 13172 C CA . TRP B 1 717 ? 1.231 -33.281 -11.836 1 91.62 717 TRP B CA 1
ATOM 13173 C C . TRP B 1 717 ? 1.57 -34.594 -11.156 1 91.62 717 TRP B C 1
ATOM 13175 O O . TRP B 1 717 ? 2.049 -35.531 -11.797 1 91.62 717 TRP B O 1
ATOM 13185 N N . GLN B 1 718 ? 1.311 -34.688 -9.883 1 90.5 718 GLN B N 1
ATOM 13186 C CA . GLN B 1 718 ? 1.619 -35.906 -9.125 1 90.5 718 GLN B CA 1
ATOM 13187 C C . GLN B 1 718 ? 0.8 -37.094 -9.625 1 90.5 718 GLN B C 1
ATOM 13189 O O . GLN B 1 718 ? 1.321 -38.188 -9.758 1 90.5 718 GLN B O 1
ATOM 13194 N N . THR B 1 719 ? -0.439 -36.844 -9.93 1 93.06 719 THR B N 1
ATOM 13195 C CA . THR B 1 719 ? -1.31 -37.906 -10.43 1 93.06 719 THR B CA 1
ATOM 13196 C C . THR B 1 719 ? -0.829 -38.406 -11.789 1 93.06 719 THR B C 1
ATOM 13198 O O . THR B 1 719 ? -0.744 -39.594 -12.016 1 93.06 719 THR B O 1
ATOM 13201 N N . LEU B 1 720 ? -0.501 -37.438 -12.625 1 95.19 720 LEU B N 1
ATOM 13202 C CA . LEU B 1 720 ? -0.063 -37.812 -13.969 1 95.19 720 LEU B CA 1
ATOM 13203 C C . LEU B 1 720 ? 1.312 -38.469 -13.93 1 95.19 720 LEU B C 1
ATOM 13205 O O . LEU B 1 720 ? 1.593 -39.375 -14.711 1 95.19 720 LEU B O 1
ATOM 13209 N N . GLU B 1 721 ? 2.141 -38 -13.023 1 94.94 721 GLU B N 1
ATOM 13210 C CA . GLU B 1 721 ? 3.455 -38.625 -12.852 1 94.94 721 GLU B CA 1
ATOM 13211 C C . GLU B 1 721 ? 3.332 -40.062 -12.422 1 94.94 721 GLU B C 1
ATOM 13213 O O . GLU B 1 721 ? 4.008 -40.938 -12.977 1 94.94 721 GLU B O 1
ATOM 13218 N N . THR B 1 722 ? 2.461 -40.312 -11.5 1 95.38 722 THR B N 1
ATOM 13219 C CA . THR B 1 722 ? 2.238 -41.656 -11 1 95.38 722 THR B CA 1
ATOM 13220 C C . THR B 1 722 ? 1.633 -42.531 -12.086 1 95.38 722 THR B C 1
ATOM 13222 O O . THR B 1 722 ? 2.037 -43.688 -12.258 1 95.38 722 THR B O 1
ATOM 13225 N N . LEU B 1 723 ? 0.705 -42 -12.781 1 95.5 723 LEU B N 1
ATOM 13226 C CA . LEU B 1 723 ? 0.043 -42.75 -13.852 1 95.5 723 LEU B CA 1
ATOM 13227 C C . LEU B 1 723 ? 1.031 -43.094 -14.953 1 95.5 723 LEU B C 1
ATOM 13229 O O . LEU B 1 723 ? 1.009 -44.219 -15.469 1 95.5 723 LEU B O 1
ATOM 13233 N N . ASN B 1 724 ? 1.888 -42.188 -15.344 1 96.31 724 ASN B N 1
ATOM 13234 C CA . ASN B 1 724 ? 2.887 -42.438 -16.375 1 96.31 724 ASN B CA 1
ATOM 13235 C C . ASN B 1 724 ? 3.883 -43.5 -15.945 1 96.31 724 ASN B C 1
ATOM 13237 O O . ASN B 1 724 ? 4.254 -44.375 -16.734 1 96.31 724 ASN B O 1
ATOM 13241 N N . TRP B 1 725 ? 4.312 -43.375 -14.695 1 97 725 TRP B N 1
ATOM 13242 C CA . TRP B 1 725 ? 5.211 -44.375 -14.148 1 97 725 TRP B CA 1
ATOM 13243 C C . TRP B 1 725 ? 4.555 -45.75 -14.164 1 97 725 TRP B C 1
ATOM 13245 O O . TRP B 1 725 ? 5.164 -46.75 -14.602 1 97 725 TRP B O 1
ATOM 13255 N N . TYR B 1 726 ? 3.314 -45.875 -13.648 1 95.69 726 TYR B N 1
ATOM 13256 C CA . TYR B 1 726 ? 2.576 -47.125 -13.555 1 95.69 726 TYR B CA 1
ATOM 13257 C C . TYR B 1 726 ? 2.42 -47.781 -14.93 1 95.69 726 TYR B C 1
ATOM 13259 O O . TYR B 1 726 ? 2.713 -48.969 -15.102 1 95.69 726 TYR B O 1
ATOM 13267 N N . LYS B 1 727 ? 2.02 -46.969 -15.914 1 95.62 727 LYS B N 1
ATOM 13268 C CA . LYS B 1 727 ? 1.79 -47.5 -17.25 1 95.62 727 LYS B CA 1
ATOM 13269 C C . LYS B 1 727 ? 3.102 -47.938 -17.906 1 95.62 727 LYS B C 1
ATOM 13271 O O . LYS B 1 727 ? 3.141 -48.938 -18.641 1 95.62 727 LYS B O 1
ATOM 13276 N N . HIS B 1 728 ? 4.113 -47.125 -17.672 1 95.88 728 HIS B N 1
ATOM 13277 C CA . HIS B 1 728 ? 5.41 -47.469 -18.25 1 95.88 728 HIS B CA 1
ATOM 13278 C C . HIS B 1 728 ? 5.922 -48.781 -17.688 1 95.88 728 HIS B C 1
ATOM 13280 O O . HIS B 1 728 ? 6.402 -49.656 -18.422 1 95.88 728 HIS B O 1
ATOM 13286 N N . ARG B 1 729 ? 5.777 -48.969 -16.422 1 95 729 ARG B N 1
ATOM 13287 C CA . ARG B 1 729 ? 6.258 -50.219 -15.789 1 95 729 ARG B CA 1
ATOM 13288 C C . ARG B 1 729 ? 5.41 -51.406 -16.203 1 95 729 ARG B C 1
ATOM 13290 O O . ARG B 1 729 ? 5.93 -52.5 -16.359 1 95 729 ARG B O 1
ATOM 13297 N N . ARG B 1 730 ? 4.145 -51.188 -16.312 1 92.88 730 ARG B N 1
ATOM 13298 C CA . ARG B 1 730 ? 3.275 -52.25 -16.797 1 92.88 730 ARG B CA 1
ATOM 13299 C C . ARG B 1 730 ? 3.641 -52.656 -18.219 1 92.88 730 ARG B C 1
ATOM 13301 O O . ARG B 1 730 ? 3.598 -53.844 -18.578 1 92.88 730 ARG B O 1
ATOM 13308 N N . LEU B 1 731 ? 3.973 -51.625 -19.016 1 92.88 731 LEU B N 1
ATOM 13309 C CA . LEU B 1 731 ? 4.391 -51.875 -20.391 1 92.88 731 LEU B CA 1
ATOM 13310 C C . LEU B 1 731 ? 5.703 -52.656 -20.422 1 92.88 731 LEU B C 1
ATOM 13312 O O . LEU B 1 731 ? 5.883 -53.562 -21.266 1 92.88 731 LEU B O 1
ATOM 13316 N N . GLU B 1 732 ? 6.566 -52.344 -19.562 1 92.56 732 GLU B N 1
ATOM 13317 C CA . GLU B 1 732 ? 7.836 -53.062 -19.469 1 92.56 732 GLU B CA 1
ATOM 13318 C C . GLU B 1 732 ? 7.609 -54.5 -19.094 1 92.56 732 GLU B C 1
ATOM 13320 O O . GLU B 1 732 ? 8.305 -55.406 -19.594 1 92.56 732 GLU B O 1
ATOM 13325 N N . GLN B 1 733 ? 6.699 -54.719 -18.219 1 89.25 733 GLN B N 1
ATOM 13326 C CA . GLN B 1 733 ? 6.359 -56.062 -17.812 1 89.25 733 GLN B CA 1
ATOM 13327 C C . GLN B 1 733 ? 5.805 -56.875 -18.984 1 89.25 733 GLN B C 1
ATOM 13329 O O . GLN B 1 733 ? 6.211 -58 -19.203 1 89.25 733 GLN B O 1
ATOM 13334 N N . VAL B 1 734 ? 4.949 -56.25 -19.688 1 87.75 734 VAL B N 1
ATOM 13335 C CA . VAL B 1 734 ? 4.352 -56.906 -20.844 1 87.75 734 VAL B CA 1
ATOM 13336 C C . VAL B 1 734 ? 5.426 -57.188 -21.891 1 87.75 734 VAL B C 1
ATOM 13338 O O . VAL B 1 734 ? 5.438 -58.25 -22.516 1 87.75 734 VAL B O 1
ATOM 13341 N N . TYR B 1 735 ? 6.266 -56.25 -22.031 1 90.19 735 TYR B N 1
ATOM 13342 C CA . TYR B 1 735 ? 7.352 -56.406 -23 1 90.19 735 TYR B CA 1
ATOM 13343 C C . TYR B 1 735 ? 8.234 -57.594 -22.625 1 90.19 735 TYR B C 1
ATOM 13345 O O . TYR B 1 735 ? 8.602 -58.406 -23.5 1 90.19 735 TYR B O 1
ATOM 13353 N N . GLY B 1 736 ? 8.594 -57.719 -21.344 1 88.5 736 GLY B N 1
ATOM 13354 C CA . GLY B 1 736 ? 9.406 -58.844 -20.891 1 88.5 736 GLY B CA 1
ATOM 13355 C C . GLY B 1 736 ? 8.734 -60.188 -21.109 1 88.5 736 GLY B C 1
ATOM 13356 O O . GLY B 1 736 ? 9.383 -61.156 -21.531 1 88.5 736 GLY B O 1
ATOM 13357 N N . GLN B 1 737 ? 7.531 -60.25 -20.859 1 84.94 737 GLN B N 1
ATOM 13358 C CA . GLN B 1 737 ? 6.777 -61.469 -21.016 1 84.94 737 GLN B CA 1
ATOM 13359 C C . GLN B 1 737 ? 6.641 -61.844 -22.5 1 84.94 737 GLN B C 1
ATOM 13361 O O . GLN B 1 737 ? 6.773 -63.031 -22.859 1 84.94 737 GLN B O 1
ATOM 13366 N N . LEU B 1 738 ? 6.402 -60.844 -23.312 1 87.12 738 LEU B N 1
ATOM 13367 C CA . LEU B 1 738 ? 6.266 -61.062 -24.75 1 87.12 738 LEU B CA 1
ATOM 13368 C C . LEU B 1 738 ? 7.598 -61.5 -25.359 1 87.12 738 LEU B C 1
ATOM 13370 O O . LEU B 1 738 ? 7.633 -62.281 -26.297 1 87.12 738 LEU B O 1
ATOM 13374 N N . THR B 1 739 ? 8.617 -60.906 -24.797 1 89.56 739 THR B N 1
ATOM 13375 C CA . THR B 1 739 ? 9.938 -61.312 -25.281 1 89.56 739 THR B CA 1
ATOM 13376 C C . THR B 1 739 ? 10.203 -62.781 -24.984 1 89.56 739 THR B C 1
ATOM 13378 O O . THR B 1 739 ? 10.703 -63.5 -25.828 1 89.56 739 THR B O 1
ATOM 13381 N N . SER B 1 740 ? 9.906 -63.188 -23.766 1 88.19 740 SER B N 1
ATOM 13382 C CA . SER B 1 740 ? 10.055 -64.562 -23.391 1 88.19 740 SER B CA 1
ATOM 13383 C C . SER B 1 740 ? 9.18 -65.5 -24.25 1 88.19 740 SER B C 1
ATOM 13385 O O . SER B 1 740 ? 9.617 -66.562 -24.688 1 88.19 740 SER B O 1
ATOM 13387 N N . PHE B 1 741 ? 8.016 -65.062 -24.469 1 87.69 741 PHE B N 1
ATOM 13388 C CA . PHE B 1 741 ? 7.09 -65.75 -25.328 1 87.69 741 PHE B CA 1
ATOM 13389 C C . PHE B 1 741 ? 7.652 -65.875 -26.734 1 87.69 741 PHE B C 1
ATOM 13391 O O . PHE B 1 741 ? 7.625 -67 -27.312 1 87.69 741 PHE B O 1
ATOM 13398 N N . CYS B 1 742 ? 8.141 -64.812 -27.281 1 88.31 742 CYS B N 1
ATOM 13399 C CA . CYS B 1 742 ? 8.68 -64.812 -28.641 1 88.31 742 CYS B CA 1
ATOM 13400 C C . CYS B 1 742 ? 9.891 -65.688 -28.75 1 88.31 742 CYS B C 1
ATOM 13402 O O . CYS B 1 742 ? 10.039 -66.438 -29.75 1 88.31 742 CYS B O 1
ATOM 13404 N N . GLN B 1 743 ? 10.656 -65.812 -27.75 1 89.75 743 GLN B N 1
ATOM 13405 C CA . GLN B 1 743 ? 11.836 -66.625 -27.766 1 89.75 743 GLN B CA 1
ATOM 13406 C C . GLN B 1 743 ? 11.453 -68.125 -27.734 1 89.75 743 GLN B C 1
ATOM 13408 O O . GLN B 1 743 ? 12.023 -68.938 -28.484 1 89.75 743 GLN B O 1
ATOM 13413 N N . GLN B 1 744 ? 10.516 -68.438 -26.953 1 89.69 744 GLN B N 1
ATOM 13414 C CA . GLN B 1 744 ? 10.055 -69.812 -26.859 1 89.69 744 GLN B CA 1
ATOM 13415 C C . GLN B 1 744 ? 9.398 -70.25 -28.156 1 89.69 744 GLN B C 1
ATOM 13417 O O . GLN B 1 744 ? 9.641 -71.375 -28.625 1 89.69 744 GLN B O 1
ATOM 13422 N N . LEU B 1 745 ? 8.625 -69.438 -28.688 1 88.5 745 LEU B N 1
ATOM 13423 C CA . LEU B 1 745 ? 7.945 -69.75 -29.938 1 88.5 745 LEU B CA 1
ATOM 13424 C C . LEU B 1 745 ? 8.945 -69.875 -31.078 1 88.5 745 LEU B C 1
ATOM 13426 O O . LEU B 1 745 ? 8.844 -70.812 -31.891 1 88.5 745 LEU B O 1
ATOM 13430 N N . THR B 1 746 ? 9.906 -69 -31.156 1 87 746 THR B N 1
ATOM 13431 C CA . THR B 1 746 ? 10.914 -69 -32.219 1 87 746 THR B CA 1
ATOM 13432 C C . THR B 1 746 ? 11.789 -70.25 -32.094 1 87 746 THR B C 1
ATOM 13434 O O . THR B 1 746 ? 12.133 -70.875 -33.094 1 87 746 THR B O 1
ATOM 13437 N N . GLN B 1 747 ? 12.117 -70.625 -30.891 1 88.62 747 GLN B N 1
ATOM 13438 C CA . GLN B 1 747 ? 12.898 -71.812 -30.656 1 88.62 747 GLN B CA 1
ATOM 13439 C C . GLN B 1 747 ? 12.117 -73.062 -31.078 1 88.62 747 GLN B C 1
ATOM 13441 O O . GLN B 1 747 ? 12.672 -73.938 -31.688 1 88.62 747 GLN B O 1
ATOM 13446 N N . TRP B 1 748 ? 10.844 -73.062 -30.719 1 87 748 TRP B N 1
ATOM 13447 C CA . TRP B 1 748 ? 9.992 -74.188 -31.094 1 87 748 TRP B CA 1
ATOM 13448 C C . TRP B 1 748 ? 9.891 -74.312 -32.625 1 87 748 TRP B C 1
ATOM 13450 O O . TRP B 1 748 ? 9.961 -75.375 -33.156 1 87 748 TRP B O 1
ATOM 13460 N N . VAL B 1 749 ? 9.727 -73.188 -33.344 1 86.25 749 VAL B N 1
ATOM 13461 C CA . VAL B 1 749 ? 9.586 -73.188 -34.781 1 86.25 749 VAL B CA 1
ATOM 13462 C C . VAL B 1 749 ? 10.891 -73.688 -35.438 1 86.25 749 VAL B C 1
ATOM 13464 O O . VAL B 1 749 ? 10.875 -74.312 -36.469 1 86.25 749 VAL B O 1
ATOM 13467 N N . GLN B 1 750 ? 11.977 -73.312 -34.812 1 86.88 750 GLN B N 1
ATOM 13468 C CA . GLN B 1 750 ? 13.273 -73.75 -35.344 1 86.88 750 GLN B CA 1
ATOM 13469 C C . GLN B 1 750 ? 13.484 -75.25 -35.188 1 86.88 750 GLN B C 1
ATOM 13471 O O . GLN B 1 750 ? 14.086 -75.875 -36.062 1 86.88 750 GLN B O 1
ATOM 13476 N N . GLU B 1 751 ? 13.023 -75.812 -34.125 1 88.44 751 GLU B N 1
ATOM 13477 C CA . GLU B 1 751 ? 13.18 -77.25 -33.844 1 88.44 751 GLU B CA 1
ATOM 13478 C C . GLU B 1 751 ? 12.195 -78.062 -34.656 1 88.44 751 GLU B C 1
ATOM 13480 O O . GLU B 1 751 ? 12.391 -79.25 -34.844 1 88.44 751 GLU B O 1
ATOM 13485 N N . HIS B 1 752 ? 11.148 -77.438 -35.125 1 87.38 752 HIS B N 1
ATOM 13486 C CA . HIS B 1 752 ? 10.125 -78.125 -35.906 1 87.38 752 HIS B CA 1
ATOM 13487 C C . HIS B 1 752 ? 9.977 -77.5 -37.312 1 87.38 752 HIS B C 1
ATOM 13489 O O . HIS B 1 752 ? 9.023 -76.75 -37.562 1 87.38 752 HIS B O 1
ATOM 13495 N N . PRO B 1 753 ? 10.812 -77.875 -38.219 1 82.62 753 PRO B N 1
ATOM 13496 C CA . PRO B 1 753 ? 10.781 -77.25 -39.562 1 82.62 753 PRO B CA 1
ATOM 13497 C C . PRO B 1 753 ? 9.469 -77.562 -40.312 1 82.62 753 PRO B C 1
ATOM 13499 O O . PRO B 1 753 ? 9.102 -76.812 -41.219 1 82.62 753 PRO B O 1
ATOM 13502 N N . GLU B 1 754 ? 8.789 -78.625 -39.906 1 81.69 754 GLU B N 1
ATOM 13503 C CA . GLU B 1 754 ? 7.535 -79 -40.531 1 81.69 754 GLU B CA 1
ATOM 13504 C C . GLU B 1 754 ? 6.355 -78.25 -39.938 1 81.69 754 GLU B C 1
ATOM 13506 O O . GLU B 1 754 ? 5.211 -78.438 -40.344 1 81.69 754 GLU B O 1
ATOM 13511 N N . ALA B 1 755 ? 6.707 -77.188 -39.094 1 78.75 755 ALA B N 1
ATOM 13512 C CA . ALA B 1 755 ? 5.668 -76.5 -38.344 1 78.75 755 ALA B CA 1
ATOM 13513 C C . ALA B 1 755 ? 4.781 -75.688 -39.312 1 78.75 755 ALA B C 1
ATOM 13515 O O . ALA B 1 755 ? 5.23 -75.25 -40.375 1 78.75 755 ALA B O 1
ATOM 13516 N N . ASP B 1 756 ? 3.494 -75.5 -39 1 84.38 756 ASP B N 1
ATOM 13517 C CA . ASP B 1 756 ? 2.492 -74.75 -39.781 1 84.38 756 ASP B CA 1
ATOM 13518 C C . ASP B 1 756 ? 2.967 -73.375 -40.094 1 84.38 756 ASP B C 1
ATOM 13520 O O . ASP B 1 756 ? 3.523 -72.688 -39.219 1 84.38 756 ASP B O 1
ATOM 13524 N N . PRO B 1 757 ? 2.896 -72.938 -41.281 1 87.56 757 PRO B N 1
ATOM 13525 C CA . PRO B 1 757 ? 3.303 -71.562 -41.688 1 87.56 757 PRO B CA 1
ATOM 13526 C C . PRO B 1 757 ? 2.65 -70.438 -40.844 1 87.56 757 PRO B C 1
ATOM 13528 O O . PRO B 1 757 ? 3.232 -69.375 -40.688 1 87.56 757 PRO B O 1
ATOM 13531 N N . LEU B 1 758 ? 1.547 -70.812 -40.312 1 87.81 758 LEU B N 1
ATOM 13532 C CA . LEU B 1 758 ? 0.855 -69.812 -39.469 1 87.81 758 LEU B CA 1
ATOM 13533 C C . LEU B 1 758 ? 1.659 -69.562 -38.219 1 87.81 758 LEU B C 1
ATOM 13535 O O . LEU B 1 758 ? 1.738 -68.375 -37.781 1 87.81 758 LEU B O 1
ATOM 13539 N N . LEU B 1 759 ? 2.24 -70.5 -37.625 1 87.44 759 LEU B N 1
ATOM 13540 C CA . LEU B 1 759 ? 3.006 -70.375 -36.406 1 87.44 759 LEU B CA 1
ATOM 13541 C C . LEU B 1 759 ? 4.277 -69.562 -36.656 1 87.44 759 LEU B C 1
ATOM 13543 O O . LEU B 1 759 ? 4.691 -68.75 -35.812 1 87.44 759 LEU B O 1
ATOM 13547 N N . ARG B 1 760 ? 4.875 -69.75 -37.812 1 88.81 760 ARG B N 1
ATOM 13548 C CA . ARG B 1 760 ? 6.047 -68.938 -38.219 1 88.81 760 ARG B CA 1
ATOM 13549 C C . ARG B 1 760 ? 5.684 -67.5 -38.406 1 88.81 760 ARG B C 1
ATOM 13551 O O . ARG B 1 760 ? 6.438 -66.562 -38.031 1 88.81 760 ARG B O 1
ATOM 13558 N N . ARG B 1 761 ? 4.586 -67.312 -38.969 1 88.19 761 ARG B N 1
ATOM 13559 C CA . ARG B 1 761 ? 4.113 -65.938 -39.188 1 88.19 761 ARG B CA 1
ATOM 13560 C C . ARG B 1 761 ? 3.816 -65.25 -37.875 1 88.19 761 ARG B C 1
ATOM 13562 O O . ARG B 1 761 ? 4.133 -64.062 -37.719 1 88.19 761 ARG B O 1
ATOM 13569 N N . LEU B 1 762 ? 3.229 -65.938 -37 1 86.75 762 LEU B N 1
ATOM 13570 C CA . LEU B 1 762 ? 2.91 -65.375 -35.688 1 86.75 762 LEU B CA 1
ATOM 13571 C C . LEU B 1 762 ? 4.18 -65.062 -34.938 1 86.75 762 LEU B C 1
ATOM 13573 O O . LEU B 1 762 ? 4.23 -64 -34.25 1 86.75 762 LEU B O 1
ATOM 13577 N N . GLY B 1 763 ? 5.137 -65.812 -35.062 1 86.06 763 GLY B N 1
ATOM 13578 C CA . GLY B 1 763 ? 6.418 -65.5 -34.438 1 86.06 763 GLY B CA 1
ATOM 13579 C C . GLY B 1 763 ? 7.055 -64.25 -35 1 86.06 763 GLY B C 1
ATOM 13580 O O . GLY B 1 763 ? 7.578 -63.438 -34.219 1 86.06 763 GLY B O 1
ATOM 13581 N N . THR B 1 764 ? 6.977 -64.125 -36.281 1 88.12 764 THR B N 1
ATOM 13582 C CA . THR B 1 764 ? 7.547 -62.938 -36.906 1 88.12 764 THR B CA 1
ATOM 13583 C C . THR B 1 764 ? 6.766 -61.688 -36.531 1 88.12 764 THR B C 1
ATOM 13585 O O . THR B 1 764 ? 7.352 -60.625 -36.344 1 88.12 764 THR B O 1
ATOM 13588 N N . LEU B 1 765 ? 5.469 -61.812 -36.469 1 85.06 765 LEU B N 1
ATOM 13589 C CA . LEU B 1 765 ? 4.617 -60.688 -36.062 1 85.06 765 LEU B CA 1
ATOM 13590 C C . LEU B 1 765 ? 4.926 -60.25 -34.656 1 85.06 765 LEU B C 1
ATOM 13592 O O . LEU B 1 765 ? 4.98 -59.031 -34.375 1 85.06 765 LEU B O 1
ATOM 13596 N N . LEU B 1 766 ? 5.09 -61.188 -33.812 1 88.25 766 LEU B N 1
ATOM 13597 C CA . LEU B 1 766 ? 5.402 -60.844 -32.438 1 88.25 766 LEU B CA 1
ATOM 13598 C C . LEU B 1 766 ? 6.762 -60.188 -32.312 1 88.25 766 LEU B C 1
ATOM 13600 O O . LEU B 1 766 ? 6.934 -59.25 -31.531 1 88.25 766 LEU B O 1
ATOM 13604 N N . GLN B 1 767 ? 7.684 -60.625 -33.094 1 88.94 767 GLN B N 1
ATOM 13605 C CA . GLN B 1 767 ? 9.008 -60 -33.094 1 88.94 767 GLN B CA 1
ATOM 13606 C C . GLN B 1 767 ? 8.953 -58.562 -33.594 1 88.94 767 GLN B C 1
ATOM 13608 O O . GLN B 1 767 ? 9.602 -57.688 -33.031 1 88.94 767 GLN B O 1
ATOM 13613 N N . THR B 1 768 ? 8.172 -58.344 -34.531 1 86 768 THR B N 1
ATOM 13614 C CA . THR B 1 768 ? 8.016 -57 -35.094 1 86 768 THR B CA 1
ATOM 13615 C C . THR B 1 768 ? 7.359 -56.062 -34.062 1 86 768 THR B C 1
ATOM 13617 O O . THR B 1 768 ? 7.719 -54.906 -33.969 1 86 768 THR B O 1
ATOM 13620 N N . GLN B 1 769 ? 6.422 -56.594 -33.375 1 84.69 769 GLN B N 1
ATOM 13621 C CA . GLN B 1 769 ? 5.746 -55.812 -32.344 1 84.69 769 GLN B CA 1
ATOM 13622 C C . GLN B 1 769 ? 6.703 -55.438 -31.203 1 84.69 769 GLN B C 1
ATOM 13624 O O . GLN B 1 769 ? 6.652 -54.312 -30.688 1 84.69 769 GLN B O 1
ATOM 13629 N N . LEU B 1 770 ? 7.496 -56.344 -30.812 1 89.44 770 LEU B N 1
ATOM 13630 C CA . LEU B 1 770 ? 8.469 -56.062 -29.75 1 89.44 770 LEU B CA 1
ATOM 13631 C C . LEU B 1 770 ? 9.469 -55 -30.188 1 89.44 770 LEU B C 1
ATOM 13633 O O . LEU B 1 770 ? 9.844 -54.156 -29.391 1 89.44 770 LEU B O 1
ATOM 13637 N N . GLU B 1 771 ? 9.859 -55.062 -31.406 1 87.69 771 GLU B N 1
ATOM 13638 C CA . GLU B 1 771 ? 10.781 -54.062 -31.938 1 87.69 771 GLU B CA 1
ATOM 13639 C C . GLU B 1 771 ? 10.141 -52.656 -31.953 1 87.69 771 GLU B C 1
ATOM 13641 O O . GLU B 1 771 ? 10.82 -51.656 -31.734 1 87.69 771 GLU B O 1
ATOM 13646 N N . SER B 1 772 ? 8.922 -52.656 -32.188 1 85.44 772 SER B N 1
ATOM 13647 C CA . SER B 1 772 ? 8.203 -51.406 -32.281 1 85.44 772 SER B CA 1
ATOM 13648 C C . SER B 1 772 ? 8.039 -50.781 -30.891 1 85.44 772 SER B C 1
ATOM 13650 O O . SER B 1 772 ? 7.906 -49.562 -30.766 1 85.44 772 SER B O 1
ATOM 13652 N N . LEU B 1 773 ? 8.031 -51.531 -29.828 1 89.81 773 LEU B N 1
ATOM 13653 C CA . LEU B 1 773 ? 7.793 -51.062 -28.469 1 89.81 773 LEU B CA 1
ATOM 13654 C C . LEU B 1 773 ? 9.094 -50.594 -27.812 1 89.81 773 LEU B C 1
ATOM 13656 O O . LEU B 1 773 ? 9.078 -49.844 -26.844 1 89.81 773 LEU B O 1
ATOM 13660 N N . HIS B 1 774 ? 10.195 -51 -28.359 1 87.62 774 HIS B N 1
ATOM 13661 C CA . HIS B 1 774 ? 11.484 -50.781 -27.734 1 87.62 774 HIS B CA 1
ATOM 13662 C C . HIS B 1 774 ? 11.789 -49.281 -27.594 1 87.62 774 HIS B C 1
ATOM 13664 O O . HIS B 1 774 ? 12.227 -48.844 -26.531 1 87.62 774 HIS B O 1
ATOM 13670 N N . PRO B 1 775 ? 11.531 -48.5 -28.609 1 87.06 775 PRO B N 1
ATOM 13671 C CA . PRO B 1 775 ? 11.82 -47.062 -28.469 1 87.06 775 PRO B CA 1
ATOM 13672 C C . PRO B 1 775 ? 10.984 -46.406 -27.375 1 87.06 775 PRO B C 1
ATOM 13674 O O . PRO B 1 775 ? 11.469 -45.5 -26.672 1 87.06 775 PRO B O 1
ATOM 13677 N N . LEU B 1 776 ? 9.758 -46.781 -27.25 1 91.38 776 LEU B N 1
ATOM 13678 C CA . LEU B 1 776 ? 8.875 -46.25 -26.234 1 91.38 776 LEU B CA 1
ATOM 13679 C C . LEU B 1 776 ? 9.414 -46.531 -24.828 1 91.38 776 LEU B C 1
ATOM 13681 O O . LEU B 1 776 ? 9.383 -45.688 -23.953 1 91.38 776 LEU B O 1
ATOM 13685 N N . LEU B 1 777 ? 9.93 -47.719 -24.625 1 93.06 777 LEU B N 1
ATOM 13686 C CA . LEU B 1 777 ? 10.375 -48.156 -23.328 1 93.06 777 LEU B CA 1
ATOM 13687 C C . LEU B 1 777 ? 11.734 -47.562 -22.969 1 93.06 777 LEU B C 1
ATOM 13689 O O . LEU B 1 777 ? 12.016 -47.281 -21.797 1 93.06 777 LEU B O 1
ATOM 13693 N N . SER B 1 778 ? 12.531 -47.281 -23.984 1 91.5 778 SER B N 1
ATOM 13694 C CA . SER B 1 778 ? 13.906 -46.875 -23.719 1 91.5 778 SER B CA 1
ATOM 13695 C C . SER B 1 778 ? 14.062 -45.375 -23.812 1 91.5 778 SER B C 1
ATOM 13697 O O . SER B 1 778 ? 14.805 -44.781 -23.031 1 91.5 778 SER B O 1
ATOM 13699 N N . HIS B 1 779 ? 13.305 -44.719 -24.703 1 90.94 779 HIS B N 1
ATOM 13700 C CA . HIS B 1 779 ? 13.602 -43.312 -24.984 1 90.94 779 HIS B CA 1
ATOM 13701 C C . HIS B 1 779 ? 12.438 -42.406 -24.578 1 90.94 779 HIS B C 1
ATOM 13703 O O . HIS B 1 779 ? 12.578 -41.188 -24.547 1 90.94 779 HIS B O 1
ATOM 13709 N N . GLU B 1 780 ? 11.359 -42.938 -24.281 1 93.06 780 GLU B N 1
ATOM 13710 C CA . GLU B 1 780 ? 10.188 -42.125 -24 1 93.06 780 GLU B CA 1
ATOM 13711 C C . GLU B 1 780 ? 9.641 -42.406 -22.609 1 93.06 780 GLU B C 1
ATOM 13713 O O . GLU B 1 780 ? 8.438 -42.594 -22.438 1 93.06 780 GLU B O 1
ATOM 13718 N N . VAL B 1 781 ? 10.531 -42.438 -21.688 1 93.25 781 VAL B N 1
ATOM 13719 C CA . VAL B 1 781 ? 10.133 -42.719 -20.312 1 93.25 781 VAL B CA 1
ATOM 13720 C C . VAL B 1 781 ? 9.422 -41.5 -19.719 1 93.25 781 VAL B C 1
ATOM 13722 O O . VAL B 1 781 ? 8.281 -41.625 -19.25 1 93.25 781 VAL B O 1
ATOM 13725 N N . TRP B 1 782 ? 10.07 -40.344 -19.766 1 93.62 782 TRP B N 1
ATOM 13726 C CA . TRP B 1 782 ? 9.492 -39.188 -19.125 1 93.62 782 TRP B CA 1
ATOM 13727 C C . TRP B 1 782 ? 9.352 -38.031 -20.125 1 93.62 782 TRP B C 1
ATOM 13729 O O . TRP B 1 782 ? 8.898 -36.938 -19.766 1 93.62 782 TRP B O 1
ATOM 13739 N N . GLN B 1 783 ? 9.688 -38.312 -21.359 1 90.56 783 GLN B N 1
ATOM 13740 C CA . GLN B 1 783 ? 9.531 -37.375 -22.469 1 90.56 783 GLN B CA 1
ATOM 13741 C C . GLN B 1 783 ? 9.383 -38.094 -23.797 1 90.56 783 GLN B C 1
ATOM 13743 O O . GLN B 1 783 ? 9.93 -39.188 -23.984 1 90.56 783 GLN B O 1
ATOM 13748 N N . LEU B 1 784 ? 8.617 -37.469 -24.578 1 92.81 784 LEU B N 1
ATOM 13749 C CA . LEU B 1 784 ? 8.469 -38.062 -25.906 1 92.81 784 LEU B CA 1
ATOM 13750 C C . LEU B 1 784 ? 9.727 -37.844 -26.734 1 92.81 784 LEU B C 1
ATOM 13752 O O . LEU B 1 784 ? 10.477 -36.875 -26.5 1 92.81 784 LEU B O 1
ATOM 13756 N N . ASP B 1 785 ? 9.953 -38.688 -27.531 1 89.56 785 ASP B N 1
ATOM 13757 C CA . ASP B 1 785 ? 11.086 -38.625 -28.469 1 89.56 785 ASP B CA 1
ATOM 13758 C C . ASP B 1 785 ? 10.617 -38.719 -29.906 1 89.56 785 ASP B C 1
ATOM 13760 O O . ASP B 1 785 ? 9.578 -39.312 -30.203 1 89.56 785 ASP B O 1
ATOM 13764 N N . LYS B 1 786 ? 11.281 -38.031 -30.734 1 86.81 786 LYS B N 1
ATOM 13765 C CA . LYS B 1 786 ? 10.93 -38.062 -32.156 1 86.81 786 LYS B CA 1
ATOM 13766 C C . LYS B 1 786 ? 11.688 -39.156 -32.906 1 86.81 786 LYS B C 1
ATOM 13768 O O . LYS B 1 786 ? 12.898 -39.281 -32.719 1 86.81 786 LYS B O 1
ATOM 13773 N N . ALA B 1 787 ? 10.906 -40 -33.5 1 83.94 787 ALA B N 1
ATOM 13774 C CA . ALA B 1 787 ? 11.492 -41.031 -34.344 1 83.94 787 ALA B CA 1
ATOM 13775 C C . ALA B 1 787 ? 11 -40.938 -35.781 1 83.94 787 ALA B C 1
ATOM 13777 O O . ALA B 1 787 ? 9.844 -40.594 -36.031 1 83.94 787 ALA B O 1
ATOM 13778 N N . THR B 1 788 ? 11.906 -41.156 -36.75 1 86.12 788 THR B N 1
ATOM 13779 C CA . THR B 1 788 ? 11.547 -41.031 -38.156 1 86.12 788 THR B CA 1
ATOM 13780 C C . THR B 1 788 ? 11.5 -42.406 -38.812 1 86.12 788 THR B C 1
ATOM 13782 O O . THR B 1 788 ? 12.461 -43.188 -38.719 1 86.12 788 THR B O 1
ATOM 13785 N N . HIS B 1 789 ? 10.281 -42.75 -39.312 1 85.88 789 HIS B N 1
ATOM 13786 C CA . HIS B 1 789 ? 10.062 -43.969 -40.062 1 85.88 789 HIS B CA 1
ATOM 13787 C C . HIS B 1 789 ? 9.43 -43.656 -41.406 1 85.88 789 HIS B C 1
ATOM 13789 O O . HIS B 1 789 ? 8.93 -42.562 -41.656 1 85.88 789 HIS B O 1
ATOM 13795 N N . THR B 1 790 ? 9.562 -44.656 -42.312 1 89.5 790 THR B N 1
ATOM 13796 C CA . THR B 1 790 ? 8.984 -44.5 -43.625 1 89.5 790 THR B CA 1
ATOM 13797 C C . THR B 1 790 ? 7.953 -45.562 -43.906 1 89.5 790 THR B C 1
ATOM 13799 O O . THR B 1 790 ? 8.156 -46.75 -43.562 1 89.5 790 THR B O 1
ATOM 13802 N N . ALA B 1 791 ? 6.836 -45.219 -44.375 1 91 791 ALA B N 1
ATOM 13803 C CA . ALA B 1 791 ? 5.789 -46.156 -44.75 1 91 791 ALA B CA 1
ATOM 13804 C C . ALA B 1 791 ? 4.855 -45.531 -45.781 1 91 791 ALA B C 1
ATOM 13806 O O . ALA B 1 791 ? 4.758 -44.312 -45.906 1 91 791 ALA B O 1
ATOM 13807 N N . GLY B 1 792 ? 4.266 -46.438 -46.594 1 90.62 792 GLY B N 1
ATOM 13808 C CA . GLY B 1 792 ? 3.285 -45.938 -47.531 1 90.62 792 GLY B CA 1
ATOM 13809 C C . GLY B 1 792 ? 2.02 -45.438 -46.875 1 90.62 792 GLY B C 1
ATOM 13810 O O . GLY B 1 792 ? 1.58 -45.969 -45.844 1 90.62 792 GLY B O 1
ATOM 13811 N N . LEU B 1 793 ? 1.406 -44.438 -47.5 1 93.25 793 LEU B N 1
ATOM 13812 C CA . LEU B 1 793 ? 0.177 -43.844 -46.969 1 93.25 793 LEU B CA 1
ATOM 13813 C C . LEU B 1 793 ? -0.914 -44.906 -46.844 1 93.25 793 LEU B C 1
ATOM 13815 O O . LEU B 1 793 ? -1.654 -44.906 -45.844 1 93.25 793 LEU B O 1
ATOM 13819 N N . ALA B 1 794 ? -0.969 -45.812 -47.781 1 92.25 794 ALA B N 1
ATOM 13820 C CA . ALA B 1 794 ? -1.993 -46.844 -47.812 1 92.25 794 ALA B CA 1
ATOM 13821 C C . ALA B 1 794 ? -1.839 -47.781 -46.594 1 92.25 794 ALA B C 1
ATOM 13823 O O . ALA B 1 794 ? -2.832 -48.219 -46 1 92.25 794 ALA B O 1
ATOM 13824 N N . VAL B 1 795 ? -0.604 -48.062 -46.281 1 91.19 795 VAL B N 1
ATOM 13825 C CA . VAL B 1 795 ? -0.317 -48.969 -45.156 1 91.19 795 VAL B CA 1
ATOM 13826 C C . VAL B 1 795 ? -0.733 -48.281 -43.844 1 91.19 795 VAL B C 1
ATOM 13828 O O . VAL B 1 795 ? -1.329 -48.938 -42.969 1 91.19 795 VAL B O 1
ATOM 13831 N N . VAL B 1 796 ? -0.45 -47 -43.75 1 93.56 796 VAL B N 1
ATOM 13832 C CA . VAL B 1 796 ? -0.77 -46.25 -42.531 1 93.56 796 VAL B CA 1
ATOM 13833 C C . VAL B 1 796 ? -2.285 -46.188 -42.375 1 93.56 796 VAL B C 1
ATOM 13835 O O . VAL B 1 796 ? -2.807 -46.406 -41.281 1 93.56 796 VAL B O 1
ATOM 13838 N N . LEU B 1 797 ? -3.01 -45.906 -43.438 1 94.56 797 LEU B N 1
ATOM 13839 C CA . LEU B 1 797 ? -4.461 -45.75 -43.375 1 94.56 797 LEU B CA 1
ATOM 13840 C C . LEU B 1 797 ? -5.125 -47.094 -43.094 1 94.56 797 LEU B C 1
ATOM 13842 O O . LEU B 1 797 ? -6.129 -47.156 -42.375 1 94.56 797 LEU B O 1
ATOM 13846 N N . LYS B 1 798 ? -4.57 -48.156 -43.688 1 92.44 798 LYS B N 1
ATOM 13847 C CA . LYS B 1 798 ? -5.121 -49.5 -43.406 1 92.44 798 LYS B CA 1
ATOM 13848 C C . LYS B 1 798 ? -5.004 -49.875 -41.938 1 92.44 798 LYS B C 1
ATOM 13850 O O . LYS B 1 798 ? -5.945 -50.406 -41.344 1 92.44 798 LYS B O 1
ATOM 13855 N N . ARG B 1 799 ? -3.887 -49.562 -41.375 1 90 799 ARG B N 1
ATOM 13856 C CA . ARG B 1 799 ? -3.668 -49.875 -39.969 1 90 799 ARG B CA 1
ATOM 13857 C C . ARG B 1 799 ? -4.652 -49.094 -39.062 1 90 799 ARG B C 1
ATOM 13859 O O . ARG B 1 799 ? -5.176 -49.656 -38.094 1 90 799 ARG B O 1
ATOM 13866 N N . VAL B 1 800 ? -4.883 -47.844 -39.406 1 94.69 800 VAL B N 1
ATOM 13867 C CA . VAL B 1 800 ? -5.797 -47.031 -38.625 1 94.69 800 VAL B CA 1
ATOM 13868 C C . VAL B 1 800 ? -7.23 -47.531 -38.812 1 94.69 800 VAL B C 1
ATOM 13870 O O . VAL B 1 800 ? -8.008 -47.562 -37.844 1 94.69 800 VAL B O 1
ATOM 13873 N N . MET B 1 801 ? -7.551 -47.969 -40.031 1 93.38 801 MET B N 1
ATOM 13874 C CA . MET B 1 801 ? -8.891 -48.469 -40.312 1 93.38 801 MET B CA 1
ATOM 13875 C C . MET B 1 801 ? -9.164 -49.75 -39.562 1 93.38 801 MET B C 1
ATOM 13877 O O . MET B 1 801 ? -10.289 -50 -39.125 1 93.38 801 MET B O 1
ATOM 13881 N N . ASP B 1 802 ? -8.125 -50.562 -39.469 1 90.38 802 ASP B N 1
ATOM 13882 C CA . ASP B 1 802 ? -8.258 -51.812 -38.719 1 90.38 802 ASP B CA 1
ATOM 13883 C C . ASP B 1 802 ? -8.586 -51.531 -37.25 1 90.38 802 ASP B C 1
ATOM 13885 O O . ASP B 1 802 ? -9.32 -52.312 -36.625 1 90.38 802 ASP B O 1
ATOM 13889 N N . ARG B 1 803 ? -8.086 -50.5 -36.75 1 90.38 803 ARG B N 1
ATOM 13890 C CA . ARG B 1 803 ? -8.273 -50.156 -35.312 1 90.38 803 ARG B CA 1
ATOM 13891 C C . ARG B 1 803 ? -9.695 -49.688 -35.062 1 90.38 803 ARG B C 1
ATOM 13893 O O . ARG B 1 803 ? -10.219 -49.875 -33.969 1 90.38 803 ARG B O 1
ATOM 13900 N N . ILE B 1 804 ? -10.336 -49.062 -36.062 1 93.62 804 ILE B N 1
ATOM 13901 C CA . ILE B 1 804 ? -11.664 -48.531 -35.812 1 93.62 804 ILE B CA 1
ATOM 13902 C C . ILE B 1 804 ? -12.727 -49.5 -36.312 1 93.62 804 ILE B C 1
ATOM 13904 O O . ILE B 1 804 ? -13.914 -49.156 -36.375 1 93.62 804 ILE B O 1
ATOM 13908 N N . GLU B 1 805 ? -12.328 -50.656 -36.688 1 91.06 805 GLU B N 1
ATOM 13909 C CA . GLU B 1 805 ? -13.227 -51.625 -37.312 1 91.06 805 GLU B CA 1
ATOM 13910 C C . GLU B 1 805 ? -14.398 -51.938 -36.375 1 91.06 805 GLU B C 1
ATOM 13912 O O . GLU B 1 805 ? -15.531 -52.094 -36.844 1 91.06 805 GLU B O 1
ATOM 13917 N N . ASN B 1 806 ? -14.125 -52.031 -35.156 1 88.88 806 ASN B N 1
ATOM 13918 C CA . ASN B 1 806 ? -15.18 -52.344 -34.188 1 88.88 806 ASN B CA 1
ATOM 13919 C C . ASN B 1 806 ? -16.266 -51.25 -34.188 1 88.88 806 ASN B C 1
ATOM 13921 O O . ASN B 1 806 ? -17.453 -51.562 -34.094 1 88.88 806 ASN B O 1
ATOM 13925 N N . TRP B 1 807 ? -15.867 -50.031 -34.25 1 92 807 TRP B N 1
ATOM 13926 C CA . TRP B 1 807 ? -16.812 -48.906 -34.281 1 92 807 TRP B CA 1
ATOM 13927 C C . TRP B 1 807 ? -17.609 -48.906 -35.594 1 92 807 TRP B C 1
ATOM 13929 O O . TRP B 1 807 ? -18.797 -48.594 -35.594 1 92 807 TRP B O 1
ATOM 13939 N N . LYS B 1 808 ? -16.906 -49.188 -36.656 1 93.69 808 LYS B N 1
ATOM 13940 C CA . LYS B 1 808 ? -17.547 -49.281 -37.969 1 93.69 808 LYS B CA 1
ATOM 13941 C C . LYS B 1 808 ? -18.672 -50.312 -37.969 1 93.69 808 LYS B C 1
ATOM 13943 O O . LYS B 1 808 ? -19.766 -50.062 -38.469 1 93.69 808 LYS B O 1
ATOM 13948 N N . GLN B 1 809 ? -18.375 -51.469 -37.344 1 94.56 809 GLN B N 1
ATOM 13949 C CA . GLN B 1 809 ? -19.344 -52.562 -37.312 1 94.56 809 GLN B CA 1
ATOM 13950 C C . GLN B 1 809 ? -20.5 -52.25 -36.375 1 94.56 809 GLN B C 1
ATOM 13952 O O . GLN B 1 809 ? -21.672 -52.469 -36.719 1 94.56 809 GLN B O 1
ATOM 13957 N N . ARG B 1 810 ? -20.141 -51.719 -35.25 1 94.25 810 ARG B N 1
ATOM 13958 C CA . ARG B 1 810 ? -21.141 -51.469 -34.219 1 94.25 810 ARG B CA 1
ATOM 13959 C C . ARG B 1 810 ? -22.156 -50.438 -34.688 1 94.25 810 ARG B C 1
ATOM 13961 O O . ARG B 1 810 ? -23.359 -50.562 -34.438 1 94.25 810 ARG B O 1
ATOM 13968 N N . LYS B 1 811 ? -21.703 -49.469 -35.406 1 94.81 811 LYS B N 1
ATOM 13969 C CA . LYS B 1 811 ? -22.594 -48.375 -35.812 1 94.81 811 LYS B CA 1
ATOM 13970 C C . LYS B 1 811 ? -22.938 -48.5 -37.312 1 94.81 811 LYS B C 1
ATOM 13972 O O . LYS B 1 811 ? -23.641 -47.656 -37.844 1 94.81 811 LYS B O 1
ATOM 13977 N N . GLN B 1 812 ? -22.422 -49.531 -38 1 95.62 812 GLN B N 1
ATOM 13978 C CA . GLN B 1 812 ? -22.656 -49.812 -39.406 1 95.62 812 GLN B CA 1
ATOM 13979 C C . GLN B 1 812 ? -22.312 -48.562 -40.25 1 95.62 812 GLN B C 1
ATOM 13981 O O . GLN B 1 812 ? -23.125 -48.125 -41.062 1 95.62 812 GLN B O 1
ATOM 13986 N N . LEU B 1 813 ? -21.188 -48.062 -40 1 96.62 813 LEU B N 1
ATOM 13987 C CA . LEU B 1 813 ? -20.75 -46.875 -40.688 1 96.62 813 LEU B CA 1
ATOM 13988 C C . LEU B 1 813 ? -20.203 -47.188 -42.062 1 96.62 813 LEU B C 1
ATOM 13990 O O . LEU B 1 813 ? -19.609 -48.25 -42.281 1 96.62 813 LEU B O 1
ATOM 13994 N N . TRP B 1 814 ? -20.406 -46.25 -43 1 95.75 814 TRP B N 1
ATOM 13995 C CA . TRP B 1 814 ? -19.812 -46.312 -44.312 1 95.75 814 TRP B CA 1
ATOM 13996 C C . TRP B 1 814 ? -18.562 -45.438 -44.406 1 95.75 814 TRP B C 1
ATOM 13998 O O . TRP B 1 814 ? -18.672 -44.219 -44.531 1 95.75 814 TRP B O 1
ATOM 14008 N N . ILE B 1 815 ? -17.422 -46.062 -44.25 1 96 815 ILE B N 1
ATOM 14009 C CA . ILE B 1 815 ? -16.172 -45.312 -44.281 1 96 815 ILE B CA 1
ATOM 14010 C C . ILE B 1 815 ? -15.492 -45.5 -45.656 1 96 815 ILE B C 1
ATOM 14012 O O . ILE B 1 815 ? -15.234 -46.625 -46.062 1 96 815 ILE B O 1
ATOM 14016 N N . GLN B 1 816 ? -15.195 -44.438 -46.406 1 94.81 816 GLN B N 1
ATOM 14017 C CA . GLN B 1 816 ? -14.578 -44.531 -47.719 1 94.81 816 GLN B CA 1
ATOM 14018 C C . GLN B 1 816 ? -13.352 -43.625 -47.812 1 94.81 816 GLN B C 1
ATOM 14020 O O . GLN B 1 816 ? -13.367 -42.5 -47.312 1 94.81 816 GLN B O 1
ATOM 14025 N N . VAL B 1 817 ? -12.273 -44.156 -48.312 1 95.12 817 VAL B N 1
ATOM 14026 C CA . VAL B 1 817 ? -11.055 -43.375 -48.594 1 95.12 817 VAL B CA 1
ATOM 14027 C C . VAL B 1 817 ? -11.023 -42.969 -50.062 1 95.12 817 VAL B C 1
ATOM 14029 O O . VAL B 1 817 ? -11.203 -43.781 -50.969 1 95.12 817 VAL B O 1
ATOM 14032 N N . HIS B 1 818 ? -10.828 -41.688 -50.25 1 92.44 818 HIS B N 1
ATOM 14033 C CA . HIS B 1 818 ? -10.82 -41.188 -51.594 1 92.44 818 HIS B CA 1
ATOM 14034 C C . HIS B 1 818 ? -9.422 -40.719 -52 1 92.44 818 HIS B C 1
ATOM 14036 O O . HIS B 1 818 ? -8.648 -40.25 -51.188 1 92.44 818 HIS B O 1
ATOM 14042 N N . ASN B 1 819 ? -9.055 -40.812 -53.281 1 80.31 819 ASN B N 1
ATOM 14043 C CA . ASN B 1 819 ? -7.848 -40.25 -53.906 1 80.31 819 ASN B CA 1
ATOM 14044 C C . ASN B 1 819 ? -6.586 -40.75 -53.188 1 80.31 819 ASN B C 1
ATOM 14046 O O . ASN B 1 819 ? -5.785 -39.969 -52.719 1 80.31 819 ASN B O 1
ATOM 14050 N N . GLN B 1 820 ? -6.355 -42 -53.156 1 75.06 820 GLN B N 1
ATOM 14051 C CA . GLN B 1 820 ? -5.215 -42.531 -52.438 1 75.06 820 GLN B CA 1
ATOM 14052 C C . GLN B 1 820 ? -3.957 -42.531 -53.281 1 75.06 820 GLN B C 1
ATOM 14054 O O . GLN B 1 820 ? -3.617 -43.531 -53.906 1 75.06 820 GLN B O 1
ATOM 14059 N N . PRO B 1 821 ? -3.432 -41.312 -53.219 1 75.75 821 PRO B N 1
ATOM 14060 C CA . PRO B 1 821 ? -2.186 -41.281 -53.969 1 75.75 821 PRO B CA 1
ATOM 14061 C C . PRO B 1 821 ? -1.146 -42.281 -53.438 1 75.75 821 PRO B C 1
ATOM 14063 O O . PRO B 1 821 ? -1.164 -42.625 -52.25 1 75.75 821 PRO B O 1
ATOM 14066 N N . VAL B 1 822 ? -0.327 -42.75 -54.312 1 82.62 822 VAL B N 1
ATOM 14067 C CA . VAL B 1 822 ? 0.785 -43.594 -53.906 1 82.62 822 VAL B CA 1
ATOM 14068 C C . VAL B 1 822 ? 1.919 -42.75 -53.344 1 82.62 822 VAL B C 1
ATOM 14070 O O . VAL B 1 822 ? 2.709 -42.188 -54.125 1 82.62 822 VAL B O 1
ATOM 14073 N N . LEU B 1 823 ? 1.8 -42.438 -52.094 1 87.69 823 LEU B N 1
ATOM 14074 C CA . LEU B 1 823 ? 2.775 -41.594 -51.438 1 87.69 823 LEU B CA 1
ATOM 14075 C C . LEU B 1 823 ? 3.479 -42.312 -50.281 1 87.69 823 LEU B C 1
ATOM 14077 O O . LEU B 1 823 ? 2.879 -43.188 -49.625 1 87.69 823 LEU B O 1
ATOM 14081 N N . THR B 1 824 ? 4.766 -41.969 -50.156 1 88.12 824 THR B N 1
ATOM 14082 C CA . THR B 1 824 ? 5.547 -42.438 -49.031 1 88.12 824 THR B CA 1
ATOM 14083 C C . THR B 1 824 ? 5.699 -41.344 -47.969 1 88.12 824 THR B C 1
ATOM 14085 O O . THR B 1 824 ? 6.102 -40.219 -48.281 1 88.12 824 THR B O 1
ATOM 14088 N N . LEU B 1 825 ? 5.262 -41.688 -46.781 1 89.88 825 LEU B N 1
ATOM 14089 C CA . LEU B 1 825 ? 5.355 -40.719 -45.688 1 89.88 825 LEU B CA 1
ATOM 14090 C C . LEU B 1 825 ? 6.656 -40.938 -44.906 1 89.88 825 LEU B C 1
ATOM 14092 O O . LEU B 1 825 ? 7.094 -42.062 -44.688 1 89.88 825 LEU B O 1
ATOM 14096 N N . ASN B 1 826 ? 7.34 -39.844 -44.656 1 88 826 ASN B N 1
ATOM 14097 C CA . ASN B 1 826 ? 8.531 -39.844 -43.812 1 88 826 ASN B CA 1
ATOM 14098 C C . ASN B 1 826 ? 8.344 -38.969 -42.594 1 88 826 ASN B C 1
ATOM 14100 O O . ASN B 1 826 ? 8.039 -37.781 -42.688 1 88 826 ASN B O 1
ATOM 14104 N N . GLY B 1 827 ? 8.367 -39.5 -41.438 1 88.5 827 GLY B N 1
ATOM 14105 C CA . GLY B 1 827 ? 8.188 -38.781 -40.188 1 88.5 827 GLY B CA 1
ATOM 14106 C C . GLY B 1 827 ? 7.887 -39.719 -39.031 1 88.5 827 GLY B C 1
ATOM 14107 O O . GLY B 1 827 ? 8.203 -40.906 -39.062 1 88.5 827 GLY B O 1
ATOM 14108 N N . ASP B 1 828 ? 7.414 -39.188 -37.938 1 90.69 828 ASP B N 1
ATOM 14109 C CA . ASP B 1 828 ? 7.039 -40 -36.781 1 90.69 828 ASP B CA 1
ATOM 14110 C C . ASP B 1 828 ? 5.688 -40.688 -37 1 90.69 828 ASP B C 1
ATOM 14112 O O . ASP B 1 828 ? 4.656 -40.188 -36.531 1 90.69 828 ASP B O 1
ATOM 14116 N N . LEU B 1 829 ? 5.719 -41.781 -37.594 1 90.56 829 LEU B N 1
ATOM 14117 C CA . LEU B 1 829 ? 4.512 -42.469 -38.062 1 90.56 829 LEU B CA 1
ATOM 14118 C C . LEU B 1 829 ? 3.729 -43.062 -36.906 1 90.56 829 LEU B C 1
ATOM 14120 O O . LEU B 1 829 ? 2.502 -43.156 -36.969 1 90.56 829 LEU B O 1
ATOM 14124 N N . SER B 1 830 ? 4.441 -43.469 -35.812 1 90.5 830 SER B N 1
ATOM 14125 C CA . SER B 1 830 ? 3.742 -44 -34.656 1 90.5 830 SER B CA 1
ATOM 14126 C C . SER B 1 830 ? 2.789 -42.969 -34.062 1 90.5 830 SER B C 1
ATOM 14128 O O . SER B 1 830 ? 1.65 -43.281 -33.719 1 90.5 830 SER B O 1
ATOM 14130 N N . LYS B 1 831 ? 3.258 -41.719 -33.938 1 94.19 831 LYS B N 1
ATOM 14131 C CA . LYS B 1 831 ? 2.43 -40.656 -33.375 1 94.19 831 LYS B CA 1
ATOM 14132 C C . LYS B 1 831 ? 1.385 -40.188 -34.375 1 94.19 831 LYS B C 1
ATOM 14134 O O . LYS B 1 831 ? 0.276 -39.781 -34 1 94.19 831 LYS B O 1
ATOM 14139 N N . LEU B 1 832 ? 1.768 -40.125 -35.656 1 94.69 832 LEU B N 1
ATOM 14140 C CA . LEU B 1 832 ? 0.827 -39.75 -36.719 1 94.69 832 LEU B CA 1
ATOM 14141 C C . LEU B 1 832 ? -0.354 -40.719 -36.75 1 94.69 832 LEU B C 1
ATOM 14143 O O . LEU B 1 832 ? -1.502 -40.281 -36.906 1 94.69 832 LEU B O 1
ATOM 14147 N N . GLU B 1 833 ? -0.028 -42.031 -36.719 1 95.38 833 GLU B N 1
ATOM 14148 C CA . GLU B 1 833 ? -1.077 -43.031 -36.75 1 95.38 833 GLU B CA 1
ATOM 14149 C C . GLU B 1 833 ? -2.051 -42.844 -35.594 1 95.38 833 GLU B C 1
ATOM 14151 O O . GLU B 1 833 ? -3.258 -43.031 -35.75 1 95.38 833 GLU B O 1
ATOM 14156 N N . LEU B 1 834 ? -1.497 -42.5 -34.438 1 96.25 834 LEU B N 1
ATOM 14157 C CA . LEU B 1 834 ? -2.348 -42.312 -33.25 1 96.25 834 LEU B CA 1
ATOM 14158 C C . LEU B 1 834 ? -3.203 -41.062 -33.406 1 96.25 834 LEU B C 1
ATOM 14160 O O . LEU B 1 834 ? -4.344 -41.031 -32.938 1 96.25 834 LEU B O 1
ATOM 14164 N N . ILE B 1 835 ? -2.648 -39.969 -34 1 97.25 835 ILE B N 1
ATOM 14165 C CA . ILE B 1 835 ? -3.416 -38.75 -34.25 1 97.25 835 ILE B CA 1
ATOM 14166 C C . ILE B 1 835 ? -4.578 -39.062 -35.188 1 97.25 835 ILE B C 1
ATOM 14168 O O . ILE B 1 835 ? -5.719 -38.656 -34.938 1 97.25 835 ILE B O 1
ATOM 14172 N N . LEU B 1 836 ? -4.258 -39.75 -36.25 1 97.12 836 LEU B N 1
ATOM 14173 C CA . LEU B 1 836 ? -5.277 -40.125 -37.219 1 97.12 836 LEU B CA 1
ATOM 14174 C C . LEU B 1 836 ? -6.34 -41.031 -36.594 1 97.12 836 LEU B C 1
ATOM 14176 O O . LEU B 1 836 ? -7.531 -40.875 -36.875 1 97.12 836 LEU B O 1
ATOM 14180 N N . TYR B 1 837 ? -5.879 -41.906 -35.812 1 96.75 837 TYR B N 1
ATOM 14181 C CA . TYR B 1 837 ? -6.805 -42.781 -35.062 1 96.75 837 TYR B CA 1
ATOM 14182 C C . TYR B 1 837 ? -7.777 -41.938 -34.25 1 96.75 837 TYR B C 1
ATOM 14184 O O . TYR B 1 837 ? -8.984 -42.219 -34.25 1 96.75 837 TYR B O 1
ATOM 14192 N N . GLU B 1 838 ? -7.246 -40.969 -33.438 1 97.62 838 GLU B N 1
ATOM 14193 C CA . GLU B 1 838 ? -8.086 -40.125 -32.562 1 97.62 838 GLU B CA 1
ATOM 14194 C C . GLU B 1 838 ? -9.109 -39.344 -33.406 1 97.62 838 GLU B C 1
ATOM 14196 O O . GLU B 1 838 ? -10.258 -39.188 -32.969 1 97.62 838 GLU B O 1
ATOM 14201 N N . LEU B 1 839 ? -8.664 -38.812 -34.531 1 97.44 839 LEU B N 1
ATOM 14202 C CA . LEU B 1 839 ? -9.555 -38.031 -35.375 1 97.44 839 LEU B CA 1
ATOM 14203 C C . LEU B 1 839 ? -10.672 -38.906 -35.938 1 97.44 839 LEU B C 1
ATOM 14205 O O . LEU B 1 839 ? -11.828 -38.5 -35.969 1 97.44 839 LEU B O 1
ATOM 14209 N N . LEU B 1 840 ? -10.289 -40.062 -36.406 1 97.19 840 LEU B N 1
ATOM 14210 C CA . LEU B 1 840 ? -11.289 -40.969 -36.969 1 97.19 840 LEU B CA 1
ATOM 14211 C C . LEU B 1 840 ? -12.211 -41.5 -35.875 1 97.19 840 LEU B C 1
ATOM 14213 O O . LEU B 1 840 ? -13.406 -41.688 -36.094 1 97.19 840 LEU B O 1
ATOM 14217 N N . LEU B 1 841 ? -11.586 -41.875 -34.719 1 96.19 841 LEU B N 1
ATOM 14218 C CA . LEU B 1 841 ? -12.398 -42.312 -33.594 1 96.19 841 LEU B CA 1
ATOM 14219 C C . LEU B 1 841 ? -13.438 -41.25 -33.219 1 96.19 841 LEU B C 1
ATOM 14221 O O . LEU B 1 841 ? -14.602 -41.562 -32.969 1 96.19 841 LEU B O 1
ATOM 14225 N N . PHE B 1 842 ? -13.031 -40 -33.094 1 96.06 842 PHE B N 1
ATOM 14226 C CA . PHE B 1 842 ? -13.93 -38.875 -32.812 1 96.06 842 PHE B CA 1
ATOM 14227 C C . PHE B 1 842 ? -15.031 -38.781 -33.875 1 96.06 842 PHE B C 1
ATOM 14229 O O . PHE B 1 842 ? -16.188 -38.562 -33.531 1 96.06 842 PHE B O 1
ATOM 14236 N N . ALA B 1 843 ? -14.703 -38.969 -35.156 1 96.81 843 ALA B N 1
ATOM 14237 C CA . ALA B 1 843 ? -15.68 -38.969 -36.25 1 96.81 843 ALA B CA 1
ATOM 14238 C C . ALA B 1 843 ? -16.672 -40.125 -36.094 1 96.81 843 ALA B C 1
ATOM 14240 O O . ALA B 1 843 ? -17.875 -39.938 -36.312 1 96.81 843 ALA B O 1
ATOM 14241 N N . CYS B 1 844 ? -16.172 -41.312 -35.812 1 96.5 844 CYS B N 1
ATOM 14242 C CA . CYS B 1 844 ? -17.031 -42.469 -35.656 1 96.5 844 CYS B CA 1
ATOM 14243 C C . CYS B 1 844 ? -18 -42.281 -34.5 1 96.5 844 CYS B C 1
ATOM 14245 O O . CYS B 1 844 ? -19.172 -42.656 -34.625 1 96.5 844 CYS B O 1
ATOM 14247 N N . GLN B 1 845 ? -17.5 -41.75 -33.375 1 94.56 845 GLN B N 1
ATOM 14248 C CA . GLN B 1 845 ? -18.312 -41.594 -32.188 1 94.56 845 GLN B CA 1
ATOM 14249 C C . GLN B 1 845 ? -19.453 -40.594 -32.406 1 94.56 845 GLN B C 1
ATOM 14251 O O . GLN B 1 845 ? -20.562 -40.781 -31.906 1 94.56 845 GLN B O 1
ATOM 14256 N N . ARG B 1 846 ? -19.234 -39.531 -33.125 1 94.19 846 ARG B N 1
ATOM 14257 C CA . ARG B 1 846 ? -20.219 -38.469 -33.281 1 94.19 846 ARG B CA 1
ATOM 14258 C C . ARG B 1 846 ? -21.172 -38.75 -34.438 1 94.19 846 ARG B C 1
ATOM 14260 O O . ARG B 1 846 ? -22.266 -38.188 -34.5 1 94.19 846 ARG B O 1
ATOM 14267 N N . SER B 1 847 ? -20.734 -39.656 -35.344 1 95.06 847 SER B N 1
ATOM 14268 C CA . SER B 1 847 ? -21.547 -39.938 -36.5 1 95.06 847 SER B CA 1
ATOM 14269 C C . SER B 1 847 ? -22.766 -40.781 -36.125 1 95.06 847 SER B C 1
ATOM 14271 O O . SER B 1 847 ? -22.688 -41.656 -35.281 1 95.06 847 SER B O 1
ATOM 14273 N N . PRO B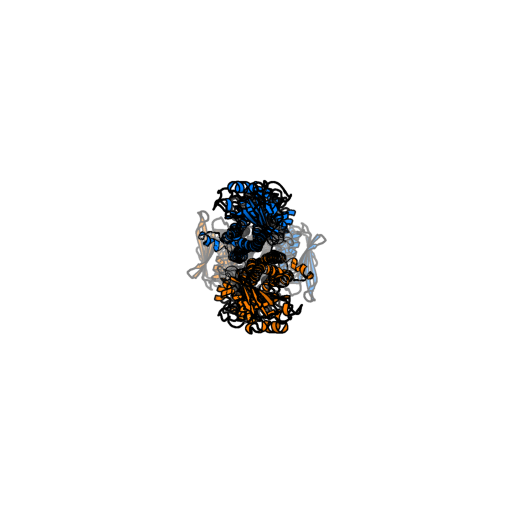 1 848 ? -23.891 -40.531 -36.781 1 94.25 848 PRO B N 1
ATOM 14274 C CA . PRO B 1 848 ? -25.078 -41.344 -36.531 1 94.25 848 PRO B CA 1
ATOM 14275 C C . PRO B 1 848 ? -24.938 -42.781 -37.094 1 94.25 848 PRO B C 1
ATOM 14277 O O . PRO B 1 848 ? -24.094 -43.031 -37.938 1 94.25 848 PRO B O 1
ATOM 14280 N N . SER B 1 849 ? -25.797 -43.688 -36.531 1 94.25 849 SER B N 1
ATOM 14281 C CA . SER B 1 849 ? -25.812 -45.031 -37.031 1 94.25 849 SER B CA 1
ATOM 14282 C C . SER B 1 849 ? -26.078 -45.062 -38.531 1 94.25 849 SER B C 1
ATOM 14284 O O . SER B 1 849 ? -26.906 -44.312 -39.031 1 94.25 849 SER B O 1
ATOM 14286 N N . GLN B 1 850 ? -25.297 -45.844 -39.281 1 94.5 850 GLN B N 1
ATOM 14287 C CA . GLN B 1 850 ? -25.359 -46 -40.75 1 94.5 850 GLN B CA 1
ATOM 14288 C C . GLN B 1 850 ? -24.922 -44.719 -41.438 1 94.5 850 GLN B C 1
ATOM 14290 O O . GLN B 1 850 ? -25.344 -44.438 -42.562 1 94.5 850 GLN B O 1
ATOM 14295 N N . GLY B 1 851 ? -24.219 -43.938 -40.688 1 94.19 851 GLY B N 1
ATOM 14296 C CA . GLY B 1 851 ? -23.703 -42.688 -41.25 1 94.19 851 GLY B CA 1
ATOM 14297 C C . GLY B 1 851 ? -22.516 -42.906 -42.156 1 94.19 851 GLY B C 1
ATOM 14298 O O . GLY B 1 851 ? -21.969 -44.031 -42.25 1 94.19 851 GLY B O 1
ATOM 14299 N N . ARG B 1 852 ? -22.125 -41.781 -42.844 1 95.44 852 ARG B N 1
ATOM 14300 C CA . ARG B 1 852 ? -21.031 -41.844 -43.812 1 95.44 852 ARG B CA 1
ATOM 14301 C C . ARG B 1 852 ? -19.844 -41 -43.344 1 95.44 852 ARG B C 1
ATOM 14303 O O . ARG B 1 852 ? -20.031 -39.906 -42.844 1 95.44 852 ARG B O 1
ATOM 14310 N N . ILE B 1 853 ? -18.609 -41.562 -43.375 1 97.31 853 ILE B N 1
ATOM 14311 C CA . ILE B 1 853 ? -17.344 -40.875 -43.094 1 97.31 853 ILE B CA 1
ATOM 14312 C C . ILE B 1 853 ? -16.438 -40.938 -44.344 1 97.31 853 ILE B C 1
ATOM 14314 O O . ILE B 1 853 ? -16.172 -42.031 -44.844 1 97.31 853 ILE B O 1
ATOM 14318 N N . ASP B 1 854 ? -16.047 -39.844 -44.844 1 97 854 ASP B N 1
ATOM 14319 C CA . ASP B 1 854 ? -15.188 -39.812 -46 1 97 854 ASP B CA 1
ATOM 14320 C C . ASP B 1 854 ? -13.797 -39.312 -45.625 1 97 854 ASP B C 1
ATOM 14322 O O . ASP B 1 854 ? -13.656 -38.344 -44.875 1 97 854 ASP B O 1
ATOM 14326 N N . ILE B 1 855 ? -12.758 -40 -46.031 1 97.06 855 ILE B N 1
ATOM 14327 C CA . ILE B 1 855 ? -11.359 -39.594 -45.875 1 97.06 855 ILE B CA 1
ATOM 14328 C C . ILE B 1 855 ? -10.773 -39.188 -47.219 1 97.06 855 ILE B C 1
ATOM 14330 O O . ILE B 1 855 ? -10.688 -40 -48.156 1 97.06 855 ILE B O 1
ATOM 14334 N N . TRP B 1 856 ? -10.453 -37.969 -47.406 1 95.5 856 TRP B N 1
ATOM 14335 C CA . TRP B 1 856 ? -9.883 -37.469 -48.656 1 95.5 856 TRP B CA 1
ATOM 14336 C C . TRP B 1 856 ? -8.375 -37.25 -48.5 1 95.5 856 TRP B C 1
ATOM 14338 O O . TRP B 1 856 ? -7.914 -36.594 -47.594 1 95.5 856 TRP B O 1
ATOM 14348 N N . CYS B 1 857 ? -7.566 -37.844 -49.312 1 95.12 857 CYS B N 1
ATOM 14349 C CA . CYS B 1 857 ? -6.117 -37.688 -49.344 1 95.12 857 CYS B CA 1
ATOM 14350 C C . CYS B 1 857 ? -5.672 -36.938 -50.594 1 95.12 857 CYS B C 1
ATOM 14352 O O . CYS B 1 857 ? -5.902 -37.406 -51.719 1 95.12 857 CYS B O 1
ATOM 14354 N N . GLN B 1 858 ? -5.117 -35.781 -50.406 1 91.75 858 GLN B N 1
ATOM 14355 C CA . GLN B 1 858 ? -4.699 -34.969 -51.562 1 91.75 858 GLN B CA 1
ATOM 14356 C C . GLN B 1 858 ? -3.297 -34.406 -51.344 1 91.75 858 GLN B C 1
ATOM 14358 O O . GLN B 1 858 ? -2.955 -33.969 -50.25 1 91.75 858 GLN B O 1
ATOM 14363 N N . GLN B 1 859 ? -2.512 -34.531 -52.281 1 90.12 859 GLN B N 1
ATOM 14364 C CA . GLN B 1 859 ? -1.207 -33.875 -52.25 1 90.12 859 GLN B CA 1
ATOM 14365 C C . GLN B 1 859 ? -1.307 -32.438 -52.75 1 90.12 859 GLN B C 1
ATOM 14367 O O . GLN B 1 859 ? -1.888 -32.156 -53.812 1 90.12 859 GLN B O 1
ATOM 14372 N N . ILE B 1 860 ? -0.898 -31.562 -51.938 1 86.81 860 ILE B N 1
ATOM 14373 C CA . ILE B 1 860 ? -0.977 -30.141 -52.25 1 86.81 860 ILE B CA 1
ATOM 14374 C C . ILE B 1 860 ? 0.43 -29.562 -52.375 1 86.81 860 ILE B C 1
ATOM 14376 O O . ILE B 1 860 ? 1.319 -29.906 -51.594 1 86.81 860 ILE B O 1
ATOM 14380 N N . GLU B 1 861 ? 0.685 -28.797 -53.406 1 81.81 861 GLU B N 1
ATOM 14381 C CA . GLU B 1 861 ? 1.957 -28.109 -53.594 1 81.81 861 GLU B CA 1
ATOM 14382 C C . GLU B 1 861 ? 1.853 -26.641 -53.188 1 81.81 861 GLU B C 1
ATOM 14384 O O . GLU B 1 861 ? 0.829 -26 -53.438 1 81.81 861 GLU B O 1
ATOM 14389 N N . GLY B 1 862 ? 2.631 -26.25 -52.219 1 74.5 862 GLY B N 1
ATOM 14390 C CA . GLY B 1 862 ? 2.629 -24.844 -51.812 1 74.5 862 GLY B CA 1
ATOM 14391 C C . GLY B 1 862 ? 4.02 -24.281 -51.625 1 74.5 862 GLY B C 1
ATOM 14392 O O . GLY B 1 862 ? 5.016 -24.953 -51.906 1 74.5 862 GLY B O 1
ATOM 14393 N N . ILE B 1 863 ? 4.141 -23 -51.375 1 68.12 863 ILE B N 1
ATOM 14394 C CA . ILE B 1 863 ? 5.402 -22.297 -51.156 1 68.12 863 ILE B CA 1
ATOM 14395 C C . ILE B 1 863 ? 5.777 -22.375 -49.688 1 68.12 863 ILE B C 1
ATOM 14397 O O . ILE B 1 863 ? 4.988 -22 -48.812 1 68.12 863 ILE B O 1
ATOM 14401 N N . GLY B 1 864 ? 6.723 -23.234 -49.188 1 59.66 864 GLY B N 1
ATOM 14402 C CA . GLY B 1 864 ? 7.164 -23.344 -47.812 1 59.66 864 GLY B CA 1
ATOM 14403 C C . GLY B 1 864 ? 7.902 -22.109 -47.312 1 59.66 864 GLY B C 1
ATOM 14404 O O . GLY B 1 864 ? 7.93 -21.078 -48 1 59.66 864 GLY B O 1
ATOM 14405 N N . GLN B 1 865 ? 8.422 -22.203 -46.031 1 58.38 865 GLN B N 1
ATOM 14406 C CA . GLN B 1 865 ? 9.242 -21.125 -45.469 1 58.38 865 GLN B CA 1
ATOM 14407 C C . GLN B 1 865 ? 10.516 -20.922 -46.281 1 58.38 865 GLN B C 1
ATOM 14409 O O . GLN B 1 865 ? 11.203 -21.891 -46.625 1 58.38 865 GLN B O 1
ATOM 14414 N N . GLY B 1 866 ? 10.805 -19.688 -46.906 1 59.03 866 GLY B N 1
ATOM 14415 C CA . GLY B 1 866 ? 11.992 -19.266 -47.625 1 59.03 866 GLY B CA 1
ATOM 14416 C C . GLY B 1 866 ? 11.812 -19.328 -49.156 1 59.03 866 GLY B C 1
ATOM 14417 O O . GLY B 1 866 ? 12.789 -19.281 -49.906 1 59.03 866 GLY B O 1
ATOM 14418 N N . GLY B 1 867 ? 10.648 -19.625 -49.719 1 62.09 867 GLY B N 1
ATOM 14419 C CA . GLY B 1 867 ? 10.359 -19.531 -51.125 1 62.09 867 GLY B CA 1
ATOM 14420 C C . GLY B 1 867 ? 10.461 -20.875 -51.844 1 62.09 867 GLY B C 1
ATOM 14421 O O . GLY B 1 867 ? 10.289 -20.938 -53.062 1 62.09 867 GLY B O 1
ATOM 14422 N N . LYS B 1 868 ? 10.914 -21.875 -51.125 1 66.38 868 LYS B N 1
ATOM 14423 C CA . LYS B 1 868 ? 11.07 -23.172 -51.781 1 66.38 868 LYS B CA 1
ATOM 14424 C C . LYS B 1 868 ? 9.75 -23.922 -51.844 1 66.38 868 LYS B C 1
ATOM 14426 O O . LYS B 1 868 ? 8.875 -23.719 -51 1 66.38 868 LYS B O 1
ATOM 14431 N N . THR B 1 869 ? 9.586 -24.656 -52.906 1 72.81 869 THR B N 1
ATOM 14432 C CA . THR B 1 869 ? 8.375 -25.453 -53.125 1 72.81 869 THR B CA 1
ATOM 14433 C C . THR B 1 869 ? 8.242 -26.562 -52.125 1 72.81 869 THR B C 1
ATOM 14435 O O . THR B 1 869 ? 9.195 -27.312 -51.875 1 72.81 869 THR B O 1
ATOM 14438 N N . ALA B 1 870 ? 7.23 -26.469 -51.188 1 78.31 870 ALA B N 1
ATOM 14439 C CA . ALA B 1 870 ? 6.984 -27.5 -50.188 1 78.31 870 ALA B CA 1
ATOM 14440 C C . ALA B 1 870 ? 5.738 -28.312 -50.562 1 78.31 870 ALA B C 1
ATOM 14442 O O . ALA B 1 870 ? 4.785 -27.781 -51.125 1 78.31 870 ALA B O 1
ATOM 14443 N N . SER B 1 871 ? 5.918 -29.625 -50.562 1 85.69 871 SER B N 1
ATOM 14444 C CA . SER B 1 871 ? 4.793 -30.516 -50.781 1 85.69 871 SER B CA 1
ATOM 14445 C C . SER B 1 871 ? 4.16 -30.984 -49.5 1 85.69 871 SER B C 1
ATOM 14447 O O . SER B 1 871 ? 4.867 -31.266 -48.531 1 85.69 871 SER B O 1
ATOM 14449 N N . TRP B 1 872 ? 2.828 -30.891 -49.438 1 89.19 872 TRP B N 1
ATOM 14450 C CA . TRP B 1 872 ? 2.082 -31.297 -48.281 1 89.19 872 TRP B CA 1
ATOM 14451 C C . TRP B 1 872 ? 1.069 -32.375 -48.625 1 89.19 872 TRP B C 1
ATOM 14453 O O . TRP B 1 872 ? 0.594 -32.469 -49.75 1 89.19 872 TRP B O 1
ATOM 14463 N N . LEU B 1 873 ? 0.837 -33.281 -47.75 1 92.88 873 LEU B N 1
ATOM 14464 C CA . LEU B 1 873 ? -0.305 -34.188 -47.812 1 92.88 873 LEU B CA 1
ATOM 14465 C C . LEU B 1 873 ? -1.471 -33.656 -47 1 92.88 873 LEU B C 1
ATOM 14467 O O . LEU B 1 873 ? -1.306 -33.312 -45.812 1 92.88 873 LEU B O 1
ATOM 14471 N N . GLU B 1 874 ? -2.52 -33.375 -47.625 1 94.12 874 GLU B N 1
ATOM 14472 C CA . GLU B 1 874 ? -3.742 -32.969 -46.938 1 94.12 874 GLU B CA 1
ATOM 14473 C C . GLU B 1 874 ? -4.668 -34.188 -46.719 1 94.12 874 GLU B C 1
ATOM 14475 O O . GLU B 1 874 ? -5.078 -34.812 -47.688 1 94.12 874 GLU B O 1
ATOM 14480 N N . LEU B 1 875 ? -4.891 -34.562 -45.469 1 95.88 875 LEU B N 1
ATOM 14481 C CA . LEU B 1 875 ? -5.875 -35.562 -45.094 1 95.88 875 LEU B CA 1
ATOM 14482 C C . LEU B 1 875 ? -7.121 -34.906 -44.5 1 95.88 875 LEU B C 1
ATOM 14484 O O . LEU B 1 875 ? -7.051 -34.281 -43.438 1 95.88 875 LEU B O 1
ATOM 14488 N N . SER B 1 876 ? -8.234 -35 -45.219 1 96.31 876 SER B N 1
ATOM 14489 C CA . SER B 1 876 ? -9.484 -34.406 -44.75 1 96.31 876 SER B CA 1
ATOM 14490 C C . SER B 1 876 ? -10.516 -35.469 -44.406 1 96.31 876 SER B C 1
ATOM 14492 O O . SER B 1 876 ? -10.812 -36.344 -45.219 1 96.31 876 SER B O 1
ATOM 14494 N N . ILE B 1 877 ? -10.977 -35.469 -43.188 1 97.5 877 ILE B N 1
ATOM 14495 C CA . ILE B 1 877 ? -12.023 -36.375 -42.719 1 97.5 877 ILE B CA 1
ATOM 14496 C C . ILE B 1 877 ? -13.344 -35.625 -42.625 1 97.5 877 ILE B C 1
ATOM 14498 O O . ILE B 1 877 ? -13.438 -34.625 -41.906 1 97.5 877 ILE B O 1
ATOM 14502 N N . THR B 1 878 ? -14.336 -36 -43.312 1 96.75 878 THR B N 1
ATOM 14503 C CA . THR B 1 878 ? -15.641 -35.344 -43.281 1 96.75 878 THR B CA 1
ATOM 14504 C C . THR B 1 878 ? -16.719 -36.312 -42.812 1 96.75 878 THR B C 1
ATOM 14506 O O . THR B 1 878 ? -16.688 -37.5 -43.188 1 96.75 878 THR B O 1
ATOM 14509 N N . ASP B 1 879 ? -17.625 -35.906 -42.031 1 96.25 879 ASP B N 1
ATOM 14510 C CA . ASP B 1 879 ? -18.75 -36.719 -41.531 1 96.25 879 ASP B CA 1
ATOM 14511 C C . ASP B 1 879 ? -19.953 -35.844 -41.188 1 96.25 879 ASP B C 1
ATOM 14513 O O . ASP B 1 879 ? -19.859 -34.594 -41.219 1 96.25 879 ASP B O 1
ATOM 14517 N N . ASN B 1 880 ? -21.062 -36.469 -40.812 1 93.31 880 ASN B N 1
ATOM 14518 C CA . ASN B 1 880 ? -22.281 -35.719 -40.531 1 93.31 880 ASN B CA 1
ATOM 14519 C C . ASN B 1 880 ? -22.578 -35.688 -39.031 1 93.31 880 ASN B C 1
ATOM 14521 O O . ASN B 1 880 ? -23.719 -35.5 -38.625 1 93.31 880 ASN B O 1
ATOM 14525 N N . GLY B 1 881 ? -21.625 -35.906 -38.25 1 93.19 881 GLY B N 1
ATOM 14526 C CA . GLY B 1 881 ? -21.828 -35.906 -36.812 1 93.19 881 GLY B CA 1
ATOM 14527 C C . GLY B 1 881 ? -21.938 -34.5 -36.219 1 93.19 881 GLY B C 1
ATOM 14528 O O . GLY B 1 881 ? -21.516 -33.531 -36.875 1 93.19 881 GLY B O 1
ATOM 14529 N N . GLU B 1 882 ? -22.516 -34.438 -35 1 91.62 882 GLU B N 1
ATOM 14530 C CA . GLU B 1 882 ? -22.688 -33.156 -34.344 1 91.62 882 GLU B CA 1
ATOM 14531 C C . GLU B 1 882 ? -21.578 -32.938 -33.281 1 91.62 882 GLU B C 1
ATOM 14533 O O . GLU B 1 882 ? -21.172 -33.844 -32.594 1 91.62 882 GLU B O 1
ATOM 14538 N N . VAL B 1 883 ? -21.031 -31.719 -33.25 1 91.94 883 VAL B N 1
ATOM 14539 C CA . VAL B 1 883 ? -20.031 -31.328 -32.281 1 91.94 883 VAL B CA 1
ATOM 14540 C C . VAL B 1 883 ? -20.469 -30.062 -31.547 1 91.94 883 VAL B C 1
ATOM 14542 O O . VAL B 1 883 ? -21.031 -29.156 -32.156 1 91.94 883 VAL B O 1
ATOM 14545 N N . GLU B 1 884 ? -20.328 -30.062 -30.281 1 91.06 884 GLU B N 1
ATOM 14546 C CA . GLU B 1 884 ? -20.641 -28.859 -29.5 1 91.06 884 GLU B CA 1
ATOM 14547 C C . GLU B 1 884 ? -19.766 -27.688 -29.938 1 91.06 884 GLU B C 1
ATOM 14549 O O . GLU B 1 884 ? -18.531 -27.781 -29.922 1 91.06 884 GLU B O 1
ATOM 14554 N N . PRO B 1 885 ? -20.359 -26.609 -30.281 1 89.69 885 PRO B N 1
ATOM 14555 C CA . PRO B 1 885 ? -19.609 -25.453 -30.75 1 89.69 885 PRO B CA 1
ATOM 14556 C C . PRO B 1 885 ? -18.578 -24.969 -29.734 1 89.69 885 PRO B C 1
ATOM 14558 O O . PRO B 1 885 ? -17.484 -24.516 -30.109 1 89.69 885 PRO B O 1
ATOM 14561 N N . GLN B 1 886 ? -18.859 -25.078 -28.5 1 88.31 886 GLN B N 1
ATOM 14562 C CA . GLN B 1 886 ? -17.938 -24.625 -27.453 1 88.31 886 GLN B CA 1
ATOM 14563 C C . GLN B 1 886 ? -16.641 -25.406 -27.484 1 88.31 886 GLN B C 1
ATOM 14565 O O . GLN B 1 886 ? -15.57 -24.875 -27.188 1 88.31 886 GLN B O 1
ATOM 14570 N N . LEU B 1 887 ? -16.719 -26.672 -27.766 1 91.5 887 LEU B N 1
ATOM 14571 C CA . LEU B 1 887 ? -15.531 -27.5 -27.859 1 91.5 887 LEU B CA 1
ATOM 14572 C C . LEU B 1 887 ? -14.617 -27.031 -28.984 1 91.5 887 LEU B C 1
ATOM 14574 O O . LEU B 1 887 ? -13.398 -26.969 -28.828 1 91.5 887 LEU B O 1
ATOM 14578 N N . LEU B 1 888 ? -15.234 -26.594 -30.078 1 91.06 888 LEU B N 1
ATOM 14579 C CA . LEU B 1 888 ? -14.469 -26.141 -31.234 1 91.06 888 LEU B CA 1
ATOM 14580 C C . LEU B 1 888 ? -13.75 -24.828 -30.938 1 91.06 888 LEU B C 1
ATOM 14582 O O . LEU B 1 888 ? -12.602 -24.641 -31.328 1 91.06 888 LEU B O 1
ATOM 14586 N N . ILE B 1 889 ? -14.438 -24.016 -30.266 1 88.62 889 ILE B N 1
ATOM 14587 C CA . ILE B 1 889 ? -13.875 -22.734 -29.906 1 88.62 889 ILE B CA 1
ATOM 14588 C C . ILE B 1 889 ? -12.672 -22.922 -28.984 1 88.62 889 ILE B C 1
ATOM 14590 O O . ILE B 1 889 ? -11.625 -22.297 -29.172 1 88.62 889 ILE B O 1
ATOM 14594 N N . LYS B 1 890 ? -12.82 -23.812 -28.016 1 88.69 890 LYS B N 1
ATOM 14595 C CA . LYS B 1 890 ? -11.758 -24.062 -27.047 1 88.69 890 LYS B CA 1
ATOM 14596 C C . LYS B 1 890 ? -10.562 -24.75 -27.703 1 88.69 890 LYS B C 1
ATOM 14598 O O . LYS B 1 890 ? -9.414 -24.484 -27.344 1 88.69 890 LYS B O 1
ATOM 14603 N N . LEU B 1 891 ? -10.82 -25.594 -28.594 1 90.31 891 LEU B N 1
ATOM 14604 C CA . LEU B 1 891 ? -9.75 -26.297 -29.297 1 90.31 891 LEU B CA 1
ATOM 14605 C C . LEU B 1 891 ? -8.961 -25.344 -30.172 1 90.31 891 LEU B C 1
ATOM 14607 O O . LEU B 1 891 ? -7.758 -25.531 -30.375 1 90.31 891 LEU B O 1
ATOM 14611 N N . HIS B 1 892 ? -9.648 -24.328 -30.688 1 87.12 892 HIS B N 1
ATOM 14612 C CA . HIS B 1 892 ? -8.977 -23.344 -31.5 1 87.12 892 HIS B CA 1
ATOM 14613 C C . HIS B 1 892 ? -8.039 -22.469 -30.672 1 87.12 892 HIS B C 1
ATOM 14615 O O . HIS B 1 892 ? -6.992 -22.031 -31.156 1 87.12 892 HIS B O 1
ATOM 14621 N N . GLN B 1 893 ? -8.453 -22.297 -29.578 1 81.5 893 GLN B N 1
ATOM 14622 C CA . GLN B 1 893 ? -7.641 -21.453 -28.688 1 81.5 893 GLN B CA 1
ATOM 14623 C C . GLN B 1 893 ? -6.52 -22.266 -28.047 1 81.5 893 GLN B C 1
ATOM 14625 O O . GLN B 1 893 ? -5.43 -21.734 -27.797 1 81.5 893 GLN B O 1
ATOM 14630 N N . LEU B 1 894 ? -6.66 -23.562 -27.922 1 71.44 894 LEU B N 1
ATOM 14631 C CA . LEU B 1 894 ? -5.754 -24.594 -27.422 1 71.44 894 LEU B CA 1
ATOM 14632 C C . LEU B 1 894 ? -5.27 -24.25 -26.016 1 71.44 894 LEU B C 1
ATOM 14634 O O . LEU B 1 894 ? -4.309 -24.844 -25.516 1 71.44 894 LEU B O 1
ATOM 14638 N N . GLU B 1 895 ? -5.719 -23.078 -25.484 1 69.19 895 GLU B N 1
ATOM 14639 C CA . GLU B 1 895 ? -5.27 -22.719 -24.156 1 69.19 895 GLU B CA 1
ATOM 14640 C C . GLU B 1 895 ? -6.453 -22.469 -23.219 1 69.19 895 GLU B C 1
ATOM 14642 O O . GLU B 1 895 ? -7.484 -21.938 -23.656 1 69.19 895 GLU B O 1
ATOM 14647 N N . HIS B 1 896 ? -6.242 -23.109 -22.078 1 70.19 896 HIS B N 1
ATOM 14648 C CA . HIS B 1 896 ? -7.215 -22.781 -21.031 1 70.19 896 HIS B CA 1
ATOM 14649 C C . HIS B 1 896 ? -7.203 -21.281 -20.719 1 70.19 896 HIS B C 1
ATOM 14651 O O . HIS B 1 896 ? -6.168 -20.734 -20.328 1 70.19 896 HIS B O 1
ATOM 14657 N N . LEU B 1 897 ? -8.297 -20.734 -21.031 1 73.19 897 LEU B N 1
ATOM 14658 C CA . LEU B 1 897 ? -8.391 -19.344 -20.609 1 73.19 897 LEU B CA 1
ATOM 14659 C C . LEU B 1 897 ? -8.281 -19.219 -19.094 1 73.19 897 LEU B C 1
ATOM 14661 O O . LEU B 1 897 ? -7.59 -18.328 -18.578 1 73.19 897 LEU B O 1
ATOM 14665 N N . ASP B 1 898 ? -8.938 -20.203 -18.422 1 85.88 898 ASP B N 1
ATOM 14666 C CA . ASP B 1 898 ? -8.914 -20.297 -16.969 1 85.88 898 ASP B CA 1
ATOM 14667 C C . ASP B 1 898 ? -8.719 -21.734 -16.516 1 85.88 898 ASP B C 1
ATOM 14669 O O . ASP B 1 898 ? -9.641 -22.547 -16.609 1 85.88 898 ASP B O 1
ATOM 14673 N N . TRP B 1 899 ? -7.605 -22.047 -15.922 1 87.5 899 TRP B N 1
ATOM 14674 C CA . TRP B 1 899 ? -7.254 -23.406 -15.516 1 87.5 899 TRP B CA 1
ATOM 14675 C C . TRP B 1 899 ? -8.102 -23.859 -14.328 1 87.5 899 TRP B C 1
ATOM 14677 O O . TRP B 1 899 ? -8.273 -25.062 -14.102 1 87.5 899 TRP B O 1
ATOM 14687 N N . LEU B 1 900 ? -8.625 -22.938 -13.633 1 89.38 900 LEU B N 1
ATOM 14688 C CA . LEU B 1 900 ? -9.406 -23.297 -12.461 1 89.38 900 LEU B CA 1
ATOM 14689 C C . LEU B 1 900 ? -10.852 -23.578 -12.836 1 89.38 900 LEU B C 1
ATOM 14691 O O . LEU B 1 900 ? -11.57 -24.266 -12.094 1 89.38 900 LEU B O 1
ATOM 14695 N N . ALA B 1 901 ? -11.289 -23.047 -13.969 1 88.19 901 ALA B N 1
ATOM 14696 C CA . ALA B 1 901 ? -12.664 -23.281 -14.422 1 88.19 901 ALA B CA 1
ATOM 14697 C C . ALA B 1 901 ? -12.789 -24.609 -15.141 1 88.19 901 ALA B C 1
ATOM 14699 O O . ALA B 1 901 ? -11.883 -25.016 -15.883 1 88.19 901 ALA B O 1
ATOM 14700 N N . PRO B 1 902 ? -13.883 -25.281 -14.906 1 87 902 PRO B N 1
ATOM 14701 C CA . PRO B 1 902 ? -14.094 -26.516 -15.672 1 87 902 PRO B CA 1
ATOM 14702 C C . PRO B 1 902 ? -14.125 -26.266 -17.172 1 87 902 PRO B C 1
ATOM 14704 O O . PRO B 1 902 ? -14.656 -25.25 -17.625 1 87 902 PRO B O 1
ATOM 14707 N N . SER B 1 903 ? -13.586 -27.188 -17.969 1 88.5 903 SER B N 1
ATOM 14708 C CA . SER B 1 903 ? -13.516 -27.062 -19.422 1 88.5 903 SER B CA 1
ATOM 14709 C C . SER B 1 903 ? -13.789 -28.406 -20.109 1 88.5 903 SER B C 1
ATOM 14711 O O . SER B 1 903 ? -13.484 -29.453 -19.562 1 88.5 903 SER B O 1
ATOM 14713 N N . SER B 1 904 ? -14.328 -28.328 -21.25 1 90 904 SER B N 1
ATOM 14714 C CA . SER B 1 904 ? -14.531 -29.531 -22.047 1 90 904 SER B CA 1
ATOM 14715 C C . SER B 1 904 ? -13.203 -30.141 -22.484 1 90 904 SER B C 1
ATOM 14717 O O . SER B 1 904 ? -13.148 -31.297 -22.906 1 90 904 SER B O 1
ATOM 14719 N N . LEU B 1 905 ? -12.156 -29.422 -22.312 1 91.25 905 LEU B N 1
ATOM 14720 C CA . LEU B 1 905 ? -10.828 -29.891 -22.719 1 91.25 905 LEU B CA 1
ATOM 14721 C C . LEU B 1 905 ? -10.234 -30.797 -21.641 1 91.25 905 LEU B C 1
ATOM 14723 O O . LEU B 1 905 ? -9.203 -31.422 -21.859 1 91.25 905 LEU B O 1
ATOM 14727 N N . ASP B 1 906 ? -10.953 -30.922 -20.531 1 89 906 ASP B N 1
ATOM 14728 C CA . ASP B 1 906 ? -10.414 -31.703 -19.422 1 89 906 ASP B CA 1
ATOM 14729 C C . ASP B 1 906 ? -10.914 -33.156 -19.453 1 89 906 ASP B C 1
ATOM 14731 O O . ASP B 1 906 ? -10.406 -34 -18.734 1 89 906 ASP B O 1
ATOM 14735 N N . GLN B 1 907 ? -11.828 -33.375 -20.375 1 91.31 907 GLN B N 1
ATOM 14736 C CA . GLN B 1 907 ? -12.383 -34.719 -20.547 1 91.31 907 GLN B CA 1
ATOM 14737 C C . GLN B 1 907 ? -12.422 -35.094 -22.016 1 91.31 907 GLN B C 1
ATOM 14739 O O . GLN B 1 907 ? -12.508 -34.25 -22.891 1 91.31 907 GLN B O 1
ATOM 14744 N N . PRO B 1 908 ? -12.273 -36.469 -22.266 1 92.44 908 PRO B N 1
ATOM 14745 C CA . PRO B 1 908 ? -12.461 -36.906 -23.656 1 92.44 908 PRO B CA 1
ATOM 14746 C C . PRO B 1 908 ? -13.852 -36.562 -24.188 1 92.44 908 PRO B C 1
ATOM 14748 O O . PRO B 1 908 ? -14.828 -36.594 -23.438 1 92.44 908 PRO B O 1
ATOM 14751 N N . PRO B 1 909 ? -13.969 -36.25 -25.391 1 94.62 909 PRO B N 1
ATOM 14752 C CA . PRO B 1 909 ? -12.945 -36.281 -26.438 1 94.62 909 PRO B CA 1
ATOM 14753 C C . PRO B 1 909 ? -12.086 -35.031 -26.469 1 94.62 909 PRO B C 1
ATOM 14755 O O . PRO B 1 909 ? -11.047 -35 -27.109 1 94.62 909 PRO B O 1
ATOM 14758 N N . GLY B 1 910 ? -12.555 -33.938 -25.781 1 93.94 910 GLY B N 1
ATOM 14759 C CA . GLY B 1 910 ? -11.852 -32.656 -25.812 1 93.94 910 GLY B CA 1
ATOM 14760 C C . GLY B 1 910 ? -10.406 -32.781 -25.375 1 93.94 910 GLY B C 1
ATOM 14761 O O . GLY B 1 910 ? -9.516 -32.219 -26.016 1 93.94 910 GLY B O 1
ATOM 14762 N N . ARG B 1 911 ? -10.109 -33.5 -24.312 1 94.19 911 ARG B N 1
ATOM 14763 C CA . ARG B 1 911 ? -8.758 -33.688 -23.781 1 94.19 911 ARG B CA 1
ATOM 14764 C C . ARG B 1 911 ? -7.855 -34.344 -24.828 1 94.19 911 ARG B C 1
ATOM 14766 O O . ARG B 1 911 ? -6.719 -33.906 -25.031 1 94.19 911 ARG B O 1
ATOM 14773 N N . HIS B 1 912 ? -8.352 -35.406 -25.438 1 96.5 912 HIS B N 1
ATOM 14774 C CA . HIS B 1 912 ? -7.59 -36.156 -26.438 1 96.5 912 HIS B CA 1
ATOM 14775 C C . HIS B 1 912 ? -7.305 -35.281 -27.656 1 96.5 912 HIS B C 1
ATOM 14777 O O . HIS B 1 912 ? -6.195 -35.312 -28.203 1 96.5 912 HIS B O 1
ATOM 14783 N N . LEU B 1 913 ? -8.328 -34.562 -28.125 1 96.19 913 LEU B N 1
ATOM 14784 C CA . LEU B 1 913 ? -8.156 -33.719 -29.281 1 96.19 913 LEU B CA 1
ATOM 14785 C C . LEU B 1 913 ? -7.156 -32.594 -29 1 96.19 913 LEU B C 1
ATOM 14787 O O . LEU B 1 913 ? -6.375 -32.219 -29.875 1 96.19 913 LEU B O 1
ATOM 14791 N N . LYS B 1 914 ? -7.285 -32.062 -27.797 1 94.31 914 LYS B N 1
ATOM 14792 C CA . LYS B 1 914 ? -6.312 -31.047 -27.375 1 94.31 914 LYS B CA 1
ATOM 14793 C C . LYS B 1 914 ? -4.891 -31.578 -27.469 1 94.31 914 LYS B C 1
ATOM 14795 O O . LYS B 1 914 ? -3.988 -30.891 -27.953 1 94.31 914 LYS B O 1
ATOM 14800 N N . ILE B 1 915 ? -4.656 -32.781 -26.953 1 95.69 915 ILE B N 1
ATOM 14801 C CA . ILE B 1 915 ? -3.35 -33.438 -27 1 95.69 915 ILE B CA 1
ATOM 14802 C C . ILE B 1 915 ? -2.893 -33.594 -28.438 1 95.69 915 ILE B C 1
ATOM 14804 O O . ILE B 1 915 ? -1.731 -33.344 -28.766 1 95.69 915 ILE B O 1
ATOM 14808 N N . CYS B 1 916 ? -3.805 -34.031 -29.312 1 96.31 916 CYS B N 1
ATOM 14809 C CA . CYS B 1 916 ? -3.48 -34.188 -30.734 1 96.31 916 CYS B CA 1
ATOM 14810 C C . CYS B 1 916 ? -3.055 -32.875 -31.359 1 96.31 916 CYS B C 1
ATOM 14812 O O . CYS B 1 916 ? -2.105 -32.812 -32.125 1 96.31 916 CYS B O 1
ATOM 14814 N N . CYS B 1 917 ? -3.746 -31.828 -31.031 1 94.19 917 CYS B N 1
ATOM 14815 C CA . CYS B 1 917 ? -3.393 -30.516 -31.547 1 94.19 917 CYS B CA 1
ATOM 14816 C C . CYS B 1 917 ? -1.983 -30.109 -31.125 1 94.19 917 CYS B C 1
ATOM 14818 O O . CYS B 1 917 ? -1.195 -29.641 -31.938 1 94.19 917 CYS B O 1
ATOM 14820 N N . HIS B 1 918 ? -1.683 -30.344 -29.891 1 90.94 918 HIS B N 1
ATOM 14821 C CA . HIS B 1 918 ? -0.359 -30.016 -29.375 1 90.94 918 HIS B CA 1
ATOM 14822 C C . HIS B 1 918 ? 0.72 -30.859 -30.047 1 90.94 918 HIS B C 1
ATOM 14824 O O . HIS B 1 918 ? 1.806 -30.359 -30.344 1 90.94 918 HIS B O 1
ATOM 14830 N N . LEU B 1 919 ? 0.417 -32.094 -30.141 1 93.19 919 LEU B N 1
ATOM 14831 C CA . LEU B 1 919 ? 1.369 -33.031 -30.766 1 93.19 919 LEU B CA 1
ATOM 14832 C C . LEU B 1 919 ? 1.621 -32.625 -32.219 1 93.19 919 LEU B C 1
ATOM 14834 O O . LEU B 1 919 ? 2.752 -32.719 -32.688 1 93.19 919 LEU B O 1
ATOM 14838 N N . CYS B 1 920 ? 0.578 -32.219 -32.938 1 93.5 920 CYS B N 1
ATOM 14839 C CA . CYS B 1 920 ? 0.714 -31.766 -34.312 1 93.5 920 CYS B CA 1
ATOM 14840 C C . CYS B 1 920 ? 1.638 -30.562 -34.406 1 93.5 920 CYS B C 1
ATOM 14842 O O . CYS B 1 920 ? 2.506 -30.516 -35.281 1 93.5 920 CYS B O 1
ATOM 14844 N N . GLN B 1 921 ? 1.478 -29.672 -33.531 1 89.25 921 GLN B N 1
ATOM 14845 C CA . GLN B 1 921 ? 2.318 -28.469 -33.5 1 89.25 921 GLN B CA 1
ATOM 14846 C C . GLN B 1 921 ? 3.787 -28.828 -33.312 1 89.25 921 GLN B C 1
ATOM 14848 O O . GLN B 1 921 ? 4.668 -28.266 -33.969 1 89.25 921 GLN B O 1
ATOM 14853 N N . ARG B 1 922 ? 4.004 -29.781 -32.438 1 88.5 922 ARG B N 1
ATOM 14854 C CA . ARG B 1 922 ? 5.371 -30.188 -32.125 1 88.5 922 ARG B CA 1
ATOM 14855 C C . ARG B 1 922 ? 5.996 -30.953 -33.281 1 88.5 922 ARG B C 1
ATOM 14857 O O . ARG B 1 922 ? 7.219 -30.953 -33.438 1 88.5 922 ARG B O 1
ATOM 14864 N N . LEU B 1 923 ? 5.164 -31.594 -34.062 1 90.38 923 LEU B N 1
ATOM 14865 C CA . LEU B 1 923 ? 5.645 -32.406 -35.156 1 90.38 923 LEU B CA 1
ATOM 14866 C C . LEU B 1 923 ? 5.695 -31.609 -36.469 1 90.38 923 LEU B C 1
ATOM 14868 O O . LEU B 1 923 ? 6.18 -32.094 -37.5 1 90.38 923 LEU B O 1
ATOM 14872 N N . GLY B 1 924 ? 5.227 -30.344 -36.406 1 87.44 924 GLY B N 1
ATOM 14873 C CA . GLY B 1 924 ? 5.203 -29.484 -37.562 1 87.44 924 GLY B CA 1
ATOM 14874 C C . GLY B 1 924 ? 3.998 -29.734 -38.469 1 87.44 924 GLY B C 1
ATOM 14875 O O . GLY B 1 924 ? 4.008 -29.359 -39.656 1 87.44 924 GLY B O 1
ATOM 14876 N N . TYR B 1 925 ? 2.951 -30.453 -37.969 1 92.12 925 TYR B N 1
ATOM 14877 C CA . TYR B 1 925 ? 1.695 -30.656 -38.688 1 92.12 925 TYR B CA 1
ATOM 14878 C C . TYR B 1 925 ? 0.716 -29.531 -38.375 1 92.12 925 TYR B C 1
ATOM 14880 O O . TYR B 1 925 ? 0.976 -28.672 -37.531 1 92.12 925 TYR B O 1
ATOM 14888 N N . SER B 1 926 ? -0.299 -29.406 -39.188 1 91.94 926 SER B N 1
ATOM 14889 C CA . SER B 1 926 ? -1.394 -28.484 -38.938 1 91.94 926 SER B CA 1
ATOM 14890 C C . SER B 1 926 ? -2.734 -29.203 -38.875 1 91.94 926 SER B C 1
ATOM 14892 O O . SER B 1 926 ? -3.027 -30.031 -39.75 1 91.94 926 SER B O 1
ATOM 14894 N N . LEU B 1 927 ? -3.412 -29.031 -37.812 1 95.06 927 LEU B N 1
ATOM 14895 C CA . LEU B 1 927 ? -4.719 -29.656 -37.625 1 95.06 927 LEU B CA 1
ATOM 14896 C C . LEU B 1 927 ? -5.809 -28.609 -37.469 1 95.06 927 LEU B C 1
ATOM 14898 O O . LEU B 1 927 ? -5.727 -27.75 -36.594 1 95.06 927 LEU B O 1
ATOM 14902 N N . ASP B 1 928 ? -6.758 -28.625 -38.312 1 94.06 928 ASP B N 1
ATOM 14903 C CA . ASP B 1 928 ? -7.891 -27.703 -38.281 1 94.06 928 ASP B CA 1
ATOM 14904 C C . ASP B 1 928 ? -9.219 -28.469 -38.219 1 94.06 928 ASP B C 1
ATOM 14906 O O . ASP B 1 928 ? -9.367 -29.5 -38.875 1 94.06 928 ASP B O 1
ATOM 14910 N N . MET B 1 929 ? -10.102 -27.984 -37.375 1 94.25 929 MET B N 1
ATOM 14911 C CA . MET B 1 929 ? -11.422 -28.594 -37.25 1 94.25 929 MET B CA 1
ATOM 14912 C C . MET B 1 929 ? -12.516 -27.531 -37.375 1 94.25 929 MET B C 1
ATOM 14914 O O . MET B 1 929 ? -12.492 -26.531 -36.625 1 94.25 929 MET B O 1
ATOM 14918 N N . TYR B 1 930 ? -13.453 -27.656 -38.25 1 91.94 930 TYR B N 1
ATOM 14919 C CA . TYR B 1 930 ? -14.555 -26.703 -38.344 1 91.94 930 TYR B CA 1
ATOM 14920 C C . TYR B 1 930 ? -15.75 -27.328 -39.031 1 91.94 930 TYR B C 1
ATOM 14922 O O . TYR B 1 930 ? -15.633 -28.391 -39.656 1 91.94 930 TYR B O 1
ATOM 14930 N N . LYS B 1 931 ? -16.828 -26.672 -38.875 1 91.88 931 LYS B N 1
ATOM 14931 C CA . LYS B 1 931 ? -18.062 -27.062 -39.531 1 91.88 931 LYS B CA 1
ATOM 14932 C C . LYS B 1 931 ? -18.188 -26.438 -40.938 1 91.88 931 LYS B C 1
ATOM 14934 O O . LYS B 1 931 ? -17.953 -25.25 -41.094 1 91.88 931 LYS B O 1
ATOM 14939 N N . LEU B 1 932 ? -18.5 -27.312 -41.875 1 92.38 932 LEU B N 1
ATOM 14940 C CA . LEU B 1 932 ? -18.656 -26.844 -43.25 1 92.38 932 LEU B CA 1
ATOM 14941 C C . LEU B 1 932 ? -20.031 -26.219 -43.469 1 92.38 932 LEU B C 1
ATOM 14943 O O . LEU B 1 932 ? -20.922 -26.406 -42.656 1 92.38 932 LEU B O 1
ATOM 14947 N N . GLU B 1 933 ? -20.188 -25.469 -44.625 1 90.81 933 GLU B N 1
ATOM 14948 C CA . GLU B 1 933 ? -21.438 -24.781 -44.938 1 90.81 933 GLU B CA 1
ATOM 14949 C C . GLU B 1 933 ? -22.562 -25.781 -45.188 1 90.81 933 GLU B C 1
ATOM 14951 O O . GLU B 1 933 ? -23.719 -25.484 -44.875 1 90.81 933 GLU B O 1
ATOM 14956 N N . ASP B 1 934 ? -22.266 -26.906 -45.688 1 90.81 934 ASP B N 1
ATOM 14957 C CA . ASP B 1 934 ? -23.281 -27.906 -45.969 1 90.81 934 ASP B CA 1
ATOM 14958 C C . ASP B 1 934 ? -23.656 -28.688 -44.719 1 90.81 934 ASP B C 1
ATOM 14960 O O . ASP B 1 934 ? -24.469 -29.609 -44.781 1 90.81 934 ASP B O 1
ATOM 14964 N N . GLY B 1 935 ? -23.062 -28.312 -43.594 1 87.56 935 GLY B N 1
ATOM 14965 C CA . GLY B 1 935 ? -23.453 -28.891 -42.312 1 87.56 935 GLY B CA 1
ATOM 14966 C C . GLY B 1 935 ? -22.531 -30.016 -41.875 1 87.56 935 GLY B C 1
ATOM 14967 O O . GLY B 1 935 ? -22.562 -30.422 -40.719 1 87.56 935 GLY B O 1
ATOM 14968 N N . ARG B 1 936 ? -21.594 -30.562 -42.75 1 93.38 936 ARG B N 1
ATOM 14969 C CA . ARG B 1 936 ? -20.656 -31.609 -42.375 1 93.38 936 ARG B CA 1
ATOM 14970 C C . ARG B 1 936 ? -19.516 -31.062 -41.531 1 93.38 936 ARG B C 1
ATOM 14972 O O . ARG B 1 936 ? -19.266 -29.859 -41.531 1 93.38 936 ARG B O 1
ATOM 14979 N N . PHE B 1 937 ? -19.047 -31.953 -40.75 1 95.25 937 PHE B N 1
ATOM 14980 C CA . PHE B 1 937 ? -17.891 -31.625 -39.938 1 95.25 937 PHE B CA 1
ATOM 14981 C C . PHE B 1 937 ? -16.594 -32.031 -40.594 1 95.25 937 PHE B C 1
ATOM 14983 O O . PHE B 1 937 ? -16.516 -33.125 -41.156 1 95.25 937 PHE B O 1
ATOM 14990 N N . LEU B 1 938 ? -15.656 -31.156 -40.625 1 96.25 938 LEU B N 1
ATOM 14991 C CA . LEU B 1 938 ? -14.391 -31.406 -41.312 1 96.25 938 LEU B CA 1
ATOM 14992 C C . LEU B 1 938 ? -13.227 -31.391 -40.312 1 96.25 938 LEU B C 1
ATOM 14994 O O . LEU B 1 938 ? -13.109 -30.469 -39.5 1 96.25 938 LEU B O 1
ATOM 14998 N N . SER B 1 939 ? -12.422 -32.438 -40.25 1 96.94 939 SER B N 1
ATOM 14999 C CA . SER B 1 939 ? -11.094 -32.469 -39.656 1 96.94 939 SER B CA 1
ATOM 15000 C C . SER B 1 939 ? -10 -32.5 -40.719 1 96.94 939 SER B C 1
ATOM 15002 O O . SER B 1 939 ? -9.867 -33.5 -41.438 1 96.94 939 SER B O 1
ATOM 15004 N N . ARG B 1 940 ? -9.273 -31.5 -40.812 1 96.25 940 ARG B N 1
ATOM 15005 C CA . ARG B 1 940 ? -8.258 -31.359 -41.844 1 96.25 940 ARG B CA 1
ATOM 15006 C C . ARG B 1 940 ? -6.852 -31.438 -41.25 1 96.25 940 ARG B C 1
ATOM 15008 O O . ARG B 1 940 ? -6.492 -30.641 -40.406 1 96.25 940 ARG B O 1
ATOM 15015 N N . LEU B 1 941 ? -6.07 -32.438 -41.594 1 96.62 941 LEU B N 1
ATOM 15016 C CA . LEU B 1 941 ? -4.695 -32.625 -41.156 1 96.62 941 LEU B CA 1
ATOM 15017 C C . LEU B 1 941 ? -3.719 -32.406 -42.312 1 96.62 941 LEU B C 1
ATOM 15019 O O . LEU B 1 941 ? -3.828 -33.031 -43.344 1 96.62 941 LEU B O 1
ATOM 15023 N N . LEU B 1 942 ? -2.807 -31.469 -42.188 1 93.75 942 LEU B N 1
ATOM 15024 C CA . LEU B 1 942 ? -1.773 -31.188 -43.188 1 93.75 942 LEU B CA 1
ATOM 15025 C C . LEU B 1 942 ? -0.419 -31.719 -42.719 1 93.75 942 LEU B C 1
ATOM 15027 O O . LEU B 1 942 ? 0.07 -31.328 -41.656 1 93.75 942 LEU B O 1
ATOM 15031 N N . ILE B 1 943 ? 0.178 -32.562 -43.469 1 92.5 943 ILE B N 1
ATOM 15032 C CA . ILE B 1 943 ? 1.45 -33.188 -43.125 1 92.5 943 ILE B CA 1
ATOM 15033 C C . ILE B 1 943 ? 2.502 -32.812 -44.156 1 92.5 943 ILE B C 1
ATOM 15035 O O . ILE B 1 943 ? 2.309 -33.031 -45.375 1 92.5 943 ILE B O 1
ATOM 15039 N N . PRO B 1 944 ? 3.639 -32.281 -43.75 1 89.25 944 PRO B N 1
ATOM 15040 C CA . PRO B 1 944 ? 4.703 -31.984 -44.719 1 89.25 944 PRO B CA 1
ATOM 15041 C C . PRO B 1 944 ? 5.363 -33.25 -45.281 1 89.25 944 PRO B C 1
ATOM 15043 O O . PRO B 1 944 ? 5.637 -34.188 -44.531 1 89.25 944 PRO B O 1
ATOM 15046 N N . LEU B 1 945 ? 5.531 -33.438 -46.594 1 83.12 945 LEU B N 1
ATOM 15047 C CA . LEU B 1 945 ? 6.121 -34.594 -47.219 1 83.12 945 LEU B CA 1
ATOM 15048 C C . LEU B 1 945 ? 7.637 -34.438 -47.344 1 83.12 945 LEU B C 1
ATOM 15050 O O . LEU B 1 945 ? 8.359 -35.438 -47.406 1 83.12 945 LEU B O 1
ATOM 15054 N N . ASN B 1 946 ? 8.094 -33.25 -47.656 1 65 946 ASN B N 1
ATOM 15055 C CA . ASN B 1 946 ? 9.531 -33.125 -47.875 1 65 946 ASN B CA 1
ATOM 15056 C C . ASN B 1 946 ? 10.297 -33.156 -46.562 1 65 946 ASN B C 1
ATOM 15058 O O . ASN B 1 946 ? 9.703 -33 -45.5 1 65 946 ASN B O 1
ATOM 15062 N N . HIS B 1 947 ? 11.562 -33.531 -46.375 1 56.78 947 HIS B N 1
ATOM 15063 C CA . HIS B 1 947 ? 12.609 -33.938 -45.469 1 56.78 947 HIS B CA 1
ATOM 15064 C C . HIS B 1 947 ? 12.57 -33.125 -44.188 1 56.78 947 HIS B C 1
ATOM 15066 O O . HIS B 1 947 ? 13.188 -33.469 -43.188 1 56.78 947 HIS B O 1
ATOM 15072 N N . GLY B 1 948 ? 12.438 -31.953 -44.125 1 49.69 948 GLY B N 1
ATOM 15073 C CA . GLY B 1 948 ? 12.992 -31.297 -42.969 1 49.69 948 GLY B CA 1
ATOM 15074 C C . GLY B 1 948 ? 12.008 -31.203 -41.812 1 49.69 948 GLY B C 1
ATOM 15075 O O . GLY B 1 948 ? 11.312 -30.188 -41.656 1 49.69 948 GLY B O 1
ATOM 15076 N N . ASP B 1 949 ? 11.562 -32.438 -41.406 1 53.28 949 ASP B N 1
ATOM 15077 C CA . ASP B 1 949 ? 10.719 -32.406 -40.219 1 53.28 949 ASP B CA 1
ATOM 15078 C C . ASP B 1 949 ? 11.344 -31.578 -39.094 1 53.28 949 ASP B C 1
ATOM 15080 O O . ASP B 1 949 ? 12.367 -31.953 -38.531 1 53.28 949 ASP B O 1
ATOM 15084 N N . THR B 1 950 ? 11.031 -30.391 -39 1 53.97 950 THR B N 1
ATOM 15085 C CA . THR B 1 950 ? 11.609 -29.391 -38.094 1 53.97 950 THR B CA 1
ATOM 15086 C C . THR B 1 950 ? 10.984 -29.484 -36.719 1 53.97 950 THR B C 1
ATOM 15088 O O . THR B 1 950 ? 11.32 -28.688 -35.812 1 53.97 950 THR B O 1
ATOM 15091 N N . GLY B 1 951 ? 10.094 -30.578 -36.469 1 54.41 951 GLY B N 1
ATOM 15092 C CA . GLY B 1 951 ? 9.484 -30.562 -35.156 1 54.41 951 GLY B CA 1
ATOM 15093 C C . GLY B 1 951 ? 10.375 -31.156 -34.094 1 54.41 951 GLY B C 1
ATOM 15094 O O . GLY B 1 951 ? 11.203 -32.031 -34.375 1 54.41 951 GLY B O 1
ATOM 15095 N N . THR B 1 952 ? 10.594 -30.484 -32.875 1 57.25 952 THR B N 1
ATOM 15096 C CA . THR B 1 952 ? 11.375 -31.016 -31.75 1 57.25 952 THR B CA 1
ATOM 15097 C C . THR B 1 952 ? 10.523 -31.141 -30.5 1 57.25 952 THR B C 1
ATOM 15099 O O . THR B 1 952 ? 9.562 -30.375 -30.312 1 57.25 952 THR B O 1
ATOM 15102 N N . PHE B 1 953 ? 10.453 -32.344 -29.969 1 52.22 953 PHE B N 1
ATOM 15103 C CA . PHE B 1 953 ? 9.789 -32.531 -28.672 1 52.22 953 PHE B CA 1
ATOM 15104 C C . PHE B 1 953 ? 10.641 -31.922 -27.562 1 52.22 953 PHE B C 1
ATOM 15106 O O . PHE B 1 953 ? 10.258 -31.953 -26.391 1 52.22 953 PHE B O 1
ATOM 15113 N N . GLU B 1 954 ? 11.859 -31.578 -27.969 1 48.38 954 GLU B N 1
ATOM 15114 C CA . GLU B 1 954 ? 12.68 -31 -26.906 1 48.38 954 GLU B CA 1
ATOM 15115 C C . GLU B 1 954 ? 11.969 -29.828 -26.234 1 48.38 954 GLU B C 1
ATOM 15117 O O . GLU B 1 954 ? 11.398 -28.969 -26.922 1 48.38 954 GLU B O 1
ATOM 15122 N N . LEU B 1 955 ? 11.266 -30.141 -25.203 1 45.81 955 LEU B N 1
ATOM 15123 C CA . LEU B 1 955 ? 10.797 -28.984 -24.453 1 45.81 955 LEU B CA 1
ATOM 15124 C C . LEU B 1 955 ? 11.789 -27.828 -24.562 1 45.81 955 LEU B C 1
ATOM 15126 O O . LEU B 1 955 ? 13 -28.047 -24.484 1 45.81 955 LEU B O 1
ATOM 15130 N N . GLN B 1 956 ? 11.562 -27.078 -25.5 1 36.59 956 GLN B N 1
ATOM 15131 C CA . GLN B 1 956 ? 12.484 -25.969 -25.344 1 36.59 956 GLN B CA 1
ATOM 15132 C C . GLN B 1 956 ? 13.039 -25.891 -23.922 1 36.59 956 GLN B C 1
ATOM 15134 O O . GLN B 1 956 ? 12.281 -25.75 -22.969 1 36.59 956 GLN B O 1
ATOM 15139 N N . SER B 1 957 ? 14.008 -26.812 -23.719 1 33.41 957 SER B N 1
ATOM 15140 C CA . SER B 1 957 ? 14.797 -26.906 -22.5 1 33.41 957 SER B CA 1
ATOM 15141 C C . SER B 1 957 ? 14.906 -25.562 -21.812 1 33.41 957 SER B C 1
ATOM 15143 O O . SER B 1 957 ? 15.5 -24.625 -22.344 1 33.41 957 SER B O 1
ATOM 15145 N N . SER B 1 958 ? 13.961 -24.938 -21.344 1 34.06 958 SER B N 1
ATOM 15146 C CA . SER B 1 958 ? 14.602 -24.344 -20.172 1 34.06 958 SER B CA 1
ATOM 15147 C C . SER B 1 958 ? 15.469 -25.375 -19.453 1 34.06 958 SER B C 1
ATOM 15149 O O . SER B 1 958 ? 15.109 -26.562 -19.375 1 34.06 958 SER B O 1
ATOM 15151 N N . GLN B 1 959 ? 16.766 -25.375 -19.484 1 29.23 959 GLN B N 1
ATOM 15152 C CA . GLN B 1 959 ? 17.828 -26.188 -18.891 1 29.23 959 GLN B CA 1
ATOM 15153 C C . GLN B 1 959 ? 17.297 -26.969 -17.688 1 29.23 959 GLN B C 1
ATOM 15155 O O . GLN B 1 959 ? 16.578 -26.422 -16.844 1 29.23 959 GLN B O 1
ATOM 15160 N N . PRO B 1 960 ? 17.266 -28.406 -17.766 1 29.89 960 PRO B N 1
ATOM 15161 C CA . PRO B 1 960 ? 16.938 -29.297 -16.656 1 29.89 960 PRO B CA 1
ATOM 15162 C C . PRO B 1 960 ? 17.359 -28.719 -15.305 1 29.89 960 PRO B C 1
ATOM 15164 O O . PRO B 1 960 ? 18.312 -27.953 -15.219 1 29.89 960 PRO B O 1
ATOM 15167 N N . ARG B 1 961 ? 16.422 -28.609 -14.352 1 32.5 961 ARG B N 1
ATOM 15168 C CA . ARG B 1 961 ? 16.922 -28.531 -12.977 1 32.5 961 ARG B CA 1
ATOM 15169 C C . ARG B 1 961 ? 17.938 -29.641 -12.711 1 32.5 961 ARG B C 1
ATOM 15171 O O . ARG B 1 961 ? 17.562 -30.797 -12.539 1 32.5 961 ARG B O 1
ATOM 15178 N N . GLN B 1 962 ? 19.156 -29.75 -13.453 1 23.22 962 GLN B N 1
ATOM 15179 C CA . GLN B 1 962 ? 20.156 -30.625 -12.852 1 23.22 962 GLN B CA 1
ATOM 15180 C C . GLN B 1 962 ? 20.297 -30.359 -11.359 1 23.22 962 GLN B C 1
ATOM 15182 O O . GLN B 1 962 ? 20.312 -29.203 -10.93 1 23.22 962 GLN B O 1
#

pLDDT: mean 82.5, std 14.5, range [20.59, 98.06]

Nearest PDB structures (foldseek):
  8w26-assembly1_A  TM=7.814E-01  e=4.015E-13  Synechococcus sp. JA-2-3B'a(2-13)
  6ob8-assembly1_A  TM=7.260E-01  e=1.870E-07  [Leptolyngbya] sp. JSC-1
  6oaq-assembly1_B  TM=7.282E-01  e=9.731E-07  [Leptolyngbya] sp. JSC-1
  6oap-assembly1_B  TM=7.107E-01  e=1.022E-06  [Leptolyngbya] sp. JSC-1
  6ob8-assembly1_B  TM=6.834E-01  e=7.635E-07  [Leptolyngbya] sp. JSC-1

Radius of gyration: 69.16 Å; Cα contacts (8 Å, |Δi|>4): 3302; chains: 2; bounding box: 72×224×134 Å

Sequence (1924 aa):
MTSAKSPKVSPPLAALVNTIKQLQQQEQIGGLIAPLVSFVQETLGMSFVWLGLYNEASKQLIGQGGTTPVGDHPFLKQKLTLAAGSLLDQVLMNRKPISLPSLKEEPRLGELREAATRLGIQGTAIYPIVRHRQPLGILITGSTTWGDTLRGDDLAHMSLLVSALGPELERLAATKTTKGVPEAKQVAAAAMTSDDPIRHLLQEASRANSFSQRIEALLLAVHQFCQPQRTSLFWRDVAQPLYRRRSYTVGKPQSRESQRQPLAITQQELAGCYTALASGQTVSVSDSQSVVSATAPLRLMQMLNCRALLATPILVGTEVVGFLTFERNDPYPWNDNEKKLLQITAELLALAAPTERLEHLLAQTQHAQSLVSELAQAICDEQDWRRVLHRAGERLAADLGAQWVFLLTYNSLTQAFDVVFQYPAPRGRDRHPPFPPLQKMDWQLLETATTAIALEDYSNELRLYSWKEVLGKLNIQSLLAATTTPGHSLEALLLVGRTEPTLWGKGQQTLVQEVARLLGLISHQWQLQKTNTQQEQVRSAMLAGLRALQRTQNLERLELTGLQQLMNLMQVPLVALVTWQPGQTVGSIVAPPPSHPKFVIRNDIEIPIYEDPLIHSALMASQADVNGNPYAGLIQTTAAELDPRTREWLSGPDIGQILAIALRTDPEYEPSGVLIVADHRDRLWSTLHLEAFITLVNHLAWAHRSTSLIQMLTQGWQTLETLNWYKHRRLEQVYGQLTSFCQQLTQWVQEHPEADPLLRRLGTLLQTQLESLHPLLSHEVWQLDKATHTAGLAVVLKRVMDRIENWKQRKQLWIQVHNQPVLTLNGDLSKLELILYELLLFACQRSPSQGRIDIWCQQIEGIGQGGKTASWLELSITDNGEVEPQLLIKLHQLEHLDWLAPSSLDQPPGRHLKICCHLCQRLGYSLDMYKLEDGRFLSRLLIPLNHGDTGTFELQSSQPRQMTSAKSPKVSPPLAALVNTIKQLQQQEQIGGLIAPLVSFVQETLGMSFVWLGLYNEASKQLIGQGGTTPVGDHPFLKQKLTLAAGSLLDQVLMNRKPISLPSLKEEPRLGELREAATRLGIQGTAIYPIVRHRQPLGILITGSTTWGDTLRGDDLAHMSLLVSALGPELERLAATKTTKGVPEAKQVAAAAMTSDDPIRHLLQEASRANSFSQRIEALLLAVHQFCQPQRTSLFWRDVAQPLYRRRSYTVGKPQSRESQRQPLAITQQELAGCYTALASGQTVSVSDSQSVVSATAPLRLMQMLNCRALLATPILVGTEVVGFLTFERNDPYPWNDNEKKLLQITAELLALAAPTERLEHLLAQTQHAQSLVSELAQAICDEQDWRRVLHRAGERLAADLGAQWVFLLTYNSLTQAFDVVFQYPAPRGRDRHPPFPPLQKMDWQLLETATTAIALEDYSNELRLYSWKEVLGKLNIQSLLAATTTPGHSLEALLLVGRTEPTLWGKGQQTLVQEVARLLGLISHQWQLQKTNTQQEQVRSAMLAGLRALQRTQNLERLELTGLQQLMNLMQVPLVALVTWQPGQTVGSIVAPPPSHPKFVIRNDIEIPIYEDPLIHSALMASQADVNGNPYAGLIQTTAAELDPRTREWLSGPDIGQILAIALRTDPEYEPSGVLIVADHRDRLWSTLHLEAFITLVNHLAWAHRSTSLIQMLTQGWQTLETLNWYKHRRLEQVYGQLTSFCQQLTQWVQEHPEADPLLRRLGTLLQTQLESLHPLLSHEVWQLDKATHTAGLAVVLKRVMDRIENWKQRKQLWIQVHNQPVLTLNGDLSKLELILYELLLFACQRSPSQGRIDIWCQQIEGIGQGGKTASWLELSITDNGEVEPQLLIKLHQLEHLDWLAPSSLDQPPGRHLKICCHLCQRLGYSLDMYKLEDGRFLSRLLIPLNHGDTGTFELQSSQPRQ

Solvent-accessible surface area (backbone atoms only — not comparable to full-atom values): 102737 Å² total; per-residue (Å²): 135,79,78,72,72,74,57,72,48,53,67,66,60,50,51,48,55,51,37,52,55,51,50,66,68,43,82,46,72,71,57,44,39,60,52,51,46,49,46,41,36,71,68,69,66,34,48,27,38,40,38,26,39,48,38,80,91,74,42,25,29,39,26,69,29,58,45,42,76,85,45,97,55,76,67,35,58,39,75,42,78,57,52,92,83,22,54,66,40,45,26,51,72,67,63,45,67,48,78,40,47,37,43,54,74,44,76,59,45,59,71,56,19,58,50,19,59,75,56,51,37,18,1,26,34,42,36,45,24,58,47,91,92,40,68,49,28,38,40,37,38,23,21,73,42,75,59,50,58,77,60,26,57,56,38,54,53,49,52,52,50,45,62,58,45,24,64,49,51,56,52,36,63,66,56,57,82,67,65,76,74,64,75,73,77,34,60,74,49,52,78,62,54,89,60,51,64,66,54,52,47,52,51,39,42,33,60,34,89,41,68,70,48,21,49,51,42,38,50,50,52,52,38,69,74,61,59,43,55,29,36,38,33,29,33,52,45,90,90,47,86,29,29,31,54,74,49,70,49,66,64,76,86,63,84,78,76,83,75,74,68,84,52,70,44,42,62,72,62,35,52,44,32,40,63,46,29,58,71,66,36,68,48,76,45,36,76,89,80,76,86,71,54,87,52,58,50,59,63,46,30,63,73,67,65,34,47,10,40,37,36,29,35,16,49,50,72,82,40,65,51,27,35,40,35,42,30,25,74,50,62,44,83,82,51,70,65,54,53,48,52,51,45,51,51,24,46,53,48,26,49,42,48,60,42,55,55,43,51,50,51,35,50,52,49,49,48,51,40,48,50,51,49,50,48,51,47,31,59,65,68,38,88,54,56,67,58,41,49,50,51,51,37,51,49,50,25,62,74,67,68,33,68,36,33,37,34,31,33,57,33,84,88,78,51,24,28,39,69,77,42,55,32,66,68,61,70,87,84,46,67,69,72,60,42,65,51,69,52,71,68,49,46,51,52,49,22,62,28,85,55,33,45,74,34,40,52,44,87,80,45,72,74,59,53,71,46,43,67,69,43,48,74,70,47,45,22,11,39,34,43,15,42,21,35,56,68,38,75,77,50,35,36,31,37,40,25,23,68,51,71,43,88,76,52,70,68,55,28,50,49,49,23,53,50,19,33,54,48,34,53,47,50,48,47,48,51,51,49,51,50,50,48,50,50,48,51,51,48,51,36,43,52,51,38,54,53,55,52,65,70,44,77,48,63,72,58,35,53,50,51,46,41,50,35,49,27,63,57,66,69,41,51,36,40,36,34,37,31,44,58,53,62,56,62,52,23,43,47,48,61,66,83,52,78,42,87,51,49,41,64,54,55,86,52,75,41,49,44,82,73,33,61,68,55,33,50,18,56,57,26,50,68,51,80,53,90,80,37,92,57,55,35,51,40,78,50,40,54,86,74,53,53,70,74,48,40,67,37,58,55,24,80,55,45,20,33,34,39,31,33,43,31,52,68,45,85,84,42,77,61,50,32,37,40,37,39,34,33,43,66,85,66,76,88,51,69,70,56,51,53,47,46,51,52,52,48,48,50,43,23,42,51,52,50,53,41,52,48,48,51,49,40,51,52,50,36,52,52,39,49,42,49,37,52,52,52,50,52,51,48,50,50,50,48,52,52,49,50,54,48,41,50,53,49,46,52,51,48,67,76,33,79,85,53,60,67,65,60,55,48,51,38,52,51,49,50,53,50,52,59,67,46,45,56,51,70,72,57,35,71,90,43,73,64,87,53,80,43,74,48,44,48,65,58,52,51,50,56,38,49,62,71,44,42,65,58,33,61,74,36,48,43,47,72,48,81,40,59,80,64,95,43,71,43,58,36,46,53,74,61,49,44,50,43,51,36,51,54,50,50,54,50,59,70,39,29,54,75,60,28,57,36,42,36,40,42,43,79,44,81,45,74,39,92,90,72,42,82,33,42,30,37,37,39,35,39,38,29,70,29,74,73,65,66,67,55,52,55,46,55,71,61,70,53,74,89,40,84,64,50,48,50,63,53,78,37,80,64,38,30,57,51,47,43,41,50,54,50,26,55,36,55,58,32,46,75,47,70,53,72,44,94,90,62,31,30,37,42,37,37,38,38,60,50,62,82,75,71,77,39,55,64,63,57,80,68,66,64,69,49,104,133,79,75,73,73,73,58,73,50,52,66,66,60,50,52,48,54,50,39,53,55,51,51,68,68,45,82,47,73,69,58,45,38,60,51,52,45,49,45,40,37,71,67,68,64,33,48,26,36,40,39,25,39,48,37,80,90,74,42,27,31,39,28,69,29,60,46,43,76,88,46,96,54,79,67,36,59,36,74,42,77,56,54,92,84,23,55,67,41,44,26,52,73,66,62,44,66,49,78,41,46,38,42,56,74,44,76,59,45,58,72,54,19,59,49,19,58,76,56,49,37,18,1,24,36,42,35,46,24,59,49,93,91,39,68,50,27,40,41,38,38,26,21,73,42,77,59,50,59,78,59,27,56,55,39,52,53,49,52,51,50,43,61,57,45,23,64,50,51,58,53,38,64,65,56,59,81,68,65,73,72,64,74,74,74,36,61,72,47,55,81,60,58,90,60,51,65,68,54,51,48,51,51,39,41,33,60,34,87,41,71,70,48,19,50,52,42,38,49,49,51,51,38,67,74,61,59,44,55,28,35,38,33,30,34,52,45,91,89,44,87,31,28,30,54,76,49,70,49,66,64,76,88,63,83,76,75,84,74,72,68,83,50,69,45,41,61,73,59,35,52,45,35,41,65,46,28,59,71,67,36,67,47,78,45,33,68,85,80,73,72,62,64,85,54,56,49,58,62,46,29,61,73,67,66,36,46,11,40,37,37,28,37,16,48,49,73,83,40,66,52,27,36,39,35,41,30,26,74,51,67,45,85,80,51,72,66,54,52,49,51,50,47,49,51,25,48,53,48,26,48,44,47,60,41,56,55,43,49,50,50,34,50,49,51,50,47,52,42,48,49,52,50,51,48,50,45,30,60,65,66,36,86,54,56,67,58,41,50,49,51,50,37,51,51,51,24,62,73,67,67,32,67,35,33,36,35,31,33,57,34,83,87,77,52,24,28,40,70,78,41,53,33,67,69,58,68,90,83,47,66,71,71,61,42,66,49,72,51,72,68,46,46,52,52,49,23,63,28,84,56,29,46,75,34,39,51,43,84,78,45,72,74,60,52,70,44,45,68,68,41,47,74,69,48,43,22,12,39,35,43,14,40,23,37,55,68,38,76,78,49,36,37,32,37,39,25,23,67,53,72,44,86,76,49,69,67,55,29,51,50,49,23,53,49,18,32,53,48,33,50,45,51,48,48,45,50,52,49,51,50,50,50,50,49,48,52,50,49,50,37,43,52,50,36,54,52,54,51,66,69,43,76,48,64,72,59,34,53,50,52,48,41,51,36,49,28,61,57,66,68,39,50,35,39,37,34,37,32,44,57,53,63,57,62,51,22,43,49,49,60,66,85,51,78,41,86,51,49,42,64,53,55,85,49,74,40,49,45,80,71,32,61,67,55,32,50,18,55,56,26,51,68,52,78,53,93,80,38,90,57,56,34,52,41,79,49,40,54,86,74,54,54,68,74,51,39,68,37,58,54,23,78,55,44,22,32,35,38,32,33,43,30,52,68,45,85,85,42,79,61,51,31,37,40,37,39,34,34,44,67,84,65,77,87,49,68,70,57,50,52,48,47,53,52,52,48,48,49,46,23,43,51,52,48,52,42,52,46,48,52,49,40,50,53,50,37,53,52,38,52,42,50,37,52,52,52,51,52,52,48,50,50,50,49,52,53,49,49,54,49,41,50,53,49,45,51,50,49,67,74,34,80,84,53,60,69,65,60,55,49,51,39,53,52,50,48,52,53,52,60,65,45,45,56,51,69,71,59,33,72,91,43,73,64,87,53,78,45,75,47,46,47,65,60,53,51,48,56,39,48,62,69,45,41,64,58,34,60,74,37,48,44,47,74,49,82,39,60,79,64,96,42,71,43,58,36,47,52,74,60,49,46,50,42,51,36,52,55,49,50,54,49,59,71,40,29,53,75,62,28,57,37,43,35,39,42,42,78,42,80,45,72,39,91,91,72,44,82,32,43,30,39,37,40,34,38,38,30,69,29,74,73,64,66,68,54,50,55,46,55,70,61,70,51,76,89,40,84,64,50,46,49,64,52,78,36,81,65,37,30,57,51,45,42,41,51,53,51,27,54,34,55,59,34,47,75,47,72,51,74,44,95,88,62,32,31,38,40,37,38,38,37,62,52,62,82,74,71,78,39,55,65,64,58,79,64,69,66,69,49,103

Secondary structure (DSSP, 8-state):
----------HHHHHHHHHHHHHHH--SGGGGHHHHHHIIIIIS--SEEEEEEEETTTTEEEEEEEE-TTSS-GGGGPEEE--TT-HHHHHHHHT--EEES-SSS-GGGTHHHHHHHHHT--SEEEEEEEETTEEEEEEEEE-SSTT----THHHHHHHHHHHHHHHHHHHHHHHGGGT-S-STTHHHHSSSSSS-HHHHHHHHHHH-SSHHHHHHHHHHHHHHHH--SEEEEEEE-SSSSEEEEEEEEESS---SGGGSS--EEETTTTHHHHHHHHTT--EEE-SSSS---TT--HHHHHHHT-SEEEEEEEEETTEEEEEEEEEESS-----HHHHHHHHHHHHHHHHHHHHHHHHHHHHHHHHHHHHHHHHHHHHHH-S-HHHHHHHHHHHHHHHHT-SEEEEEEEETTTTEEEEEEEESPP-TT--PPPBPPPPHHHHHHHHH-SSPEEES-GGG--TTGGGHHHHHTTT--EEEEEESSTTS---EEEEEEESS--PPPHHHHHHHHHHHHHHHHHHHHHHHHHHHHHHHHHHHHHHHHHHHHHT--SHHHHHHHHHHHHHHHHT-SEEEEEE--TT-SEEEEE-PPPSSTTS---TTS-EETTTSHHHHHHHHHTTS-TTS-TTTT-EEEEGGG--HHHHHHS--TT--EEEEEE--SSTTSPP-EEEEEEE-TT----HHHHHHHHHHHHHHHHHHHHHHHHHHHHHHHHHHHHHHHHHHHHHHHHHHHHHHHHHHHHHHHHH-TT--HHHHHHHHHHHHHHHHHHHHHHH-SSS-----EEEEHHHHHHHHHHHTHHHHHHHT-EEEEE-----EEEE-HHHHHHHHHHHHHHHHHHSPTT-EEEEEEEEEEEE-TTS-EEEEEEEEEEE-----HHHHHHHHH-S-S-TTS--GGGSTTHHHHHHHHHHHHHHT-EEEEEE-TTS-EEEEEEEE-SS------S--------/----------HHHHHHHHHHHHHHH-SSGGGGHHHHHHIIIIIS--SEEEEEEEETTTTEEEEEEEE-TTSS-GGGG-EEE--TT-HHHHHHHHT--EEES-SSS-GGGTHHHHHHHHHT--SEEEEEEEETTEEEEEEEEE-SSTT----THHHHHHHHHHHHHHHHHHHHHHHGGGT-S-STTHHHHHTTSSS-HHHHHHHHHHH-SSHHHHHHHHHHHHHHHH--SEEEEEEE-SSSSEEEEEEEEESS---SGGGSS--EEETTTTHHHHHHHHTT--EEE--SSSTT-TT--HHHHHHHT-SEEEEEEEEETTEEEEEEEEEESS-----HHHHHHHHHHHHHHHHHHHHHHHHHHHHHHHHHHHHHHHHHHHHHH-S-HHHHHHHHHHHHHHHHT-SEEEEEEEETTTTEEEEEEEESPP-TT--PPPBPPPPHHHHHHHHH-SSPEEES-GGG--TTGGGHHHHHTTT--EEEEEESSTTS---EEEEEEESS--PPPHHHHHHHHHHHHHHHHHHHHHHHHHHHHHHHHHHHHHHHHHHHHHT--SHHHHHHHHHHHHHHHHT-SEEEEEE--TT-SEEEEE-PPPSSTTS---TTS-EETTTSHHHHHHHHHTTS-TTS-TTTT-EEEEGGG--HHHHHHS--TT--EEEEEE--SSTTSPP-EEEEEEE-TT----HHHHHHHHHHHHHHHHHHHHHHHHHHHHHHHHHHHHHHHHHHHHHHHHHHHHHHHHHHHHHHHHH-TT--HHHHHHHHHHHHHHHHHHHHHHH-SSS-----EEEEHHHHHHHHHHHTHHHHHHHT-EEEEE-----EEEE-HHHHHHHHHHHHHHHHHHSPTT-EEEEEEEEEEEE-TTS-EEEEEEEEEEE-----HHHHHHHHH-S-S-TTS--GGGSTTHHHHHHHHHHHHHHT-EEEEEE-TTS-EEEEEEEE-SS------S--------

Foldseek 3Di:
DPPPDPPDDDVLVVLLVVLLVQLLPDQAPLSNAVSVQCNCCVVVNFQWKWWWWADPVQRKTAASAYGANVGDDPVNGDIGHDDPPAPQVVCQQVQDKDWFQQLCPDVSRVPSNVVCVVRQWTTKMKGFQDDPNHTTTIMMTTHNHGNDDGDDVRVVSVVVNSPSVNVSSVNNVVVVVQPPDDDVVCVVCVVVHPDDLLNLLVVQQVPDPDLVSNVVSNQVSLCVVQVFQKKWKWFQDPVDQKTWTPDMDGRPPPDDPPPDDTDIGHVVLQVLAVVCQLVFHKDWAFDDDDDPPSSHSVSVCVSVQARIKIKGFQDQPRDGRIIMMGGHNHGDDDDPVSNVSRSSSSPSSSVCVVVVVVVVVVVLVVVLVVLLVQLLVCLVPDPPVQVSLQVSQVVLCVVVVFQKKWKWFADPQQLWTATPDIPPDQDDPRRQDTQGHDDPVLQVVQQQDPWKDKDQAPVPDPRRVSCCVSVVVVQFGIKTKHALDHNDHGGMIMMTTHNHRDDQDPSSRRSSNSSSVSVSVSVVVVVVVVVVVLLVLLVVLLVVLLVQLVVDLDLLVSQASLQVSLCVNQVAQWKKKFFDAFPDQKTFIDTDDGPDPLFAFARPDIDRQCPQPLNVLLQVQQLDDCVPPVCSSKDKDFPVPGDPSRCVGRVRPQWTIKIKHFLDQDNLEDTGIMMMTTHGNPDDDDPSSVVSSSVSSNSSSVSNQVSSLVVVVVVVVVVVLVVLQVVLVVLVVVLVVLVVVLVVLVVVCVVPVVDDVVSVVVSVVSVVVSVVCVCCNPPVSPFDFWDKDKDWPVVLVVVLCVVCVVLCVVLVEAEEEPDRDGAMAITRSVLVSVLVSLVVNVQSVQAHRHWYKYWYWDKDWDQDPPRDIWIKIKIKIKTQGDDDPQLQVCLVVLDDPYPSHDDPCVDPPNVVSSVSCVVCVLQVKHWHWDADPVRITMIMIIGTRDPDRVHGSPPVPPPPPD/DPPPPPPDPPPLVVLLVVLLVQLLPDQAPLSNAVSVQCSCCVVVVFQWKWWWWADPVQQKTAASAYGANVGDDPVNGDIGHDDPPAPQVVCQQVQDKDWFQQLCPRVSRPPSNVVCVVRQWTTKIKGFQDDPNHTTTIMMTTHNHGRDDGDDPSVVSVVVNSPSVNVSSVVNVVVVVPPPDDDVVCVVCVVVPPDDLLNVLVVQQVPDPDLVSNVVSNQVSLCVVQVFQKKWKWFQDPADQKTWTPDMDGRPPPDDPPPPDTDIGHVVLQVLAVVCQLVFHKDWAFDDPPPPPSSHSVSVCVSVQARIKIKTFQDQDRDGRIIMMGGHNHGDDDDVVSNVSRSSSSPSSSVCVVVVVVVVVVVLVVVLVVLLVQLLVCLVPDPPVQVSLQVSFVVLCVVVVFQKKFKWFADPVQLWTATPDIPPDQDDVRRQDTQGHDDPVLQVVQQQDPWKDKDQAPVPDPRRVSCCVSVVVVQFGIKTKHALDHNDHGGMIMMTTHNHRDDQDPSSRRSSNSVSVSVSVSVVVVVVVVVVVLLVLLVVLLVVLLVQLVVDLDLLVSQASLQVSLCVNQVAQWKKKFFDAFPDQKTFIDTDDGPDPLFAFARPDIDGQCPQPLNVLLQVQQLDDCVPPVCSSKDKDFPVPGDPSRCVGRVRPQWTIKIKHFLDQDNLEDTGIMMMTTHGNPDDDDPSSVVSSSVSSNSSSVSNQVSSLVVVVVVVVVVVLVVLQVVLVVLVVVLVVLVVVLVVLVVVCVVCVVDDVVSVVVSVVSVVVSVVCVCCNPPVSPFDFWDKDKDWPVVLVVVLCVVCVVLCVVLVEAEEEPDRDGAMAITRSVLVSVLVSLVVNVQSVQAHRHWYKYWYWDKDWDQDPPRDIWIKIKIKIKTQGDDDPQLQVCLVVLDDPYPSHDDPCVDPPNVVSSVSCVVCVLQVKHWHWDADPVRMTMIMIIGTRDPDRVHGSPPVPPPPPD